Protein 7NNF (pdb70)

Structure (mmCIF, N/CA/C/O backbone):
data_7NNF
#
_entry.id   7NNF
#
_cell.length_a   91.341
_cell.length_b   142.381
_cell.length_c   98.278
_cell.angle_alpha   90.000
_cell.angle_beta   117.360
_cell.angle_gamma   90.000
#
_symmetry.space_group_name_H-M   'P 1 21 1'
#
loop_
_entity.id
_entity.type
_entity.pdbx_description
1 polymer 'Ornithine carbamoyltransferase'
2 non-polymer 'PHOSPHATE ION'
3 water water
#
loop_
_atom_site.group_PDB
_atom_site.id
_atom_site.type_symbol
_atom_site.label_atom_id
_atom_site.label_alt_id
_atom_site.label_comp_id
_atom_site.label_asym_id
_atom_site.label_entity_id
_atom_site.label_seq_id
_atom_site.pdbx_PDB_ins_code
_atom_site.Cartn_x
_atom_site.Cartn_y
_atom_site.Cartn_z
_atom_site.occupancy
_atom_site.B_iso_or_equiv
_atom_site.auth_seq_id
_atom_site.auth_comp_id
_atom_site.auth_asym_id
_atom_site.auth_atom_id
_atom_site.pdbx_PDB_model_num
ATOM 1 N N . SER A 1 2 ? 24.171 14.187 109.311 1.00 68.90 0 SER A N 1
ATOM 2 C CA . SER A 1 2 ? 24.842 13.285 110.237 1.00 65.12 0 SER A CA 1
ATOM 3 C C . SER A 1 2 ? 24.839 13.844 111.657 1.00 63.26 0 SER A C 1
ATOM 4 O O . SER A 1 2 ? 25.051 15.040 111.868 1.00 65.29 0 SER A O 1
ATOM 6 N N . VAL A 1 3 ? 24.580 12.969 112.630 1.00 60.46 1 VAL A N 1
ATOM 7 C CA . VAL A 1 3 ? 24.757 13.336 114.027 1.00 54.03 1 VAL A CA 1
ATOM 8 C C . VAL A 1 3 ? 26.247 13.456 114.318 1.00 50.21 1 VAL A C 1
ATOM 9 O O . VAL A 1 3 ? 27.062 12.672 113.811 1.00 50.43 1 VAL A O 1
ATOM 13 N N . ILE A 1 4 ? 26.619 14.463 115.105 1.00 46.61 2 ILE A N 1
ATOM 14 C CA . ILE A 1 4 ? 28.015 14.650 115.491 1.00 40.35 2 ILE A CA 1
ATOM 15 C C . ILE A 1 4 ? 28.359 13.617 116.557 1.00 38.74 2 ILE A C 1
ATOM 16 O O . ILE A 1 4 ? 27.698 13.543 117.597 1.00 41.26 2 ILE A O 1
ATOM 21 N N . ARG A 1 5 ? 29.391 12.819 116.304 1.00 33.36 3 ARG A N 1
ATOM 22 C CA . ARG A 1 5 ? 29.782 11.764 117.229 1.00 33.18 3 ARG A CA 1
ATOM 23 C C . ARG A 1 5 ? 30.844 12.274 118.197 1.00 31.59 3 ARG A C 1
ATOM 24 O O . ARG A 1 5 ? 31.695 13.089 117.831 1.00 30.78 3 ARG A O 1
ATOM 32 N N . HIS A 1 6 ? 30.788 11.789 119.437 1.00 31.46 4 HIS A N 1
ATOM 33 C CA . HIS A 1 6 ? 31.755 12.147 120.465 1.00 28.07 4 HIS A CA 1
ATOM 34 C C . HIS A 1 6 ? 32.298 10.874 121.096 1.00 29.26 4 HIS A C 1
ATOM 35 O O . HIS A 1 6 ? 31.733 9.787 120.947 1.00 30.04 4 HIS A O 1
ATOM 42 N N . PHE A 1 7 ? 33.400 11.021 121.834 1.00 25.05 5 PHE A N 1
ATOM 43 C CA . PHE A 1 7 ? 34.029 9.894 122.529 1.00 22.55 5 PHE A CA 1
ATOM 44 C C . PHE A 1 7 ? 34.438 10.392 123.917 1.00 26.02 5 PHE A C 1
ATOM 45 O O . PHE A 1 7 ? 35.566 10.841 124.139 1.00 23.36 5 PHE A O 1
ATOM 53 N N . LEU A 1 8 ? 33.483 10.331 124.844 1.00 24.67 6 LEU A N 1
ATOM 54 C CA . LEU A 1 8 ? 33.661 10.807 126.205 1.00 26.00 6 LEU A CA 1
ATOM 55 C C . LEU A 1 8 ? 33.885 9.673 127.194 1.00 24.38 6 LEU A C 1
ATOM 56 O O . LEU A 1 8 ? 34.454 9.909 128.265 1.00 25.91 6 LEU A O 1
ATOM 61 N N . ARG A 1 9 ? 33.429 8.467 126.854 1.00 26.65 7 ARG A N 1
ATOM 62 C CA . ARG A 1 9 ? 33.579 7.261 127.661 1.00 23.89 7 ARG A CA 1
ATOM 63 C C . ARG A 1 9 ? 33.585 6.081 126.698 1.00 25.59 7 ARG A C 1
ATOM 64 O O . ARG A 1 9 ? 33.081 6.174 125.579 1.00 25.69 7 ARG A O 1
ATOM 72 N N . ASP A 1 10 ? 34.163 4.983 127.130 1.00 23.95 8 ASP A N 1
ATOM 73 C CA . ASP A 1 10 ? 34.462 3.856 126.219 1.00 23.17 8 ASP A CA 1
ATOM 74 C C . ASP A 1 10 ? 33.237 3.301 125.505 1.00 24.49 8 ASP A C 1
ATOM 75 O O . ASP A 1 10 ? 33.366 2.884 124.366 1.00 26.22 8 ASP A O 1
ATOM 80 N N . ASP A 1 11 ? 32.124 3.265 126.217 1.00 28.09 9 ASP A N 1
ATOM 81 C CA . ASP A 1 11 ? 30.923 2.692 125.618 1.00 27.74 9 ASP A CA 1
ATOM 82 C C . ASP A 1 11 ? 30.179 3.670 124.713 1.00 28.32 9 ASP A C 1
ATOM 83 O O . ASP A 1 11 ? 29.079 3.347 124.247 1.00 30.11 9 ASP A O 1
ATOM 88 N N . ASP A 1 12 ? 30.756 4.840 124.428 1.00 27.09 10 ASP A N 1
ATOM 89 C CA . ASP A 1 12 ? 30.212 5.692 123.376 1.00 30.91 10 ASP A CA 1
ATOM 90 C C . ASP A 1 12 ? 30.342 5.038 122.007 1.00 32.44 10 ASP A C 1
ATOM 91 O O . ASP A 1 12 ? 29.648 5.440 121.065 1.00 35.71 10 ASP A O 1
ATOM 96 N N . LEU A 1 13 ? 31.234 4.064 121.877 1.00 27.29 11 LEU A N 1
ATOM 97 C CA . LEU A 1 13 ? 31.333 3.218 120.699 1.00 27.07 11 LEU A CA 1
ATOM 98 C C . LEU A 1 13 ? 30.598 1.919 120.981 1.00 29.11 11 LEU A C 1
ATOM 99 O O . LEU A 1 13 ? 30.774 1.332 122.047 1.00 28.57 11 LEU A O 1
ATOM 104 N N . SER A 1 14 ? 29.794 1.465 120.033 1.00 30.24 12 SER A N 1
ATOM 105 C CA . SER A 1 14 ? 29.259 0.123 120.109 1.00 32.68 12 SER A CA 1
ATOM 106 C C . SER A 1 14 ? 30.379 -0.897 119.923 1.00 29.71 12 SER A C 1
ATOM 107 O O . SER A 1 14 ? 31.486 -0.551 119.505 1.00 29.98 12 SER A O 1
ATOM 110 N N . PRO A 1 15 ? 30.114 -2.177 120.210 1.00 30.71 13 PRO A N 1
ATOM 111 C CA . PRO A 1 15 ? 31.120 -3.208 119.900 1.00 31.04 13 PRO A CA 1
ATOM 112 C C . PRO A 1 15 ? 31.568 -3.205 118.445 1.00 29.94 13 PRO A C 1
ATOM 113 O O . PRO A 1 15 ? 32.773 -3.286 118.182 1.00 31.27 13 PRO A O 1
ATOM 117 N N . ALA A 1 16 ? 30.633 -3.109 117.491 1.00 31.82 14 ALA A N 1
ATOM 118 C CA . ALA A 1 16 ? 31.029 -3.049 116.084 1.00 28.64 14 ALA A CA 1
ATOM 119 C C . ALA A 1 16 ? 31.826 -1.785 115.768 1.00 33.39 14 ALA A C 1
ATOM 120 O O . ALA A 1 16 ? 32.793 -1.834 114.997 1.00 29.51 14 ALA A O 1
ATOM 122 N N . GLU A 1 17 ? 31.445 -0.642 116.349 1.00 29.77 15 GLU A N 1
ATOM 123 C CA . GLU A 1 17 ? 32.176 0.597 116.101 1.00 30.65 15 GLU A CA 1
ATOM 124 C C . GLU A 1 17 ? 33.567 0.557 116.716 1.00 27.83 15 GLU A C 1
ATOM 125 O O . GLU A 1 17 ? 34.533 1.054 116.117 1.00 26.08 15 GLU A O 1
ATOM 131 N N . GLN A 1 18 ? 33.691 -0.018 117.916 1.00 29.39 16 GLN A N 1
ATOM 132 C CA . GLN A 1 18 ? 35.006 -0.156 118.535 1.00 25.70 16 GLN A CA 1
ATOM 133 C C . GLN A 1 18 ? 35.925 -1.026 117.687 1.00 27.87 16 GLN A C 1
ATOM 134 O O . GLN A 1 18 ? 37.106 -0.702 117.509 1.00 25.55 16 GLN A O 1
ATOM 140 N N . ALA A 1 19 ? 35.393 -2.122 117.132 1.00 28.16 17 ALA A N 1
ATOM 141 C CA . ALA A 1 19 ? 36.195 -2.960 116.248 1.00 24.85 17 ALA A CA 1
ATOM 142 C C . ALA A 1 19 ? 36.679 -2.175 115.033 1.00 28.37 17 ALA A C 1
ATOM 143 O O . ALA A 1 19 ? 37.812 -2.366 114.573 1.00 27.94 17 ALA A O 1
ATOM 145 N N . GLU A 1 20 ? 35.840 -1.279 114.507 1.00 26.81 18 GLU A N 1
ATOM 146 C CA . GLU A 1 20 ? 36.252 -0.467 113.362 1.00 27.21 18 GLU A CA 1
ATOM 147 C C . GLU A 1 20 ? 37.408 0.451 113.729 1.00 26.16 18 GLU A C 1
ATOM 148 O O . GLU A 1 20 ? 38.362 0.606 112.952 1.00 25.60 18 GLU A O 1
ATOM 154 N N . VAL A 1 21 ? 37.349 1.052 114.919 1.00 25.54 19 VAL A N 1
ATOM 155 C CA . VAL A 1 21 ? 38.409 1.964 115.338 1.00 23.14 19 VAL A CA 1
ATOM 156 C C . VAL A 1 21 ? 39.708 1.203 115.563 1.00 22.85 19 VAL A C 1
ATOM 157 O O . VAL A 1 21 ? 40.792 1.656 115.161 1.00 24.11 19 VAL A O 1
ATOM 161 N N . LEU A 1 22 ? 39.619 0.024 116.180 1.00 24.42 20 LEU A N 1
ATOM 162 C CA . LEU A 1 22 ? 40.815 -0.754 116.470 1.00 22.72 20 LEU A CA 1
ATOM 163 C C . LEU A 1 22 ? 41.439 -1.304 115.197 1.00 22.95 20 LEU A C 1
ATOM 164 O O . LEU A 1 22 ? 42.664 -1.423 115.118 1.00 23.97 20 LEU A O 1
ATOM 169 N N . GLU A 1 23 ? 40.620 -1.649 114.199 1.00 25.24 21 GLU A N 1
ATOM 170 C CA . GLU A 1 23 ? 41.163 -2.053 112.910 1.00 27.22 21 GLU A CA 1
ATOM 171 C C . GLU A 1 23 ? 41.900 -0.898 112.258 1.00 25.14 21 GLU A C 1
ATOM 172 O O . GLU A 1 23 ? 43.006 -1.067 111.720 1.00 27.04 21 GLU A O 1
ATOM 178 N N . LEU A 1 24 ? 41.298 0.285 112.302 1.00 24.55 22 LEU A N 1
ATOM 179 C CA . LEU A 1 24 ? 41.940 1.471 111.753 1.00 23.21 22 LEU A CA 1
ATOM 180 C C . LEU A 1 24 ? 43.239 1.777 112.492 1.00 23.75 22 LEU A C 1
ATOM 181 O O . LEU A 1 24 ? 44.211 2.237 111.883 1.00 22.52 22 LEU A O 1
ATOM 186 N N . ALA A 1 25 ? 43.276 1.530 113.812 1.00 21.52 23 ALA A N 1
ATOM 187 C CA . ALA A 1 25 ? 44.506 1.756 114.569 1.00 21.98 23 ALA A CA 1
ATOM 188 C C . ALA A 1 25 ? 45.633 0.856 114.078 1.00 21.68 23 ALA A C 1
ATOM 189 O O . ALA A 1 25 ? 46.786 1.296 113.967 1.00 21.83 23 ALA A O 1
ATOM 191 N N . ALA A 1 26 ? 45.319 -0.406 113.770 1.00 22.39 24 ALA A N 1
ATOM 192 C CA . ALA A 1 26 ? 46.330 -1.293 113.206 1.00 23.66 24 ALA A CA 1
ATOM 193 C C . ALA A 1 26 ? 46.767 -0.822 111.822 1.00 24.76 24 ALA A C 1
ATOM 194 O O . ALA A 1 26 ? 47.958 -0.878 111.488 1.00 24.80 24 ALA A O 1
ATOM 196 N N . GLU A 1 27 ? 45.820 -0.342 111.007 1.00 24.26 25 GLU A N 1
ATOM 197 C CA . GLU A 1 27 ? 46.170 0.134 109.667 1.00 23.18 25 GLU A CA 1
ATOM 198 C C . GLU A 1 27 ? 47.063 1.364 109.741 1.00 23.41 25 GLU A C 1
ATOM 199 O O . GLU A 1 27 ? 48.000 1.508 108.946 1.00 24.10 25 GLU A O 1
ATOM 205 N N . LEU A 1 28 ? 46.779 2.261 110.683 1.00 22.54 26 LEU A N 1
ATOM 206 C CA . LEU A 1 28 ? 47.553 3.490 110.801 1.00 21.77 26 LEU A CA 1
ATOM 207 C C . LEU A 1 28 ? 48.926 3.238 111.407 1.00 23.45 26 LEU A C 1
ATOM 208 O O . LEU A 1 28 ? 49.886 3.945 111.078 1.00 21.79 26 LEU A O 1
ATOM 213 N N . LYS A 1 29 ? 49.052 2.231 112.274 1.00 22.22 27 LYS A N 1
ATOM 214 C CA . LYS A 1 29 ? 50.379 1.853 112.745 1.00 22.40 27 LYS A CA 1
ATOM 215 C C . LYS A 1 29 ? 51.256 1.379 111.591 1.00 27.45 27 LYS A C 1
ATOM 216 O O . LYS A 1 29 ? 52.454 1.681 111.547 1.00 25.46 27 LYS A O 1
ATOM 222 N N . LYS A 1 30 ? 50.669 0.647 110.639 1.00 23.53 28 LYS A N 1
ATOM 223 C CA . LYS A 1 30 ? 51.430 0.202 109.474 1.00 24.15 28 LYS A CA 1
ATOM 224 C C . LYS A 1 30 ? 51.757 1.361 108.534 1.00 25.00 28 LYS A C 1
ATOM 225 O O . LYS A 1 30 ? 52.867 1.423 107.984 1.00 27.85 28 LYS A O 1
ATOM 231 N N . ASP A 1 31 ? 50.808 2.274 108.326 1.00 23.99 29 ASP A N 1
ATOM 232 C CA . ASP A 1 31 ? 50.931 3.353 107.337 1.00 26.33 29 ASP A CA 1
ATOM 233 C C . ASP A 1 31 ? 50.531 4.669 107.996 1.00 24.37 29 ASP A C 1
ATOM 234 O O . ASP A 1 31 ? 49.423 5.183 107.786 1.00 23.07 29 ASP A O 1
ATOM 239 N N . PRO A 1 32 ? 51.433 5.261 108.785 1.00 23.74 30 PRO A N 1
ATOM 240 C CA . PRO A 1 32 ? 51.044 6.381 109.666 1.00 22.79 30 PRO A CA 1
ATOM 241 C C . PRO A 1 32 ? 50.697 7.683 108.982 1.00 21.72 30 PRO A C 1
ATOM 242 O O . PRO A 1 32 ? 50.129 8.550 109.660 1.00 21.16 30 PRO A O 1
ATOM 246 N N . VAL A 1 33 ? 51.017 7.882 107.701 1.00 23.71 31 VAL A N 1
ATOM 247 C CA . VAL A 1 33 ? 50.644 9.137 107.060 1.00 21.00 31 VAL A CA 1
ATOM 248 C C . VAL A 1 33 ? 49.732 8.900 105.855 1.00 23.05 31 VAL A C 1
ATOM 249 O O . VAL A 1 33 ? 49.593 9.772 104.985 1.00 25.22 31 VAL A O 1
ATOM 253 N N . SER A 1 34 ? 49.078 7.736 105.816 1.00 22.22 32 SER A N 1
ATOM 254 C CA . SER A 1 34 ? 48.192 7.366 104.720 1.00 22.57 32 SER A CA 1
ATOM 255 C C . SER A 1 34 ? 46.790 7.960 104.831 1.00 22.36 32 SER A C 1
ATOM 256 O O . SER A 1 34 ? 46.042 7.894 103.849 1.00 23.47 32 SER A O 1
ATOM 259 N N . ARG A 1 35 ? 46.409 8.509 105.983 1.00 21.66 33 ARG A N 1
ATOM 260 C CA . ARG A 1 35 ? 45.097 9.115 106.177 1.00 19.61 33 ARG A CA 1
ATOM 261 C C . ARG A 1 35 ? 45.308 10.590 106.474 1.00 20.23 33 ARG A C 1
ATOM 262 O O . ARG A 1 35 ? 45.958 10.940 107.465 1.00 21.28 33 ARG A O 1
ATOM 270 N N . ARG A 1 36 ? 44.760 11.459 105.633 1.00 20.76 34 ARG A N 1
ATOM 271 C CA . ARG A 1 36 ? 44.967 12.899 105.788 1.00 21.04 34 ARG A CA 1
ATOM 272 C C . ARG A 1 36 ? 43.632 13.635 105.791 1.00 18.58 34 ARG A C 1
ATOM 273 O O . ARG A 1 36 ? 43.408 14.554 104.996 1.00 21.40 34 ARG A O 1
ATOM 281 N N . PRO A 1 37 ? 42.731 13.273 106.708 1.00 20.53 35 PRO A N 1
ATOM 282 C CA . PRO A 1 37 ? 41.433 13.960 106.770 1.00 22.77 35 PRO A CA 1
ATOM 283 C C . PRO A 1 37 ? 41.540 15.410 107.182 1.00 24.10 35 PRO A C 1
ATOM 284 O O . PRO A 1 37 ? 40.573 16.156 106.993 1.00 24.90 35 PRO A O 1
ATOM 288 N N . LEU A 1 38 ? 42.666 15.829 107.769 1.00 20.58 36 LEU A N 1
ATOM 289 C CA . LEU A 1 38 ? 42.821 17.188 108.273 1.00 20.61 36 LEU A CA 1
ATOM 290 C C . LEU A 1 38 ? 43.772 18.003 107.403 1.00 22.16 36 LEU A C 1
ATOM 291 O O . LEU A 1 38 ? 44.238 19.057 107.828 1.00 22.83 36 LEU A O 1
ATOM 296 N N . GLN A 1 39 ? 44.075 17.524 106.196 1.00 20.18 37 GLN A N 1
ATOM 297 C CA . GLN A 1 39 ? 44.964 18.251 105.294 1.00 21.84 37 GLN A CA 1
ATOM 298 C C . GLN A 1 39 ? 44.462 19.675 105.065 1.00 24.87 37 GLN A C 1
ATOM 299 O O . GLN A 1 39 ? 43.254 19.926 104.985 1.00 24.84 37 GLN A O 1
ATOM 305 N N . GLY A 1 40 ? 45.395 20.615 104.965 1.00 22.96 38 GLY A N 1
ATOM 306 C CA . GLY A 1 40 ? 45.039 22.007 104.835 1.00 26.86 38 GLY A CA 1
ATOM 307 C C . GLY A 1 40 ? 46.146 22.934 105.275 1.00 22.82 38 GLY A C 1
ATOM 308 O O . GLY A 1 40 ? 46.763 23.628 104.457 1.00 25.25 38 GLY A O 1
ATOM 309 N N . PRO A 1 41 ? 46.445 22.951 106.585 1.00 22.27 39 PRO A N 1
ATOM 310 C CA . PRO A 1 41 ? 45.853 22.104 107.628 1.00 20.18 39 PRO A CA 1
ATOM 311 C C . PRO A 1 41 ? 44.552 22.631 108.190 1.00 22.74 39 PRO A C 1
ATOM 312 O O . PRO A 1 41 ? 44.320 23.841 108.259 1.00 24.65 39 PRO A O 1
ATOM 316 N N . ARG A 1 42 ? 43.709 21.701 108.606 1.00 22.47 40 ARG A N 1
ATOM 317 C CA . ARG A 1 42 ? 42.586 22.014 109.464 1.00 21.36 40 ARG A CA 1
ATOM 318 C C . ARG A 1 42 ? 43.058 21.894 110.913 1.00 21.12 40 ARG A C 1
ATOM 319 O O . ARG A 1 42 ? 44.008 21.175 111.218 1.00 21.95 40 ARG A O 1
ATOM 327 N N . GLY A 1 43 ? 42.379 22.585 111.816 1.00 19.88 41 GLY A N 1
ATOM 328 C CA . GLY A 1 43 ? 42.797 22.613 113.204 1.00 21.08 41 GLY A CA 1
ATOM 329 C C . GLY A 1 43 ? 42.086 21.585 114.068 1.00 20.00 41 GLY A C 1
ATOM 330 O O . GLY A 1 43 ? 40.972 21.163 113.771 1.00 21.33 41 GLY A O 1
ATOM 331 N N . VAL A 1 44 ? 42.751 21.189 115.150 1.00 19.14 42 VAL A N 1
ATOM 332 C CA . VAL A 1 44 ? 42.122 20.436 116.229 1.00 19.64 42 VAL A CA 1
ATOM 333 C C . VAL A 1 44 ? 42.536 21.108 117.530 1.00 21.70 42 VAL A C 1
ATOM 334 O O . VAL A 1 44 ? 43.722 21.385 117.724 1.00 23.19 42 VAL A O 1
ATOM 338 N N . ALA A 1 45 ? 41.570 21.415 118.400 1.00 19.44 43 ALA A N 1
ATOM 339 C CA . ALA A 1 45 ? 41.911 21.976 119.699 1.00 20.42 43 ALA A CA 1
ATOM 340 C C . ALA A 1 45 ? 42.336 20.857 120.638 1.00 22.29 43 ALA A C 1
ATOM 341 O O . ALA A 1 45 ? 41.713 19.791 120.680 1.00 22.88 43 ALA A O 1
ATOM 343 N N . VAL A 1 46 ? 43.406 21.089 121.388 1.00 20.15 44 VAL A N 1
ATOM 344 C CA . VAL A 1 46 ? 43.878 20.130 122.387 1.00 22.03 44 VAL A CA 1
ATOM 345 C C . VAL A 1 46 ? 44.027 20.928 123.673 1.00 21.75 44 VAL A C 1
ATOM 346 O O . VAL A 1 46 ? 44.981 21.700 123.829 1.00 24.00 44 VAL A O 1
ATOM 350 N N . ILE A 1 47 ? 43.085 20.753 124.591 1.00 23.16 45 ILE A N 1
ATOM 351 C CA . ILE A 1 47 ? 42.917 21.652 125.727 1.00 24.85 45 ILE A CA 1
ATOM 352 C C . ILE A 1 47 ? 43.117 20.877 127.019 1.00 28.25 45 ILE A C 1
ATOM 353 O O . ILE A 1 47 ? 42.516 19.812 127.212 1.00 25.42 45 ILE A O 1
ATOM 358 N N . PHE A 1 48 ? 43.943 21.423 127.905 1.00 28.89 46 PHE A N 1
ATOM 359 C CA . PHE A 1 48 ? 44.270 20.795 129.183 1.00 32.22 46 PHE A CA 1
ATOM 360 C C . PHE A 1 48 ? 43.824 21.697 130.325 1.00 34.50 46 PHE A C 1
ATOM 361 O O . PHE A 1 48 ? 44.379 22.787 130.514 1.00 37.54 46 PHE A O 1
ATOM 369 N N . ASP A 1 49 ? 42.828 21.244 131.095 1.00 31.78 47 ASP A N 1
ATOM 370 C CA . ASP A 1 49 ? 42.530 21.919 132.357 1.00 32.21 47 ASP A CA 1
ATOM 371 C C . ASP A 1 49 ? 43.597 21.609 133.394 1.00 40.25 47 ASP A C 1
ATOM 372 O O . ASP A 1 49 ? 43.835 22.404 134.312 1.00 43.47 47 ASP A O 1
ATOM 377 N N . LYS A 1 50 ? 44.209 20.440 133.282 1.00 38.93 48 LYS A N 1
ATOM 378 C CA . LYS A 1 50 ? 45.381 20.050 134.046 1.00 43.90 48 LYS A CA 1
ATOM 379 C C . LYS A 1 50 ? 46.358 19.437 133.062 1.00 34.81 48 LYS A C 1
ATOM 380 O O . LYS A 1 50 ? 45.966 18.599 132.243 1.00 38.56 48 LYS A O 1
ATOM 386 N N . ASN A 1 51 ? 47.616 19.852 133.134 1.00 41.96 49 ASN A N 1
ATOM 387 C CA . ASN A 1 51 ? 48.574 19.451 132.116 1.00 42.79 49 ASN A CA 1
ATOM 388 C C . ASN A 1 51 ? 48.817 17.950 132.148 1.00 41.83 49 ASN A C 1
ATOM 389 O O . ASN A 1 51 ? 48.774 17.308 133.199 1.00 45.63 49 ASN A O 1
ATOM 394 N N . SER A 1 52 ? 49.055 17.390 130.965 1.00 40.19 50 SER A N 1
ATOM 395 C CA . SER A 1 52 ? 49.530 16.013 130.855 1.00 37.45 50 SER A CA 1
ATOM 396 C C . SER A 1 52 ? 50.446 15.980 129.637 1.00 40.69 50 SER A C 1
ATOM 397 O O . SER A 1 52 ? 49.969 15.916 128.500 1.00 35.61 50 SER A O 1
ATOM 400 N N . THR A 1 53 ? 51.755 16.026 129.891 1.00 38.49 51 THR A N 1
ATOM 401 C CA . THR A 1 53 ? 52.726 16.143 128.809 1.00 34.27 51 THR A CA 1
ATOM 402 C C . THR A 1 53 ? 52.659 14.947 127.860 1.00 34.47 51 THR A C 1
ATOM 403 O O . THR A 1 53 ? 52.705 15.115 126.635 1.00 33.18 51 THR A O 1
ATOM 407 N N . ARG A 1 54 ? 52.543 13.729 128.403 1.00 34.39 52 ARG A N 1
ATOM 408 C CA . ARG A 1 54 ? 52.472 12.538 127.548 1.00 30.22 52 ARG A CA 1
ATOM 409 C C . ARG A 1 54 ? 51.222 12.527 126.669 1.00 37.07 52 ARG A C 1
ATOM 410 O O . ARG A 1 54 ? 51.266 12.097 125.507 1.00 31.99 52 ARG A O 1
ATOM 418 N N . THR A 1 55 ? 50.085 12.944 127.219 1.00 31.47 53 THR A N 1
ATOM 419 C CA . THR A 1 55 ? 48.902 13.096 126.389 1.00 30.19 53 THR A CA 1
ATOM 420 C C . THR A 1 55 ? 49.160 14.102 125.272 1.00 27.15 53 THR A C 1
ATOM 421 O O . THR A 1 55 ? 48.637 13.967 124.160 1.00 26.87 53 THR A O 1
ATOM 425 N N . ARG A 1 56 ? 50.005 15.098 125.524 1.00 30.61 54 ARG A N 1
ATOM 426 C CA . ARG A 1 56 ? 50.200 16.095 124.479 1.00 29.09 54 ARG A CA 1
ATOM 427 C C . ARG A 1 56 ? 51.089 15.596 123.340 1.00 31.24 54 ARG A C 1
ATOM 428 O O . ARG A 1 56 ? 50.761 15.838 122.171 1.00 29.10 54 ARG A O 1
ATOM 436 N N . PHE A 1 57 ? 52.206 14.911 123.639 1.00 28.43 55 PHE A N 1
ATOM 437 C CA . PHE A 1 57 ? 52.995 14.278 122.577 1.00 30.27 55 PHE A CA 1
ATOM 438 C C . PHE A 1 57 ? 52.122 13.485 121.629 1.00 28.57 55 PHE A C 1
ATOM 439 O O . PHE A 1 57 ? 52.200 13.641 120.405 1.00 26.78 55 PHE A O 1
ATOM 447 N N . SER A 1 58 ? 51.324 12.572 122.178 1.00 22.17 56 SER A N 1
ATOM 448 C CA . SER A 1 58 ? 50.617 11.656 121.305 1.00 22.38 56 SER A CA 1
ATOM 449 C C . SER A 1 58 ? 49.580 12.381 120.457 1.00 21.48 56 SER A C 1
ATOM 450 O O . SER A 1 58 ? 49.487 12.132 119.249 1.00 22.80 56 SER A O 1
ATOM 453 N N . PHE A 1 59 ? 48.799 13.295 121.048 1.00 20.65 57 PHE A N 1
ATOM 454 C CA . PHE A 1 59 ? 47.810 13.994 120.231 1.00 19.88 57 PHE A CA 1
ATOM 455 C C . PHE A 1 59 ? 48.464 14.980 119.274 1.00 19.41 57 PHE A C 1
ATOM 456 O O . PHE A 1 59 ? 48.049 15.090 118.119 1.00 19.60 57 PHE A O 1
ATOM 464 N N . GLU A 1 60 ? 49.461 15.733 119.736 1.00 20.62 58 GLU A N 1
ATOM 465 C CA . GLU A 1 60 ? 50.007 16.774 118.877 1.00 19.91 58 GLU A CA 1
ATOM 466 C C . GLU A 1 60 ? 50.694 16.160 117.658 1.00 19.95 58 GLU A C 1
ATOM 467 O O . GLU A 1 60 ? 50.487 16.612 116.524 1.00 21.22 58 GLU A O 1
ATOM 473 N N . LEU A 1 61 ? 51.442 15.073 117.849 1.00 20.96 59 LEU A N 1
ATOM 474 C CA . LEU A 1 61 ? 52.072 14.421 116.706 1.00 20.55 59 LEU A CA 1
ATOM 475 C C . LEU A 1 61 ? 51.054 13.672 115.853 1.00 20.13 59 LEU A C 1
ATOM 476 O O . LEU A 1 61 ? 51.153 13.667 114.620 1.00 21.23 59 LEU A O 1
ATOM 481 N N . GLY A 1 62 ? 50.082 13.007 116.486 1.00 19.54 60 GLY A N 1
ATOM 482 C CA . GLY A 1 62 ? 49.083 12.288 115.712 1.00 20.17 60 GLY A CA 1
ATOM 483 C C . GLY A 1 62 ? 48.271 13.196 114.814 1.00 19.48 60 GLY A C 1
ATOM 484 O O . GLY A 1 62 ? 47.993 12.865 113.658 1.00 19.65 60 GLY A O 1
ATOM 485 N N . ILE A 1 63 ? 47.850 14.345 115.343 1.00 18.00 61 ILE A N 1
ATOM 486 C CA . ILE A 1 63 ? 47.081 15.278 114.530 1.00 17.24 61 ILE A CA 1
ATOM 487 C C . ILE A 1 63 ? 47.909 15.774 113.353 1.00 19.12 61 ILE A C 1
ATOM 488 O O . ILE A 1 63 ? 47.406 15.881 112.228 1.00 18.69 61 ILE A O 1
ATOM 493 N N . ALA A 1 64 ? 49.188 16.082 113.595 1.00 18.93 62 ALA A N 1
ATOM 494 C CA . ALA A 1 64 ? 50.079 16.494 112.504 1.00 20.60 62 ALA A CA 1
ATOM 495 C C . ALA A 1 64 ? 50.190 15.414 111.428 1.00 20.74 62 ALA A C 1
ATOM 496 O O . ALA A 1 64 ? 50.210 15.726 110.228 1.00 19.63 62 ALA A O 1
ATOM 498 N N . GLN A 1 65 ? 50.248 14.136 111.833 1.00 17.66 63 GLN A N 1
ATOM 499 C CA . GLN A 1 65 ? 50.340 13.046 110.867 1.00 18.88 63 GLN A CA 1
ATOM 500 C C . GLN A 1 65 ? 49.031 12.792 110.122 1.00 20.35 63 GLN A C 1
ATOM 501 O O . GLN A 1 65 ? 49.048 12.083 109.105 1.00 21.27 63 GLN A O 1
ATOM 507 N N . LEU A 1 66 ? 47.916 13.346 110.598 1.00 17.86 64 LEU A N 1
ATOM 508 C CA . LEU A 1 66 ? 46.666 13.345 109.857 1.00 17.85 64 LEU A CA 1
ATOM 509 C C . LEU A 1 66 ? 46.566 14.558 108.942 1.00 19.49 64 LEU A C 1
ATOM 510 O O . LEU A 1 66 ? 45.529 14.770 108.316 1.00 19.70 64 LEU A O 1
ATOM 515 N N . GLY A 1 67 ? 47.632 15.353 108.845 1.00 19.93 65 GLY A N 1
ATOM 516 C CA . GLY A 1 67 ? 47.632 16.526 108.003 1.00 21.07 65 GLY A CA 1
ATOM 517 C C . GLY A 1 67 ? 47.217 17.796 108.707 1.00 23.40 65 GLY A C 1
ATOM 518 O O . GLY A 1 67 ? 47.273 18.875 108.101 1.00 22.21 65 GLY A O 1
ATOM 519 N N . GLY A 1 68 ? 46.794 17.701 109.967 1.00 21.15 66 GLY A N 1
ATOM 520 C CA . GLY A 1 68 ? 46.218 18.824 110.666 1.00 20.05 66 GLY A CA 1
ATOM 521 C C . GLY A 1 68 ? 47.232 19.572 111.504 1.00 21.24 66 GLY A C 1
ATOM 522 O O . GLY A 1 68 ? 48.436 19.302 111.488 1.00 22.83 66 GLY A O 1
ATOM 523 N N . HIS A 1 69 ? 46.716 20.534 112.267 1.00 21.45 67 HIS A N 1
ATOM 524 C CA . HIS A 1 69 ? 47.541 21.309 113.182 1.00 19.96 67 HIS A CA 1
ATOM 525 C C . HIS A 1 69 ? 46.842 21.375 114.532 1.00 22.33 67 HIS A C 1
ATOM 526 O O . HIS A 1 69 ? 45.734 21.920 114.633 1.00 22.99 67 HIS A O 1
ATOM 533 N N . ALA A 1 70 ? 47.486 20.829 115.559 1.00 21.82 68 ALA A N 1
ATOM 534 C CA . ALA A 1 70 ? 46.947 20.878 116.914 1.00 22.07 68 ALA A CA 1
ATOM 535 C C . ALA A 1 70 ? 47.234 22.245 117.516 1.00 24.00 68 ALA A C 1
ATOM 536 O O . ALA A 1 70 ? 48.378 22.704 117.511 1.00 25.52 68 ALA A O 1
ATOM 538 N N . VAL A 1 71 ? 46.203 22.899 118.033 1.00 21.21 69 VAL A N 1
ATOM 539 C CA . VAL A 1 71 ? 46.383 24.117 118.815 1.00 21.97 69 VAL A CA 1
ATOM 540 C C . VAL A 1 71 ? 46.284 23.698 120.272 1.00 23.52 69 VAL A C 1
ATOM 541 O O . VAL A 1 71 ? 45.213 23.296 120.743 1.00 24.63 69 VAL A O 1
ATOM 545 N N . VAL A 1 72 ? 47.407 23.741 120.982 1.00 24.98 70 VAL A N 1
ATOM 546 C CA . VAL A 1 72 ? 47.490 23.199 122.334 1.00 26.75 70 VAL A CA 1
ATOM 547 C C . VAL A 1 72 ? 47.289 24.325 123.340 1.00 29.95 70 VAL A C 1
ATOM 548 O O . VAL A 1 72 ? 47.926 25.385 123.246 1.00 36.01 70 VAL A O 1
ATOM 552 N N . VAL A 1 73 ? 46.389 24.105 124.295 1.00 27.62 71 VAL A N 1
ATOM 553 C CA . VAL A 1 73 ? 46.072 25.081 125.332 1.00 30.45 71 VAL A CA 1
ATOM 554 C C . VAL A 1 73 ? 46.246 24.379 126.669 1.00 38.55 71 VAL A C 1
ATOM 555 O O . VAL A 1 73 ? 45.479 23.466 126.993 1.00 34.87 71 VAL A O 1
ATOM 559 N N . ASP A 1 74 ? 47.227 24.798 127.454 1.00 34.02 72 ASP A N 1
ATOM 560 C CA . ASP A 1 74 ? 47.433 24.093 128.708 1.00 40.12 72 ASP A CA 1
ATOM 561 C C . ASP A 1 74 ? 46.937 24.923 129.893 1.00 47.74 72 ASP A C 1
ATOM 562 O O . ASP A 1 74 ? 46.303 25.972 129.726 1.00 44.68 72 ASP A O 1
ATOM 567 N N . SER A 1 75 ? 47.197 24.422 131.103 1.00 50.81 73 SER A N 1
ATOM 568 C CA . SER A 1 75 ? 46.569 24.977 132.297 1.00 56.67 73 SER A CA 1
ATOM 569 C C . SER A 1 75 ? 46.992 26.416 132.558 1.00 63.28 73 SER A C 1
ATOM 570 O O . SER A 1 75 ? 46.312 27.121 133.312 1.00 69.38 73 SER A O 1
ATOM 573 N N . GLY A 1 76 ? 48.088 26.865 131.951 1.00 63.00 74 GLY A N 1
ATOM 574 C CA . GLY A 1 76 ? 48.564 28.224 132.125 1.00 67.57 74 GLY A CA 1
ATOM 575 C C . GLY A 1 76 ? 47.774 29.275 131.369 1.00 69.13 74 GLY A C 1
ATOM 576 O O . GLY A 1 76 ? 48.216 30.424 131.254 1.00 72.71 74 GLY A O 1
ATOM 577 N N . SER A 1 77 ? 46.593 28.900 130.863 1.00 70.74 75 SER A N 1
ATOM 578 C CA . SER A 1 77 ? 45.734 29.792 130.077 1.00 70.68 75 SER A CA 1
ATOM 579 C C . SER A 1 77 ? 44.318 29.783 130.670 1.00 75.10 75 SER A C 1
ATOM 580 O O . SER A 1 77 ? 43.374 29.304 130.036 1.00 77.77 75 SER A O 1
ATOM 582 N N . THR A 1 78 ? 44.181 30.323 131.878 1.00 75.74 76 THR A N 1
ATOM 583 C CA . THR A 1 78 ? 42.897 30.431 132.594 1.00 80.47 76 THR A CA 1
ATOM 584 C C . THR A 1 78 ? 42.287 29.030 132.724 1.00 79.83 76 THR A C 1
ATOM 585 O O . THR A 1 78 ? 43.008 28.037 132.895 1.00 81.37 76 THR A O 1
ATOM 587 N N . GLN A 1 79 ? 40.959 28.942 132.668 1.00 78.19 77 GLN A N 1
ATOM 588 C CA . GLN A 1 79 ? 40.258 27.670 132.570 1.00 73.64 77 GLN A CA 1
ATOM 589 C C . GLN A 1 79 ? 38.990 27.886 131.760 1.00 70.13 77 GLN A C 1
ATOM 590 O O . GLN A 1 79 ? 38.296 28.890 131.946 1.00 72.55 77 GLN A O 1
ATOM 596 N N . LEU A 1 80 ? 38.701 26.953 130.855 1.00 65.03 78 LEU A N 1
ATOM 597 C CA . LEU A 1 80 ? 37.420 26.966 130.158 1.00 65.71 78 LEU A CA 1
ATOM 598 C C . LEU A 1 80 ? 36.265 27.028 131.143 1.00 67.28 78 LEU A C 1
ATOM 599 O O . LEU A 1 80 ? 36.221 26.281 132.124 1.00 66.49 78 LEU A O 1
ATOM 604 N N . GLY A 1 81 ? 35.337 27.944 130.875 1.00 65.03 79 GLY A N 1
ATOM 605 C CA . GLY A 1 81 ? 34.197 28.176 131.730 1.00 61.17 79 GLY A CA 1
ATOM 606 C C . GLY A 1 81 ? 34.356 29.323 132.703 1.00 62.55 79 GLY A C 1
ATOM 607 O O . GLY A 1 81 ? 33.365 29.721 133.328 1.00 64.24 79 GLY A O 1
ATOM 608 N N . ARG A 1 82 ? 35.564 29.878 132.840 1.00 64.36 80 ARG A N 1
ATOM 609 C CA . ARG A 1 82 ? 35.813 30.882 133.871 1.00 65.98 80 ARG A CA 1
ATOM 610 C C . ARG A 1 82 ? 35.357 32.272 133.431 1.00 62.88 80 ARG A C 1
ATOM 611 O O . ARG A 1 82 ? 34.509 32.892 134.082 1.00 65.80 80 ARG A O 1
ATOM 613 N N . ASP A 1 83 ? 35.915 32.786 132.337 1.00 64.10 81 ASP A N 1
ATOM 614 C CA . ASP A 1 83 ? 35.610 34.145 131.904 1.00 67.12 81 ASP A CA 1
ATOM 615 C C . ASP A 1 83 ? 34.627 34.216 130.737 1.00 57.06 81 ASP A C 1
ATOM 616 O O . ASP A 1 83 ? 34.332 35.317 130.260 1.00 52.38 81 ASP A O 1
ATOM 621 N N . GLU A 1 84 ? 34.116 33.081 130.269 1.00 55.97 82 GLU A N 1
ATOM 622 C CA . GLU A 1 84 ? 32.947 33.079 129.401 1.00 51.00 82 GLU A CA 1
ATOM 623 C C . GLU A 1 84 ? 32.305 31.709 129.528 1.00 48.43 82 GLU A C 1
ATOM 624 O O . GLU A 1 84 ? 32.935 30.751 129.991 1.00 46.23 82 GLU A O 1
ATOM 630 N N . THR A 1 85 ? 31.044 31.620 129.120 1.00 42.37 83 THR A N 1
ATOM 631 C CA . THR A 1 85 ? 30.336 30.362 129.286 1.00 44.96 83 THR A CA 1
ATOM 632 C C . THR A 1 85 ? 30.956 29.263 128.429 1.00 42.62 83 THR A C 1
ATOM 633 O O . THR A 1 85 ? 31.553 29.510 127.370 1.00 36.26 83 THR A O 1
ATOM 637 N N . LEU A 1 86 ? 30.836 28.033 128.929 1.00 43.64 84 LEU A N 1
ATOM 638 C CA . LEU A 1 86 ? 31.256 26.870 128.158 1.00 41.53 84 LEU A CA 1
ATOM 639 C C . LEU A 1 86 ? 30.596 26.852 126.794 1.00 40.38 84 LEU A C 1
ATOM 640 O O . LEU A 1 86 ? 31.232 26.512 125.790 1.00 39.70 84 LEU A O 1
ATOM 645 N N . GLN A 1 87 ? 29.316 27.220 126.744 1.00 40.59 85 GLN A N 1
ATOM 646 C CA . GLN A 1 87 ? 28.574 27.207 125.489 1.00 42.36 85 GLN A CA 1
ATOM 647 C C . GLN A 1 87 ? 29.152 28.211 124.496 1.00 41.53 85 GLN A C 1
ATOM 648 O O . GLN A 1 87 ? 29.304 27.904 123.306 1.00 36.94 85 GLN A O 1
ATOM 654 N N . ASP A 1 88 ? 29.490 29.415 124.970 1.00 37.16 86 ASP A N 1
ATOM 655 C CA . ASP A 1 88 ? 30.138 30.398 124.104 1.00 34.98 86 ASP A CA 1
ATOM 656 C C . ASP A 1 88 ? 31.492 29.888 123.615 1.00 36.77 86 ASP A C 1
ATOM 657 O O . ASP A 1 88 ? 31.862 30.091 122.453 1.00 33.59 86 ASP A O 1
ATOM 662 N N . THR A 1 89 ? 32.248 29.226 124.497 1.00 32.81 87 THR A N 1
ATOM 663 C CA . THR A 1 89 ? 33.544 28.679 124.104 1.00 33.22 87 THR A CA 1
ATOM 664 C C . THR A 1 89 ? 33.395 27.616 123.021 1.00 33.46 87 THR A C 1
ATOM 665 O O . THR A 1 89 ? 34.161 27.597 122.050 1.00 32.19 87 THR A O 1
ATOM 669 N N . ALA A 1 90 ? 32.402 26.734 123.165 1.00 33.56 88 ALA A N 1
ATOM 670 C CA . ALA A 1 90 ? 32.167 25.697 122.165 1.00 32.54 88 ALA A CA 1
ATOM 671 C C . ALA A 1 90 ? 31.832 26.299 120.809 1.00 34.85 88 ALA A C 1
ATOM 672 O O . ALA A 1 90 ? 32.281 25.802 119.768 1.00 35.42 88 ALA A O 1
ATOM 674 N N . LYS A 1 91 ? 31.053 27.381 120.802 1.00 32.19 89 LYS A N 1
ATOM 675 C CA . LYS A 1 91 ? 30.627 27.964 119.538 1.00 30.97 89 LYS A CA 1
ATOM 676 C C . LYS A 1 91 ? 31.808 28.573 118.792 1.00 31.40 89 LYS A C 1
ATOM 677 O O . LYS A 1 91 ? 31.901 28.456 117.564 1.00 32.66 89 LYS A O 1
ATOM 681 N N . VAL A 1 92 ? 32.718 29.233 119.516 1.00 29.34 90 VAL A N 1
ATOM 682 C CA . VAL A 1 92 ? 33.886 29.826 118.872 1.00 29.64 90 VAL A CA 1
ATOM 683 C C . VAL A 1 92 ? 34.851 28.747 118.409 1.00 28.92 90 VAL A C 1
ATOM 684 O O . VAL A 1 92 ? 35.365 28.794 117.290 1.00 29.16 90 VAL A O 1
ATOM 688 N N . LEU A 1 93 ? 35.124 27.765 119.269 1.00 27.89 91 LEU A N 1
ATOM 689 C CA . LEU A 1 93 ? 36.029 26.694 118.865 1.00 29.00 91 LEU A CA 1
ATOM 690 C C . LEU A 1 93 ? 35.517 25.990 117.621 1.00 29.69 91 LEU A C 1
ATOM 691 O O . LEU A 1 93 ? 36.303 25.608 116.751 1.00 30.53 91 LEU A O 1
ATOM 696 N N . SER A 1 94 ? 34.199 25.822 117.517 1.00 32.06 92 SER A N 1
ATOM 697 C CA . SER A 1 94 ? 33.599 25.169 116.361 1.00 33.50 92 SER A CA 1
ATOM 698 C C . SER A 1 94 ? 33.863 25.934 115.067 1.00 35.04 92 SER A C 1
ATOM 699 O O . SER A 1 94 ? 33.767 25.348 113.986 1.00 37.70 92 SER A O 1
ATOM 702 N N . ARG A 1 95 ? 34.205 27.221 115.154 1.00 31.98 93 ARG A N 1
ATOM 703 C CA . ARG A 1 95 ? 34.548 28.013 113.979 1.00 33.46 93 ARG A CA 1
ATOM 704 C C . ARG A 1 95 ? 36.009 27.881 113.579 1.00 34.78 93 ARG A C 1
ATOM 705 O O . ARG A 1 95 ? 36.357 28.229 112.445 1.00 36.21 93 ARG A O 1
ATOM 713 N N . TYR A 1 96 ? 36.872 27.437 114.491 1.00 28.72 94 TYR A N 1
ATOM 714 C CA . TYR A 1 96 ? 38.300 27.389 114.234 1.00 28.14 94 TYR A CA 1
ATOM 715 C C . TYR A 1 96 ? 38.815 25.978 113.976 1.00 24.63 94 TYR A C 1
ATOM 716 O O . TYR A 1 96 ? 39.804 25.826 113.260 1.00 27.51 94 TYR A O 1
ATOM 725 N N . VAL A 1 97 ? 38.185 24.943 114.547 1.00 26.26 95 VAL A N 1
ATOM 726 C CA . VAL A 1 97 ? 38.750 23.596 114.526 1.00 23.94 95 VAL A CA 1
ATOM 727 C C . VAL A 1 97 ? 37.701 22.570 114.115 1.00 27.75 95 VAL A C 1
ATOM 728 O O . VAL A 1 97 ? 36.493 22.819 114.155 1.00 28.86 95 VAL A O 1
ATOM 732 N N . ASP A 1 98 ? 38.186 21.382 113.727 1.00 23.17 96 ASP A N 1
ATOM 733 C CA . ASP A 1 98 ? 37.309 20.302 113.286 1.00 25.17 96 ASP A CA 1
ATOM 734 C C . ASP A 1 98 ? 37.042 19.267 114.372 1.00 25.32 96 ASP A C 1
ATOM 735 O O . ASP A 1 98 ? 36.224 18.368 114.153 1.00 26.53 96 ASP A O 1
ATOM 740 N N . ALA A 1 99 ? 37.707 19.368 115.518 1.00 21.25 97 ALA A N 1
ATOM 741 C CA . ALA A 1 99 ? 37.466 18.484 116.649 1.00 21.18 97 ALA A CA 1
ATOM 742 C C . ALA A 1 99 ? 38.073 19.135 117.880 1.00 21.66 97 ALA A C 1
ATOM 743 O O . ALA A 1 99 ? 38.975 19.974 117.780 1.00 21.35 97 ALA A O 1
ATOM 745 N N . ILE A 1 100 ? 37.544 18.763 119.045 1.00 22.39 98 ILE A N 1
ATOM 746 C CA . ILE A 1 100 ? 38.007 19.284 120.327 1.00 21.92 98 ILE A CA 1
ATOM 747 C C . ILE A 1 100 ? 38.457 18.118 121.203 1.00 22.96 98 ILE A C 1
ATOM 748 O O . ILE A 1 100 ? 37.651 17.246 121.551 1.00 25.47 98 ILE A O 1
ATOM 753 N N . VAL A 1 101 ? 39.739 18.111 121.559 1.00 21.01 99 VAL A N 1
ATOM 754 C CA . VAL A 1 101 ? 40.314 17.134 122.485 1.00 20.86 99 VAL A CA 1
ATOM 755 C C . VAL A 1 101 ? 40.493 17.842 123.820 1.00 20.98 99 VAL A C 1
ATOM 756 O O . VAL A 1 101 ? 41.147 18.884 123.886 1.00 22.13 99 VAL A O 1
ATOM 760 N N . TRP A 1 102 ? 39.899 17.304 124.884 1.00 20.90 100 TRP A N 1
ATOM 761 C CA . TRP A 1 102 ? 39.865 18.028 126.147 1.00 22.27 100 TRP A CA 1
ATOM 762 C C . TRP A 1 102 ? 40.215 17.115 127.309 1.00 25.43 100 TRP A C 1
ATOM 763 O O . TRP A 1 102 ? 39.595 16.061 127.487 1.00 23.32 100 TRP A O 1
ATOM 774 N N . ARG A 1 103 ? 41.191 17.531 128.103 1.00 23.13 101 ARG A N 1
ATOM 775 C CA . ARG A 1 103 ? 41.499 16.871 129.365 1.00 24.50 101 ARG A CA 1
ATOM 776 C C . ARG A 1 103 ? 40.884 17.739 130.458 1.00 27.74 101 ARG A C 1
ATOM 777 O O . ARG A 1 103 ? 41.298 18.887 130.652 1.00 27.90 101 ARG A O 1
ATOM 785 N N . THR A 1 104 ? 39.886 17.211 131.161 1.00 27.39 102 THR A N 1
ATOM 786 C CA . THR A 1 104 ? 39.248 17.994 132.210 1.00 30.25 102 THR A CA 1
ATOM 787 C C . THR A 1 104 ? 38.878 17.053 133.346 1.00 31.43 102 THR A C 1
ATOM 788 O O . THR A 1 104 ? 39.269 15.885 133.366 1.00 30.68 102 THR A O 1
ATOM 792 N N . PHE A 1 105 ? 38.148 17.577 134.322 1.00 34.33 103 PHE A N 1
ATOM 793 C CA . PHE A 1 105 ? 37.936 16.844 135.558 1.00 33.70 103 PHE A CA 1
ATOM 794 C C . PHE A 1 105 ? 36.583 16.154 135.545 1.00 32.23 103 PHE A C 1
ATOM 795 O O . PHE A 1 105 ? 36.488 14.954 135.264 1.00 33.92 103 PHE A O 1
ATOM 803 N N . GLY A 1 106 ? 35.528 16.909 135.834 1.00 38.56 104 GLY A N 1
ATOM 804 C CA . GLY A 1 106 ? 34.212 16.315 135.939 1.00 36.65 104 GLY A CA 1
ATOM 805 C C . GLY A 1 106 ? 33.647 15.948 134.578 1.00 39.21 104 GLY A C 1
ATOM 806 O O . GLY A 1 106 ? 33.800 16.675 133.595 1.00 40.16 104 GLY A O 1
ATOM 807 N N . GLN A 1 107 ? 32.973 14.798 134.536 1.00 39.24 105 GLN A N 1
ATOM 808 C CA . GLN A 1 107 ? 32.353 14.320 133.306 1.00 39.83 105 GLN A CA 1
ATOM 809 C C . GLN A 1 107 ? 31.238 15.238 132.831 1.00 39.69 105 GLN A C 1
ATOM 810 O O . GLN A 1 107 ? 30.946 15.283 131.631 1.00 38.43 105 GLN A O 1
ATOM 816 N N . GLU A 1 108 ? 30.604 15.976 133.744 1.00 38.00 106 GLU A N 1
ATOM 817 C CA . GLU A 1 108 ? 29.511 16.847 133.326 1.00 41.48 106 GLU A CA 1
ATOM 818 C C . GLU A 1 108 ? 30.007 17.974 132.426 1.00 38.71 106 GLU A C 1
ATOM 819 O O . GLU A 1 108 ? 29.257 18.444 131.561 1.00 40.63 106 GLU A O 1
ATOM 825 N N . ARG A 1 109 ? 31.264 18.399 132.585 1.00 38.13 107 ARG A N 1
ATOM 826 C CA . ARG A 1 109 ? 31.810 19.414 131.687 1.00 38.13 107 ARG A CA 1
ATOM 827 C C . ARG A 1 109 ? 31.992 18.868 130.278 1.00 35.25 107 ARG A C 1
ATOM 828 O O . ARG A 1 109 ? 31.702 19.562 129.296 1.00 34.07 107 ARG A O 1
ATOM 836 N N . LEU A 1 110 ? 32.512 17.643 130.160 1.00 33.14 108 LEU A N 1
ATOM 837 C CA . LEU A 1 110 ? 32.629 17.013 128.851 1.00 34.87 108 LEU A CA 1
ATOM 838 C C . LEU A 1 110 ? 31.262 16.837 128.203 1.00 36.31 108 LEU A C 1
ATOM 839 O O . LEU A 1 110 ? 31.096 17.104 127.007 1.00 36.13 108 LEU A O 1
ATOM 844 N N . ASP A 1 111 ? 30.272 16.381 128.980 1.00 34.96 109 ASP A N 1
ATOM 845 C CA . ASP A 1 111 ? 28.919 16.223 128.462 1.00 42.01 109 ASP A CA 1
ATOM 846 C C . ASP A 1 111 ? 28.370 17.549 127.956 1.00 43.63 109 ASP A C 1
ATOM 847 O O . ASP A 1 111 ? 27.734 17.607 126.897 1.00 43.25 109 ASP A O 1
ATOM 852 N N . ALA A 1 112 ? 28.605 18.629 128.706 1.00 38.68 110 ALA A N 1
ATOM 853 C CA . ALA A 1 112 ? 28.082 19.932 128.307 1.00 42.98 110 ALA A CA 1
ATOM 854 C C . ALA A 1 112 ? 28.766 20.431 127.043 1.00 42.11 110 ALA A C 1
ATOM 855 O O . ALA A 1 112 ? 28.115 21.003 126.162 1.00 44.02 110 ALA A O 1
ATOM 857 N N . MET A 1 113 ? 30.078 20.217 126.939 1.00 38.78 111 MET A N 1
ATOM 858 C CA . MET A 1 113 ? 30.817 20.605 125.741 1.00 38.72 111 MET A CA 1
ATOM 859 C C . MET A 1 113 ? 30.286 19.862 124.523 1.00 40.91 111 MET A C 1
ATOM 860 O O . MET A 1 113 ? 30.048 20.459 123.467 1.00 43.53 111 MET A O 1
ATOM 865 N N . ALA A 1 114 ? 30.075 18.549 124.663 1.00 38.54 112 ALA A N 1
ATOM 866 C CA . ALA A 1 114 ? 29.644 17.734 123.532 1.00 41.34 112 ALA A CA 1
ATOM 867 C C . ALA A 1 114 ? 28.229 18.080 123.081 1.00 44.89 112 ALA A C 1
ATOM 868 O O . ALA A 1 114 ? 27.920 17.980 121.888 1.00 45.21 112 ALA A O 1
ATOM 870 N N . SER A 1 115 ? 27.361 18.502 123.999 1.00 43.73 113 SER A N 1
ATOM 871 C CA . SER A 1 115 ? 25.985 18.782 123.608 1.00 45.54 113 SER A CA 1
ATOM 872 C C . SER A 1 115 ? 25.847 20.082 122.821 1.00 47.28 113 SER A C 1
ATOM 873 O O . SER A 1 115 ? 24.850 20.253 122.110 1.00 55.24 113 SER A O 1
ATOM 876 N N . VAL A 1 116 ? 26.812 20.992 122.909 1.00 42.64 114 VAL A N 1
ATOM 877 C CA . VAL A 1 116 ? 26.715 22.277 122.225 1.00 45.29 114 VAL A CA 1
ATOM 878 C C . VAL A 1 116 ? 27.633 22.341 121.008 1.00 41.43 114 VAL A C 1
ATOM 879 O O . VAL A 1 116 ? 27.259 22.895 119.973 1.00 44.07 114 VAL A O 1
ATOM 883 N N . ALA A 1 117 ? 28.827 21.757 121.108 1.00 42.68 115 ALA A N 1
ATOM 884 C CA . ALA A 1 117 ? 29.788 21.805 120.015 1.00 41.05 115 ALA A CA 1
ATOM 885 C C . ALA A 1 117 ? 29.235 21.125 118.770 1.00 39.58 115 ALA A C 1
ATOM 886 O O . ALA A 1 117 ? 28.526 20.118 118.851 1.00 43.56 115 ALA A O 1
ATOM 888 N N . THR A 1 118 ? 29.557 21.691 117.611 1.00 34.75 116 THR A N 1
ATOM 889 C CA . THR A 1 118 ? 29.167 21.129 116.329 1.00 35.13 116 THR A CA 1
ATOM 890 C C . THR A 1 118 ? 30.311 20.367 115.675 1.00 33.07 116 THR A C 1
ATOM 891 O O . THR A 1 118 ? 30.285 20.136 114.462 1.00 33.53 116 THR A O 1
ATOM 895 N N . VAL A 1 119 ? 31.316 19.990 116.462 1.00 29.81 117 VAL A N 1
ATOM 896 C CA . VAL A 1 119 ? 32.429 19.151 116.023 1.00 26.99 117 VAL A CA 1
ATOM 897 C C . VAL A 1 119 ? 32.610 18.061 117.072 1.00 27.10 117 VAL A C 1
ATOM 898 O O . VAL A 1 119 ? 32.116 18.188 118.201 1.00 28.60 117 VAL A O 1
ATOM 902 N N . PRO A 1 120 ? 33.298 16.972 116.737 1.00 28.28 118 PRO A N 1
ATOM 903 C CA . PRO A 1 120 ? 33.487 15.902 117.730 1.00 25.42 118 PRO A CA 1
ATOM 904 C C . PRO A 1 120 ? 34.314 16.353 118.930 1.00 24.31 118 PRO A C 1
ATOM 905 O O . PRO A 1 120 ? 35.299 17.084 118.801 1.00 25.52 118 PRO A O 1
ATOM 909 N N . VAL A 1 121 ? 33.915 15.879 120.105 1.00 24.06 119 VAL A N 1
ATOM 910 C CA . VAL A 1 121 ? 34.625 16.122 121.354 1.00 24.10 119 VAL A CA 1
ATOM 911 C C . VAL A 1 121 ? 35.201 14.797 121.835 1.00 25.13 119 VAL A C 1
ATOM 912 O O . VAL A 1 121 ? 34.489 13.786 121.877 1.00 27.41 119 VAL A O 1
ATOM 916 N N . ILE A 1 122 ? 36.487 14.802 122.191 1.00 23.24 120 ILE A N 1
ATOM 917 C CA . ILE A 1 122 ? 37.197 13.625 122.683 1.00 21.42 120 ILE A CA 1
ATOM 918 C C . ILE A 1 122 ? 37.672 13.881 124.102 1.00 25.00 120 ILE A C 1
ATOM 919 O O . ILE A 1 122 ? 38.313 14.899 124.375 1.00 22.69 120 ILE A O 1
ATOM 924 N N . ASN A 1 123 ? 37.375 12.944 124.996 1.00 20.20 121 ASN A N 1
ATOM 925 C CA . ASN A 1 123 ? 37.896 12.953 126.363 1.00 22.07 121 ASN A CA 1
ATOM 926 C C . ASN A 1 123 ? 39.343 12.455 126.348 1.00 21.38 121 ASN A C 1
ATOM 927 O O . ASN A 1 123 ? 39.601 11.257 126.219 1.00 22.64 121 ASN A O 1
ATOM 932 N N . ALA A 1 124 ? 40.302 13.377 126.484 1.00 20.63 122 ALA A N 1
ATOM 933 C CA . ALA A 1 124 ? 41.710 12.987 126.503 1.00 22.71 122 ALA A CA 1
ATOM 934 C C . ALA A 1 124 ? 42.102 12.259 127.779 1.00 25.54 122 ALA A C 1
ATOM 935 O O . ALA A 1 124 ? 43.083 11.508 127.755 1.00 30.28 122 ALA A O 1
ATOM 937 N N . LEU A 1 125 ? 41.380 12.515 128.879 1.00 21.63 123 LEU A N 1
ATOM 938 C CA . LEU A 1 125 ? 41.623 11.953 130.238 1.00 24.79 123 LEU A CA 1
ATOM 939 C C . LEU A 1 125 ? 40.678 12.742 131.153 1.00 24.98 123 LEU A C 1
ATOM 940 O O . LEU A 1 125 ? 40.668 13.953 131.031 1.00 25.30 123 LEU A O 1
ATOM 945 N N . SER A 1 126 ? 39.879 12.074 131.986 1.00 22.38 124 SER A N 1
ATOM 946 C CA . SER A 1 126 ? 39.036 12.788 132.941 1.00 24.24 124 SER A CA 1
ATOM 947 C C . SER A 1 126 ? 39.106 12.070 134.283 1.00 26.21 124 SER A C 1
ATOM 948 O O . SER A 1 126 ? 39.757 11.028 134.412 1.00 23.79 124 SER A O 1
ATOM 951 N N . ASP A 1 127 ? 38.431 12.631 135.295 1.00 25.55 125 ASP A N 1
ATOM 952 C CA . ASP A 1 127 ? 38.413 11.975 136.603 1.00 24.83 125 ASP A CA 1
ATOM 953 C C . ASP A 1 127 ? 37.769 10.597 136.513 1.00 23.09 125 ASP A C 1
ATOM 954 O O . ASP A 1 127 ? 38.190 9.661 137.198 1.00 25.80 125 ASP A O 1
ATOM 959 N N . GLU A 1 128 ? 36.753 10.452 135.667 1.00 22.84 126 GLU A N 1
ATOM 960 C CA . GLU A 1 128 ? 35.943 9.240 135.669 1.00 23.51 126 GLU A CA 1
ATOM 961 C C . GLU A 1 128 ? 36.384 8.205 134.648 1.00 21.91 126 GLU A C 1
ATOM 962 O O . GLU A 1 128 ? 36.164 7.007 134.880 1.00 24.23 126 GLU A O 1
ATOM 968 N N . PHE A 1 129 ? 36.964 8.629 133.521 1.00 22.06 127 PHE A N 1
ATOM 969 C CA . PHE A 1 129 ? 37.266 7.713 132.429 1.00 18.93 127 PHE A CA 1
ATOM 970 C C . PHE A 1 129 ? 38.578 8.105 131.780 1.00 19.29 127 PHE A C 1
ATOM 971 O O . PHE A 1 129 ? 38.997 9.262 131.837 1.00 21.57 127 PHE A O 1
ATOM 979 N N . HIS A 1 130 ? 39.238 7.143 131.133 1.00 19.06 128 HIS A N 1
ATOM 980 C CA . HIS A 1 130 ? 40.483 7.371 130.345 1.00 20.30 128 HIS A CA 1
ATOM 981 C C . HIS A 1 130 ? 40.282 6.512 129.080 1.00 21.22 128 HIS A C 1
ATOM 982 O O . HIS A 1 130 ? 41.024 5.578 128.895 1.00 20.75 128 HIS A O 1
ATOM 989 N N . PRO A 1 131 ? 39.280 6.803 128.219 1.00 20.48 129 PRO A N 1
ATOM 990 C CA . PRO A 1 131 ? 38.931 5.875 127.144 1.00 20.25 129 PRO A CA 1
ATOM 991 C C . PRO A 1 131 ? 39.938 5.827 126.017 1.00 19.36 129 PRO A C 1
ATOM 992 O O . PRO A 1 131 ? 40.014 4.799 125.336 1.00 22.00 129 PRO A O 1
ATOM 996 N N . CYS A 1 132 ? 40.745 6.875 125.813 1.00 20.14 130 CYS A N 1
ATOM 997 C CA . CYS A 1 132 ? 41.762 6.794 124.770 1.00 20.65 130 CYS A CA 1
ATOM 998 C C . CYS A 1 132 ? 42.882 5.848 125.177 1.00 20.56 130 CYS A C 1
ATOM 999 O O . CYS A 1 132 ? 43.435 5.122 124.334 1.00 20.83 130 CYS A O 1
ATOM 1002 N N . GLN A 1 133 ? 43.253 5.857 126.459 1.00 19.69 131 GLN A N 1
ATOM 1003 C CA . GLN A 1 133 ? 44.242 4.897 126.935 1.00 20.05 131 GLN A CA 1
ATOM 100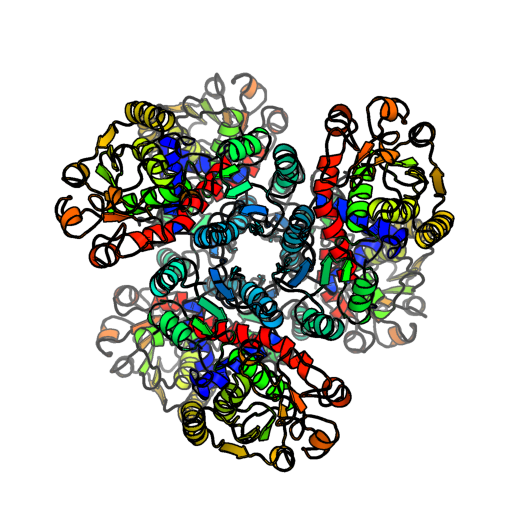4 C C . GLN A 1 133 ? 43.757 3.472 126.738 1.00 19.70 131 GLN A C 1
ATOM 1005 O O . GLN A 1 133 ? 44.537 2.595 126.350 1.00 19.09 131 GLN A O 1
ATOM 1011 N N . VAL A 1 134 ? 42.474 3.217 127.014 1.00 18.33 132 VAL A N 1
ATOM 1012 C CA . VAL A 1 134 ? 41.994 1.847 126.875 1.00 18.93 132 VAL A CA 1
ATOM 1013 C C . VAL A 1 134 ? 41.946 1.419 125.403 1.00 20.40 132 VAL A C 1
ATOM 1014 O O . VAL A 1 134 ? 42.198 0.246 125.097 1.00 21.58 132 VAL A O 1
ATOM 1018 N N . LEU A 1 135 ? 41.666 2.344 124.463 1.00 19.81 133 LEU A N 1
ATOM 1019 C CA . LEU A 1 135 ? 41.812 1.979 123.051 1.00 21.85 133 LEU A CA 1
ATOM 1020 C C . LEU A 1 135 ? 43.233 1.518 122.756 1.00 21.53 133 LEU A C 1
ATOM 1021 O O . LEU A 1 135 ? 43.439 0.521 122.051 1.00 20.86 133 LEU A O 1
ATOM 1026 N N . ALA A 1 136 ? 44.227 2.233 123.292 1.00 19.43 134 ALA A N 1
ATOM 1027 C CA . ALA A 1 136 ? 45.613 1.845 123.079 1.00 18.36 134 ALA A CA 1
ATOM 1028 C C . ALA A 1 136 ? 45.904 0.505 123.730 1.00 18.88 134 ALA A C 1
ATOM 1029 O O . ALA A 1 136 ? 46.624 -0.324 123.161 1.00 20.91 134 ALA A O 1
ATOM 1031 N N . ASP A 1 137 ? 45.321 0.267 124.913 1.00 20.62 135 ASP A N 1
ATOM 1032 C CA . ASP A 1 137 ? 45.485 -1.007 125.601 1.00 22.04 135 ASP A CA 1
ATOM 1033 C C . ASP A 1 137 ? 44.914 -2.146 124.763 1.00 22.39 135 ASP A C 1
ATOM 1034 O O . ASP A 1 137 ? 45.544 -3.197 124.615 1.00 21.75 135 ASP A O 1
ATOM 1039 N N . LEU A 1 138 ? 43.717 -1.943 124.193 1.00 20.61 136 LEU A N 1
ATOM 1040 C CA . LEU A 1 138 ? 43.093 -2.992 123.386 1.00 21.68 136 LEU A CA 1
ATOM 1041 C C . LEU A 1 138 ? 43.895 -3.264 122.117 1.00 22.81 136 LEU A C 1
ATOM 1042 O O . LEU A 1 138 ? 44.042 -4.422 121.701 1.00 23.71 136 LEU A O 1
ATOM 1047 N N . GLN A 1 139 ? 44.404 -2.211 121.479 1.00 21.01 137 GLN A N 1
ATOM 1048 C CA . GLN A 1 139 ? 45.255 -2.417 120.313 1.00 21.19 137 GLN A CA 1
ATOM 1049 C C . GLN A 1 139 ? 46.476 -3.250 120.688 1.00 20.85 137 GLN A C 1
ATOM 1050 O O . GLN A 1 139 ? 46.876 -4.163 119.952 1.00 24.02 137 GLN A O 1
ATOM 1056 N N . THR A 1 140 ? 47.065 -2.964 121.851 1.00 21.71 138 THR A N 1
ATOM 1057 C CA . THR A 1 140 ? 48.248 -3.688 122.308 1.00 21.13 138 THR A CA 1
ATOM 1058 C C . THR A 1 140 ? 47.928 -5.152 122.586 1.00 23.03 138 THR A C 1
ATOM 1059 O O . THR A 1 140 ? 48.684 -6.048 122.191 1.00 23.75 138 THR A O 1
ATOM 1063 N N . ILE A 1 141 ? 46.830 -5.407 123.297 1.00 22.73 139 ILE A N 1
ATOM 1064 C CA . ILE A 1 141 ? 46.426 -6.786 123.563 1.00 22.83 139 ILE A CA 1
ATOM 1065 C C . ILE A 1 141 ? 46.227 -7.548 122.259 1.00 26.44 139 ILE A C 1
ATOM 1066 O O . ILE A 1 141 ? 46.659 -8.700 122.128 1.00 29.51 139 ILE A O 1
ATOM 1071 N N . ALA A 1 142 ? 45.572 -6.920 121.279 1.00 26.37 140 ALA A N 1
ATOM 1072 C CA . ALA A 1 142 ? 45.323 -7.605 120.012 1.00 26.26 140 ALA A CA 1
ATOM 1073 C C . ALA A 1 142 ? 46.631 -7.950 119.307 1.00 30.51 140 ALA A C 1
ATOM 1074 O O . ALA A 1 142 ? 46.766 -9.032 118.719 1.00 32.55 140 ALA A O 1
ATOM 1076 N N . GLU A 1 143 ? 47.613 -7.045 119.383 1.00 27.33 141 GLU A N 1
ATOM 1077 C CA . GLU A 1 143 ? 48.932 -7.278 118.794 1.00 29.85 141 GLU A CA 1
ATOM 1078 C C . GLU A 1 143 ? 49.607 -8.497 119.398 1.00 31.83 141 GLU A C 1
ATOM 1079 O O . GLU A 1 143 ? 50.279 -9.262 118.693 1.00 35.41 141 GLU A O 1
ATOM 1085 N N . ARG A 1 144 ? 49.452 -8.690 120.704 1.00 31.58 142 ARG A N 1
ATOM 1086 C CA . ARG A 1 144 ? 50.162 -9.742 121.411 1.00 35.57 142 ARG A CA 1
ATOM 1087 C C . ARG A 1 144 ? 49.405 -11.060 121.396 1.00 39.21 142 ARG A C 1
ATOM 1088 O O . ARG A 1 144 ? 50.035 -12.125 121.465 1.00 43.44 142 ARG A O 1
ATOM 1096 N N . LYS A 1 145 ? 48.067 -11.024 121.292 1.00 35.76 143 LYS A N 1
ATOM 1097 C CA . LYS A 1 145 ? 47.261 -12.219 121.537 1.00 34.12 143 LYS A CA 1
ATOM 1098 C C . LYS A 1 145 ? 46.226 -12.528 120.464 1.00 36.85 143 LYS A C 1
ATOM 1099 O O . LYS A 1 145 ? 45.664 -13.633 120.479 1.00 42.57 143 LYS A O 1
ATOM 1105 N N . GLY A 1 146 ? 45.962 -11.625 119.551 1.00 39.04 144 GLY A N 1
ATOM 1106 C CA . GLY A 1 146 ? 45.013 -11.872 118.472 1.00 34.54 144 GLY A CA 1
ATOM 1107 C C . GLY A 1 146 ? 43.598 -11.488 118.885 1.00 40.35 144 GLY A C 1
ATOM 1108 O O . GLY A 1 146 ? 43.357 -10.351 119.252 1.00 43.42 144 GLY A O 1
ATOM 1109 N N . ALA A 1 147 ? 42.680 -12.454 118.834 1.00 42.34 145 ALA A N 1
ATOM 1110 C CA . ALA A 1 147 ? 41.284 -12.158 119.126 1.00 38.77 145 ALA A CA 1
ATOM 1111 C C . ALA A 1 147 ? 41.113 -11.690 120.567 1.00 37.27 145 ALA A C 1
ATOM 1112 O O . ALA A 1 147 ? 41.669 -12.274 121.503 1.00 37.80 145 ALA A O 1
ATOM 1114 N N . LEU A 1 148 ? 40.328 -10.626 120.742 1.00 34.94 146 LEU A N 1
ATOM 1115 C CA . LEU A 1 148 ? 40.074 -10.107 122.079 1.00 33.98 146 LEU A CA 1
ATOM 1116 C C . LEU A 1 148 ? 38.942 -10.853 122.769 1.00 35.91 146 LEU A C 1
ATOM 1117 O O . LEU A 1 148 ? 38.933 -10.956 124.003 1.00 35.05 146 LEU A O 1
ATOM 1122 N N . ARG A 1 149 ? 37.984 -11.366 121.996 1.00 38.12 147 ARG A N 1
ATOM 1123 C CA . ARG A 1 149 ? 36.806 -11.987 122.583 1.00 38.00 147 ARG A CA 1
ATOM 1124 C C . ARG A 1 149 ? 37.211 -13.172 123.446 1.00 36.85 147 ARG A C 1
ATOM 1125 O O . ARG A 1 149 ? 37.955 -14.053 123.006 1.00 38.86 147 ARG A O 1
ATOM 1127 N N . GLY A 1 150 ? 36.726 -13.185 124.689 1.00 35.05 148 GLY A N 1
ATOM 1128 C CA . GLY A 1 150 ? 36.972 -14.294 125.580 1.00 38.59 148 GLY A CA 1
ATOM 1129 C C . GLY A 1 150 ? 38.235 -14.199 126.406 1.00 34.39 148 GLY A C 1
ATOM 1130 O O . GLY A 1 150 ? 38.423 -15.025 127.309 1.00 36.68 148 GLY A O 1
ATOM 1131 N N . LEU A 1 151 ? 39.112 -13.232 126.131 1.00 30.42 149 LEU A N 1
ATOM 1132 C CA . LEU A 1 151 ? 40.261 -13.042 126.997 1.00 30.86 149 LEU A CA 1
ATOM 1133 C C . LEU A 1 151 ? 39.805 -12.639 128.398 1.00 31.18 149 LEU A C 1
ATOM 1134 O O . LEU A 1 151 ? 38.726 -12.067 128.591 1.00 31.98 149 LEU A O 1
ATOM 1139 N N . ARG A 1 152 ? 40.659 -12.917 129.382 1.00 29.61 150 ARG A N 1
ATOM 1140 C CA . ARG A 1 152 ? 40.404 -12.563 130.777 1.00 30.16 150 ARG A CA 1
ATOM 1141 C C . ARG A 1 152 ? 41.402 -11.489 131.189 1.00 29.66 150 ARG A C 1
ATOM 1142 O O . ARG A 1 152 ? 42.617 -11.698 131.088 1.00 26.69 150 ARG A O 1
ATOM 1146 N N . LEU A 1 153 ? 40.891 -10.334 131.610 1.00 25.05 151 LEU A N 1
ATOM 1147 C CA . LEU A 1 153 ? 41.720 -9.196 131.983 1.00 24.84 151 LEU A CA 1
ATOM 1148 C C . LEU A 1 153 ? 41.424 -8.836 133.426 1.00 24.35 151 LEU A C 1
ATOM 1149 O O . LEU A 1 153 ? 40.259 -8.671 133.795 1.00 26.13 151 LEU A O 1
ATOM 1154 N N . SER A 1 154 ? 42.476 -8.668 134.224 1.00 23.48 152 SER A N 1
ATOM 1155 C CA . SER A 1 154 ? 42.337 -8.234 135.606 1.00 23.70 152 SER A CA 1
ATOM 1156 C C . SER A 1 154 ? 43.107 -6.947 135.833 1.00 23.38 152 SER A C 1
ATOM 1157 O O . SER A 1 154 ? 44.272 -6.830 135.437 1.00 23.19 152 SER A O 1
ATOM 1160 N N . TYR A 1 155 ? 42.431 -5.980 136.428 1.00 20.47 153 TYR A N 1
ATOM 1161 C CA . TYR A 1 155 ? 43.025 -4.715 136.838 1.00 20.39 153 TYR A CA 1
ATOM 1162 C C . TYR A 1 155 ? 43.186 -4.720 138.349 1.00 20.60 153 TYR A C 1
ATOM 1163 O O . TYR A 1 155 ? 42.293 -5.179 139.059 1.00 21.98 153 TYR A O 1
ATOM 1172 N N . PHE A 1 156 ? 44.297 -4.157 138.842 1.00 20.97 154 PHE A N 1
ATOM 1173 C CA . PHE A 1 156 ? 44.643 -4.198 140.261 1.00 20.83 154 PHE A CA 1
ATOM 1174 C C . PHE A 1 156 ? 44.943 -2.806 140.787 1.00 20.59 154 PHE A C 1
ATOM 1175 O O . PHE A 1 156 ? 45.618 -2.014 140.117 1.00 21.55 154 PHE A O 1
ATOM 1183 N N . GLY A 1 157 ? 44.484 -2.535 142.008 1.00 21.17 155 GLY A N 1
ATOM 1184 C CA . GLY A 1 157 ? 44.898 -1.325 142.699 1.00 20.76 155 GLY A CA 1
ATOM 1185 C C . GLY A 1 157 ? 43.724 -0.460 143.111 1.00 20.55 155 GLY A C 1
ATOM 1186 O O . GLY A 1 157 ? 42.834 -0.902 143.849 1.00 23.17 155 GLY A O 1
ATOM 1187 N N . ASP A 1 158 ? 43.709 0.772 142.625 1.00 22.02 156 ASP A N 1
ATOM 1188 C CA . ASP A 1 158 ? 42.614 1.699 142.901 1.00 20.75 156 ASP A CA 1
ATOM 1189 C C . ASP A 1 158 ? 41.500 1.435 141.892 1.00 19.96 156 ASP A C 1
ATOM 1190 O O . ASP A 1 158 ? 41.557 1.883 140.747 1.00 20.79 156 ASP A O 1
ATOM 1195 N N . GLY A 1 159 ? 40.474 0.699 142.323 1.00 20.11 157 GLY A N 1
ATOM 1196 C CA . GLY A 1 159 ? 39.416 0.303 141.426 1.00 21.20 157 GLY A CA 1
ATOM 1197 C C . GLY A 1 159 ? 38.346 1.335 141.216 1.00 22.32 157 GLY A C 1
ATOM 1198 O O . GLY A 1 159 ? 37.354 1.068 140.528 1.00 22.71 157 GLY A O 1
ATOM 1199 N N . ALA A 1 160 ? 38.528 2.521 141.794 1.00 20.08 158 ALA A N 1
ATOM 1200 C CA . ALA A 1 160 ? 37.576 3.610 141.686 1.00 20.86 158 ALA A CA 1
ATOM 1201 C C . ALA A 1 160 ? 38.007 4.662 140.684 1.00 23.55 158 ALA A C 1
ATOM 1202 O O . ALA A 1 160 ? 37.282 5.639 140.479 1.00 22.30 158 ALA A O 1
ATOM 1204 N N . ASN A 1 161 ? 39.157 4.469 140.042 1.00 19.82 159 ASN A N 1
ATOM 1205 C CA . ASN A 1 161 ? 39.726 5.513 139.216 1.00 20.03 159 ASN A CA 1
ATOM 1206 C C . ASN A 1 161 ? 39.318 5.375 137.744 1.00 19.68 159 ASN A C 1
ATOM 1207 O O . ASN A 1 161 ? 38.567 4.477 137.336 1.00 21.06 159 ASN A O 1
ATOM 1212 N N . ASN A 1 162 ? 39.800 6.329 136.945 1.00 21.53 160 ASN A N 1
ATOM 1213 C CA . ASN A 1 162 ? 39.424 6.399 135.538 1.00 18.62 160 ASN A CA 1
ATOM 1214 C C . ASN A 1 162 ? 39.848 5.173 134.732 1.00 20.58 160 ASN A C 1
ATOM 1215 O O . ASN A 1 162 ? 39.104 4.731 133.851 1.00 21.61 160 ASN A O 1
ATOM 1220 N N . MET A 1 163 ? 40.990 4.579 135.050 1.00 18.77 161 MET A N 1
ATOM 1221 C CA . MET A 1 163 ? 41.418 3.395 134.318 1.00 19.47 161 MET A CA 1
ATOM 1222 C C . MET A 1 163 ? 40.554 2.191 134.646 1.00 20.59 161 MET A C 1
ATOM 1223 O O . MET A 1 163 ? 40.203 1.421 133.746 1.00 21.44 161 MET A O 1
ATOM 1228 N N . ALA A 1 164 ? 40.220 1.995 135.928 1.00 21.65 162 ALA A N 1
ATOM 1229 C CA . ALA A 1 164 ? 39.326 0.897 136.291 1.00 19.92 162 ALA A CA 1
ATOM 1230 C C . ALA A 1 164 ? 38.001 1.011 135.549 1.00 20.66 162 ALA A C 1
ATOM 1231 O O . ALA A 1 164 ? 37.487 0.025 135.005 1.00 21.40 162 ALA A O 1
ATOM 1233 N N . HIS A 1 165 ? 37.436 2.216 135.509 1.00 18.88 163 HIS A N 1
ATOM 1234 C CA . HIS A 1 165 ? 36.152 2.396 134.838 1.00 22.05 163 HIS A CA 1
ATOM 1235 C C . HIS A 1 165 ? 36.254 2.127 133.348 1.00 20.91 163 HIS A C 1
ATOM 1236 O O . HIS A 1 165 ? 35.352 1.519 132.756 1.00 21.71 163 HIS A O 1
ATOM 1243 N N . SER A 1 166 ? 37.317 2.633 132.714 1.00 20.58 164 SER A N 1
ATOM 1244 C CA . SER A 1 166 ? 37.461 2.461 131.274 1.00 19.85 164 SER A CA 1
ATOM 1245 C C . SER A 1 166 ? 37.854 1.041 130.897 1.00 20.85 164 SER A C 1
ATOM 1246 O O . SER A 1 166 ? 37.397 0.531 129.863 1.00 22.32 164 SER A O 1
ATOM 1249 N N . LEU A 1 167 ? 38.659 0.365 131.724 1.00 19.91 165 LEU A N 1
ATOM 1250 C CA . LEU A 1 167 ? 38.913 -1.046 131.447 1.00 20.99 165 LEU A CA 1
ATOM 1251 C C . LEU A 1 167 ? 37.628 -1.867 131.533 1.00 22.29 165 LEU A C 1
ATOM 1252 O O . LEU A 1 167 ? 37.399 -2.766 130.712 1.00 23.85 165 LEU A O 1
ATOM 1257 N N . LEU A 1 168 ? 36.750 -1.544 132.480 1.00 22.35 166 LEU A N 1
ATOM 1258 C CA . LEU A 1 168 ? 35.454 -2.225 132.522 1.00 24.12 166 LEU A CA 1
ATOM 1259 C C . LEU A 1 168 ? 34.658 -1.971 131.245 1.00 24.62 166 LEU A C 1
ATOM 1260 O O . LEU A 1 168 ? 34.248 -2.911 130.551 1.00 25.38 166 LEU A O 1
ATOM 1265 N N . LEU A 1 169 ? 34.431 -0.698 130.916 1.00 23.60 167 LEU A N 1
ATOM 1266 C CA . LEU A 1 169 ? 33.555 -0.375 129.790 1.00 22.54 167 LEU A CA 1
ATOM 1267 C C . LEU A 1 169 ? 34.181 -0.775 128.460 1.00 24.66 167 LEU A C 1
ATOM 1268 O O . LEU A 1 169 ? 33.529 -1.409 127.628 1.00 25.16 167 LEU A O 1
ATOM 1273 N N . GLY A 1 170 ? 35.432 -0.376 128.224 1.00 24.22 168 GLY A N 1
ATOM 1274 C CA . GLY A 1 170 ? 36.075 -0.700 126.958 1.00 25.30 168 GLY A CA 1
ATOM 1275 C C . GLY A 1 170 ? 36.367 -2.182 126.822 1.00 27.75 168 GLY A C 1
ATOM 1276 O O . GLY A 1 170 ? 36.258 -2.752 125.730 1.00 24.30 168 GLY A O 1
ATOM 1277 N N . GLY A 1 171 ? 36.741 -2.824 127.931 1.00 24.53 169 GLY A N 1
ATOM 1278 C CA . GLY A 1 171 ? 36.999 -4.256 127.900 1.00 26.47 169 GLY A CA 1
ATOM 1279 C C . GLY A 1 171 ? 35.769 -5.073 127.549 1.00 23.88 169 GLY A C 1
ATOM 1280 O O . GLY A 1 171 ? 35.809 -5.923 126.656 1.00 26.22 169 GLY A O 1
ATOM 1281 N N . VAL A 1 172 ? 34.657 -4.841 128.252 1.00 26.79 170 VAL A N 1
ATOM 1282 C CA . VAL A 1 172 ? 33.485 -5.657 127.932 1.00 26.78 170 VAL A CA 1
ATOM 1283 C C . VAL A 1 172 ? 32.959 -5.335 126.537 1.00 29.57 170 VAL A C 1
ATOM 1284 O O . VAL A 1 172 ? 32.397 -6.210 125.868 1.00 29.23 170 VAL A O 1
ATOM 1288 N N . THR A 1 173 ? 33.155 -4.103 126.062 1.00 28.31 171 THR A N 1
ATOM 1289 C CA . THR A 1 173 ? 32.774 -3.779 124.690 1.00 27.51 171 THR A CA 1
ATOM 1290 C C . THR A 1 173 ? 33.526 -4.652 123.689 1.00 29.89 171 THR A C 1
ATOM 1291 O O . THR A 1 173 ? 32.960 -5.051 122.664 1.00 30.88 171 THR A O 1
ATOM 1295 N N . ALA A 1 174 ? 34.777 -4.997 123.995 1.00 26.90 172 ALA A N 1
ATOM 1296 C CA . ALA A 1 174 ? 35.615 -5.853 123.166 1.00 30.17 172 ALA A CA 1
ATOM 1297 C C . ALA A 1 174 ? 35.369 -7.339 123.403 1.00 28.50 172 ALA A C 1
ATOM 1298 O O . ALA A 1 174 ? 36.018 -8.161 122.746 1.00 31.34 172 ALA A O 1
ATOM 1300 N N . GLY A 1 175 ? 34.454 -7.688 124.302 1.00 28.57 173 GLY A N 1
ATOM 1301 C CA . GLY A 1 175 ? 34.175 -9.080 124.624 1.00 31.15 173 GLY A CA 1
ATOM 1302 C C . GLY A 1 175 ? 35.093 -9.681 125.659 1.00 33.89 173 GLY A C 1
ATOM 1303 O O . GLY A 1 175 ? 35.123 -10.912 125.810 1.00 34.34 173 GLY A O 1
ATOM 1304 N N . ILE A 1 176 ? 35.847 -8.847 126.384 1.00 30.35 174 ILE A N 1
ATOM 1305 C CA . ILE A 1 176 ? 36.833 -9.306 127.354 1.00 29.53 174 ILE A CA 1
ATOM 1306 C C . ILE A 1 176 ? 36.153 -9.455 128.708 1.00 29.73 174 ILE A C 1
ATOM 1307 O O . ILE A 1 176 ? 35.342 -8.613 129.108 1.00 29.55 174 ILE A O 1
ATOM 1312 N N . HIS A 1 177 ? 36.470 -10.541 129.413 1.00 28.31 175 HIS A N 1
ATOM 1313 C CA . HIS A 1 177 ? 35.986 -10.765 130.772 1.00 28.13 175 HIS A CA 1
ATOM 1314 C C . HIS A 1 177 ? 36.851 -9.929 131.712 1.00 26.10 175 HIS A C 1
ATOM 1315 O O . HIS A 1 177 ? 38.043 -10.214 131.862 1.00 28.60 175 HIS A O 1
ATOM 1322 N N . VAL A 1 178 ? 36.277 -8.899 132.349 1.00 24.92 176 VAL A N 1
ATOM 1323 C CA . VAL A 1 178 ? 37.058 -7.929 133.115 1.00 23.82 176 VAL A CA 1
ATOM 1324 C C . VAL A 1 178 ? 36.845 -8.167 134.602 1.00 25.20 176 VAL A C 1
ATOM 1325 O O . VAL A 1 178 ? 35.704 -8.287 135.059 1.00 26.87 176 VAL A O 1
ATOM 1329 N N . THR A 1 179 ? 37.949 -8.240 135.346 1.00 23.99 177 THR A N 1
ATOM 1330 C CA . THR A 1 179 ? 37.960 -8.274 136.804 1.00 23.97 177 THR A CA 1
ATOM 1331 C C . THR A 1 179 ? 38.680 -7.047 137.334 1.00 24.11 177 THR A C 1
ATOM 1332 O O . THR A 1 179 ? 39.751 -6.695 136.843 1.00 22.90 177 THR A O 1
ATOM 1336 N N . VAL A 1 180 ? 38.099 -6.404 138.347 1.00 20.83 178 VAL A N 1
ATOM 1337 C CA . VAL A 1 180 ? 38.762 -5.321 139.067 1.00 20.79 178 VAL A CA 1
ATOM 1338 C C . VAL A 1 180 ? 39.021 -5.847 140.468 1.00 22.83 178 VAL A C 1
ATOM 1339 O O . VAL A 1 180 ? 38.091 -6.306 141.140 1.00 23.13 178 VAL A O 1
ATOM 1343 N N . ALA A 1 181 ? 40.280 -5.809 140.894 1.00 22.78 179 ALA A N 1
ATOM 1344 C CA . ALA A 1 181 ? 40.693 -6.252 142.219 1.00 22.27 179 ALA A CA 1
ATOM 1345 C C . ALA A 1 181 ? 41.179 -5.032 142.989 1.00 20.61 179 ALA A C 1
ATOM 1346 O O . ALA A 1 181 ? 42.161 -4.400 142.586 1.00 21.33 179 ALA A O 1
ATOM 1348 N N . ALA A 1 182 ? 40.503 -4.708 144.087 1.00 21.60 180 ALA A N 1
ATOM 1349 C CA . ALA A 1 182 ? 40.733 -3.443 144.782 1.00 19.04 180 ALA A CA 1
ATOM 1350 C C . ALA A 1 182 ? 40.226 -3.567 146.210 1.00 20.97 180 ALA A C 1
ATOM 1351 O O . ALA A 1 182 ? 39.357 -4.397 146.494 1.00 21.67 180 ALA A O 1
ATOM 1353 N N . PRO A 1 183 ? 40.731 -2.745 147.127 1.00 19.32 181 PRO A N 1
ATOM 1354 C CA . PRO A 1 183 ? 40.198 -2.764 148.491 1.00 19.74 181 PRO A CA 1
ATOM 1355 C C . PRO A 1 183 ? 38.810 -2.148 148.501 1.00 20.43 181 PRO A C 1
ATOM 1356 O O . PRO A 1 183 ? 38.443 -1.383 147.609 1.00 22.81 181 PRO A O 1
ATOM 1360 N N . GLU A 1 184 ? 38.014 -2.530 149.515 1.00 22.25 182 GLU A N 1
ATOM 1361 C CA . GLU A 1 184 ? 36.588 -2.206 149.475 1.00 26.20 182 GLU A CA 1
ATOM 1362 C C . GLU A 1 184 ? 36.294 -0.711 149.449 1.00 26.37 182 GLU A C 1
ATOM 1363 O O . GLU A 1 184 ? 35.215 -0.321 148.985 1.00 28.22 182 GLU A O 1
ATOM 1369 N N . GLY A 1 185 ? 37.205 0.140 149.914 1.00 22.40 183 GLY A N 1
ATOM 1370 C CA . GLY A 1 185 ? 36.908 1.560 149.792 1.00 23.37 183 GLY A CA 1
ATOM 1371 C C . GLY A 1 185 ? 37.207 2.203 148.444 1.00 22.37 183 GLY A C 1
ATOM 1372 O O . GLY A 1 185 ? 36.992 3.409 148.267 1.00 24.78 183 GLY A O 1
ATOM 1373 N N . PHE A 1 186 ? 37.672 1.418 147.473 1.00 21.05 184 PHE A N 1
ATOM 1374 C CA . PHE A 1 186 ? 38.157 1.935 146.198 1.00 21.07 184 PHE A CA 1
ATOM 1375 C C . PHE A 1 186 ? 37.689 1.025 145.066 1.00 20.77 184 PHE A C 1
ATOM 1376 O O . PHE A 1 186 ? 38.470 0.502 144.279 1.00 19.68 184 PHE A O 1
ATOM 1384 N N . LEU A 1 187 ? 36.386 0.832 144.991 1.00 21.41 185 LEU A N 1
ATOM 1385 C CA . LEU A 1 187 ? 35.736 -0.050 144.037 1.00 21.26 185 LEU A CA 1
ATOM 1386 C C . LEU A 1 187 ? 35.118 0.757 142.916 1.00 20.90 185 LEU A C 1
ATOM 1387 O O . LEU A 1 187 ? 34.888 1.965 143.061 1.00 23.35 185 LEU A O 1
ATOM 1392 N N . PRO A 1 188 ? 34.810 0.117 141.788 1.00 22.73 186 PRO A N 1
ATOM 1393 C CA . PRO A 1 188 ? 34.171 0.833 140.678 1.00 23.77 186 PRO A CA 1
ATOM 1394 C C . PRO A 1 188 ? 32.861 1.485 141.092 1.00 23.71 186 PRO A C 1
ATOM 1395 O O . PRO A 1 188 ? 32.101 0.959 141.915 1.00 23.60 186 PRO A O 1
ATOM 1399 N N . ASP A 1 189 ? 32.613 2.645 140.506 1.00 24.76 187 ASP A N 1
ATOM 1400 C CA . ASP A 1 189 ? 31.349 3.319 140.707 1.00 25.95 187 ASP A CA 1
ATOM 1401 C C . ASP A 1 189 ? 30.217 2.389 140.280 1.00 27.51 187 ASP A C 1
ATOM 1402 O O . ASP A 1 189 ? 30.281 1.806 139.189 1.00 27.24 187 ASP A O 1
ATOM 1407 N N . PRO A 1 190 ? 29.199 2.180 141.118 1.00 27.22 188 PRO A N 1
ATOM 1408 C CA . PRO A 1 190 ? 28.161 1.202 140.750 1.00 27.21 188 PRO A CA 1
ATOM 1409 C C . PRO A 1 190 ? 27.424 1.518 139.463 1.00 31.05 188 PRO A C 1
ATOM 1410 O O . PRO A 1 190 ? 26.968 0.581 138.797 1.00 32.08 188 PRO A O 1
ATOM 1414 N N . SER A 1 191 ? 27.271 2.794 139.096 1.00 29.42 189 SER A N 1
ATOM 1415 C CA . SER A 1 191 ? 26.634 3.115 137.820 1.00 31.35 189 SER A CA 1
ATOM 1416 C C . SER A 1 191 ? 27.502 2.684 136.645 1.00 28.97 189 SER A C 1
ATOM 1417 O O . SER A 1 191 ? 26.987 2.182 135.638 1.00 30.71 189 SER A O 1
ATOM 1420 N N . VAL A 1 192 ? 28.817 2.885 136.752 1.00 27.45 190 VAL A N 1
ATOM 1421 C CA . VAL A 1 192 ? 29.730 2.409 135.717 1.00 29.08 190 VAL A CA 1
ATOM 1422 C C . VAL A 1 192 ? 29.701 0.893 135.652 1.00 28.39 190 VAL A C 1
ATOM 1423 O O . VAL A 1 192 ? 29.609 0.299 134.571 1.00 28.51 190 VAL A O 1
ATOM 1427 N N . ARG A 1 193 ? 29.780 0.239 136.812 1.00 27.38 191 ARG A N 1
ATOM 1428 C CA . ARG A 1 193 ? 29.748 -1.217 136.821 1.00 26.28 191 ARG A CA 1
ATOM 1429 C C . ARG A 1 193 ? 28.466 -1.730 136.178 1.00 28.39 191 ARG A C 1
ATOM 1430 O O . ARG A 1 193 ? 28.500 -2.668 135.374 1.00 31.02 191 ARG A O 1
ATOM 1438 N N . ALA A 1 194 ? 27.328 -1.101 136.498 1.00 28.09 192 ALA A N 1
ATOM 1439 C CA . ALA A 1 194 ? 26.053 -1.512 135.911 1.00 33.22 192 ALA A CA 1
ATOM 1440 C C . ALA A 1 194 ? 26.052 -1.352 134.396 1.00 35.86 192 ALA A C 1
ATOM 1441 O O . ALA A 1 194 ? 25.539 -2.215 133.670 1.00 32.79 192 ALA A O 1
ATOM 1443 N N . ALA A 1 195 ? 26.596 -0.242 133.899 1.00 32.24 193 ALA A N 1
ATOM 1444 C CA . ALA A 1 195 ? 26.666 -0.044 132.454 1.00 33.40 193 ALA A CA 1
ATOM 1445 C C . ALA A 1 195 ? 27.584 -1.071 131.809 1.00 30.79 193 ALA A C 1
ATOM 1446 O O . ALA A 1 195 ? 27.317 -1.535 130.693 1.00 32.89 193 ALA A O 1
ATOM 1448 N N . ALA A 1 196 ? 28.666 -1.444 132.503 1.00 28.93 194 ALA A N 1
ATOM 1449 C CA . ALA A 1 196 ? 29.554 -2.478 131.985 1.00 28.43 194 ALA A CA 1
ATOM 1450 C C . ALA A 1 196 ? 28.868 -3.838 131.976 1.00 30.10 194 ALA A C 1
ATOM 1451 O O . ALA A 1 196 ? 29.003 -4.597 131.015 1.00 29.12 194 ALA A O 1
ATOM 1453 N N . GLU A 1 197 ? 28.120 -4.158 133.036 1.00 31.20 195 GLU A N 1
ATOM 1454 C CA . GLU A 1 197 ? 27.401 -5.426 133.060 1.00 32.20 195 GLU A CA 1
ATOM 1455 C C . GLU A 1 197 ? 26.385 -5.489 131.928 1.00 31.30 195 GLU A C 1
ATOM 1456 O O . GLU A 1 197 ? 26.216 -6.535 131.286 1.00 34.05 195 GLU A O 1
ATOM 1462 N N . ARG A 1 198 ? 25.705 -4.373 131.656 1.00 32.46 196 ARG A N 1
ATOM 1463 C CA . ARG A 1 198 ? 24.712 -4.353 130.585 1.00 35.64 196 ARG A CA 1
ATOM 1464 C C . ARG A 1 198 ? 25.367 -4.556 129.223 1.00 37.41 196 ARG A C 1
ATOM 1465 O O . ARG A 1 198 ? 24.902 -5.368 128.411 1.00 38.33 196 ARG A O 1
ATOM 1467 N N . ARG A 1 199 ? 26.453 -3.823 128.954 1.00 33.11 197 ARG A N 1
ATOM 1468 C CA . ARG A 1 199 ? 27.137 -3.972 127.675 1.00 33.75 197 ARG A CA 1
ATOM 1469 C C . ARG A 1 199 ? 27.703 -5.379 127.515 1.00 33.28 197 ARG A C 1
ATOM 1470 O O . ARG A 1 199 ? 27.702 -5.932 126.411 1.00 36.35 197 ARG A O 1
ATOM 1478 N N . ALA A 1 200 ? 28.165 -5.981 128.616 1.00 32.55 198 ALA A N 1
ATOM 1479 C CA . ALA A 1 200 ? 28.757 -7.317 128.555 1.00 34.59 198 ALA A CA 1
ATOM 1480 C C . ALA A 1 200 ? 27.751 -8.370 128.119 1.00 40.60 198 ALA A C 1
ATOM 1481 O O . ALA A 1 200 ? 28.140 -9.408 127.571 1.00 39.70 198 ALA A O 1
ATOM 1483 N N . GLN A 1 201 ? 26.461 -8.137 128.367 1.00 38.31 199 GLN A N 1
ATOM 1484 C CA . GLN A 1 201 ? 25.456 -9.092 127.917 1.00 41.67 199 GLN A CA 1
ATOM 1485 C C . GLN A 1 201 ? 25.430 -9.201 126.398 1.00 45.23 199 GLN A C 1
ATOM 1486 O O . GLN A 1 201 ? 25.148 -10.280 125.857 1.00 46.82 199 GLN A O 1
ATOM 1492 N N . ASP A 1 202 ? 25.724 -8.099 125.693 1.00 41.98 200 ASP A N 1
ATOM 1493 C CA . ASP A 1 202 ? 25.714 -8.094 124.234 1.00 44.38 200 ASP A CA 1
ATOM 1494 C C . ASP A 1 202 ? 26.942 -8.750 123.619 1.00 45.87 200 ASP A C 1
ATOM 1495 O O . ASP A 1 202 ? 26.897 -9.135 122.445 1.00 50.32 200 ASP A O 1
ATOM 1500 N N . THR A 1 203 ? 28.042 -8.851 124.359 1.00 40.96 201 THR A N 1
ATOM 1501 C CA . THR A 1 203 ? 29.307 -9.293 123.794 1.00 38.67 201 THR A CA 1
ATOM 1502 C C . THR A 1 203 ? 29.763 -10.636 124.336 1.00 37.59 201 THR A C 1
ATOM 1503 O O . THR A 1 203 ? 30.822 -11.124 123.923 1.00 41.40 201 THR A O 1
ATOM 1507 N N . GLY A 1 204 ? 29.010 -11.231 125.258 1.00 39.96 202 GLY A N 1
ATOM 1508 C CA . GLY A 1 204 ? 29.425 -12.447 125.920 1.00 39.69 202 GLY A CA 1
ATOM 1509 C C . GLY A 1 204 ? 30.480 -12.259 126.983 1.00 40.09 202 GLY A C 1
ATOM 1510 O O . GLY A 1 204 ? 31.010 -13.252 127.489 1.00 41.60 202 GLY A O 1
ATOM 1511 N N . ALA A 1 205 ? 30.809 -11.021 127.329 1.00 35.61 203 ALA A N 1
ATOM 1512 C CA . ALA A 1 205 ? 31.817 -10.746 128.342 1.00 36.54 203 ALA A CA 1
ATOM 1513 C C . ALA A 1 205 ? 31.196 -10.832 129.737 1.00 36.35 203 ALA A C 1
ATOM 1514 O O . ALA A 1 205 ? 30.066 -11.294 129.917 1.00 37.12 203 ALA A O 1
ATOM 1516 N N . SER A 1 206 ? 31.940 -10.371 130.742 1.00 31.72 204 SER A N 1
ATOM 1517 C CA . SER A 1 206 ? 31.475 -10.426 132.122 1.00 33.04 204 SER A CA 1
ATOM 1518 C C . SER A 1 206 ? 32.247 -9.397 132.931 1.00 33.15 204 SER A C 1
ATOM 1519 O O . SER A 1 206 ? 33.294 -8.899 132.500 1.00 29.59 204 SER A O 1
ATOM 1522 N N . VAL A 1 207 ? 31.710 -9.093 134.114 1.00 31.14 205 VAL A N 1
ATOM 1523 C CA . VAL A 1 207 ? 32.285 -8.139 135.060 1.00 30.20 205 VAL A CA 1
ATOM 1524 C C . VAL A 1 207 ? 32.426 -8.830 136.412 1.00 25.77 205 VAL A C 1
ATOM 1525 O O . VAL A 1 207 ? 31.465 -9.437 136.905 1.00 28.81 205 VAL A O 1
ATOM 1529 N N . THR A 1 208 ? 33.614 -8.738 137.014 1.00 27.13 206 THR A N 1
ATOM 1530 C CA . THR A 1 208 ? 33.861 -9.256 138.357 1.00 27.58 206 THR A CA 1
ATOM 1531 C C . THR A 1 208 ? 34.565 -8.188 139.181 1.00 23.47 206 THR A C 1
ATOM 1532 O O . THR A 1 208 ? 35.510 -7.564 138.701 1.00 24.89 206 THR A O 1
ATOM 1536 N N . VAL A 1 209 ? 34.103 -7.977 140.415 1.00 24.59 207 VAL A N 1
ATOM 1537 C CA . VAL A 1 209 ? 34.760 -7.077 141.356 1.00 24.28 207 VAL A CA 1
ATOM 1538 C C . VAL A 1 209 ? 35.100 -7.889 142.600 1.00 23.49 207 VAL A C 1
ATOM 1539 O O . VAL A 1 209 ? 34.232 -8.576 143.154 1.00 24.93 207 VAL A O 1
ATOM 1543 N N . THR A 1 210 ? 36.349 -7.784 143.055 1.00 22.98 208 THR A N 1
ATOM 1544 C CA . THR A 1 210 ? 36.839 -8.600 144.157 1.00 24.93 208 THR A CA 1
ATOM 1545 C C . THR A 1 210 ? 37.893 -7.821 144.933 1.00 23.04 208 THR A C 1
ATOM 1546 O O . THR A 1 210 ? 38.499 -6.881 144.420 1.00 23.03 208 THR A O 1
ATOM 1550 N N . ALA A 1 211 ? 38.107 -8.224 146.182 1.00 22.55 209 ALA A N 1
ATOM 1551 C CA . ALA A 1 211 ? 39.190 -7.671 146.989 1.00 24.75 209 ALA A CA 1
ATOM 1552 C C . ALA A 1 211 ? 40.293 -8.701 147.215 1.00 24.15 209 ALA A C 1
ATOM 1553 O O . ALA A 1 211 ? 41.125 -8.530 148.110 1.00 27.93 209 ALA A O 1
ATOM 1555 N N . ASP A 1 212 ? 40.305 -9.766 146.417 1.00 25.81 210 ASP A N 1
ATOM 1556 C CA . ASP A 1 212 ? 41.215 -10.901 146.565 1.00 24.56 210 ASP A CA 1
ATOM 1557 C C . ASP A 1 212 ? 42.115 -10.894 145.325 1.00 29.21 210 ASP A C 1
ATOM 1558 O O . ASP A 1 212 ? 41.714 -11.368 144.259 1.00 28.06 210 ASP A O 1
ATOM 1563 N N . ALA A 1 213 ? 43.321 -10.330 145.471 1.00 25.74 211 ALA A N 1
ATOM 1564 C CA . ALA A 1 213 ? 44.218 -10.156 144.326 1.00 25.18 211 ALA A CA 1
ATOM 1565 C C . ALA A 1 213 ? 44.657 -11.499 143.746 1.00 27.48 211 ALA A C 1
ATOM 1566 O O . ALA A 1 213 ? 44.765 -11.647 142.521 1.00 27.65 211 ALA A O 1
ATOM 1568 N N . HIS A 1 214 ? 44.932 -12.489 144.596 1.00 29.09 212 HIS A N 1
ATOM 1569 C CA . HIS A 1 214 ? 45.311 -13.798 144.067 1.00 28.78 212 HIS A CA 1
ATOM 1570 C C . HIS A 1 214 ? 44.203 -14.432 143.240 1.00 30.78 212 HIS A C 1
ATOM 1571 O O . HIS A 1 214 ? 44.475 -15.036 142.196 1.00 32.22 212 HIS A O 1
ATOM 1578 N N . ALA A 1 215 ? 42.950 -14.334 143.695 1.00 31.19 213 ALA A N 1
ATOM 1579 C CA . ALA A 1 215 ? 41.850 -14.887 142.912 1.00 31.95 213 ALA A CA 1
ATOM 1580 C C . ALA A 1 215 ? 41.703 -14.156 141.582 1.00 32.35 213 ALA A C 1
ATOM 1581 O O . ALA A 1 215 ? 41.444 -14.777 140.547 1.00 32.00 213 ALA A O 1
ATOM 1583 N N . ALA A 1 216 ? 41.884 -12.834 141.589 1.00 28.83 214 ALA A N 1
ATOM 1584 C CA . ALA A 1 216 ? 41.749 -12.064 140.355 1.00 26.37 214 ALA A CA 1
ATOM 1585 C C . ALA A 1 216 ? 42.843 -12.394 139.352 1.00 29.37 214 ALA A C 1
ATOM 1586 O O . ALA A 1 216 ? 42.612 -12.329 138.136 1.00 29.64 214 ALA A O 1
ATOM 1588 N N . ALA A 1 217 ? 44.041 -12.717 139.838 1.00 27.21 215 ALA A N 1
ATOM 1589 C CA . ALA A 1 217 ? 45.141 -13.037 138.939 1.00 29.41 215 ALA A CA 1
ATOM 1590 C C . ALA A 1 217 ? 44.986 -14.407 138.310 1.00 29.73 215 ALA A C 1
ATOM 1591 O O . ALA A 1 217 ? 45.551 -14.638 137.238 1.00 29.53 215 ALA A O 1
ATOM 1593 N N . ALA A 1 218 ? 44.231 -15.311 138.945 1.00 29.70 216 ALA A N 1
ATOM 1594 C CA . ALA A 1 218 ? 44.233 -16.721 138.562 1.00 31.46 216 ALA A CA 1
ATOM 1595 C C . ALA A 1 218 ? 43.788 -16.892 137.124 1.00 31.94 216 ALA A C 1
ATOM 1596 O O . ALA A 1 218 ? 42.655 -16.551 136.773 1.00 34.39 216 ALA A O 1
ATOM 1598 N N . GLY A 1 219 ? 44.693 -17.414 136.289 1.00 30.50 217 GLY A N 1
ATOM 1599 C CA . GLY A 1 219 ? 44.381 -17.680 134.903 1.00 31.71 217 GLY A CA 1
ATOM 1600 C C . GLY A 1 219 ? 44.202 -16.459 134.030 1.00 29.83 217 GLY A C 1
ATOM 1601 O O . GLY A 1 219 ? 43.736 -16.599 132.896 1.00 34.86 217 GLY A O 1
ATOM 1602 N N . ALA A 1 220 ? 44.540 -15.269 134.516 1.00 30.27 218 ALA A N 1
ATOM 1603 C CA . ALA A 1 220 ? 44.344 -14.066 133.714 1.00 27.88 218 ALA A CA 1
ATOM 1604 C C . ALA A 1 220 ? 45.236 -14.062 132.478 1.00 30.29 218 ALA A C 1
ATOM 1605 O O . ALA A 1 220 ? 46.361 -14.560 132.496 1.00 30.69 218 ALA A O 1
ATOM 1607 N N . ASP A 1 221 ? 44.718 -13.476 131.399 1.00 29.93 219 ASP A N 1
ATOM 1608 C CA . ASP A 1 221 ? 45.479 -13.285 130.168 1.00 28.84 219 ASP A CA 1
ATOM 1609 C C . ASP A 1 221 ? 46.185 -11.941 130.135 1.00 25.31 219 ASP A C 1
ATOM 1610 O O . ASP A 1 221 ? 47.214 -11.793 129.463 1.00 27.97 219 ASP A O 1
ATOM 1615 N N . VAL A 1 222 ? 45.634 -10.953 130.828 1.00 24.44 220 VAL A N 1
ATOM 1616 C CA . VAL A 1 222 ? 46.163 -9.594 130.854 1.00 22.94 220 VAL A CA 1
ATOM 1617 C C . VAL A 1 222 ? 46.050 -9.114 132.289 1.00 24.91 220 VAL A C 1
ATOM 1618 O O . VAL A 1 222 ? 44.978 -9.230 132.892 1.00 25.60 220 VAL A O 1
ATOM 1622 N N . LEU A 1 223 ? 47.152 -8.611 132.844 1.00 23.61 221 LEU A N 1
ATOM 1623 C CA . LEU A 1 223 ? 47.169 -7.980 134.161 1.00 22.43 221 LEU A CA 1
ATOM 1624 C C . LEU A 1 223 ? 47.500 -6.512 133.975 1.00 23.07 221 LEU A C 1
ATOM 1625 O O . LEU A 1 223 ? 48.448 -6.180 133.255 1.00 22.41 221 LEU A O 1
ATOM 1630 N N . VAL A 1 224 ? 46.717 -5.637 134.600 1.00 20.29 222 VAL A N 1
ATOM 1631 C CA . VAL A 1 224 ? 46.865 -4.195 134.403 1.00 18.89 222 VAL A CA 1
ATOM 1632 C C . VAL A 1 224 ? 46.915 -3.528 135.771 1.00 22.04 222 VAL A C 1
ATOM 1633 O O . VAL A 1 224 ? 46.222 -3.951 136.697 1.00 21.35 222 VAL A O 1
ATOM 1637 N N . THR A 1 225 ? 47.722 -2.480 135.905 1.00 19.11 223 THR A N 1
ATOM 1638 C CA . THR A 1 225 ? 47.628 -1.639 137.094 1.00 19.94 223 THR A CA 1
ATOM 1639 C C . THR A 1 225 ? 47.958 -0.212 136.685 1.00 21.99 223 THR A C 1
ATOM 1640 O O . THR A 1 225 ? 48.183 0.087 135.509 1.00 20.64 223 THR A O 1
ATOM 1644 N N . ASP A 1 226 ? 47.973 0.669 137.677 1.00 19.64 224 ASP A N 1
ATOM 1645 C CA . ASP A 1 226 ? 48.045 2.110 137.484 1.00 20.69 224 ASP A CA 1
ATOM 1646 C C . ASP A 1 226 ? 48.539 2.678 138.806 1.00 19.97 224 ASP A C 1
ATOM 1647 O O . ASP A 1 226 ? 48.423 2.024 139.849 1.00 21.12 224 ASP A O 1
ATOM 1652 N N . THR A 1 227 ? 49.091 3.895 138.774 1.00 22.40 225 THR A N 1
ATOM 1653 C CA . THR A 1 227 ? 49.464 4.506 140.048 1.00 22.52 225 THR A CA 1
ATOM 1654 C C . THR A 1 227 ? 48.244 4.591 140.954 1.00 25.19 225 THR A C 1
ATOM 1655 O O . THR A 1 227 ? 47.108 4.746 140.500 1.00 26.24 225 THR A O 1
ATOM 1659 N N . TRP A 1 228 ? 48.494 4.448 142.248 1.00 22.47 226 TRP A N 1
ATOM 1660 C CA . TRP A 1 228 ? 47.415 4.331 143.216 1.00 24.24 226 TRP A CA 1
ATOM 1661 C C . TRP A 1 228 ? 46.780 5.670 143.560 1.00 33.79 226 TRP A C 1
ATOM 1662 O O . TRP A 1 228 ? 45.612 5.711 143.972 1.00 32.74 226 TRP A O 1
ATOM 1673 N N . THR A 1 229 ? 47.532 6.757 143.432 1.00 29.90 227 THR A N 1
ATOM 1674 C CA . THR A 1 229 ? 47.030 8.093 143.721 1.00 35.83 227 THR A CA 1
ATOM 1675 C C . THR A 1 229 ? 47.567 9.060 142.677 1.00 48.51 227 THR A C 1
ATOM 1676 O O . THR A 1 229 ? 48.590 8.805 142.039 1.00 43.90 227 THR A O 1
ATOM 1680 N N . SER A 1 230 ? 46.858 10.185 142.519 1.00 52.62 228 SER A N 1
ATOM 1681 C CA . SER A 1 230 ? 47.290 11.273 141.648 1.00 61.47 228 SER A CA 1
ATOM 1682 C C . SER A 1 230 ? 48.280 12.210 142.328 1.00 64.28 228 SER A C 1
ATOM 1683 O O . SER A 1 230 ? 48.831 13.093 141.660 1.00 70.77 228 SER A O 1
ATOM 1685 N N . MET A 1 231 ? 48.507 12.043 143.628 1.00 63.48 229 MET A N 1
ATOM 1686 C CA . MET A 1 231 ? 49.486 12.831 144.366 1.00 66.69 229 MET A CA 1
ATOM 1687 C C . MET A 1 231 ? 49.761 12.186 145.721 1.00 68.01 229 MET A C 1
ATOM 1688 O O . MET A 1 231 ? 50.814 12.405 146.323 1.00 72.54 229 MET A O 1
ATOM 1690 N N . GLY A 1 237 ? 55.464 10.277 156.674 1.00 59.39 235 GLY A N 1
ATOM 1691 C CA . GLY A 1 237 ? 54.164 10.765 157.098 1.00 54.88 235 GLY A CA 1
ATOM 1692 C C . GLY A 1 237 ? 53.197 9.622 157.340 1.00 61.55 235 GLY A C 1
ATOM 1693 O O . GLY A 1 237 ? 53.530 8.653 158.018 1.00 67.75 235 GLY A O 1
ATOM 1694 N N . LEU A 1 238 ? 52.002 9.720 156.776 1.00 56.25 236 LEU A N 1
ATOM 1695 C CA . LEU A 1 238 ? 51.037 8.631 156.801 1.00 50.11 236 LEU A CA 1
ATOM 1696 C C . LEU A 1 238 ? 51.192 7.815 155.523 1.00 47.27 236 LEU A C 1
ATOM 1697 O O . LEU A 1 238 ? 51.370 8.380 154.442 1.00 44.75 236 LEU A O 1
ATOM 1702 N N . ASP A 1 239 ? 51.156 6.486 155.640 1.00 40.35 237 ASP A N 1
ATOM 1703 C CA . ASP A 1 239 ? 51.195 5.659 154.429 1.00 43.92 237 ASP A CA 1
ATOM 1704 C C . ASP A 1 239 ? 49.763 5.544 153.915 1.00 38.04 237 ASP A C 1
ATOM 1705 O O . ASP A 1 239 ? 49.035 4.579 154.176 1.00 33.27 237 ASP A O 1
ATOM 1710 N N . ARG A 1 240 ? 49.345 6.581 153.187 1.00 35.45 238 ARG A N 1
ATOM 1711 C CA . ARG A 1 240 ? 47.966 6.652 152.726 1.00 36.05 238 ARG A CA 1
ATOM 1712 C C . ARG A 1 240 ? 47.649 5.589 151.682 1.00 32.66 238 ARG A C 1
ATOM 1713 O O . ARG A 1 240 ? 46.475 5.246 151.511 1.00 32.52 238 ARG A O 1
ATOM 1715 N N . VAL A 1 241 ? 48.657 5.053 150.989 1.00 29.82 239 VAL A N 1
ATOM 1716 C CA . VAL A 1 241 ? 48.388 4.045 149.966 1.00 30.40 239 VAL A CA 1
ATOM 1717 C C . VAL A 1 241 ? 48.517 2.635 150.530 1.00 28.18 239 VAL A C 1
ATOM 1718 O O . VAL A 1 241 ? 48.434 1.661 149.779 1.00 27.03 239 VAL A O 1
ATOM 1722 N N . LYS A 1 242 ? 48.671 2.507 151.850 1.00 27.84 240 LYS A N 1
ATOM 1723 C CA . LYS A 1 242 ? 48.703 1.175 152.458 1.00 28.25 240 LYS A CA 1
ATOM 1724 C C . LYS A 1 242 ? 47.585 0.238 151.981 1.00 25.32 240 LYS A C 1
ATOM 1725 O O . LYS A 1 242 ? 47.879 -0.951 151.766 1.00 28.50 240 LYS A O 1
ATOM 1731 N N . PRO A 1 243 ? 46.326 0.672 151.804 1.00 27.18 241 PRO A N 1
ATOM 1732 C CA . PRO A 1 243 ? 45.281 -0.279 151.385 1.00 25.56 241 PRO A CA 1
ATOM 1733 C C . PRO A 1 243 ? 45.565 -0.946 150.057 1.00 22.39 241 PRO A C 1
ATOM 1734 O O . PRO A 1 243 ? 45.040 -2.042 149.812 1.00 24.71 241 PRO A O 1
ATOM 1738 N N . PHE A 1 244 ? 46.380 -0.326 149.198 1.00 23.65 242 PHE A N 1
ATOM 1739 C CA . PHE A 1 244 ? 46.615 -0.845 147.857 1.00 23.10 242 PHE A CA 1
ATOM 1740 C C . PHE A 1 244 ? 47.801 -1.789 147.769 1.00 24.04 242 PHE A C 1
ATOM 1741 O O . PHE A 1 244 ? 47.911 -2.519 146.780 1.00 25.39 242 PHE A O 1
ATOM 1749 N N . ARG A 1 245 ? 48.688 -1.785 148.762 1.00 24.85 243 ARG A N 1
ATOM 1750 C CA . ARG A 1 245 ? 49.928 -2.545 148.640 1.00 27.61 243 ARG A CA 1
ATOM 1751 C C . ARG A 1 245 ? 49.694 -4.039 148.455 1.00 28.29 243 ARG A C 1
ATOM 1752 O O . ARG A 1 245 ? 50.468 -4.663 147.707 1.00 27.49 243 ARG A O 1
ATOM 1760 N N . PRO A 1 246 ? 48.673 -4.662 149.059 1.00 25.38 244 PRO A N 1
ATOM 1761 C CA . PRO A 1 246 ? 48.397 -6.078 148.770 1.00 28.25 244 PRO A CA 1
ATOM 1762 C C . PRO A 1 246 ? 48.042 -6.338 147.322 1.00 27.32 244 PRO A C 1
ATOM 1763 O O . PRO A 1 246 ? 48.008 -7.508 146.908 1.00 27.74 244 PRO A O 1
ATOM 1767 N N . PHE A 1 247 ? 47.742 -5.293 146.553 1.00 24.96 245 PHE A N 1
ATOM 1768 C CA . PHE A 1 247 ? 47.334 -5.434 145.161 1.00 23.60 245 PHE A CA 1
ATOM 1769 C C . PHE A 1 247 ? 48.468 -5.136 144.196 1.00 23.35 245 PHE A C 1
ATOM 1770 O O . PHE A 1 247 ? 48.237 -5.064 142.987 1.00 22.84 245 PHE A O 1
ATOM 1778 N N . GLN A 1 248 ? 49.689 -4.980 144.710 1.00 22.16 246 GLN A N 1
ATOM 1779 C CA . GLN A 1 248 ? 50.856 -4.751 143.871 1.00 24.25 246 GLN A CA 1
ATOM 1780 C C . GLN A 1 248 ? 50.981 -5.823 142.798 1.00 23.37 246 GLN A C 1
ATOM 1781 O O . GLN A 1 248 ? 50.884 -7.027 143.077 1.00 24.99 246 GLN A O 1
ATOM 1787 N N . LEU A 1 249 ? 51.239 -5.378 141.575 1.00 22.47 247 LEU A N 1
ATOM 1788 C CA . LEU A 1 249 ? 51.498 -6.295 140.472 1.00 23.15 247 LEU A CA 1
ATOM 1789 C C . LEU A 1 249 ? 52.972 -6.676 140.534 1.00 23.66 247 LEU A C 1
ATOM 1790 O O . LEU A 1 249 ? 53.837 -5.947 140.039 1.00 25.04 247 LEU A O 1
ATOM 1795 N N . ASN A 1 250 ? 53.265 -7.822 141.155 1.00 25.58 248 ASN A N 1
ATOM 1796 C CA . ASN A 1 250 ? 54.625 -8.313 141.359 1.00 27.20 248 ASN A CA 1
ATOM 1797 C C . ASN A 1 250 ? 54.749 -9.715 140.762 1.00 28.18 248 ASN A C 1
ATOM 1798 O O . ASN A 1 250 ? 53.803 -10.239 140.173 1.00 26.79 248 ASN A O 1
ATOM 1803 N N . SER A 1 251 ? 55.938 -10.313 140.900 1.00 30.12 249 SER A N 1
ATOM 1804 C CA . SER A 1 251 ? 56.200 -11.589 140.231 1.00 30.13 249 SER A CA 1
ATOM 1805 C C . SER A 1 251 ? 55.292 -12.698 140.746 1.00 31.91 249 SER A C 1
ATOM 1806 O O . SER A 1 251 ? 54.885 -13.581 139.978 1.00 30.22 249 SER A O 1
ATOM 1809 N N . ARG A 1 252 ? 54.974 -12.679 142.041 1.00 27.59 250 ARG A N 1
ATOM 1810 C CA . ARG A 1 252 ? 54.098 -13.709 142.594 1.00 30.35 250 ARG A CA 1
ATOM 1811 C C . ARG A 1 252 ? 52.708 -13.626 141.981 1.00 31.17 250 ARG A C 1
ATOM 1812 O O . ARG A 1 252 ? 52.096 -14.652 141.667 1.00 31.03 250 ARG A O 1
ATOM 1814 N N . LEU A 1 253 ? 52.194 -12.405 141.796 1.00 25.98 251 LEU A N 1
ATOM 1815 C CA . LEU A 1 253 ? 50.883 -12.260 141.177 1.00 26.58 251 LEU A CA 1
ATOM 1816 C C . LEU A 1 253 ? 50.913 -12.707 139.718 1.00 31.00 251 LEU A C 1
ATOM 1817 O O . LEU A 1 253 ? 49.996 -13.393 139.245 1.00 29.83 251 LEU A O 1
ATOM 1822 N N . LEU A 1 254 ? 51.963 -12.329 138.990 1.00 27.90 252 LEU A N 1
ATOM 1823 C CA . LEU A 1 254 ? 52.056 -12.696 137.582 1.00 27.68 252 LEU A CA 1
ATOM 1824 C C . LEU A 1 254 ? 52.144 -14.206 137.415 1.00 31.94 252 LEU A C 1
ATOM 1825 O O . LEU A 1 254 ? 51.615 -14.760 136.442 1.00 30.97 252 LEU A O 1
ATOM 1830 N N . ALA A 1 255 ? 52.797 -14.885 138.362 1.00 31.04 253 ALA A N 1
ATOM 1831 C CA . ALA A 1 255 ? 52.964 -16.331 138.288 1.00 30.30 253 ALA A CA 1
ATOM 1832 C C . ALA A 1 255 ? 51.647 -17.091 138.434 1.00 32.04 253 ALA A C 1
ATOM 1833 O O . ALA A 1 255 ? 51.599 -18.278 138.088 1.00 31.48 253 ALA A O 1
ATOM 1835 N N . LEU A 1 256 ? 50.593 -16.439 138.934 1.00 29.86 254 LEU A N 1
ATOM 1836 C CA . LEU A 1 256 ? 49.267 -17.040 139.050 1.00 30.64 254 LEU A CA 1
ATOM 1837 C C . LEU A 1 256 ? 48.428 -16.894 137.787 1.00 32.09 254 LEU A C 1
ATOM 1838 O O . LEU A 1 256 ? 47.417 -17.589 137.645 1.00 32.86 254 LEU A O 1
ATOM 1843 N N . ALA A 1 257 ? 48.815 -16.013 136.873 1.00 29.44 255 ALA A N 1
ATOM 1844 C CA . ALA A 1 257 ? 48.038 -15.806 135.664 1.00 29.37 255 ALA A CA 1
ATOM 1845 C C . ALA A 1 257 ? 48.370 -16.894 134.642 1.00 32.52 255 ALA A C 1
ATOM 1846 O O . ALA A 1 257 ? 49.209 -17.770 134.874 1.00 34.00 255 ALA A O 1
ATOM 1848 N N . ASP A 1 258 ? 47.696 -16.854 133.496 1.00 31.61 256 ASP A N 1
ATOM 1849 C CA A ASP A 1 258 ? 48.025 -17.740 132.384 0.58 32.28 256 ASP A CA 1
ATOM 1850 C CA B ASP A 1 258 ? 48.040 -17.798 132.446 0.42 32.30 256 ASP A CA 1
ATOM 1851 C C . ASP A 1 258 ? 49.497 -17.607 132.012 1.00 32.64 256 ASP A C 1
ATOM 1852 O O . ASP A 1 258 ? 50.101 -16.549 132.190 1.00 32.84 256 ASP A O 1
ATOM 1861 N N . SER A 1 259 ? 50.069 -18.684 131.462 1.00 35.51 257 SER A N 1
ATOM 1862 C CA . SER A 1 259 ? 51.503 -18.690 131.172 1.00 38.40 257 SER A CA 1
ATOM 1863 C C . SER A 1 259 ? 51.899 -17.647 130.131 1.00 42.53 257 SER A C 1
ATOM 1864 O O . SER A 1 259 ? 53.043 -17.173 130.135 1.00 45.69 257 SER A O 1
ATOM 1867 N N . ASP A 1 260 ? 50.995 -17.278 129.226 1.00 34.43 258 ASP A N 1
ATOM 1868 C CA . ASP A 1 260 ? 51.330 -16.299 128.198 1.00 39.66 258 ASP A CA 1
ATOM 1869 C C . ASP A 1 260 ? 50.770 -14.916 128.503 1.00 37.39 258 ASP A C 1
ATOM 1870 O O . ASP A 1 260 ? 50.656 -14.081 127.598 1.00 34.49 258 ASP A O 1
ATOM 1875 N N . ALA A 1 261 ? 50.455 -14.646 129.765 1.00 33.43 259 ALA A N 1
ATOM 1876 C CA . ALA A 1 261 ? 49.839 -13.381 130.132 1.00 31.80 259 ALA A CA 1
ATOM 1877 C C . ALA A 1 261 ? 50.765 -12.203 129.840 1.00 29.28 259 ALA A C 1
ATOM 1878 O O . ALA A 1 261 ? 51.991 -12.318 129.873 1.00 30.58 259 ALA A O 1
ATOM 1880 N N . ILE A 1 262 ? 50.160 -11.049 129.563 1.00 25.99 260 ILE A N 1
ATOM 1881 C CA . ILE A 1 262 ? 50.901 -9.814 129.371 1.00 25.95 260 ILE A CA 1
ATOM 1882 C C . ILE A 1 262 ? 50.492 -8.815 130.448 1.00 25.07 260 ILE A C 1
ATOM 1883 O O . ILE A 1 262 ? 49.454 -8.952 131.105 1.00 26.02 260 ILE A O 1
ATOM 1888 N N . VAL A 1 263 ? 51.337 -7.803 130.630 1.00 22.75 261 VAL A N 1
ATOM 1889 C CA . VAL A 1 263 ? 51.172 -6.793 131.671 1.00 22.28 261 VAL A CA 1
ATOM 1890 C C . VAL A 1 263 ? 51.081 -5.414 131.024 1.00 22.04 261 VAL A C 1
ATOM 1891 O O . VAL A 1 263 ? 51.923 -5.052 130.189 1.00 23.39 261 VAL A O 1
ATOM 1895 N N . LEU A 1 264 ? 50.083 -4.640 131.438 1.00 21.43 262 LEU A N 1
ATOM 1896 C CA . LEU A 1 264 ? 49.887 -3.275 130.973 1.00 21.59 262 LEU A CA 1
ATOM 1897 C C . LEU A 1 264 ? 49.917 -2.310 132.157 1.00 21.67 262 LEU A C 1
ATOM 1898 O O . LEU A 1 264 ? 49.630 -2.685 133.296 1.00 21.35 262 LEU A O 1
ATOM 1903 N N . HIS A 1 265 ? 50.276 -1.060 131.871 1.00 19.93 263 HIS A N 1
ATOM 1904 C CA . HIS A 1 265 ? 50.367 0.008 132.868 1.00 19.71 263 HIS A CA 1
ATOM 1905 C C . HIS A 1 265 ? 50.393 1.298 132.076 1.00 22.53 263 HIS A C 1
ATOM 1906 O O . HIS A 1 265 ? 51.277 1.464 131.236 1.00 24.56 263 HIS A O 1
ATOM 1913 N N . CYS A 1 266 ? 49.443 2.195 132.326 1.00 21.38 264 CYS A N 1
ATOM 1914 C CA . CYS A 1 266 ? 49.330 3.362 131.456 1.00 25.72 264 CYS A CA 1
ATOM 1915 C C . CYS A 1 266 ? 50.467 4.361 131.620 1.00 36.23 264 CYS A C 1
ATOM 1916 O O . CYS A 1 266 ? 50.630 5.221 130.747 1.00 36.20 264 CYS A O 1
ATOM 1919 N N . LEU A 1 267 ? 51.260 4.266 132.687 1.00 31.14 265 LEU A N 1
ATOM 1920 C CA . LEU A 1 267 ? 52.435 5.121 132.895 1.00 30.87 265 LEU A CA 1
ATOM 1921 C C . LEU A 1 267 ? 52.022 6.542 133.270 1.00 34.17 265 LEU A C 1
ATOM 1922 O O . LEU A 1 267 ? 50.930 7.002 132.907 1.00 35.03 265 LEU A O 1
ATOM 1927 N N . PRO A 1 268 ? 52.851 7.258 134.039 1.00 29.52 266 PRO A N 1
ATOM 1928 C CA . PRO A 1 268 ? 54.130 6.806 134.586 1.00 26.73 266 PRO A CA 1
ATOM 1929 C C . PRO A 1 268 ? 53.936 5.730 135.642 1.00 26.53 266 PRO A C 1
ATOM 1930 O O . PRO A 1 268 ? 52.866 5.642 136.245 1.00 26.40 266 PRO A O 1
ATOM 1934 N N . ALA A 1 269 ? 54.950 4.901 135.825 1.00 24.02 267 ALA A N 1
ATOM 1935 C CA . ALA A 1 269 ? 54.931 3.881 136.858 1.00 25.13 267 ALA A CA 1
ATOM 1936 C C . ALA A 1 269 ? 55.761 4.334 138.049 1.00 27.63 267 ALA A C 1
ATOM 1937 O O . ALA A 1 269 ? 56.797 4.982 137.886 1.00 28.12 267 ALA A O 1
ATOM 1939 N N . HIS A 1 270 ? 55.294 3.995 139.248 1.00 24.30 268 HIS A N 1
ATOM 1940 C CA . HIS A 1 270 ? 56.075 4.195 140.463 1.00 27.57 268 HIS A CA 1
ATOM 1941 C C . HIS A 1 270 ? 56.585 2.820 140.854 1.00 28.09 268 HIS A C 1
ATOM 1942 O O . HIS A 1 270 ? 55.895 2.040 141.512 1.00 25.39 268 HIS A O 1
ATOM 1949 N N . ARG A 1 271 ? 57.781 2.506 140.371 1.00 27.37 269 ARG A N 1
ATOM 1950 C CA . ARG A 1 271 ? 58.349 1.183 140.558 1.00 25.70 269 ARG A CA 1
ATOM 1951 C C . ARG A 1 271 ? 58.554 0.912 142.041 1.00 27.57 269 ARG A C 1
ATOM 1952 O O . ARG A 1 271 ? 59.071 1.758 142.777 1.00 28.59 269 ARG A O 1
ATOM 1960 N N . GLY A 1 272 ? 58.134 -0.266 142.480 1.00 25.60 270 GLY A N 1
ATOM 1961 C CA . GLY A 1 272 ? 58.157 -0.616 143.878 1.00 25.44 270 GLY A CA 1
ATOM 1962 C C . GLY A 1 272 ? 56.841 -0.385 144.592 1.00 25.16 270 GLY A C 1
ATOM 1963 O O . GLY A 1 272 ? 56.632 -0.932 145.683 1.00 27.97 270 GLY A O 1
ATOM 1964 N N . ASP A 1 273 ? 55.956 0.417 144.004 1.00 25.14 271 ASP A N 1
ATOM 1965 C CA . ASP A 1 273 ? 54.614 0.603 144.539 1.00 22.94 271 ASP A CA 1
ATOM 1966 C C . ASP A 1 273 ? 53.645 -0.310 143.795 1.00 22.37 271 ASP A C 1
ATOM 1967 O O . ASP A 1 273 ? 53.562 -1.499 144.108 1.00 25.77 271 ASP A O 1
ATOM 1972 N N . GLU A 1 274 ? 52.935 0.206 142.788 1.00 21.17 272 GLU A N 1
ATOM 1973 C CA . GLU A 1 274 ? 51.892 -0.599 142.164 1.00 20.49 272 GLU A CA 1
ATOM 1974 C C . GLU A 1 274 ? 52.455 -1.699 141.271 1.00 20.91 272 GLU A C 1
ATOM 1975 O O . GLU A 1 274 ? 51.726 -2.645 140.936 1.00 21.17 272 GLU A O 1
ATOM 1981 N N . ILE A 1 275 ? 53.728 -1.606 140.891 1.00 22.02 273 ILE A N 1
ATOM 1982 C CA . ILE A 1 275 ? 54.352 -2.583 139.998 1.00 24.45 273 ILE A CA 1
ATOM 1983 C C . ILE A 1 275 ? 55.813 -2.700 140.406 1.00 24.77 273 ILE A C 1
ATOM 1984 O O . ILE A 1 275 ? 56.405 -1.743 140.905 1.00 25.17 273 ILE A O 1
ATOM 1989 N N . THR A 1 276 ? 56.398 -3.887 140.219 1.00 26.65 274 THR A N 1
ATOM 1990 C CA . THR A 1 276 ? 57.807 -4.081 140.528 1.00 25.38 274 THR A CA 1
ATOM 1991 C C . THR A 1 276 ? 58.656 -3.985 139.267 1.00 26.36 274 THR A C 1
ATOM 1992 O O . THR A 1 276 ? 58.178 -4.195 138.146 1.00 26.41 274 THR A O 1
ATOM 1996 N N . ASP A 1 277 ? 59.942 -3.669 139.476 1.00 26.08 275 ASP A N 1
ATOM 1997 C CA . ASP A 1 277 ? 60.913 -3.692 138.386 1.00 30.13 275 ASP A CA 1
ATOM 1998 C C . ASP A 1 277 ? 60.874 -5.010 137.627 1.00 30.26 275 ASP A C 1
ATOM 1999 O O . ASP A 1 277 ? 60.921 -5.021 136.390 1.00 31.59 275 ASP A O 1
ATOM 2004 N N . ALA A 1 278 ? 60.799 -6.130 138.349 1.00 29.19 276 ALA A N 1
ATOM 2005 C CA . ALA A 1 278 ? 60.896 -7.431 137.693 1.00 32.22 276 ALA A CA 1
ATOM 2006 C C . ALA A 1 278 ? 59.754 -7.628 136.711 1.00 31.48 276 ALA A C 1
ATOM 2007 O O . ALA A 1 278 ? 59.948 -8.174 135.619 1.00 30.25 276 ALA A O 1
ATOM 2009 N N . VAL A 1 279 ? 58.560 -7.149 137.066 1.00 28.59 277 VAL A N 1
ATOM 2010 C CA . VAL A 1 279 ? 57.422 -7.250 136.160 1.00 27.73 277 VAL A CA 1
ATOM 2011 C C . VAL A 1 279 ? 57.524 -6.223 135.037 1.00 28.67 277 VAL A C 1
ATOM 2012 O O . VAL A 1 279 ? 57.354 -6.563 133.860 1.00 27.68 277 VAL A O 1
ATOM 2016 N N . MET A 1 280 ? 57.803 -4.956 135.379 1.00 25.87 278 MET A N 1
ATOM 2017 C CA . MET A 1 280 ? 57.902 -3.905 134.362 1.00 28.80 278 MET A CA 1
ATOM 2018 C C . MET A 1 280 ? 58.897 -4.243 133.266 1.00 29.01 278 MET A C 1
ATOM 2019 O O . MET A 1 280 ? 58.678 -3.914 132.091 1.00 30.25 278 MET A O 1
ATOM 2024 N N . ASP A 1 281 ? 60.028 -4.834 133.638 1.00 26.99 279 ASP A N 1
ATOM 2025 C CA . ASP A 1 281 ? 61.134 -5.025 132.711 1.00 33.58 279 ASP A CA 1
ATOM 2026 C C . ASP A 1 281 ? 61.231 -6.453 132.191 1.00 35.10 279 ASP A C 1
ATOM 2027 O O . ASP A 1 281 ? 62.140 -6.752 131.404 1.00 35.77 279 ASP A O 1
ATOM 2032 N N . GLY A 1 282 ? 60.311 -7.331 132.593 1.00 31.66 280 GLY A N 1
ATOM 2033 C CA . GLY A 1 282 ? 60.312 -8.711 132.169 1.00 32.23 280 GLY A CA 1
ATOM 2034 C C . GLY A 1 282 ? 59.580 -8.958 130.862 1.00 34.51 280 GLY A C 1
ATOM 2035 O O . GLY A 1 282 ? 59.007 -8.046 130.251 1.00 32.44 280 GLY A O 1
ATOM 2036 N N . PRO A 1 283 ? 59.571 -10.221 130.421 1.00 32.98 281 PRO A N 1
ATOM 2037 C CA . PRO A 1 283 ? 59.042 -10.535 129.082 1.00 32.39 281 PRO A CA 1
ATOM 2038 C C . PRO A 1 283 ? 57.533 -10.396 128.956 1.00 32.29 281 PRO A C 1
ATOM 2039 O O . PRO A 1 283 ? 57.036 -10.309 127.823 1.00 34.63 281 PRO A O 1
ATOM 2043 N N . ALA A 1 284 ? 56.794 -10.379 130.067 1.00 28.95 282 ALA A N 1
ATOM 2044 C CA . ALA A 1 284 ? 55.349 -10.207 130.004 1.00 28.90 282 ALA A CA 1
ATOM 2045 C C . ALA A 1 284 ? 54.954 -8.761 129.776 1.00 28.08 282 ALA A C 1
ATOM 2046 O O . ALA A 1 284 ? 53.826 -8.497 129.348 1.00 26.43 282 ALA A O 1
ATOM 2048 N N . SER A 1 285 ? 55.852 -7.832 130.073 1.00 25.55 283 SER A N 1
ATOM 2049 C CA . SER A 1 285 ? 55.532 -6.410 129.987 1.00 23.93 283 SER A CA 1
ATOM 2050 C C . SER A 1 285 ? 55.261 -5.979 128.549 1.00 25.73 283 SER A C 1
ATOM 2051 O O . SER A 1 285 ? 56.043 -6.261 127.640 1.00 27.48 283 SER A O 1
ATOM 2054 N N . ALA A 1 286 ? 54.155 -5.267 128.348 1.00 23.91 284 ALA A N 1
ATOM 2055 C CA . ALA A 1 286 ? 53.863 -4.664 127.054 1.00 22.89 284 ALA A CA 1
ATOM 2056 C C . ALA A 1 286 ? 53.732 -3.154 127.173 1.00 23.08 284 ALA A C 1
ATOM 2057 O O . ALA A 1 286 ? 53.129 -2.523 126.298 1.00 22.80 284 ALA A O 1
ATOM 2059 N N . VAL A 1 287 ? 54.315 -2.572 128.225 1.00 21.48 285 VAL A N 1
ATOM 2060 C CA . VAL A 1 287 ? 54.030 -1.175 128.555 1.00 21.25 285 VAL A CA 1
ATOM 2061 C C . VAL A 1 287 ? 54.603 -0.210 127.524 1.00 24.50 285 VAL A C 1
ATOM 2062 O O . VAL A 1 287 ? 54.072 0.893 127.349 1.00 22.78 285 VAL A O 1
ATOM 2066 N N . TRP A 1 288 ? 55.676 -0.581 126.828 1.00 23.23 286 TRP A N 1
ATOM 2067 C CA . TRP A 1 288 ? 56.283 0.368 125.900 1.00 24.87 286 TRP A CA 1
ATOM 2068 C C . TRP A 1 288 ? 55.517 0.408 124.583 1.00 21.99 286 TRP A C 1
ATOM 2069 O O . TRP A 1 288 ? 55.263 1.494 124.040 1.00 22.06 286 TRP A O 1
ATOM 2080 N N . ASP A 1 289 ? 55.139 -0.770 124.063 1.00 23.25 287 ASP A N 1
ATOM 2081 C CA . ASP A 1 289 ? 54.219 -0.834 122.930 1.00 22.96 287 ASP A CA 1
ATOM 2082 C C . ASP A 1 289 ? 52.902 -0.143 123.261 1.00 21.88 287 ASP A C 1
ATOM 2083 O O . ASP A 1 289 ? 52.330 0.561 122.421 1.00 21.85 287 ASP A O 1
ATOM 2088 N N . GLU A 1 290 ? 52.403 -0.353 124.481 1.00 19.85 288 GLU A N 1
ATOM 2089 C CA . GLU A 1 290 ? 51.171 0.284 124.925 1.00 18.47 288 GLU A CA 1
ATOM 2090 C C . GLU A 1 290 ? 51.281 1.804 124.852 1.00 19.89 288 GLU A C 1
ATOM 2091 O O . GLU A 1 290 ? 50.378 2.484 124.350 1.00 20.85 288 GLU A O 1
ATOM 2097 N N . ALA A 1 291 ? 52.393 2.351 125.342 1.00 19.87 289 ALA A N 1
ATOM 2098 C CA . ALA A 1 291 ? 52.572 3.799 125.298 1.00 20.53 289 ALA A CA 1
ATOM 2099 C C . ALA A 1 291 ? 52.632 4.294 123.858 1.00 20.57 289 ALA A C 1
ATOM 2100 O O . ALA A 1 291 ? 52.043 5.333 123.519 1.00 20.85 289 ALA A O 1
ATOM 2102 N N . GLU A 1 292 ? 53.327 3.555 122.990 1.00 20.47 290 GLU A N 1
ATOM 2103 C CA . GLU A 1 292 ? 53.383 3.948 121.586 1.00 19.82 290 GLU A CA 1
ATOM 2104 C C . GLU A 1 292 ? 51.999 3.926 120.960 1.00 20.55 290 GLU A C 1
ATOM 2105 O O . GLU A 1 292 ? 51.660 4.791 120.142 1.00 21.29 290 GLU A O 1
ATOM 2111 N N . ASN A 1 293 ? 51.186 2.930 121.316 1.00 19.07 291 ASN A N 1
ATOM 2112 C CA . ASN A 1 293 ? 49.892 2.786 120.672 1.00 19.59 291 ASN A CA 1
ATOM 2113 C C . ASN A 1 293 ? 48.901 3.878 121.049 1.00 19.53 291 ASN A C 1
ATOM 2114 O O . ASN A 1 293 ? 47.868 3.985 120.381 1.00 21.58 291 ASN A O 1
ATOM 2119 N N . ARG A 1 294 ? 49.187 4.711 122.062 1.00 18.53 292 ARG A N 1
ATOM 2120 C CA . ARG A 1 294 ? 48.373 5.911 122.222 1.00 20.84 292 ARG A CA 1
ATOM 2121 C C . ARG A 1 294 ? 48.361 6.726 120.937 1.00 18.55 292 ARG A C 1
ATOM 2122 O O . ARG A 1 294 ? 47.309 7.231 120.525 1.00 20.76 292 ARG A O 1
ATOM 2130 N N . LEU A 1 295 ? 49.518 6.839 120.278 1.00 18.79 293 LEU A N 1
ATOM 2131 C CA . LEU A 1 295 ? 49.598 7.597 119.031 1.00 20.51 293 LEU A CA 1
ATOM 2132 C C . LEU A 1 295 ? 48.646 7.037 117.983 1.00 21.48 293 LEU A C 1
ATOM 2133 O O . LEU A 1 295 ? 47.831 7.770 117.405 1.00 21.16 293 LEU A O 1
ATOM 2138 N N . HIS A 1 296 ? 48.728 5.728 117.740 1.00 19.04 294 HIS A N 1
ATOM 2139 C CA . HIS A 1 296 ? 47.977 5.109 116.655 1.00 20.77 294 HIS A CA 1
ATOM 2140 C C . HIS A 1 296 ? 46.490 5.034 116.972 1.00 20.79 294 HIS A C 1
ATOM 2141 O O . HIS A 1 296 ? 45.655 5.302 116.098 1.00 21.67 294 HIS A O 1
ATOM 2148 N N . ALA A 1 297 ? 46.140 4.675 118.211 1.00 19.74 295 ALA A N 1
ATOM 2149 C CA . ALA A 1 297 ? 44.732 4.495 118.540 1.00 20.83 295 ALA A CA 1
ATOM 2150 C C . ALA A 1 297 ? 43.992 5.828 118.545 1.00 20.23 295 ALA A C 1
ATOM 2151 O O . ALA A 1 297 ? 42.847 5.905 118.083 1.00 21.78 295 ALA A O 1
ATOM 2153 N N . GLN A 1 298 ? 44.642 6.891 119.029 1.00 19.09 296 GLN A N 1
ATOM 2154 C CA . GLN A 1 298 ? 44.018 8.211 118.999 1.00 20.95 296 GLN A CA 1
ATOM 2155 C C . GLN A 1 298 ? 43.854 8.730 117.572 1.00 19.24 296 GLN A C 1
ATOM 2156 O O . GLN A 1 298 ? 42.860 9.402 117.267 1.00 20.56 296 GLN A O 1
ATOM 2162 N N . LYS A 1 299 ? 44.816 8.452 116.689 1.00 19.92 297 LYS A N 1
ATOM 2163 C CA . LYS A 1 299 ? 44.661 8.864 115.296 1.00 18.86 297 LYS A CA 1
ATOM 2164 C C . LYS A 1 299 ? 43.486 8.153 114.663 1.00 19.36 297 LYS A C 1
ATOM 2165 O O . LYS A 1 299 ? 42.706 8.756 113.911 1.00 21.21 297 LYS A O 1
ATOM 2171 N N . ALA A 1 300 ? 43.375 6.851 114.929 1.00 20.90 298 ALA A N 1
ATOM 2172 C CA . ALA A 1 300 ? 42.261 6.075 114.402 1.00 20.90 298 ALA A CA 1
ATOM 2173 C C . ALA A 1 300 ? 40.943 6.623 114.916 1.00 20.93 298 ALA A C 1
ATOM 2174 O O . ALA A 1 300 ? 39.985 6.769 114.151 1.00 21.42 298 ALA A O 1
ATOM 2176 N N . LEU A 1 301 ? 40.881 6.947 116.210 1.00 20.57 299 LEU A N 1
ATOM 2177 C CA . LEU A 1 301 ? 39.657 7.510 116.762 1.00 20.87 299 LEU A CA 1
ATOM 2178 C C . LEU A 1 301 ? 39.291 8.809 116.057 1.00 22.82 299 LEU A C 1
ATOM 2179 O O . LEU A 1 301 ? 38.131 9.015 115.673 1.00 22.47 299 LEU A O 1
ATOM 2184 N N . LEU A 1 302 ? 40.277 9.696 115.859 1.00 20.30 300 LEU A N 1
ATOM 2185 C CA . LEU A 1 302 ? 40.006 10.967 115.181 1.00 23.39 300 LEU A CA 1
ATOM 2186 C C . LEU A 1 302 ? 39.507 10.743 113.761 1.00 21.37 300 LEU A C 1
ATOM 2187 O O . LEU A 1 302 ? 38.533 11.368 113.327 1.00 21.90 300 LEU A O 1
ATOM 2192 N N . VAL A 1 303 ? 40.189 9.877 113.002 1.00 19.76 301 VAL A N 1
ATOM 2193 C CA . VAL A 1 303 ? 39.755 9.591 111.634 1.00 21.21 301 VAL A CA 1
ATOM 2194 C C . VAL A 1 303 ? 38.307 9.118 111.625 1.00 20.96 301 VAL A C 1
ATOM 2195 O O . VAL A 1 303 ? 37.482 9.582 110.830 1.00 23.81 301 VAL A O 1
ATOM 2199 N N . TRP A 1 304 ? 37.983 8.193 112.520 1.00 22.34 302 TRP A N 1
ATOM 2200 C CA . TRP A 1 304 ? 36.651 7.604 112.544 1.00 24.97 302 TRP A CA 1
ATOM 2201 C C . TRP A 1 304 ? 35.588 8.639 112.913 1.00 24.86 302 TRP A C 1
ATOM 2202 O O . TRP A 1 304 ? 34.530 8.720 112.268 1.00 27.68 302 TRP A O 1
ATOM 2213 N N . LEU A 1 305 ? 35.854 9.447 113.948 1.00 22.46 303 LEU A N 1
ATOM 2214 C CA . LEU A 1 305 ? 34.883 10.458 114.360 1.00 24.36 303 LEU A CA 1
ATOM 2215 C C . LEU A 1 305 ? 34.665 11.497 113.271 1.00 26.02 303 LEU A C 1
ATOM 2216 O O . LEU A 1 305 ? 33.529 11.926 113.032 1.00 27.72 303 LEU A O 1
ATOM 2221 N N . LEU A 1 306 ? 35.743 11.923 112.611 1.00 23.54 304 LEU A N 1
ATOM 2222 C CA . LEU A 1 306 ? 35.612 12.971 111.607 1.00 25.76 304 LEU A CA 1
ATOM 2223 C C . LEU A 1 306 ? 34.785 12.496 110.423 1.00 28.19 304 LEU A C 1
ATOM 2224 O O . LEU A 1 306 ? 34.001 13.267 109.858 1.00 32.53 304 LEU A O 1
ATOM 2229 N N . GLU A 1 307 ? 34.926 11.232 110.039 1.00 27.52 305 GLU A N 1
ATOM 2230 C CA . GLU A 1 307 ? 34.152 10.796 108.883 1.00 32.88 305 GLU A CA 1
ATOM 2231 C C . GLU A 1 307 ? 32.692 10.487 109.222 1.00 35.26 305 GLU A C 1
ATOM 2232 O O . GLU A 1 307 ? 31.861 10.530 108.314 1.00 35.88 305 GLU A O 1
ATOM 2238 N N . ARG A 1 308 ? 32.335 10.225 110.486 1.00 39.17 306 ARG A N 1
ATOM 2239 C CA . ARG A 1 308 ? 30.912 10.199 110.850 1.00 42.72 306 ARG A CA 1
ATOM 2240 C C . ARG A 1 308 ? 30.334 11.547 111.254 1.00 44.89 306 ARG A C 1
ATOM 2241 O O . ARG A 1 308 ? 29.138 11.615 111.553 1.00 59.15 306 ARG A O 1
ATOM 2249 N N . SER A 1 309 ? 31.116 12.612 111.275 1.00 44.38 307 SER A N 1
ATOM 2250 C CA . SER A 1 309 ? 30.597 13.851 111.829 1.00 45.65 307 SER A CA 1
ATOM 2251 C C . SER A 1 309 ? 30.643 14.975 110.796 1.00 54.16 307 SER A C 1
ATOM 2252 O O . SER A 1 309 ? 30.535 14.723 109.592 1.00 53.98 307 SER A O 1
ATOM 2255 N N . VAL B 1 3 ? 75.961 2.802 118.036 1.00 53.04 1 VAL B N 1
ATOM 2256 C CA . VAL B 1 3 ? 75.917 3.257 116.654 1.00 46.30 1 VAL B CA 1
ATOM 2257 C C . VAL B 1 3 ? 74.953 4.442 116.582 1.00 41.91 1 VAL B C 1
ATOM 2258 O O . VAL B 1 3 ? 74.893 5.148 115.575 1.00 48.55 1 VAL B O 1
ATOM 2262 N N . ILE B 1 4 ? 74.201 4.659 117.659 1.00 34.44 2 ILE B N 1
ATOM 2263 C CA . ILE B 1 4 ? 73.438 5.896 117.824 1.00 28.29 2 ILE B CA 1
ATOM 2264 C C . ILE B 1 4 ? 74.414 6.981 118.253 1.00 31.45 2 ILE B C 1
ATOM 2265 O O . ILE B 1 4 ? 75.096 6.838 119.274 1.00 32.22 2 ILE B O 1
ATOM 2270 N N . ARG B 1 5 ? 74.487 8.061 117.479 1.00 27.46 3 ARG B N 1
ATOM 2271 C CA . ARG B 1 5 ? 75.374 9.164 117.818 1.00 23.96 3 ARG B CA 1
ATOM 2272 C C . ARG B 1 5 ? 74.630 10.222 118.625 1.00 27.02 3 ARG B C 1
ATOM 2273 O O . ARG B 1 5 ? 73.442 10.474 118.403 1.00 27.41 3 ARG B O 1
ATOM 2281 N N . HIS B 1 6 ? 75.340 10.843 119.563 1.00 25.42 4 HIS B N 1
ATOM 2282 C CA . HIS B 1 6 ? 74.805 11.955 120.335 1.00 22.54 4 HIS B CA 1
ATOM 2283 C C . HIS B 1 6 ? 75.717 13.165 120.178 1.00 25.27 4 HIS B C 1
ATOM 2284 O O . HIS B 1 6 ? 76.847 13.069 119.693 1.00 24.90 4 HIS B O 1
ATOM 2291 N N . PHE B 1 7 ? 75.222 14.328 120.602 1.00 20.73 5 PHE B N 1
ATOM 2292 C CA . PHE B 1 7 ? 76.024 15.553 120.574 1.00 20.73 5 PHE B CA 1
ATOM 2293 C C . PHE B 1 7 ? 75.802 16.273 121.901 1.00 21.04 5 PHE B C 1
ATOM 2294 O O . PHE B 1 7 ? 74.912 17.123 122.020 1.00 21.62 5 PHE B O 1
ATOM 2302 N N . LEU B 1 8 ? 76.616 15.923 122.899 1.00 20.07 6 LEU B N 1
ATOM 2303 C CA . LEU B 1 8 ? 76.471 16.442 124.251 1.00 21.26 6 LEU B CA 1
ATOM 2304 C C . LEU B 1 8 ? 77.529 17.477 124.581 1.00 22.57 6 LEU B C 1
ATOM 2305 O O . LEU B 1 8 ? 77.332 18.288 125.491 1.00 21.95 6 LEU B O 1
ATOM 2310 N N . ARG B 1 9 ? 78.643 17.446 123.865 1.00 21.37 7 ARG B N 1
ATOM 2311 C CA . ARG B 1 9 ? 79.763 18.350 124.044 1.00 21.50 7 ARG B CA 1
ATOM 2312 C C . ARG B 1 9 ? 80.526 18.362 122.722 1.00 19.50 7 ARG B C 1
ATOM 2313 O O . ARG B 1 9 ? 80.403 17.450 121.907 1.00 21.37 7 ARG B O 1
ATOM 2321 N N . ASP B 1 10 ? 81.239 19.440 122.478 1.00 21.02 8 ASP B N 1
ATOM 2322 C CA . ASP B 1 10 ? 81.808 19.720 121.143 1.00 21.19 8 ASP B CA 1
ATOM 2323 C C . ASP B 1 10 ? 82.690 18.621 120.569 1.00 21.09 8 ASP B C 1
ATOM 2324 O O . ASP B 1 10 ? 82.663 18.427 119.370 1.00 21.93 8 ASP B O 1
ATOM 2329 N N . ASP B 1 11 ? 83.475 18.012 121.431 1.00 21.21 9 ASP B N 1
ATOM 2330 C CA . ASP B 1 11 ? 84.408 17.005 120.948 1.00 20.92 9 ASP B CA 1
ATOM 2331 C C . ASP B 1 11 ? 83.748 15.646 120.746 1.00 24.29 9 ASP B C 1
ATOM 2332 O O . ASP B 1 11 ? 84.452 14.667 120.450 1.00 25.74 9 ASP B O 1
ATOM 2337 N N . ASP B 1 12 ? 82.418 15.565 120.879 1.00 22.60 10 ASP B N 1
ATOM 2338 C CA . ASP B 1 12 ? 81.710 14.362 120.439 1.00 22.86 10 ASP B CA 1
ATOM 2339 C C . ASP B 1 12 ? 81.819 14.184 118.933 1.00 25.92 10 ASP B C 1
ATOM 2340 O O . ASP B 1 12 ? 81.594 13.073 118.434 1.00 25.86 10 ASP B O 1
ATOM 2345 N N . LEU B 1 13 ? 82.131 15.256 118.206 1.00 21.75 11 LEU B N 1
ATOM 2346 C CA . LEU B 1 13 ? 82.507 15.182 116.802 1.00 21.76 11 LEU B CA 1
ATOM 2347 C C . LEU B 1 13 ? 84.023 15.209 116.678 1.00 24.82 11 LEU B C 1
ATOM 2348 O O . LEU B 1 13 ? 84.700 16.006 117.330 1.00 23.93 11 LEU B O 1
ATOM 2353 N N . SER B 1 14 ? 84.553 14.329 115.840 1.00 22.02 12 SER B N 1
ATOM 2354 C CA . SER B 1 14 ? 85.950 14.401 115.477 1.00 23.67 12 SER B CA 1
ATOM 2355 C C . SER B 1 14 ? 86.160 15.608 114.573 1.00 21.77 12 SER B C 1
ATOM 2356 O O . SER B 1 14 ? 85.196 16.173 114.052 1.00 21.63 12 SER B O 1
ATOM 2359 N N . PRO B 1 15 ? 87.414 16.032 114.376 1.00 23.43 13 PRO B N 1
ATOM 2360 C CA . PRO B 1 15 ? 87.667 17.131 113.428 1.00 23.98 13 PRO B CA 1
ATOM 2361 C C . PRO B 1 15 ? 87.037 16.900 112.069 1.00 23.64 13 PRO B C 1
ATOM 2362 O O . PRO B 1 15 ? 86.388 17.804 111.537 1.00 22.44 13 PRO B O 1
ATOM 2366 N N . ALA B 1 16 ? 87.166 15.694 111.515 1.00 23.93 14 ALA B N 1
ATOM 2367 C CA . ALA B 1 16 ? 86.571 15.418 110.207 1.00 23.30 14 ALA B CA 1
ATOM 2368 C C . ALA B 1 16 ? 85.045 15.456 110.257 1.00 24.00 14 ALA B C 1
ATOM 2369 O O . ALA B 1 16 ? 84.398 15.922 109.307 1.00 23.15 14 ALA B O 1
ATOM 2371 N N . GLU B 1 17 ? 84.449 14.955 111.342 1.00 22.46 15 GLU B N 1
ATOM 2372 C CA . GLU B 1 17 ? 82.995 14.983 111.465 1.00 19.77 15 GLU B CA 1
ATOM 2373 C C . GLU B 1 17 ? 82.488 16.401 111.641 1.00 20.19 15 GLU B C 1
ATOM 2374 O O . GLU B 1 17 ? 81.470 16.774 111.048 1.00 19.39 15 GLU B O 1
ATOM 2380 N N . GLN B 1 18 ? 83.186 17.202 112.453 1.00 21.30 16 GLN B N 1
ATOM 2381 C CA . GLN B 1 18 ? 82.791 18.593 112.615 1.00 17.67 16 GLN B CA 1
ATOM 2382 C C . GLN B 1 18 ? 82.813 19.324 111.280 1.00 20.44 16 GLN B C 1
ATOM 2383 O O . GLN B 1 18 ? 81.908 20.112 110.980 1.00 19.89 16 GLN B O 1
ATOM 2389 N N . ALA B 1 19 ? 83.833 19.061 110.457 1.00 21.80 17 ALA B N 1
ATOM 2390 C CA . ALA B 1 19 ? 83.891 19.685 109.140 1.00 20.26 17 ALA B CA 1
ATOM 2391 C C . ALA B 1 19 ? 82.699 19.278 108.277 1.00 20.96 17 ALA B C 1
ATOM 2392 O O . ALA B 1 19 ? 82.161 20.105 107.526 1.00 21.76 17 ALA B O 1
ATOM 2394 N N . GLU B 1 20 ? 82.281 18.004 108.356 1.00 20.75 18 GLU B N 1
ATOM 2395 C CA . GLU B 1 20 ? 81.093 17.557 107.621 1.00 20.92 18 GLU B CA 1
ATOM 2396 C C . GLU B 1 20 ? 79.853 18.322 108.051 1.00 20.76 18 GLU B C 1
ATOM 2397 O O . GLU B 1 20 ? 79.058 18.755 107.208 1.00 20.46 18 GLU B O 1
ATOM 2403 N N . VAL B 1 21 ? 79.657 18.469 109.360 1.00 18.46 19 VAL B N 1
ATOM 2404 C CA . VAL B 1 21 ? 78.486 19.190 109.853 1.00 18.19 19 VAL B CA 1
ATOM 2405 C C . VAL B 1 21 ? 78.541 20.649 109.419 1.00 19.13 19 VAL B C 1
ATOM 2406 O O . VAL B 1 21 ? 77.531 21.229 108.999 1.00 19.24 19 VAL B O 1
ATOM 2410 N N . LEU B 1 22 ? 79.723 21.265 109.480 1.00 17.97 20 LEU B N 1
ATOM 2411 C CA . LEU B 1 22 ? 79.783 22.683 109.131 1.00 19.37 20 LEU B CA 1
ATOM 2412 C C . LEU B 1 22 ? 79.583 22.899 107.629 1.00 20.14 20 LEU B C 1
ATOM 2413 O O . LEU B 1 22 ? 78.995 23.906 107.213 1.00 20.31 20 LEU B O 1
ATOM 2418 N N . GLU B 1 23 ? 80.077 21.977 106.794 1.00 19.25 21 GLU B N 1
ATOM 2419 C CA . GLU B 1 23 ? 79.793 22.056 105.364 1.00 20.02 21 GLU B CA 1
ATOM 2420 C C . GLU B 1 23 ? 78.300 21.925 105.100 1.00 19.76 21 GLU B C 1
ATOM 2421 O O . GLU B 1 23 ? 77.731 22.660 104.283 1.00 21.35 21 GLU B O 1
ATOM 2427 N N . LEU B 1 24 ? 77.644 20.999 105.799 1.00 19.23 22 LEU B N 1
ATOM 2428 C CA . LEU B 1 24 ? 76.202 20.838 105.653 1.00 19.55 22 LEU B CA 1
ATOM 2429 C C . LEU B 1 24 ? 75.467 22.097 106.097 1.00 19.99 22 LEU B C 1
ATOM 2430 O O . LEU B 1 24 ? 74.460 22.487 105.488 1.00 20.08 22 LEU B O 1
ATOM 2435 N N . ALA B 1 25 ? 75.958 22.746 107.159 1.00 17.13 23 ALA B N 1
ATOM 2436 C CA . ALA B 1 25 ? 75.315 23.980 107.621 1.00 15.84 23 ALA B CA 1
ATOM 2437 C C . ALA B 1 25 ? 75.331 25.055 106.538 1.00 18.57 23 ALA B C 1
ATOM 2438 O O . ALA B 1 25 ? 74.337 25.768 106.341 1.00 19.23 23 ALA B O 1
ATOM 2440 N N . ALA B 1 26 ? 76.449 25.178 105.808 1.00 18.59 24 ALA B N 1
ATOM 2441 C CA . ALA B 1 26 ? 76.496 26.150 104.718 1.00 18.68 24 ALA B CA 1
ATOM 2442 C C . ALA B 1 26 ? 75.542 25.764 103.595 1.00 19.57 24 ALA B C 1
ATOM 2443 O O . ALA B 1 26 ? 74.889 26.633 103.007 1.00 19.64 24 ALA B O 1
ATOM 2445 N N . GLU B 1 27 ? 75.454 24.463 103.282 1.00 19.39 25 GLU B N 1
ATOM 2446 C CA . GLU B 1 27 ? 74.537 24.006 102.244 1.00 21.07 25 GLU B CA 1
ATOM 2447 C C . GLU B 1 27 ? 73.090 24.281 102.624 1.00 20.44 25 GLU B C 1
ATOM 2448 O O . GLU B 1 27 ? 72.284 24.682 101.776 1.00 20.17 25 GLU B O 1
ATOM 2454 N N . LEU B 1 28 ? 72.737 24.049 103.893 1.00 19.18 26 LEU B N 1
ATOM 2455 C CA . LEU B 1 28 ? 71.361 24.233 104.329 1.00 17.51 26 LEU B CA 1
ATOM 2456 C C . LEU B 1 28 ? 71.011 25.710 104.435 1.00 20.26 26 LEU B C 1
ATOM 2457 O O . LEU B 1 28 ? 69.857 26.093 104.250 1.00 19.25 26 LEU B O 1
ATOM 2462 N N . LYS B 1 29 ? 71.981 26.561 104.743 1.00 19.37 27 LYS B N 1
ATOM 2463 C CA . LYS B 1 29 ? 71.690 27.990 104.719 1.00 19.76 27 LYS B CA 1
ATOM 2464 C C . LYS B 1 29 ? 71.315 28.441 103.312 1.00 19.36 27 LYS B C 1
ATOM 2465 O O . LYS B 1 29 ? 70.420 29.282 103.126 1.00 21.82 27 LYS B O 1
ATOM 2471 N N . LYS B 1 30 ? 71.989 27.884 102.300 1.00 19.80 28 LYS B N 1
ATOM 2472 C CA . LYS B 1 30 ? 71.656 28.222 100.916 1.00 20.39 28 LYS B CA 1
ATOM 2473 C C . LYS B 1 30 ? 70.294 27.665 100.513 1.00 21.79 28 LYS B C 1
ATOM 2474 O O . LYS B 1 30 ? 69.522 28.332 99.803 1.00 23.50 28 LYS B O 1
ATOM 2480 N N . ASP B 1 31 ? 69.994 26.435 100.933 1.00 20.22 29 ASP B N 1
ATOM 2481 C CA . ASP B 1 31 ? 68.829 25.681 100.462 1.00 20.74 29 ASP B CA 1
ATOM 2482 C C . ASP B 1 31 ? 68.130 25.091 101.684 1.00 22.17 29 ASP B C 1
ATOM 2483 O O . ASP B 1 31 ? 68.283 23.903 101.998 1.00 20.60 29 ASP B O 1
ATOM 2488 N N . PRO B 1 32 ? 67.341 25.904 102.398 1.00 18.06 30 PRO B N 1
ATOM 2489 C CA . PRO B 1 32 ? 66.890 25.509 103.748 1.00 17.96 30 PRO B CA 1
ATOM 2490 C C . PRO B 1 32 ? 65.837 24.421 103.794 1.00 20.54 30 PRO B C 1
ATOM 2491 O O . PRO B 1 32 ? 65.588 23.883 104.884 1.00 20.24 30 PRO B O 1
ATOM 2495 N N . VAL B 1 33 ? 65.165 24.104 102.690 1.00 20.96 31 VAL B N 1
ATOM 2496 C CA . VAL B 1 33 ? 64.180 23.032 102.753 1.00 18.09 31 VAL B CA 1
ATOM 2497 C C . VAL B 1 33 ? 64.550 21.884 101.811 1.00 18.07 31 VAL B C 1
ATOM 2498 O O . VAL B 1 33 ? 63.706 21.078 101.444 1.00 19.84 31 VAL B O 1
ATOM 2502 N N . SER B 1 34 ? 65.825 21.797 101.439 1.00 19.16 32 SER B N 1
ATOM 2503 C CA . SER B 1 34 ? 66.278 20.770 100.510 1.00 17.20 32 SER B CA 1
ATOM 2504 C C . SER B 1 34 ? 66.515 19.416 101.171 1.00 19.02 32 SER B C 1
ATOM 2505 O O . SER B 1 34 ? 66.687 18.421 100.451 1.00 19.13 32 SER B O 1
ATOM 2508 N N . ARG B 1 35 ? 66.546 19.347 102.501 1.00 19.08 33 ARG B N 1
ATOM 2509 C CA . ARG B 1 35 ? 66.793 18.095 103.212 1.00 17.38 33 ARG B CA 1
ATOM 2510 C C . ARG B 1 35 ? 65.557 17.816 104.058 1.00 18.31 33 ARG B C 1
ATOM 2511 O O . ARG B 1 35 ? 65.180 18.647 104.893 1.00 18.05 33 ARG B O 1
ATOM 2519 N N . ARG B 1 36 ? 64.912 16.674 103.833 1.00 17.07 34 ARG B N 1
ATOM 2520 C CA . ARG B 1 36 ? 63.643 16.373 104.497 1.00 17.70 34 ARG B CA 1
ATOM 2521 C C . ARG B 1 36 ? 63.687 14.993 105.146 1.00 18.08 34 ARG B C 1
ATOM 2522 O O . ARG B 1 36 ? 62.848 14.133 104.877 1.00 20.28 34 ARG B O 1
ATOM 2530 N N . PRO B 1 37 ? 64.639 14.767 106.053 1.00 16.55 35 PRO B N 1
ATOM 2531 C CA . PRO B 1 37 ? 64.720 13.455 106.705 1.00 16.93 35 PRO B CA 1
ATOM 2532 C C . PRO B 1 37 ? 63.591 13.206 107.675 1.00 18.40 35 PRO B C 1
ATOM 2533 O O . PRO B 1 37 ? 63.364 12.050 108.053 1.00 21.50 35 PRO B O 1
ATOM 2537 N N . LEU B 1 38 ? 62.866 14.247 108.081 1.00 18.10 36 LEU B N 1
ATOM 2538 C CA . LEU B 1 38 ? 61.789 14.077 109.052 1.00 18.55 36 LEU B CA 1
ATOM 2539 C C . LEU B 1 38 ? 60.410 14.232 108.411 1.00 19.87 36 LEU B C 1
ATOM 2540 O O . LEU B 1 38 ? 59.408 14.361 109.121 1.00 19.90 36 LEU B O 1
ATOM 2545 N N . GLN B 1 39 ? 60.338 14.173 107.080 1.00 20.13 37 GLN B N 1
ATOM 2546 C CA . GLN B 1 39 ? 59.070 14.251 106.364 1.00 20.96 37 GLN B CA 1
ATOM 2547 C C . GLN B 1 39 ? 58.060 13.245 106.906 1.00 21.77 37 GLN B C 1
ATOM 2548 O O . GLN B 1 39 ? 58.400 12.101 107.214 1.00 23.40 37 GLN B O 1
ATOM 2554 N N . GLY B 1 40 ? 56.808 13.684 107.037 1.00 20.93 38 GLY B N 1
ATOM 2555 C CA . GLY B 1 40 ? 55.789 12.829 107.608 1.00 20.68 38 GLY B CA 1
ATOM 2556 C C . GLY B 1 40 ? 54.573 13.595 108.080 1.00 20.54 38 GLY B C 1
ATOM 2557 O O . GLY B 1 40 ? 53.506 13.555 107.454 1.00 24.58 38 GLY B O 1
ATOM 2558 N N . PRO B 1 41 ? 54.716 14.340 109.191 1.00 20.21 39 PRO B N 1
ATOM 2559 C CA . PRO B 1 41 ? 55.981 14.551 109.902 1.00 19.37 39 PRO B CA 1
ATOM 2560 C C . PRO B 1 41 ? 56.375 13.474 110.899 1.00 21.93 39 PRO B C 1
ATOM 2561 O O . PRO B 1 41 ? 55.515 12.836 111.510 1.00 24.29 39 PRO B O 1
ATOM 2565 N N . ARG B 1 42 ? 57.687 13.297 111.049 1.00 19.64 40 ARG B N 1
ATOM 2566 C CA . ARG B 1 42 ? 58.267 12.602 112.183 1.00 19.81 40 ARG B CA 1
ATOM 2567 C C . ARG B 1 42 ? 58.486 13.592 113.315 1.00 21.00 40 ARG B C 1
ATOM 2568 O O . ARG B 1 42 ? 58.686 14.784 113.079 1.00 21.40 40 ARG B O 1
ATOM 2576 N N . GLY B 1 43 ? 58.477 13.094 114.554 1.00 21.99 41 GLY B N 1
ATOM 2577 C CA . GLY B 1 43 ? 58.623 13.977 115.701 1.00 20.92 41 GLY B CA 1
ATOM 2578 C C . GLY B 1 43 ? 60.066 14.150 116.152 1.00 20.06 41 GLY B C 1
ATOM 2579 O O . GLY B 1 43 ? 60.916 13.278 115.953 1.00 19.72 41 GLY B O 1
ATOM 2580 N N . VAL B 1 44 ? 60.331 15.297 116.774 1.00 18.95 42 VAL B N 1
ATOM 2581 C CA . VAL B 1 44 ? 61.550 15.538 117.544 1.00 17.81 42 VAL B CA 1
ATOM 2582 C C . VAL B 1 44 ? 61.118 16.192 118.846 1.00 20.64 42 VAL B C 1
ATOM 2583 O O . VAL B 1 44 ? 60.320 17.137 118.826 1.00 20.68 42 VAL B O 1
ATOM 2587 N N . ALA B 1 45 ? 61.619 15.685 119.976 1.00 17.60 43 ALA B N 1
ATOM 2588 C CA . ALA B 1 45 ? 61.337 16.299 121.270 1.00 19.13 43 ALA B CA 1
ATOM 2589 C C . ALA B 1 45 ? 62.304 17.451 121.501 1.00 21.28 43 ALA B C 1
ATOM 2590 O O . ALA B 1 45 ? 63.502 17.333 121.249 1.00 21.87 43 ALA B O 1
ATOM 2592 N N . VAL B 1 46 ? 61.776 18.574 121.973 1.00 20.12 44 VAL B N 1
ATOM 2593 C CA . VAL B 1 46 ? 62.589 19.729 122.337 1.00 21.49 44 VAL B CA 1
ATOM 2594 C C . VAL B 1 46 ? 62.191 20.081 123.761 1.00 21.90 44 VAL B C 1
ATOM 2595 O O . VAL B 1 46 ? 61.121 20.655 123.990 1.00 22.54 44 VAL B O 1
ATOM 2599 N N . ILE B 1 47 ? 63.032 19.714 124.727 1.00 20.52 45 ILE B N 1
ATOM 2600 C CA . ILE B 1 47 ? 62.666 19.756 126.143 1.00 22.18 45 ILE B CA 1
ATOM 2601 C C . ILE B 1 47 ? 63.515 20.803 126.847 1.00 23.75 45 ILE B C 1
ATOM 2602 O O . ILE B 1 47 ? 64.750 20.782 126.742 1.00 24.06 45 ILE B O 1
ATOM 2607 N N . PHE B 1 48 ? 62.855 21.719 127.570 1.00 25.28 46 PHE B N 1
ATOM 2608 C CA . PHE B 1 48 ? 63.532 22.755 128.352 1.00 29.85 46 PHE B CA 1
ATOM 2609 C C . PHE B 1 48 ? 63.290 22.545 129.845 1.00 32.24 46 PHE B C 1
ATOM 2610 O O . PHE B 1 48 ? 62.160 22.697 130.325 1.00 33.52 46 PHE B O 1
ATOM 2618 N N . ASP B 1 49 ? 64.358 22.218 130.585 1.00 28.69 47 ASP B N 1
ATOM 2619 C CA . ASP B 1 49 ? 64.309 22.318 132.041 1.00 34.31 47 ASP B CA 1
ATOM 2620 C C . ASP B 1 49 ? 64.306 23.775 132.480 1.00 35.72 47 ASP B C 1
ATOM 2621 O O . ASP B 1 49 ? 63.857 24.089 133.591 1.00 38.48 47 ASP B O 1
ATOM 2626 N N . LYS B 1 50 ? 64.818 24.658 131.629 1.00 34.81 48 LYS B N 1
ATOM 2627 C CA . LYS B 1 50 ? 64.787 26.100 131.809 1.00 42.19 48 LYS B CA 1
ATOM 2628 C C . LYS B 1 50 ? 64.610 26.689 130.419 1.00 34.72 48 LYS B C 1
ATOM 2629 O O . LYS B 1 50 ? 65.280 26.253 129.477 1.00 36.01 48 LYS B O 1
ATOM 2635 N N . ASN B 1 51 ? 63.699 27.645 130.285 1.00 38.80 49 ASN B N 1
ATOM 2636 C CA . ASN B 1 51 ? 63.311 28.121 128.962 1.00 45.67 49 ASN B CA 1
ATOM 2637 C C . ASN B 1 51 ? 64.430 28.922 128.304 1.00 45.08 49 ASN B C 1
ATOM 2638 O O . ASN B 1 51 ? 65.265 29.538 128.974 1.00 41.95 49 ASN B O 1
ATOM 2643 N N . SER B 1 52 ? 64.437 28.904 126.969 1.00 36.64 50 SER B N 1
ATOM 2644 C CA . SER B 1 52 ? 65.333 29.740 126.168 1.00 32.28 50 SER B CA 1
ATOM 2645 C C . SER B 1 52 ? 64.631 30.059 124.854 1.00 41.92 50 SER B C 1
ATOM 2646 O O . SER B 1 52 ? 64.438 29.166 124.021 1.00 32.26 50 SER B O 1
ATOM 2649 N N . THR B 1 53 ? 64.281 31.330 124.654 1.00 40.72 51 THR B N 1
ATOM 2650 C CA . THR B 1 53 ? 63.476 31.700 123.492 1.00 45.00 51 THR B CA 1
ATOM 2651 C C . THR B 1 53 ? 64.228 31.458 122.186 1.00 38.43 51 THR B C 1
ATOM 2652 O O . THR B 1 53 ? 63.682 30.860 121.250 1.00 32.79 51 THR B O 1
ATOM 2656 N N . ARG B 1 54 ? 65.486 31.911 122.102 1.00 32.18 52 ARG B N 1
ATOM 2657 C CA . ARG B 1 54 ? 66.269 31.714 120.885 1.00 36.31 52 ARG B CA 1
ATOM 2658 C C . ARG B 1 54 ? 66.545 30.235 120.609 1.00 29.21 52 ARG B C 1
ATOM 2659 O O . ARG B 1 54 ? 66.628 29.817 119.446 1.00 27.00 52 ARG B O 1
ATOM 2667 N N . THR B 1 55 ? 66.698 29.423 121.654 1.00 27.01 53 THR B N 1
ATOM 2668 C CA . THR B 1 55 ? 66.870 27.996 121.414 1.00 22.90 53 THR B CA 1
ATOM 2669 C C . THR B 1 55 ? 65.574 27.394 120.901 1.00 20.68 53 THR B C 1
ATOM 2670 O O . THR B 1 55 ? 65.578 26.503 120.038 1.00 21.58 53 THR B O 1
ATOM 2674 N N . ARG B 1 56 ? 64.450 27.898 121.401 1.00 21.63 54 ARG B N 1
ATOM 2675 C CA . ARG B 1 56 ? 63.166 27.392 120.945 1.00 23.31 54 ARG B CA 1
ATOM 2676 C C . ARG B 1 56 ? 62.918 27.755 119.486 1.00 21.37 54 ARG B C 1
ATOM 2677 O O . ARG B 1 56 ? 62.592 26.884 118.675 1.00 21.11 54 ARG B O 1
ATOM 2685 N N . PHE B 1 57 ? 63.096 29.025 119.118 1.00 22.37 55 PHE B N 1
ATOM 2686 C CA . PHE B 1 57 ? 62.879 29.401 117.718 1.00 23.35 55 PHE B CA 1
ATOM 2687 C C . PHE B 1 57 ? 63.794 28.625 116.779 1.00 21.07 55 PHE B C 1
ATOM 2688 O O . PHE B 1 57 ? 63.348 28.098 115.748 1.00 22.91 55 PHE B O 1
ATOM 2696 N N . SER B 1 58 ? 65.087 28.569 117.095 1.00 19.44 56 SER B N 1
ATOM 2697 C CA . SER B 1 58 ? 66.025 27.967 116.158 1.00 18.22 56 SER B CA 1
ATOM 2698 C C . SER B 1 58 ? 65.766 26.467 115.996 1.00 18.81 56 SER B C 1
ATOM 2699 O O . SER B 1 58 ? 65.753 25.973 114.869 1.00 20.80 56 SER B O 1
ATOM 2702 N N . PHE B 1 59 ? 65.482 25.742 117.088 1.00 17.35 57 PHE B N 1
ATOM 2703 C CA . PHE B 1 59 ? 65.238 24.307 116.915 1.00 17.28 57 PHE B CA 1
ATOM 2704 C C . PHE B 1 59 ? 63.853 24.041 116.350 1.00 20.20 57 PHE B C 1
ATOM 2705 O O . PHE B 1 59 ? 63.699 23.179 115.485 1.00 19.54 57 PHE B O 1
ATOM 2713 N N . GLU B 1 60 ? 62.827 24.739 116.843 1.00 18.96 58 GLU B N 1
ATOM 2714 C CA . GLU B 1 60 ? 61.468 24.440 116.390 1.00 17.85 58 GLU B CA 1
ATOM 2715 C C . GLU B 1 60 ? 61.327 24.656 114.887 1.00 19.42 58 GLU B C 1
ATOM 2716 O O . GLU B 1 60 ? 60.779 23.810 114.170 1.00 18.91 58 GLU B O 1
ATOM 2722 N N . LEU B 1 61 ? 61.810 25.794 114.387 1.00 18.80 59 LEU B N 1
ATOM 2723 C CA . LEU B 1 61 ? 61.720 26.053 112.950 1.00 18.90 59 LEU B CA 1
ATOM 2724 C C . LEU B 1 61 ? 62.669 25.175 112.154 1.00 19.77 59 LEU B C 1
ATOM 2725 O O . LEU B 1 61 ? 62.347 24.779 111.025 1.00 20.16 59 LEU B O 1
ATOM 2730 N N . GLY B 1 62 ? 63.860 24.889 112.695 1.00 17.64 60 GLY B N 1
ATOM 2731 C CA . GLY B 1 62 ? 64.783 24.021 111.990 1.00 18.11 60 GLY B CA 1
ATOM 2732 C C . GLY B 1 62 ? 64.196 22.641 111.758 1.00 17.85 60 GLY B C 1
ATOM 2733 O O . GLY B 1 62 ? 64.259 22.091 110.656 1.00 18.07 60 GLY B O 1
ATOM 2734 N N . ILE B 1 63 ? 63.594 22.077 112.806 1.00 16.25 61 ILE B N 1
ATOM 2735 C CA . ILE B 1 63 ? 62.942 20.773 112.707 1.00 16.68 61 ILE B CA 1
ATOM 2736 C C . ILE B 1 63 ? 61.822 20.816 111.679 1.00 16.39 61 ILE B C 1
ATOM 2737 O O . ILE B 1 63 ? 61.679 19.903 110.856 1.00 17.27 61 ILE B O 1
ATOM 2742 N N . ALA B 1 64 ? 61.004 21.867 111.724 1.00 16.99 62 ALA B N 1
ATOM 2743 C CA . ALA B 1 64 ? 59.927 22.010 110.748 1.00 18.07 62 ALA B CA 1
ATOM 2744 C C . ALA B 1 64 ? 60.460 22.052 109.317 1.00 18.36 62 ALA B C 1
ATOM 2745 O O . ALA B 1 64 ? 59.832 21.510 108.404 1.00 18.08 62 ALA B O 1
ATOM 2747 N N . GLN B 1 65 ? 61.595 22.727 109.098 1.00 16.84 63 GLN B N 1
ATOM 2748 C CA . GLN B 1 65 ? 62.148 22.855 107.748 1.00 15.30 63 GLN B CA 1
ATOM 2749 C C . GLN B 1 65 ? 62.804 21.565 107.262 1.00 16.20 63 GLN B C 1
ATOM 2750 O O . GLN B 1 65 ? 63.042 21.424 106.059 1.00 17.65 63 GLN B O 1
ATOM 2756 N N . LEU B 1 66 ? 63.053 20.616 108.164 1.00 17.28 64 LEU B N 1
ATOM 2757 C CA . LEU B 1 66 ? 63.445 19.258 107.817 1.00 16.73 64 LEU B CA 1
ATOM 2758 C C . LEU B 1 66 ? 62.236 18.374 107.584 1.00 17.17 64 LEU B C 1
ATOM 2759 O O . LEU B 1 66 ? 62.401 17.169 107.381 1.00 16.96 64 LEU B O 1
ATOM 2764 N N . GLY B 1 67 ? 61.033 18.946 107.636 1.00 17.14 65 GLY B N 1
ATOM 2765 C CA . GLY B 1 67 ? 59.815 18.205 107.417 1.00 17.68 65 GLY B CA 1
ATOM 2766 C C . GLY B 1 67 ? 59.187 17.672 108.676 1.00 18.79 65 GLY B C 1
ATOM 2767 O O . GLY B 1 67 ? 58.131 17.039 108.597 1.00 20.40 65 GLY B O 1
ATOM 2768 N N . GLY B 1 68 ? 59.816 17.880 109.833 1.00 17.25 66 GLY B N 1
ATOM 2769 C CA . GLY B 1 68 ? 59.371 17.268 111.064 1.00 18.28 66 GLY B CA 1
ATOM 2770 C C . GLY B 1 68 ? 58.414 18.149 111.845 1.00 19.38 66 GLY B C 1
ATOM 2771 O O . GLY B 1 68 ? 57.992 19.223 111.411 1.00 20.18 66 GLY B O 1
ATOM 2772 N N . HIS B 1 69 ? 58.075 17.670 113.040 1.00 19.13 67 HIS B N 1
ATOM 2773 C CA . HIS B 1 69 ? 57.252 18.421 113.967 1.00 17.79 67 HIS B CA 1
ATOM 2774 C C . HIS B 1 69 ? 57.929 18.379 115.330 1.00 20.41 67 HIS B C 1
ATOM 2775 O O . HIS B 1 69 ? 58.066 17.303 115.918 1.00 18.89 67 HIS B O 1
ATOM 2782 N N . ALA B 1 70 ? 58.347 19.534 115.832 1.00 17.98 68 ALA B N 1
ATOM 2783 C CA . ALA B 1 70 ? 58.929 19.616 117.165 1.00 18.58 68 ALA B CA 1
ATOM 2784 C C . ALA B 1 70 ? 57.821 19.599 118.203 1.00 19.48 68 ALA B C 1
ATOM 2785 O O . ALA B 1 70 ? 56.890 20.409 118.140 1.00 20.53 68 ALA B O 1
ATOM 2787 N N . VAL B 1 71 ? 57.912 18.679 119.164 1.00 18.81 69 VAL B N 1
ATOM 2788 C CA . VAL B 1 71 ? 57.068 18.736 120.349 1.00 19.37 69 VAL B CA 1
ATOM 2789 C C . VAL B 1 71 ? 57.886 19.414 121.432 1.00 20.63 69 VAL B C 1
ATOM 2790 O O . VAL B 1 71 ? 58.863 18.850 121.935 1.00 21.98 69 VAL B O 1
ATOM 2794 N N . VAL B 1 72 ? 57.502 20.642 121.768 1.00 23.77 70 VAL B N 1
ATOM 2795 C CA . VAL B 1 72 ? 58.281 21.504 122.646 1.00 25.75 70 VAL B CA 1
ATOM 2796 C C . VAL B 1 72 ? 57.710 21.392 124.053 1.00 27.89 70 VAL B C 1
ATOM 2797 O O . VAL B 1 72 ? 56.517 21.637 124.272 1.00 30.74 70 VAL B O 1
ATOM 2801 N N . VAL B 1 73 ? 58.553 21.014 125.011 1.00 25.60 71 VAL B N 1
ATOM 2802 C CA . VAL B 1 73 ? 58.133 20.814 126.395 1.00 27.40 71 VAL B CA 1
ATOM 2803 C C . VAL B 1 73 ? 58.826 21.871 127.245 1.00 32.24 71 VAL B C 1
ATOM 2804 O O . VAL B 1 73 ? 60.059 21.965 127.232 1.00 28.40 71 VAL B O 1
ATOM 2808 N N . ASP B 1 74 ? 58.034 22.734 127.879 1.00 32.95 72 ASP B N 1
ATOM 2809 C CA . ASP B 1 74 ? 58.647 23.877 128.599 1.00 43.67 72 ASP B CA 1
ATOM 2810 C C . ASP B 1 74 ? 59.043 23.500 130.024 1.00 43.76 72 ASP B C 1
ATOM 2811 O O . ASP B 1 74 ? 58.920 22.312 130.387 1.00 39.73 72 ASP B O 1
ATOM 2816 N N . SER B 1 75 ? 59.487 24.487 130.795 1.00 42.63 73 SER B N 1
ATOM 2817 C CA . SER B 1 75 ? 59.971 24.272 132.160 1.00 44.34 73 SER B CA 1
ATOM 2818 C C . SER B 1 75 ? 58.779 24.177 133.098 1.00 51.05 73 SER B C 1
ATOM 2819 O O . SER B 1 75 ? 57.713 24.706 132.788 1.00 55.02 73 SER B O 1
ATOM 2822 N N . THR B 1 78 ? 56.288 19.392 134.538 1.00 64.09 76 THR B N 1
ATOM 2823 C CA . THR B 1 78 ? 57.064 18.616 135.500 1.00 58.73 76 THR B CA 1
ATOM 2824 C C . THR B 1 78 ? 58.425 18.268 134.910 1.00 65.43 76 THR B C 1
ATOM 2825 O O . THR B 1 78 ? 58.519 17.805 133.770 1.00 65.04 76 THR B O 1
ATOM 2827 N N . GLN B 1 79 ? 59.479 18.496 135.690 1.00 63.69 77 GLN B N 1
ATOM 2828 C CA . GLN B 1 79 ? 60.833 18.279 135.199 1.00 59.48 77 GLN B CA 1
ATOM 2829 C C . GLN B 1 79 ? 61.114 16.793 135.006 1.00 60.98 77 GLN B C 1
ATOM 2830 O O . GLN B 1 79 ? 60.695 15.952 135.808 1.00 57.53 77 GLN B O 1
ATOM 2832 N N . LEU B 1 80 ? 61.833 16.478 133.929 1.00 56.88 78 LEU B N 1
ATOM 2833 C CA . LEU B 1 80 ? 62.199 15.099 133.628 1.00 54.75 78 LEU B CA 1
ATOM 2834 C C . LEU B 1 80 ? 62.929 14.457 134.799 1.00 52.19 78 LEU B C 1
ATOM 2835 O O . LEU B 1 80 ? 63.887 15.020 135.336 1.00 53.93 78 LEU B O 1
ATOM 2840 N N . GLY B 1 81 ? 62.465 13.270 135.191 1.00 54.47 79 GLY B N 1
ATOM 2841 C CA . GLY B 1 81 ? 63.015 12.547 136.316 1.00 51.32 79 GLY B CA 1
ATOM 2842 C C . GLY B 1 81 ? 62.179 12.597 137.578 1.00 51.45 79 GLY B C 1
ATOM 2843 O O . GLY B 1 81 ? 62.429 11.805 138.494 1.00 56.99 79 GLY B O 1
ATOM 2844 N N . ARG B 1 82 ? 61.187 13.488 137.650 1.00 54.77 80 ARG B N 1
ATOM 2845 C CA . ARG B 1 82 ? 60.434 13.656 138.891 1.00 54.00 80 ARG B CA 1
ATOM 2846 C C . ARG B 1 82 ? 59.261 12.685 138.989 1.00 52.52 80 ARG B C 1
ATOM 2847 O O . ARG B 1 82 ? 59.018 12.112 140.057 1.00 56.27 80 ARG B O 1
ATOM 2849 N N . ASP B 1 83 ? 58.519 12.490 137.900 1.00 53.67 81 ASP B N 1
ATOM 2850 C CA . ASP B 1 83 ? 57.323 11.655 137.945 1.00 49.79 81 ASP B CA 1
ATOM 2851 C C . ASP B 1 83 ? 57.597 10.208 137.559 1.00 48.89 81 ASP B C 1
ATOM 2852 O O . ASP B 1 83 ? 56.817 9.320 137.925 1.00 47.67 81 ASP B O 1
ATOM 2857 N N . GLU B 1 84 ? 58.663 9.962 136.804 1.00 43.55 82 GLU B N 1
ATOM 2858 C CA . GLU B 1 84 ? 59.118 8.619 136.489 1.00 46.24 82 GLU B CA 1
ATOM 2859 C C . GLU B 1 84 ? 60.621 8.693 136.280 1.00 44.59 82 GLU B C 1
ATOM 2860 O O . GLU B 1 84 ? 61.186 9.777 136.110 1.00 44.50 82 GLU B O 1
ATOM 2866 N N . THR B 1 85 ? 61.263 7.530 136.291 1.00 38.97 83 THR B N 1
ATOM 2867 C CA . THR B 1 85 ? 62.703 7.487 136.089 1.00 40.55 83 THR B CA 1
ATOM 2868 C C . THR B 1 85 ? 63.067 8.075 134.730 1.00 44.56 83 THR B C 1
ATOM 2869 O O . THR B 1 85 ? 62.296 8.018 133.767 1.00 36.88 83 THR B O 1
ATOM 2873 N N . LEU B 1 86 ? 64.252 8.680 134.665 1.00 39.58 84 LEU B N 1
ATOM 2874 C CA . LEU B 1 86 ? 64.737 9.181 133.387 1.00 38.18 84 LEU B CA 1
ATOM 2875 C C . LEU B 1 86 ? 64.803 8.062 132.353 1.00 37.76 84 LEU B C 1
ATOM 2876 O O . LEU B 1 86 ? 64.530 8.294 131.168 1.00 36.02 84 LEU B O 1
ATOM 2881 N N . GLN B 1 87 ? 65.124 6.840 132.788 1.00 37.55 85 GLN B N 1
ATOM 2882 C CA . GLN B 1 87 ? 65.215 5.725 131.853 1.00 37.60 85 GLN B CA 1
ATOM 2883 C C . GLN B 1 87 ? 63.849 5.381 131.262 1.00 40.43 85 GLN B C 1
ATOM 2884 O O . GLN B 1 87 ? 63.736 5.118 130.058 1.00 37.38 85 GLN B O 1
ATOM 2890 N N . ASP B 1 88 ? 62.798 5.381 132.087 1.00 32.24 86 ASP B N 1
ATOM 2891 C CA . ASP B 1 88 ? 61.455 5.151 131.557 1.00 30.36 86 ASP B CA 1
ATOM 2892 C C . ASP B 1 88 ? 61.053 6.248 130.582 1.00 33.92 86 ASP B C 1
ATOM 2893 O O . ASP B 1 88 ? 60.488 5.969 129.518 1.00 34.39 86 ASP B O 1
ATOM 2898 N N . THR B 1 89 ? 61.336 7.508 130.922 1.00 31.54 87 THR B N 1
ATOM 2899 C CA . THR B 1 89 ? 61.041 8.599 129.996 1.00 30.95 87 THR B CA 1
ATOM 2900 C C . THR B 1 89 ? 61.794 8.440 128.679 1.00 27.51 87 THR B C 1
ATOM 2901 O O . THR B 1 89 ? 61.228 8.660 127.603 1.00 29.64 87 THR B O 1
ATOM 2905 N N . ALA B 1 90 ? 63.069 8.043 128.747 1.00 32.50 88 ALA B N 1
ATOM 2906 C CA . ALA B 1 90 ? 63.857 7.815 127.538 1.00 29.22 88 ALA B CA 1
ATOM 2907 C C . ALA B 1 90 ? 63.231 6.739 126.651 1.00 31.64 88 ALA B C 1
ATOM 2908 O O . ALA B 1 90 ? 63.223 6.869 125.421 1.00 30.09 88 ALA B O 1
ATOM 2910 N N . LYS B 1 91 ? 62.719 5.660 127.250 1.00 29.92 89 LYS B N 1
ATOM 2911 C CA . LYS B 1 91 ? 62.115 4.610 126.431 1.00 28.32 89 LYS B CA 1
ATOM 2912 C C . LYS B 1 91 ? 60.837 5.075 125.757 1.00 30.41 89 LYS B C 1
ATOM 2913 O O . LYS B 1 91 ? 60.591 4.727 124.597 1.00 29.77 89 LYS B O 1
ATOM 2919 N N . VAL B 1 92 ? 59.994 5.826 126.467 1.00 28.57 90 VAL B N 1
ATOM 2920 C CA . VAL B 1 92 ? 58.756 6.294 125.853 1.00 28.54 90 VAL B CA 1
ATOM 2921 C C . VAL B 1 92 ? 59.061 7.302 124.755 1.00 28.23 90 VAL B C 1
ATOM 2922 O O . VAL B 1 92 ? 58.509 7.218 123.649 1.00 29.45 90 VAL B O 1
ATOM 2926 N N . LEU B 1 93 ? 59.966 8.249 125.029 1.00 27.74 91 LEU B N 1
ATOM 2927 C CA . LEU B 1 93 ? 60.334 9.230 124.009 1.00 28.87 91 LEU B CA 1
ATOM 2928 C C . LEU B 1 93 ? 60.827 8.550 122.737 1.00 25.97 91 LEU B C 1
ATOM 2929 O O . LEU B 1 93 ? 60.505 8.986 121.623 1.00 26.45 91 LEU B O 1
ATOM 2934 N N . SER B 1 94 ? 61.609 7.480 122.881 1.00 28.85 92 SER B N 1
ATOM 2935 C CA . SER B 1 94 ? 62.181 6.808 121.723 1.00 27.93 92 SER B CA 1
ATOM 2936 C C . SER B 1 94 ? 61.119 6.168 120.833 1.00 30.91 92 SER B C 1
ATOM 2937 O O . SER B 1 94 ? 61.393 5.902 119.660 1.00 32.88 92 SER B O 1
ATOM 2940 N N . ARG B 1 95 ? 59.910 5.935 121.356 1.00 27.54 93 ARG B N 1
ATOM 2941 C CA . ARG B 1 95 ? 58.795 5.461 120.545 1.00 27.55 93 ARG B CA 1
ATOM 2942 C C . ARG B 1 95 ? 58.076 6.576 119.804 1.00 30.24 93 ARG B C 1
ATOM 2943 O O . ARG B 1 95 ? 57.333 6.294 118.858 1.00 31.19 93 ARG B O 1
ATOM 2951 N N . TYR B 1 96 ? 58.235 7.819 120.244 1.00 24.96 94 TYR B N 1
ATOM 2952 C CA . TYR B 1 96 ? 57.482 8.932 119.697 1.00 26.46 94 TYR B CA 1
ATOM 2953 C C . TYR B 1 96 ? 58.283 9.820 118.779 1.00 22.27 94 TYR B C 1
ATOM 2954 O O . TYR B 1 96 ? 57.705 10.419 117.872 1.00 25.40 94 TYR B O 1
ATOM 2963 N N . VAL B 1 97 ? 59.594 9.927 118.992 1.00 22.76 95 VAL B N 1
ATOM 2964 C CA . VAL B 1 97 ? 60.386 10.908 118.264 1.00 21.63 95 VAL B CA 1
ATOM 2965 C C . VAL B 1 97 ? 61.639 10.255 117.706 1.00 24.04 95 VAL B C 1
ATOM 2966 O O . VAL B 1 97 ? 62.069 9.188 118.151 1.00 25.16 95 VAL B O 1
ATOM 2970 N N . ASP B 1 98 ? 62.237 10.933 116.722 1.00 22.37 96 ASP B N 1
ATOM 2971 C CA . ASP B 1 98 ? 63.450 10.451 116.083 1.00 21.40 96 ASP B CA 1
ATOM 2972 C C . ASP B 1 98 ? 64.713 11.076 116.675 1.00 21.30 96 ASP B C 1
ATOM 2973 O O . ASP B 1 98 ? 65.817 10.674 116.296 1.00 21.71 96 ASP B O 1
ATOM 2978 N N . ALA B 1 99 ? 64.579 12.030 117.593 1.00 19.76 97 ALA B N 1
ATOM 2979 C CA . ALA B 1 99 ? 65.714 12.659 118.256 1.00 20.58 97 ALA B CA 1
ATOM 2980 C C . ALA B 1 99 ? 65.185 13.413 119.463 1.00 20.20 97 ALA B C 1
ATOM 2981 O O . ALA B 1 99 ? 64.005 13.764 119.518 1.00 20.68 97 ALA B O 1
ATOM 2983 N N . ILE B 1 100 ? 66.068 13.643 120.434 1.00 20.03 98 ILE B N 1
ATOM 2984 C CA . ILE B 1 100 ? 65.727 14.332 121.676 1.00 20.96 98 ILE B CA 1
ATOM 2985 C C . ILE B 1 100 ? 66.691 15.494 121.846 1.00 19.30 98 ILE B C 1
ATOM 2986 O O . ILE B 1 100 ? 67.899 15.285 121.988 1.00 23.02 98 ILE B O 1
ATOM 2991 N N . VAL B 1 101 ? 66.157 16.706 121.836 1.00 17.79 99 VAL B N 1
ATOM 2992 C CA . VAL B 1 101 ? 66.916 17.930 122.072 1.00 18.14 99 VAL B CA 1
ATOM 2993 C C . VAL B 1 101 ? 66.592 18.391 123.486 1.00 20.33 99 VAL B C 1
ATOM 2994 O O . VAL B 1 101 ? 65.418 18.570 123.815 1.00 21.51 99 VAL B O 1
ATOM 2998 N N . TRP B 1 102 ? 67.606 18.569 124.330 1.00 19.22 100 TRP B N 1
ATOM 2999 C CA . TRP B 1 102 ? 67.354 18.797 125.750 1.00 22.58 100 TRP B CA 1
ATOM 3000 C C . TRP B 1 102 ? 68.238 19.913 126.289 1.00 22.84 100 TRP B C 1
ATOM 3001 O O . TRP B 1 102 ? 69.465 19.857 126.165 1.00 21.41 100 TRP B O 1
ATOM 3012 N N . ARG B 1 103 ? 67.609 20.934 126.874 1.00 22.54 101 ARG B N 1
ATOM 3013 C CA . ARG B 1 103 ? 68.310 21.956 127.649 1.00 23.59 101 ARG B CA 1
ATOM 3014 C C . ARG B 1 103 ? 68.142 21.587 129.114 1.00 25.63 101 ARG B C 1
ATOM 3015 O O . ARG B 1 103 ? 67.030 21.634 129.649 1.00 24.40 101 ARG B O 1
ATOM 3023 N N . THR B 1 104 ? 69.236 21.213 129.767 1.00 27.10 102 THR B N 1
ATOM 3024 C CA . THR B 1 104 ? 69.161 20.848 131.172 1.00 28.83 102 THR B CA 1
ATOM 3025 C C . THR B 1 104 ? 70.416 21.349 131.869 1.00 31.57 102 THR B C 1
ATOM 3026 O O . THR B 1 104 ? 71.289 21.954 131.259 1.00 31.51 102 THR B O 1
ATOM 3030 N N . PHE B 1 105 ? 70.516 21.100 133.162 1.00 31.29 103 PHE B N 1
ATOM 3031 C CA . PHE B 1 105 ? 71.601 21.706 133.938 1.00 32.47 103 PHE B CA 1
ATOM 3032 C C . PHE B 1 105 ? 72.831 20.804 133.961 1.00 31.96 103 PHE B C 1
ATOM 3033 O O . PHE B 1 105 ? 73.834 21.089 133.301 1.00 34.31 103 PHE B O 1
ATOM 3041 N N . GLY B 1 106 ? 72.765 19.712 134.714 1.00 34.66 104 GLY B N 1
ATOM 3042 C CA . GLY B 1 106 ? 73.939 18.885 134.914 1.00 32.12 104 GLY B CA 1
ATOM 3043 C C . GLY B 1 106 ? 74.215 17.983 133.721 1.00 32.79 104 GLY B C 1
ATOM 3044 O O . GLY B 1 106 ? 73.314 17.365 133.153 1.00 32.56 104 GLY B O 1
ATOM 3045 N N . GLN B 1 107 ? 75.499 17.898 133.362 1.00 34.94 105 GLN B N 1
ATOM 3046 C CA . GLN B 1 107 ? 75.917 17.075 132.229 1.00 32.59 105 GLN B CA 1
ATOM 3047 C C . GLN B 1 107 ? 75.611 15.599 132.455 1.00 34.09 105 GLN B C 1
ATOM 3048 O O . GLN B 1 107 ? 75.395 14.851 131.491 1.00 31.83 105 GLN B O 1
ATOM 3054 N N . GLU B 1 108 ? 75.578 15.166 133.712 1.00 32.12 106 GLU B N 1
ATOM 3055 C CA . GLU B 1 108 ? 75.349 13.755 133.999 1.00 36.45 106 GLU B CA 1
ATOM 3056 C C . GLU B 1 108 ? 73.951 13.316 133.583 1.00 33.89 106 GLU B C 1
ATOM 3057 O O . GLU B 1 108 ? 73.756 12.146 133.232 1.00 34.51 106 GLU B O 1
ATOM 3063 N N . ARG B 1 109 ? 72.975 14.230 133.587 1.00 35.22 107 ARG B N 1
ATOM 3064 C CA . ARG B 1 109 ? 71.639 13.874 133.109 1.00 36.39 107 ARG B CA 1
ATOM 3065 C C . ARG B 1 109 ? 71.624 13.668 131.598 1.00 29.95 107 ARG B C 1
ATOM 3066 O O . ARG B 1 109 ? 70.958 12.751 131.102 1.00 29.88 107 ARG B O 1
ATOM 3074 N N . LEU B 1 110 ? 72.320 14.530 130.843 1.00 26.46 108 LEU B N 1
ATOM 3075 C CA . LEU B 1 110 ? 72.455 14.312 129.408 1.00 27.15 108 LEU B CA 1
ATOM 3076 C C . LEU B 1 110 ? 73.144 12.985 129.118 1.00 28.05 108 LEU B C 1
ATOM 3077 O O . LEU B 1 110 ? 72.714 12.230 128.239 1.00 27.95 108 LEU B O 1
ATOM 3082 N N . ASP B 1 111 ? 74.233 12.696 129.843 1.00 29.77 109 ASP B N 1
ATOM 3083 C CA . ASP B 1 111 ? 74.933 11.425 129.680 1.00 31.16 109 ASP B CA 1
ATOM 3084 C C . ASP B 1 111 ? 73.995 10.257 129.932 1.00 34.90 109 ASP B C 1
ATOM 3085 O O . ASP B 1 111 ? 73.994 9.269 129.186 1.00 34.24 109 ASP B O 1
ATOM 3090 N N . ALA B 1 112 ? 73.197 10.352 130.998 1.00 34.72 110 ALA B N 1
ATOM 3091 C CA . ALA B 1 112 ? 72.277 9.275 131.345 1.00 34.10 110 ALA B CA 1
ATOM 3092 C C . ALA B 1 112 ? 71.218 9.092 130.269 1.00 34.82 110 ALA B C 1
ATOM 3093 O O . ALA B 1 112 ? 70.872 7.959 129.909 1.00 37.21 110 ALA B O 1
ATOM 3095 N N . MET B 1 113 ? 70.678 10.195 129.754 1.00 30.68 111 MET B N 1
ATOM 3096 C CA . MET B 1 113 ? 69.689 10.106 128.691 1.00 32.05 111 MET B CA 1
ATOM 3097 C C . MET B 1 113 ? 70.291 9.478 127.443 1.00 31.74 111 MET B C 1
ATOM 3098 O O . MET B 1 113 ? 69.670 8.613 126.814 1.00 32.84 111 MET B O 1
ATOM 3103 N N . ALA B 1 114 ? 71.508 9.891 127.073 1.00 30.56 112 ALA B N 1
ATOM 3104 C CA . ALA B 1 114 ? 72.114 9.367 125.855 1.00 28.37 112 ALA B CA 1
ATOM 3105 C C . ALA B 1 114 ? 72.473 7.893 125.994 1.00 33.66 112 ALA B C 1
ATOM 3106 O O . ALA B 1 114 ? 72.479 7.163 124.999 1.00 35.78 112 ALA B O 1
ATOM 3108 N N . SER B 1 115 ? 72.755 7.434 127.208 1.00 33.14 113 SER B N 1
ATOM 3109 C CA . SER B 1 115 ? 73.122 6.031 127.390 1.00 35.91 113 SER B CA 1
ATOM 3110 C C . SER B 1 115 ? 71.929 5.082 127.302 1.00 36.17 113 SER B C 1
ATOM 3111 O O . SER B 1 115 ? 72.128 3.882 127.082 1.00 46.15 113 SER B O 1
ATOM 3114 N N . VAL B 1 116 ? 70.704 5.584 127.454 1.00 36.74 114 VAL B N 1
ATOM 3115 C CA . VAL B 1 116 ? 69.506 4.756 127.431 1.00 36.39 114 VAL B CA 1
ATOM 3116 C C . VAL B 1 116 ? 68.698 4.952 126.151 1.00 34.42 114 VAL B C 1
ATOM 3117 O O . VAL B 1 116 ? 68.168 3.984 125.596 1.00 35.57 114 VAL B O 1
ATOM 3121 N N . ALA B 1 117 ? 68.599 6.192 125.661 1.00 31.97 115 ALA B N 1
ATOM 3122 C CA . ALA B 1 117 ? 67.755 6.481 124.512 1.00 27.81 115 ALA B CA 1
ATOM 3123 C C . ALA B 1 117 ? 68.292 5.788 123.268 1.00 29.84 115 ALA B C 1
ATOM 3124 O O . ALA B 1 117 ? 69.504 5.667 123.077 1.00 33.53 115 ALA B O 1
ATOM 3126 N N . THR B 1 118 ? 67.378 5.318 122.423 1.00 27.66 116 THR B N 1
ATOM 3127 C CA . THR B 1 118 ? 67.747 4.677 121.169 1.00 29.06 116 THR B CA 1
ATOM 3128 C C . THR B 1 118 ? 67.618 5.634 119.994 1.00 26.78 116 THR B C 1
ATOM 3129 O O . THR B 1 118 ? 67.503 5.200 118.843 1.00 27.35 116 THR B O 1
ATOM 3133 N N . VAL B 1 119 ? 67.639 6.935 120.273 1.00 22.94 117 VAL B N 1
ATOM 3134 C CA . VAL B 1 119 ? 67.630 7.980 119.253 1.00 21.50 117 VAL B CA 1
ATOM 3135 C C . VAL B 1 119 ? 68.700 8.989 119.644 1.00 21.91 117 VAL B C 1
ATOM 3136 O O . VAL B 1 119 ? 69.107 9.039 120.813 1.00 24.03 117 VAL B O 1
ATOM 3140 N N . PRO B 1 120 ? 69.173 9.809 118.701 1.00 23.03 118 PRO B N 1
ATOM 3141 C CA . PRO B 1 120 ? 70.198 10.800 119.053 1.00 23.60 118 PRO B CA 1
ATOM 3142 C C . PRO B 1 120 ? 69.693 11.785 120.098 1.00 22.98 118 PRO B C 1
ATOM 3143 O O . PRO B 1 120 ? 68.547 12.237 120.047 1.00 21.90 118 PRO B O 1
ATOM 3147 N N . VAL B 1 121 ? 70.580 12.128 121.037 1.00 20.66 119 VAL B N 1
ATOM 3148 C CA . VAL B 1 121 ? 70.326 13.134 122.064 1.00 21.08 119 VAL B CA 1
ATOM 3149 C C . VAL B 1 121 ? 71.259 14.314 121.807 1.00 20.89 119 VAL B C 1
ATOM 3150 O O . VAL B 1 121 ? 72.460 14.124 121.588 1.00 21.39 119 VAL B O 1
ATOM 3154 N N . ILE B 1 122 ? 70.700 15.529 121.803 1.00 19.65 120 ILE B N 1
ATOM 3155 C CA . ILE B 1 122 ? 71.440 16.762 121.535 1.00 18.66 120 ILE B CA 1
ATOM 3156 C C . ILE B 1 122 ? 71.363 17.659 122.761 1.00 19.32 120 ILE B C 1
ATOM 3157 O O . ILE B 1 122 ? 70.274 17.900 123.286 1.00 21.28 120 ILE B O 1
ATOM 3162 N N . ASN B 1 123 ? 72.516 18.157 123.210 1.00 18.51 121 ASN B N 1
ATOM 3163 C CA . ASN B 1 123 ? 72.574 19.136 124.291 1.00 18.60 121 ASN B CA 1
ATOM 3164 C C . ASN B 1 123 ? 72.270 20.523 123.725 1.00 20.60 121 ASN B C 1
ATOM 3165 O O . ASN B 1 123 ? 73.103 21.105 123.033 1.00 20.23 121 ASN B O 1
ATOM 3170 N N . ALA B 1 124 ? 71.077 21.048 124.023 1.00 19.80 122 ALA B N 1
ATOM 3171 C CA . ALA B 1 124 ? 70.689 22.358 123.524 1.00 19.39 122 ALA B CA 1
ATOM 3172 C C . ALA B 1 124 ? 71.381 23.476 124.276 1.00 25.09 122 ALA B C 1
ATOM 3173 O O . ALA B 1 124 ? 71.471 24.588 123.741 1.00 33.70 122 ALA B O 1
ATOM 3175 N N . LEU B 1 125 ? 71.885 23.185 125.477 1.00 23.34 123 LEU B N 1
ATOM 3176 C CA . LEU B 1 125 ? 72.573 24.102 126.380 1.00 23.66 123 LEU B CA 1
ATOM 3177 C C . LEU B 1 125 ? 72.596 23.442 127.753 1.00 25.34 123 LEU B C 1
ATOM 3178 O O . LEU B 1 125 ? 71.554 22.972 128.222 1.00 25.68 123 LEU B O 1
ATOM 3183 N N . SER B 1 126 ? 73.759 23.369 128.399 1.00 23.17 124 SER B N 1
ATOM 3184 C CA . SER B 1 126 ? 73.860 22.824 129.745 1.00 24.80 124 SER B CA 1
ATOM 3185 C C . SER B 1 126 ? 74.758 23.733 130.576 1.00 25.54 124 SER B C 1
ATOM 3186 O O . SER B 1 126 ? 75.329 24.702 130.064 1.00 23.95 124 SER B O 1
ATOM 3189 N N . ASP B 1 127 ? 74.893 23.420 131.870 1.00 25.37 125 ASP B N 1
ATOM 3190 C CA . ASP B 1 127 ? 75.795 24.211 132.702 1.00 27.70 125 ASP B CA 1
ATOM 3191 C C . ASP B 1 127 ? 77.226 24.151 132.187 1.00 24.37 125 ASP B C 1
ATOM 3192 O O . ASP B 1 127 ? 77.964 25.139 132.286 1.00 26.61 125 ASP B O 1
ATOM 3197 N N . GLU B 1 128 ? 77.640 23.008 131.644 1.00 23.35 126 GLU B N 1
ATOM 3198 C CA . GLU B 1 128 ? 79.047 22.804 131.312 1.00 22.72 126 GLU B CA 1
ATOM 3199 C C . GLU B 1 128 ? 79.404 23.156 129.880 1.00 21.64 126 GLU B C 1
ATOM 3200 O O . GLU B 1 128 ? 80.542 23.560 129.632 1.00 23.38 126 GLU B O 1
ATOM 3206 N N . PHE B 1 129 ? 78.481 22.994 128.935 1.00 21.89 127 PHE B N 1
ATOM 3207 C CA . PHE B 1 129 ? 78.797 23.114 127.516 1.00 20.31 127 PHE B CA 1
ATOM 3208 C C . PHE B 1 129 ? 77.641 23.779 126.782 1.00 22.81 127 PHE B C 1
ATOM 3209 O O . PHE B 1 129 ? 76.484 23.686 127.206 1.00 20.97 127 PHE B O 1
ATOM 3217 N N . HIS B 1 130 ? 77.921 24.456 125.664 1.00 19.93 128 HIS B N 1
ATOM 3218 C CA . HIS B 1 130 ? 76.883 25.036 124.755 1.00 19.80 128 HIS B CA 1
ATOM 3219 C C . HIS B 1 130 ? 77.373 24.681 123.337 1.00 19.24 128 HIS B C 1
ATOM 3220 O O . HIS B 1 130 ? 77.699 25.574 122.592 1.00 19.49 128 HIS B O 1
ATOM 3227 N N . PRO B 1 131 ? 77.435 23.383 122.948 1.00 18.86 129 PRO B N 1
ATOM 3228 C CA . PRO B 1 131 ? 78.117 23.008 121.710 1.00 17.41 129 PRO B CA 1
ATOM 3229 C C . PRO B 1 131 ? 77.346 23.398 120.462 1.00 18.40 129 PRO B C 1
ATOM 3230 O O . PRO B 1 131 ? 77.972 23.597 119.412 1.00 19.37 129 PRO B O 1
ATOM 3234 N N . CYS B 1 132 ? 76.022 23.550 120.539 1.00 18.54 130 CYS B N 1
ATOM 3235 C CA . CYS B 1 132 ? 75.293 24.001 119.350 1.00 20.17 130 CYS B CA 1
ATOM 3236 C C . CYS B 1 132 ? 75.579 25.464 119.053 1.00 18.85 130 CYS B C 1
ATOM 3237 O O . CYS B 1 132 ? 75.635 25.866 117.877 1.00 19.47 130 CYS B O 1
ATOM 3240 N N . GLN B 1 133 ? 75.744 26.281 120.099 1.00 16.87 131 GLN B N 1
ATOM 3241 C CA . GLN B 1 133 ? 76.125 27.670 119.876 1.00 18.28 131 GLN B CA 1
ATOM 3242 C C . GLN B 1 133 ? 77.478 27.744 119.188 1.00 19.20 131 GLN B C 1
ATOM 3243 O O . GLN B 1 133 ? 77.682 28.573 118.291 1.00 19.41 131 GLN B O 1
ATOM 3249 N N . VAL B 1 134 ? 78.420 26.879 119.587 1.00 17.60 132 VAL B N 1
ATOM 3250 C CA . VAL B 1 134 ? 79.749 26.965 118.989 1.00 18.48 132 VAL B CA 1
ATOM 3251 C C . VAL B 1 134 ? 79.742 26.472 117.543 1.00 17.13 132 VAL B C 1
ATOM 3252 O O . VAL B 1 134 ? 80.483 27.010 116.710 1.00 19.30 132 VAL B O 1
ATOM 3256 N N . LEU B 1 135 ? 78.886 25.501 117.192 1.00 18.95 133 LEU B N 1
ATOM 3257 C CA . LEU B 1 135 ? 78.710 25.191 115.768 1.00 18.98 133 LEU B CA 1
ATOM 3258 C C . LEU B 1 135 ? 78.256 26.418 114.993 1.00 18.02 133 LEU B C 1
ATOM 3259 O O . LEU B 1 135 ? 78.787 26.706 113.917 1.00 18.78 133 LEU B O 1
ATOM 3264 N N . ALA B 1 136 ? 77.300 27.172 115.536 1.00 18.07 134 ALA B N 1
ATOM 3265 C CA . ALA B 1 136 ? 76.864 28.391 114.865 1.00 16.24 134 ALA B CA 1
ATOM 3266 C C . ALA B 1 136 ? 77.996 29.402 114.787 1.00 19.77 134 ALA B C 1
ATOM 3267 O O . ALA B 1 136 ? 78.144 30.086 113.772 1.00 18.66 134 ALA B O 1
ATOM 3269 N N . ASP B 1 137 ? 78.808 29.499 115.849 1.00 19.25 135 ASP B N 1
ATOM 3270 C CA . ASP B 1 137 ? 79.936 30.433 115.845 1.00 20.80 135 ASP B CA 1
ATOM 3271 C C . ASP B 1 137 ? 80.942 30.067 114.765 1.00 19.52 135 ASP B C 1
ATOM 3272 O O . ASP B 1 137 ? 81.442 30.945 114.051 1.00 19.70 135 ASP B O 1
ATOM 3277 N N . LEU B 1 138 ? 81.272 28.772 114.660 1.00 18.61 136 LEU B N 1
ATOM 3278 C CA . LEU B 1 138 ? 82.222 28.317 113.651 1.00 17.12 136 LEU B CA 1
ATOM 3279 C C . LEU B 1 138 ? 81.693 28.547 112.238 1.00 20.09 136 LEU B C 1
ATOM 3280 O O . LEU B 1 138 ? 82.454 28.941 111.346 1.00 20.40 136 LEU B O 1
ATOM 3285 N N . GLN B 1 139 ? 80.394 28.304 112.012 1.00 18.20 137 GLN B N 1
ATOM 3286 C CA . GLN B 1 139 ? 79.803 28.619 110.712 1.00 17.00 137 GLN B CA 1
ATOM 3287 C C . GLN B 1 139 ? 79.958 30.095 110.388 1.00 20.79 137 GLN B C 1
ATOM 3288 O O . GLN B 1 139 ? 80.280 30.468 109.247 1.00 19.30 137 GLN B O 1
ATOM 3294 N N . THR B 1 140 ? 79.723 30.956 111.384 1.00 19.64 138 THR B N 1
ATOM 3295 C CA . THR B 1 140 ? 79.813 32.393 111.166 1.00 18.09 138 THR B CA 1
ATOM 3296 C C . THR B 1 140 ? 81.241 32.816 110.862 1.00 20.30 138 THR B C 1
ATOM 3297 O O . THR B 1 140 ? 81.477 33.630 109.962 1.00 20.35 138 THR B O 1
ATOM 3301 N N . ILE B 1 141 ? 82.205 32.273 111.609 1.00 19.07 139 ILE B N 1
ATOM 3302 C CA . ILE B 1 141 ? 83.599 32.623 111.356 1.00 19.50 139 ILE B CA 1
ATOM 3303 C C . ILE B 1 141 ? 83.998 32.187 109.954 1.00 20.95 139 ILE B C 1
ATOM 3304 O O . ILE B 1 141 ? 84.683 32.926 109.233 1.00 22.93 139 ILE B O 1
ATOM 3309 N N . ALA B 1 142 ? 83.577 30.988 109.546 1.00 20.76 140 ALA B N 1
ATOM 3310 C CA . ALA B 1 142 ? 83.956 30.483 108.227 1.00 23.71 140 ALA B CA 1
ATOM 3311 C C . ALA B 1 142 ? 83.383 31.355 107.116 1.00 24.00 140 ALA B C 1
ATOM 3312 O O . ALA B 1 142 ? 84.048 31.609 106.101 1.00 24.81 140 ALA B O 1
ATOM 3314 N N . GLU B 1 143 ? 82.165 31.861 107.288 1.00 23.28 141 GLU B N 1
ATOM 3315 C CA . GLU B 1 143 ? 81.631 32.662 106.195 1.00 26.82 141 GLU B CA 1
ATOM 3316 C C . GLU B 1 143 ? 82.244 34.065 106.148 1.00 28.85 141 GLU B C 1
ATOM 3317 O O . GLU B 1 143 ? 82.276 34.670 105.069 1.00 35.24 141 GLU B O 1
ATOM 3323 N N . ARG B 1 144 ? 82.796 34.572 107.258 1.00 26.13 142 ARG B N 1
ATOM 3324 C CA . ARG B 1 144 ? 83.517 35.845 107.224 1.00 27.97 142 ARG B CA 1
ATOM 3325 C C . ARG B 1 144 ? 84.983 35.701 106.843 1.00 31.72 142 ARG B C 1
ATOM 3326 O O . ARG B 1 144 ? 85.554 36.635 106.264 1.00 35.90 142 ARG B O 1
ATOM 3334 N N . LYS B 1 145 ? 85.625 34.575 107.178 1.00 27.16 143 LYS B N 1
ATOM 3335 C CA . LYS B 1 145 ? 87.077 34.477 107.054 1.00 29.26 143 LYS B CA 1
ATOM 3336 C C . LYS B 1 145 ? 87.578 33.279 106.261 1.00 31.27 143 LYS B C 1
ATOM 3337 O O . LYS B 1 145 ? 88.787 33.202 106.002 1.00 32.60 143 LYS B O 1
ATOM 3343 N N . GLY B 1 146 ? 86.713 32.374 105.846 1.00 29.72 144 GLY B N 1
ATOM 3344 C CA . GLY B 1 146 ? 87.139 31.226 105.067 1.00 29.84 144 GLY B CA 1
ATOM 3345 C C . GLY B 1 146 ? 87.629 30.100 105.958 1.00 31.36 144 GLY B C 1
ATOM 3346 O O . GLY B 1 146 ? 86.910 29.650 106.864 1.00 31.19 144 GLY B O 1
ATOM 3347 N N . ALA B 1 147 ? 88.850 29.644 105.704 1.00 31.26 145 ALA B N 1
ATOM 3348 C CA . ALA B 1 147 ? 89.376 28.485 106.412 1.00 30.34 145 ALA B CA 1
ATOM 3349 C C . ALA B 1 147 ? 89.516 28.788 107.895 1.00 29.46 145 ALA B C 1
ATOM 3350 O O . ALA B 1 147 ? 89.973 29.865 108.284 1.00 31.87 145 ALA B O 1
ATOM 3352 N N . LEU B 1 148 ? 89.102 27.832 108.727 1.00 26.16 146 LEU B N 1
ATOM 3353 C CA . LEU B 1 148 ? 89.167 28.028 110.170 1.00 25.41 146 LEU B CA 1
ATOM 3354 C C . LEU B 1 148 ? 90.543 27.691 110.722 1.00 24.76 146 LEU B C 1
ATOM 3355 O O . LEU B 1 148 ? 90.987 28.312 111.693 1.00 23.82 146 LEU B O 1
ATOM 3360 N N . ARG B 1 149 ? 91.217 26.712 110.123 1.00 27.53 147 ARG B N 1
ATOM 3361 C CA . ARG B 1 149 ? 92.485 26.234 110.652 1.00 27.82 147 ARG B CA 1
ATOM 3362 C C . ARG B 1 149 ? 93.492 27.371 110.743 1.00 27.68 147 ARG B C 1
ATOM 3363 O O . ARG B 1 149 ? 93.748 28.069 109.761 1.00 26.76 147 ARG B O 1
ATOM 3371 N N . GLY B 1 150 ? 94.048 27.562 111.931 1.00 23.94 148 GLY B N 1
ATOM 3372 C CA . GLY B 1 150 ? 95.063 28.567 112.134 1.00 25.77 148 GLY B CA 1
ATOM 3373 C C . GLY B 1 150 ? 94.557 29.924 112.572 1.00 25.20 148 GLY B C 1
ATOM 3374 O O . GLY B 1 150 ? 95.384 30.786 112.910 1.00 26.45 148 GLY B O 1
ATOM 3375 N N . LEU B 1 151 ? 93.242 30.151 112.576 1.00 24.03 149 LEU B N 1
ATOM 3376 C CA . LEU B 1 151 ? 92.738 31.402 113.119 1.00 23.51 149 LEU B CA 1
ATOM 3377 C C . LEU B 1 151 ? 93.015 31.482 114.618 1.00 22.03 149 LEU B C 1
ATOM 3378 O O . LEU B 1 151 ? 93.245 30.472 115.290 1.00 23.46 149 LEU B O 1
ATOM 3383 N N . ARG B 1 152 ? 93.033 32.713 115.129 1.00 22.80 150 ARG B N 1
ATOM 3384 C CA . ARG B 1 152 ? 93.255 32.997 116.543 1.00 23.80 150 ARG B CA 1
ATOM 3385 C C . ARG B 1 152 ? 91.972 33.576 117.121 1.00 22.16 150 ARG B C 1
ATOM 3386 O O . ARG B 1 152 ? 91.499 34.624 116.668 1.00 23.02 150 ARG B O 1
ATOM 3394 N N . LEU B 1 153 ? 91.391 32.879 118.092 1.00 20.67 151 LEU B N 1
ATOM 3395 C CA . LEU B 1 153 ? 90.137 33.285 118.711 1.00 18.68 151 LEU B CA 1
ATOM 3396 C C . LEU B 1 153 ? 90.373 33.494 120.197 1.00 19.47 151 LEU B C 1
ATOM 3397 O O . LEU B 1 153 ? 90.974 32.640 120.852 1.00 21.40 151 LEU B O 1
ATOM 3402 N N . SER B 1 154 ? 89.901 34.619 120.729 1.00 19.51 152 SER B N 1
ATOM 3403 C CA . SER B 1 154 ? 89.982 34.887 122.154 1.00 21.17 152 SER B CA 1
ATOM 3404 C C . SER B 1 154 ? 88.593 35.115 122.715 1.00 22.81 152 SER B C 1
ATOM 3405 O O . SER B 1 154 ? 87.807 35.887 122.155 1.00 21.60 152 SER B O 1
ATOM 3408 N N . TYR B 1 155 ? 88.307 34.434 123.821 1.00 20.48 153 TYR B N 1
ATOM 3409 C CA . TYR B 1 155 ? 87.079 34.588 124.580 1.00 21.30 153 TYR B CA 1
ATOM 3410 C C . TYR B 1 155 ? 87.397 35.349 125.856 1.00 19.56 153 TYR B C 1
ATOM 3411 O O . TYR B 1 155 ? 88.421 35.089 126.495 1.00 21.94 153 TYR B O 1
ATOM 3420 N N . PHE B 1 156 ? 86.511 36.277 126.244 1.00 20.95 154 PHE B N 1
ATOM 3421 C CA . PHE B 1 156 ? 86.753 37.159 127.380 1.00 20.48 154 PHE B CA 1
ATOM 3422 C C . PHE B 1 156 ? 85.613 37.068 128.373 1.00 20.26 154 PHE B C 1
ATOM 3423 O O . PHE B 1 156 ? 84.440 37.024 127.978 1.00 22.20 154 PHE B O 1
ATOM 3431 N N . GLY B 1 157 ? 85.961 37.073 129.659 1.00 22.23 155 GLY B N 1
ATOM 3432 C CA . GLY B 1 157 ? 84.949 37.241 130.686 1.00 23.10 155 GLY B CA 1
ATOM 3433 C C . GLY B 1 157 ? 84.945 36.141 131.724 1.00 24.63 155 GLY B C 1
ATOM 3434 O O . GLY B 1 157 ? 85.942 35.930 132.421 1.00 23.95 155 GLY B O 1
ATOM 3435 N N . ASP B 1 158 ? 83.820 35.440 131.839 1.00 22.27 156 ASP B N 1
ATOM 3436 C CA . ASP B 1 158 ? 83.715 34.290 132.738 1.00 23.62 156 ASP B CA 1
ATOM 3437 C C . ASP B 1 158 ? 84.246 33.060 132.010 1.00 24.48 156 ASP B C 1
ATOM 3438 O O . ASP B 1 158 ? 83.533 32.422 131.234 1.00 22.85 156 ASP B O 1
ATOM 3443 N N . GLY B 1 159 ? 85.497 32.698 132.291 1.00 23.07 157 GLY B N 1
ATOM 3444 C CA . GLY B 1 159 ? 86.149 31.582 131.633 1.00 22.57 157 GLY B CA 1
ATOM 3445 C C . GLY B 1 159 ? 85.808 30.212 132.162 1.00 22.59 157 GLY B C 1
ATOM 3446 O O . GLY B 1 159 ? 86.360 29.220 131.680 1.00 24.05 157 GLY B O 1
ATOM 3447 N N . ALA B 1 160 ? 84.896 30.120 133.120 1.00 21.30 158 ALA B N 1
ATOM 3448 C CA . ALA B 1 160 ? 84.503 28.853 133.712 1.00 23.95 158 ALA B CA 1
ATOM 3449 C C . ALA B 1 160 ? 83.144 28.375 133.222 1.00 24.32 158 ALA B C 1
ATOM 3450 O O . ALA B 1 160 ? 82.671 27.335 133.684 1.00 25.49 158 ALA B O 1
ATOM 3452 N N . ASN B 1 161 ? 82.510 29.093 132.289 1.00 23.83 159 ASN B N 1
ATOM 3453 C CA . ASN B 1 161 ? 81.136 28.789 131.922 1.00 22.91 159 ASN B CA 1
ATOM 3454 C C . ASN B 1 161 ? 81.059 27.914 130.672 1.00 23.56 159 ASN B C 1
ATOM 3455 O O . ASN B 1 161 ? 82.072 27.514 130.078 1.00 22.66 159 ASN B O 1
ATOM 3460 N N . ASN B 1 162 ? 79.817 27.623 130.272 1.00 22.09 160 ASN B N 1
ATOM 3461 C CA . ASN B 1 162 ? 79.587 26.712 129.156 1.00 21.75 160 ASN B CA 1
ATOM 3462 C C . ASN B 1 162 ? 80.207 27.221 127.862 1.00 21.42 160 ASN B C 1
ATOM 3463 O O . ASN B 1 162 ? 80.722 26.425 127.069 1.00 21.00 160 ASN B O 1
ATOM 3468 N N . MET B 1 163 ? 80.175 28.538 127.623 1.00 19.56 161 MET B N 1
ATOM 3469 C CA . MET B 1 163 ? 80.719 29.054 126.372 1.00 19.90 161 MET B CA 1
ATOM 3470 C C . MET B 1 163 ? 82.236 28.946 126.330 1.00 19.14 161 MET B C 1
ATOM 3471 O O . MET B 1 163 ? 82.810 28.622 125.282 1.00 20.61 161 MET B O 1
ATOM 3476 N N . ALA B 1 164 ? 82.909 29.239 127.446 1.00 20.96 162 ALA B N 1
ATOM 3477 C CA . ALA B 1 164 ? 84.359 29.079 127.474 1.00 20.46 162 ALA B CA 1
ATOM 3478 C C . ALA B 1 164 ? 84.745 27.638 127.183 1.00 19.78 162 ALA B C 1
ATOM 3479 O O . ALA B 1 164 ? 85.671 27.366 126.407 1.00 20.02 162 ALA B O 1
ATOM 3481 N N . HIS B 1 165 ? 84.042 26.701 127.805 1.00 18.85 163 HIS B N 1
ATOM 3482 C CA . HIS B 1 165 ? 84.368 25.296 127.615 1.00 20.23 163 HIS B CA 1
ATOM 3483 C C . HIS B 1 165 ? 84.133 24.861 126.179 1.00 22.45 163 HIS B C 1
ATOM 3484 O O . HIS B 1 165 ? 84.944 24.120 125.602 1.00 21.37 163 HIS B O 1
ATOM 3491 N N . SER B 1 166 ? 83.022 25.293 125.590 1.00 19.95 164 SER B N 1
ATOM 3492 C CA . SER B 1 166 ? 82.701 24.858 124.237 1.00 19.57 164 SER B CA 1
ATOM 3493 C C . SER B 1 166 ? 83.577 25.558 123.209 1.00 20.38 164 SER B C 1
ATOM 3494 O O . SER B 1 166 ? 83.953 24.953 122.197 1.00 20.05 164 SER B O 1
ATOM 3497 N N . LEU B 1 167 ? 83.915 26.833 123.438 1.00 18.92 165 LEU B N 1
ATOM 3498 C CA . LEU B 1 167 ? 84.831 27.478 122.501 1.00 18.95 165 LEU B CA 1
ATOM 3499 C C . LEU B 1 167 ? 86.188 26.797 122.521 1.00 20.25 165 LEU B C 1
ATOM 3500 O O . LEU B 1 167 ? 86.811 26.625 121.472 1.00 20.47 165 LEU B O 1
ATOM 3505 N N . LEU B 1 168 ? 86.654 26.375 123.699 1.00 19.79 166 LEU B N 1
ATOM 3506 C CA . LEU B 1 168 ? 87.876 25.583 123.758 1.00 20.20 166 LEU B CA 1
ATOM 3507 C C . LEU B 1 168 ? 87.737 24.289 122.959 1.00 22.01 166 LEU B C 1
ATOM 3508 O O . LEU B 1 168 ? 88.527 24.019 122.047 1.00 22.47 166 LEU B O 1
ATOM 3513 N N . LEU B 1 169 ? 86.739 23.463 123.292 1.00 20.07 167 LEU B N 1
ATOM 3514 C CA . LEU B 1 169 ? 86.667 22.141 122.671 1.00 22.04 167 LEU B CA 1
ATOM 3515 C C . LEU B 1 169 ? 86.322 22.235 121.190 1.00 21.86 167 LEU B C 1
ATOM 3516 O O . LEU B 1 169 ? 86.948 21.573 120.348 1.00 22.04 167 LEU B O 1
ATOM 3521 N N . GLY B 1 170 ? 85.313 23.039 120.856 1.00 21.23 168 GLY B N 1
ATOM 3522 C CA . GLY B 1 170 ? 84.906 23.156 119.465 1.00 20.91 168 GLY B CA 1
ATOM 3523 C C . GLY B 1 170 ? 85.915 23.918 118.636 1.00 19.43 168 GLY B C 1
ATOM 3524 O O . GLY B 1 170 ? 86.151 23.583 117.469 1.00 20.29 168 GLY B O 1
ATOM 3525 N N . GLY B 1 171 ? 86.517 24.958 119.229 1.00 18.68 169 GLY B N 1
ATOM 3526 C CA . GLY B 1 171 ? 87.525 25.727 118.518 1.00 21.03 169 GLY B CA 1
ATOM 3527 C C . GLY B 1 171 ? 88.735 24.891 118.152 1.00 20.08 169 GLY B C 1
ATOM 3528 O O . GLY B 1 171 ? 89.176 24.892 116.999 1.00 21.66 169 GLY B O 1
ATOM 3529 N N . VAL B 1 172 ? 89.289 24.149 119.122 1.00 20.42 170 VAL B N 1
ATOM 3530 C CA . VAL B 1 172 ? 90.487 23.385 118.771 1.00 20.08 170 VAL B CA 1
ATOM 3531 C C . VAL B 1 172 ? 90.131 22.251 117.816 1.00 20.52 170 VAL B C 1
ATOM 3532 O O . VAL B 1 172 ? 90.964 21.852 117.001 1.00 21.51 170 VAL B O 1
ATOM 3536 N N . THR B 1 173 ? 88.899 21.732 117.878 1.00 20.71 171 THR B N 1
ATOM 3537 C CA . THR B 1 173 ? 88.490 20.716 116.909 1.00 22.08 171 THR B CA 1
ATOM 3538 C C . THR B 1 173 ? 88.525 21.252 115.479 1.00 22.38 171 THR B C 1
ATOM 3539 O O . THR B 1 173 ? 88.836 20.500 114.537 1.00 24.31 171 THR B O 1
ATOM 3543 N N . ALA B 1 174 ? 88.249 22.547 115.303 1.00 20.74 172 ALA B N 1
ATOM 3544 C CA . ALA B 1 174 ? 88.316 23.207 114.006 1.00 22.51 172 ALA B CA 1
ATOM 3545 C C . ALA B 1 174 ? 89.717 23.681 113.641 1.00 22.96 172 ALA B C 1
ATOM 3546 O O . ALA B 1 174 ? 89.883 24.259 112.562 1.00 25.79 172 ALA B O 1
ATOM 3548 N N . GLY B 1 175 ? 90.720 23.453 114.493 1.00 22.92 173 GLY B N 1
ATOM 3549 C CA . GLY B 1 175 ? 92.072 23.913 114.213 1.00 23.43 173 GLY B CA 1
ATOM 3550 C C . GLY B 1 175 ? 92.356 25.343 114.615 1.00 22.32 173 GLY B C 1
ATOM 3551 O O . GLY B 1 175 ? 93.380 25.902 114.190 1.00 25.93 173 GLY B O 1
ATOM 3552 N N . ILE B 1 176 ? 91.484 25.945 115.418 1.00 22.71 174 ILE B N 1
ATOM 3553 C CA . ILE B 1 176 ? 91.614 27.327 115.881 1.00 21.54 174 ILE B CA 1
ATOM 3554 C C . ILE B 1 176 ? 92.459 27.365 117.148 1.00 23.74 174 ILE B C 1
ATOM 3555 O O . ILE B 1 176 ? 92.281 26.539 118.054 1.00 22.90 174 ILE B O 1
ATOM 3560 N N . HIS B 1 177 ? 93.392 28.324 117.212 1.00 22.50 175 HIS B N 1
ATOM 3561 C CA . HIS B 1 177 ? 94.133 28.630 118.436 1.00 22.86 175 HIS B CA 1
ATOM 3562 C C . HIS B 1 177 ? 93.222 29.415 119.374 1.00 22.75 175 HIS B C 1
ATOM 3563 O O . HIS B 1 177 ? 92.898 30.571 119.091 1.00 23.01 175 HIS B O 1
ATOM 3570 N N . VAL B 1 178 ? 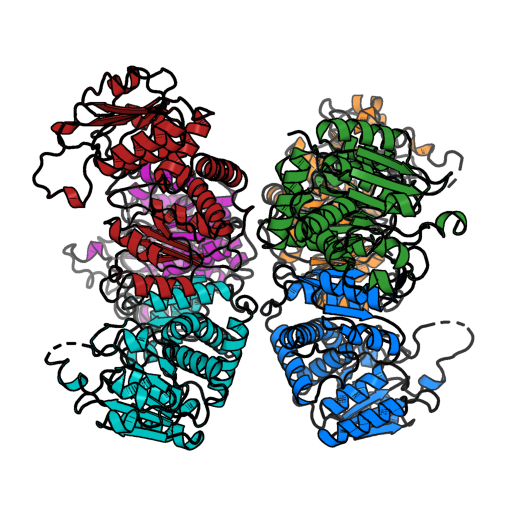92.821 28.809 120.489 1.00 21.59 176 VAL B N 1
ATOM 3571 C CA . VAL B 1 178 ? 91.816 29.393 121.377 1.00 19.28 176 VAL B CA 1
ATOM 3572 C C . VAL B 1 178 ? 92.513 29.944 122.610 1.00 21.80 176 VAL B C 1
ATOM 3573 O O . VAL B 1 178 ? 93.337 29.258 123.222 1.00 21.88 176 VAL B O 1
ATOM 3577 N N . THR B 1 179 ? 92.174 31.177 122.979 1.00 22.03 177 THR B N 1
ATOM 3578 C CA . THR B 1 179 ? 92.620 31.796 124.218 1.00 21.25 177 THR B CA 1
ATOM 3579 C C . THR B 1 179 ? 91.396 32.138 125.046 1.00 21.14 177 THR B C 1
ATOM 3580 O O . THR B 1 179 ? 90.415 32.663 124.514 1.00 21.44 177 THR B O 1
ATOM 3584 N N . VAL B 1 180 ? 91.442 31.818 126.336 1.00 20.73 178 VAL B N 1
ATOM 3585 C CA . VAL B 1 180 ? 90.429 32.245 127.293 1.00 21.66 178 VAL B CA 1
ATOM 3586 C C . VAL B 1 180 ? 91.083 33.249 128.228 1.00 21.36 178 VAL B C 1
ATOM 3587 O O . VAL B 1 180 ? 92.093 32.937 128.866 1.00 22.96 178 VAL B O 1
ATOM 3591 N N . ALA B 1 181 ? 90.517 34.453 128.296 1.00 21.51 179 ALA B N 1
ATOM 3592 C CA . ALA B 1 181 ? 90.998 35.522 129.163 1.00 21.76 179 ALA B CA 1
ATOM 3593 C C . ALA B 1 181 ? 89.939 35.781 130.221 1.00 22.92 179 ALA B C 1
ATOM 3594 O O . ALA B 1 181 ? 88.814 36.177 129.884 1.00 22.64 179 ALA B O 1
ATOM 3596 N N . ALA B 1 182 ? 90.300 35.553 131.484 1.00 21.71 180 ALA B N 1
ATOM 3597 C CA . ALA B 1 182 ? 89.356 35.537 132.590 1.00 23.22 180 ALA B CA 1
ATOM 3598 C C . ALA B 1 182 ? 90.118 35.808 133.875 1.00 24.00 180 ALA B C 1
ATOM 3599 O O . ALA B 1 182 ? 91.323 35.548 133.951 1.00 24.69 180 ALA B O 1
ATOM 3601 N N . PRO B 1 183 ? 89.450 36.324 134.902 1.00 23.87 181 PRO B N 1
ATOM 3602 C CA . PRO B 1 183 ? 90.105 36.450 136.211 1.00 23.10 181 PRO B CA 1
ATOM 3603 C C . PRO B 1 183 ? 90.318 35.084 136.856 1.00 23.88 181 PRO B C 1
ATOM 3604 O O . PRO B 1 183 ? 89.648 34.096 136.535 1.00 25.83 181 PRO B O 1
ATOM 3608 N N . GLU B 1 184 ? 91.300 35.029 137.766 1.00 25.78 182 GLU B N 1
ATOM 3609 C CA . GLU B 1 184 ? 91.790 33.724 138.208 1.00 28.36 182 GLU B CA 1
ATOM 3610 C C . GLU B 1 184 ? 90.725 32.894 138.917 1.00 32.95 182 GLU B C 1
ATOM 3611 O O . GLU B 1 184 ? 90.859 31.665 138.978 1.00 32.79 182 GLU B O 1
ATOM 3617 N N . GLY B 1 185 ? 89.672 33.513 139.449 1.00 29.57 183 GLY B N 1
ATOM 3618 C CA . GLY B 1 185 ? 88.643 32.673 140.055 1.00 30.00 183 GLY B CA 1
ATOM 3619 C C . GLY B 1 185 ? 87.634 32.062 139.093 1.00 30.84 183 GLY B C 1
ATOM 3620 O O . GLY B 1 185 ? 86.720 31.345 139.513 1.00 29.77 183 GLY B O 1
ATOM 3621 N N . PHE B 1 186 ? 87.793 32.297 137.797 1.00 26.01 184 PHE B N 1
ATOM 3622 C CA . PHE B 1 186 ? 86.776 31.965 136.808 1.00 22.95 184 PHE B CA 1
ATOM 3623 C C . PHE B 1 186 ? 87.456 31.449 135.553 1.00 22.41 184 PHE B C 1
ATOM 3624 O O . PHE B 1 186 ? 87.256 31.953 134.451 1.00 23.33 184 PHE B O 1
ATOM 3632 N N . LEU B 1 187 ? 88.304 30.438 135.728 1.00 24.89 185 LEU B N 1
ATOM 3633 C CA . LEU B 1 187 ? 89.057 29.828 134.645 1.00 24.60 185 LEU B CA 1
ATOM 3634 C C . LEU B 1 187 ? 88.417 28.521 134.195 1.00 24.23 185 LEU B C 1
ATOM 3635 O O . LEU B 1 187 ? 87.585 27.945 134.903 1.00 25.82 185 LEU B O 1
ATOM 3640 N N . PRO B 1 188 ? 88.781 28.022 133.012 1.00 24.02 186 PRO B N 1
ATOM 3641 C CA . PRO B 1 188 ? 88.163 26.778 132.532 1.00 24.88 186 PRO B CA 1
ATOM 3642 C C . PRO B 1 188 ? 88.427 25.622 133.476 1.00 27.64 186 PRO B C 1
ATOM 3643 O O . PRO B 1 188 ? 89.479 25.532 134.124 1.00 26.30 186 PRO B O 1
ATOM 3647 N N . ASP B 1 189 ? 87.431 24.751 133.571 1.00 26.26 187 ASP B N 1
ATOM 3648 C CA . ASP B 1 189 ? 87.591 23.504 134.299 1.00 28.03 187 ASP B CA 1
ATOM 3649 C C . ASP B 1 189 ? 88.837 22.785 133.790 1.00 26.30 187 ASP B C 1
ATOM 3650 O O . ASP B 1 189 ? 88.987 22.606 132.576 1.00 26.52 187 ASP B O 1
ATOM 3655 N N . PRO B 1 190 ? 89.768 22.413 134.670 1.00 28.25 188 PRO B N 1
ATOM 3656 C CA . PRO B 1 190 ? 91.023 21.797 134.201 1.00 30.67 188 PRO B CA 1
ATOM 3657 C C . PRO B 1 190 ? 90.821 20.525 133.401 1.00 30.19 188 PRO B C 1
ATOM 3658 O O . PRO B 1 190 ? 91.622 20.245 132.500 1.00 29.90 188 PRO B O 1
ATOM 3662 N N . SER B 1 191 ? 89.766 19.755 133.681 1.00 29.04 189 SER B N 1
ATOM 3663 C CA . SER B 1 191 ? 89.512 18.550 132.894 1.00 32.27 189 SER B CA 1
ATOM 3664 C C . SER B 1 191 ? 89.100 18.896 131.470 1.00 30.03 189 SER B C 1
ATOM 3665 O O . SER B 1 191 ? 89.521 18.236 130.513 1.00 28.59 189 SER B O 1
ATOM 3668 N N . VAL B 1 192 ? 88.261 19.919 131.313 1.00 25.70 190 VAL B N 1
ATOM 3669 C CA . VAL B 1 192 ? 87.905 20.382 129.978 1.00 24.85 190 VAL B CA 1
ATOM 3670 C C . VAL B 1 192 ? 89.130 20.951 129.279 1.00 24.14 190 VAL B C 1
ATOM 3671 O O . VAL B 1 192 ? 89.376 20.677 128.099 1.00 25.62 190 VAL B O 1
ATOM 3675 N N . ARG B 1 193 ? 89.917 21.754 129.992 1.00 24.86 191 ARG B N 1
ATOM 3676 C CA . ARG B 1 193 ? 91.095 22.338 129.365 1.00 24.91 191 ARG B CA 1
ATOM 3677 C C . ARG B 1 193 ? 92.051 21.247 128.889 1.00 26.75 191 ARG B C 1
ATOM 3678 O O . ARG B 1 193 ? 92.582 21.322 127.777 1.00 28.00 191 ARG B O 1
ATOM 3686 N N . ALA B 1 194 ? 92.250 20.203 129.702 1.00 26.61 192 ALA B N 1
ATOM 3687 C CA . ALA B 1 194 ? 93.115 19.098 129.291 1.00 28.05 192 ALA B CA 1
ATOM 3688 C C . ALA B 1 194 ? 92.555 18.377 128.071 1.00 30.34 192 ALA B C 1
ATOM 3689 O O . ALA B 1 194 ? 93.313 17.985 127.174 1.00 28.05 192 ALA B O 1
ATOM 3691 N N . ALA B 1 195 ? 91.231 18.200 128.009 1.00 25.50 193 ALA B N 1
ATOM 3692 C CA . ALA B 1 195 ? 90.641 17.553 126.841 1.00 28.25 193 ALA B CA 1
ATOM 3693 C C . ALA B 1 195 ? 90.827 18.405 125.587 1.00 29.00 193 ALA B C 1
ATOM 3694 O O . ALA B 1 195 ? 91.049 17.870 124.491 1.00 27.01 193 ALA B O 1
ATOM 3696 N N . ALA B 1 196 ? 90.754 19.732 125.730 1.00 24.59 194 ALA B N 1
ATOM 3697 C CA . ALA B 1 196 ? 90.997 20.609 124.591 1.00 21.96 194 ALA B CA 1
ATOM 3698 C C . ALA B 1 196 ? 92.470 20.595 124.184 1.00 25.76 194 ALA B C 1
ATOM 3699 O O . ALA B 1 196 ? 92.783 20.595 122.985 1.00 25.16 194 ALA B O 1
ATOM 3701 N N . GLU B 1 197 ? 93.392 20.545 125.158 1.00 24.36 195 GLU B N 1
ATOM 3702 C CA . GLU B 1 197 ? 94.811 20.466 124.809 1.00 27.35 195 GLU B CA 1
ATOM 3703 C C . GLU B 1 197 ? 95.117 19.184 124.044 1.00 32.22 195 GLU B C 1
ATOM 3704 O O . GLU B 1 197 ? 95.886 19.199 123.074 1.00 28.60 195 GLU B O 1
ATOM 3710 N N . ARG B 1 198 ? 94.526 18.063 124.462 1.00 28.31 196 ARG B N 1
ATOM 3711 C CA . ARG B 1 198 ? 94.746 16.808 123.746 1.00 28.91 196 ARG B CA 1
ATOM 3712 C C . ARG B 1 198 ? 94.159 16.862 122.339 1.00 28.65 196 ARG B C 1
ATOM 3713 O O . ARG B 1 198 ? 94.785 16.391 121.383 1.00 30.44 196 ARG B O 1
ATOM 3721 N N . ARG B 1 199 ? 92.954 17.413 122.192 1.00 26.90 197 ARG B N 1
ATOM 3722 C CA . ARG B 1 199 ? 92.357 17.524 120.862 1.00 26.96 197 ARG B CA 1
ATOM 3723 C C . ARG B 1 199 ? 93.179 18.451 119.966 1.00 28.27 197 ARG B C 1
ATOM 3724 O O . ARG B 1 199 ? 93.372 18.171 118.775 1.00 28.02 197 ARG B O 1
ATOM 3732 N N . ALA B 1 200 ? 93.705 19.542 120.530 1.00 26.81 198 ALA B N 1
ATOM 3733 C CA . ALA B 1 200 ? 94.504 20.476 119.742 1.00 26.09 198 ALA B CA 1
ATOM 3734 C C . ALA B 1 200 ? 95.736 19.806 119.147 1.00 28.51 198 ALA B C 1
ATOM 3735 O O . ALA B 1 200 ? 96.226 20.231 118.094 1.00 31.37 198 ALA B O 1
ATOM 3737 N N . GLN B 1 201 ? 96.260 18.771 119.806 1.00 28.10 199 GLN B N 1
ATOM 3738 C CA . GLN B 1 201 ? 97.424 18.081 119.262 1.00 30.35 199 GLN B CA 1
ATOM 3739 C C . GLN B 1 201 ? 97.128 17.414 117.923 1.00 32.67 199 GLN B C 1
ATOM 3740 O O . GLN B 1 201 ? 98.053 17.179 117.134 1.00 34.59 199 GLN B O 1
ATOM 3746 N N . ASP B 1 202 ? 95.868 17.073 117.658 1.00 30.90 200 ASP B N 1
ATOM 3747 C CA . ASP B 1 202 ? 95.507 16.418 116.403 1.00 31.74 200 ASP B CA 1
ATOM 3748 C C . ASP B 1 202 ? 95.243 17.403 115.275 1.00 30.44 200 ASP B C 1
ATOM 3749 O O . ASP B 1 202 ? 95.195 16.992 114.111 1.00 35.39 200 ASP B O 1
ATOM 3754 N N . THR B 1 203 ? 95.044 18.684 115.588 1.00 30.01 201 THR B N 1
ATOM 3755 C CA . THR B 1 203 ? 94.561 19.640 114.602 1.00 26.47 201 THR B CA 1
ATOM 3756 C C . THR B 1 203 ? 95.524 20.792 114.346 1.00 29.34 201 THR B C 1
ATOM 3757 O O . THR B 1 203 ? 95.207 21.666 113.530 1.00 30.61 201 THR B O 1
ATOM 3761 N N . GLY B 1 204 ? 96.655 20.845 115.037 1.00 30.37 202 GLY B N 1
ATOM 3762 C CA . GLY B 1 204 ? 97.545 21.984 114.918 1.00 31.29 202 GLY B CA 1
ATOM 3763 C C . GLY B 1 204 ? 97.145 23.176 115.756 1.00 32.40 202 GLY B C 1
ATOM 3764 O O . GLY B 1 204 ? 97.800 24.223 115.672 1.00 32.89 202 GLY B O 1
ATOM 3765 N N . ALA B 1 205 ? 96.110 23.038 116.575 1.00 27.52 203 ALA B N 1
ATOM 3766 C CA . ALA B 1 205 ? 95.569 24.137 117.367 1.00 27.60 203 ALA B CA 1
ATOM 3767 C C . ALA B 1 205 ? 96.373 24.304 118.655 1.00 25.36 203 ALA B C 1
ATOM 3768 O O . ALA B 1 205 ? 97.388 23.640 118.884 1.00 28.29 203 ALA B O 1
ATOM 3770 N N . SER B 1 206 ? 95.904 25.197 119.525 1.00 24.90 204 SER B N 1
ATOM 3771 C CA . SER B 1 206 ? 96.534 25.384 120.822 1.00 24.71 204 SER B CA 1
ATOM 3772 C C . SER B 1 206 ? 95.492 25.935 121.780 1.00 24.54 204 SER B C 1
ATOM 3773 O O . SER B 1 206 ? 94.430 26.413 121.368 1.00 23.76 204 SER B O 1
ATOM 3776 N N . VAL B 1 207 ? 95.815 25.841 123.068 1.00 23.08 205 VAL B N 1
ATOM 3777 C CA . VAL B 1 207 ? 94.991 26.334 124.167 1.00 24.19 205 VAL B CA 1
ATOM 3778 C C . VAL B 1 207 ? 95.839 27.280 125.006 1.00 23.00 205 VAL B C 1
ATOM 3779 O O . VAL B 1 207 ? 96.934 26.909 125.445 1.00 25.49 205 VAL B O 1
ATOM 3783 N N . THR B 1 208 ? 95.328 28.492 125.247 1.00 21.90 206 THR B N 1
ATOM 3784 C CA . THR B 1 208 ? 95.945 29.452 126.153 1.00 24.39 206 THR B CA 1
ATOM 3785 C C . THR B 1 208 ? 94.908 29.949 127.145 1.00 26.60 206 THR B C 1
ATOM 3786 O O . THR B 1 208 ? 93.799 30.326 126.749 1.00 23.60 206 THR B O 1
ATOM 3790 N N . VAL B 1 209 ? 95.266 29.946 128.430 1.00 24.54 207 VAL B N 1
ATOM 3791 C CA . VAL B 1 209 ? 94.450 30.545 129.480 1.00 24.77 207 VAL B CA 1
ATOM 3792 C C . VAL B 1 209 ? 95.281 31.666 130.082 1.00 22.18 207 VAL B C 1
ATOM 3793 O O . VAL B 1 209 ? 96.449 31.458 130.419 1.00 25.02 207 VAL B O 1
ATOM 3797 N N . THR B 1 210 ? 94.693 32.857 130.196 1.00 22.74 208 THR B N 1
ATOM 3798 C CA . THR B 1 210 ? 95.420 34.028 130.668 1.00 23.09 208 THR B CA 1
ATOM 3799 C C . THR B 1 210 ? 94.467 34.912 131.458 1.00 23.75 208 THR B C 1
ATOM 3800 O O . THR B 1 210 ? 93.247 34.835 131.304 1.00 24.27 208 THR B O 1
ATOM 3804 N N . ALA B 1 211 ? 95.037 35.764 132.307 1.00 25.10 209 ALA B N 1
ATOM 3805 C CA . ALA B 1 211 ? 94.271 36.795 132.993 1.00 26.54 209 ALA B CA 1
ATOM 3806 C C . ALA B 1 211 ? 94.574 38.177 132.433 1.00 27.18 209 ALA B C 1
ATOM 3807 O O . ALA B 1 211 ? 94.192 39.177 133.039 1.00 28.48 209 ALA B O 1
ATOM 3809 N N . ASP B 1 212 ? 95.257 38.243 131.297 1.00 26.82 210 ASP B N 1
ATOM 3810 C CA . ASP B 1 212 ? 95.706 39.487 130.672 1.00 29.80 210 ASP B CA 1
ATOM 3811 C C . ASP B 1 212 ? 94.850 39.721 129.426 1.00 25.40 210 ASP B C 1
ATOM 3812 O O . ASP B 1 212 ? 95.129 39.173 128.357 1.00 27.18 210 ASP B O 1
ATOM 3817 N N . ALA B 1 213 ? 93.807 40.541 129.567 1.00 26.63 211 ALA B N 1
ATOM 3818 C CA . ALA B 1 213 ? 92.888 40.746 128.451 1.00 27.08 211 ALA B CA 1
ATOM 3819 C C . ALA B 1 213 ? 93.585 41.398 127.261 1.00 26.95 211 ALA B C 1
ATOM 3820 O O . ALA B 1 213 ? 93.288 41.072 126.107 1.00 25.39 211 ALA B O 1
ATOM 3822 N N . HIS B 1 214 ? 94.491 42.350 127.514 1.00 25.79 212 HIS B N 1
ATOM 3823 C CA . HIS B 1 214 ? 95.161 43.014 126.398 1.00 27.80 212 HIS B CA 1
ATOM 3824 C C . HIS B 1 214 ? 96.040 42.046 125.622 1.00 30.62 212 HIS B C 1
ATOM 3825 O O . HIS B 1 214 ? 96.088 42.100 124.385 1.00 30.11 212 HIS B O 1
ATOM 3832 N N . ALA B 1 215 ? 96.731 41.143 126.323 1.00 28.21 213 ALA B N 1
ATOM 3833 C CA . ALA B 1 215 ? 97.542 40.158 125.618 1.00 28.74 213 ALA B CA 1
ATOM 3834 C C . ALA B 1 215 ? 96.665 39.236 124.787 1.00 29.51 213 ALA B C 1
ATOM 3835 O O . ALA B 1 215 ? 97.015 38.884 123.653 1.00 29.90 213 ALA B O 1
ATOM 3837 N N . ALA B 1 216 ? 95.511 38.839 125.333 1.00 26.06 214 ALA B N 1
ATOM 3838 C CA . ALA B 1 216 ? 94.616 37.953 124.599 1.00 26.41 214 ALA B CA 1
ATOM 3839 C C . ALA B 1 216 ? 94.014 38.632 123.376 1.00 25.76 214 ALA B C 1
ATOM 3840 O O . ALA B 1 216 ? 93.731 37.964 122.377 1.00 25.97 214 ALA B O 1
ATOM 3842 N N . ALA B 1 217 ? 93.792 39.946 123.434 1.00 24.99 215 ALA B N 1
ATOM 3843 C CA . ALA B 1 217 ? 93.241 40.636 122.270 1.00 25.25 215 ALA B CA 1
ATOM 3844 C C . ALA B 1 217 ? 94.273 40.799 121.161 1.00 25.79 215 ALA B C 1
ATOM 3845 O O . ALA B 1 217 ? 93.914 40.783 119.976 1.00 25.52 215 ALA B O 1
ATOM 3847 N N . ALA B 1 218 ? 95.548 40.955 121.517 1.00 27.07 216 ALA B N 1
ATOM 3848 C CA . ALA B 1 218 ? 96.591 41.217 120.530 1.00 30.10 216 ALA B CA 1
ATOM 3849 C C . ALA B 1 218 ? 96.654 40.107 119.489 1.00 31.37 216 ALA B C 1
ATOM 3850 O O . ALA B 1 218 ? 96.812 38.929 119.826 1.00 30.56 216 ALA B O 1
ATOM 3852 N N . GLY B 1 219 ? 96.540 40.488 118.217 1.00 33.63 217 GLY B N 1
ATOM 3853 C CA . GLY B 1 219 ? 96.652 39.528 117.142 1.00 33.35 217 GLY B CA 1
ATOM 3854 C C . GLY B 1 219 ? 95.448 38.633 116.937 1.00 34.37 217 GLY B C 1
ATOM 3855 O O . GLY B 1 219 ? 95.523 37.691 116.137 1.00 34.76 217 GLY B O 1
ATOM 3856 N N . ALA B 1 220 ? 94.336 38.889 117.617 1.00 29.08 218 ALA B N 1
ATOM 3857 C CA . ALA B 1 220 ? 93.190 37.998 117.503 1.00 26.27 218 ALA B CA 1
ATOM 3858 C C . ALA B 1 220 ? 92.432 38.249 116.207 1.00 24.51 218 ALA B C 1
ATOM 3859 O O . ALA B 1 220 ? 92.254 39.395 115.779 1.00 24.56 218 ALA B O 1
ATOM 3861 N N . ASP B 1 221 ? 91.967 37.160 115.597 1.00 23.03 219 ASP B N 1
ATOM 3862 C CA . ASP B 1 221 ? 91.053 37.226 114.467 1.00 22.59 219 ASP B CA 1
ATOM 3863 C C . ASP B 1 221 ? 89.598 37.312 114.902 1.00 22.98 219 ASP B C 1
ATOM 3864 O O . ASP B 1 221 ? 88.766 37.843 114.160 1.00 23.16 219 ASP B O 1
ATOM 3869 N N . VAL B 1 222 ? 89.266 36.740 116.058 1.00 22.19 220 VAL B N 1
ATOM 3870 C CA . VAL B 1 222 ? 87.890 36.649 116.533 1.00 20.27 220 VAL B CA 1
ATOM 3871 C C . VAL B 1 222 ? 87.907 36.949 118.026 1.00 19.74 220 VAL B C 1
ATOM 3872 O O . VAL B 1 222 ? 88.704 36.371 118.767 1.00 21.50 220 VAL B O 1
ATOM 3876 N N . LEU B 1 223 ? 87.047 37.867 118.470 1.00 19.22 221 LEU B N 1
ATOM 3877 C CA . LEU B 1 223 ? 86.885 38.157 119.888 1.00 18.77 221 LEU B CA 1
ATOM 3878 C C . LEU B 1 223 ? 85.464 37.781 120.278 1.00 20.38 221 LEU B C 1
ATOM 3879 O O . LEU B 1 223 ? 84.509 38.119 119.565 1.00 20.93 221 LEU B O 1
ATOM 3884 N N . VAL B 1 224 ? 85.320 37.090 121.408 1.00 19.41 222 VAL B N 1
ATOM 3885 C CA . VAL B 1 224 ? 84.039 36.527 121.814 1.00 20.10 222 VAL B CA 1
ATOM 3886 C C . VAL B 1 224 ? 83.817 36.872 123.277 1.00 20.86 222 VAL B C 1
ATOM 3887 O O . VAL B 1 224 ? 84.771 36.894 124.058 1.00 20.67 222 VAL B O 1
ATOM 3891 N N . THR B 1 225 ? 82.572 37.152 123.655 1.00 20.25 223 THR B N 1
ATOM 3892 C CA . THR B 1 225 ? 82.237 37.238 125.071 1.00 21.19 223 THR B CA 1
ATOM 3893 C C . THR B 1 225 ? 80.819 36.716 125.268 1.00 21.76 223 THR B C 1
ATOM 3894 O O . THR B 1 225 ? 80.176 36.230 124.334 1.00 20.79 223 THR B O 1
ATOM 3898 N N . ASP B 1 226 ? 80.333 36.839 126.496 1.00 21.53 224 ASP B N 1
ATOM 3899 C CA . ASP B 1 226 ? 79.110 36.206 126.967 1.00 21.69 224 ASP B CA 1
ATOM 3900 C C . ASP B 1 226 ? 78.745 36.926 128.262 1.00 24.25 224 ASP B C 1
ATOM 3901 O O . ASP B 1 226 ? 79.607 37.544 128.896 1.00 22.45 224 ASP B O 1
ATOM 3906 N N . THR B 1 227 ? 77.473 36.882 128.650 1.00 24.88 225 THR B N 1
ATOM 3907 C CA . THR B 1 227 ? 77.149 37.473 129.940 1.00 26.74 225 THR B CA 1
ATOM 3908 C C . THR B 1 227 ? 77.978 36.819 131.039 1.00 26.23 225 THR B C 1
ATOM 3909 O O . THR B 1 227 ? 78.374 35.648 130.949 1.00 27.40 225 THR B O 1
ATOM 3913 N N . TRP B 1 228 ? 78.289 37.616 132.053 1.00 24.03 226 TRP B N 1
ATOM 3914 C CA . TRP B 1 228 ? 79.193 37.191 133.106 1.00 30.56 226 TRP B CA 1
ATOM 3915 C C . TRP B 1 228 ? 78.520 36.322 134.152 1.00 36.96 226 TRP B C 1
ATOM 3916 O O . TRP B 1 228 ? 79.217 35.628 134.902 1.00 39.03 226 TRP B O 1
ATOM 3927 N N . THR B 1 229 ? 77.193 36.363 134.227 1.00 33.12 227 THR B N 1
ATOM 3928 C CA . THR B 1 229 ? 76.429 35.655 135.241 1.00 41.42 227 THR B CA 1
ATOM 3929 C C . THR B 1 229 ? 75.057 35.367 134.659 1.00 50.84 227 THR B C 1
ATOM 3930 O O . THR B 1 229 ? 74.530 36.155 133.869 1.00 52.52 227 THR B O 1
ATOM 3934 N N . SER B 1 230 ? 74.490 34.227 135.042 1.00 53.90 228 SER B N 1
ATOM 3935 C CA . SER B 1 230 ? 73.130 33.888 134.652 1.00 58.40 228 SER B CA 1
ATOM 3936 C C . SER B 1 230 ? 72.322 33.480 135.876 1.00 56.95 228 SER B C 1
ATOM 3937 O O . SER B 1 230 ? 72.118 34.288 136.781 1.00 63.23 228 SER B O 1
ATOM 3939 N N . LEU B 1 238 ? 76.260 45.857 145.800 1.00 54.97 236 LEU B N 1
ATOM 3940 C CA . LEU B 1 238 ? 77.525 45.150 145.618 1.00 47.63 236 LEU B CA 1
ATOM 3941 C C . LEU B 1 238 ? 77.763 44.803 144.154 1.00 49.79 236 LEU B C 1
ATOM 3942 O O . LEU B 1 238 ? 76.899 44.219 143.498 1.00 54.40 236 LEU B O 1
ATOM 3944 N N . ASP B 1 239 ? 78.945 45.156 143.642 1.00 54.24 237 ASP B N 1
ATOM 3945 C CA . ASP B 1 239 ? 79.317 44.825 142.264 1.00 46.84 237 ASP B CA 1
ATOM 3946 C C . ASP B 1 239 ? 79.976 43.448 142.243 1.00 47.85 237 ASP B C 1
ATOM 3947 O O . ASP B 1 239 ? 81.201 43.299 142.220 1.00 48.56 237 ASP B O 1
ATOM 3952 N N . ARG B 1 240 ? 79.126 42.419 142.236 1.00 44.85 238 ARG B N 1
ATOM 3953 C CA . ARG B 1 240 ? 79.609 41.047 142.183 1.00 43.84 238 ARG B CA 1
ATOM 3954 C C . ARG B 1 240 ? 80.331 40.730 140.878 1.00 44.09 238 ARG B C 1
ATOM 3955 O O . ARG B 1 240 ? 81.120 39.781 140.839 1.00 45.03 238 ARG B O 1
ATOM 3957 N N . VAL B 1 241 ? 80.078 41.484 139.806 1.00 40.56 239 VAL B N 1
ATOM 3958 C CA . VAL B 1 241 ? 80.734 41.227 138.527 1.00 35.70 239 VAL B CA 1
ATOM 3959 C C . VAL B 1 241 ? 81.954 42.120 138.324 1.00 33.93 239 VAL B C 1
ATOM 3960 O O . VAL B 1 241 ? 82.547 42.111 137.238 1.00 34.00 239 VAL B O 1
ATOM 3964 N N . LYS B 1 242 ? 82.354 42.875 139.350 1.00 34.20 240 LYS B N 1
ATOM 3965 C CA . LYS B 1 242 ? 83.582 43.662 139.275 1.00 32.45 240 LYS B CA 1
ATOM 3966 C C . LYS B 1 242 ? 84.788 42.882 138.747 1.00 29.01 240 LYS B C 1
ATOM 3967 O O . LYS B 1 242 ? 85.573 43.472 137.987 1.00 32.52 240 LYS B O 1
ATOM 3969 N N . PRO B 1 243 ? 85.011 41.607 139.106 1.00 30.99 241 PRO B N 1
ATOM 3970 C CA . PRO B 1 243 ? 86.193 40.899 138.590 1.00 29.25 241 PRO B CA 1
ATOM 3971 C C . PRO B 1 243 ? 86.252 40.850 137.081 1.00 30.27 241 PRO B C 1
ATOM 3972 O O . PRO B 1 243 ? 87.346 40.747 136.510 1.00 29.40 241 PRO B O 1
ATOM 3976 N N . PHE B 1 244 ? 85.097 40.888 136.420 1.00 30.12 242 PHE B N 1
ATOM 3977 C CA . PHE B 1 244 ? 85.031 40.703 134.978 1.00 27.00 242 PHE B CA 1
ATOM 3978 C C . PHE B 1 244 ? 85.148 42.005 134.202 1.00 26.78 242 PHE B C 1
ATOM 3979 O O . PHE B 1 244 ? 85.440 41.959 133.006 1.00 27.22 242 PHE B O 1
ATOM 3987 N N . ARG B 1 245 ? 84.913 43.156 134.835 1.00 30.67 243 ARG B N 1
ATOM 3988 C CA . ARG B 1 245 ? 84.886 44.402 134.074 1.00 30.81 243 ARG B CA 1
ATOM 3989 C C . ARG B 1 245 ? 86.176 44.695 133.311 1.00 31.85 243 ARG B C 1
ATOM 3990 O O . ARG B 1 245 ? 86.080 45.220 132.186 1.00 28.81 243 ARG B O 1
ATOM 3998 N N . PRO B 1 246 ? 87.378 44.362 133.800 1.00 28.97 244 PRO B N 1
ATOM 3999 C CA . PRO B 1 246 ? 88.576 44.570 132.964 1.00 29.11 244 PRO B CA 1
ATOM 4000 C C . PRO B 1 246 ? 88.582 43.735 131.704 1.00 28.48 244 PRO B C 1
ATOM 4001 O O . PRO B 1 246 ? 89.410 43.982 130.814 1.00 28.95 244 PRO B O 1
ATOM 4005 N N . PHE B 1 247 ? 87.694 42.750 131.604 1.00 24.85 245 PHE B N 1
ATOM 4006 C CA . PHE B 1 247 ? 87.623 41.858 130.466 1.00 25.06 245 PHE B CA 1
ATOM 4007 C C . PHE B 1 247 ? 86.499 42.247 129.521 1.00 21.14 245 PHE B C 1
ATOM 4008 O O . PHE B 1 247 ? 86.190 41.493 128.599 1.00 23.24 245 PHE B O 1
ATOM 4016 N N . GLN B 1 248 ? 85.906 43.423 129.728 1.00 23.82 246 GLN B N 1
ATOM 4017 C CA . GLN B 1 248 ? 84.839 43.929 128.830 1.00 24.02 246 GLN B CA 1
ATOM 4018 C C . GLN B 1 248 ? 85.322 43.969 127.383 1.00 23.23 246 GLN B C 1
ATOM 4019 O O . GLN B 1 248 ? 86.425 44.427 127.130 1.00 25.03 246 GLN B O 1
ATOM 4025 N N . LEU B 1 249 ? 84.474 43.498 126.476 1.00 23.09 247 LEU B N 1
ATOM 4026 C CA . LEU B 1 249 ? 84.806 43.586 125.043 1.00 19.69 247 LEU B CA 1
ATOM 4027 C C . LEU B 1 249 ? 84.373 44.975 124.590 1.00 26.15 247 LEU B C 1
ATOM 4028 O O . LEU B 1 249 ? 83.206 45.188 124.336 1.00 23.69 247 LEU B O 1
ATOM 4033 N N . ASN B 1 250 ? 85.344 45.865 124.536 1.00 23.24 248 ASN B N 1
ATOM 4034 C CA . ASN B 1 250 ? 85.040 47.270 124.206 1.00 25.30 248 ASN B CA 1
ATOM 4035 C C . ASN B 1 250 ? 85.904 47.727 123.039 1.00 22.26 248 ASN B C 1
ATOM 4036 O O . ASN B 1 250 ? 86.672 46.949 122.529 1.00 22.84 248 ASN B O 1
ATOM 4041 N N . SER B 1 251 ? 85.762 49.006 122.699 1.00 22.03 249 SER B N 1
ATOM 4042 C CA . SER B 1 251 ? 86.484 49.478 121.522 1.00 26.16 249 SER B CA 1
ATOM 4043 C C . SER B 1 251 ? 87.991 49.473 121.749 1.00 25.72 249 SER B C 1
ATOM 4044 O O . SER B 1 251 ? 88.757 49.245 120.805 1.00 25.40 249 SER B O 1
ATOM 4047 N N . ARG B 1 252 ? 88.438 49.737 122.977 1.00 23.77 250 ARG B N 1
ATOM 4048 C CA . ARG B 1 252 ? 89.866 49.714 123.254 1.00 24.66 250 ARG B CA 1
ATOM 4049 C C . ARG B 1 252 ? 90.420 48.311 123.046 1.00 27.59 250 ARG B C 1
ATOM 4050 O O . ARG B 1 252 ? 91.468 48.128 122.414 1.00 26.31 250 ARG B O 1
ATOM 4058 N N . LEU B 1 253 ? 89.702 47.304 123.539 1.00 24.51 251 LEU B N 1
ATOM 4059 C CA . LEU B 1 253 ? 90.154 45.932 123.368 1.00 25.49 251 LEU B CA 1
ATOM 4060 C C . LEU B 1 253 ? 90.135 45.538 121.898 1.00 27.94 251 LEU B C 1
ATOM 4061 O O . LEU B 1 253 ? 91.093 44.944 121.389 1.00 26.46 251 LEU B O 1
ATOM 4066 N N . LEU B 1 254 ? 89.062 45.889 121.190 1.00 24.14 252 LEU B N 1
ATOM 4067 C CA . LEU B 1 254 ? 88.959 45.531 119.780 1.00 23.38 252 LEU B CA 1
ATOM 4068 C C . LEU B 1 254 ? 90.080 46.167 118.965 1.00 29.49 252 LEU B C 1
ATOM 4069 O O . LEU B 1 254 ? 90.603 45.550 118.031 1.00 26.43 252 LEU B O 1
ATOM 4074 N N . ALA B 1 255 ? 90.499 47.385 119.332 1.00 26.20 253 ALA B N 1
ATOM 4075 C CA . ALA B 1 255 ? 91.560 48.063 118.598 1.00 27.13 253 ALA B CA 1
ATOM 4076 C C . ALA B 1 255 ? 92.916 47.382 118.750 1.00 28.71 253 ALA B C 1
ATOM 4077 O O . ALA B 1 255 ? 93.821 47.659 117.953 1.00 30.99 253 ALA B O 1
ATOM 4079 N N . LEU B 1 256 ? 93.084 46.511 119.748 1.00 26.97 254 LEU B N 1
ATOM 4080 C CA . LEU B 1 256 ? 94.326 45.763 119.896 1.00 28.68 254 LEU B CA 1
ATOM 4081 C C . LEU B 1 256 ? 94.373 44.541 118.994 1.00 29.16 254 LEU B C 1
ATOM 4082 O O . LEU B 1 256 ? 95.460 43.999 118.752 1.00 31.09 254 LEU B O 1
ATOM 4087 N N . ALA B 1 257 ? 93.226 44.098 118.498 1.00 24.32 255 ALA B N 1
ATOM 4088 C CA . ALA B 1 257 ? 93.166 42.874 117.716 1.00 25.59 255 ALA B CA 1
ATOM 4089 C C . ALA B 1 257 ? 93.566 43.164 116.273 1.00 27.78 255 ALA B C 1
ATOM 4090 O O . ALA B 1 257 ? 93.904 44.292 115.913 1.00 28.70 255 ALA B O 1
ATOM 4092 N N . ASP B 1 258 ? 93.551 42.128 115.435 1.00 28.29 256 ASP B N 1
ATOM 4093 C CA . ASP B 1 258 ? 93.743 42.328 114.002 1.00 30.42 256 ASP B CA 1
ATOM 4094 C C . ASP B 1 258 ? 92.755 43.347 113.463 1.00 31.92 256 ASP B C 1
ATOM 4095 O O . ASP B 1 258 ? 91.614 43.435 113.919 1.00 28.28 256 ASP B O 1
ATOM 4100 N N . SER B 1 259 ? 93.200 44.098 112.451 1.00 32.27 257 SER B N 1
ATOM 4101 C CA . SER B 1 259 ? 92.370 45.165 111.902 1.00 35.54 257 SER B CA 1
ATOM 4102 C C . SER B 1 259 ? 91.070 44.643 111.297 1.00 36.85 257 SER B C 1
ATOM 4103 O O . SER B 1 259 ? 90.085 45.387 111.224 1.00 35.22 257 SER B O 1
ATOM 4106 N N . ASP B 1 260 ? 91.027 43.377 110.869 1.00 31.29 258 ASP B N 1
ATOM 4107 C CA . ASP B 1 260 ? 89.805 42.798 110.325 1.00 31.19 258 ASP B CA 1
ATOM 4108 C C . ASP B 1 260 ? 89.187 41.762 111.260 1.00 29.48 258 ASP B C 1
ATOM 4109 O O . ASP B 1 260 ? 88.511 40.838 110.802 1.00 28.47 258 ASP B O 1
ATOM 4114 N N . ALA B 1 261 ? 89.416 41.897 112.563 1.00 27.13 259 ALA B N 1
ATOM 4115 C CA . ALA B 1 261 ? 88.842 40.961 113.517 1.00 25.61 259 ALA B CA 1
ATOM 4116 C C . ALA B 1 261 ? 87.330 41.118 113.560 1.00 28.56 259 ALA B C 1
ATOM 4117 O O . ALA B 1 261 ? 86.788 42.192 113.285 1.00 28.47 259 ALA B O 1
ATOM 4119 N N . ILE B 1 262 ? 86.646 40.031 113.909 1.00 25.38 260 ILE B N 1
ATOM 4120 C CA . ILE B 1 262 ? 85.200 40.071 114.067 1.00 20.23 260 ILE B CA 1
ATOM 4121 C C . ILE B 1 262 ? 84.871 39.753 115.513 1.00 21.89 260 ILE B C 1
ATOM 4122 O O . ILE B 1 262 ? 85.695 39.216 116.262 1.00 21.62 260 ILE B O 1
ATOM 4127 N N . VAL B 1 263 ? 83.650 40.105 115.902 1.00 21.17 261 VAL B N 1
ATOM 4128 C CA . VAL B 1 263 ? 83.182 39.975 117.278 1.00 21.74 261 VAL B CA 1
ATOM 4129 C C . VAL B 1 263 ? 81.956 39.071 117.316 1.00 20.05 261 VAL B C 1
ATOM 4130 O O . VAL B 1 263 ? 81.029 39.236 116.508 1.00 20.61 261 VAL B O 1
ATOM 4134 N N . LEU B 1 264 ? 81.961 38.116 118.252 1.00 19.19 262 LEU B N 1
ATOM 4135 C CA . LEU B 1 264 ? 80.848 37.204 118.497 1.00 17.74 262 LEU B CA 1
ATOM 4136 C C . LEU B 1 264 ? 80.348 37.348 119.930 1.00 20.01 262 LEU B C 1
ATOM 4137 O O . LEU B 1 264 ? 81.106 37.713 120.832 1.00 19.68 262 LEU B O 1
ATOM 4142 N N . HIS B 1 265 ? 79.072 37.024 120.139 1.00 19.87 263 HIS B N 1
ATOM 4143 C CA . HIS B 1 265 ? 78.436 37.059 121.457 1.00 18.11 263 HIS B CA 1
ATOM 4144 C C . HIS B 1 265 ? 77.222 36.149 121.379 1.00 21.75 263 HIS B C 1
ATOM 4145 O O . HIS B 1 265 ? 76.343 36.375 120.544 1.00 22.98 263 HIS B O 1
ATOM 4152 N N . CYS B 1 266 ? 77.158 35.135 122.239 1.00 21.21 264 CYS B N 1
ATOM 4153 C CA . CYS B 1 266 ? 76.108 34.136 122.083 1.00 25.24 264 CYS B CA 1
ATOM 4154 C C . CYS B 1 266 ? 74.689 34.673 122.322 1.00 31.35 264 CYS B C 1
ATOM 4155 O O . CYS B 1 266 ? 73.732 34.095 121.791 1.00 31.62 264 CYS B O 1
ATOM 4158 N N . LEU B 1 267 ? 74.535 35.774 123.054 1.00 27.83 265 LEU B N 1
ATOM 4159 C CA . LEU B 1 267 ? 73.263 36.414 123.422 1.00 26.66 265 LEU B CA 1
ATOM 4160 C C . LEU B 1 267 ? 72.544 35.642 124.525 1.00 27.92 265 LEU B C 1
ATOM 4161 O O . LEU B 1 267 ? 72.694 34.419 124.656 1.00 28.80 265 LEU B O 1
ATOM 4166 N N . PRO B 1 268 ? 71.756 36.332 125.364 1.00 23.02 266 PRO B N 1
ATOM 4167 C CA . PRO B 1 268 ? 71.487 37.769 125.290 1.00 23.43 266 PRO B CA 1
ATOM 4168 C C . PRO B 1 268 ? 72.673 38.601 125.750 1.00 26.32 266 PRO B C 1
ATOM 4169 O O . PRO B 1 268 ? 73.501 38.127 126.531 1.00 26.53 266 PRO B O 1
ATOM 4173 N N . ALA B 1 269 ? 72.749 39.830 125.271 1.00 24.49 267 ALA B N 1
ATOM 4174 C CA . ALA B 1 269 ? 73.814 40.738 125.666 1.00 23.44 267 ALA B CA 1
ATOM 4175 C C . ALA B 1 269 ? 73.301 41.720 126.704 1.00 24.52 267 ALA B C 1
ATOM 4176 O O . ALA B 1 269 ? 72.158 42.182 126.634 1.00 26.25 267 ALA B O 1
ATOM 4178 N N . HIS B 1 270 ? 74.147 42.021 127.676 1.00 21.30 268 HIS B N 1
ATOM 4179 C CA . HIS B 1 270 ? 73.865 43.073 128.640 1.00 24.04 268 HIS B CA 1
ATOM 4180 C C . HIS B 1 270 ? 74.781 44.228 128.253 1.00 24.94 268 HIS B C 1
ATOM 4181 O O . HIS B 1 270 ? 75.934 44.310 128.681 1.00 24.49 268 HIS B O 1
ATOM 4188 N N . ARG B 1 271 ? 74.260 45.107 127.409 1.00 24.53 269 ARG B N 1
ATOM 4189 C CA . ARG B 1 271 ? 75.061 46.204 126.891 1.00 24.86 269 ARG B CA 1
ATOM 4190 C C . ARG B 1 271 ? 75.552 47.085 128.028 1.00 25.80 269 ARG B C 1
ATOM 4191 O O . ARG B 1 271 ? 74.794 47.443 128.931 1.00 27.71 269 ARG B O 1
ATOM 4199 N N . GLY B 1 272 ? 76.839 47.438 127.974 1.00 24.51 270 GLY B N 1
ATOM 4200 C CA . GLY B 1 272 ? 77.493 48.184 129.019 1.00 26.86 270 GLY B CA 1
ATOM 4201 C C . GLY B 1 272 ? 78.239 47.323 130.017 1.00 25.04 270 GLY B C 1
ATOM 4202 O O . GLY B 1 272 ? 79.060 47.853 130.787 1.00 28.88 270 GLY B O 1
ATOM 4203 N N . ASP B 1 273 ? 77.945 46.028 130.047 1.00 24.25 271 ASP B N 1
ATOM 4204 C CA . ASP B 1 273 ? 78.651 45.102 130.927 1.00 23.48 271 ASP B CA 1
ATOM 4205 C C . ASP B 1 273 ? 79.722 44.372 130.125 1.00 23.04 271 ASP B C 1
ATOM 4206 O O . ASP B 1 273 ? 80.815 44.910 129.940 1.00 25.48 271 ASP B O 1
ATOM 4211 N N . GLU B 1 274 ? 79.439 43.164 129.619 1.00 21.39 272 GLU B N 1
ATOM 4212 C CA . GLU B 1 274 ? 80.483 42.396 128.954 1.00 19.54 272 GLU B CA 1
ATOM 4213 C C . GLU B 1 274 ? 80.836 42.932 127.571 1.00 22.05 272 GLU B C 1
ATOM 4214 O O . GLU B 1 274 ? 81.877 42.561 127.024 1.00 22.31 272 GLU B O 1
ATOM 4220 N N . ILE B 1 275 ? 79.973 43.751 126.972 1.00 21.79 273 ILE B N 1
ATOM 4221 C CA . ILE B 1 275 ? 80.193 44.278 125.628 1.00 21.20 273 ILE B CA 1
ATOM 4222 C C . ILE B 1 275 ? 79.587 45.672 125.600 1.00 20.65 273 ILE B C 1
ATOM 4223 O O . ILE B 1 275 ? 78.641 45.962 126.329 1.00 24.71 273 ILE B O 1
ATOM 4228 N N . THR B 1 276 ? 80.135 46.542 124.765 1.00 21.71 274 THR B N 1
ATOM 4229 C CA . THR B 1 276 ? 79.610 47.897 124.652 1.00 23.24 274 THR B CA 1
ATOM 4230 C C . THR B 1 276 ? 78.713 48.027 123.423 1.00 24.60 274 THR B C 1
ATOM 4231 O O . THR B 1 276 ? 78.783 47.228 122.487 1.00 23.49 274 THR B O 1
ATOM 4235 N N . ASP B 1 277 ? 77.876 49.071 123.426 1.00 25.66 275 ASP B N 1
ATOM 4236 C CA . ASP B 1 277 ? 77.045 49.331 122.250 1.00 26.96 275 ASP B CA 1
ATOM 4237 C C . ASP B 1 277 ? 77.899 49.531 121.005 1.00 26.13 275 ASP B C 1
ATOM 4238 O O . ASP B 1 277 ? 77.557 49.044 119.921 1.00 26.37 275 ASP B O 1
ATOM 4243 N N . ALA B 1 278 ? 78.983 50.303 121.130 1.00 27.20 276 ALA B N 1
ATOM 4244 C CA . ALA B 1 278 ? 79.796 50.628 119.964 1.00 27.35 276 ALA B CA 1
ATOM 4245 C C . ALA B 1 278 ? 80.341 49.372 119.303 1.00 28.13 276 ALA B C 1
ATOM 4246 O O . ALA B 1 278 ? 80.385 49.284 118.072 1.00 29.22 276 ALA B O 1
ATOM 4248 N N . VAL B 1 279 ? 80.748 48.381 120.100 1.00 24.85 277 VAL B N 1
ATOM 4249 C CA . VAL B 1 279 ? 81.263 47.145 119.518 1.00 23.62 277 VAL B CA 1
ATOM 4250 C C . VAL B 1 279 ? 80.125 46.294 118.969 1.00 24.17 277 VAL B C 1
ATOM 4251 O O . VAL B 1 279 ? 80.216 45.759 117.860 1.00 24.98 277 VAL B O 1
ATOM 4255 N N . MET B 1 280 ? 79.036 46.158 119.727 1.00 24.03 278 MET B N 1
ATOM 4256 C CA . MET B 1 280 ? 77.996 45.221 119.322 1.00 24.69 278 MET B CA 1
ATOM 4257 C C . MET B 1 280 ? 77.274 45.701 118.063 1.00 27.89 278 MET B C 1
ATOM 4258 O O . MET B 1 280 ? 76.877 44.878 117.229 1.00 26.70 278 MET B O 1
ATOM 4263 N N . ASP B 1 281 ? 77.146 47.014 117.878 1.00 27.11 279 ASP B N 1
ATOM 4264 C CA . ASP B 1 281 ? 76.479 47.572 116.704 1.00 28.97 279 ASP B CA 1
ATOM 4265 C C . ASP B 1 281 ? 77.449 48.050 115.627 1.00 32.83 279 ASP B C 1
ATOM 4266 O O . ASP B 1 281 ? 76.999 48.587 114.605 1.00 37.49 279 ASP B O 1
ATOM 4271 N N . GLY B 1 282 ? 78.756 47.856 115.819 1.00 26.84 280 GLY B N 1
ATOM 4272 C CA . GLY B 1 282 ? 79.756 48.352 114.900 1.00 28.74 280 GLY B CA 1
ATOM 4273 C C . GLY B 1 282 ? 80.086 47.359 113.803 1.00 30.19 280 GLY B C 1
ATOM 4274 O O . GLY B 1 282 ? 79.554 46.246 113.752 1.00 27.24 280 GLY B O 1
ATOM 4275 N N . PRO B 1 283 ? 81.010 47.739 112.917 1.00 27.49 281 PRO B N 1
ATOM 4276 C CA . PRO B 1 283 ? 81.231 46.941 111.698 1.00 26.69 281 PRO B CA 1
ATOM 4277 C C . PRO B 1 283 ? 81.939 45.621 111.938 1.00 25.89 281 PRO B C 1
ATOM 4278 O O . PRO B 1 283 ? 81.891 44.754 111.054 1.00 30.30 281 PRO B O 1
ATOM 4282 N N . ALA B 1 284 ? 82.595 45.433 113.089 1.00 24.51 282 ALA B N 1
ATOM 4283 C CA . ALA B 1 284 ? 83.241 44.162 113.388 1.00 25.84 282 ALA B CA 1
ATOM 4284 C C . ALA B 1 284 ? 82.264 43.134 113.925 1.00 24.53 282 ALA B C 1
ATOM 4285 O O . ALA B 1 284 ? 82.589 41.945 113.958 1.00 24.25 282 ALA B O 1
ATOM 4287 N N . SER B 1 285 ? 81.069 43.561 114.309 1.00 21.97 283 SER B N 1
ATOM 4288 C CA . SER B 1 285 ? 80.137 42.644 114.957 1.00 21.10 283 SER B CA 1
ATOM 4289 C C . SER B 1 285 ? 79.542 41.653 113.962 1.00 22.51 283 SER B C 1
ATOM 4290 O O . SER B 1 285 ? 79.034 42.040 112.903 1.00 24.81 283 SER B O 1
ATOM 4293 N N . ALA B 1 286 ? 79.576 40.365 114.320 1.00 20.05 284 ALA B N 1
ATOM 4294 C CA . ALA B 1 286 ? 78.916 39.326 113.538 1.00 20.07 284 ALA B CA 1
ATOM 4295 C C . ALA B 1 286 ? 77.781 38.688 114.326 1.00 22.68 284 ALA B C 1
ATOM 4296 O O . ALA B 1 286 ? 77.332 37.585 113.994 1.00 21.21 284 ALA B O 1
ATOM 4298 N N . VAL B 1 287 ? 77.288 39.387 115.349 1.00 19.15 285 VAL B N 1
ATOM 4299 C CA . VAL B 1 287 ? 76.405 38.784 116.345 1.00 18.93 285 VAL B CA 1
ATOM 4300 C C . VAL B 1 287 ? 75.054 38.382 115.743 1.00 20.54 285 VAL B C 1
ATOM 4301 O O . VAL B 1 287 ? 74.463 37.371 116.159 1.00 19.73 285 VAL B O 1
ATOM 4305 N N . TRP B 1 288 ? 74.538 39.136 114.767 1.00 19.74 286 TRP B N 1
ATOM 4306 C CA . TRP B 1 288 ? 73.220 38.803 114.236 1.00 19.68 286 TRP B CA 1
ATOM 4307 C C . TRP B 1 288 ? 73.304 37.639 113.255 1.00 20.34 286 TRP B C 1
ATOM 4308 O O . TRP B 1 288 ? 72.438 36.756 113.273 1.00 20.80 286 TRP B O 1
ATOM 4319 N N . ASP B 1 289 ? 74.349 37.608 112.416 1.00 20.71 287 ASP B N 1
ATOM 4320 C CA . ASP B 1 289 ? 74.582 36.424 111.584 1.00 18.47 287 ASP B CA 1
ATOM 4321 C C . ASP B 1 289 ? 74.809 35.189 112.446 1.00 18.63 287 ASP B C 1
ATOM 4322 O O . ASP B 1 289 ? 74.347 34.091 112.115 1.00 18.70 287 ASP B O 1
ATOM 4327 N N . GLU B 1 290 ? 75.575 35.351 113.525 1.00 19.35 288 GLU B N 1
ATOM 4328 C CA . GLU B 1 290 ? 75.812 34.272 114.474 1.00 17.79 288 GLU B CA 1
ATOM 4329 C C . GLU B 1 290 ? 74.505 33.739 115.044 1.00 17.01 288 GLU B C 1
ATOM 4330 O O . GLU B 1 290 ? 74.301 32.519 115.128 1.00 18.45 288 GLU B O 1
ATOM 4336 N N . ALA B 1 291 ? 73.596 34.638 115.434 1.00 18.28 289 ALA B N 1
ATOM 4337 C CA . ALA B 1 291 ? 72.305 34.181 115.945 1.00 17.66 289 ALA B CA 1
ATOM 4338 C C . ALA B 1 291 ? 71.514 33.443 114.866 1.00 18.72 289 ALA B C 1
ATOM 4339 O O . ALA B 1 291 ? 70.915 32.392 115.135 1.00 18.30 289 ALA B O 1
ATOM 4341 N N . GLU B 1 292 ? 71.480 33.992 113.649 1.00 17.94 290 GLU B N 1
ATOM 4342 C CA . GLU B 1 292 ? 70.786 33.314 112.559 1.00 17.54 290 GLU B CA 1
ATOM 4343 C C . GLU B 1 292 ? 71.340 31.914 112.355 1.00 17.01 290 GLU B C 1
ATOM 4344 O O . GLU B 1 292 ? 70.577 30.966 112.105 1.00 17.18 290 GLU B O 1
ATOM 4350 N N . ASN B 1 293 ? 72.663 31.764 112.464 1.00 16.03 291 ASN B N 1
ATOM 4351 C CA . ASN B 1 293 ? 73.287 30.476 112.155 1.00 16.38 291 ASN B CA 1
ATOM 4352 C C . ASN B 1 293 ? 73.015 29.408 113.209 1.00 18.46 291 ASN B C 1
ATOM 4353 O O . ASN B 1 293 ? 73.280 28.231 112.947 1.00 17.80 291 ASN B O 1
ATOM 4358 N N . ARG B 1 294 ? 72.442 29.754 114.361 1.00 16.39 292 ARG B N 1
ATOM 4359 C CA . ARG B 1 294 ? 71.917 28.705 115.230 1.00 16.95 292 ARG B CA 1
ATOM 4360 C C . ARG B 1 294 ? 70.943 27.809 114.470 1.00 17.73 292 ARG B C 1
ATOM 4361 O O . ARG B 1 294 ? 70.980 26.575 114.602 1.00 18.81 292 ARG B O 1
ATOM 4369 N N . LEU B 1 295 ? 70.069 28.412 113.664 1.00 15.13 293 LEU B N 1
ATOM 4370 C CA . LEU B 1 295 ? 69.093 27.624 112.921 1.00 16.33 293 LEU B CA 1
ATOM 4371 C C . LEU B 1 295 ? 69.790 26.697 111.930 1.00 18.39 293 LEU B C 1
ATOM 4372 O O . LEU B 1 295 ? 69.533 25.484 111.921 1.00 17.95 293 LEU B O 1
ATOM 4377 N N . HIS B 1 296 ? 70.690 27.242 111.100 1.00 17.71 294 HIS B N 1
ATOM 4378 C CA . HIS B 1 296 ? 71.315 26.438 110.046 1.00 15.57 294 HIS B CA 1
ATOM 4379 C C . HIS B 1 296 ? 72.231 25.365 110.619 1.00 18.62 294 HIS B C 1
ATOM 4380 O O . HIS B 1 296 ? 72.225 24.222 110.145 1.00 18.09 294 HIS B O 1
ATOM 4387 N N . ALA B 1 297 ? 73.036 25.711 111.628 1.00 16.45 295 ALA B N 1
ATOM 4388 C CA . ALA B 1 297 ? 73.998 24.738 112.153 1.00 16.91 295 ALA B CA 1
ATOM 4389 C C . ALA B 1 297 ? 73.304 23.619 112.915 1.00 18.17 295 ALA B C 1
ATOM 4390 O O . ALA B 1 297 ? 73.740 22.461 112.846 1.00 17.84 295 ALA B O 1
ATOM 4392 N N . GLN B 1 298 ? 72.254 23.936 113.672 1.00 17.56 296 GLN B N 1
ATOM 4393 C CA . GLN B 1 298 ? 71.523 22.884 114.375 1.00 17.07 296 GLN B CA 1
ATOM 4394 C C . GLN B 1 298 ? 70.767 21.993 113.397 1.00 17.58 296 GLN B C 1
ATOM 4395 O O . GLN B 1 298 ? 70.627 20.785 113.637 1.00 18.27 296 GLN B O 1
ATOM 4401 N N . LYS B 1 299 ? 70.267 22.562 112.299 1.00 16.83 297 LYS B N 1
ATOM 4402 C CA . LYS B 1 299 ? 69.640 21.737 111.272 1.00 16.41 297 LYS B CA 1
ATOM 4403 C C . LYS B 1 299 ? 70.645 20.757 110.690 1.00 18.00 297 LYS B C 1
ATOM 4404 O O . LYS B 1 299 ? 70.345 19.564 110.521 1.00 17.44 297 LYS B O 1
ATOM 4410 N N . ALA B 1 300 ? 71.841 21.253 110.366 1.00 17.34 298 ALA B N 1
ATOM 4411 C CA . ALA B 1 300 ? 72.889 20.388 109.834 1.00 17.91 298 ALA B CA 1
ATOM 4412 C C . ALA B 1 300 ? 73.250 19.299 110.828 1.00 17.90 298 ALA B C 1
ATOM 4413 O O . ALA B 1 300 ? 73.391 18.126 110.461 1.00 17.81 298 ALA B O 1
ATOM 4415 N N . LEU B 1 301 ? 73.408 19.657 112.084 1.00 17.85 299 LEU B N 1
ATOM 4416 C CA . LEU B 1 301 ? 73.704 18.639 113.117 1.00 17.01 299 LEU B CA 1
ATOM 4417 C C . LEU B 1 301 ? 72.625 17.538 113.150 1.00 18.52 299 LEU B C 1
ATOM 4418 O O . LEU B 1 301 ? 72.974 16.385 113.207 1.00 18.55 299 LEU B O 1
ATOM 4423 N N . LEU B 1 302 ? 71.360 17.936 113.122 1.00 15.59 300 LEU B N 1
ATOM 4424 C CA . LEU B 1 302 ? 70.268 16.936 113.177 1.00 18.55 300 LEU B CA 1
ATOM 4425 C C . LEU B 1 302 ? 70.320 16.013 111.952 1.00 19.56 300 LEU B C 1
ATOM 4426 O O . LEU B 1 302 ? 70.240 14.828 112.115 1.00 18.06 300 LEU B O 1
ATOM 4431 N N . VAL B 1 303 ? 70.450 16.610 110.782 1.00 17.10 301 VAL B N 1
ATOM 4432 C CA . VAL B 1 303 ? 70.549 15.799 109.545 1.00 17.93 301 VAL B CA 1
ATOM 4433 C C . VAL B 1 303 ? 71.704 14.806 109.695 1.00 17.39 301 VAL B C 1
ATOM 4434 O O . VAL B 1 303 ? 71.508 13.640 109.403 1.00 18.63 301 VAL B O 1
ATOM 4438 N N . TRP B 1 304 ? 72.846 15.287 110.158 1.00 18.89 302 TRP B N 1
ATOM 4439 C CA . TRP B 1 304 ? 74.024 14.435 110.244 1.00 19.04 302 TRP B CA 1
ATOM 4440 C C . TRP B 1 304 ? 73.834 13.321 111.261 1.00 19.05 302 TRP B C 1
ATOM 4441 O O . TRP B 1 304 ? 74.171 12.161 110.990 1.00 20.25 302 TRP B O 1
ATOM 4452 N N . LEU B 1 305 ? 73.288 13.646 112.437 1.00 19.20 303 LEU B N 1
ATOM 4453 C CA . LEU B 1 305 ? 73.073 12.618 113.455 1.00 18.49 303 LEU B CA 1
ATOM 4454 C C . LEU B 1 305 ? 72.019 11.610 113.017 1.00 21.41 303 LEU B C 1
ATOM 4455 O O . LEU B 1 305 ? 72.161 10.405 113.269 1.00 21.55 303 LEU B O 1
ATOM 4460 N N . LEU B 1 306 ? 70.942 12.082 112.378 1.00 19.64 304 LEU B N 1
ATOM 4461 C CA . LEU B 1 306 ? 69.876 11.175 111.967 1.00 18.98 304 LEU B CA 1
ATOM 4462 C C . LEU B 1 306 ? 70.378 10.172 110.942 1.00 22.99 304 LEU B C 1
ATOM 4463 O O . LEU B 1 306 ? 69.984 8.997 110.971 1.00 25.21 304 LEU B O 1
ATOM 4468 N N . GLU B 1 307 ? 71.261 10.606 110.043 1.00 22.08 305 GLU B N 1
ATOM 4469 C CA . GLU B 1 307 ? 71.725 9.663 109.035 1.00 24.09 305 GLU B CA 1
ATOM 4470 C C . GLU B 1 307 ? 72.768 8.696 109.580 1.00 27.83 305 GLU B C 1
ATOM 4471 O O . GLU B 1 307 ? 72.924 7.610 109.013 1.00 29.58 305 GLU B O 1
ATOM 4477 N N . ARG B 1 308 ? 73.354 9.001 110.713 1.00 31.49 306 ARG B N 1
ATOM 4478 C CA . ARG B 1 308 ? 74.310 8.052 111.323 1.00 32.34 306 ARG B CA 1
ATOM 4479 C C . ARG B 1 308 ? 73.617 7.246 112.414 1.00 39.41 306 ARG B C 1
ATOM 4480 O O . ARG B 1 308 ? 74.317 6.486 113.080 1.00 45.18 306 ARG B O 1
ATOM 4488 N N . SER B 1 309 ? 72.306 7.376 112.585 1.00 35.58 307 SER B N 1
ATOM 4489 C CA . SER B 1 309 ? 71.694 6.659 113.680 1.00 38.48 307 SER B CA 1
ATOM 4490 C C . SER B 1 309 ? 70.578 5.758 113.167 1.00 49.19 307 SER B C 1
ATOM 4491 O O . SER B 1 309 ? 69.729 5.282 113.931 1.00 47.17 307 SER B O 1
ATOM 4495 N N . SER C 1 2 ? 62.750 47.427 99.936 1.00 47.16 0 SER C N 1
ATOM 4496 C CA . SER C 1 2 ? 61.375 47.757 100.287 1.00 46.67 0 SER C CA 1
ATOM 4497 C C . SER C 1 2 ? 61.287 48.382 101.678 1.00 39.61 0 SER C C 1
ATOM 4498 O O . SER C 1 2 ? 62.082 48.072 102.566 1.00 43.83 0 SER C O 1
ATOM 4500 N N . VAL C 1 3 ? 60.323 49.281 101.863 1.00 38.11 1 VAL C N 1
ATOM 4501 C CA . VAL C 1 3 ? 59.936 49.678 103.208 1.00 31.89 1 VAL C CA 1
ATOM 4502 C C . VAL C 1 3 ? 59.280 48.491 103.893 1.00 34.29 1 VAL C C 1
ATOM 4503 O O . VAL C 1 3 ? 58.355 47.880 103.343 1.00 34.87 1 VAL C O 1
ATOM 4507 N N . ILE C 1 4 ? 59.745 48.160 105.093 1.00 25.67 2 ILE C N 1
ATOM 4508 C CA . ILE C 1 4 ? 59.091 47.114 105.881 1.00 24.66 2 ILE C CA 1
ATOM 4509 C C . ILE C 1 4 ? 57.814 47.704 106.469 1.00 26.29 2 ILE C C 1
ATOM 4510 O O . ILE C 1 4 ? 57.862 48.713 107.176 1.00 30.11 2 ILE C O 1
ATOM 4515 N N . ARG C 1 5 ? 56.677 47.067 106.205 1.00 22.77 3 ARG C N 1
ATOM 4516 C CA . ARG C 1 5 ? 55.394 47.560 106.694 1.00 21.36 3 ARG C CA 1
ATOM 4517 C C . ARG C 1 5 ? 55.006 46.852 107.986 1.00 23.18 3 ARG C C 1
ATOM 4518 O O . ARG C 1 5 ? 55.159 45.634 108.115 1.00 25.50 3 ARG C O 1
ATOM 4526 N N . HIS C 1 6 ? 54.501 47.627 108.940 1.00 21.76 4 HIS C N 1
ATOM 4527 C CA . HIS C 1 6 ? 54.037 47.103 110.215 1.00 21.60 4 HIS C CA 1
ATOM 4528 C C . HIS C 1 6 ? 52.557 47.412 110.382 1.00 21.93 4 HIS C C 1
ATOM 4529 O O . HIS C 1 6 ? 51.977 48.222 109.655 1.00 22.40 4 HIS C O 1
ATOM 4536 N N . PHE C 1 7 ? 51.932 46.771 111.365 1.00 19.31 5 PHE C N 1
ATOM 4537 C CA . PHE C 1 7 ? 50.516 47.036 111.638 1.00 18.63 5 PHE C CA 1
ATOM 4538 C C . PHE C 1 7 ? 50.357 47.061 113.152 1.00 20.37 5 PHE C C 1
ATOM 4539 O O . PHE C 1 7 ? 50.042 46.033 113.761 1.00 19.14 5 PHE C O 1
ATOM 4547 N N . LEU C 1 8 ? 50.583 48.236 113.740 1.00 19.78 6 LEU C N 1
ATOM 4548 C CA . LEU C 1 8 ? 50.595 48.401 115.189 1.00 20.60 6 LEU C CA 1
ATOM 4549 C C . LEU C 1 8 ? 49.332 49.073 115.696 1.00 21.68 6 LEU C C 1
ATOM 4550 O O . LEU C 1 8 ? 49.017 48.972 116.888 1.00 22.48 6 LEU C O 1
ATOM 4555 N N . ARG C 1 9 ? 48.617 49.753 114.804 1.00 19.94 7 ARG C N 1
ATOM 4556 C CA . ARG C 1 9 ? 47.394 50.492 115.086 1.00 20.08 7 ARG C CA 1
ATOM 4557 C C . ARG C 1 9 ? 46.686 50.640 113.745 1.00 20.08 7 ARG C C 1
ATOM 4558 O O . ARG C 1 9 ? 47.300 50.487 112.684 1.00 20.81 7 ARG C O 1
ATOM 4566 N N . ASP C 1 10 ? 45.379 50.910 113.796 1.00 20.57 8 ASP C N 1
ATOM 4567 C CA . ASP C 1 10 ? 44.539 50.658 112.627 1.00 18.49 8 ASP C CA 1
ATOM 4568 C C . ASP C 1 10 ? 44.899 51.571 111.466 1.00 20.86 8 ASP C C 1
ATOM 4569 O O . ASP C 1 10 ? 44.740 51.177 110.301 1.00 19.88 8 ASP C O 1
ATOM 4574 N N . ASP C 1 11 ? 45.340 52.797 111.763 1.00 21.48 9 ASP C N 1
ATOM 4575 C CA . ASP C 1 11 ? 45.642 53.785 110.735 1.00 20.55 9 ASP C CA 1
ATOM 4576 C C . ASP C 1 11 ? 47.035 53.589 110.139 1.00 22.41 9 ASP C C 1
ATOM 4577 O O . ASP C 1 11 ? 47.452 54.377 109.287 1.00 22.87 9 ASP C O 1
ATOM 4582 N N . ASP C 1 12 ? 47.743 52.513 110.519 1.00 18.89 10 ASP C N 1
ATOM 4583 C CA . ASP C 1 12 ? 48.945 52.150 109.779 1.00 20.46 10 ASP C CA 1
ATOM 4584 C C . ASP C 1 12 ? 48.621 51.702 108.360 1.00 22.46 10 ASP C C 1
ATOM 4585 O O . ASP C 1 12 ? 49.519 51.674 107.512 1.00 25.30 10 ASP C O 1
ATOM 4590 N N . LEU C 1 13 ? 47.370 51.356 108.081 1.00 19.95 11 LEU C N 1
ATOM 4591 C CA . LEU C 1 13 ? 46.886 51.174 106.716 1.00 19.81 11 LEU C CA 1
ATOM 4592 C C . LEU C 1 13 ? 46.185 52.448 106.269 1.00 20.86 11 LEU C C 1
ATOM 4593 O O . LEU C 1 13 ? 45.384 53.006 107.015 1.00 21.29 11 LEU C O 1
ATOM 4598 N N . SER C 1 14 ? 46.484 52.897 105.056 1.00 20.77 12 SER C N 1
ATOM 4599 C CA . SER C 1 14 ? 45.724 53.963 104.439 1.00 20.97 12 SER C CA 1
ATOM 4600 C C . SER C 1 14 ? 44.329 53.453 104.093 1.00 20.08 12 SER C C 1
ATOM 4601 O O . SER C 1 14 ? 44.075 52.249 104.101 1.00 20.23 12 SER C O 1
ATOM 4604 N N . PRO C 1 15 ? 43.395 54.345 103.767 1.00 19.91 13 PRO C N 1
ATOM 4605 C CA . PRO C 1 15 ? 42.088 53.860 103.293 1.00 19.79 13 PRO C CA 1
ATOM 4606 C C . PRO C 1 15 ? 42.179 52.887 102.123 1.00 20.59 13 PRO C C 1
ATOM 4607 O O . PRO C 1 15 ? 41.472 51.870 102.134 1.00 22.36 13 PRO C O 1
ATOM 4611 N N . ALA C 1 16 ? 43.011 53.167 101.112 1.00 20.96 14 ALA C N 1
ATOM 4612 C CA . ALA C 1 16 ? 43.091 52.259 99.975 1.00 21.85 14 ALA C CA 1
ATOM 4613 C C . ALA C 1 16 ? 43.722 50.944 100.386 1.00 21.90 14 ALA C C 1
ATOM 4614 O O . ALA C 1 16 ? 43.299 49.877 99.935 1.00 21.93 14 ALA C O 1
ATOM 4616 N N . GLU C 1 17 ? 44.727 51.006 101.256 1.00 19.81 15 GLU C N 1
ATOM 4617 C CA . GLU C 1 17 ? 45.385 49.787 101.716 1.00 20.44 15 GLU C CA 1
ATOM 4618 C C . GLU C 1 17 ? 44.441 48.936 102.549 1.00 21.20 15 GLU C C 1
ATOM 4619 O O . GLU C 1 17 ? 44.416 47.707 102.413 1.00 20.46 15 GLU C O 1
ATOM 4625 N N . GLN C 1 18 ? 43.667 49.569 103.435 1.00 19.30 16 GLN C N 1
ATOM 4626 C CA . GLN C 1 18 ? 42.715 48.806 104.227 1.00 17.63 16 GLN C CA 1
ATOM 4627 C C . GLN C 1 18 ? 41.709 48.099 103.328 1.00 19.70 16 GLN C C 1
ATOM 4628 O O . GLN C 1 18 ? 41.362 46.936 103.564 1.00 19.07 16 GLN C O 1
ATOM 4634 N N . ALA C 1 19 ? 41.239 48.781 102.278 1.00 18.19 17 ALA C N 1
ATOM 4635 C CA . ALA C 1 19 ? 40.309 48.133 101.357 1.00 19.90 17 ALA C CA 1
ATOM 4636 C C . ALA C 1 19 ? 40.944 46.918 100.685 1.00 20.94 17 ALA C C 1
ATOM 4637 O O . ALA C 1 19 ? 40.277 45.897 100.498 1.00 21.52 17 ALA C O 1
ATOM 4639 N N . GLU C 1 20 ? 42.226 47.013 100.313 1.00 19.99 18 GLU C N 1
ATOM 4640 C CA . GLU C 1 20 ? 42.928 45.858 99.745 1.00 20.20 18 GLU C CA 1
ATOM 4641 C C . GLU C 1 20 ? 42.962 44.687 100.717 1.00 22.39 18 GLU C C 1
ATOM 4642 O O . GLU C 1 20 ? 42.722 43.537 100.324 1.00 20.56 18 GLU C O 1
ATOM 4648 N N . VAL C 1 21 ? 43.278 44.955 101.983 1.00 18.43 19 VAL C N 1
ATOM 4649 C CA . VAL C 1 21 ? 43.345 43.876 102.975 1.00 17.69 19 VAL C CA 1
ATOM 4650 C C . VAL C 1 21 ? 41.977 43.245 103.153 1.00 18.65 19 VAL C C 1
ATOM 4651 O O . VAL C 1 21 ? 41.848 42.017 103.218 1.00 18.55 19 VAL C O 1
ATOM 4655 N N . LEU C 1 22 ? 40.929 44.069 103.226 1.00 18.18 20 LEU C N 1
ATOM 4656 C CA . LEU C 1 22 ? 39.605 43.509 103.444 1.00 18.01 20 LEU C CA 1
ATOM 4657 C C . LEU C 1 22 ? 39.126 42.720 102.228 1.00 20.26 20 LEU C C 1
ATOM 4658 O O . LEU C 1 22 ? 38.415 41.723 102.386 1.00 19.63 20 LEU C O 1
ATOM 4663 N N . GLU C 1 23 ? 39.482 43.156 101.014 1.00 18.38 21 GLU C N 1
ATOM 4664 C CA . GLU C 1 23 ? 39.155 42.362 99.832 1.00 23.11 21 GLU C CA 1
ATOM 4665 C C . GLU C 1 23 ? 39.860 41.012 99.879 1.00 22.65 21 GLU C C 1
ATOM 4666 O O . GLU C 1 23 ? 39.253 39.966 99.609 1.00 21.68 21 GLU C O 1
ATOM 4672 N N . LEU C 1 24 ? 41.139 41.021 100.252 1.00 19.97 22 LEU C N 1
ATOM 4673 C CA . LEU C 1 24 ? 41.896 39.786 100.415 1.00 20.45 22 LEU C CA 1
ATOM 4674 C C . LEU C 1 24 ? 41.262 38.887 101.465 1.00 19.61 22 LEU C C 1
ATOM 4675 O O . LEU C 1 24 ? 41.263 37.655 101.322 1.00 19.21 22 LEU C O 1
ATOM 4680 N N . ALA C 1 25 ? 40.725 39.485 102.533 1.00 19.02 23 ALA C N 1
ATOM 4681 C CA . ALA C 1 25 ? 40.110 38.671 103.582 1.00 19.24 23 ALA C CA 1
ATOM 4682 C C . ALA C 1 25 ? 38.905 37.905 103.046 1.00 20.96 23 ALA C C 1
ATOM 4683 O O . ALA C 1 25 ? 38.708 36.728 103.372 1.00 19.19 23 ALA C O 1
ATOM 4685 N N . ALA C 1 26 ? 38.109 38.546 102.194 1.00 19.29 24 ALA C N 1
ATOM 4686 C CA . ALA C 1 26 ? 36.979 37.843 101.602 1.00 20.33 24 ALA C CA 1
ATOM 4687 C C . ALA C 1 26 ? 37.460 36.740 100.674 1.00 22.84 24 ALA C C 1
ATOM 4688 O O . ALA C 1 26 ? 36.882 35.648 100.649 1.00 22.31 24 ALA C O 1
ATOM 4690 N N . GLU C 1 27 ? 38.521 37.009 99.904 1.00 19.76 25 GLU C N 1
ATOM 4691 C CA . GLU C 1 27 ? 39.053 35.995 98.995 1.00 20.44 25 GLU C CA 1
ATOM 4692 C C . GLU C 1 27 ? 39.572 34.793 99.769 1.00 19.84 25 GLU C C 1
ATOM 4693 O O . GLU C 1 27 ? 39.342 33.640 99.378 1.00 21.59 25 GLU C O 1
ATOM 4699 N N . LEU C 1 28 ? 40.281 35.050 100.869 1.00 19.77 26 LEU C N 1
ATOM 4700 C CA . LEU C 1 28 ? 40.843 33.964 101.667 1.00 19.61 26 LEU C CA 1
ATOM 4701 C C . LEU C 1 28 ? 39.767 33.210 102.439 1.00 19.29 26 LEU C C 1
ATOM 4702 O O . LEU C 1 28 ? 39.925 32.012 102.700 1.00 20.10 26 LEU C O 1
ATOM 4707 N N . LYS C 1 29 ? 38.681 33.880 102.834 1.00 19.26 27 LYS C N 1
ATOM 4708 C CA . LYS C 1 29 ? 37.572 33.148 103.442 1.00 19.61 27 LYS C CA 1
ATOM 4709 C C . LYS C 1 29 ? 36.999 32.128 102.465 1.00 24.70 27 LYS C C 1
ATOM 4710 O O . LYS C 1 29 ? 36.651 31.006 102.855 1.00 23.56 27 LYS C O 1
ATOM 4716 N N . LYS C 1 30 ? 36.915 32.499 101.187 1.00 22.41 28 LYS C N 1
ATOM 4717 C CA . LYS C 1 30 ? 36.394 31.588 100.166 1.00 21.15 28 LYS C CA 1
ATOM 4718 C C . LYS C 1 30 ? 37.369 30.455 99.867 1.00 23.61 28 LYS C C 1
ATOM 4719 O O . LYS C 1 30 ? 36.949 29.311 99.632 1.00 24.84 28 LYS C O 1
ATOM 4725 N N . ASP C 1 31 ? 38.664 30.754 99.851 1.00 23.45 29 ASP C N 1
ATOM 4726 C CA . ASP C 1 31 ? 39.690 29.814 99.394 1.00 21.49 29 ASP C CA 1
ATOM 4727 C C . ASP C 1 31 ? 40.850 29.852 100.388 1.00 22.33 29 ASP C C 1
ATOM 4728 O O . ASP C 1 31 ? 41.891 30.473 100.144 1.00 20.54 29 ASP C O 1
ATOM 4733 N N . PRO C 1 32 ? 40.705 29.176 101.531 1.00 22.97 30 PRO C N 1
ATOM 4734 C CA . PRO C 1 32 ? 41.609 29.439 102.668 1.00 20.24 30 PRO C CA 1
ATOM 4735 C C . PRO C 1 32 ? 43.036 28.951 102.506 1.00 20.93 30 PRO C C 1
ATOM 4736 O O . PRO C 1 32 ? 43.889 29.352 103.312 1.00 19.22 30 PRO C O 1
ATOM 4740 N N . VAL C 1 33 ? 43.336 28.076 101.550 1.00 20.21 31 VAL C N 1
ATOM 4741 C CA . VAL C 1 33 ? 44.709 27.616 101.392 1.00 20.77 31 VAL C CA 1
ATOM 4742 C C . VAL C 1 33 ? 45.251 27.969 100.006 1.00 19.75 31 VAL C C 1
ATOM 4743 O O . VAL C 1 33 ? 46.218 27.379 99.542 1.00 21.58 31 VAL C O 1
ATOM 4747 N N . SER C 1 34 ? 44.650 28.969 99.363 1.00 19.09 32 SER C N 1
ATOM 4748 C CA . SER C 1 34 ? 45.043 29.369 98.014 1.00 19.94 32 SER C CA 1
ATOM 4749 C C . SER C 1 34 ? 46.256 30.290 97.984 1.00 19.46 32 SER C C 1
ATOM 4750 O O . SER C 1 34 ? 46.850 30.468 96.912 1.00 20.44 32 SER C O 1
ATOM 4753 N N . ARG C 1 35 ? 46.632 30.881 99.115 1.00 20.23 33 ARG C N 1
ATOM 4754 C CA . ARG C 1 35 ? 47.799 31.751 99.202 1.00 19.00 33 ARG C CA 1
ATOM 4755 C C . ARG C 1 35 ? 48.795 31.118 100.158 1.00 18.60 33 ARG C C 1
ATOM 4756 O O . ARG C 1 35 ? 48.463 30.866 101.321 1.00 19.28 33 ARG C O 1
ATOM 4764 N N . ARG C 1 36 ? 50.007 30.842 99.677 1.00 19.67 34 ARG C N 1
ATOM 4765 C CA . ARG C 1 36 ? 50.998 30.127 100.485 1.00 20.08 34 ARG C CA 1
ATOM 4766 C C . ARG C 1 36 ? 52.337 30.858 100.497 1.00 19.04 34 ARG C C 1
ATOM 4767 O O . ARG C 1 36 ? 53.381 30.285 100.175 1.00 21.65 34 ARG C O 1
ATOM 4775 N N . PRO C 1 37 ? 52.348 32.128 100.902 1.00 18.42 35 PRO C N 1
ATOM 4776 C CA . PRO C 1 37 ? 53.612 32.872 100.920 1.00 19.06 35 PRO C CA 1
ATOM 4777 C C . PRO C 1 37 ? 54.593 32.373 101.954 1.00 19.77 35 PRO C C 1
ATOM 4778 O O . PRO C 1 37 ? 55.770 32.740 101.880 1.00 22.20 35 PRO C O 1
ATOM 4782 N N . LEU C 1 38 ? 54.141 31.599 102.943 1.00 18.99 36 LEU C N 1
ATOM 4783 C CA . LEU C 1 38 ? 54.998 31.114 104.010 1.00 19.10 36 LEU C CA 1
ATOM 4784 C C . LEU C 1 38 ? 55.352 29.647 103.815 1.00 19.35 36 LEU C C 1
ATOM 4785 O O . LEU C 1 38 ? 55.899 29.026 104.728 1.00 20.78 36 LEU C O 1
ATOM 4790 N N . GLN C 1 39 ? 55.092 29.097 102.624 1.00 20.16 37 GLN C N 1
ATOM 4791 C CA . GLN C 1 39 ? 55.429 27.700 102.357 1.00 22.80 37 GLN C CA 1
ATOM 4792 C C . GLN C 1 39 ? 56.914 27.447 102.598 1.00 22.75 37 GLN C C 1
ATOM 4793 O O . GLN C 1 39 ? 57.766 28.319 102.384 1.00 22.67 37 GLN C O 1
ATOM 4799 N N . GLY C 1 40 ? 57.225 26.237 103.065 1.00 22.21 38 GLY C N 1
ATOM 4800 C CA . GLY C 1 40 ? 58.590 25.893 103.384 1.00 22.21 38 GLY C CA 1
ATOM 4801 C C . GLY C 1 40 ? 58.699 24.813 104.445 1.00 21.08 38 GLY C C 1
ATOM 4802 O O . GLY C 1 40 ? 59.138 23.694 104.166 1.00 23.57 38 GLY C O 1
ATOM 4803 N N . PRO C 1 41 ? 58.286 25.116 105.687 1.00 20.78 39 PRO C N 1
ATOM 4804 C CA . PRO C 1 41 ? 57.673 26.370 106.132 1.00 19.78 39 PRO C CA 1
ATOM 4805 C C . PRO C 1 41 ? 58.648 27.476 106.483 1.00 20.29 39 PRO C C 1
ATOM 4806 O O . PRO C 1 41 ? 59.758 27.238 106.950 1.00 23.57 39 PRO C O 1
ATOM 4810 N N . ARG C 1 42 ? 58.210 28.704 106.221 1.00 20.06 40 ARG C N 1
ATOM 4811 C CA . ARG C 1 42 ? 58.783 29.868 106.865 1.00 19.63 40 ARG C CA 1
ATOM 4812 C C . ARG C 1 42 ? 58.122 30.045 108.225 1.00 18.52 40 ARG C C 1
ATOM 4813 O O . ARG C 1 42 ? 56.998 29.592 108.449 1.00 20.63 40 ARG C O 1
ATOM 4821 N N . GLY C 1 43 ? 58.818 30.743 109.126 1.00 19.30 41 GLY C N 1
ATOM 4822 C CA . GLY C 1 43 ? 58.316 30.967 110.461 1.00 18.93 41 GLY C CA 1
ATOM 4823 C C . GLY C 1 43 ? 57.598 32.289 110.641 1.00 18.75 41 GLY C C 1
ATOM 4824 O O . GLY C 1 43 ? 57.830 33.266 109.930 1.00 19.82 41 GLY C O 1
ATOM 4825 N N . VAL C 1 44 ? 56.723 32.313 111.640 1.00 17.33 42 VAL C N 1
ATOM 4826 C CA . VAL C 1 44 ? 56.135 33.555 112.137 1.00 17.58 42 VAL C CA 1
ATOM 4827 C C . VAL C 1 44 ? 56.163 33.453 113.653 1.00 20.09 42 VAL C C 1
ATOM 4828 O O . VAL C 1 44 ? 55.760 32.428 114.213 1.00 21.26 42 VAL C O 1
ATOM 4832 N N . ALA C 1 45 ? 56.664 34.486 114.321 1.00 18.41 43 ALA C N 1
ATOM 4833 C CA . ALA C 1 45 ? 56.637 34.497 115.779 1.00 19.10 43 ALA C CA 1
ATOM 4834 C C . ALA C 1 45 ? 55.249 34.922 116.250 1.00 20.13 43 ALA C C 1
ATOM 4835 O O . ALA C 1 45 ? 54.661 35.854 115.701 1.00 20.77 43 ALA C O 1
ATOM 4837 N N . VAL C 1 46 ? 54.706 34.215 117.243 1.00 19.82 44 VAL C N 1
ATOM 4838 C CA . VAL C 1 46 ? 53.445 34.611 117.882 1.00 21.60 44 VAL C CA 1
ATOM 4839 C C . VAL C 1 46 ? 53.726 34.641 119.377 1.00 23.84 44 VAL C C 1
ATOM 4840 O O . VAL C 1 46 ? 53.771 33.592 120.029 1.00 22.86 44 VAL C O 1
ATOM 4844 N N . ILE C 1 47 ? 53.915 35.838 119.924 1.00 20.45 45 ILE C N 1
ATOM 4845 C CA . ILE C 1 47 ? 54.439 36.024 121.270 1.00 22.82 45 ILE C CA 1
ATOM 4846 C C . ILE C 1 47 ? 53.371 36.682 122.130 1.00 24.93 45 ILE C C 1
ATOM 4847 O O . ILE C 1 47 ? 52.798 37.704 121.739 1.00 23.37 45 ILE C O 1
ATOM 4852 N N . PHE C 1 48 ? 53.126 36.113 123.310 1.00 24.91 46 PHE C N 1
ATOM 4853 C CA . PHE C 1 48 ? 52.142 36.650 124.250 1.00 28.41 46 PHE C CA 1
ATOM 4854 C C . PHE C 1 48 ? 52.825 37.102 125.534 1.00 31.88 46 PHE C C 1
ATOM 4855 O O . PHE C 1 48 ? 53.379 36.274 126.268 1.00 32.34 46 PHE C O 1
ATOM 4863 N N . ASP C 1 49 ? 52.766 38.410 125.821 1.00 30.33 47 ASP C N 1
ATOM 4864 C CA . ASP C 1 49 ? 53.110 38.873 127.166 1.00 34.12 47 ASP C CA 1
ATOM 4865 C C . ASP C 1 49 ? 51.982 38.579 128.147 1.00 35.20 47 ASP C C 1
ATOM 4866 O O . ASP C 1 49 ? 52.215 38.490 129.358 1.00 37.64 47 ASP C O 1
ATOM 4871 N N . LYS C 1 50 ? 50.759 38.465 127.644 1.00 33.41 48 LYS C N 1
ATOM 4872 C CA . LYS C 1 50 ? 49.609 37.989 128.396 1.00 36.47 48 LYS C CA 1
ATOM 4873 C C . LYS C 1 50 ? 48.852 37.066 127.463 1.00 34.08 48 LYS C C 1
ATOM 4874 O O . LYS C 1 50 ? 48.608 37.433 126.314 1.00 34.79 48 LYS C O 1
ATOM 4880 N N . ASN C 1 51 ? 48.496 35.878 127.936 1.00 39.68 49 ASN C N 1
ATOM 4881 C CA . ASN C 1 51 ? 47.862 34.917 127.044 1.00 43.16 49 ASN C CA 1
ATOM 4882 C C . ASN C 1 51 ? 46.507 35.409 126.555 1.00 40.27 49 ASN C C 1
ATOM 4883 O O . ASN C 1 51 ? 45.781 36.129 127.249 1.00 40.56 49 ASN C O 1
ATOM 4888 N N . SER C 1 52 ? 46.184 35.020 125.329 1.00 35.31 50 SER C N 1
ATOM 4889 C CA . SER C 1 52 ? 44.849 35.213 124.775 1.00 35.00 50 SER C CA 1
ATOM 4890 C C . SER C 1 52 ? 44.611 33.994 123.891 1.00 34.17 50 SER C C 1
ATOM 4891 O O . SER C 1 52 ? 45.130 33.926 122.774 1.00 31.38 50 SER C O 1
ATOM 4894 N N . THR C 1 53 ? 43.860 33.021 124.407 1.00 36.72 51 THR C N 1
ATOM 4895 C CA . THR C 1 53 ? 43.736 31.764 123.676 1.00 34.55 51 THR C CA 1
ATOM 4896 C C . THR C 1 53 ? 43.039 31.952 122.332 1.00 36.48 51 THR C C 1
ATOM 4897 O O . THR C 1 53 ? 43.397 31.297 121.349 1.00 33.43 51 THR C O 1
ATOM 4901 N N . ARG C 1 54 ? 42.088 32.875 122.236 1.00 34.87 52 ARG C N 1
ATOM 4902 C CA . ARG C 1 54 ? 41.384 33.030 120.969 1.00 34.27 52 ARG C CA 1
ATOM 4903 C C . ARG C 1 54 ? 42.228 33.788 119.935 1.00 32.13 52 ARG C C 1
ATOM 4904 O O . ARG C 1 54 ? 42.126 33.522 118.726 1.00 32.45 52 ARG C O 1
ATOM 4912 N N . THR C 1 55 ? 43.127 34.666 120.389 1.00 26.90 53 THR C N 1
ATOM 4913 C CA . THR C 1 55 ? 44.165 35.192 119.509 1.00 24.73 53 THR C CA 1
ATOM 4914 C C . THR C 1 55 ? 45.100 34.079 119.046 1.00 25.13 53 THR C C 1
ATOM 4915 O O . THR C 1 55 ? 45.539 34.058 117.893 1.00 23.95 53 THR C O 1
ATOM 4919 N N . ARG C 1 56 ? 45.420 33.148 119.941 1.00 26.56 54 ARG C N 1
ATOM 4920 C CA . ARG C 1 56 ? 46.316 32.052 119.585 1.00 27.56 54 ARG C CA 1
ATOM 4921 C C . ARG C 1 56 ? 45.712 31.168 118.502 1.00 25.00 54 ARG C C 1
ATOM 4922 O O . ARG C 1 56 ? 46.382 30.834 117.516 1.00 24.98 54 ARG C O 1
ATOM 4930 N N . PHE C 1 57 ? 44.448 30.771 118.667 1.00 23.34 55 PHE C N 1
ATOM 4931 C CA . PHE C 1 57 ? 43.814 29.921 117.659 1.00 23.70 55 PHE C CA 1
ATOM 4932 C C . PHE C 1 57 ? 43.817 30.580 116.292 1.00 25.33 55 PHE C C 1
ATOM 4933 O O . PHE C 1 57 ? 44.208 29.960 115.292 1.00 25.95 55 PHE C O 1
ATOM 4941 N N . SER C 1 58 ? 43.372 31.837 116.219 1.00 22.02 56 SER C N 1
ATOM 4942 C CA . SER C 1 58 ? 43.239 32.463 114.914 1.00 19.61 56 SER C CA 1
ATOM 4943 C C . SER C 1 58 ? 44.600 32.654 114.250 1.00 21.78 56 SER C C 1
ATOM 4944 O O . SER C 1 58 ? 44.760 32.320 113.076 1.00 21.96 56 SER C O 1
ATOM 4947 N N . PHE C 1 59 ? 45.612 33.123 114.989 1.00 18.46 57 PHE C N 1
ATOM 4948 C CA . PHE C 1 59 ? 46.905 33.334 114.332 1.00 18.71 57 PHE C CA 1
ATOM 4949 C C . PHE C 1 59 ? 47.596 32.015 114.019 1.00 18.04 57 PHE C C 1
ATOM 4950 O O . PHE C 1 59 ? 48.159 31.845 112.929 1.00 19.75 57 PHE C O 1
ATOM 4958 N N . GLU C 1 60 ? 47.602 31.088 114.971 1.00 19.43 58 GLU C N 1
ATOM 4959 C CA . GLU C 1 60 ? 48.379 29.869 114.776 1.00 21.10 58 GLU C CA 1
ATOM 4960 C C . GLU C 1 60 ? 47.841 29.078 113.586 1.00 20.36 58 GLU C C 1
ATOM 4961 O O . GLU C 1 60 ? 48.617 28.604 112.737 1.00 21.36 58 GLU C O 1
ATOM 4967 N N . LEU C 1 61 ? 46.517 28.999 113.451 1.00 20.44 59 LEU C N 1
ATOM 4968 C CA . LEU C 1 61 ? 45.967 28.277 112.306 1.00 21.15 59 LEU C CA 1
ATOM 4969 C C . LEU C 1 61 ? 46.052 29.083 111.022 1.00 20.23 59 LEU C C 1
ATOM 4970 O O . LEU C 1 61 ? 46.234 28.509 109.937 1.00 20.73 59 LEU C O 1
ATOM 4975 N N . GLY C 1 62 ? 45.897 30.404 111.102 1.00 18.21 60 GLY C N 1
ATOM 4976 C CA . GLY C 1 62 ? 46.038 31.195 109.897 1.00 18.45 60 GLY C CA 1
ATOM 4977 C C . GLY C 1 62 ? 47.433 31.105 109.307 1.00 17.31 60 GLY C C 1
ATOM 4978 O O . GLY C 1 62 ? 47.593 30.954 108.097 1.00 19.28 60 GLY C O 1
ATOM 4979 N N . ILE C 1 63 ? 48.459 31.191 110.159 1.00 18.82 61 ILE C N 1
ATOM 4980 C CA . ILE C 1 63 ? 49.834 31.065 109.688 1.00 17.10 61 ILE C CA 1
ATOM 4981 C C . ILE C 1 63 ? 50.052 29.705 109.037 1.00 18.63 61 ILE C C 1
ATOM 4982 O O . ILE C 1 63 ? 50.673 29.598 107.966 1.00 18.96 61 ILE C O 1
ATOM 4987 N N . ALA C 1 64 ? 49.545 28.649 109.674 1.00 18.73 62 ALA C N 1
ATOM 4988 C CA . ALA C 1 64 ? 49.659 27.308 109.110 1.00 18.79 62 ALA C CA 1
ATOM 4989 C C . ALA C 1 64 ? 49.005 27.221 107.737 1.00 18.60 62 ALA C C 1
ATOM 4990 O O . ALA C 1 64 ? 49.526 26.554 106.831 1.00 19.43 62 ALA C O 1
ATOM 4992 N N . GLN C 1 65 ? 47.849 27.862 107.570 1.00 17.83 63 GLN C N 1
ATOM 4993 C CA . GLN C 1 65 ? 47.116 27.812 106.312 1.00 16.93 63 GLN C CA 1
ATOM 4994 C C . GLN C 1 65 ? 47.768 28.646 105.215 1.00 17.54 63 GLN C C 1
ATOM 4995 O O . GLN C 1 65 ? 47.413 28.473 104.040 1.00 19.70 63 GLN C O 1
ATOM 5001 N N . LEU C 1 66 ? 48.709 29.525 105.569 1.00 18.07 64 LEU C N 1
ATOM 5002 C CA . LEU C 1 66 ? 49.558 30.205 104.601 1.00 19.36 64 LEU C CA 1
ATOM 5003 C C . LEU C 1 66 ? 50.805 29.393 104.298 1.00 18.02 64 LEU C C 1
ATOM 5004 O O . LEU C 1 66 ? 51.697 29.872 103.581 1.00 19.77 64 LEU C O 1
ATOM 5009 N N . GLY C 1 67 ? 50.886 28.186 104.841 1.00 17.91 65 GLY C N 1
ATOM 5010 C CA . GLY C 1 67 ? 52.010 27.291 104.659 1.00 20.75 65 GLY C CA 1
ATOM 5011 C C . GLY C 1 67 ? 53.123 27.431 105.673 1.00 20.44 65 GLY C C 1
ATOM 5012 O O . GLY C 1 67 ? 54.132 26.716 105.570 1.00 22.69 65 GLY C O 1
ATOM 5013 N N . GLY C 1 68 ? 52.992 28.335 106.642 1.00 20.47 66 GLY C N 1
ATOM 5014 C CA . GLY C 1 68 ? 54.064 28.622 107.569 1.00 19.87 66 GLY C CA 1
ATOM 5015 C C . GLY C 1 68 ? 53.955 27.822 108.861 1.00 20.58 66 GLY C C 1
ATOM 5016 O O . GLY C 1 68 ? 53.092 26.964 109.050 1.00 22.12 66 GLY C O 1
ATOM 5017 N N . HIS C 1 69 ? 54.907 28.086 109.748 1.00 19.79 67 HIS C N 1
ATOM 5018 C CA . HIS C 1 69 ? 54.927 27.467 111.066 1.00 18.77 67 HIS C CA 1
ATOM 5019 C C . HIS C 1 69 ? 54.979 28.563 112.112 1.00 20.17 67 HIS C C 1
ATOM 5020 O O . HIS C 1 69 ? 55.941 29.338 112.143 1.00 21.14 67 HIS C O 1
ATOM 5027 N N . ALA C 1 70 ? 53.949 28.634 112.954 1.00 19.99 68 ALA C N 1
ATOM 5028 C CA . ALA C 1 70 ? 53.946 29.608 114.038 1.00 19.48 68 ALA C CA 1
ATOM 5029 C C . ALA C 1 70 ? 54.749 29.065 115.214 1.00 21.12 68 ALA C C 1
ATOM 5030 O O . ALA C 1 70 ? 54.532 27.933 115.668 1.00 23.40 68 ALA C O 1
ATOM 5032 N N . VAL C 1 71 ? 55.684 29.872 115.701 1.00 20.21 69 VAL C N 1
ATOM 5033 C CA . VAL C 1 71 ? 56.397 29.581 116.936 1.00 20.67 69 VAL C CA 1
ATOM 5034 C C . VAL C 1 71 ? 55.689 30.392 118.003 1.00 21.65 69 VAL C C 1
ATOM 5035 O O . VAL C 1 71 ? 55.779 31.625 118.015 1.00 22.19 69 VAL C O 1
ATOM 5039 N N . VAL C 1 72 ? 54.945 29.715 118.871 1.00 22.17 70 VAL C N 1
ATOM 5040 C CA . VAL C 1 72 ? 54.056 30.379 119.816 1.00 23.36 70 VAL C CA 1
ATOM 5041 C C . VAL C 1 72 ? 54.745 30.405 121.169 1.00 29.03 70 VAL C C 1
ATOM 5042 O O . VAL C 1 72 ? 55.117 29.350 121.709 1.00 28.11 70 VAL C O 1
ATOM 5046 N N . VAL C 1 73 ? 54.909 31.606 121.724 1.00 25.06 71 VAL C N 1
ATOM 5047 C CA . VAL C 1 73 ? 55.552 31.804 123.019 1.00 26.32 71 VAL C CA 1
ATOM 5048 C C . VAL C 1 73 ? 54.516 32.393 123.965 1.00 28.99 71 VAL C C 1
ATOM 5049 O O . VAL C 1 73 ? 54.037 33.510 123.743 1.00 27.87 71 VAL C O 1
ATOM 5053 N N . ASP C 1 74 ? 54.190 31.664 125.031 1.00 29.97 72 ASP C N 1
ATOM 5054 C CA . ASP C 1 74 ? 53.207 32.160 125.981 1.00 36.22 72 ASP C CA 1
ATOM 5055 C C . ASP C 1 74 ? 53.892 32.976 127.080 1.00 42.24 72 ASP C C 1
ATOM 5056 O O . ASP C 1 74 ? 55.121 33.042 127.166 1.00 37.65 72 ASP C O 1
ATOM 5061 N N . SER C 1 75 ? 53.085 33.619 127.924 1.00 43.51 73 SER C N 1
ATOM 5062 C CA . SER C 1 75 ? 53.658 34.284 129.087 1.00 47.43 73 SER C CA 1
ATOM 5063 C C . SER C 1 75 ? 54.259 33.232 130.010 1.00 54.53 73 SER C C 1
ATOM 5064 O O . SER C 1 75 ? 53.837 32.073 130.020 1.00 53.98 73 SER C O 1
ATOM 5067 N N . GLY C 1 76 ? 55.262 33.629 130.780 1.00 61.74 74 GLY C N 1
ATOM 5068 C CA . GLY C 1 76 ? 55.903 32.694 131.680 1.00 64.48 74 GLY C CA 1
ATOM 5069 C C . GLY C 1 76 ? 57.273 32.222 131.249 1.00 66.83 74 GLY C C 1
ATOM 5070 O O . GLY C 1 76 ? 57.924 31.495 132.010 1.00 69.44 74 GLY C O 1
ATOM 5071 N N . SER C 1 77 ? 57.711 32.568 130.044 1.00 64.32 75 SER C N 1
ATOM 5072 C CA . SER C 1 77 ? 59.135 32.642 129.774 1.00 67.00 75 SER C CA 1
ATOM 5073 C C . SER C 1 77 ? 59.602 34.025 130.223 1.00 72.65 75 SER C C 1
ATOM 5074 O O . SER C 1 77 ? 58.807 34.841 130.701 1.00 74.05 75 SER C O 1
ATOM 5077 N N . THR C 1 78 ? 60.903 34.294 130.110 1.00 73.62 76 THR C N 1
ATOM 5078 C CA . THR C 1 78 ? 61.401 35.620 130.459 1.00 67.71 76 THR C CA 1
ATOM 5079 C C . THR C 1 78 ? 60.645 36.665 129.649 1.00 68.82 76 THR C C 1
ATOM 5080 O O . THR C 1 78 ? 60.755 36.684 128.417 1.00 61.56 76 THR C O 1
ATOM 5082 N N . GLN C 1 79 ? 59.832 37.493 130.317 1.00 65.48 77 GLN C N 1
ATOM 5083 C CA . GLN C 1 79 ? 59.100 38.547 129.620 1.00 61.02 77 GLN C CA 1
ATOM 5084 C C . GLN C 1 79 ? 60.047 39.323 128.722 1.00 57.33 77 GLN C C 1
ATOM 5085 O O . GLN C 1 79 ? 61.130 39.728 129.153 1.00 56.25 77 GLN C O 1
ATOM 5091 N N . LEU C 1 80 ? 59.651 39.513 127.467 1.00 55.22 78 LEU C N 1
ATOM 5092 C CA . LEU C 1 80 ? 60.505 40.264 126.562 1.00 48.55 78 LEU C CA 1
ATOM 5093 C C . LEU C 1 80 ? 60.842 41.624 127.157 1.00 46.91 78 LEU C C 1
ATOM 5094 O O . LEU C 1 80 ? 60.008 42.273 127.800 1.00 46.98 78 LEU C O 1
ATOM 5099 N N . GLY C 1 81 ? 62.096 42.026 126.978 1.00 46.06 79 GLY C N 1
ATOM 5100 C CA . GLY C 1 81 ? 62.597 43.268 127.514 1.00 44.37 79 GLY C CA 1
ATOM 5101 C C . GLY C 1 81 ? 63.339 43.146 128.824 1.00 42.11 79 GLY C C 1
ATOM 5102 O O . GLY C 1 81 ? 63.924 44.138 129.271 1.00 48.71 79 GLY C O 1
ATOM 5103 N N . ARG C 1 82 ? 63.350 41.968 129.446 1.00 42.55 80 ARG C N 1
ATOM 5104 C CA . ARG C 1 82 ? 63.993 41.823 130.747 1.00 43.26 80 ARG C CA 1
ATOM 5105 C C . ARG C 1 82 ? 65.463 41.416 130.643 1.00 44.92 80 ARG C C 1
ATOM 5106 O O . ARG C 1 82 ? 66.317 42.025 131.295 1.00 45.48 80 ARG C O 1
ATOM 5108 N N . ASP C 1 83 ? 65.794 40.393 129.855 1.00 40.98 81 ASP C N 1
ATOM 5109 C CA . ASP C 1 83 ? 67.189 39.961 129.802 1.00 47.30 81 ASP C CA 1
ATOM 5110 C C . ASP C 1 83 ? 67.952 40.506 128.594 1.00 39.93 81 ASP C C 1
ATOM 5111 O O . ASP C 1 83 ? 69.170 40.319 128.510 1.00 35.30 81 ASP C O 1
ATOM 5116 N N . GLU C 1 84 ? 67.278 41.209 127.688 1.00 34.46 82 GLU C N 1
ATOM 5117 C CA . GLU C 1 84 ? 67.937 41.938 126.613 1.00 30.16 82 GLU C CA 1
ATOM 5118 C C . GLU C 1 84 ? 66.951 42.986 126.130 1.00 34.11 82 GLU C C 1
ATOM 5119 O O . GLU C 1 84 ? 65.752 42.901 126.413 1.00 32.80 82 GLU C O 1
ATOM 5125 N N . THR C 1 85 ? 67.454 43.972 125.394 1.00 29.06 83 THR C N 1
ATOM 5126 C CA . THR C 1 85 ? 66.556 45.009 124.902 1.00 28.77 83 THR C CA 1
ATOM 5127 C C . THR C 1 85 ? 65.564 44.436 123.896 1.00 28.09 83 THR C C 1
ATOM 5128 O O . THR C 1 85 ? 65.830 43.438 123.209 1.00 27.35 83 THR C O 1
ATOM 5132 N N . LEU C 1 86 ? 64.410 45.094 123.805 1.00 30.95 84 LEU C N 1
ATOM 5133 C CA . LEU C 1 86 ? 63.415 44.709 122.809 1.00 26.67 84 LEU C CA 1
ATOM 5134 C C . LEU C 1 86 ? 63.979 44.816 121.401 1.00 29.89 84 LEU C C 1
ATOM 5135 O O . LEU C 1 86 ? 63.619 44.019 120.528 1.00 28.45 84 LEU C O 1
ATOM 5140 N N . GLN C 1 87 ? 64.854 45.801 121.164 1.00 27.34 85 GLN C N 1
ATOM 5141 C CA . GLN C 1 87 ? 65.468 45.945 119.848 1.00 25.38 85 GLN C CA 1
ATOM 5142 C C . GLN C 1 87 ? 66.350 44.749 119.507 1.00 24.55 85 GLN C C 1
ATOM 5143 O O . GLN C 1 87 ? 66.324 44.248 118.374 1.00 26.58 85 GLN C O 1
ATOM 5149 N N . ASP C 1 88 ? 67.142 44.275 120.472 1.00 26.04 86 ASP C N 1
ATOM 5150 C CA . ASP C 1 88 ? 67.948 43.077 120.233 1.00 24.91 86 ASP C CA 1
ATOM 5151 C C . ASP C 1 88 ? 67.062 41.868 119.963 1.00 26.59 86 ASP C C 1
ATOM 5152 O O . ASP C 1 88 ? 67.372 41.046 119.088 1.00 24.66 86 ASP C O 1
ATOM 5157 N N . THR C 1 89 ? 65.962 41.732 120.712 1.00 25.45 87 THR C N 1
ATOM 5158 C CA . THR C 1 89 ? 65.034 40.637 120.442 1.00 24.79 87 THR C CA 1
ATOM 5159 C C . THR C 1 89 ? 64.480 40.734 119.029 1.00 23.89 87 THR C C 1
ATOM 5160 O O . THR C 1 89 ? 64.424 39.734 118.306 1.00 23.65 87 THR C O 1
ATOM 5164 N N . ALA C 1 90 ? 64.102 41.939 118.606 1.00 24.56 88 ALA C N 1
ATOM 5165 C CA . ALA C 1 90 ? 63.565 42.104 117.260 1.00 24.05 88 ALA C CA 1
ATOM 5166 C C . ALA C 1 90 ? 64.598 41.757 116.197 1.00 23.69 88 ALA C C 1
ATOM 5167 O O . ALA C 1 90 ? 64.257 41.165 115.168 1.00 22.81 88 ALA C O 1
ATOM 5169 N N . LYS C 1 91 ? 65.868 42.121 116.417 1.00 23.39 89 LYS C N 1
ATOM 5170 C CA . LYS C 1 91 ? 66.879 41.824 115.406 1.00 23.88 89 LYS C CA 1
ATOM 5171 C C . LYS C 1 91 ? 67.126 40.324 115.293 1.00 20.22 89 LYS C C 1
ATOM 5172 O O . LYS C 1 91 ? 67.363 39.813 114.187 1.00 24.50 89 LYS C O 1
ATOM 5178 N N . VAL C 1 92 ? 67.069 39.597 116.414 1.00 21.21 90 VAL C N 1
ATOM 5179 C CA . VAL C 1 92 ? 67.272 38.149 116.341 1.00 21.59 90 VAL C CA 1
ATOM 5180 C C . VAL C 1 92 ? 66.046 37.474 115.745 1.00 22.07 90 VAL C C 1
ATOM 5181 O O . VAL C 1 92 ? 66.164 36.607 114.877 1.00 21.84 90 VAL C O 1
ATOM 5185 N N . LEU C 1 93 ? 64.844 37.884 116.174 1.00 20.72 91 LEU C N 1
ATOM 5186 C CA . LEU C 1 93 ? 63.640 37.281 115.606 1.00 21.88 91 LEU C CA 1
ATOM 5187 C C . LEU C 1 93 ? 63.600 37.467 114.099 1.00 22.81 91 LEU C C 1
ATOM 5188 O O . LEU C 1 93 ? 63.191 36.555 113.371 1.00 21.57 91 LEU C O 1
ATOM 5193 N N . SER C 1 94 ? 64.046 38.630 113.613 1.00 21.29 92 SER C N 1
ATOM 5194 C CA . SER C 1 94 ? 64.068 38.910 112.180 1.00 20.87 92 SER C CA 1
ATOM 5195 C C . SER C 1 94 ? 64.930 37.928 111.398 1.00 23.30 92 SER C C 1
ATOM 5196 O O . SER C 1 94 ? 64.742 37.811 110.185 1.00 24.42 92 SER C O 1
ATOM 5199 N N . ARG C 1 95 ? 65.869 37.241 112.054 1.00 21.31 93 ARG C N 1
ATOM 5200 C CA . ARG C 1 95 ? 66.680 36.217 111.393 1.00 23.67 93 ARG C CA 1
ATOM 5201 C C . ARG C 1 95 ? 66.023 34.843 111.381 1.00 26.01 93 ARG C C 1
ATOM 5202 O O . ARG C 1 95 ? 66.477 33.962 110.637 1.00 24.89 93 ARG C O 1
ATOM 5210 N N . TYR C 1 96 ? 65.003 34.618 112.211 1.00 20.98 94 TYR C N 1
ATOM 5211 C CA . TYR C 1 96 ? 64.355 33.313 112.285 1.00 20.95 94 TYR C CA 1
ATOM 5212 C C . TYR C 1 96 ? 62.994 33.289 111.616 1.00 21.33 94 TYR C C 1
ATOM 5213 O O . TYR C 1 96 ? 62.602 32.242 111.093 1.00 23.82 94 TYR C O 1
ATOM 5222 N N . VAL C 1 97 ? 62.244 34.398 111.655 1.00 19.77 95 VAL C N 1
ATOM 5223 C CA . VAL C 1 97 ? 60.869 34.414 111.168 1.00 20.02 95 VAL C CA 1
ATOM 5224 C C . VAL C 1 97 ? 60.682 35.510 110.135 1.00 22.76 95 VAL C C 1
ATOM 5225 O O . VAL C 1 97 ? 61.498 36.424 109.999 1.00 22.01 95 VAL C O 1
ATOM 5229 N N . ASP C 1 98 ? 59.571 35.405 109.401 1.00 20.25 96 ASP C N 1
ATOM 5230 C CA . ASP C 1 98 ? 59.239 36.360 108.350 1.00 19.40 96 ASP C CA 1
ATOM 5231 C C . ASP C 1 98 ? 58.270 37.445 108.804 1.00 19.00 96 ASP C C 1
ATOM 5232 O O . ASP C 1 98 ? 57.997 38.373 108.032 1.00 19.56 96 ASP C O 1
ATOM 5237 N N . ALA C 1 99 ? 57.738 37.341 110.021 1.00 17.66 97 ALA C N 1
ATOM 5238 C CA . ALA C 1 99 ? 56.844 38.319 110.622 1.00 18.85 97 ALA C CA 1
ATOM 5239 C C . ALA C 1 99 ? 56.795 38.034 112.120 1.00 18.94 97 ALA C C 1
ATOM 5240 O O . ALA C 1 99 ? 57.047 36.901 112.565 1.00 19.13 97 ALA C O 1
ATOM 5242 N N . ILE C 1 100 ? 56.490 39.076 112.893 1.00 19.50 98 ILE C N 1
ATOM 5243 C CA . ILE C 1 100 ? 56.410 39.000 114.351 1.00 17.75 98 ILE C CA 1
ATOM 5244 C C . ILE C 1 100 ? 55.019 39.453 114.768 1.00 21.21 98 ILE C C 1
ATOM 5245 O O . ILE C 1 100 ? 54.643 40.603 114.521 1.00 22.09 98 ILE C O 1
ATOM 5250 N N . VAL C 1 101 ? 54.261 38.555 115.391 1.00 18.28 99 VAL C N 1
ATOM 5251 C CA . VAL C 1 101 ? 52.932 38.843 115.922 1.00 18.82 99 VAL C CA 1
ATOM 5252 C C . VAL C 1 101 ? 53.074 38.915 117.430 1.00 19.20 99 VAL C C 1
ATOM 5253 O O . VAL C 1 101 ? 53.603 37.982 118.040 1.00 20.88 99 VAL C O 1
ATOM 5257 N N . TRP C 1 102 ? 52.626 40.013 118.037 1.00 19.99 100 TRP C N 1
ATOM 5258 C CA . TRP C 1 102 ? 52.919 40.218 119.450 1.00 23.10 100 TRP C CA 1
ATOM 5259 C C . TRP C 1 102 ? 51.721 40.822 120.162 1.00 22.86 100 TRP C C 1
ATOM 5260 O O . TRP C 1 102 ? 51.168 41.830 119.711 1.00 23.51 100 TRP C O 1
ATOM 5271 N N . ARG C 1 103 ? 51.373 40.200 121.291 1.00 22.71 101 ARG C N 1
ATOM 5272 C CA . ARG C 1 103 ? 50.329 40.727 122.194 1.00 25.33 101 ARG C CA 1
ATOM 5273 C C . ARG C 1 103 ? 51.082 41.284 123.397 1.00 27.27 101 ARG C C 1
ATOM 5274 O O . ARG C 1 103 ? 51.698 40.517 124.113 1.00 25.25 101 ARG C O 1
ATOM 5282 N N . THR C 1 104 ? 51.040 42.592 123.560 1.00 25.57 102 THR C N 1
ATOM 5283 C CA . THR C 1 104 ? 51.791 43.220 124.657 1.00 26.77 102 THR C CA 1
ATOM 5284 C C . THR C 1 104 ? 50.952 44.305 125.324 1.00 28.45 102 THR C C 1
ATOM 5285 O O . THR C 1 104 ? 49.754 44.312 125.146 1.00 26.92 102 THR C O 1
ATOM 5289 N N . PHE C 1 105 ? 51.628 45.190 126.034 1.00 28.67 103 PHE C N 1
ATOM 5290 C CA . PHE C 1 105 ? 50.902 46.176 126.855 1.00 28.78 103 PHE C CA 1
ATOM 5291 C C . PHE C 1 105 ? 51.015 47.551 126.219 1.00 30.29 103 PHE C C 1
ATOM 5292 O O . PHE C 1 105 ? 50.216 47.902 125.384 1.00 29.96 103 PHE C O 1
ATOM 5300 N N . GLY C 1 106 ? 52.029 48.288 126.610 1.00 29.48 104 GLY C N 1
ATOM 5301 C CA . GLY C 1 106 ? 52.172 49.650 126.103 1.00 31.93 104 GLY C CA 1
ATOM 5302 C C . GLY C 1 106 ? 52.585 49.718 124.656 1.00 32.92 104 GLY C C 1
ATOM 5303 O O . GLY C 1 106 ? 53.394 48.901 124.231 1.00 29.49 104 GLY C O 1
ATOM 5304 N N . GLN C 1 107 ? 52.063 50.708 123.953 1.00 31.64 105 GLN C N 1
ATOM 5305 C CA . GLN C 1 107 ? 52.397 50.893 122.525 1.00 29.92 105 GLN C CA 1
ATOM 5306 C C . GLN C 1 107 ? 53.902 51.114 122.347 1.00 29.29 105 GLN C C 1
ATOM 5307 O O . GLN C 1 107 ? 54.409 50.759 121.304 1.00 27.73 105 GLN C O 1
ATOM 5313 N N . GLU C 1 108 ? 54.559 51.726 123.331 1.00 31.65 106 GLU C N 1
ATOM 5314 C CA . GLU C 1 108 ? 55.982 51.990 123.143 1.00 31.91 106 GLU C CA 1
ATOM 5315 C C . GLU C 1 108 ? 56.772 50.700 122.952 1.00 30.46 106 GLU C C 1
ATOM 5316 O O . GLU C 1 108 ? 57.837 50.714 122.328 1.00 29.07 106 GLU C O 1
ATOM 5322 N N . ARG C 1 109 ? 56.273 49.584 123.485 1.00 27.28 107 ARG C N 1
ATOM 5323 C CA . ARG C 1 109 ? 56.958 48.308 123.310 1.00 24.50 107 ARG C CA 1
ATOM 5324 C C . ARG C 1 109 ? 56.869 47.843 121.866 1.00 26.14 107 ARG C C 1
ATOM 5325 O O . ARG C 1 109 ? 57.868 47.406 121.279 1.00 25.80 107 ARG C O 1
ATOM 5333 N N . LEU C 1 110 ? 55.674 47.932 121.278 1.00 26.11 108 LEU C N 1
ATOM 5334 C CA . LEU C 1 110 ? 55.508 47.613 119.863 1.00 25.68 108 LEU C CA 1
ATOM 5335 C C . LEU C 1 110 ? 56.358 48.531 118.993 1.00 24.52 108 LEU C C 1
ATOM 5336 O O . LEU C 1 110 ? 57.010 48.077 118.044 1.00 24.84 108 LEU C O 1
ATOM 5341 N N . ASP C 1 111 ? 56.349 49.837 119.295 1.00 24.45 109 ASP C N 1
ATOM 5342 C CA . ASP C 1 111 ? 57.185 50.776 118.559 1.00 27.64 109 ASP C CA 1
ATOM 5343 C C . ASP C 1 111 ? 58.654 50.387 118.632 1.00 27.86 109 ASP C C 1
ATOM 5344 O O . ASP C 1 111 ? 59.378 50.500 117.635 1.00 28.19 109 ASP C O 1
ATOM 5349 N N . ALA C 1 112 ? 59.110 49.918 119.800 1.00 25.13 110 ALA C N 1
ATOM 5350 C CA . ALA C 1 112 ? 60.516 49.557 119.957 1.00 26.02 110 ALA C CA 1
ATOM 5351 C C . ALA C 1 112 ? 60.914 48.431 119.009 1.00 27.40 110 ALA C C 1
ATOM 5352 O O . ALA C 1 112 ? 61.953 48.510 118.342 1.00 26.91 110 ALA C O 1
ATOM 5354 N N . MET C 1 113 ? 60.122 47.351 118.959 1.00 25.11 111 MET C N 1
ATOM 5355 C CA . MET C 1 113 ? 60.462 46.286 118.017 1.00 24.81 111 MET C CA 1
ATOM 5356 C C . MET C 1 113 ? 60.339 46.738 116.573 1.00 26.45 111 MET C C 1
ATOM 5357 O O . MET C 1 113 ? 61.212 46.434 115.751 1.00 26.89 111 MET C O 1
ATOM 5362 N N . ALA C 1 114 ? 59.265 47.443 116.236 1.00 24.16 112 ALA C N 1
ATOM 5363 C CA . ALA C 1 114 ? 59.094 47.843 114.844 1.00 25.62 112 ALA C CA 1
ATOM 5364 C C . ALA C 1 114 ? 60.190 48.798 114.386 1.00 26.16 112 ALA C C 1
ATOM 5365 O O . ALA C 1 114 ? 60.443 48.906 113.182 1.00 28.71 112 ALA C O 1
ATOM 5367 N N . SER C 1 115 ? 60.848 49.482 115.320 1.00 24.83 113 SER C N 1
ATOM 5368 C CA . SER C 1 115 ? 61.861 50.459 114.944 1.00 26.35 113 SER C CA 1
ATOM 5369 C C . SER C 1 115 ? 63.082 49.811 114.295 1.00 28.00 113 SER C C 1
ATOM 5370 O O . SER C 1 115 ? 63.796 50.474 113.532 1.00 29.60 113 SER C O 1
ATOM 5373 N N . VAL C 1 116 ? 63.353 48.535 114.578 1.00 24.09 114 VAL C N 1
ATOM 5374 C CA . VAL C 1 116 ? 64.554 47.898 114.038 1.00 24.72 114 VAL C CA 1
ATOM 5375 C C . VAL C 1 116 ? 64.259 46.588 113.314 1.00 25.72 114 VAL C C 1
ATOM 5376 O O . VAL C 1 116 ? 65.142 46.036 112.648 1.00 26.96 114 VAL C O 1
ATOM 5380 N N . ALA C 1 117 ? 63.046 46.061 113.443 1.00 23.36 115 ALA C N 1
ATOM 5381 C CA . ALA C 1 117 ? 62.766 44.762 112.828 1.00 21.97 115 ALA C CA 1
ATOM 5382 C C . ALA C 1 117 ? 62.873 44.864 111.308 1.00 23.78 115 ALA C C 1
ATOM 5383 O O . ALA C 1 117 ? 62.509 45.878 110.713 1.00 25.97 115 ALA C O 1
ATOM 5385 N N . THR C 1 118 ? 63.393 43.817 110.673 1.00 22.52 116 THR C N 1
ATOM 5386 C CA . THR C 1 118 ? 63.430 43.779 109.219 1.00 22.66 116 THR C CA 1
ATOM 5387 C C . THR C 1 118 ? 62.308 42.928 108.650 1.00 22.04 116 THR C C 1
ATOM 5388 O O . THR C 1 118 ? 62.329 42.590 107.458 1.00 23.36 116 THR C O 1
ATOM 5392 N N . VAL C 1 119 ? 61.326 42.587 109.480 1.00 20.61 117 VAL C N 1
ATOM 5393 C CA . VAL C 1 119 ? 60.110 41.886 109.082 1.00 20.16 117 VAL C CA 1
ATOM 5394 C C . VAL C 1 119 ? 58.928 42.632 109.688 1.00 20.70 117 VAL C C 1
ATOM 5395 O O . VAL C 1 119 ? 59.084 43.378 110.672 1.00 22.15 117 VAL C O 1
ATOM 5399 N N . PRO C 1 120 ? 57.727 42.441 109.130 1.00 19.39 118 PRO C N 1
ATOM 5400 C CA . PRO C 1 120 ? 56.534 43.097 109.685 1.00 21.50 118 PRO C CA 1
ATOM 5401 C C . PRO C 1 120 ? 56.282 42.716 111.134 1.00 21.67 118 PRO C C 1
ATOM 5402 O O . PRO C 1 120 ? 56.363 41.543 111.513 1.00 19.67 118 PRO C O 1
ATOM 5406 N N . VAL C 1 121 ? 55.960 43.728 111.933 1.00 20.40 119 VAL C N 1
ATOM 5407 C CA . VAL C 1 121 ? 55.492 43.557 113.306 1.00 21.29 119 VAL C CA 1
ATOM 5408 C C . VAL C 1 121 ? 54.002 43.858 113.336 1.00 21.76 119 VAL C C 1
ATOM 5409 O O . VAL C 1 121 ? 53.553 44.871 112.780 1.00 21.29 119 VAL C O 1
ATOM 5413 N N . ILE C 1 122 ? 53.235 42.964 113.966 1.00 19.23 120 ILE C N 1
ATOM 5414 C CA . ILE C 1 122 ? 51.778 43.035 114.009 1.00 18.05 120 ILE C CA 1
ATOM 5415 C C . ILE C 1 122 ? 51.346 43.054 115.465 1.00 20.10 120 ILE C C 1
ATOM 5416 O O . ILE C 1 122 ? 51.738 42.177 116.245 1.00 21.13 120 ILE C O 1
ATOM 5421 N N . ASN C 1 123 ? 50.534 44.041 115.822 1.00 19.64 121 ASN C N 1
ATOM 5422 C CA . ASN C 1 123 ? 49.923 44.125 117.144 1.00 18.76 121 ASN C CA 1
ATOM 5423 C C . ASN C 1 123 ? 48.753 43.144 117.221 1.00 21.15 121 ASN C C 1
ATOM 5424 O O . ASN C 1 123 ? 47.693 43.379 116.625 1.00 20.71 121 ASN C O 1
ATOM 5429 N N . ALA C 1 124 ? 48.936 42.042 117.957 1.00 20.37 122 ALA C N 1
ATOM 5430 C CA . ALA C 1 124 ? 47.884 41.034 118.079 1.00 24.10 122 ALA C CA 1
ATOM 5431 C C . ALA C 1 124 ? 46.740 41.494 118.962 1.00 28.27 122 ALA C C 1
ATOM 5432 O O . ALA C 1 124 ? 45.632 40.951 118.850 1.00 29.19 122 ALA C O 1
ATOM 5434 N N . LEU C 1 125 ? 47.005 42.471 119.827 1.00 21.88 123 LEU C N 1
ATOM 5435 C CA . LEU C 1 125 ? 46.173 42.959 120.925 1.00 26.88 123 LEU C CA 1
ATOM 5436 C C . LEU C 1 125 ? 47.098 43.736 121.846 1.00 25.41 123 LEU C C 1
ATOM 5437 O O . LEU C 1 125 ? 48.125 43.195 122.258 1.00 26.33 123 LEU C O 1
ATOM 5442 N N . SER C 1 126 ? 46.789 44.995 122.152 1.00 24.41 124 SER C N 1
ATOM 5443 C CA . SER C 1 126 ? 47.593 45.769 123.092 1.00 24.60 124 SER C CA 1
ATOM 5444 C C . SER C 1 126 ? 46.675 46.556 124.022 1.00 28.38 124 SER C C 1
ATOM 5445 O O . SER C 1 126 ? 45.449 46.513 123.904 1.00 27.14 124 SER C O 1
ATOM 5448 N N . ASP C 1 127 ? 47.281 47.293 124.956 1.00 26.81 125 ASP C N 1
ATOM 5449 C CA . ASP C 1 127 ? 46.481 48.096 125.877 1.00 28.15 125 ASP C CA 1
ATOM 5450 C C . ASP C 1 127 ? 45.729 49.188 125.133 1.00 26.80 125 ASP C C 1
ATOM 5451 O O . ASP C 1 127 ? 44.582 49.509 125.470 1.00 28.84 125 ASP C O 1
ATOM 5456 N N . GLU C 1 128 ? 46.353 49.762 124.105 1.00 26.57 126 GLU C N 1
ATOM 5457 C CA . GLU C 1 128 ? 45.792 50.943 123.467 1.00 25.68 126 GLU C CA 1
ATOM 5458 C C . GLU C 1 128 ? 44.992 50.644 122.210 1.00 25.22 126 GLU C C 1
ATOM 5459 O O . GLU C 1 128 ? 44.103 51.430 121.860 1.00 24.27 126 GLU C O 1
ATOM 5465 N N . PHE C 1 129 ? 45.282 49.544 121.512 1.00 23.78 127 PHE C N 1
ATOM 5466 C CA . PHE C 1 129 ? 44.621 49.250 120.252 1.00 19.37 127 PHE C CA 1
ATOM 5467 C C . PHE C 1 129 ? 44.353 47.759 120.143 1.00 21.69 127 PHE C C 1
ATOM 5468 O O . PHE C 1 129 ? 45.024 46.940 120.772 1.00 22.47 127 PHE C O 1
ATOM 5476 N N . HIS C 1 130 ? 43.369 47.384 119.329 1.00 20.02 128 HIS C N 1
ATOM 5477 C CA . HIS C 1 130 ? 43.063 45.966 118.988 1.00 20.01 128 HIS C CA 1
ATOM 5478 C C . HIS C 1 130 ? 42.787 45.985 117.470 1.00 21.58 128 HIS C C 1
ATOM 5479 O O . HIS C 1 130 ? 41.687 45.672 117.071 1.00 21.50 128 HIS C O 1
ATOM 5486 N N . PRO C 1 131 ? 43.781 46.297 116.613 1.00 19.70 129 PRO C N 1
ATOM 5487 C CA . PRO C 1 131 ? 43.478 46.572 115.208 1.00 19.15 129 PRO C CA 1
ATOM 5488 C C . PRO C 1 131 ? 43.157 45.326 114.402 1.00 18.35 129 PRO C C 1
ATOM 5489 O O . PRO C 1 131 ? 42.438 45.425 113.398 1.00 19.97 129 PRO C O 1
ATOM 5493 N N . CYS C 1 132 ? 43.656 44.160 114.811 1.00 19.59 130 CYS C N 1
ATOM 5494 C CA . CYS C 1 132 ? 43.288 42.934 114.106 1.00 20.14 130 CYS C CA 1
ATOM 5495 C C . CYS C 1 132 ? 41.831 42.574 114.365 1.00 20.50 130 CYS C C 1
ATOM 5496 O O . CYS C 1 132 ? 41.138 42.087 113.461 1.00 19.92 130 CYS C O 1
ATOM 5499 N N . GLN C 1 133 ? 41.340 42.812 115.584 1.00 20.46 131 GLN C N 1
ATOM 5500 C CA . GLN C 1 133 ? 39.924 42.582 115.835 1.00 21.47 131 GLN C CA 1
ATOM 5501 C C . GLN C 1 133 ? 39.074 43.490 114.960 1.00 19.74 131 GLN C C 1
ATOM 5502 O O . GLN C 1 133 ? 38.033 43.074 114.440 1.00 20.47 131 GLN C O 1
ATOM 5508 N N . VAL C 1 134 ? 39.495 44.743 114.793 1.00 18.03 132 VAL C N 1
ATOM 5509 C CA . VAL C 1 134 ? 38.654 45.641 114.011 1.00 18.33 132 VAL C CA 1
ATOM 5510 C C . VAL C 1 134 ? 38.698 45.279 112.525 1.00 18.42 132 VAL C C 1
ATOM 5511 O O . VAL C 1 134 ? 37.692 45.439 111.823 1.00 19.55 132 VAL C O 1
ATOM 5515 N N . LEU C 1 135 ? 39.816 44.730 112.010 1.00 18.08 133 LEU C N 1
ATOM 5516 C CA . LEU C 1 135 ? 39.767 44.198 110.644 1.00 18.43 133 LEU C CA 1
ATOM 5517 C C . LEU C 1 135 ? 38.712 43.107 110.517 1.00 17.18 133 LEU C C 1
ATOM 5518 O O . LEU C 1 135 ? 37.933 43.086 109.555 1.00 19.70 133 LEU C O 1
ATOM 5523 N N . ALA C 1 136 ? 38.674 42.191 111.488 1.00 19.20 134 ALA C N 1
ATOM 5524 C CA . ALA C 1 136 ? 37.650 41.150 111.488 1.00 17.83 134 ALA C CA 1
ATOM 5525 C C . ALA C 1 136 ? 36.258 41.756 111.578 1.00 18.54 134 ALA C C 1
ATOM 5526 O O . ALA C 1 136 ? 35.339 41.308 110.885 1.00 20.50 134 ALA C O 1
ATOM 5528 N N . ASP C 1 137 ? 36.091 42.795 112.416 1.00 19.58 135 ASP C N 1
ATOM 5529 C CA . ASP C 1 137 ? 34.802 43.477 112.514 1.00 20.27 135 ASP C CA 1
ATOM 5530 C C . ASP C 1 137 ? 34.384 44.064 111.172 1.00 19.42 135 ASP C C 1
ATOM 5531 O O . ASP C 1 137 ? 33.228 43.913 110.743 1.00 18.87 135 ASP C O 1
ATOM 5536 N N . LEU C 1 138 ? 35.307 44.775 110.508 1.00 18.00 136 LEU C N 1
ATOM 5537 C CA . LEU C 1 138 ? 34.991 45.383 109.224 1.00 18.50 136 LEU C CA 1
ATOM 5538 C C . LEU C 1 138 ? 34.668 44.336 108.164 1.00 18.21 136 LEU C C 1
ATOM 5539 O O . LEU C 1 138 ? 33.774 44.547 107.333 1.00 20.07 136 LEU C O 1
ATOM 5544 N N . GLN C 1 139 ? 35.395 43.209 108.160 1.00 18.31 137 GLN C N 1
ATOM 5545 C CA . GLN C 1 139 ? 35.062 42.126 107.237 1.00 19.27 137 GLN C CA 1
ATOM 5546 C C . GLN C 1 139 ? 33.652 41.611 107.486 1.00 20.19 137 GLN C C 1
ATOM 5547 O O . GLN C 1 139 ? 32.895 41.361 106.535 1.00 19.34 137 GLN C O 1
ATOM 5553 N N . THR C 1 140 ? 33.278 41.458 108.768 1.00 17.63 138 THR C N 1
ATOM 5554 C CA . THR C 1 140 ? 31.947 40.978 109.116 1.00 18.16 138 THR C CA 1
ATOM 5555 C C . THR C 1 140 ? 30.880 41.954 108.651 1.00 21.22 138 THR C C 1
ATOM 5556 O O . THR C 1 140 ? 29.863 41.553 108.068 1.00 20.78 138 THR C O 1
ATOM 5560 N N . ILE C 1 141 ? 31.106 43.248 108.894 1.00 18.04 139 ILE C N 1
ATOM 5561 C CA . ILE C 1 141 ? 30.153 44.264 108.461 1.00 18.82 139 ILE C CA 1
ATOM 5562 C C . ILE C 1 141 ? 30.016 44.238 106.946 1.00 21.35 139 ILE C C 1
ATOM 5563 O O . ILE C 1 141 ? 28.902 44.287 106.406 1.00 22.72 139 ILE C O 1
ATOM 5568 N N . ALA C 1 142 ? 31.145 44.157 106.234 1.00 20.47 140 ALA C N 1
ATOM 5569 C CA . ALA C 1 142 ? 31.082 44.176 104.775 1.00 22.31 140 ALA C CA 1
ATOM 5570 C C . ALA C 1 142 ? 30.317 42.974 104.232 1.00 22.34 140 ALA C C 1
ATOM 5571 O O . ALA C 1 142 ? 29.562 43.096 103.261 1.00 26.42 140 ALA C O 1
ATOM 5573 N N . GLU C 1 143 ? 30.492 41.797 104.832 1.00 22.91 141 GLU C N 1
ATOM 5574 C CA . GLU C 1 143 ? 29.849 40.659 104.197 1.00 26.95 141 GLU C CA 1
ATOM 5575 C C . GLU C 1 143 ? 28.352 40.654 104.469 1.00 28.59 141 GLU C C 1
ATOM 5576 O O . GLU C 1 143 ? 27.603 40.008 103.730 1.00 34.07 141 GLU C O 1
ATOM 5582 N N . ARG C 1 144 ? 27.886 41.427 105.450 1.00 25.47 142 ARG C N 1
ATOM 5583 C CA . ARG C 1 144 ? 26.458 41.554 105.688 1.00 31.03 142 ARG C CA 1
ATOM 5584 C C . ARG C 1 144 ? 25.835 42.792 105.065 1.00 33.09 142 ARG C C 1
ATOM 5585 O O . ARG C 1 144 ? 24.620 42.804 104.840 1.00 35.59 142 ARG C O 1
ATOM 5593 N N . LYS C 1 145 ? 26.615 43.835 104.806 1.00 27.15 143 LYS C N 1
ATOM 5594 C CA . LYS C 1 145 ? 26.032 45.100 104.391 1.00 26.47 143 LYS C CA 1
ATOM 5595 C C . LYS C 1 145 ? 26.661 45.707 103.148 1.00 29.69 143 LYS C C 1
ATOM 5596 O O . LYS C 1 145 ? 26.129 46.703 102.637 1.00 30.35 143 LYS C O 1
ATOM 5602 N N . GLY C 1 146 ? 27.737 45.140 102.634 1.00 27.73 144 GLY C N 1
ATOM 5603 C CA . GLY C 1 146 ? 28.335 45.626 101.402 1.00 27.19 144 GLY C CA 1
ATOM 5604 C C . GLY C 1 146 ? 29.304 46.764 101.662 1.00 27.97 144 GLY C C 1
ATOM 5605 O O . GLY C 1 146 ? 30.226 46.634 102.473 1.00 27.14 144 GLY C O 1
ATOM 5606 N N . ALA C 1 147 ? 29.102 47.879 100.967 1.00 29.11 145 ALA C N 1
ATOM 5607 C CA . ALA C 1 147 ? 30.032 48.998 101.069 1.00 28.05 145 ALA C CA 1
ATOM 5608 C C . ALA C 1 147 ? 30.049 49.559 102.484 1.00 26.33 145 ALA C C 1
ATOM 5609 O O . ALA C 1 147 ? 28.999 49.748 103.107 1.00 30.21 145 ALA C O 1
ATOM 5611 N N . LEU C 1 148 ? 31.257 49.831 102.991 1.00 24.53 146 LEU C N 1
ATOM 5612 C CA . LEU C 1 148 ? 31.402 50.350 104.347 1.00 23.01 146 LEU C CA 1
ATOM 5613 C C . LEU C 1 148 ? 31.249 51.866 104.420 1.00 22.51 146 LEU C C 1
ATOM 5614 O O . LEU C 1 148 ? 30.797 52.386 105.449 1.00 21.48 146 LEU C O 1
ATOM 5619 N N . ARG C 1 149 ? 31.614 52.596 103.366 1.00 24.85 147 ARG C N 1
ATOM 5620 C CA . ARG C 1 149 ? 31.564 54.051 103.461 1.00 23.28 147 ARG C CA 1
ATOM 5621 C C . ARG C 1 149 ? 30.148 54.530 103.730 1.00 24.05 147 ARG C C 1
ATOM 5622 O O . ARG C 1 149 ? 29.199 54.143 103.039 1.00 25.41 147 ARG C O 1
ATOM 5630 N N . GLY C 1 150 ? 30.009 55.384 104.739 1.00 22.88 148 GLY C N 1
ATOM 5631 C CA . GLY C 1 150 ? 28.731 55.984 105.027 1.00 21.70 148 GLY C CA 1
ATOM 5632 C C . GLY C 1 150 ? 27.871 55.190 105.988 1.00 21.85 148 GLY C C 1
ATOM 5633 O O . GLY C 1 150 ? 26.823 55.692 106.413 1.00 25.00 148 GLY C O 1
ATOM 5634 N N . LEU C 1 151 ? 28.275 53.975 106.345 1.00 21.75 149 LEU C N 1
ATOM 5635 C CA . LEU C 1 151 ? 27.573 53.254 107.405 1.00 21.35 149 LEU C CA 1
ATOM 5636 C C . LEU C 1 151 ? 27.732 53.988 108.728 1.00 21.91 149 LEU C C 1
ATOM 5637 O O . LEU C 1 151 ? 28.647 54.793 108.920 1.00 22.66 149 LEU C O 1
ATOM 5642 N N . ARG C 1 152 ? 26.832 53.692 109.659 1.00 21.84 150 ARG C N 1
ATOM 5643 C CA . ARG C 1 152 ? 26.872 54.274 110.993 1.00 21.22 150 ARG C CA 1
ATOM 5644 C C . ARG C 1 152 ? 27.127 53.175 112.015 1.00 23.26 150 ARG C C 1
ATOM 5645 O O . ARG C 1 152 ? 26.350 52.218 112.114 1.00 22.96 150 ARG C O 1
ATOM 5653 N N . LEU C 1 153 ? 28.200 53.319 112.780 1.00 21.21 151 LEU C N 1
ATOM 5654 C CA . LEU C 1 153 ? 28.558 52.351 113.800 1.00 20.44 151 LEU C CA 1
ATOM 5655 C C . LEU C 1 153 ? 28.645 53.055 115.141 1.00 20.06 151 LEU C C 1
ATOM 5656 O O . LEU C 1 153 ? 29.265 54.120 115.250 1.00 22.25 151 LEU C O 1
ATOM 5661 N N . SER C 1 154 ? 28.057 52.448 116.168 1.00 20.60 152 SER C N 1
ATOM 5662 C CA . SER C 1 154 ? 28.114 52.990 117.514 1.00 20.76 152 SER C CA 1
ATOM 5663 C C . SER C 1 154 ? 28.699 51.953 118.455 1.00 21.51 152 SER C C 1
ATOM 5664 O O . SER C 1 154 ? 28.233 50.811 118.493 1.00 23.53 152 SER C O 1
ATOM 5667 N N . TYR C 1 155 ? 29.689 52.371 119.232 1.00 22.04 153 TYR C N 1
ATOM 5668 C CA . TYR C 1 155 ? 30.311 51.554 120.262 1.00 21.29 153 TYR C CA 1
ATOM 5669 C C . TYR C 1 155 ? 29.840 52.056 121.619 1.00 23.71 153 TYR C C 1
ATOM 5670 O O . TYR C 1 155 ? 29.743 53.269 121.823 1.00 25.16 153 TYR C O 1
ATOM 5679 N N . PHE C 1 156 ? 29.575 51.127 122.548 1.00 22.30 154 PHE C N 1
ATOM 5680 C CA . PHE C 1 156 ? 28.958 51.448 123.831 1.00 24.59 154 PHE C CA 1
ATOM 5681 C C . PHE C 1 156 ? 29.817 50.927 124.969 1.00 26.33 154 PHE C C 1
ATOM 5682 O O . PHE C 1 156 ? 30.309 49.798 124.914 1.00 25.92 154 PHE C O 1
ATOM 5690 N N . GLY C 1 157 ? 29.968 51.740 126.013 1.00 27.00 155 GLY C N 1
ATOM 5691 C CA . GLY C 1 157 ? 30.592 51.261 127.234 1.00 29.50 155 GLY C CA 1
ATOM 5692 C C . GLY C 1 157 ? 31.871 51.987 127.595 1.00 33.94 155 GLY C C 1
ATOM 5693 O O . GLY C 1 157 ? 31.863 53.208 127.768 1.00 28.91 155 GLY C O 1
ATOM 5694 N N . ASP C 1 158 ? 32.974 51.249 127.723 1.00 28.60 156 ASP C N 1
ATOM 5695 C CA . ASP C 1 158 ? 34.265 51.829 128.097 1.00 30.00 156 ASP C CA 1
ATOM 5696 C C . ASP C 1 158 ? 34.899 52.430 126.849 1.00 28.57 156 ASP C C 1
ATOM 5697 O O . ASP C 1 158 ? 35.523 51.725 126.055 1.00 27.99 156 ASP C O 1
ATOM 5702 N N . GLY C 1 159 ? 34.749 53.743 126.677 1.00 29.31 157 GLY C N 1
ATOM 5703 C CA . GLY C 1 159 ? 35.266 54.432 125.507 1.00 28.41 157 GLY C CA 1
ATOM 5704 C C . GLY C 1 159 ? 36.739 54.765 125.538 1.00 30.57 157 GLY C C 1
ATOM 5705 O O . GLY C 1 159 ? 37.240 55.407 124.609 1.00 29.85 157 GLY C O 1
ATOM 5706 N N . ALA C 1 160 ? 37.456 54.345 126.580 1.00 29.61 158 ALA C N 1
ATOM 5707 C CA . ALA C 1 160 ? 38.883 54.594 126.702 1.00 28.21 158 ALA C CA 1
ATOM 5708 C C . ALA C 1 160 ? 39.736 53.363 126.417 1.00 30.82 158 ALA C C 1
ATOM 5709 O O . ALA C 1 160 ? 40.964 53.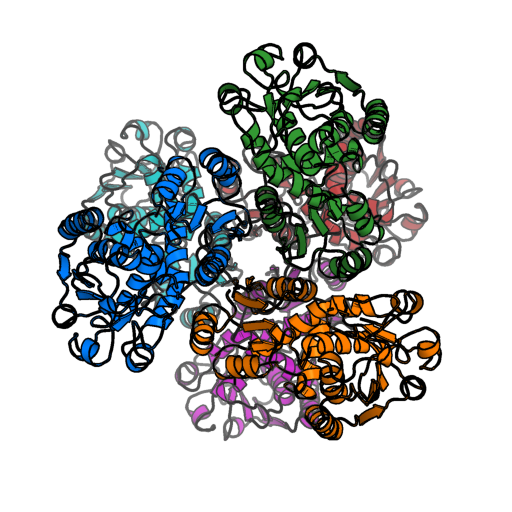439 126.533 1.00 31.56 158 ALA C O 1
ATOM 5711 N N . ASN C 1 161 ? 39.134 52.234 126.045 1.00 27.18 159 ASN C N 1
ATOM 5712 C CA . ASN C 1 161 ? 39.887 50.995 125.912 1.00 25.11 159 ASN C CA 1
ATOM 5713 C C . ASN C 1 161 ? 40.322 50.759 124.466 1.00 27.04 159 ASN C C 1
ATOM 5714 O O . ASN C 1 161 ? 40.074 51.563 123.561 1.00 26.88 159 ASN C O 1
ATOM 5719 N N . ASN C 1 162 ? 40.960 49.608 124.251 1.00 26.35 160 ASN C N 1
ATOM 5720 C CA . ASN C 1 162 ? 41.576 49.336 122.958 1.00 26.30 160 ASN C CA 1
ATOM 5721 C C . ASN C 1 162 ? 40.540 49.204 121.844 1.00 25.49 160 ASN C C 1
ATOM 5722 O O . ASN C 1 162 ? 40.799 49.625 120.706 1.00 23.51 160 ASN C O 1
ATOM 5727 N N . MET C 1 163 ? 39.368 48.618 122.133 1.00 23.79 161 MET C N 1
ATOM 5728 C CA . MET C 1 163 ? 38.339 48.510 121.096 1.00 25.23 161 MET C CA 1
ATOM 5729 C C . MET C 1 163 ? 37.762 49.866 120.708 1.00 24.13 161 MET C C 1
ATOM 5730 O O . MET C 1 163 ? 37.516 50.116 119.519 1.00 22.18 161 MET C O 1
ATOM 5735 N N . ALA C 1 164 ? 37.496 50.740 121.681 1.00 22.37 162 ALA C N 1
ATOM 5736 C CA . ALA C 1 164 ? 37.006 52.063 121.322 1.00 23.58 162 ALA C CA 1
ATOM 5737 C C . ALA C 1 164 ? 38.001 52.770 120.409 1.00 23.39 162 ALA C C 1
ATOM 5738 O O . ALA C 1 164 ? 37.624 53.335 119.375 1.00 23.09 162 ALA C O 1
ATOM 5740 N N . HIS C 1 165 ? 39.287 52.693 120.748 1.00 22.05 163 HIS C N 1
ATOM 5741 C CA . HIS C 1 165 ? 40.317 53.348 119.949 1.00 25.05 163 HIS C CA 1
ATOM 5742 C C . HIS C 1 165 ? 40.386 52.774 118.539 1.00 22.98 163 HIS C C 1
ATOM 5743 O O . HIS C 1 165 ? 40.456 53.518 117.551 1.00 21.68 163 HIS C O 1
ATOM 5750 N N . SER C 1 166 ? 40.376 51.444 118.423 1.00 20.70 164 SER C N 1
ATOM 5751 C CA . SER C 1 166 ? 40.509 50.841 117.101 1.00 20.66 164 SER C CA 1
ATOM 5752 C C . SER C 1 166 ? 39.240 50.979 116.274 1.00 19.39 164 SER C C 1
ATOM 5753 O O . SER C 1 166 ? 39.321 51.123 115.052 1.00 20.78 164 SER C O 1
ATOM 5756 N N . LEU C 1 167 ? 38.064 50.939 116.899 1.00 20.11 165 LEU C N 1
ATOM 5757 C CA . LEU C 1 167 ? 36.853 51.177 116.121 1.00 19.53 165 LEU C CA 1
ATOM 5758 C C . LEU C 1 167 ? 36.832 52.602 115.588 1.00 22.11 165 LEU C C 1
ATOM 5759 O O . LEU C 1 167 ? 36.404 52.837 114.453 1.00 21.82 165 LEU C O 1
ATOM 5764 N N . LEU C 1 168 ? 37.326 53.559 116.377 1.00 21.85 166 LEU C N 1
ATOM 5765 C CA . LEU C 1 168 ? 37.498 54.919 115.880 1.00 19.92 166 LEU C CA 1
ATOM 5766 C C . LEU C 1 168 ? 38.443 54.951 114.681 1.00 22.83 166 LEU C C 1
ATOM 5767 O O . LEU C 1 168 ? 38.078 55.428 113.602 1.00 22.24 166 LEU C O 1
ATOM 5772 N N . LEU C 1 169 ? 39.668 54.440 114.848 1.00 20.79 167 LEU C N 1
ATOM 5773 C CA . LEU C 1 169 ? 40.675 54.602 113.795 1.00 21.35 167 LEU C CA 1
ATOM 5774 C C . LEU C 1 169 ? 40.373 53.721 112.590 1.00 21.12 167 LEU C C 1
ATOM 5775 O O . LEU C 1 169 ? 40.443 54.179 111.444 1.00 21.18 167 LEU C O 1
ATOM 5780 N N . GLY C 1 170 ? 40.080 52.439 112.831 1.00 20.18 168 GLY C N 1
ATOM 5781 C CA . GLY C 1 170 ? 39.773 51.542 111.727 1.00 20.03 168 GLY C CA 1
ATOM 5782 C C . GLY C 1 170 ? 38.453 51.892 111.070 1.00 18.88 168 GLY C C 1
ATOM 5783 O O . GLY C 1 170 ? 38.322 51.836 109.846 1.00 19.82 168 GLY C O 1
ATOM 5784 N N . GLY C 1 171 ? 37.460 52.277 111.883 1.00 19.57 169 GLY C N 1
ATOM 5785 C CA . GLY C 1 171 ? 36.177 52.685 111.336 1.00 20.94 169 GLY C CA 1
ATOM 5786 C C . GLY C 1 171 ? 36.266 53.881 110.404 1.00 18.49 169 GLY C C 1
ATOM 5787 O O . GLY C 1 171 ? 35.734 53.848 109.290 1.00 21.43 169 GLY C O 1
ATOM 5788 N N . VAL C 1 172 ? 36.924 54.967 110.843 1.00 20.30 170 VAL C N 1
ATOM 5789 C CA . VAL C 1 172 ? 36.977 56.129 109.957 1.00 21.19 170 VAL C CA 1
ATOM 5790 C C . VAL C 1 172 ? 37.854 55.843 108.738 1.00 20.80 170 VAL C C 1
ATOM 5791 O O . VAL C 1 172 ? 37.626 56.404 107.665 1.00 22.44 170 VAL C O 1
ATOM 5795 N N . THR C 1 173 ? 38.849 54.961 108.865 1.00 19.38 171 THR C N 1
ATOM 5796 C CA . THR C 1 173 ? 39.647 54.593 107.693 1.00 19.27 171 THR C CA 1
ATOM 5797 C C . THR C 1 173 ? 38.787 53.931 106.621 1.00 20.88 171 THR C C 1
ATOM 5798 O O . THR C 1 173 ? 39.045 54.102 105.422 1.00 21.61 171 THR C O 1
ATOM 5802 N N . ALA C 1 174 ? 37.737 53.226 107.032 1.00 20.30 172 ALA C N 1
ATOM 5803 C CA . ALA C 1 174 ? 36.776 52.598 106.134 1.00 20.74 172 ALA C CA 1
ATOM 5804 C C . ALA C 1 174 ? 35.660 53.534 105.674 1.00 22.55 172 ALA C C 1
ATOM 5805 O O . ALA C 1 174 ? 34.814 53.110 104.877 1.00 23.31 172 ALA C O 1
ATOM 5807 N N . GLY C 1 175 ? 35.634 54.787 106.130 1.00 19.77 173 GLY C N 1
ATOM 5808 C CA . GLY C 1 175 ? 34.572 55.705 105.758 1.00 21.58 173 GLY C CA 1
ATOM 5809 C C . GLY C 1 175 ? 33.330 55.642 106.623 1.00 21.21 173 GLY C C 1
ATOM 5810 O O . GLY C 1 175 ? 32.300 56.212 106.244 1.00 22.87 173 GLY C O 1
ATOM 5811 N N . ILE C 1 176 ? 33.399 55.001 107.757 1.00 22.85 174 ILE C N 1
ATOM 5812 C CA . ILE C 1 176 ? 32.246 54.778 108.622 1.00 20.16 174 ILE C CA 1
ATOM 5813 C C . ILE C 1 176 ? 32.105 55.959 109.574 1.00 23.60 174 ILE C C 1
ATOM 5814 O O . ILE C 1 176 ? 33.103 56.473 110.096 1.00 22.93 174 ILE C O 1
ATOM 5819 N N . HIS C 1 177 ? 30.862 56.389 109.808 1.00 21.96 175 HIS C N 1
ATOM 5820 C CA . HIS C 1 177 ? 30.556 57.372 110.843 1.00 22.09 175 HIS C CA 1
ATOM 5821 C C . HIS C 1 177 ? 30.572 56.647 112.175 1.00 23.16 175 HIS C C 1
ATOM 5822 O O . HIS C 1 177 ? 29.667 55.857 112.458 1.00 24.51 175 HIS C O 1
ATOM 5829 N N . VAL C 1 178 ? 31.594 56.893 112.992 1.00 21.01 176 VAL C N 1
ATOM 5830 C CA . VAL C 1 178 ? 31.763 56.175 114.248 1.00 22.36 176 VAL C CA 1
ATOM 5831 C C . VAL C 1 178 ? 31.292 57.042 115.404 1.00 22.52 176 VAL C C 1
ATOM 5832 O O . VAL C 1 178 ? 31.693 58.207 115.519 1.00 23.68 176 VAL C O 1
ATOM 5836 N N . THR C 1 179 ? 30.474 56.456 116.279 1.00 21.04 177 THR C N 1
ATOM 5837 C CA . THR C 1 179 ? 30.063 57.074 117.536 1.00 23.09 177 THR C CA 1
ATOM 5838 C C . THR C 1 179 ? 30.546 56.210 118.689 1.00 24.72 177 THR C C 1
ATOM 5839 O O . THR C 1 179 ? 30.371 54.985 118.664 1.00 24.11 177 THR C O 1
ATOM 5843 N N . VAL C 1 180 ? 31.151 56.850 119.686 1.00 24.03 178 VAL C N 1
ATOM 5844 C CA . VAL C 1 180 ? 31.498 56.219 120.954 1.00 24.00 178 VAL C CA 1
ATOM 5845 C C . VAL C 1 180 ? 30.552 56.781 122.004 1.00 25.07 178 VAL C C 1
ATOM 5846 O O . VAL C 1 180 ? 30.545 57.992 122.257 1.00 26.29 178 VAL C O 1
ATOM 5850 N N . ALA C 1 181 ? 29.740 55.908 122.593 1.00 25.98 179 ALA C N 1
ATOM 5851 C CA . ALA C 1 181 ? 28.828 56.266 123.670 1.00 24.87 179 ALA C CA 1
ATOM 5852 C C . ALA C 1 181 ? 29.432 55.739 124.966 1.00 26.23 179 ALA C C 1
ATOM 5853 O O . ALA C 1 181 ? 29.528 54.524 125.164 1.00 26.63 179 ALA C O 1
ATOM 5855 N N . ALA C 1 182 ? 29.869 56.647 125.830 1.00 27.24 180 ALA C N 1
ATOM 5856 C CA . ALA C 1 182 ? 30.658 56.280 126.995 1.00 26.50 180 ALA C CA 1
ATOM 5857 C C . ALA C 1 182 ? 30.465 57.337 128.066 1.00 27.86 180 ALA C C 1
ATOM 5858 O O . ALA C 1 182 ? 30.156 58.496 127.755 1.00 28.85 180 ALA C O 1
ATOM 5860 N N . PRO C 1 183 ? 30.630 56.971 129.332 1.00 31.00 181 PRO C N 1
ATOM 5861 C CA . PRO C 1 183 ? 30.511 57.947 130.416 1.00 31.04 181 PRO C CA 1
ATOM 5862 C C . PRO C 1 183 ? 31.790 58.752 130.611 1.00 31.30 181 PRO C C 1
ATOM 5863 O O . PRO C 1 183 ? 32.888 58.341 130.227 1.00 33.61 181 PRO C O 1
ATOM 5867 N N . GLU C 1 184 ? 31.616 59.922 131.239 1.00 35.68 182 GLU C N 1
ATOM 5868 C CA . GLU C 1 184 ? 32.748 60.761 131.617 1.00 32.98 182 GLU C CA 1
ATOM 5869 C C . GLU C 1 184 ? 33.771 59.948 132.394 1.00 35.72 182 GLU C C 1
ATOM 5870 O O . GLU C 1 184 ? 33.418 59.077 133.192 1.00 40.71 182 GLU C O 1
ATOM 5872 N N . GLY C 1 185 ? 35.050 60.221 132.141 1.00 36.22 183 GLY C N 1
ATOM 5873 C CA . GLY C 1 185 ? 36.126 59.468 132.748 1.00 38.01 183 GLY C CA 1
ATOM 5874 C C . GLY C 1 185 ? 36.536 58.219 131.998 1.00 36.19 183 GLY C C 1
ATOM 5875 O O . GLY C 1 185 ? 37.559 57.616 132.347 1.00 40.51 183 GLY C O 1
ATOM 5876 N N . PHE C 1 186 ? 35.777 57.812 130.983 1.00 32.09 184 PHE C N 1
ATOM 5877 C CA . PHE C 1 186 ? 36.085 56.650 130.148 1.00 33.15 184 PHE C CA 1
ATOM 5878 C C . PHE C 1 186 ? 35.889 57.001 128.681 1.00 33.77 184 PHE C C 1
ATOM 5879 O O . PHE C 1 186 ? 35.202 56.315 127.917 1.00 31.23 184 PHE C O 1
ATOM 5887 N N . LEU C 1 187 ? 36.526 58.080 128.271 1.00 30.17 185 LEU C N 1
ATOM 5888 C CA . LEU C 1 187 ? 36.422 58.608 126.922 1.00 30.66 185 LEU C CA 1
ATOM 5889 C C . LEU C 1 187 ? 37.706 58.340 126.156 1.00 30.99 185 LEU C C 1
ATOM 5890 O O . LEU C 1 187 ? 38.738 58.021 126.755 1.00 31.81 185 LEU C O 1
ATOM 5895 N N . PRO C 1 188 ? 37.680 58.442 124.826 1.00 29.05 186 PRO C N 1
ATOM 5896 C CA . PRO C 1 188 ? 38.874 58.100 124.043 1.00 31.42 186 PRO C CA 1
ATOM 5897 C C . PRO C 1 188 ? 40.069 58.972 124.390 1.00 30.48 186 PRO C C 1
ATOM 5898 O O . PRO C 1 188 ? 39.934 60.145 124.743 1.00 32.38 186 PRO C O 1
ATOM 5902 N N . ASP C 1 189 ? 41.251 58.372 124.295 1.00 31.10 187 ASP C N 1
ATOM 5903 C CA . ASP C 1 189 ? 42.485 59.129 124.428 1.00 31.02 187 ASP C CA 1
ATOM 5904 C C . ASP C 1 189 ? 42.475 60.299 123.446 1.00 33.26 187 ASP C C 1
ATOM 5905 O O . ASP C 1 189 ? 42.103 60.116 122.280 1.00 32.29 187 ASP C O 1
ATOM 5910 N N . PRO C 1 190 ? 42.808 61.514 123.886 1.00 34.33 188 PRO C N 1
ATOM 5911 C CA . PRO C 1 190 ? 42.656 62.672 122.992 1.00 34.47 188 PRO C CA 1
ATOM 5912 C C . PRO C 1 190 ? 43.516 62.599 121.744 1.00 31.90 188 PRO C C 1
ATOM 5913 O O . PRO C 1 190 ? 43.093 63.094 120.692 1.00 35.96 188 PRO C O 1
ATOM 5917 N N . SER C 1 191 ? 44.705 62.003 121.815 1.00 32.77 189 SER C N 1
ATOM 5918 C CA . SER C 1 191 ? 45.522 61.915 120.610 1.00 32.07 189 SER C CA 1
ATOM 5919 C C . SER C 1 191 ? 44.933 60.915 119.626 1.00 31.46 189 SER C C 1
ATOM 5920 O O . SER C 1 191 ? 45.000 61.124 118.408 1.00 31.20 189 SER C O 1
ATOM 5923 N N . VAL C 1 192 ? 44.353 59.819 120.129 1.00 31.02 190 VAL C N 1
ATOM 5924 C CA . VAL C 1 192 ? 43.669 58.886 119.238 1.00 29.03 190 VAL C CA 1
ATOM 5925 C C . VAL C 1 192 ? 42.464 59.560 118.607 1.00 27.50 190 VAL C C 1
ATOM 5926 O O . VAL C 1 192 ? 42.232 59.443 117.396 1.00 28.05 190 VAL C O 1
ATOM 5930 N N . ARG C 1 193 ? 41.685 60.291 119.414 1.00 28.91 191 ARG C N 1
ATOM 5931 C CA . ARG C 1 193 ? 40.515 60.974 118.874 1.00 28.50 191 ARG C CA 1
ATOM 5932 C C . ARG C 1 193 ? 40.919 61.954 117.782 1.00 28.78 191 ARG C C 1
ATOM 5933 O O . ARG C 1 193 ? 40.286 62.009 116.721 1.00 28.80 191 ARG C O 1
ATOM 5941 N N . ALA C 1 194 ? 41.990 62.715 118.012 1.00 28.80 192 ALA C N 1
ATOM 5942 C CA . ALA C 1 194 ? 42.440 63.676 117.011 1.00 29.30 192 ALA C CA 1
ATOM 5943 C C . ALA C 1 194 ? 42.921 62.970 115.750 1.00 27.74 192 ALA C C 1
ATOM 5944 O O . ALA C 1 194 ? 42.665 63.434 114.632 1.00 28.66 192 ALA C O 1
ATOM 5946 N N . ALA C 1 195 ? 43.619 61.848 115.909 1.00 27.14 193 ALA C N 1
ATOM 5947 C CA . ALA C 1 195 ? 44.071 61.104 114.740 1.00 27.05 193 ALA C CA 1
ATOM 5948 C C . ALA C 1 195 ? 42.887 60.572 113.940 1.00 26.73 193 ALA C C 1
ATOM 5949 O O . ALA C 1 195 ? 42.923 60.540 112.705 1.00 25.21 193 ALA C O 1
ATOM 5951 N N . ALA C 1 196 ? 41.830 60.144 114.625 1.00 24.14 194 ALA C N 1
ATOM 5952 C CA . ALA C 1 196 ? 40.657 59.656 113.913 1.00 24.37 194 ALA C CA 1
ATOM 5953 C C . ALA C 1 196 ? 39.930 60.797 113.225 1.00 26.45 194 ALA C C 1
ATOM 5954 O O . ALA C 1 196 ? 39.419 60.633 112.111 1.00 26.10 194 ALA C O 1
ATOM 5956 N N . GLU C 1 197 ? 39.856 61.957 113.882 1.00 27.62 195 GLU C N 1
ATOM 5957 C CA . GLU C 1 197 ? 39.229 63.102 113.241 1.00 26.43 195 GLU C CA 1
ATOM 5958 C C . GLU C 1 197 ? 39.992 63.496 111.986 1.00 27.52 195 GLU C C 1
ATOM 5959 O O . GLU C 1 197 ? 39.385 63.818 110.954 1.00 28.57 195 GLU C O 1
ATOM 5965 N N . ARG C 1 198 ? 41.322 63.460 112.043 1.00 27.60 196 ARG C N 1
ATOM 5966 C CA . ARG C 1 198 ? 42.097 63.807 110.859 1.00 28.46 196 ARG C CA 1
ATOM 5967 C C . ARG C 1 198 ? 41.928 62.758 109.770 1.00 30.66 196 ARG C C 1
ATOM 5968 O O . ARG C 1 198 ? 41.824 63.106 108.596 1.00 29.43 196 ARG C O 1
ATOM 5976 N N . ARG C 1 199 ? 41.895 61.473 110.133 1.00 24.55 197 ARG C N 1
ATOM 5977 C CA . ARG C 1 199 ? 41.726 60.434 109.117 1.00 25.71 197 ARG C CA 1
ATOM 5978 C C . ARG C 1 199 ? 40.326 60.452 108.535 1.00 32.46 197 ARG C C 1
ATOM 5979 O O . ARG C 1 199 ? 40.159 60.312 107.316 1.00 24.67 197 ARG C O 1
ATOM 5987 N N . ALA C 1 200 ? 39.313 60.854 109.288 1.00 26.16 198 ALA C N 1
ATOM 5988 C CA . ALA C 1 200 ? 37.924 60.946 108.773 1.00 27.35 198 ALA C CA 1
ATOM 5989 C C . ALA C 1 200 ? 37.760 61.985 107.651 1.00 35.04 198 ALA C C 1
ATOM 5990 O O . ALA C 1 200 ? 36.894 61.820 106.824 1.00 27.08 198 ALA C O 1
ATOM 5992 N N . GLN C 1 201 ? 38.602 63.011 107.666 1.00 28.56 199 GLN C N 1
ATOM 5993 C CA . GLN C 1 201 ? 38.552 64.059 106.616 1.00 46.00 199 GLN C CA 1
ATOM 5994 C C . GLN C 1 201 ? 38.886 63.469 105.240 1.00 37.20 199 GLN C C 1
ATOM 5995 O O . GLN C 1 201 ? 38.404 63.998 104.255 1.00 34.38 199 GLN C O 1
ATOM 6001 N N . ASP C 1 202 ? 39.676 62.396 105.196 1.00 28.83 200 ASP C N 1
ATOM 6002 C CA . ASP C 1 202 ? 40.108 61.824 103.897 1.00 32.02 200 ASP C CA 1
ATOM 6003 C C . ASP C 1 202 ? 39.101 60.810 103.358 1.00 30.13 200 ASP C C 1
ATOM 6004 O O . ASP C 1 202 ? 39.195 60.468 102.204 1.00 32.37 200 ASP C O 1
ATOM 6009 N N . THR C 1 203 ? 38.164 60.366 104.181 1.00 25.89 201 THR C N 1
ATOM 6010 C CA . THR C 1 203 ? 37.246 59.289 103.823 1.00 24.33 201 THR C CA 1
ATOM 6011 C C . THR C 1 203 ? 35.770 59.673 103.878 1.00 24.16 201 THR C C 1
ATOM 6012 O O . THR C 1 203 ? 34.919 58.817 103.599 1.00 29.85 201 THR C O 1
ATOM 6016 N N . GLY C 1 204 ? 35.434 60.898 104.275 1.00 26.72 202 GLY C N 1
ATOM 6017 C CA . GLY C 1 204 ? 34.037 61.263 104.467 1.00 30.01 202 GLY C CA 1
ATOM 6018 C C . GLY C 1 204 ? 33.417 60.748 105.745 1.00 30.19 202 GLY C C 1
ATOM 6019 O O . GLY C 1 204 ? 32.201 60.872 105.931 1.00 32.42 202 GLY C O 1
ATOM 6020 N N . ALA C 1 205 ? 34.215 60.178 106.633 1.00 25.25 203 ALA C N 1
ATOM 6021 C CA . ALA C 1 205 ? 33.707 59.626 107.879 1.00 24.86 203 ALA C CA 1
ATOM 6022 C C . ALA C 1 205 ? 33.497 60.753 108.887 1.00 27.32 203 ALA C C 1
ATOM 6023 O O . ALA C 1 205 ? 33.614 61.942 108.575 1.00 29.21 203 ALA C O 1
ATOM 6025 N N . SER C 1 206 ? 33.169 60.384 110.122 1.00 24.13 204 SER C N 1
ATOM 6026 C CA . SER C 1 206 ? 33.025 61.357 111.190 1.00 26.18 204 SER C CA 1
ATOM 6027 C C . SER C 1 206 ? 33.242 60.640 112.510 1.00 23.39 204 SER C C 1
ATOM 6028 O O . SER C 1 206 ? 33.189 59.405 112.589 1.00 25.13 204 SER C O 1
ATOM 6031 N N . VAL C 1 207 ? 33.498 61.442 113.539 1.00 26.16 205 VAL C N 1
ATOM 6032 C CA . VAL C 1 207 ? 33.724 60.982 114.904 1.00 23.32 205 VAL C CA 1
ATOM 6033 C C . VAL C 1 207 ? 32.733 61.698 115.807 1.00 26.70 205 VAL C C 1
ATOM 6034 O O . VAL C 1 207 ? 32.641 62.930 115.773 1.00 27.77 205 VAL C O 1
ATOM 6038 N N . THR C 1 208 ? 31.993 60.932 116.604 1.00 24.52 206 THR C N 1
ATOM 6039 C CA . THR C 1 208 ? 31.088 61.466 117.615 1.00 28.24 206 THR C CA 1
ATOM 6040 C C . THR C 1 208 ? 31.347 60.761 118.938 1.00 26.30 206 THR C C 1
ATOM 6041 O O . THR C 1 208 ? 31.515 59.543 118.973 1.00 26.49 206 THR C O 1
ATOM 6045 N N . VAL C 1 209 ? 31.387 61.530 120.023 1.00 27.29 207 VAL C N 1
ATOM 6046 C CA . VAL C 1 209 ? 31.563 60.983 121.363 1.00 26.98 207 VAL C CA 1
ATOM 6047 C C . VAL C 1 209 ? 30.457 61.572 122.223 1.00 28.72 207 VAL C C 1
ATOM 6048 O O . VAL C 1 209 ? 30.291 62.795 122.268 1.00 29.27 207 VAL C O 1
ATOM 6052 N N . THR C 1 210 ? 29.684 60.708 122.878 1.00 28.07 208 THR C N 1
ATOM 6053 C CA . THR C 1 210 ? 28.483 61.165 123.559 1.00 28.06 208 THR C CA 1
ATOM 6054 C C . THR C 1 210 ? 28.224 60.290 124.776 1.00 27.35 208 THR C C 1
ATOM 6055 O O . THR C 1 210 ? 28.616 59.121 124.811 1.00 27.20 208 THR C O 1
ATOM 6059 N N . ALA C 1 211 ? 27.559 60.867 125.776 1.00 32.99 209 ALA C N 1
ATOM 6060 C CA . ALA C 1 211 ? 27.075 60.083 126.906 1.00 34.91 209 ALA C CA 1
ATOM 6061 C C . ALA C 1 211 ? 25.636 59.619 126.722 1.00 30.38 209 ALA C C 1
ATOM 6062 O O . ALA C 1 211 ? 25.093 58.953 127.613 1.00 35.72 209 ALA C O 1
ATOM 6064 N N . ASP C 1 212 ? 25.017 59.935 125.589 1.00 27.97 210 ASP C N 1
ATOM 6065 C CA . ASP C 1 212 ? 23.604 59.645 125.347 1.00 29.23 210 ASP C CA 1
ATOM 6066 C C . ASP C 1 212 ? 23.523 58.358 124.536 1.00 31.24 210 ASP C C 1
ATOM 6067 O O . ASP C 1 212 ? 23.614 58.370 123.305 1.00 31.26 210 ASP C O 1
ATOM 6072 N N . ALA C 1 213 ? 23.355 57.235 125.243 1.00 31.05 211 ALA C N 1
ATOM 6073 C CA . ALA C 1 213 ? 23.339 55.940 124.571 1.00 29.14 211 ALA C CA 1
ATOM 6074 C C . ALA C 1 213 ? 22.157 55.818 123.616 1.00 31.76 211 ALA C C 1
ATOM 6075 O O . ALA C 1 213 ? 22.302 55.283 122.512 1.00 27.59 211 ALA C O 1
ATOM 6077 N N . HIS C 1 214 ? 20.981 56.323 124.004 1.00 29.97 212 HIS C N 1
ATOM 6078 C CA . HIS C 1 214 ? 19.837 56.219 123.104 1.00 29.95 212 HIS C CA 1
ATOM 6079 C C . HIS C 1 214 ? 20.069 56.987 121.809 1.00 32.30 212 HIS C C 1
ATOM 6080 O O . HIS C 1 214 ? 19.770 56.480 120.722 1.00 28.77 212 HIS C O 1
ATOM 6087 N N . ALA C 1 215 ? 20.589 58.215 121.904 1.00 29.48 213 ALA C N 1
ATOM 6088 C CA . ALA C 1 215 ? 20.890 58.985 120.699 1.00 29.51 213 ALA C CA 1
ATOM 6089 C C . ALA C 1 215 ? 21.911 58.271 119.827 1.00 30.80 213 ALA C C 1
ATOM 6090 O O . ALA C 1 215 ? 21.820 58.306 118.594 1.00 30.08 213 ALA C O 1
ATOM 6092 N N . ALA C 1 216 ? 22.900 57.626 120.454 1.00 27.86 214 ALA C N 1
ATOM 6093 C CA . ALA C 1 216 ? 23.939 56.934 119.698 1.00 26.33 214 ALA C CA 1
ATOM 6094 C C . ALA C 1 216 ? 23.383 55.735 118.950 1.00 25.63 214 ALA C C 1
ATOM 6095 O O . ALA C 1 216 ? 23.887 55.394 117.873 1.00 26.19 214 ALA C O 1
ATOM 6097 N N . ALA C 1 217 ? 22.335 55.102 119.484 1.00 25.76 215 ALA C N 1
ATOM 6098 C CA . ALA C 1 217 ? 21.749 53.936 118.833 1.00 27.28 215 ALA C CA 1
ATOM 6099 C C . ALA C 1 217 ? 20.889 54.321 117.637 1.00 26.73 215 ALA C C 1
ATOM 6100 O O . ALA C 1 217 ? 20.804 53.563 116.665 1.00 26.66 215 ALA C O 1
ATOM 6102 N N . ALA C 1 218 ? 20.243 55.479 117.687 1.00 26.91 216 ALA C N 1
ATOM 6103 C CA . ALA C 1 218 ? 19.326 55.868 116.621 1.00 27.58 216 ALA C CA 1
ATOM 6104 C C . ALA C 1 218 ? 20.044 55.931 115.276 1.00 28.57 216 ALA C C 1
ATOM 6105 O O . ALA C 1 218 ? 21.092 56.570 115.137 1.00 30.68 216 ALA C O 1
ATOM 6107 N N . GLY C 1 219 ? 19.492 55.227 114.286 1.00 29.33 217 GLY C N 1
ATOM 6108 C CA . GLY C 1 219 ? 20.015 55.229 112.940 1.00 30.21 217 GLY C CA 1
ATOM 6109 C C . GLY C 1 219 ? 21.237 54.366 112.734 1.00 30.01 217 GLY C C 1
ATOM 6110 O O . GLY C 1 219 ? 21.808 54.364 111.633 1.00 27.60 217 GLY C O 1
ATOM 6111 N N . ALA C 1 220 ? 21.670 53.629 113.749 1.00 25.57 218 ALA C N 1
ATOM 6112 C CA . ALA C 1 220 ? 22.905 52.874 113.615 1.00 23.39 218 ALA C CA 1
ATOM 6113 C C . ALA C 1 220 ? 22.720 51.622 112.764 1.00 26.29 218 ALA C C 1
ATOM 6114 O O . ALA C 1 220 ? 21.717 50.910 112.885 1.00 25.27 218 ALA C O 1
ATOM 6116 N N . ASP C 1 221 ? 23.722 51.340 111.925 1.00 22.08 219 ASP C N 1
ATOM 6117 C CA . ASP C 1 221 ? 23.785 50.074 111.204 1.00 24.02 219 ASP C CA 1
ATOM 6118 C C . ASP C 1 221 ? 24.432 48.978 112.035 1.00 23.94 219 ASP C C 1
ATOM 6119 O O . ASP C 1 221 ? 24.184 47.791 111.795 1.00 22.65 219 ASP C O 1
ATOM 6124 N N . VAL C 1 222 ? 25.304 49.351 112.968 1.00 21.43 220 VAL C N 1
ATOM 6125 C CA . VAL C 1 222 ? 26.132 48.412 113.723 1.00 22.28 220 VAL C CA 1
ATOM 6126 C C . VAL C 1 222 ? 26.223 48.927 115.146 1.00 23.44 220 VAL C C 1
ATOM 6127 O O . VAL C 1 222 ? 26.562 50.095 115.371 1.00 22.84 220 VAL C O 1
ATOM 6131 N N . LEU C 1 223 ? 25.918 48.059 116.103 1.00 22.39 221 LEU C N 1
ATOM 6132 C CA . LEU C 1 223 ? 26.090 48.341 117.521 1.00 20.88 221 LEU C CA 1
ATOM 6133 C C . LEU C 1 223 ? 27.164 47.409 118.052 1.00 22.00 221 LEU C C 1
ATOM 6134 O O . LEU C 1 223 ? 27.121 46.208 117.789 1.00 23.11 221 LEU C O 1
ATOM 6139 N N . VAL C 1 224 ? 28.114 47.962 118.794 1.00 21.27 222 VAL C N 1
ATOM 6140 C CA . VAL C 1 224 ? 29.262 47.212 119.294 1.00 21.27 222 VAL C CA 1
ATOM 6141 C C . VAL C 1 224 ? 29.404 47.473 120.781 1.00 23.43 222 VAL C C 1
ATOM 6142 O O . VAL C 1 224 ? 29.172 48.592 121.248 1.00 23.16 222 VAL C O 1
ATOM 6146 N N . THR C 1 225 ? 29.808 46.445 121.530 1.00 22.83 223 THR C N 1
ATOM 6147 C CA . THR C 1 225 ? 30.254 46.664 122.894 1.00 24.88 223 THR C CA 1
ATOM 6148 C C . THR C 1 225 ? 31.388 45.688 123.209 1.00 23.69 223 THR C C 1
ATOM 6149 O O . THR C 1 225 ? 31.855 44.936 122.345 1.00 25.25 223 THR C O 1
ATOM 6153 N N . ASP C 1 226 ? 31.844 45.730 124.457 1.00 24.54 224 ASP C N 1
ATOM 6154 C CA . ASP C 1 226 ? 33.041 45.034 124.907 1.00 26.19 224 ASP C CA 1
ATOM 6155 C C . ASP C 1 226 ? 32.926 44.964 126.423 1.00 28.42 224 ASP C C 1
ATOM 6156 O O . ASP C 1 226 ? 32.133 45.696 127.023 1.00 29.28 224 ASP C O 1
ATOM 6161 N N . THR C 1 227 ? 33.681 44.062 127.045 1.00 28.36 225 THR C N 1
ATOM 6162 C CA . THR C 1 227 ? 33.654 44.017 128.502 1.00 29.63 225 THR C CA 1
ATOM 6163 C C . THR C 1 227 ? 34.004 45.378 129.091 1.00 35.16 225 THR C C 1
ATOM 6164 O O . THR C 1 227 ? 34.793 46.147 128.530 1.00 34.73 225 THR C O 1
ATOM 6168 N N . TRP C 1 228 ? 33.372 45.681 130.224 1.00 36.24 226 TRP C N 1
ATOM 6169 C CA . TRP C 1 228 ? 33.594 46.935 130.925 1.00 41.12 226 TRP C CA 1
ATOM 6170 C C . TRP C 1 228 ? 34.883 46.915 131.734 1.00 46.28 226 TRP C C 1
ATOM 6171 O O . TRP C 1 228 ? 35.352 47.975 132.166 1.00 47.88 226 TRP C O 1
ATOM 6182 N N . THR C 1 229 ? 35.446 45.730 131.955 1.00 47.03 227 THR C N 1
ATOM 6183 C CA . THR C 1 229 ? 36.681 45.548 132.704 1.00 52.80 227 THR C CA 1
ATOM 6184 C C . THR C 1 229 ? 37.536 44.465 132.062 1.00 53.96 227 THR C C 1
ATOM 6185 O O . THR C 1 229 ? 38.591 44.748 131.499 1.00 66.48 227 THR C O 1
ATOM 6189 N N . ARG C 1 240 ? 33.628 50.203 139.135 1.00 72.64 238 ARG C N 1
ATOM 6190 C CA . ARG C 1 240 ? 33.905 50.278 137.705 1.00 59.71 238 ARG C CA 1
ATOM 6191 C C . ARG C 1 240 ? 32.816 49.598 136.883 1.00 62.56 238 ARG C C 1
ATOM 6192 O O . ARG C 1 240 ? 33.022 49.196 135.736 1.00 58.32 238 ARG C O 1
ATOM 6200 N N . VAL C 1 241 ? 31.640 49.444 137.473 1.00 60.23 239 VAL C N 1
ATOM 6201 C CA . VAL C 1 241 ? 30.480 48.966 136.744 1.00 50.34 239 VAL C CA 1
ATOM 6202 C C . VAL C 1 241 ? 29.346 49.979 136.753 1.00 47.87 239 VAL C C 1
ATOM 6203 O O . VAL C 1 241 ? 28.648 50.138 135.742 1.00 47.28 239 VAL C O 1
ATOM 6207 N N . LYS C 1 242 ? 29.192 50.728 137.850 1.00 45.12 240 LYS C N 1
ATOM 6208 C CA . LYS C 1 242 ? 28.160 51.762 137.931 1.00 43.38 240 LYS C CA 1
ATOM 6209 C C . LYS C 1 242 ? 28.158 52.719 136.744 1.00 41.31 240 LYS C C 1
ATOM 6210 O O . LYS C 1 242 ? 27.073 52.971 136.197 1.00 39.63 240 LYS C O 1
ATOM 6216 N N . PRO C 1 243 ? 29.292 53.265 136.283 1.00 41.36 241 PRO C N 1
ATOM 6217 C CA . PRO C 1 243 ? 29.232 54.225 135.162 1.00 40.20 241 PRO C CA 1
ATOM 6218 C C . PRO C 1 243 ? 28.721 53.634 133.860 1.00 35.85 241 PRO C C 1
ATOM 6219 O O . PRO C 1 243 ? 28.244 54.386 132.993 1.00 35.47 241 PRO C O 1
ATOM 6223 N N . PHE C 1 244 ? 28.819 52.320 133.675 1.00 35.53 242 PHE C N 1
ATOM 6224 C CA . PHE C 1 244 ? 28.563 51.721 132.375 1.00 34.03 242 PHE C CA 1
ATOM 6225 C C . PHE C 1 244 ? 27.165 51.141 132.231 1.00 32.85 242 PHE C C 1
ATOM 6226 O O . PHE C 1 244 ? 26.752 50.865 131.099 1.00 31.25 242 PHE C O 1
ATOM 6234 N N . ARG C 1 245 ? 26.434 50.954 133.331 1.00 36.01 243 ARG C N 1
ATOM 6235 C CA . ARG C 1 245 ? 25.102 50.359 133.248 1.00 34.41 243 ARG C CA 1
ATOM 6236 C C . ARG C 1 245 ? 24.184 51.024 132.218 1.00 35.87 243 ARG C C 1
ATOM 6237 O O . ARG C 1 245 ? 23.512 50.284 131.476 1.00 35.85 243 ARG C O 1
ATOM 6239 N N . PRO C 1 246 ? 24.112 52.360 132.093 1.00 34.02 244 PRO C N 1
ATOM 6240 C CA . PRO C 1 246 ? 23.229 52.952 131.072 1.00 35.38 244 PRO C CA 1
ATOM 6241 C C . PRO C 1 246 ? 23.610 52.593 129.653 1.00 33.00 244 PRO C C 1
ATOM 6242 O O . PRO C 1 246 ? 22.818 52.834 128.732 1.00 32.29 244 PRO C O 1
ATOM 6246 N N . PHE C 1 247 ? 24.795 52.031 129.445 1.00 30.85 245 PHE C N 1
ATOM 6247 C CA . PHE C 1 247 ? 25.309 51.747 128.116 1.00 31.24 245 PHE C CA 1
ATOM 6248 C C . PHE C 1 247 ? 25.179 50.276 127.741 1.00 28.53 245 PHE C C 1
ATOM 6249 O O . PHE C 1 247 ? 25.684 49.863 126.690 1.00 28.33 245 PHE C O 1
ATOM 6257 N N . GLN C 1 248 ? 24.481 49.495 128.547 1.00 29.72 246 GLN C N 1
ATOM 6258 C CA . GLN C 1 248 ? 24.250 48.071 128.227 1.00 29.12 246 GLN C CA 1
ATOM 6259 C C . GLN C 1 248 ? 23.596 47.891 126.860 1.00 32.03 246 GLN C C 1
ATOM 6260 O O . GLN C 1 248 ? 22.634 48.576 126.556 1.00 30.33 246 GLN C O 1
ATOM 6266 N N . LEU C 1 249 ? 24.142 46.972 126.070 1.00 27.56 247 LEU C N 1
ATOM 6267 C CA . LEU C 1 249 ? 23.525 46.645 124.777 1.00 26.15 247 LEU C CA 1
ATOM 6268 C C . LEU C 1 249 ? 22.390 45.658 125.039 1.00 32.81 247 LEU C C 1
ATOM 6269 O O . LEU C 1 249 ? 22.629 44.463 125.066 1.00 30.74 247 LEU C O 1
ATOM 6274 N N . ASN C 1 250 ? 21.187 46.193 125.207 1.00 30.82 248 ASN C N 1
ATOM 6275 C CA . ASN C 1 250 ? 20.010 45.364 125.503 1.00 31.22 248 ASN C CA 1
ATOM 6276 C C . ASN C 1 250 ? 19.001 45.487 124.370 1.00 33.06 248 ASN C C 1
ATOM 6277 O O . ASN C 1 250 ? 19.239 46.234 123.439 1.00 30.33 248 ASN C O 1
ATOM 6282 N N . SER C 1 251 ? 17.929 44.735 124.478 1.00 31.19 249 SER C N 1
ATOM 6283 C CA . SER C 1 251 ? 16.928 44.723 123.410 1.00 31.07 249 SER C CA 1
ATOM 6284 C C . SER C 1 251 ? 16.317 46.104 123.190 1.00 32.20 249 SER C C 1
ATOM 6285 O O . SER C 1 251 ? 16.025 46.485 122.047 1.00 32.31 249 SER C O 1
ATOM 6288 N N . ARG C 1 252 ? 16.114 46.867 124.265 1.00 32.47 250 ARG C N 1
ATOM 6289 C CA . ARG C 1 252 ? 15.539 48.197 124.103 1.00 31.61 250 ARG C CA 1
ATOM 6290 C C . ARG C 1 252 ? 16.469 49.089 123.292 1.00 34.61 250 ARG C C 1
ATOM 6291 O O . ARG C 1 252 ? 16.024 49.800 122.382 1.00 32.44 250 ARG C O 1
ATOM 6293 N N . LEU C 1 253 ? 17.773 49.031 123.579 1.00 30.18 251 LEU C N 1
ATOM 6294 C CA . LEU C 1 253 ? 18.729 49.827 122.819 1.00 29.36 251 LEU C CA 1
ATOM 6295 C C . LEU C 1 253 ? 18.788 49.380 121.364 1.00 28.99 251 LEU C C 1
ATOM 6296 O O . LEU C 1 253 ? 18.815 50.217 120.453 1.00 28.44 251 LEU C O 1
ATOM 6301 N N . LEU C 1 254 ? 18.815 48.063 121.126 1.00 27.78 252 LEU C N 1
ATOM 6302 C CA . LEU C 1 254 ? 18.885 47.553 119.760 1.00 25.69 252 LEU C CA 1
ATOM 6303 C C . LEU C 1 254 ? 17.668 47.988 118.947 1.00 26.87 252 LEU C C 1
ATOM 6304 O O . LEU C 1 254 ? 17.788 48.308 117.757 1.00 27.06 252 LEU C O 1
ATOM 6309 N N . ALA C 1 255 ? 16.489 48.038 119.580 1.00 27.89 253 ALA C N 1
ATOM 6310 C CA . ALA C 1 255 ? 15.280 48.432 118.864 1.00 28.50 253 ALA C CA 1
ATOM 6311 C C . ALA C 1 255 ? 15.321 49.876 118.379 1.00 29.57 253 ALA C C 1
ATOM 6312 O O . ALA C 1 255 ? 14.567 50.221 117.465 1.00 29.79 253 ALA C O 1
ATOM 6314 N N . LEU C 1 256 ? 16.156 50.728 118.985 1.00 28.16 254 LEU C N 1
ATOM 6315 C CA . LEU C 1 256 ? 16.295 52.109 118.539 1.00 25.45 254 LEU C CA 1
ATOM 6316 C C . LEU C 1 256 ? 17.138 52.230 117.282 1.00 26.86 254 LEU C C 1
ATOM 6317 O O . LEU C 1 256 ? 17.098 53.275 116.622 1.00 27.39 254 LEU C O 1
ATOM 6322 N N . ALA C 1 257 ? 17.895 51.194 116.942 1.00 23.95 255 ALA C N 1
ATOM 6323 C CA . ALA C 1 257 ? 18.788 51.240 115.798 1.00 23.22 255 ALA C CA 1
ATOM 6324 C C . ALA C 1 257 ? 18.026 50.903 114.520 1.00 23.60 255 ALA C C 1
ATOM 6325 O O . ALA C 1 257 ? 16.810 50.730 114.514 1.00 25.92 255 ALA C O 1
ATOM 6327 N N . ASP C 1 258 ? 18.757 50.829 113.408 1.00 23.76 256 ASP C N 1
ATOM 6328 C CA . ASP C 1 258 ? 18.176 50.342 112.165 1.00 27.51 256 ASP C CA 1
ATOM 6329 C C . ASP C 1 258 ? 17.518 48.993 112.380 1.00 26.96 256 ASP C C 1
ATOM 6330 O O . ASP C 1 258 ? 18.024 48.157 113.131 1.00 28.29 256 ASP C O 1
ATOM 6335 N N . SER C 1 259 ? 16.411 48.761 111.665 1.00 29.16 257 SER C N 1
ATOM 6336 C CA . SER C 1 259 ? 15.698 47.495 111.805 1.00 32.88 257 SER C CA 1
ATOM 6337 C C . SER C 1 259 ? 16.564 46.305 111.416 1.00 33.30 257 SER C C 1
ATOM 6338 O O . SER C 1 259 ? 16.319 45.189 111.886 1.00 35.98 257 SER C O 1
ATOM 6341 N N . ASP C 1 260 ? 17.566 46.515 110.567 1.00 30.86 258 ASP C N 1
ATOM 6342 C CA . ASP C 1 260 ? 18.483 45.447 110.183 1.00 32.12 258 ASP C CA 1
ATOM 6343 C C . ASP C 1 260 ? 19.889 45.665 110.734 1.00 31.22 258 ASP C C 1
ATOM 6344 O O . ASP C 1 260 ? 20.865 45.150 110.171 1.00 29.55 258 ASP C O 1
ATOM 6349 N N . ALA C 1 261 ? 20.011 46.421 111.819 1.00 27.57 259 ALA C N 1
ATOM 6350 C CA . ALA C 1 261 ? 21.297 46.586 112.480 1.00 26.55 259 ALA C CA 1
ATOM 6351 C C . ALA C 1 261 ? 21.853 45.242 112.927 1.00 26.74 259 ALA C C 1
ATOM 6352 O O . ALA C 1 261 ? 21.115 44.317 113.276 1.00 27.54 259 ALA C O 1
ATOM 6354 N N . ILE C 1 262 ? 23.171 45.147 112.931 1.00 23.95 260 ILE C N 1
ATOM 6355 C CA . ILE C 1 262 ? 23.845 43.971 113.459 1.00 25.49 260 ILE C CA 1
ATOM 6356 C C . ILE C 1 262 ? 24.614 44.364 114.712 1.00 26.08 260 ILE C C 1
ATOM 6357 O O . ILE C 1 262 ? 24.899 45.543 114.961 1.00 23.90 260 ILE C O 1
ATOM 6362 N N . VAL C 1 263 ? 24.939 43.348 115.516 1.00 23.29 261 VAL C N 1
ATOM 6363 C CA . VAL C 1 263 ? 25.595 43.522 116.807 1.00 23.16 261 VAL C CA 1
ATOM 6364 C C . VAL C 1 263 ? 26.933 42.788 116.782 1.00 25.53 261 VAL C C 1
ATOM 6365 O O . VAL C 1 263 ? 27.013 41.625 116.357 1.00 24.64 261 VAL C O 1
ATOM 6369 N N . LEU C 1 264 ? 27.982 43.471 117.237 1.00 21.16 262 LEU C N 1
ATOM 6370 C CA . LEU C 1 264 ? 29.320 42.908 117.342 1.00 21.28 262 LEU C CA 1
ATOM 6371 C C . LEU C 1 264 ? 29.804 42.992 118.781 1.00 23.81 262 LEU C C 1
ATOM 6372 O O . LEU C 1 264 ? 29.412 43.884 119.536 1.00 23.01 262 LEU C O 1
ATOM 6377 N N . HIS C 1 265 ? 30.701 42.084 119.133 1.00 22.10 263 HIS C N 1
ATOM 6378 C CA . HIS C 1 265 ? 31.258 42.027 120.478 1.00 22.46 263 HIS C CA 1
ATOM 6379 C C . HIS C 1 265 ? 32.530 41.219 120.376 1.00 25.38 263 HIS C C 1
ATOM 6380 O O . HIS C 1 265 ? 32.481 40.046 120.004 1.00 27.08 263 HIS C O 1
ATOM 6387 N N . CYS C 1 266 ? 33.658 41.840 120.668 1.00 23.29 264 CYS C N 1
ATOM 6388 C CA . CYS C 1 266 ? 34.884 41.071 120.737 1.00 27.76 264 CYS C CA 1
ATOM 6389 C C . CYS C 1 266 ? 34.791 40.223 121.995 1.00 33.54 264 CYS C C 1
ATOM 6390 O O . CYS C 1 266 ? 34.474 40.725 123.080 1.00 40.10 264 CYS C O 1
ATOM 6393 N N . LEU C 1 267 ? 34.941 38.934 121.838 1.00 43.30 265 LEU C N 1
ATOM 6394 C CA . LEU C 1 267 ? 34.693 38.086 122.974 1.00 34.14 265 LEU C CA 1
ATOM 6395 C C . LEU C 1 267 ? 35.851 38.227 123.957 1.00 37.01 265 LEU C C 1
ATOM 6396 O O . LEU C 1 267 ? 36.893 38.791 123.618 1.00 35.31 265 LEU C O 1
ATOM 6401 N N . PRO C 1 268 ? 35.679 37.770 125.209 1.00 30.05 266 PRO C N 1
ATOM 6402 C CA . PRO C 1 268 ? 34.523 37.126 125.837 1.00 33.26 266 PRO C CA 1
ATOM 6403 C C . PRO C 1 268 ? 33.421 38.116 126.218 1.00 31.41 266 PRO C C 1
ATOM 6404 O O . PRO C 1 268 ? 33.723 39.261 126.521 1.00 35.65 266 PRO C O 1
ATOM 6408 N N . ALA C 1 269 ? 32.168 37.672 126.179 1.00 30.05 267 ALA C N 1
ATOM 6409 C CA . ALA C 1 269 ? 31.048 38.459 126.671 1.00 30.78 267 ALA C CA 1
ATOM 6410 C C . ALA C 1 269 ? 30.722 38.071 128.107 1.00 34.49 267 ALA C C 1
ATOM 6411 O O . ALA C 1 269 ? 30.821 36.902 128.491 1.00 31.87 267 ALA C O 1
ATOM 6413 N N . HIS C 1 270 ? 30.350 39.066 128.899 1.00 32.23 268 HIS C N 1
ATOM 6414 C CA . HIS C 1 270 ? 29.816 38.858 130.240 1.00 35.93 268 HIS C CA 1
ATOM 6415 C C . HIS C 1 270 ? 28.313 39.087 130.143 1.00 35.18 268 HIS C C 1
ATOM 6416 O O . HIS C 1 270 ? 27.832 40.216 130.249 1.00 35.07 268 HIS C O 1
ATOM 6423 N N . ARG C 1 271 ? 27.570 38.006 129.902 1.00 34.87 269 ARG C N 1
ATOM 6424 C CA . ARG C 1 271 ? 26.145 38.139 129.636 1.00 33.35 269 ARG C CA 1
ATOM 6425 C C . ARG C 1 271 ? 25.423 38.672 130.865 1.00 34.73 269 ARG C C 1
ATOM 6426 O O . ARG C 1 271 ? 25.674 38.242 131.997 1.00 36.21 269 ARG C O 1
ATOM 6434 N N . GLY C 1 272 ? 24.537 39.639 130.636 1.00 36.14 270 GLY C N 1
ATOM 6435 C CA . GLY C 1 272 ? 23.887 40.348 131.709 1.00 35.14 270 GLY C CA 1
ATOM 6436 C C . GLY C 1 272 ? 24.579 41.628 132.120 1.00 36.94 270 GLY C C 1
ATOM 6437 O O . GLY C 1 272 ? 23.973 42.441 132.829 1.00 36.45 270 GLY C O 1
ATOM 6438 N N . ASP C 1 273 ? 25.836 41.824 131.709 1.00 34.38 271 ASP C N 1
ATOM 6439 C CA . ASP C 1 273 ? 26.527 43.083 131.963 1.00 34.98 271 ASP C CA 1
ATOM 6440 C C . ASP C 1 273 ? 26.477 43.967 130.722 1.00 30.34 271 ASP C C 1
ATOM 6441 O O . ASP C 1 273 ? 25.478 44.653 130.506 1.00 33.23 271 ASP C O 1
ATOM 6446 N N . GLU C 1 274 ? 27.520 43.958 129.885 1.00 29.20 272 GLU C N 1
ATOM 6447 C CA . GLU C 1 274 ? 27.537 44.886 128.760 1.00 30.34 272 GLU C CA 1
ATOM 6448 C C . GLU C 1 274 ? 26.559 44.495 127.661 1.00 28.08 272 GLU C C 1
ATOM 6449 O O . GLU C 1 274 ? 26.237 45.331 126.806 1.00 29.06 272 GLU C O 1
ATOM 6455 N N . ILE C 1 275 ? 26.096 43.247 127.651 1.00 27.55 273 ILE C N 1
ATOM 6456 C CA . ILE C 1 275 ? 25.211 42.735 126.610 1.00 29.34 273 ILE C CA 1
ATOM 6457 C C . ILE C 1 275 ? 24.284 41.715 127.261 1.00 32.77 273 ILE C C 1
ATOM 6458 O O . ILE C 1 275 ? 24.668 41.030 128.212 1.00 31.29 273 ILE C O 1
ATOM 6463 N N . THR C 1 276 ? 23.050 41.630 126.766 1.00 30.18 274 THR C N 1
ATOM 6464 C CA . THR C 1 276 ? 22.082 40.673 127.292 1.00 31.18 274 THR C CA 1
ATOM 6465 C C . THR C 1 276 ? 22.042 39.402 126.443 1.00 32.08 274 THR C C 1
ATOM 6466 O O . THR C 1 276 ? 22.443 39.397 125.277 1.00 31.80 274 THR C O 1
ATOM 6470 N N . ASP C 1 277 ? 21.568 38.307 127.060 1.00 34.92 275 ASP C N 1
ATOM 6471 C CA . ASP C 1 277 ? 21.390 37.064 126.307 1.00 32.67 275 ASP C CA 1
ATOM 6472 C C . ASP C 1 277 ? 20.492 37.267 125.094 1.00 30.46 275 ASP C C 1
ATOM 6473 O O . ASP C 1 277 ? 20.756 36.716 124.021 1.00 32.53 275 ASP C O 1
ATOM 6478 N N . ALA C 1 278 ? 19.419 38.049 125.246 1.00 33.99 276 ALA C N 1
ATOM 6479 C CA . ALA C 1 278 ? 18.502 38.251 124.131 1.00 33.11 276 ALA C CA 1
ATOM 6480 C C . ALA C 1 278 ? 19.218 38.853 122.933 1.00 34.20 276 ALA C C 1
ATOM 6481 O O . ALA C 1 278 ? 18.991 38.442 121.789 1.00 35.33 276 ALA C O 1
ATOM 6483 N N . VAL C 1 279 ? 20.097 39.824 123.173 1.00 32.74 277 VAL C N 1
ATOM 6484 C CA . VAL C 1 279 ? 20.835 40.419 122.068 1.00 29.61 277 VAL C CA 1
ATOM 6485 C C . VAL C 1 279 ? 21.884 39.441 121.554 1.00 30.29 277 VAL C C 1
ATOM 6486 O O . VAL C 1 279 ? 22.002 39.218 120.346 1.00 29.76 277 VAL C O 1
ATOM 6490 N N . MET C 1 280 ? 22.643 38.829 122.475 1.00 29.36 278 MET C N 1
ATOM 6491 C CA . MET C 1 280 ? 23.759 37.955 122.106 1.00 33.06 278 MET C CA 1
ATOM 6492 C C . MET C 1 280 ? 23.308 36.816 121.204 1.00 33.08 278 MET C C 1
ATOM 6493 O O . MET C 1 280 ? 24.021 36.428 120.268 1.00 33.55 278 MET C O 1
ATOM 6498 N N . ASP C 1 281 ? 22.148 36.236 121.504 1.00 36.70 279 ASP C N 1
ATOM 6499 C CA . ASP C 1 281 ? 21.660 35.035 120.845 1.00 37.14 279 ASP C CA 1
ATOM 6500 C C . ASP C 1 281 ? 20.550 35.320 119.848 1.00 36.72 279 ASP C C 1
ATOM 6501 O O . ASP C 1 281 ? 19.988 34.379 119.278 1.00 39.52 279 ASP C O 1
ATOM 6506 N N . GLY C 1 282 ? 20.223 36.588 119.625 1.00 34.73 280 GLY C N 1
ATOM 6507 C CA . GLY C 1 282 ? 19.163 36.958 118.721 1.00 32.33 280 GLY C CA 1
ATOM 6508 C C . GLY C 1 282 ? 19.623 37.071 117.281 1.00 29.87 280 GLY C C 1
ATOM 6509 O O . GLY C 1 282 ? 20.807 36.915 116.956 1.00 33.65 280 GLY C O 1
ATOM 6510 N N . PRO C 1 283 ? 18.678 37.375 116.388 1.00 32.58 281 PRO C N 1
ATOM 6511 C CA . PRO C 1 283 ? 18.990 37.399 114.951 1.00 34.41 281 PRO C CA 1
ATOM 6512 C C . PRO C 1 283 ? 19.922 38.530 114.525 1.00 32.28 281 PRO C C 1
ATOM 6513 O O . PRO C 1 283 ? 20.501 38.448 113.434 1.00 35.38 281 PRO C O 1
ATOM 6517 N N . ALA C 1 284 ? 20.099 39.567 115.343 1.00 29.98 282 ALA C N 1
ATOM 6518 C CA . ALA C 1 284 ? 20.985 40.673 114.994 1.00 28.95 282 ALA C CA 1
ATOM 6519 C C . ALA C 1 284 ? 22.444 40.376 115.315 1.00 26.76 282 ALA C C 1
ATOM 6520 O O . ALA C 1 284 ? 23.340 41.054 114.795 1.00 26.85 282 ALA C O 1
ATOM 6522 N N . SER C 1 285 ? 22.697 39.388 116.162 1.00 29.94 283 SER C N 1
ATOM 6523 C CA . SER C 1 285 ? 24.050 39.079 116.593 1.00 29.10 283 SER C CA 1
ATOM 6524 C C . SER C 1 285 ? 24.890 38.521 115.458 1.00 29.95 283 SER C C 1
ATOM 6525 O O . SER C 1 285 ? 24.528 37.515 114.835 1.00 30.35 283 SER C O 1
ATOM 6528 N N . ALA C 1 286 ? 26.041 39.147 115.225 1.00 22.64 284 ALA C N 1
ATOM 6529 C CA . ALA C 1 286 ? 27.025 38.639 114.275 1.00 22.67 284 ALA C CA 1
ATOM 6530 C C . ALA C 1 286 ? 28.319 38.223 114.970 1.00 24.06 284 ALA C C 1
ATOM 6531 O O . ALA C 1 286 ? 29.367 38.116 114.320 1.00 24.01 284 ALA C O 1
ATOM 6533 N N . VAL C 1 287 ? 28.253 37.939 116.275 1.00 23.30 285 VAL C N 1
ATOM 6534 C CA . VAL C 1 287 ? 29.466 37.743 117.068 1.00 21.83 285 VAL C CA 1
ATOM 6535 C C . VAL C 1 287 ? 30.212 36.479 116.670 1.00 25.47 285 VAL C C 1
ATOM 6536 O O . VAL C 1 287 ? 31.434 36.429 116.798 1.00 23.51 285 VAL C O 1
ATOM 6540 N N . TRP C 1 288 ? 29.512 35.428 116.227 1.00 24.67 286 TRP C N 1
ATOM 6541 C CA . TRP C 1 288 ? 30.226 34.191 115.930 1.00 24.17 286 TRP C CA 1
ATOM 6542 C C . TRP C 1 288 ? 30.937 34.292 114.591 1.00 22.20 286 TRP C C 1
ATOM 6543 O O . TRP C 1 288 ? 32.082 33.847 114.456 1.00 22.68 286 TRP C O 1
ATOM 6554 N N . ASP C 1 289 ? 30.290 34.915 113.599 1.00 22.78 287 ASP C N 1
ATOM 6555 C CA . ASP C 1 289 ? 30.989 35.176 112.342 1.00 21.70 287 ASP C CA 1
ATOM 6556 C C . ASP C 1 289 ? 32.154 36.122 112.572 1.00 19.77 287 ASP C C 1
ATOM 6557 O O . ASP C 1 289 ? 33.223 35.971 111.970 1.00 22.06 287 ASP C O 1
ATOM 6562 N N . GLU C 1 290 ? 31.941 37.137 113.414 1.00 20.40 288 GLU C N 1
ATOM 6563 C CA . GLU C 1 290 ? 33.000 38.065 113.790 1.00 21.04 288 GLU C CA 1
ATOM 6564 C C . GLU C 1 290 ? 34.216 37.329 114.338 1.00 20.38 288 GLU C C 1
ATOM 6565 O O . GLU C 1 290 ? 35.356 37.573 113.912 1.00 22.05 288 GLU C O 1
ATOM 6571 N N . ALA C 1 291 ? 33.987 36.387 115.258 1.00 20.58 289 ALA C N 1
ATOM 6572 C CA . ALA C 1 291 ? 35.107 35.656 115.836 1.00 19.39 289 ALA C CA 1
ATOM 6573 C C . ALA C 1 291 ? 35.792 34.801 114.778 1.00 21.18 289 ALA C C 1
ATOM 6574 O O . ALA C 1 291 ? 37.024 34.729 114.734 1.00 21.70 289 ALA C O 1
ATOM 6576 N N . GLU C 1 292 ? 35.013 34.145 113.919 1.00 19.79 290 GLU C N 1
ATOM 6577 C CA . GLU C 1 292 ? 35.634 33.359 112.849 1.00 19.50 290 GLU C CA 1
ATOM 6578 C C . GLU C 1 292 ? 36.497 34.239 111.952 1.00 20.07 290 GLU C C 1
ATOM 6579 O O . GLU C 1 292 ? 37.569 33.815 111.499 1.00 20.65 290 GLU C O 1
ATOM 6585 N N . ASN C 1 293 ? 36.057 35.471 111.695 1.00 18.64 291 ASN C N 1
ATOM 6586 C CA . ASN C 1 293 ? 36.757 36.320 110.733 1.00 17.31 291 ASN C CA 1
ATOM 6587 C C . ASN C 1 293 ? 38.088 36.837 111.250 1.00 18.22 291 ASN C C 1
ATOM 6588 O O . ASN C 1 293 ? 38.863 37.373 110.447 1.00 19.52 291 ASN C O 1
ATOM 6593 N N . ARG C 1 294 ? 38.399 36.662 112.543 1.00 19.09 292 ARG C N 1
ATOM 6594 C CA . ARG C 1 294 ? 39.762 36.926 112.987 1.00 18.89 292 ARG C CA 1
ATOM 6595 C C . ARG C 1 294 ? 40.741 36.090 112.179 1.00 18.82 292 ARG C C 1
ATOM 6596 O O . ARG C 1 294 ? 41.795 36.583 111.765 1.00 20.75 292 ARG C O 1
ATOM 6604 N N . LEU C 1 295 ? 40.385 34.827 111.915 1.00 17.94 293 LEU C N 1
ATOM 6605 C CA . LEU C 1 295 ? 41.242 33.957 111.111 1.00 18.72 293 LEU C CA 1
ATOM 6606 C C . LEU C 1 295 ? 41.502 34.559 109.737 1.00 20.24 293 LEU C C 1
ATOM 6607 O O . LEU C 1 295 ? 42.662 34.733 109.326 1.00 20.34 293 LEU C O 1
ATOM 6612 N N . HIS C 1 296 ? 40.425 34.892 109.008 1.00 17.47 294 HIS C N 1
ATOM 6613 C CA . HIS C 1 296 ? 40.564 35.300 107.615 1.00 17.83 294 HIS C CA 1
ATOM 6614 C C . HIS C 1 296 ? 41.200 36.676 107.500 1.00 17.85 294 HIS C C 1
ATOM 6615 O O . HIS C 1 296 ? 42.074 36.894 106.646 1.00 18.74 294 HIS C O 1
ATOM 6622 N N . ALA C 1 297 ? 40.781 37.610 108.353 1.00 18.62 295 ALA C N 1
ATOM 6623 C CA . ALA C 1 297 ? 41.290 38.975 108.285 1.00 17.52 295 ALA C CA 1
ATOM 6624 C C . ALA C 1 297 ? 42.773 39.029 108.637 1.00 19.12 295 ALA C C 1
ATOM 6625 O O . ALA C 1 297 ? 43.544 39.755 107.987 1.00 19.01 295 ALA C O 1
ATOM 6627 N N . GLN C 1 298 ? 43.201 38.246 109.637 1.00 17.82 296 GLN C N 1
ATOM 6628 C CA . GLN C 1 298 ? 44.622 38.234 109.983 1.00 19.73 296 GLN C CA 1
ATOM 6629 C C . GLN C 1 298 ? 45.456 37.550 108.907 1.00 19.09 296 GLN C C 1
ATOM 6630 O O . GLN C 1 298 ? 46.590 37.976 108.638 1.00 19.28 296 GLN C O 1
ATOM 6636 N N . LYS C 1 299 ? 44.918 36.500 108.278 1.00 17.39 297 LYS C N 1
ATOM 6637 C CA . LYS C 1 299 ? 45.637 35.877 107.166 1.00 18.36 297 LYS C CA 1
ATOM 6638 C C . LYS C 1 299 ? 45.823 36.868 106.026 1.00 18.63 297 LYS C C 1
ATOM 6639 O O . LYS C 1 299 ? 46.902 36.941 105.434 1.00 19.13 297 LYS C O 1
ATOM 6645 N N . ALA C 1 300 ? 44.773 37.628 105.705 1.00 17.13 298 ALA C N 1
ATOM 6646 C CA . ALA C 1 300 ? 44.879 38.632 104.649 1.00 16.66 298 ALA C CA 1
ATOM 6647 C C . ALA C 1 300 ? 45.913 39.690 105.001 1.00 17.57 298 ALA C C 1
ATOM 6648 O O . ALA C 1 300 ? 46.713 40.106 104.146 1.00 18.00 298 ALA C O 1
ATOM 6650 N N . LEU C 1 301 ? 45.890 40.158 106.247 1.00 17.45 299 LEU C N 1
ATOM 6651 C CA . LEU C 1 301 ? 46.868 41.150 106.673 1.00 16.85 299 LEU C CA 1
ATOM 6652 C C . LEU C 1 301 ? 48.282 40.622 106.496 1.00 18.76 299 LEU C C 1
ATOM 6653 O O . LEU C 1 301 ? 49.160 41.335 105.998 1.00 18.38 299 LEU C O 1
ATOM 6658 N N . LEU C 1 302 ? 48.526 39.371 106.917 1.00 18.64 300 LEU C N 1
ATOM 6659 C CA . LEU C 1 302 ? 49.861 38.800 106.783 1.00 18.06 300 LEU C CA 1
ATOM 6660 C C . LEU C 1 302 ? 50.278 38.716 105.321 1.00 19.31 300 LEU C C 1
ATOM 6661 O O . LEU C 1 302 ? 51.403 39.085 104.965 1.00 18.18 300 LEU C O 1
ATOM 6666 N N . VAL C 1 303 ? 49.390 38.194 104.462 1.00 17.78 301 VAL C N 1
ATOM 6667 C CA . VAL C 1 303 ? 49.705 38.114 103.036 1.00 17.45 301 VAL C CA 1
ATOM 6668 C C . VAL C 1 303 ? 50.092 39.488 102.517 1.00 18.91 301 VAL C C 1
ATOM 6669 O O . VAL C 1 303 ? 51.087 39.645 101.802 1.00 19.09 301 VAL C O 1
ATOM 6673 N N . TRP C 1 304 ? 49.301 40.498 102.876 1.00 17.14 302 TRP C N 1
ATOM 6674 C CA . TRP C 1 304 ? 49.487 41.836 102.322 1.00 18.19 302 TRP C CA 1
ATOM 6675 C C . TRP C 1 304 ? 50.787 42.458 102.811 1.00 19.70 302 TRP C C 1
ATOM 6676 O O . TRP C 1 304 ? 51.561 43.022 102.023 1.00 18.91 302 TRP C O 1
ATOM 6687 N N . LEU C 1 305 ? 51.054 42.349 104.115 1.00 19.05 303 LEU C N 1
ATOM 6688 C CA . LEU C 1 305 ? 52.299 42.878 104.661 1.00 18.48 303 LEU C CA 1
ATOM 6689 C C . LEU C 1 305 ? 53.507 42.174 104.072 1.00 19.15 303 LEU C C 1
ATOM 6690 O O . LEU C 1 305 ? 54.525 42.817 103.777 1.00 20.96 303 LEU C O 1
ATOM 6695 N N . LEU C 1 306 ? 53.432 40.847 103.920 1.00 18.44 304 LEU C N 1
ATOM 6696 C CA . LEU C 1 306 ? 54.591 40.113 103.430 1.00 19.05 304 LEU C CA 1
ATOM 6697 C C . LEU C 1 306 ? 54.927 40.527 102.008 1.00 21.64 304 LEU C C 1
ATOM 6698 O O . LEU C 1 306 ? 56.098 40.684 101.662 1.00 24.07 304 LEU C O 1
ATOM 6703 N N . GLU C 1 307 ? 53.920 40.758 101.179 1.00 20.55 305 GLU C N 1
ATOM 6704 C CA . GLU C 1 307 ? 54.250 41.044 99.789 1.00 21.71 305 GLU C CA 1
ATOM 6705 C C . GLU C 1 307 ? 54.690 42.496 99.592 1.00 24.57 305 GLU C C 1
ATOM 6706 O O . GLU C 1 307 ? 55.302 42.801 98.561 1.00 27.46 305 GLU C O 1
ATOM 6712 N N . ARG C 1 308 ? 54.427 43.386 100.559 1.00 29.75 306 ARG C N 1
ATOM 6713 C CA . ARG C 1 308 ? 54.972 44.754 100.564 1.00 31.52 306 ARG C CA 1
ATOM 6714 C C . ARG C 1 308 ? 56.268 44.920 101.335 1.00 35.89 306 ARG C C 1
ATOM 6715 O O . ARG C 1 308 ? 56.801 46.035 101.373 1.00 47.79 306 ARG C O 1
ATOM 6723 N N . SER C 1 309 ? 56.799 43.877 101.941 1.00 35.82 307 SER C N 1
ATOM 6724 C CA . SER C 1 309 ? 57.975 44.054 102.775 1.00 36.83 307 SER C CA 1
ATOM 6725 C C . SER C 1 309 ? 59.160 43.243 102.243 1.00 48.46 307 SER C C 1
ATOM 6726 O O . SER C 1 309 ? 60.035 42.765 102.978 1.00 46.86 307 SER C O 1
ATOM 6730 N N . VAL D 1 3 ? 29.093 33.646 83.644 1.00 54.29 1 VAL D N 1
ATOM 6731 C CA . VAL D 1 3 ? 29.793 33.748 84.918 1.00 44.96 1 VAL D CA 1
ATOM 6732 C C . VAL D 1 3 ? 31.067 32.907 84.868 1.00 44.18 1 VAL D C 1
ATOM 6733 O O . VAL D 1 3 ? 31.994 33.139 85.639 1.00 48.30 1 VAL D O 1
ATOM 6737 N N . ILE D 1 4 ? 31.118 31.931 83.964 1.00 37.68 2 ILE D N 1
ATOM 6738 C CA . ILE D 1 4 ? 32.379 31.253 83.673 1.00 30.38 2 ILE D CA 1
ATOM 6739 C C . ILE D 1 4 ? 33.110 32.098 82.641 1.00 31.72 2 ILE D C 1
ATOM 6740 O O . ILE D 1 4 ? 32.551 32.420 81.586 1.00 34.89 2 ILE D O 1
ATOM 6745 N N . ARG D 1 5 ? 34.341 32.487 82.949 1.00 27.12 3 ARG D N 1
ATOM 6746 C CA . ARG D 1 5 ? 35.133 33.292 82.033 1.00 27.34 3 ARG D CA 1
ATOM 6747 C C . ARG D 1 5 ? 36.049 32.397 81.217 1.00 29.30 3 ARG D C 1
ATOM 6748 O O . ARG D 1 5 ? 36.641 31.450 81.744 1.00 29.95 3 ARG D O 1
ATOM 6756 N N . HIS D 1 6 ? 36.140 32.692 79.924 1.00 27.61 4 HIS D N 1
ATOM 6757 C CA A HIS D 1 6 ? 37.002 31.974 78.994 0.48 25.56 4 HIS D CA 1
ATOM 6758 C CA B HIS D 1 6 ? 37.010 31.969 79.011 0.52 25.51 4 HIS D CA 1
ATOM 6759 C C . HIS D 1 6 ? 38.014 32.941 78.398 1.00 26.15 4 HIS D C 1
ATOM 6760 O O . HIS D 1 6 ? 37.855 34.159 78.475 1.00 26.83 4 HIS D O 1
ATOM 6773 N N . PHE D 1 7 ? 39.076 32.384 77.794 1.00 23.05 5 PHE D N 1
ATOM 6774 C CA . PHE D 1 7 ? 40.095 33.212 77.141 1.00 23.59 5 PHE D CA 1
ATOM 6775 C C . PHE D 1 7 ? 40.421 32.557 75.799 1.00 22.57 5 PHE D C 1
ATOM 6776 O O . PHE D 1 7 ? 41.378 31.783 75.660 1.00 23.10 5 PHE D O 1
ATOM 6784 N N . LEU D 1 8 ? 39.599 32.880 74.796 1.00 24.27 6 LEU D N 1
ATOM 6785 C CA . LEU D 1 8 ? 39.712 32.295 73.466 1.00 21.70 6 LEU D CA 1
ATOM 6786 C C . LEU D 1 8 ? 40.351 33.243 72.465 1.00 24.41 6 LEU D C 1
ATOM 6787 O O . LEU D 1 8 ? 40.825 32.796 71.414 1.00 24.14 6 LEU D O 1
ATOM 6792 N N . ARG D 1 9 ? 40.364 34.534 72.778 1.00 23.12 7 ARG D N 1
ATOM 6793 C CA . ARG D 1 9 ? 40.934 35.582 71.941 1.00 22.77 7 ARG D CA 1
ATOM 6794 C C . ARG D 1 9 ? 41.226 36.762 72.863 1.00 22.86 7 ARG D C 1
ATOM 6795 O O . ARG D 1 9 ? 40.640 36.881 73.940 1.00 23.11 7 ARG D O 1
ATOM 6803 N N . ASP D 1 10 ? 42.165 37.596 72.462 1.00 24.10 8 ASP D N 1
ATOM 6804 C CA . ASP D 1 10 ? 42.747 38.613 73.366 1.00 21.53 8 ASP D CA 1
ATOM 6805 C C . ASP D 1 10 ? 41.738 39.571 73.967 1.00 24.44 8 ASP D C 1
ATOM 6806 O O . ASP D 1 10 ? 41.921 39.974 75.102 1.00 24.22 8 ASP D O 1
ATOM 6811 N N . ASP D 1 11 ? 40.748 39.921 73.177 1.00 24.75 9 ASP D N 1
ATOM 6812 C CA . ASP D 1 11 ? 39.798 40.914 73.652 1.00 25.63 9 ASP D CA 1
ATOM 6813 C C . ASP D 1 11 ? 38.702 40.300 74.511 1.00 25.88 9 ASP D C 1
ATOM 6814 O O . ASP D 1 11 ? 37.758 41.006 74.898 1.00 26.97 9 ASP D O 1
ATOM 6819 N N . ASP D 1 12 ? 38.830 39.013 74.850 1.00 24.87 10 ASP D N 1
ATOM 6820 C CA . ASP D 1 12 ? 37.995 38.448 75.900 1.00 25.72 10 ASP D CA 1
ATOM 6821 C C . ASP D 1 12 ? 38.282 39.091 77.251 1.00 28.77 10 ASP D C 1
ATOM 6822 O O . ASP D 1 12 ? 37.449 38.999 78.160 1.00 30.05 10 ASP D O 1
ATOM 6827 N N . LEU D 1 13 ? 39.434 39.739 77.403 1.00 24.30 11 LEU D N 1
ATOM 6828 C CA . LEU D 1 13 ? 39.708 40.579 78.562 1.00 22.62 11 LEU D CA 1
ATOM 6829 C C . LEU D 1 13 ? 39.488 42.037 78.179 1.00 23.58 11 LEU D C 1
ATOM 6830 O O . LEU D 1 13 ? 39.946 42.477 77.123 1.00 24.93 11 LEU D O 1
ATOM 6835 N N . SER D 1 14 ? 38.798 42.772 79.041 1.00 25.32 12 SER D N 1
ATOM 6836 C CA . SER D 1 14 ? 38.750 44.222 78.938 1.00 27.43 12 SER D CA 1
ATOM 6837 C C . SER D 1 14 ? 40.138 44.809 79.208 1.00 26.37 12 SER D C 1
ATOM 6838 O O . SER D 1 14 ? 41.014 44.133 79.759 1.00 23.82 12 SER D O 1
ATOM 6841 N N . PRO D 1 15 ? 40.367 46.071 78.825 1.00 24.66 13 PRO D N 1
ATOM 6842 C CA . PRO D 1 15 ? 41.631 46.727 79.198 1.00 23.44 13 PRO D CA 1
ATOM 6843 C C . PRO D 1 15 ? 41.967 46.627 80.681 1.00 27.72 13 PRO D C 1
ATOM 6844 O O . PRO D 1 15 ? 43.116 46.314 81.035 1.00 25.50 13 PRO D O 1
ATOM 6848 N N . ALA D 1 16 ? 40.988 46.859 81.563 1.00 25.61 14 ALA D N 1
ATOM 6849 C CA . ALA D 1 16 ? 41.242 46.754 82.997 1.00 26.07 14 ALA D CA 1
ATOM 6850 C C . ALA D 1 16 ? 41.566 45.322 83.406 1.00 25.28 14 ALA D C 1
ATOM 6851 O O . ALA D 1 16 ? 42.463 45.090 84.228 1.00 27.27 14 ALA D O 1
ATOM 6853 N N . GLU D 1 17 ? 40.849 44.346 82.836 1.00 24.99 15 GLU D N 1
ATOM 6854 C CA . GLU D 1 17 ? 41.096 42.949 83.181 1.00 25.27 15 GLU D CA 1
ATOM 6855 C C . GLU D 1 17 ? 42.464 42.494 82.689 1.00 25.01 15 GLU D C 1
ATOM 6856 O O . GLU D 1 17 ? 43.176 41.770 83.396 1.00 21.91 15 GLU D O 1
ATOM 6862 N N . GLN D 1 18 ? 42.844 42.910 81.479 1.00 24.15 16 GLN D N 1
ATOM 6863 C CA . GLN D 1 18 ? 44.172 42.587 80.966 1.00 22.72 16 GLN D CA 1
ATOM 6864 C C . GLN D 1 18 ? 45.262 43.135 81.873 1.00 21.67 16 GLN D C 1
ATOM 6865 O O . GLN D 1 18 ? 46.264 42.457 82.127 1.00 22.18 16 GLN D O 1
ATOM 6871 N N . ALA D 1 19 ? 45.091 44.370 82.355 1.00 23.30 17 ALA D N 1
ATOM 6872 C CA . ALA D 1 19 ? 46.071 44.937 83.271 1.00 22.42 17 ALA D CA 1
ATOM 6873 C C . ALA D 1 19 ? 46.168 44.119 84.552 1.00 21.91 17 ALA D C 1
ATOM 6874 O O . ALA D 1 19 ? 47.261 43.957 85.116 1.00 24.17 17 ALA D O 1
ATOM 6876 N N . GLU D 1 20 ? 45.032 43.605 85.038 1.00 23.36 18 GLU D N 1
ATOM 6877 C CA . GLU D 1 20 ? 45.062 42.771 86.228 1.00 23.41 18 GLU D CA 1
ATOM 6878 C C . GLU D 1 20 ? 45.852 41.503 85.976 1.00 23.22 18 GLU D C 1
ATOM 6879 O O . GLU D 1 20 ? 46.657 41.081 86.820 1.00 23.96 18 GLU D O 1
ATOM 6885 N N . VAL D 1 21 ? 45.644 40.889 84.812 1.00 21.59 19 VAL D N 1
ATOM 6886 C CA . VAL D 1 21 ? 46.359 39.657 84.501 1.00 20.26 19 VAL D CA 1
ATOM 6887 C C . VAL D 1 21 ? 47.850 39.930 84.367 1.00 21.75 19 VAL D C 1
ATOM 6888 O O . VAL D 1 21 ? 48.683 39.169 84.875 1.00 22.38 19 VAL D O 1
ATOM 6892 N N . LEU D 1 22 ? 48.212 41.034 83.714 1.00 21.61 20 LEU D N 1
ATOM 6893 C CA . LEU D 1 22 ? 49.622 41.347 83.515 1.00 21.30 20 LEU D CA 1
ATOM 6894 C C . LEU D 1 22 ? 50.307 41.717 84.829 1.00 23.46 20 LEU D C 1
ATOM 6895 O O . LEU D 1 22 ? 51.486 41.395 85.030 1.00 23.19 20 LEU D O 1
ATOM 6900 N N . GLU D 1 23 ? 49.588 42.370 85.748 1.00 23.80 21 GLU D N 1
ATOM 6901 C CA . GLU D 1 23 ? 50.170 42.636 87.060 1.00 23.49 21 GLU D CA 1
ATOM 6902 C C . GLU D 1 23 ? 50.403 41.331 87.812 1.00 24.53 21 GLU D C 1
ATOM 6903 O O . GLU D 1 23 ? 51.464 41.127 88.415 1.00 25.48 21 GLU D O 1
ATOM 6909 N N . LEU D 1 24 ? 49.435 40.424 87.756 1.00 23.51 22 LEU D N 1
ATOM 6910 C CA . LEU D 1 24 ? 49.602 39.131 88.407 1.00 23.58 22 LEU D CA 1
ATOM 6911 C C . LEU D 1 24 ? 50.763 38.352 87.791 1.00 23.20 22 LEU D C 1
ATOM 6912 O O . LEU D 1 24 ? 51.502 37.669 88.508 1.00 22.75 22 LEU D O 1
ATOM 6917 N N . ALA D 1 25 ? 50.968 38.476 86.470 1.00 21.66 23 ALA D N 1
ATOM 6918 C CA . ALA D 1 25 ? 52.102 37.812 85.828 1.00 21.22 23 ALA D CA 1
ATOM 6919 C C . ALA D 1 25 ? 53.424 38.294 86.409 1.00 21.25 23 ALA D C 1
ATOM 6920 O O . ALA D 1 25 ? 54.348 37.497 86.635 1.00 20.44 23 ALA D O 1
ATOM 6922 N N . ALA D 1 26 ? 53.532 39.599 86.655 1.00 22.16 24 ALA D N 1
ATOM 6923 C CA . ALA D 1 26 ? 54.726 40.140 87.285 1.00 22.53 24 ALA D CA 1
ATOM 6924 C C . ALA D 1 26 ? 54.882 39.619 88.708 1.00 24.88 24 ALA D C 1
ATOM 6925 O O . ALA D 1 26 ? 55.991 39.270 89.129 1.00 25.04 24 ALA D O 1
ATOM 6927 N N . GLU D 1 27 ? 53.779 39.549 89.462 1.00 23.99 25 GLU D N 1
ATOM 6928 C CA . GLU D 1 27 ? 53.852 39.024 90.826 1.00 24.98 25 GLU D CA 1
ATOM 6929 C C . GLU D 1 27 ? 54.253 37.557 90.832 1.00 22.75 25 GLU D C 1
ATOM 6930 O O . GLU D 1 27 ? 55.052 37.125 91.673 1.00 24.98 25 GLU D O 1
ATOM 6936 N N . LEU D 1 28 ? 53.707 36.776 89.902 1.00 23.30 26 LEU D N 1
ATOM 6937 C CA . LEU D 1 28 ? 54.021 35.352 89.873 1.00 22.04 26 LEU D CA 1
ATOM 6938 C C . LEU D 1 28 ? 55.441 35.092 89.380 1.00 20.39 26 LEU D C 1
ATOM 6939 O O . LEU D 1 28 ? 56.060 34.096 89.779 1.00 20.89 26 LEU D O 1
ATOM 6944 N N . LYS D 1 29 ? 55.988 35.969 88.534 1.00 22.64 27 LYS D N 1
ATOM 6945 C CA . LYS D 1 29 ? 57.377 35.781 88.130 1.00 21.52 27 LYS D CA 1
ATOM 6946 C C . LYS D 1 29 ? 58.305 35.960 89.332 1.00 23.42 27 LYS D C 1
ATOM 6947 O O . LYS D 1 29 ? 59.303 35.241 89.480 1.00 25.25 27 LYS D O 1
ATOM 6953 N N . LYS D 1 30 ? 57.953 36.888 90.234 1.00 22.89 28 LYS D N 1
ATOM 6954 C CA . LYS D 1 30 ? 58.737 37.099 91.452 1.00 23.07 28 LYS D CA 1
ATOM 6955 C C . LYS D 1 30 ? 58.575 35.950 92.436 1.00 25.94 28 LYS D C 1
ATOM 6956 O O . LYS D 1 30 ? 59.554 35.528 93.070 1.00 25.92 28 LYS D O 1
ATOM 6962 N N . ASP D 1 31 ? 57.346 35.460 92.609 1.00 25.18 29 ASP D N 1
ATOM 6963 C CA . ASP D 1 31 ? 57.015 34.436 93.606 1.00 24.45 29 ASP D CA 1
ATOM 6964 C C . ASP D 1 31 ? 56.227 33.328 92.924 1.00 23.75 29 ASP D C 1
ATOM 6965 O O . ASP D 1 31 ? 54.995 33.287 92.997 1.00 23.90 29 ASP D O 1
ATOM 6970 N N . PRO D 1 32 ? 56.916 32.392 92.269 1.00 22.47 30 PRO D N 1
ATOM 6971 C CA . PRO D 1 32 ? 56.224 31.470 91.344 1.00 21.40 30 PRO D CA 1
ATOM 6972 C C . PRO D 1 32 ? 55.391 30.390 92.004 1.00 19.09 30 PRO D C 1
ATOM 6973 O O . PRO D 1 32 ? 54.579 29.767 91.307 1.00 20.62 30 PRO D O 1
ATOM 6977 N N . VAL D 1 33 ? 55.563 30.121 93.300 1.00 20.96 31 VAL D N 1
ATOM 6978 C CA . VAL D 1 33 ? 54.774 29.072 93.938 1.00 19.16 31 VAL D CA 1
ATOM 6979 C C . VAL D 1 33 ? 53.940 29.613 95.097 1.00 23.45 31 VAL D C 1
ATOM 6980 O O . VAL D 1 33 ? 53.436 28.839 95.920 1.00 25.87 31 VAL D O 1
ATOM 6984 N N . SER D 1 34 ? 53.730 30.935 95.131 1.00 22.05 32 SER D N 1
ATOM 6985 C CA . SER D 1 34 ? 52.974 31.591 96.203 1.00 24.49 32 SER D CA 1
ATOM 6986 C C . SER D 1 34 ? 51.466 31.446 96.060 1.00 22.81 32 SER D C 1
ATOM 6987 O O . SER D 1 34 ? 50.738 31.694 97.033 1.00 23.11 32 SER D O 1
ATOM 6990 N N . ARG D 1 35 ? 50.975 31.072 94.885 1.00 21.16 33 ARG D N 1
ATOM 6991 C CA . ARG D 1 35 ? 49.545 30.966 94.615 1.00 19.42 33 ARG D CA 1
ATOM 6992 C C . ARG D 1 35 ? 49.241 29.515 94.300 1.00 18.36 33 ARG D C 1
ATOM 6993 O O . ARG D 1 35 ? 49.830 28.933 93.380 1.00 20.61 33 ARG D O 1
ATOM 7001 N N . ARG D 1 36 ? 48.344 28.923 95.076 1.00 19.30 34 ARG D N 1
ATOM 7002 C CA . ARG D 1 36 ? 48.039 27.501 94.947 1.00 19.33 34 ARG D CA 1
ATOM 7003 C C . ARG D 1 36 ? 46.538 27.268 94.812 1.00 19.29 34 ARG D C 1
ATOM 7004 O O . ARG D 1 36 ? 45.930 26.528 95.602 1.00 20.95 34 ARG D O 1
ATOM 7012 N N . PRO D 1 37 ? 45.906 27.873 93.793 1.00 17.79 35 PRO D N 1
ATOM 7013 C CA . PRO D 1 37 ? 44.460 27.681 93.615 1.00 19.60 35 PRO D CA 1
ATOM 7014 C C . PRO D 1 37 ? 44.097 26.271 93.215 1.00 22.27 35 PRO D C 1
ATOM 7015 O O . PRO D 1 37 ? 42.928 25.888 93.344 1.00 24.18 35 PRO D O 1
ATOM 7019 N N . LEU D 1 38 ? 45.050 25.495 92.702 1.00 20.59 36 LEU D N 1
ATOM 7020 C CA . LEU D 1 38 ? 44.755 24.155 92.216 1.00 19.25 36 LEU D CA 1
ATOM 7021 C C . LEU D 1 38 ? 45.301 23.085 93.159 1.00 20.91 36 LEU D C 1
ATOM 7022 O O . LEU D 1 38 ? 45.406 21.917 92.769 1.00 20.44 36 LEU D O 1
ATOM 7027 N N . GLN D 1 39 ? 45.652 23.462 94.393 1.00 20.60 37 GLN D N 1
ATOM 7028 C CA . GLN D 1 39 ? 46.178 22.496 95.354 1.00 20.36 37 GLN D CA 1
ATOM 7029 C C . GLN D 1 39 ? 45.211 21.329 95.540 1.00 21.95 37 GLN D C 1
ATOM 7030 O O . GLN D 1 39 ? 43.985 21.493 95.503 1.00 23.79 37 GLN D O 1
ATOM 7036 N N . GLY D 1 40 ? 45.775 20.142 95.744 1.00 21.96 38 GLY D N 1
ATOM 7037 C CA . GLY D 1 40 ? 44.965 18.955 95.891 1.00 20.97 38 GLY D CA 1
ATOM 7038 C C . GLY D 1 40 ? 45.716 17.683 95.559 1.00 23.21 38 GLY D C 1
ATOM 7039 O O . GLY D 1 40 ? 45.977 16.845 96.427 1.00 24.22 38 GLY D O 1
ATOM 7040 N N . PRO D 1 41 ? 46.081 17.509 94.287 1.00 21.76 39 PRO D N 1
ATOM 7041 C CA . PRO D 1 41 ? 45.912 18.462 93.183 1.00 19.31 39 PRO D CA 1
ATOM 7042 C C . PRO D 1 41 ? 44.553 18.414 92.513 1.00 21.16 39 PRO D C 1
ATOM 7043 O O . PRO D 1 41 ? 43.913 17.354 92.433 1.00 25.05 39 PRO D O 1
ATOM 7047 N N . ARG D 1 42 ? 44.111 19.583 92.050 1.00 20.86 40 ARG D N 1
ATOM 7048 C CA . ARG D 1 42 ? 43.044 19.670 91.073 1.00 20.11 40 ARG D CA 1
ATOM 7049 C C . ARG D 1 42 ? 43.643 19.505 89.684 1.00 20.17 40 ARG D C 1
ATOM 7050 O O . ARG D 1 42 ? 44.812 19.809 89.457 1.00 21.51 40 ARG D O 1
ATOM 7058 N N . GLY D 1 43 ? 42.825 19.046 88.739 1.00 19.74 41 GLY D N 1
ATOM 7059 C CA . GLY D 1 43 ? 43.301 18.835 87.385 1.00 19.57 41 GLY D CA 1
ATOM 7060 C C . GLY D 1 43 ? 43.073 20.015 86.454 1.00 20.21 41 GLY D C 1
ATOM 7061 O O . GLY D 1 43 ? 42.199 20.846 86.665 1.00 19.73 41 GLY D O 1
ATOM 7062 N N . VAL D 1 44 ? 43.909 20.091 85.423 1.00 19.79 42 VAL D N 1
ATOM 7063 C CA . VAL D 1 44 ? 43.700 20.970 84.275 1.00 18.62 42 VAL D CA 1
ATOM 7064 C C . VAL D 1 44 ? 43.987 20.149 83.034 1.00 20.63 42 VAL D C 1
ATOM 7065 O O . VAL D 1 44 ? 45.026 19.485 82.958 1.00 22.37 42 VAL D O 1
ATOM 7069 N N . ALA D 1 45 ? 43.063 20.165 82.079 1.00 19.90 43 ALA D N 1
ATOM 7070 C CA . ALA D 1 45 ? 43.294 19.486 80.809 1.00 20.70 43 ALA D CA 1
ATOM 7071 C C . ALA D 1 45 ? 44.174 20.352 79.928 1.00 22.99 43 ALA D C 1
ATOM 7072 O O . ALA D 1 45 ? 43.965 21.561 79.834 1.00 23.24 43 ALA D O 1
ATOM 7074 N N . VAL D 1 46 ? 45.170 19.739 79.285 1.00 22.56 44 VAL D N 1
ATOM 7075 C CA . VAL D 1 46 ? 46.023 20.447 78.325 1.00 22.58 44 VAL D CA 1
ATOM 7076 C C . VAL D 1 46 ? 46.038 19.580 77.074 1.00 25.77 44 VAL D C 1
ATOM 7077 O O . VAL D 1 46 ? 46.761 18.576 77.010 1.00 25.69 44 VAL D O 1
ATOM 7081 N N . ILE D 1 47 ? 45.235 19.949 76.081 1.00 23.93 45 ILE D N 1
ATOM 7082 C CA . ILE D 1 47 ? 44.939 19.089 74.942 1.00 26.41 45 ILE D CA 1
ATOM 7083 C C . ILE D 1 47 ? 45.517 19.703 73.675 1.00 28.91 45 ILE D C 1
ATOM 7084 O O . ILE D 1 47 ? 45.262 20.875 73.376 1.00 28.09 45 ILE D O 1
ATOM 7089 N N . PHE D 1 48 ? 46.287 18.911 72.928 1.00 30.37 46 PHE D N 1
ATOM 7090 C CA . PHE D 1 48 ? 46.925 19.350 71.688 1.00 34.09 46 PHE D CA 1
ATOM 7091 C C . PHE D 1 48 ? 46.330 18.590 70.507 1.00 37.34 46 PHE D C 1
ATOM 7092 O O . PHE D 1 48 ? 46.546 17.379 70.377 1.00 39.18 46 PHE D O 1
ATOM 7100 N N . ASP D 1 49 ? 45.592 19.295 69.635 1.00 34.60 47 ASP D N 1
ATOM 7101 C CA . ASP D 1 49 ? 45.229 18.717 68.341 1.00 39.20 47 ASP D CA 1
ATOM 7102 C C . ASP D 1 49 ? 46.427 18.682 67.403 1.00 46.25 47 ASP D C 1
ATOM 7103 O O . ASP D 1 49 ? 46.431 17.910 66.436 1.00 47.38 47 ASP D O 1
ATOM 7108 N N . LYS D 1 50 ? 47.413 19.537 67.648 1.00 43.17 48 LYS D N 1
ATOM 7109 C CA . LYS D 1 50 ? 48.733 19.478 67.045 1.00 48.05 48 LYS D CA 1
ATOM 7110 C C . LYS D 1 50 ? 49.718 19.880 68.128 1.00 44.22 48 LYS D C 1
ATOM 7111 O O . LYS D 1 50 ? 49.455 20.809 68.896 1.00 44.78 48 LYS D O 1
ATOM 7113 N N . ASN D 1 51 ? 50.837 19.176 68.209 1.00 47.20 49 ASN D N 1
ATOM 7114 C CA . ASN D 1 51 ? 51.727 19.374 69.342 1.00 49.20 49 ASN D CA 1
ATOM 7115 C C . ASN D 1 51 ? 52.442 20.718 69.266 1.00 46.61 49 ASN D C 1
ATOM 7116 O O . ASN D 1 51 ? 52.652 21.284 68.190 1.00 45.25 49 ASN D O 1
ATOM 7121 N N . SER D 1 52 ? 52.785 21.237 70.442 1.00 41.15 50 SER D N 1
ATOM 7122 C CA . SER D 1 52 ? 53.637 22.415 70.573 1.00 44.00 50 SER D CA 1
ATOM 7123 C C . SER D 1 52 ? 54.398 22.256 71.877 1.00 47.97 50 SER D C 1
ATOM 7124 O O . SER D 1 52 ? 53.801 22.356 72.953 1.00 38.58 50 SER D O 1
ATOM 7127 N N . THR D 1 53 ? 55.707 22.030 71.780 1.00 50.20 51 THR D N 1
ATOM 7128 C CA . THR D 1 53 ? 56.476 21.638 72.956 1.00 49.57 51 THR D CA 1
ATOM 7129 C C . THR D 1 53 ? 56.644 22.807 73.925 1.00 43.42 51 THR D C 1
ATOM 7130 O O . THR D 1 53 ? 56.526 22.630 75.143 1.00 40.37 51 THR D O 1
ATOM 7134 N N . ARG D 1 54 ? 56.881 24.006 73.399 1.00 40.70 52 ARG D N 1
ATOM 7135 C CA . ARG D 1 54 ? 56.959 25.220 74.246 1.00 39.89 52 ARG D CA 1
ATOM 7136 C C . ARG D 1 54 ? 55.616 25.460 74.947 1.00 31.17 52 ARG D C 1
ATOM 7137 O O . ARG D 1 54 ? 55.633 25.865 76.099 1.00 34.06 52 ARG D O 1
ATOM 7145 N N . THR D 1 55 ? 54.510 25.293 74.226 1.00 32.60 53 THR D N 1
ATOM 7146 C CA . THR D 1 55 ? 53.215 25.385 74.883 1.00 26.63 53 THR D CA 1
ATOM 7147 C C . THR D 1 55 ? 53.089 24.302 75.946 1.00 26.24 53 THR D C 1
ATOM 7148 O O . THR D 1 55 ? 52.559 24.544 77.036 1.00 25.52 53 THR D O 1
ATOM 7152 N N . ARG D 1 56 ? 53.609 23.103 75.664 1.00 29.74 54 ARG D N 1
ATOM 7153 C CA . ARG D 1 56 ? 53.534 22.031 76.659 1.00 28.66 54 ARG D CA 1
ATOM 7154 C C . ARG D 1 56 ? 54.350 22.350 77.902 1.00 25.93 54 ARG D C 1
ATOM 7155 O O . ARG D 1 56 ? 53.858 22.204 79.030 1.00 26.22 54 ARG D O 1
ATOM 7163 N N . PHE D 1 57 ? 55.615 22.743 77.730 1.00 26.72 55 PHE D N 1
ATOM 7164 C CA . PHE D 1 57 ? 56.443 23.030 78.903 1.00 26.90 55 PHE D CA 1
ATOM 7165 C C . PHE D 1 57 ? 55.828 24.130 79.751 1.00 26.36 55 PHE D C 1
ATOM 7166 O O . PHE D 1 57 ? 55.776 24.025 80.982 1.00 24.97 55 PHE D O 1
ATOM 7174 N N . SER D 1 58 ? 55.404 25.225 79.114 1.00 21.95 56 SER D N 1
ATOM 7175 C CA . SER D 1 58 ? 54.944 26.365 79.897 1.00 22.57 56 SER D CA 1
ATOM 7176 C C . SER D 1 58 ? 53.669 26.027 80.659 1.00 22.51 56 SER D C 1
ATOM 7177 O O . SER D 1 58 ? 53.568 26.309 81.856 1.00 23.17 56 SER D O 1
ATOM 7180 N N . PHE D 1 59 ? 52.697 25.381 79.998 1.00 21.11 57 PHE D N 1
ATOM 7181 C CA . PHE D 1 59 ? 51.458 25.080 80.712 1.00 21.17 57 PHE D CA 1
ATOM 7182 C C . PHE D 1 59 ? 51.652 23.968 81.733 1.00 19.93 57 PHE D C 1
ATOM 7183 O O . PHE D 1 59 ? 51.125 24.051 82.848 1.00 20.61 57 PHE D O 1
ATOM 7191 N N . GLU D 1 60 ? 52.383 22.912 81.371 1.00 21.08 58 GLU D N 1
ATOM 7192 C CA . GLU D 1 60 ? 52.480 21.769 82.283 1.00 19.92 58 GLU D CA 1
ATOM 7193 C C . GLU D 1 60 ? 53.162 22.177 83.585 1.00 21.92 58 GLU D C 1
ATOM 7194 O O . GLU D 1 60 ? 52.688 21.851 84.683 1.00 21.27 58 GLU D O 1
ATOM 7200 N N . LEU D 1 61 ? 54.248 22.944 83.482 1.00 19.44 59 LEU D N 1
ATOM 7201 C CA . LEU D 1 61 ? 54.961 23.389 84.677 1.00 19.05 59 LEU D CA 1
ATOM 7202 C C . LEU D 1 61 ? 54.183 24.463 85.409 1.00 21.29 59 LEU D C 1
ATOM 7203 O O . LEU D 1 61 ? 54.164 24.487 86.643 1.00 21.28 59 LEU D O 1
ATOM 7208 N N . GLY D 1 62 ? 53.557 25.379 84.666 1.00 20.62 60 GLY D N 1
ATOM 7209 C CA . GLY D 1 62 ? 52.795 26.432 85.308 1.00 20.37 60 GLY D CA 1
ATOM 7210 C C . GLY D 1 62 ? 51.658 25.893 86.151 1.00 20.08 60 GLY D C 1
ATOM 7211 O O . GLY D 1 62 ? 51.417 26.362 87.270 1.00 20.10 60 GLY D O 1
ATOM 7212 N N . ILE D 1 63 ? 50.942 24.904 85.616 1.00 20.00 61 ILE D N 1
ATOM 7213 C CA . ILE D 1 63 ? 49.853 24.289 86.361 1.00 17.44 61 ILE D CA 1
ATOM 7214 C C . ILE D 1 63 ? 50.385 23.608 87.616 1.00 18.61 61 ILE D C 1
ATOM 7215 O O . ILE D 1 63 ? 49.790 23.704 88.694 1.00 19.50 61 ILE D O 1
ATOM 7220 N N . ALA D 1 64 ? 51.510 22.904 87.489 1.00 19.10 62 ALA D N 1
ATOM 7221 C CA . ALA D 1 64 ? 52.105 22.245 88.646 1.00 19.31 62 ALA D CA 1
ATOM 7222 C C . ALA D 1 64 ? 52.497 23.249 89.727 1.00 20.26 62 ALA D C 1
ATOM 7223 O O . ALA D 1 64 ? 52.347 22.979 90.930 1.00 19.37 62 ALA D O 1
ATOM 7225 N N . GLN D 1 65 ? 52.992 24.420 89.318 1.00 18.92 63 GLN D N 1
ATOM 7226 C CA . GLN D 1 65 ? 53.405 25.429 90.278 1.00 18.64 63 GLN D CA 1
ATOM 7227 C C . GLN D 1 65 ? 52.226 26.145 90.917 1.00 19.53 63 GLN D C 1
ATOM 7228 O O . GLN D 1 65 ? 52.416 26.785 91.952 1.00 19.59 63 GLN D O 1
ATOM 7234 N N . LEU D 1 66 ? 51.026 26.005 90.353 1.00 18.69 64 LEU D N 1
ATOM 7235 C CA . LEU D 1 66 ? 49.799 26.429 91.020 1.00 18.95 64 LEU D CA 1
ATOM 7236 C C . LEU D 1 66 ? 49.223 25.330 91.911 1.00 18.50 64 LEU D C 1
ATOM 7237 O O . LEU D 1 66 ? 48.116 25.489 92.444 1.00 19.77 64 LEU D O 1
ATOM 7242 N N . GLY D 1 67 ? 49.944 24.223 92.074 1.00 19.79 65 GLY D N 1
ATOM 7243 C CA . GLY D 1 67 ? 49.516 23.120 92.898 1.00 21.94 65 GLY D CA 1
ATOM 7244 C C . GLY D 1 67 ? 48.729 22.049 92.180 1.00 23.97 65 GLY D C 1
ATOM 7245 O O . GLY D 1 67 ? 48.371 21.046 92.806 1.00 21.91 65 GLY D O 1
ATOM 7246 N N . GLY D 1 68 ? 48.424 22.240 90.897 1.00 21.55 66 GLY D N 1
ATOM 7247 C CA . GLY D 1 68 ? 47.552 21.332 90.180 1.00 18.39 66 GLY D CA 1
ATOM 7248 C C . GLY D 1 68 ? 48.328 20.266 89.431 1.00 21.53 66 GLY D C 1
ATOM 7249 O O . GLY D 1 68 ? 49.549 20.141 89.537 1.00 22.01 66 GLY D O 1
ATOM 7250 N N . HIS D 1 69 ? 47.587 19.476 88.663 1.00 19.64 67 HIS D N 1
ATOM 7251 C CA . HIS D 1 69 ? 48.189 18.436 87.841 1.00 19.33 67 HIS D CA 1
ATOM 7252 C C . HIS D 1 69 ? 47.631 18.558 86.437 1.00 21.37 67 HIS D C 1
ATOM 7253 O O . HIS D 1 69 ? 46.423 18.421 86.239 1.00 21.07 67 HIS D O 1
ATOM 7260 N N . ALA D 1 70 ? 48.500 18.833 85.474 1.00 20.52 68 ALA D N 1
ATOM 7261 C CA . ALA D 1 70 ? 48.089 18.895 84.082 1.00 21.12 68 ALA D CA 1
ATOM 7262 C C . ALA D 1 70 ? 47.985 17.489 83.508 1.00 22.60 68 ALA D C 1
ATOM 7263 O O . ALA D 1 70 ? 48.910 16.683 83.647 1.00 23.47 68 ALA D O 1
ATOM 7265 N N . VAL D 1 71 ? 46.850 17.182 82.887 1.00 20.84 69 VAL D N 1
ATOM 7266 C CA . VAL D 1 71 ? 46.701 15.945 82.125 1.00 21.83 69 VAL D CA 1
ATOM 7267 C C . VAL D 1 71 ? 46.917 16.347 80.678 1.00 24.98 69 VAL D C 1
ATOM 7268 O O . VAL D 1 71 ? 46.096 17.072 80.102 1.00 24.19 69 VAL D O 1
ATOM 7272 N N . VAL D 1 72 ? 48.045 15.930 80.106 1.00 23.60 70 VAL D N 1
ATOM 7273 C CA . VAL D 1 72 ? 48.467 16.386 78.787 1.00 30.18 70 VAL D CA 1
ATOM 7274 C C . VAL D 1 72 ? 48.102 15.324 77.768 1.00 34.46 70 VAL D C 1
ATOM 7275 O O . VAL D 1 72 ? 48.453 14.145 77.924 1.00 34.54 70 VAL D O 1
ATOM 7279 N N . VAL D 1 73 ? 47.385 15.734 76.730 1.00 27.32 71 VAL D N 1
ATOM 7280 C CA . VAL D 1 73 ? 46.958 14.834 75.666 1.00 29.95 71 VAL D CA 1
ATOM 7281 C C . VAL D 1 73 ? 47.574 15.351 74.376 1.00 35.86 71 VAL D C 1
ATOM 7282 O O . VAL D 1 73 ? 47.272 16.472 73.955 1.00 33.13 71 VAL D O 1
ATOM 7286 N N . ASP D 1 74 ? 48.441 14.549 73.750 1.00 38.72 72 ASP D N 1
ATOM 7287 C CA . ASP D 1 74 ? 49.013 14.942 72.468 1.00 46.50 72 ASP D CA 1
ATOM 7288 C C . ASP D 1 74 ? 48.104 14.535 71.308 1.00 51.13 72 ASP D C 1
ATOM 7289 O O . ASP D 1 74 ? 47.055 13.910 71.479 1.00 54.11 72 ASP D O 1
ATOM 7294 N N . SER D 1 75 ? 48.534 14.895 70.096 1.00 51.01 73 SER D N 1
ATOM 7295 C CA . SER D 1 75 ? 47.724 14.685 68.903 1.00 61.29 73 SER D CA 1
ATOM 7296 C C . SER D 1 75 ? 47.598 13.218 68.519 1.00 66.30 73 SER D C 1
ATOM 7297 O O . SER D 1 75 ? 46.710 12.878 67.729 1.00 73.04 73 SER D O 1
ATOM 7300 N N . GLY D 1 76 ? 48.466 12.346 69.042 1.00 65.20 74 GLY D N 1
ATOM 7301 C CA . GLY D 1 76 ? 48.419 10.940 68.671 1.00 73.55 74 GLY D CA 1
ATOM 7302 C C . GLY D 1 76 ? 47.081 10.285 68.937 1.00 74.43 74 GLY D C 1
ATOM 7303 O O . GLY D 1 76 ? 46.794 9.220 68.378 1.00 77.21 74 GLY D O 1
ATOM 7304 N N . SER D 1 77 ? 46.270 10.915 69.793 1.00 76.29 75 SER D N 1
ATOM 7305 C CA . SER D 1 77 ? 44.946 10.348 70.164 1.00 74.44 75 SER D CA 1
ATOM 7306 C C . SER D 1 77 ? 43.880 10.781 69.154 1.00 79.38 75 SER D C 1
ATOM 7307 O O . SER D 1 77 ? 44.160 11.682 68.345 1.00 80.13 75 SER D O 1
ATOM 7310 N N . THR D 1 78 ? 42.696 10.168 69.216 1.00 81.11 76 THR D N 1
ATOM 7311 C CA . THR D 1 78 ? 41.587 10.577 68.314 1.00 80.40 76 THR D CA 1
ATOM 7312 C C . THR D 1 78 ? 41.325 12.075 68.495 1.00 80.35 76 THR D C 1
ATOM 7313 O O . THR D 1 78 ? 41.026 12.480 69.640 1.00 76.87 76 THR D O 1
ATOM 7317 N N . GLN D 1 79 ? 41.464 12.867 67.425 1.00 75.73 77 GLN D N 1
ATOM 7318 C CA . GLN D 1 79 ? 41.150 14.287 67.505 1.00 73.33 77 GLN D CA 1
ATOM 7319 C C . GLN D 1 79 ? 39.774 14.475 68.123 1.00 68.32 77 GLN D C 1
ATOM 7320 O O . GLN D 1 79 ? 38.799 13.858 67.687 1.00 69.45 77 GLN D O 1
ATOM 7326 N N . LEU D 1 80 ? 39.715 15.296 69.171 1.00 63.98 78 LEU D N 1
ATOM 7327 C CA . LEU D 1 80 ? 38.441 15.650 69.780 1.00 59.60 78 LEU D CA 1
ATOM 7328 C C . LEU D 1 80 ? 37.433 16.047 68.711 1.00 60.16 78 LEU D C 1
ATOM 7329 O O . LEU D 1 80 ? 37.772 16.700 67.720 1.00 59.11 78 LEU D O 1
ATOM 7334 N N . GLY D 1 81 ? 36.192 15.614 68.905 1.00 59.13 79 GLY D N 1
ATOM 7335 C CA . GLY D 1 81 ? 35.156 15.828 67.924 1.00 55.53 79 GLY D CA 1
ATOM 7336 C C . GLY D 1 81 ? 34.993 14.720 66.909 1.00 56.50 79 GLY D C 1
ATOM 7337 O O . GLY D 1 81 ? 34.074 14.796 66.084 1.00 57.99 79 GLY D O 1
ATOM 7338 N N . ARG D 1 82 ? 35.851 13.697 66.933 1.00 56.92 80 ARG D N 1
ATOM 7339 C CA . ARG D 1 82 ? 35.747 12.612 65.961 1.00 62.01 80 ARG D CA 1
ATOM 7340 C C . ARG D 1 82 ? 34.792 11.515 66.424 1.00 60.06 80 ARG D C 1
ATOM 7341 O O . ARG D 1 82 ? 33.872 11.141 65.689 1.00 55.88 80 ARG D O 1
ATOM 7343 N N . ASP D 1 83 ? 34.988 10.990 67.634 1.00 60.42 81 ASP D N 1
ATOM 7344 C CA . ASP D 1 83 ? 34.157 9.900 68.130 1.00 58.69 81 ASP D CA 1
ATOM 7345 C C . ASP D 1 83 ? 33.016 10.362 69.033 1.00 50.79 81 ASP D C 1
ATOM 7346 O O . ASP D 1 83 ? 32.203 9.530 69.449 1.00 48.30 81 ASP D O 1
ATOM 7351 N N . GLU D 1 84 ? 32.924 11.660 69.328 1.00 47.90 82 GLU D N 1
ATOM 7352 C CA . GLU D 1 84 ? 31.769 12.239 70.008 1.00 43.63 82 GLU D CA 1
ATOM 7353 C C . GLU D 1 84 ? 31.782 13.740 69.758 1.00 42.76 82 GLU D C 1
ATOM 7354 O O . GLU D 1 84 ? 32.775 14.301 69.291 1.00 44.70 82 GLU D O 1
ATOM 7360 N N . THR D 1 85 ? 30.667 14.390 70.085 1.00 43.20 83 THR D N 1
ATOM 7361 C CA . THR D 1 85 ? 30.576 15.831 69.889 1.00 43.22 83 THR D CA 1
ATOM 7362 C C . THR D 1 85 ? 31.522 16.559 70.835 1.00 43.45 83 THR D C 1
ATOM 7363 O O . THR D 1 85 ? 31.810 16.094 71.942 1.00 38.15 83 THR D O 1
ATOM 7367 N N . LEU D 1 86 ? 32.014 17.718 70.386 1.00 39.53 84 LEU D N 1
ATOM 7368 C CA . LEU D 1 86 ? 32.831 18.548 71.271 1.00 38.76 84 LEU D CA 1
ATOM 7369 C C . LEU D 1 86 ? 32.066 18.932 72.529 1.00 35.93 84 LEU D C 1
ATOM 7370 O O . LEU D 1 86 ? 32.663 19.048 73.608 1.00 38.16 84 LEU D O 1
ATOM 7375 N N . GLN D 1 87 ? 30.749 19.127 72.415 1.00 41.08 85 GLN D N 1
ATOM 7376 C CA . GLN D 1 87 ? 29.950 19.474 73.584 1.00 39.32 85 GLN D CA 1
ATOM 7377 C C . GLN D 1 87 ? 29.929 18.333 74.596 1.00 41.62 85 GLN D C 1
ATOM 7378 O O . GLN D 1 87 ? 30.035 18.570 75.806 1.00 38.20 85 GLN D O 1
ATOM 7384 N N . ASP D 1 88 ? 29.802 17.091 74.124 1.00 39.26 86 ASP D N 1
ATOM 7385 C CA . ASP D 1 88 ? 29.874 15.953 75.038 1.00 36.31 86 ASP D CA 1
ATOM 7386 C C . ASP D 1 88 ? 31.238 15.887 75.714 1.00 35.48 86 ASP D C 1
ATOM 7387 O O . ASP D 1 88 ? 31.330 15.652 76.926 1.00 33.38 86 ASP D O 1
ATOM 7392 N N . THR D 1 89 ? 32.308 16.081 74.940 1.00 34.41 87 THR D N 1
ATOM 7393 C CA . THR D 1 89 ? 33.656 16.064 75.501 1.00 33.95 87 THR D CA 1
ATOM 7394 C C . THR D 1 89 ? 33.813 17.143 76.567 1.00 35.06 87 THR D C 1
ATOM 7395 O O . THR D 1 89 ? 34.394 16.900 77.633 1.00 30.67 87 THR D O 1
ATOM 7399 N N . ALA D 1 90 ? 33.278 18.338 76.300 1.00 33.20 88 ALA D N 1
ATOM 7400 C CA . ALA D 1 90 ? 33.350 19.430 77.269 1.00 33.63 88 ALA D CA 1
ATOM 7401 C C . ALA D 1 90 ? 32.627 19.080 78.563 1.00 30.44 88 ALA D C 1
ATOM 7402 O O . ALA D 1 90 ? 33.094 19.423 79.656 1.00 29.81 88 ALA D O 1
ATOM 7404 N N . LYS D 1 91 ? 31.484 18.396 78.464 1.00 33.02 89 LYS D N 1
ATOM 7405 C CA . LYS D 1 91 ? 30.730 18.062 79.669 1.00 31.34 89 LYS D CA 1
ATOM 7406 C C . LYS D 1 91 ? 31.481 17.060 80.533 1.00 30.51 89 LYS D C 1
ATOM 7407 O O . LYS D 1 91 ? 31.475 17.171 81.762 1.00 29.23 89 LYS D O 1
ATOM 7413 N N . VAL D 1 92 ? 32.145 16.088 79.910 1.00 27.16 90 VAL D N 1
ATOM 7414 C CA . VAL D 1 92 ? 32.916 15.118 80.677 1.00 26.49 90 VAL D CA 1
ATOM 7415 C C . VAL D 1 92 ? 34.181 15.751 81.233 1.00 26.73 90 VAL D C 1
ATOM 7416 O O . VAL D 1 92 ? 34.528 15.539 82.398 1.00 26.65 90 VAL D O 1
ATOM 7420 N N . LEU D 1 93 ? 34.902 16.528 80.418 1.00 28.58 91 LEU D N 1
ATOM 7421 C CA . LEU D 1 93 ? 36.120 17.152 80.929 1.00 27.64 91 LEU D CA 1
ATOM 7422 C C . LEU D 1 93 ? 35.819 18.017 82.148 1.00 25.80 91 LEU D C 1
ATOM 7423 O O . LEU D 1 93 ? 36.595 18.043 83.112 1.00 26.66 91 LEU D O 1
ATOM 7428 N N . SER D 1 94 ? 34.681 18.711 82.134 1.00 27.29 92 SER D N 1
ATOM 7429 C CA . SER D 1 94 ? 34.299 19.564 83.257 1.00 29.58 92 SER D CA 1
ATOM 7430 C C . SER D 1 94 ? 34.111 18.787 84.551 1.00 28.73 92 SER D C 1
ATOM 7431 O O . SER D 1 94 ? 34.133 19.393 85.628 1.00 31.52 92 SER D O 1
ATOM 7434 N N . ARG D 1 95 ? 33.906 17.470 84.478 1.00 25.64 93 ARG D N 1
ATOM 7435 C CA . ARG D 1 95 ? 33.836 16.657 85.687 1.00 27.27 93 ARG D CA 1
ATOM 7436 C C . ARG D 1 95 ? 35.199 16.208 86.195 1.00 31.83 93 ARG D C 1
ATOM 7437 O O . ARG D 1 95 ? 35.290 15.760 87.345 1.00 32.27 93 ARG D O 1
ATOM 7445 N N . TYR D 1 96 ? 36.247 16.282 85.369 1.00 26.40 94 TYR D N 1
ATOM 7446 C CA . TYR D 1 96 ? 37.573 15.837 85.786 1.00 25.30 94 TYR D CA 1
ATOM 7447 C C . TYR D 1 96 ? 38.509 16.983 86.137 1.00 22.30 94 TYR D C 1
ATOM 7448 O O . TYR D 1 96 ? 39.381 16.813 86.996 1.00 24.91 94 TYR D O 1
ATOM 7457 N N . VAL D 1 97 ? 38.362 18.145 85.497 1.00 23.52 95 VAL D N 1
ATOM 7458 C CA . VAL D 1 97 ? 39.361 19.203 85.612 1.00 22.33 95 VAL D CA 1
ATOM 7459 C C . VAL D 1 97 ? 38.682 20.523 85.939 1.00 23.11 95 VAL D C 1
ATOM 7460 O O . VAL D 1 97 ? 37.473 20.689 85.772 1.00 24.71 95 VAL D O 1
ATOM 7464 N N . ASP D 1 98 ? 39.500 21.477 86.398 1.00 22.94 96 ASP D N 1
ATOM 7465 C CA . ASP D 1 98 ? 39.036 22.813 86.761 1.00 23.11 96 ASP D CA 1
ATOM 7466 C C . ASP D 1 98 ? 39.233 23.841 85.655 1.00 25.63 96 ASP D C 1
ATOM 7467 O O . ASP D 1 98 ? 38.751 24.977 85.792 1.00 22.19 96 ASP D O 1
ATOM 7472 N N . ALA D 1 99 ? 39.897 23.468 84.560 1.00 20.94 97 ALA D N 1
ATOM 7473 C CA . ALA D 1 99 ? 40.062 24.335 83.400 1.00 20.81 97 ALA D CA 1
ATOM 7474 C C . ALA D 1 99 ? 40.502 23.456 82.241 1.00 22.05 97 ALA D C 1
ATOM 7475 O O . ALA D 1 99 ? 41.080 22.383 82.446 1.00 22.33 97 ALA D O 1
ATOM 7477 N N . ILE D 1 100 ? 40.227 23.928 81.026 1.00 20.40 98 ILE D N 1
ATOM 7478 C CA . ILE D 1 100 ? 40.561 23.216 79.796 1.00 20.18 98 ILE D CA 1
ATOM 7479 C C . ILE D 1 100 ? 41.434 24.131 78.958 1.00 22.71 98 ILE D C 1
ATOM 7480 O O . ILE D 1 100 ? 40.990 25.214 78.552 1.00 23.77 98 ILE D O 1
ATOM 7485 N N . VAL D 1 101 ? 42.660 23.694 78.692 1.00 19.24 99 VAL D N 1
ATOM 7486 C CA . VAL D 1 101 ? 43.602 24.407 77.834 1.00 21.39 99 VAL D CA 1
ATOM 7487 C C . VAL D 1 101 ? 43.688 23.609 76.538 1.00 23.23 99 VAL D C 1
ATOM 7488 O O . VAL D 1 101 ? 43.962 22.406 76.569 1.00 23.57 99 VAL D O 1
ATOM 7492 N N . TRP D 1 102 ? 43.447 24.260 75.402 1.00 22.31 100 TRP D N 1
ATOM 7493 C CA . TRP D 1 102 ? 43.277 23.502 74.167 1.00 21.68 100 TRP D CA 1
ATOM 7494 C C . TRP D 1 102 ? 43.978 24.216 73.025 1.00 26.37 100 TRP D C 1
ATOM 7495 O O . TRP D 1 102 ? 43.739 25.405 72.804 1.00 22.21 100 TRP D O 1
ATOM 7506 N N . ARG D 1 103 ? 44.865 23.498 72.327 1.00 26.11 101 ARG D N 1
ATOM 7507 C CA . ARG D 1 103 ? 45.482 23.971 71.089 1.00 26.86 101 ARG D CA 1
ATOM 7508 C C . ARG D 1 103 ? 44.766 23.274 69.942 1.00 29.23 101 ARG D C 1
ATOM 7509 O O . ARG D 1 103 ? 44.855 22.047 69.803 1.00 29.94 101 ARG D O 1
ATOM 7517 N N . THR D 1 104 ? 44.050 24.044 69.128 1.00 27.41 102 THR D N 1
ATOM 7518 C CA . THR D 1 104 ? 43.266 23.446 68.058 1.00 30.62 102 THR D CA 1
ATOM 7519 C C . THR D 1 104 ? 43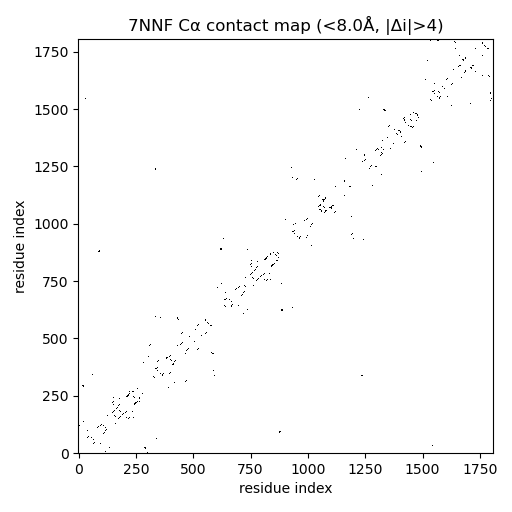.336 24.355 66.840 1.00 31.18 102 THR D C 1
ATOM 7520 O O . THR D 1 104 ? 44.164 25.267 66.765 1.00 32.01 102 THR D O 1
ATOM 7524 N N . PHE D 1 105 ? 42.483 24.086 65.862 1.00 33.07 103 PHE D N 1
ATOM 7525 C CA . PHE D 1 105 ? 42.587 24.779 64.587 1.00 32.46 103 PHE D CA 1
ATOM 7526 C C . PHE D 1 105 ? 41.541 25.877 64.486 1.00 30.17 103 PHE D C 1
ATOM 7527 O O . PHE D 1 105 ? 41.802 27.028 64.858 1.00 32.88 103 PHE D O 1
ATOM 7535 N N . GLY D 1 106 ? 40.349 25.530 64.007 1.00 36.01 104 GLY D N 1
ATOM 7536 C CA . GLY D 1 106 ? 39.323 26.536 63.803 1.00 33.81 104 GLY D CA 1
ATOM 7537 C C . GLY D 1 106 ? 38.782 27.087 65.113 1.00 34.39 104 GLY D C 1
ATOM 7538 O O . GLY D 1 106 ? 38.616 26.366 66.099 1.00 36.26 104 GLY D O 1
ATOM 7539 N N . GLN D 1 107 ? 38.486 28.391 65.103 1.00 34.82 105 GLN D N 1
ATOM 7540 C CA . GLN D 1 107 ? 37.936 29.063 66.280 1.00 34.30 105 GLN D CA 1
ATOM 7541 C C . GLN D 1 107 ? 36.571 28.513 66.679 1.00 37.10 105 GLN D C 1
ATOM 7542 O O . GLN D 1 107 ? 36.233 28.495 67.869 1.00 33.79 105 GLN D O 1
ATOM 7548 N N . GLU D 1 108 ? 35.773 28.055 65.712 1.00 34.65 106 GLU D N 1
ATOM 7549 C CA . GLU D 1 108 ? 34.454 27.530 66.050 1.00 34.96 106 GLU D CA 1
ATOM 7550 C C . GLU D 1 108 ? 34.547 26.346 67.009 1.00 35.29 106 GLU D C 1
ATOM 7551 O O . GLU D 1 108 ? 33.626 26.121 67.800 1.00 35.50 106 GLU D O 1
ATOM 7557 N N . ARG D 1 109 ? 35.655 25.598 66.969 1.00 33.45 107 ARG D N 1
ATOM 7558 C CA . ARG D 1 109 ? 35.839 24.464 67.872 1.00 31.53 107 ARG D CA 1
ATOM 7559 C C . ARG D 1 109 ? 35.990 24.940 69.314 1.00 30.69 107 ARG D C 1
ATOM 7560 O O . ARG D 1 109 ? 35.348 24.411 70.229 1.00 33.21 107 ARG D O 1
ATOM 7568 N N . LEU D 1 110 ? 36.838 25.952 69.526 1.00 29.61 108 LEU D N 1
ATOM 7569 C CA . LEU D 1 110 ? 36.977 26.552 70.848 1.00 29.46 108 LEU D CA 1
ATOM 7570 C C . LEU D 1 110 ? 35.647 27.118 71.331 1.00 31.88 108 LEU D C 1
ATOM 7571 O O . LEU D 1 110 ? 35.268 26.934 72.494 1.00 30.62 108 LEU D O 1
ATOM 7576 N N . ASP D 1 111 ? 34.921 27.806 70.443 1.00 31.90 109 ASP D N 1
ATOM 7577 C CA . ASP D 1 111 ? 33.621 28.354 70.810 1.00 35.14 109 ASP D CA 1
ATOM 7578 C C . ASP D 1 111 ? 32.665 27.253 71.249 1.00 36.64 109 ASP D C 1
ATOM 7579 O O . ASP D 1 111 ? 31.932 27.412 72.233 1.00 37.42 109 ASP D O 1
ATOM 7584 N N . ALA D 1 112 ? 32.651 26.132 70.524 1.00 34.50 110 ALA D N 1
ATOM 7585 C CA . ALA D 1 112 ? 31.731 25.045 70.855 1.00 37.82 110 ALA D CA 1
ATOM 7586 C C . ALA D 1 112 ? 32.057 24.443 72.213 1.00 38.50 110 ALA D C 1
ATOM 7587 O O . ALA D 1 112 ? 31.153 24.112 72.991 1.00 38.16 110 ALA D O 1
ATOM 7589 N N . MET D 1 113 ? 33.348 24.276 72.505 1.00 33.53 111 MET D N 1
ATOM 7590 C CA . MET D 1 113 ? 33.755 23.767 73.807 1.00 34.32 111 MET D CA 1
ATOM 7591 C C . MET D 1 113 ? 33.342 24.743 74.901 1.00 35.27 111 MET D C 1
ATOM 7592 O O . MET D 1 113 ? 32.730 24.354 75.903 1.00 35.52 111 MET D O 1
ATOM 7597 N N . ALA D 1 114 ? 33.644 26.033 74.706 1.00 32.21 112 ALA D N 1
ATOM 7598 C CA . ALA D 1 114 ? 33.323 27.027 75.724 1.00 30.59 112 ALA D CA 1
ATOM 7599 C C . ALA D 1 114 ? 31.823 27.230 75.899 1.00 35.80 112 ALA D C 1
ATOM 7600 O O . ALA D 1 114 ? 31.402 27.752 76.938 1.00 38.04 112 ALA D O 1
ATOM 7602 N N . SER D 1 115 ? 31.008 26.822 74.924 1.00 35.91 113 SER D N 1
ATOM 7603 C CA . SER D 1 115 ? 29.574 27.079 75.021 1.00 38.34 113 SER D CA 1
ATOM 7604 C C . SER D 1 115 ? 28.908 26.224 76.095 1.00 39.52 113 SER D C 1
ATOM 7605 O O . SER D 1 115 ? 27.882 26.629 76.654 1.00 40.65 113 SER D O 1
ATOM 7608 N N . VAL D 1 116 ? 29.456 25.049 76.400 1.00 37.35 114 VAL D N 1
ATOM 7609 C CA . VAL D 1 116 ? 28.849 24.164 77.388 1.00 34.67 114 VAL D CA 1
ATOM 7610 C C . VAL D 1 116 ? 29.762 23.850 78.562 1.00 34.27 114 VAL D C 1
ATOM 7611 O O . VAL D 1 116 ? 29.273 23.340 79.583 1.00 35.01 114 VAL D O 1
ATOM 7615 N N . ALA D 1 117 ? 31.058 24.141 78.477 1.00 30.90 115 ALA D N 1
ATOM 7616 C CA . ALA D 1 117 ? 31.946 23.842 79.592 1.00 31.06 115 ALA D CA 1
ATOM 7617 C C . ALA D 1 117 ? 31.527 24.619 80.836 1.00 32.36 115 ALA D C 1
ATOM 7618 O O . ALA D 1 117 ? 31.115 25.777 80.755 1.00 35.61 115 ALA D O 1
ATOM 7620 N N . THR D 1 118 ? 31.633 23.975 81.994 1.00 27.14 116 THR D N 1
ATOM 7621 C CA . THR D 1 118 ? 31.406 24.644 83.269 1.00 30.25 116 THR D CA 1
ATOM 7622 C C . THR D 1 118 ? 32.708 25.063 83.934 1.00 28.60 116 THR D C 1
ATOM 7623 O O . THR D 1 118 ? 32.712 25.391 85.125 1.00 29.46 116 THR D O 1
ATOM 7627 N N . VAL D 1 119 ? 33.809 25.045 83.186 1.00 26.09 117 VAL D N 1
ATOM 7628 C CA . VAL D 1 119 ? 35.127 25.471 83.650 1.00 23.99 117 VAL D CA 1
ATOM 7629 C C . VAL D 1 119 ? 35.713 26.369 82.570 1.00 21.93 117 VAL D C 1
ATOM 7630 O O . VAL D 1 119 ? 35.276 26.319 81.407 1.00 25.53 117 VAL D O 1
ATOM 7634 N N . PRO D 1 120 ? 36.687 27.213 82.919 1.00 23.67 118 PRO D N 1
ATOM 7635 C CA . PRO D 1 120 ? 37.304 28.086 81.909 1.00 24.01 118 PRO D CA 1
ATOM 7636 C C . PRO D 1 120 ? 37.970 27.291 80.794 1.00 24.56 118 PRO D C 1
ATOM 7637 O O . PRO D 1 120 ? 38.644 26.288 81.043 1.00 24.19 118 PRO D O 1
ATOM 7641 N N . VAL D 1 121 ? 37.773 27.756 79.563 1.00 23.32 119 VAL D N 1
ATOM 7642 C CA . VAL D 1 121 ? 38.462 27.245 78.382 1.00 22.04 119 VAL D CA 1
ATOM 7643 C C . VAL D 1 121 ? 39.475 28.291 77.949 1.00 23.43 119 VAL D C 1
ATOM 7644 O O . VAL D 1 121 ? 39.150 29.482 77.864 1.00 22.44 119 VAL D O 1
ATOM 7648 N N . ILE D 1 122 ? 40.699 27.848 77.674 1.00 21.63 120 ILE D N 1
ATOM 7649 C CA . ILE D 1 122 ? 41.802 28.722 77.280 1.00 21.96 120 ILE D CA 1
ATOM 7650 C C . ILE D 1 122 ? 42.321 28.265 75.926 1.00 22.27 120 ILE D C 1
ATOM 7651 O O . ILE D 1 122 ? 42.641 27.084 75.751 1.00 21.75 120 ILE D O 1
ATOM 7656 N N . ASN D 1 123 ? 42.403 29.199 74.979 1.00 21.55 121 ASN D N 1
ATOM 7657 C CA . ASN D 1 123 ? 43.015 28.959 73.675 1.00 21.59 121 ASN D CA 1
ATOM 7658 C C . ASN D 1 123 ? 44.531 28.974 73.828 1.00 22.18 121 ASN D C 1
ATOM 7659 O O . ASN D 1 123 ? 45.132 30.041 74.007 1.00 22.32 121 ASN D O 1
ATOM 7664 N N . ALA D 1 124 ? 45.149 27.786 73.786 1.00 23.03 122 ALA D N 1
ATOM 7665 C CA . ALA D 1 124 ? 46.595 27.683 73.896 1.00 23.54 122 ALA D CA 1
ATOM 7666 C C . ALA D 1 124 ? 47.310 28.151 72.638 1.00 27.92 122 ALA D C 1
ATOM 7667 O O . ALA D 1 124 ? 48.498 28.488 72.716 1.00 35.08 122 ALA D O 1
ATOM 7669 N N . LEU D 1 125 ? 46.612 28.113 71.498 1.00 23.71 123 LEU D N 1
ATOM 7670 C CA . LEU D 1 125 ? 47.106 28.491 70.143 1.00 27.84 123 LEU D CA 1
ATOM 7671 C C . LEU D 1 125 ? 46.008 27.992 69.186 1.00 25.75 123 LEU D C 1
ATOM 7672 O O . LEU D 1 125 ? 45.578 26.868 69.344 1.00 28.01 123 LEU D O 1
ATOM 7677 N N . SER D 1 126 ? 45.545 28.826 68.276 1.00 23.42 124 SER D N 1
ATOM 7678 C CA . SER D 1 126 ? 44.595 28.375 67.271 1.00 25.20 124 SER D CA 1
ATOM 7679 C C . SER D 1 126 ? 44.985 28.969 65.927 1.00 24.67 124 SER D C 1
ATOM 7680 O O . SER D 1 126 ? 45.943 29.740 65.822 1.00 27.56 124 SER D O 1
ATOM 7683 N N . ASP D 1 127 ? 44.243 28.588 64.887 1.00 29.12 125 ASP D N 1
ATOM 7684 C CA . ASP D 1 127 ? 44.509 29.149 63.566 1.00 29.19 125 ASP D CA 1
ATOM 7685 C C . ASP D 1 127 ? 44.350 30.664 63.579 1.00 29.45 125 ASP D C 1
ATOM 7686 O O . ASP D 1 127 ? 45.117 31.387 62.931 1.00 29.60 125 ASP D O 1
ATOM 7691 N N . GLU D 1 128 ? 43.371 31.168 64.327 1.00 26.73 126 GLU D N 1
ATOM 7692 C CA . GLU D 1 128 ? 43.020 32.577 64.210 1.00 26.18 126 GLU D CA 1
ATOM 7693 C C . GLU D 1 128 ? 43.709 33.465 65.246 1.00 23.11 126 GLU D C 1
ATOM 7694 O O . GLU D 1 128 ? 43.950 34.646 64.965 1.00 23.23 126 GLU D O 1
ATOM 7700 N N . PHE D 1 129 ? 44.035 32.943 66.432 1.00 23.56 127 PHE D N 1
ATOM 7701 C CA . PHE D 1 129 ? 44.551 33.779 67.514 1.00 21.75 127 PHE D CA 1
ATOM 7702 C C . PHE D 1 129 ? 45.626 33.026 68.280 1.00 22.37 127 PHE D C 1
ATOM 7703 O O . PHE D 1 129 ? 45.639 31.795 68.306 1.00 21.38 127 PHE D O 1
ATOM 7711 N N . HIS D 1 130 ? 46.535 33.751 68.942 1.00 20.26 128 HIS D N 1
ATOM 7712 C CA . HIS D 1 130 ? 47.578 33.164 69.835 1.00 21.32 128 HIS D CA 1
ATOM 7713 C C . HIS D 1 130 ? 47.577 34.085 71.073 1.00 20.72 128 HIS D C 1
ATOM 7714 O O . HIS D 1 130 ? 48.575 34.738 71.312 1.00 20.54 128 HIS D O 1
ATOM 7721 N N . PRO D 1 131 ? 46.486 34.139 71.867 1.00 20.04 129 PRO D N 1
ATOM 7722 C CA . PRO D 1 131 ? 46.363 35.192 72.879 1.00 19.86 129 PRO D CA 1
ATOM 7723 C C . PRO D 1 131 ? 47.251 34.980 74.087 1.00 20.18 129 PRO D C 1
ATOM 7724 O O . PRO D 1 131 ? 47.627 35.957 74.745 1.00 20.79 129 PRO D O 1
ATOM 7728 N N . CYS D 1 132 ? 47.611 33.735 74.401 1.00 19.21 130 CYS D N 1
ATOM 7729 C CA . CYS D 1 132 ? 48.544 33.524 75.500 1.00 20.45 130 CYS D CA 1
ATOM 7730 C C . CYS D 1 132 ? 49.946 33.989 75.141 1.00 19.21 130 CYS D C 1
ATOM 7731 O O . CYS D 1 132 ? 50.668 34.483 76.009 1.00 20.35 130 CYS D O 1
ATOM 7734 N N . GLN D 1 133 ? 50.352 33.825 73.877 1.00 20.42 131 GLN D N 1
ATOM 7735 C CA . GLN D 1 133 ? 51.642 34.368 73.463 1.00 20.48 131 GLN D CA 1
ATOM 7736 C C . GLN D 1 133 ? 51.662 35.882 73.593 1.00 19.90 131 GLN D C 1
ATOM 7737 O O . GLN D 1 133 ? 52.655 36.467 74.044 1.00 19.95 131 GLN D O 1
ATOM 7743 N N . VAL D 1 134 ? 50.568 36.542 73.220 1.00 19.60 132 VAL D N 1
ATOM 7744 C CA . VAL D 1 134 ? 50.591 38.000 73.296 1.00 19.35 132 VAL D CA 1
ATOM 7745 C C . VAL D 1 134 ? 50.545 38.482 74.749 1.00 21.45 132 VAL D C 1
ATOM 7746 O O . VAL D 1 134 ? 51.117 39.521 75.067 1.00 21.02 132 VAL D O 1
ATOM 7750 N N . LEU D 1 135 ? 49.947 37.724 75.674 1.00 20.34 133 LEU D N 1
ATOM 7751 C CA . LEU D 1 135 ? 50.087 38.104 77.079 1.00 20.74 133 LEU D CA 1
ATOM 7752 C C . LEU D 1 135 ? 51.552 38.054 77.498 1.00 20.51 133 LEU D C 1
ATOM 7753 O O . LEU D 1 135 ? 52.046 38.958 78.180 1.00 21.67 133 LEU D O 1
ATOM 7758 N N . ALA D 1 136 ? 52.267 37.001 77.095 1.00 19.97 134 ALA D N 1
ATOM 7759 C CA . ALA D 1 136 ? 53.690 36.930 77.406 1.00 20.44 134 ALA D CA 1
ATOM 7760 C C . ALA D 1 136 ? 54.442 38.069 76.729 1.00 19.94 134 ALA D C 1
ATOM 7761 O O . ALA D 1 136 ? 55.371 38.645 77.308 1.00 21.93 134 ALA D O 1
ATOM 7763 N N . ASP D 1 137 ? 54.019 38.424 75.514 1.00 22.03 135 ASP D N 1
ATOM 7764 C CA . ASP D 1 137 ? 54.678 39.501 74.780 1.00 21.52 135 ASP D CA 1
ATOM 7765 C C . ASP D 1 137 ? 54.504 40.818 75.525 1.00 22.23 135 ASP D C 1
ATOM 7766 O O . ASP D 1 137 ? 55.455 41.593 75.689 1.00 22.02 135 ASP D O 1
ATOM 7771 N N . LEU D 1 138 ? 53.279 41.086 75.984 1.00 21.91 136 LEU D N 1
ATOM 7772 C CA . LEU D 1 138 ? 53.008 42.320 76.716 1.00 21.50 136 LEU D CA 1
ATOM 7773 C C . LEU D 1 138 ? 53.742 42.352 78.052 1.00 20.80 136 LEU D C 1
ATOM 7774 O O . LEU D 1 138 ? 54.219 43.413 78.478 1.00 22.89 136 LEU D O 1
ATOM 7779 N N . GLN D 1 139 ? 53.827 41.208 78.740 1.00 21.60 137 GLN D N 1
ATOM 7780 C CA . GLN D 1 139 ? 54.616 41.162 79.966 1.00 21.18 137 GLN D CA 1
ATOM 7781 C C . GLN D 1 139 ? 56.074 41.512 79.685 1.00 21.55 137 GLN D C 1
ATOM 7782 O O . GLN D 1 139 ? 56.713 42.235 80.461 1.00 22.41 137 GLN D O 1
ATOM 7788 N N . THR D 1 140 ? 56.608 41.008 78.569 1.00 22.26 138 THR D N 1
ATOM 7789 C CA . THR D 1 140 ? 57.996 41.268 78.197 1.00 23.46 138 THR D CA 1
ATOM 7790 C C . THR D 1 140 ? 58.208 42.735 77.859 1.00 24.14 138 THR D C 1
ATOM 7791 O O . THR D 1 140 ? 59.189 43.350 78.294 1.00 25.30 138 THR D O 1
ATOM 7795 N N . ILE D 1 141 ? 57.312 43.302 77.047 1.00 22.33 139 ILE D N 1
ATOM 7796 C CA . ILE D 1 141 ? 57.413 44.723 76.723 1.00 23.59 139 ILE D CA 1
ATOM 7797 C C . ILE D 1 141 ? 57.376 45.561 77.994 1.00 28.63 139 ILE D C 1
ATOM 7798 O O . ILE D 1 141 ? 58.168 46.496 78.151 1.00 30.98 139 ILE D O 1
ATOM 7803 N N . ALA D 1 142 ? 56.465 45.238 78.922 1.00 27.42 140 ALA D N 1
ATOM 7804 C CA . ALA D 1 142 ? 56.376 46.016 80.159 1.00 27.52 140 ALA D CA 1
ATOM 7805 C C . ALA D 1 142 ? 57.674 45.944 80.956 1.00 30.26 140 ALA D C 1
ATOM 7806 O O . ALA D 1 142 ? 58.113 46.950 81.533 1.00 32.26 140 ALA D O 1
ATOM 7808 N N . GLU D 1 143 ? 58.296 44.761 81.004 1.00 27.53 141 GLU D N 1
ATOM 7809 C CA . GLU D 1 143 ? 59.596 44.606 81.662 1.00 29.01 141 GLU D CA 1
ATOM 7810 C C . GLU D 1 143 ? 60.660 45.511 81.048 1.00 33.76 141 GLU D C 1
ATOM 7811 O O . GLU D 1 143 ? 61.424 46.162 81.769 1.00 35.11 141 GLU D O 1
ATOM 7817 N N . ARG D 1 144 ? 60.765 45.512 79.717 1.00 31.94 142 ARG D N 1
ATOM 7818 C CA . ARG D 1 144 ? 61.805 46.268 79.018 1.00 37.21 142 ARG D CA 1
ATOM 7819 C C . ARG D 1 144 ? 61.481 47.756 78.917 1.00 39.81 142 ARG D C 1
ATOM 7820 O O . ARG D 1 144 ? 62.396 48.590 78.941 1.00 44.21 142 ARG D O 1
ATOM 7828 N N . LYS D 1 145 ? 60.198 48.106 78.795 1.00 38.43 143 LYS D N 1
ATOM 7829 C CA . LYS D 1 145 ? 59.773 49.447 78.408 1.00 40.57 143 LYS D CA 1
ATOM 7830 C C . LYS D 1 145 ? 58.994 50.207 79.466 1.00 39.79 143 LYS D C 1
ATOM 7831 O O . LYS D 1 145 ? 58.875 51.431 79.350 1.00 42.00 143 LYS D O 1
ATOM 7837 N N . GLY D 1 146 ? 58.427 49.536 80.461 1.00 39.22 144 GLY D N 1
ATOM 7838 C CA . GLY D 1 146 ? 57.590 50.237 81.413 1.00 35.51 144 GLY D CA 1
ATOM 7839 C C . GLY D 1 146 ? 56.135 50.253 80.992 1.00 39.34 144 GLY D C 1
ATOM 7840 O O . GLY D 1 146 ? 55.612 49.237 80.523 1.00 40.15 144 GLY D O 1
ATOM 7841 N N . ALA D 1 147 ? 55.469 51.394 81.143 1.00 36.65 145 ALA D N 1
ATOM 7842 C CA . ALA D 1 147 ? 54.052 51.481 80.809 1.00 36.68 145 ALA D CA 1
ATOM 7843 C C . ALA D 1 147 ? 53.820 51.210 79.326 1.00 35.17 145 ALA D C 1
ATOM 7844 O O . ALA D 1 147 ? 54.557 51.694 78.461 1.00 39.60 145 ALA D O 1
ATOM 7846 N N . LEU D 1 148 ? 52.768 50.443 79.038 1.00 31.93 146 LEU D N 1
ATOM 7847 C CA . LEU D 1 148 ? 52.478 50.025 77.670 1.00 30.34 146 LEU D CA 1
ATOM 7848 C C . LEU D 1 148 ? 51.742 51.092 76.872 1.00 30.16 146 LEU D C 1
ATOM 7849 O O . LEU D 1 148 ? 51.916 51.175 75.649 1.00 32.62 146 LEU D O 1
ATOM 7854 N N . ARG D 1 149 ? 50.922 51.906 77.533 1.00 31.89 147 ARG D N 1
ATOM 7855 C CA . ARG D 1 149 ? 50.092 52.869 76.820 1.00 32.14 147 ARG D CA 1
ATOM 7856 C C . ARG D 1 149 ? 50.943 53.785 75.952 1.00 33.83 147 ARG D C 1
ATOM 7857 O O . ARG D 1 149 ? 51.896 54.409 76.428 1.00 33.45 147 ARG D O 1
ATOM 7859 N N . GLY D 1 150 ? 50.590 53.869 74.670 1.00 32.59 148 GLY D N 1
ATOM 7860 C CA . GLY D 1 150 ? 51.225 54.800 73.767 1.00 31.58 148 GLY D CA 1
ATOM 7861 C C . GLY D 1 150 ? 52.455 54.284 73.062 1.00 31.82 148 GLY D C 1
ATOM 7862 O O . GLY D 1 150 ? 52.955 54.969 72.153 1.00 36.67 148 GLY D O 1
ATOM 7863 N N . LEU D 1 151 ? 52.967 53.115 73.450 1.00 31.34 149 LEU D N 1
ATOM 7864 C CA . LEU D 1 151 ? 54.071 52.517 72.723 1.00 30.18 149 LEU D CA 1
ATOM 7865 C C . LEU D 1 151 ? 53.635 52.242 71.291 1.00 32.16 149 LEU D C 1
ATOM 7866 O O . LEU D 1 151 ? 52.443 52.148 70.993 1.00 28.32 149 LEU D O 1
ATOM 7871 N N . ARG D 1 152 ? 54.617 52.128 70.394 1.00 29.03 150 ARG D N 1
ATOM 7872 C CA . ARG D 1 152 ? 54.355 51.834 68.989 1.00 28.47 150 ARG D CA 1
ATOM 7873 C C . ARG D 1 152 ? 54.960 50.476 68.667 1.00 26.92 150 ARG D C 1
ATOM 7874 O O . ARG D 1 152 ? 56.170 50.280 68.822 1.00 29.42 150 ARG D O 1
ATOM 7882 N N . LEU D 1 153 ? 54.113 49.542 68.239 1.00 25.22 151 LEU D N 1
ATOM 7883 C CA . LEU D 1 153 ? 54.519 48.180 67.944 1.00 23.44 151 LEU D CA 1
ATOM 7884 C C . LEU D 1 153 ? 54.205 47.884 66.490 1.00 25.71 151 LEU D C 1
ATOM 7885 O O . LEU D 1 153 ? 53.082 48.125 66.036 1.00 26.49 151 LEU D O 1
ATOM 7890 N N . SER D 1 154 ? 55.183 47.344 65.767 1.00 24.58 152 SER D N 1
ATOM 7891 C CA . SER D 1 154 ? 54.989 46.959 64.377 1.00 24.80 152 SER D CA 1
ATOM 7892 C C . SER D 1 154 ? 55.264 45.476 64.219 1.00 25.13 152 SER D C 1
ATOM 7893 O O . SER D 1 154 ? 56.308 44.984 64.663 1.00 24.06 152 SER D O 1
ATOM 7896 N N . TYR D 1 155 ? 54.329 44.775 63.583 1.00 23.75 153 TYR D N 1
ATOM 7897 C CA . TYR D 1 155 ? 54.473 43.367 63.245 1.00 23.14 153 TYR D CA 1
ATOM 7898 C C . TYR D 1 155 ? 54.715 43.249 61.746 1.00 21.49 153 TYR D C 1
ATOM 7899 O O . TYR D 1 155 ? 54.092 43.963 60.959 1.00 24.66 153 TYR D O 1
ATOM 7908 N N . PHE D 1 156 ? 55.603 42.332 61.353 1.00 23.46 154 PHE D N 1
ATOM 7909 C CA . PHE D 1 156 ? 56.016 42.174 59.963 1.00 24.91 154 PHE D CA 1
ATOM 7910 C C . PHE D 1 156 ? 55.805 40.736 59.516 1.00 23.67 154 PHE D C 1
ATOM 7911 O O . PHE D 1 156 ? 56.123 39.800 60.253 1.00 24.41 154 PHE D O 1
ATOM 7919 N N . GLY D 1 157 ? 55.283 40.564 58.303 1.00 25.96 155 GLY D N 1
ATOM 7920 C CA . GLY D 1 157 ? 55.172 39.235 57.733 1.00 27.00 155 GLY D CA 1
ATOM 7921 C C . GLY D 1 157 ? 53.784 38.893 57.235 1.00 27.16 155 GLY D C 1
ATOM 7922 O O . GLY D 1 157 ? 53.160 39.688 56.527 1.00 27.00 155 GLY D O 1
ATOM 7923 N N . ASP D 1 158 ? 53.297 37.702 57.586 1.00 28.08 156 ASP D N 1
ATOM 7924 C CA . ASP D 1 158 ? 51.948 37.285 57.210 1.00 24.96 156 ASP D CA 1
ATOM 7925 C C . ASP D 1 158 ? 50.966 37.991 58.141 1.00 24.82 156 ASP D C 1
ATOM 7926 O O . ASP D 1 158 ? 50.899 37.686 59.337 1.00 24.72 156 ASP D O 1
ATOM 7931 N N . GLY D 1 159 ? 50.237 38.964 57.609 1.00 23.89 157 GLY D N 1
ATOM 7932 C CA . GLY D 1 159 ? 49.326 39.757 58.402 1.00 26.04 157 GLY D CA 1
ATOM 7933 C C . GLY D 1 159 ? 47.999 39.122 58.716 1.00 26.02 157 GLY D C 1
ATOM 7934 O O . GLY D 1 159 ? 47.195 39.746 59.408 1.00 26.76 157 GLY D O 1
ATOM 7935 N N . ALA D 1 160 ? 47.735 37.905 58.241 1.00 24.91 158 ALA D N 1
ATOM 7936 C CA . ALA D 1 160 ? 46.472 37.232 58.510 1.00 26.66 158 ALA D CA 1
ATOM 7937 C C . ALA D 1 160 ? 46.620 36.047 59.445 1.00 25.40 158 ALA D C 1
ATOM 7938 O O . ALA D 1 160 ? 45.675 35.261 59.578 1.00 29.74 158 ALA D O 1
ATOM 7940 N N . ASN D 1 161 ? 47.773 35.878 60.086 1.00 24.36 159 ASN D N 1
ATOM 7941 C CA . ASN D 1 161 ? 47.948 34.705 60.927 1.00 25.22 159 ASN D CA 1
ATOM 7942 C C . ASN D 1 161 ? 47.560 35.009 62.372 1.00 25.92 159 ASN D C 1
ATOM 7943 O O . ASN D 1 161 ? 47.140 36.121 62.715 1.00 25.19 159 ASN D O 1
ATOM 7948 N N . ASN D 1 162 ? 47.731 34.002 63.239 1.00 24.97 160 ASN D N 1
ATOM 7949 C CA . ASN D 1 162 ? 47.260 34.130 64.614 1.00 23.62 160 ASN D CA 1
ATOM 7950 C C . ASN D 1 162 ? 48.010 35.226 65.370 1.00 22.83 160 ASN D C 1
ATOM 7951 O O . ASN D 1 162 ? 47.413 35.957 66.176 1.00 23.01 160 ASN D O 1
ATOM 7956 N N . MET D 1 163 ? 49.315 35.377 65.113 1.00 23.69 161 MET D N 1
ATOM 7957 C CA . MET D 1 163 ? 50.076 36.397 65.829 1.00 21.66 161 MET D CA 1
ATOM 7958 C C . MET D 1 163 ? 49.683 37.800 65.384 1.00 23.75 161 MET D C 1
ATOM 7959 O O . MET D 1 163 ? 49.566 38.702 66.221 1.00 23.73 161 MET D O 1
ATOM 7964 N N . ALA D 1 164 ? 49.495 38.020 64.074 1.00 22.30 162 ALA D N 1
ATOM 7965 C CA . ALA D 1 164 ? 49.047 39.341 63.625 1.00 24.05 162 ALA D CA 1
ATOM 7966 C C . ALA D 1 164 ? 47.725 39.707 64.287 1.00 25.62 162 ALA D C 1
ATOM 7967 O O . ALA D 1 164 ? 47.542 40.826 64.788 1.00 22.84 162 ALA D O 1
ATOM 7969 N N . HIS D 1 165 ? 46.798 38.754 64.323 1.00 23.07 163 HIS D N 1
ATOM 7970 C CA . HIS D 1 165 ? 45.487 39.025 64.887 1.00 23.45 163 HIS D CA 1
ATOM 7971 C C . HIS D 1 165 ? 45.586 39.324 66.373 1.00 22.66 163 HIS D C 1
ATOM 7972 O O . HIS D 1 165 ? 44.959 40.269 66.865 1.00 23.66 163 HIS D O 1
ATOM 7979 N N . SER D 1 166 ? 46.366 38.524 67.100 1.00 21.73 164 SER D N 1
ATOM 7980 C CA . SER D 1 166 ? 46.439 38.716 68.543 1.00 20.92 164 SER D CA 1
ATOM 7981 C C . SER D 1 166 ? 47.236 39.956 68.910 1.00 22.32 164 SER D C 1
ATOM 7982 O O . SER D 1 166 ? 46.912 40.620 69.903 1.00 23.42 164 SER D O 1
ATOM 7985 N N . LEU D 1 167 ? 48.257 40.308 68.127 1.00 21.96 165 LEU D N 1
ATOM 7986 C CA . LEU D 1 167 ? 48.965 41.553 68.419 1.00 19.99 165 LEU D CA 1
ATOM 7987 C C . LEU D 1 167 ? 48.056 42.759 68.190 1.00 21.11 165 LEU D C 1
ATOM 7988 O O . LEU D 1 167 ? 48.099 43.730 68.958 1.00 23.19 165 LEU D O 1
ATOM 7993 N N . LEU D 1 168 ? 47.218 42.709 67.151 1.00 23.38 166 LEU D N 1
ATOM 7994 C CA . LEU D 1 168 ? 46.208 43.751 66.964 1.00 23.52 166 LEU D CA 1
ATOM 7995 C C . LEU D 1 168 ? 45.294 43.856 68.180 1.00 25.04 166 LEU D C 1
ATOM 7996 O O . LEU D 1 168 ? 45.189 44.917 68.808 1.00 26.85 166 LEU D O 1
ATOM 8001 N N . LEU D 1 169 ? 44.655 42.745 68.556 1.00 23.96 167 LEU D N 1
ATOM 8002 C CA . LEU D 1 169 ? 43.635 42.787 69.605 1.00 22.79 167 LEU D CA 1
ATOM 8003 C C . LEU D 1 169 ? 44.256 43.007 70.980 1.00 23.39 167 LEU D C 1
ATOM 8004 O O . LEU D 1 169 ? 43.816 43.872 71.743 1.00 23.95 167 LEU D O 1
ATOM 8009 N N . GLY D 1 170 ? 45.261 42.209 71.326 1.00 23.91 168 GLY D N 1
ATOM 8010 C CA . GLY D 1 170 ? 45.877 42.360 72.634 1.00 23.17 168 GLY D CA 1
ATOM 8011 C C . GLY D 1 170 ? 46.658 43.652 72.747 1.00 23.15 168 GLY D C 1
ATOM 8012 O O . GLY D 1 170 ? 46.682 44.285 73.809 1.00 22.48 168 GLY D O 1
ATOM 8013 N N . GLY D 1 171 ? 47.302 44.061 71.652 1.00 23.43 169 GLY D N 1
ATOM 8014 C CA . GLY D 1 171 ? 48.041 45.314 71.670 1.00 24.79 169 GLY D CA 1
ATOM 8015 C C . GLY D 1 171 ? 47.147 46.518 71.892 1.00 24.30 169 GLY D C 1
ATOM 8016 O O . GLY D 1 171 ? 47.444 47.375 72.734 1.00 24.71 169 GLY D O 1
ATOM 8017 N N . VAL D 1 172 ? 46.044 46.620 71.139 1.00 23.97 170 VAL D N 1
ATOM 8018 C CA . VAL D 1 172 ? 45.219 47.816 71.346 1.00 23.35 170 VAL D CA 1
ATOM 8019 C C . VAL D 1 172 ? 44.504 47.748 72.689 1.00 27.87 170 VAL D C 1
ATOM 8020 O O . VAL D 1 172 ? 44.228 48.786 73.299 1.00 26.79 170 VAL D O 1
ATOM 8024 N N . THR D 1 173 ? 44.220 46.547 73.195 1.00 26.09 171 THR D N 1
ATOM 8025 C CA . THR D 1 173 ? 43.667 46.453 74.541 1.00 25.41 171 THR D CA 1
ATOM 8026 C C . THR D 1 173 ? 44.598 47.066 75.586 1.00 26.95 171 THR D C 1
ATOM 8027 O O . THR D 1 173 ? 44.124 47.667 76.560 1.00 26.72 171 THR D O 1
ATOM 8031 N N . ALA D 1 174 ? 45.912 46.980 75.369 1.00 24.90 172 ALA D N 1
ATOM 8032 C CA . ALA D 1 174 ? 46.919 47.557 76.251 1.00 25.57 172 ALA D CA 1
ATOM 8033 C C . ALA D 1 174 ? 47.217 49.018 75.942 1.00 27.19 172 ALA D C 1
ATOM 8034 O O . ALA D 1 174 ? 48.046 49.628 76.632 1.00 28.31 172 ALA D O 1
ATOM 8036 N N . GLY D 1 175 ? 46.569 49.587 74.927 1.00 26.42 173 GLY D N 1
ATOM 8037 C CA . GLY D 1 175 ? 46.790 50.974 74.562 1.00 26.70 173 GLY D CA 1
ATOM 8038 C C . GLY D 1 175 ? 47.961 51.195 73.636 1.00 28.43 173 GLY D C 1
ATOM 8039 O O . GLY D 1 175 ? 48.425 52.336 73.496 1.00 30.75 173 GLY D O 1
ATOM 8040 N N . ILE D 1 176 ? 48.449 50.136 72.990 1.00 27.89 174 ILE D N 1
ATOM 8041 C CA . ILE D 1 176 ? 49.588 50.199 72.084 1.00 27.33 174 ILE D CA 1
ATOM 8042 C C . ILE D 1 176 ? 49.100 50.533 70.679 1.00 29.13 174 ILE D C 1
ATOM 8043 O O . ILE D 1 176 ? 48.081 50.000 70.215 1.00 27.75 174 ILE D O 1
ATOM 8048 N N . HIS D 1 177 ? 49.829 51.416 69.994 1.00 25.82 175 HIS D N 1
ATOM 8049 C CA . HIS D 1 177 ? 49.587 51.704 68.581 1.00 28.26 175 HIS D CA 1
ATOM 8050 C C . HIS D 1 177 ? 50.177 50.561 67.772 1.00 28.12 175 HIS D C 1
ATOM 8051 O O . HIS D 1 177 ? 51.399 50.379 67.754 1.00 30.63 175 HIS D O 1
ATOM 8058 N N . VAL D 1 178 ? 49.331 49.774 67.111 1.00 26.83 176 VAL D N 1
ATOM 8059 C CA . VAL D 1 178 ? 49.781 48.557 66.445 1.00 25.47 176 VAL D CA 1
ATOM 8060 C C . VAL D 1 178 ? 49.769 48.790 64.946 1.00 27.52 176 VAL D C 1
ATOM 8061 O O . VAL D 1 178 ? 48.769 49.258 64.396 1.00 28.05 176 VAL D O 1
ATOM 8065 N N . THR D 1 179 ? 50.881 48.458 64.295 1.00 26.93 177 THR D N 1
ATOM 8066 C CA . THR D 1 179 ? 50.991 48.461 62.843 1.00 25.59 177 THR D CA 1
ATOM 8067 C C . THR D 1 179 ? 51.278 47.044 62.377 1.00 26.32 177 THR D C 1
ATOM 8068 O O . THR D 1 179 ? 52.166 46.380 62.923 1.00 25.84 177 THR D O 1
ATOM 8072 N N . VAL D 1 180 ? 50.521 46.585 61.386 1.00 28.22 178 VAL D N 1
ATOM 8073 C CA . VAL D 1 180 ? 50.780 45.329 60.695 1.00 25.86 178 VAL D CA 1
ATOM 8074 C C . VAL D 1 180 ? 51.349 45.693 59.333 1.00 24.66 178 VAL D C 1
ATOM 8075 O O . VAL D 1 180 ? 50.706 46.410 58.558 1.00 28.27 178 VAL D O 1
ATOM 8079 N N . ALA D 1 181 ? 52.565 45.227 59.055 1.00 27.03 179 ALA D N 1
ATOM 8080 C CA . ALA D 1 181 ? 53.228 45.446 57.777 1.00 27.69 179 ALA D CA 1
ATOM 8081 C C . ALA D 1 181 ? 53.239 44.108 57.055 1.00 27.63 179 ALA D C 1
ATOM 8082 O O . ALA D 1 181 ? 53.879 43.154 57.513 1.00 26.14 179 ALA D O 1
ATOM 8084 N N . ALA D 1 182 ? 52.504 44.035 55.950 1.00 26.80 180 ALA D N 1
ATOM 8085 C CA . ALA D 1 182 ? 52.263 42.773 55.276 1.00 26.75 180 ALA D CA 1
ATOM 8086 C C . ALA D 1 182 ? 51.970 43.057 53.819 1.00 29.78 180 ALA D C 1
ATOM 8087 O O . ALA D 1 182 ? 51.402 44.106 53.490 1.00 28.72 180 ALA D O 1
ATOM 8089 N N . PRO D 1 183 ? 52.334 42.150 52.928 1.00 27.63 181 PRO D N 1
ATOM 8090 C CA . PRO D 1 183 ? 52.013 42.348 51.518 1.00 29.42 181 PRO D CA 1
ATOM 8091 C C . PRO D 1 183 ? 50.529 42.157 51.246 1.00 30.23 181 PRO D C 1
ATOM 8092 O O . PRO D 1 183 ? 49.802 41.490 51.994 1.00 27.34 181 PRO D O 1
ATOM 8096 N N . GLU D 1 184 ? 50.078 42.808 50.177 1.00 33.16 182 GLU D N 1
ATOM 8097 C CA . GLU D 1 184 ? 48.691 42.696 49.762 1.00 33.25 182 GLU D CA 1
ATOM 8098 C C . GLU D 1 184 ? 48.342 41.233 49.544 1.00 31.87 182 GLU D C 1
ATOM 8099 O O . GLU D 1 184 ? 49.159 40.448 49.057 1.00 31.65 182 GLU D O 1
ATOM 8105 N N . GLY D 1 185 ? 47.135 40.860 49.953 1.00 30.26 183 GLY D N 1
ATOM 8106 C CA . GLY D 1 185 ? 46.700 39.485 49.897 1.00 29.85 183 GLY D CA 1
ATOM 8107 C C . GLY D 1 185 ? 46.944 38.701 51.165 1.00 31.10 183 GLY D C 1
ATOM 8108 O O . GLY D 1 185 ? 46.410 37.593 51.301 1.00 29.23 183 GLY D O 1
ATOM 8109 N N . PHE D 1 186 ? 47.703 39.253 52.112 1.00 26.03 184 PHE D N 1
ATOM 8110 C CA . PHE D 1 186 ? 48.054 38.590 53.362 1.00 27.21 184 PHE D CA 1
ATOM 8111 C C . PHE D 1 186 ? 47.699 39.487 54.537 1.00 26.96 184 PHE D C 1
ATOM 8112 O O . PHE D 1 186 ? 48.485 39.674 55.463 1.00 25.41 184 PHE D O 1
ATOM 8120 N N . LEU D 1 187 ? 46.505 40.066 54.504 1.00 28.97 185 LEU D N 1
ATOM 8121 C CA . LEU D 1 187 ? 46.114 41.131 55.415 1.00 28.07 185 LEU D CA 1
ATOM 8122 C C . LEU D 1 187 ? 45.211 40.593 56.521 1.00 27.61 185 LEU D C 1
ATOM 8123 O O . LEU D 1 187 ? 44.580 39.545 56.369 1.00 30.09 185 LEU D O 1
ATOM 8128 N N . PRO D 1 188 ? 45.125 41.288 57.658 1.00 27.65 186 PRO D N 1
ATOM 8129 C CA . PRO D 1 188 ? 44.267 40.819 58.755 1.00 26.58 186 PRO D CA 1
ATOM 8130 C C . PRO D 1 188 ? 42.837 40.534 58.317 1.00 28.76 186 PRO D C 1
ATOM 8131 O O . PRO D 1 188 ? 42.278 41.210 57.451 1.00 29.76 186 PRO D O 1
ATOM 8135 N N . ASP D 1 189 ? 42.251 39.513 58.934 1.00 28.32 187 ASP D N 1
ATOM 8136 C CA . ASP D 1 189 ? 40.834 39.248 58.756 1.00 28.66 187 ASP D CA 1
ATOM 8137 C C . ASP D 1 189 ? 40.034 40.514 59.061 1.00 31.53 187 ASP D C 1
ATOM 8138 O O . ASP D 1 189 ? 40.295 41.173 60.078 1.00 31.15 187 ASP D O 1
ATOM 8143 N N . PRO D 1 190 ? 39.067 40.886 58.215 1.00 30.62 188 PRO D N 1
ATOM 8144 C CA . PRO D 1 190 ? 38.351 42.163 58.433 1.00 33.25 188 PRO D CA 1
ATOM 8145 C C . PRO D 1 190 ? 37.586 42.238 59.744 1.00 37.48 188 PRO D C 1
ATOM 8146 O O . PRO D 1 190 ? 37.509 43.319 60.348 1.00 32.69 188 PRO D O 1
ATOM 8150 N N . SER D 1 191 ? 36.995 41.129 60.190 1.00 32.58 189 SER D N 1
ATOM 8151 C CA . SER D 1 191 ? 36.299 41.138 61.470 1.00 34.05 189 SER D CA 1
ATOM 8152 C C . SER D 1 191 ? 37.264 41.417 62.616 1.00 30.75 189 SER D C 1
ATOM 8153 O O . SER D 1 191 ? 36.933 42.161 63.548 1.00 33.17 189 SER D O 1
ATOM 8156 N N . VAL D 1 192 ? 38.453 40.810 62.575 1.00 27.33 190 VAL D N 1
ATOM 8157 C CA . VAL D 1 192 ? 39.452 41.052 63.616 1.00 26.46 190 VAL D CA 1
ATOM 8158 C C . VAL D 1 192 ? 39.927 42.495 63.575 1.00 27.67 190 VAL D C 1
ATOM 8159 O O . VAL D 1 192 ? 40.054 43.152 64.620 1.00 27.64 190 VAL D O 1
ATOM 8163 N N . ARG D 1 193 ? 40.183 43.020 62.373 1.00 27.75 191 ARG D N 1
ATOM 8164 C CA . ARG D 1 193 ? 40.646 44.397 62.272 1.00 30.02 191 ARG D CA 1
ATOM 8165 C C . ARG D 1 193 ? 39.603 45.357 62.828 1.00 28.48 191 ARG D C 1
ATOM 8166 O O . ARG D 1 193 ? 39.941 46.298 63.551 1.00 30.67 191 ARG D O 1
ATOM 8174 N N . ALA D 1 194 ? 38.328 45.107 62.523 1.00 30.33 192 ALA D N 1
ATOM 8175 C CA . ALA D 1 194 ? 37.251 45.964 63.009 1.00 31.37 192 ALA D CA 1
ATOM 8176 C C . ALA D 1 194 ? 37.140 45.901 64.524 1.00 32.05 192 ALA D C 1
ATOM 8177 O O . ALA D 1 194 ? 36.901 46.923 65.179 1.00 34.54 192 ALA D O 1
ATOM 8179 N N . ALA D 1 195 ? 37.289 44.705 65.095 1.00 29.83 193 ALA D N 1
ATOM 8180 C CA . ALA D 1 195 ? 37.240 44.578 66.546 1.00 30.90 193 ALA D CA 1
ATOM 8181 C C . ALA D 1 195 ? 38.399 45.319 67.198 1.00 30.28 193 ALA D C 1
ATOM 8182 O O . ALA D 1 195 ? 38.223 45.955 68.245 1.00 31.25 193 ALA D O 1
ATOM 8184 N N . ALA D 1 196 ? 39.585 45.268 66.581 1.00 27.14 194 ALA D N 1
ATOM 8185 C CA . ALA D 1 196 ? 40.732 46.002 67.106 1.00 27.60 194 ALA D CA 1
ATOM 8186 C C . ALA D 1 196 ? 40.517 47.506 66.996 1.00 28.78 194 ALA D C 1
ATOM 8187 O O . ALA D 1 196 ? 40.838 48.255 67.929 1.00 30.43 194 ALA D O 1
ATOM 8189 N N . GLU D 1 197 ? 39.964 47.969 65.871 1.00 31.95 195 GLU D N 1
ATOM 8190 C CA . GLU D 1 197 ? 39.699 49.399 65.739 1.00 33.16 195 GLU D CA 1
ATOM 8191 C C . GLU D 1 197 ? 38.688 49.872 66.780 1.00 35.00 195 GLU D C 1
ATOM 8192 O O . GLU D 1 197 ? 38.850 50.953 67.359 1.00 36.09 195 GLU D O 1
ATOM 8198 N N . ARG D 1 198 ? 37.647 49.072 67.046 1.00 31.67 196 ARG D N 1
ATOM 8199 C CA . ARG D 1 198 ? 36.663 49.455 68.058 1.00 34.10 196 ARG D CA 1
ATOM 8200 C C . ARG D 1 198 ? 37.271 49.464 69.455 1.00 34.98 196 ARG D C 1
ATOM 8201 O O . ARG D 1 198 ? 36.993 50.370 70.251 1.00 35.26 196 ARG D O 1
ATOM 8203 N N . ARG D 1 199 ? 38.087 48.457 69.777 1.00 32.18 197 ARG D N 1
ATOM 8204 C CA . ARG D 1 199 ? 38.726 48.423 71.088 1.00 32.39 197 ARG D CA 1
ATOM 8205 C C . ARG D 1 199 ? 39.730 49.566 71.237 1.00 33.36 197 ARG D C 1
ATOM 8206 O O . ARG D 1 199 ? 39.841 50.157 72.319 1.00 31.75 197 ARG D O 1
ATOM 8214 N N . ALA D 1 200 ? 40.419 49.922 70.150 1.00 32.00 198 ALA D N 1
ATOM 8215 C CA . ALA D 1 200 ? 41.374 51.026 70.188 1.00 32.86 198 ALA D CA 1
ATOM 8216 C C . ALA D 1 200 ? 40.711 52.355 70.540 1.00 36.22 198 ALA D C 1
ATOM 8217 O O . ALA D 1 200 ? 41.353 53.226 71.140 1.00 36.71 198 ALA D O 1
ATOM 8219 N N . GLN D 1 201 ? 39.434 52.510 70.216 1.00 34.55 199 GLN D N 1
ATOM 8220 C CA . GLN D 1 201 ? 38.692 53.761 70.548 1.00 40.28 199 GLN D CA 1
ATOM 8221 C C . GLN D 1 201 ? 38.612 53.911 72.066 1.00 38.39 199 GLN D C 1
ATOM 8222 O O . GLN D 1 201 ? 38.627 55.043 72.539 1.00 43.55 199 GLN D O 1
ATOM 8228 N N . ASP D 1 202 ? 38.566 52.791 72.785 1.00 36.88 200 ASP D N 1
ATOM 8229 C CA . ASP D 1 202 ? 38.445 52.824 74.234 1.00 37.72 200 ASP D CA 1
ATOM 8230 C C . ASP D 1 202 ? 39.761 53.110 74.940 1.00 40.78 200 ASP D C 1
ATOM 8231 O O . ASP D 1 202 ? 39.746 53.519 76.106 1.00 45.48 200 ASP D O 1
ATOM 8236 N N . THR D 1 203 ? 40.895 52.873 74.280 1.00 34.09 201 THR D N 1
ATOM 8237 C CA . THR D 1 203 ? 42.182 52.877 74.959 1.00 32.52 201 THR D CA 1
ATOM 8238 C C . THR D 1 203 ? 43.143 53.938 74.448 1.00 36.52 201 THR D C 1
ATOM 8239 O O . THR D 1 203 ? 44.272 54.013 74.950 1.00 36.50 201 THR D O 1
ATOM 8243 N N . GLY D 1 204 ? 42.747 54.737 73.462 1.00 37.24 202 GLY D N 1
ATOM 8244 C CA . GLY D 1 204 ? 43.657 55.679 72.843 1.00 37.75 202 GLY D CA 1
ATOM 8245 C C . GLY D 1 204 ? 44.621 55.063 71.858 1.00 35.68 202 GLY D C 1
ATOM 8246 O O . GLY D 1 204 ? 45.506 55.762 71.354 1.00 38.38 202 GLY D O 1
ATOM 8247 N N . ALA D 1 205 ? 44.469 53.781 71.557 1.00 32.83 203 ALA D N 1
ATOM 8248 C CA . ALA D 1 205 ? 45.377 53.085 70.657 1.00 30.09 203 ALA D CA 1
ATOM 8249 C C . ALA D 1 205 ? 44.996 53.371 69.199 1.00 32.37 203 ALA D C 1
ATOM 8250 O O . ALA D 1 205 ? 44.149 54.215 68.897 1.00 32.16 203 ALA D O 1
ATOM 8252 N N . SER D 1 206 ? 45.637 52.672 68.268 1.00 32.63 204 SER D N 1
ATOM 8253 C CA . SER D 1 206 ? 45.305 52.819 66.860 1.00 29.84 204 SER D CA 1
ATOM 8254 C C . SER D 1 206 ? 45.716 51.554 66.129 1.00 31.95 204 SER D C 1
ATOM 8255 O O . SER D 1 206 ? 46.506 50.747 66.633 1.00 28.89 204 SER D O 1
ATOM 8258 N N . VAL D 1 207 ? 45.150 51.394 64.936 1.00 30.06 205 VAL D N 1
ATOM 8259 C CA . VAL D 1 207 ? 45.423 50.272 64.048 1.00 29.55 205 VAL D CA 1
ATOM 8260 C C . VAL D 1 207 ? 45.916 50.839 62.724 1.00 29.97 205 VAL D C 1
ATOM 8261 O O . VAL D 1 207 ? 45.268 51.717 62.145 1.00 33.16 205 VAL D O 1
ATOM 8265 N N . THR D 1 208 ? 47.058 50.340 62.249 1.00 29.98 206 THR D N 1
ATOM 8266 C CA . THR D 1 208 ? 47.576 50.666 60.930 1.00 30.02 206 THR D CA 1
ATOM 8267 C C . THR D 1 208 ? 47.947 49.378 60.207 1.00 29.89 206 THR D C 1
ATOM 8268 O O . THR D 1 208 ? 48.519 48.459 60.800 1.00 28.55 206 THR D O 1
ATOM 8272 N N . VAL D 1 209 ? 47.603 49.317 58.921 1.00 29.43 207 VAL D N 1
ATOM 8273 C CA . VAL D 1 209 ? 47.964 48.203 58.051 1.00 29.28 207 VAL D CA 1
ATOM 8274 C C . VAL D 1 209 ? 48.610 48.789 56.805 1.00 31.90 207 VAL D C 1
ATOM 8275 O O . VAL D 1 209 ? 48.049 49.696 56.182 1.00 31.19 207 VAL D O 1
ATOM 8279 N N . THR D 1 210 ? 49.796 48.296 56.454 1.00 31.40 208 THR D N 1
ATOM 8280 C CA . THR D 1 210 ? 50.540 48.930 55.376 1.00 30.13 208 THR D CA 1
ATOM 8281 C C . THR D 1 210 ? 51.459 47.903 54.736 1.00 26.76 208 THR D C 1
ATOM 8282 O O . THR D 1 210 ? 51.839 46.919 55.369 1.00 29.06 208 THR D O 1
ATOM 8286 N N . ALA D 1 211 ? 51.814 48.139 53.473 1.00 32.64 209 ALA D N 1
ATOM 8287 C CA . ALA D 1 211 ? 52.833 47.331 52.813 1.00 32.91 209 ALA D CA 1
ATOM 8288 C C . ALA D 1 211 ? 54.202 47.987 52.870 1.00 33.57 209 ALA D C 1
ATOM 8289 O O . ALA D 1 211 ? 55.168 47.439 52.330 1.00 34.94 209 ALA D O 1
ATOM 8291 N N . ASP D 1 212 ? 54.304 49.145 53.518 1.00 31.28 210 ASP D N 1
ATOM 8292 C CA . ASP D 1 212 ? 55.536 49.930 53.563 1.00 32.93 210 ASP D CA 1
ATOM 8293 C C . ASP D 1 212 ? 56.288 49.496 54.813 1.00 32.47 210 ASP D C 1
ATOM 8294 O O . ASP D 1 212 ? 56.103 50.053 55.896 1.00 32.27 210 ASP D O 1
ATOM 8299 N N . ALA D 1 213 ? 57.143 48.477 54.662 1.00 31.31 211 ALA D N 1
ATOM 8300 C CA . ALA D 1 213 ? 57.896 47.968 55.808 1.00 30.39 211 ALA D CA 1
ATOM 8301 C C . ALA D 1 213 ? 58.769 49.052 56.428 1.00 30.68 211 ALA D C 1
ATOM 8302 O O . ALA D 1 213 ? 58.871 49.149 57.658 1.00 33.66 211 ALA D O 1
ATOM 8304 N N . HIS D 1 214 ? 59.414 49.870 55.594 1.00 33.76 212 HIS D N 1
ATOM 8305 C CA A HIS D 1 214 ? 60.254 50.916 56.153 0.54 32.57 212 HIS D CA 1
ATOM 8306 C CA B HIS D 1 214 ? 60.234 50.997 56.047 0.46 32.77 212 HIS D CA 1
ATOM 8307 C C . HIS D 1 214 ? 59.439 51.913 56.970 1.00 34.15 212 HIS D C 1
ATOM 8308 O O . HIS D 1 214 ? 59.871 52.286 58.066 1.00 33.98 212 HIS D O 1
ATOM 8321 N N . ALA D 1 215 ? 58.248 52.300 56.509 1.00 32.19 213 ALA D N 1
ATOM 8322 C CA . ALA D 1 215 ? 57.421 53.213 57.293 1.00 34.43 213 ALA D CA 1
ATOM 8323 C C . ALA D 1 215 ? 56.993 52.573 58.606 1.00 34.96 213 ALA D C 1
ATOM 8324 O O . ALA D 1 215 ? 56.979 53.234 59.651 1.00 34.44 213 ALA D O 1
ATOM 8326 N N . ALA D 1 216 ? 56.646 51.283 58.567 1.00 31.20 214 ALA D N 1
ATOM 8327 C CA . ALA D 1 216 ? 56.234 50.582 59.778 1.00 27.81 214 ALA D CA 1
ATOM 8328 C C . ALA D 1 216 ? 57.368 50.485 60.792 1.00 30.62 214 ALA D C 1
ATOM 8329 O O . ALA D 1 216 ? 57.119 50.521 62.002 1.00 29.30 214 ALA D O 1
ATOM 8331 N N . ALA D 1 217 ? 58.613 50.345 60.327 1.00 31.11 215 ALA D N 1
ATOM 8332 C CA . ALA D 1 217 ? 59.733 50.254 61.260 1.00 30.95 215 ALA D CA 1
ATOM 8333 C C . ALA D 1 217 ? 60.078 51.602 61.871 1.00 31.80 215 ALA D C 1
ATOM 8334 O O . ALA D 1 217 ? 60.482 51.666 63.036 1.00 30.69 215 ALA D O 1
ATOM 8336 N N . ALA D 1 218 ? 59.913 52.681 61.109 1.00 33.88 216 ALA D N 1
ATOM 8337 C CA . ALA D 1 218 ? 60.340 53.996 61.562 1.00 34.68 216 ALA D CA 1
ATOM 8338 C C . ALA D 1 218 ? 59.598 54.411 62.827 1.00 37.40 216 ALA D C 1
ATOM 8339 O O . ALA D 1 218 ? 58.364 54.396 62.877 1.00 40.02 216 ALA D O 1
ATOM 8341 N N . GLY D 1 219 ? 60.366 54.774 63.854 1.00 36.88 217 GLY D N 1
ATOM 8342 C CA . GLY D 1 219 ? 59.819 55.228 65.115 1.00 38.73 217 GLY D CA 1
ATOM 8343 C C . GLY D 1 219 ? 59.184 54.157 65.968 1.00 37.80 217 GLY D C 1
ATOM 8344 O O . GLY D 1 219 ? 58.553 54.484 66.976 1.00 38.49 217 GLY D O 1
ATOM 8345 N N . ALA D 1 220 ? 59.326 52.888 65.607 1.00 30.10 218 ALA D N 1
ATOM 8346 C CA . ALA D 1 220 ? 58.698 51.837 66.398 1.00 29.39 218 ALA D CA 1
ATOM 8347 C C . ALA D 1 220 ? 59.463 51.591 67.691 1.00 33.48 218 ALA D C 1
ATOM 8348 O O . ALA D 1 220 ? 60.694 51.682 67.734 1.00 32.27 218 ALA D O 1
ATOM 8350 N N . ASP D 1 221 ? 58.720 51.268 68.755 1.00 29.46 219 ASP D N 1
ATOM 8351 C CA . ASP D 1 221 ? 59.300 50.858 70.029 1.00 30.42 219 ASP D CA 1
ATOM 8352 C C . ASP D 1 221 ? 59.525 49.356 70.099 1.00 27.74 219 ASP D C 1
ATOM 8353 O O . ASP D 1 221 ? 60.426 48.890 70.813 1.00 28.83 219 ASP D O 1
ATOM 8358 N N . VAL D 1 222 ? 58.701 48.594 69.389 1.00 27.21 220 VAL D N 1
ATOM 8359 C CA . VAL D 1 222 ? 58.741 47.135 69.403 1.00 24.65 220 VAL D CA 1
ATOM 8360 C C . VAL D 1 222 ? 58.570 46.652 67.971 1.00 25.49 220 VAL D C 1
ATOM 8361 O O . VAL D 1 222 ? 57.664 47.110 67.264 1.00 26.14 220 VAL D O 1
ATOM 8365 N N . LEU D 1 223 ? 59.455 45.752 67.533 1.00 25.08 221 LEU D N 1
ATOM 8366 C CA . LEU D 1 223 ? 59.384 45.112 66.221 1.00 24.08 221 LEU D CA 1
ATOM 8367 C C . LEU D 1 223 ? 59.145 43.625 66.440 1.00 23.80 221 LEU D C 1
ATOM 8368 O O . LEU D 1 223 ? 59.834 43.003 67.251 1.00 23.56 221 LEU D O 1
ATOM 8373 N N . VAL D 1 224 ? 58.169 43.057 65.737 1.00 23.77 222 VAL D N 1
ATOM 8374 C CA . VAL D 1 224 ? 57.758 41.675 65.957 1.00 21.11 222 VAL D CA 1
ATOM 8375 C C . VAL D 1 224 ? 57.658 40.978 64.609 1.00 23.19 222 VAL D C 1
ATOM 8376 O O . VAL D 1 224 ? 57.181 41.565 63.635 1.00 23.37 222 VAL D O 1
ATOM 8380 N N . THR D 1 225 ? 58.081 39.721 64.550 1.00 23.18 223 THR D N 1
ATOM 8381 C CA . THR D 1 225 ? 57.777 38.922 63.375 1.00 21.37 223 THR D CA 1
ATOM 8382 C C . THR D 1 225 ? 57.517 37.482 63.807 1.00 20.98 223 THR D C 1
ATOM 8383 O O . THR D 1 225 ? 57.535 37.144 64.999 1.00 22.16 223 THR D O 1
ATOM 8387 N N . ASP D 1 226 ? 57.264 36.633 62.816 1.00 22.66 224 ASP D N 1
ATOM 8388 C CA . ASP D 1 226 ? 56.807 35.271 63.027 1.00 23.16 224 ASP D CA 1
ATOM 8389 C C . ASP D 1 226 ? 57.122 34.521 61.742 1.00 25.50 224 ASP D C 1
ATOM 8390 O O . ASP D 1 226 ? 57.373 35.139 60.700 1.00 24.80 224 ASP D O 1
ATOM 8395 N N . THR D 1 227 ? 57.140 33.192 61.825 1.00 24.33 225 THR D N 1
ATOM 8396 C CA . THR D 1 227 ? 57.288 32.399 60.613 1.00 25.14 225 THR D CA 1
ATOM 8397 C C . THR D 1 227 ? 56.233 32.798 59.589 1.00 28.06 225 THR D C 1
ATOM 8398 O O . THR D 1 227 ? 55.110 33.186 59.929 1.00 28.22 225 THR D O 1
ATOM 8402 N N . TRP D 1 228 ? 56.618 32.720 58.321 1.00 25.93 226 TRP D N 1
ATOM 8403 C CA . TRP D 1 228 ? 55.755 33.168 57.242 1.00 29.10 226 TRP D CA 1
ATOM 8404 C C . TRP D 1 228 ? 54.700 32.135 56.880 1.00 29.83 226 TRP D C 1
ATOM 8405 O O . TRP D 1 228 ? 53.699 32.486 56.245 1.00 29.91 226 TRP D O 1
ATOM 8416 N N . THR D 1 229 ? 54.902 30.872 57.249 1.00 27.94 227 THR D N 1
ATOM 8417 C CA . THR D 1 229 ? 54.105 29.785 56.696 1.00 27.37 227 THR D CA 1
ATOM 8418 C C . THR D 1 229 ? 53.829 28.786 57.803 1.00 33.77 227 THR D C 1
ATOM 8419 O O . THR D 1 229 ? 54.769 28.302 58.442 1.00 31.86 227 THR D O 1
ATOM 8423 N N . SER D 1 230 ? 52.554 28.481 58.020 1.00 30.30 228 SER D N 1
ATOM 8424 C CA . SER D 1 230 ? 52.135 27.415 58.918 1.00 35.95 228 SER D CA 1
ATOM 8425 C C . SER D 1 230 ? 52.114 26.076 58.181 1.00 38.71 228 SER D C 1
ATOM 8426 O O . SER D 1 230 ? 52.100 26.015 56.951 1.00 34.78 228 SER D O 1
ATOM 8429 N N . MET D 1 231 ? 52.095 24.988 58.959 1.00 40.47 229 MET D N 1
ATOM 8430 C CA . MET D 1 231 ? 52.064 23.656 58.360 1.00 40.15 229 MET D CA 1
ATOM 8431 C C . MET D 1 231 ? 50.916 23.515 57.364 1.00 36.04 229 MET D C 1
ATOM 8432 O O . MET D 1 231 ? 51.101 22.985 56.263 1.00 38.72 229 MET D O 1
ATOM 8434 N N . GLY D 1 232 ? 49.735 24.020 57.721 1.00 40.43 230 GLY D N 1
ATOM 8435 C CA . GLY D 1 232 ? 48.581 23.938 56.843 1.00 41.49 230 GLY D CA 1
ATOM 8436 C C . GLY D 1 232 ? 48.685 24.764 55.575 1.00 42.98 230 GLY D C 1
ATOM 8437 O O . GLY D 1 232 ? 47.882 24.555 54.660 1.00 48.98 230 GLY D O 1
ATOM 8438 N N . GLN D 1 233 ? 49.653 25.681 55.489 1.00 36.81 231 GLN D N 1
ATOM 8439 C CA . GLN D 1 233 ? 49.809 26.528 54.312 1.00 32.85 231 GLN D CA 1
ATOM 8440 C C . GLN D 1 233 ? 50.884 26.041 53.352 1.00 33.89 231 GLN D C 1
ATOM 8441 O O . GLN D 1 233 ? 51.015 26.601 52.256 1.00 34.47 231 GLN D O 1
ATOM 8447 N N . GLU D 1 234 ? 51.661 25.019 53.729 1.00 32.27 232 GLU D N 1
ATOM 8448 C CA . GLU D 1 234 ? 52.771 24.597 52.885 1.00 33.29 232 GLU D CA 1
ATOM 8449 C C . GLU D 1 234 ? 52.309 24.080 51.532 1.00 32.18 232 GLU D C 1
ATOM 8450 O O . GLU D 1 234 ? 53.095 24.088 50.577 1.00 35.28 232 GLU D O 1
ATOM 8456 N N . ASN D 1 235 ? 51.066 23.615 51.430 1.00 30.39 233 ASN D N 1
ATOM 8457 C CA . ASN D 1 235 ? 50.517 23.113 50.176 1.00 28.38 233 ASN D CA 1
ATOM 8458 C C . ASN D 1 235 ? 49.429 24.033 49.622 1.00 30.67 233 ASN D C 1
ATOM 8459 O O . ASN D 1 235 ? 48.567 23.587 48.857 1.00 30.91 233 ASN D O 1
ATOM 8464 N N . ASP D 1 236 ? 49.462 25.322 49.971 1.00 28.62 234 ASP D N 1
ATOM 8465 C CA . ASP D 1 236 ? 48.385 26.191 49.499 1.00 27.13 234 ASP D CA 1
ATOM 8466 C C . ASP D 1 236 ? 48.612 26.709 48.084 1.00 28.46 234 ASP D C 1
ATOM 8467 O O . ASP D 1 236 ? 47.736 27.402 47.555 1.00 28.99 234 ASP D O 1
ATOM 8472 N N . GLY D 1 237 ? 49.739 26.381 47.445 1.00 25.96 235 GLY D N 1
ATOM 8473 C CA . GLY D 1 237 ? 49.979 26.766 46.070 1.00 26.42 235 GLY D CA 1
ATOM 8474 C C . GLY D 1 237 ? 50.699 28.086 45.882 1.00 28.10 235 GLY D C 1
ATOM 8475 O O . GLY D 1 237 ? 51.113 28.394 44.756 1.00 28.89 235 GLY D O 1
ATOM 8476 N N . LEU D 1 238 ? 50.883 28.852 46.948 1.00 27.86 236 LEU D N 1
ATOM 8477 C CA . LEU D 1 238 ? 51.528 30.154 46.884 1.00 29.47 236 LEU D CA 1
ATOM 8478 C C . LEU D 1 238 ? 53.035 30.034 47.046 1.00 27.26 236 LEU D C 1
ATOM 8479 O O . LEU D 1 238 ? 53.521 29.234 47.849 1.00 30.10 236 LEU D O 1
ATOM 8484 N N . ASP D 1 239 ? 53.765 30.874 46.312 1.00 28.19 237 ASP D N 1
ATOM 8485 C CA . ASP D 1 239 ? 55.125 31.235 46.694 1.00 28.25 237 ASP D CA 1
ATOM 8486 C C . ASP D 1 239 ? 55.032 32.049 47.974 1.00 24.90 237 ASP D C 1
ATOM 8487 O O . ASP D 1 239 ? 54.564 33.194 47.952 1.00 27.16 237 ASP D O 1
ATOM 8492 N N . ARG D 1 240 ? 55.429 31.457 49.102 1.00 26.57 238 ARG D N 1
ATOM 8493 C CA . ARG D 1 240 ? 55.329 32.141 50.388 1.00 24.61 238 ARG D CA 1
ATOM 8494 C C . ARG D 1 240 ? 56.683 32.654 50.868 1.00 26.35 238 ARG D C 1
ATOM 8495 O O . ARG D 1 240 ? 56.927 32.752 52.078 1.00 27.61 238 ARG D O 1
ATOM 8503 N N . VAL D 1 241 ? 57.573 32.975 49.929 1.00 28.10 239 VAL D N 1
ATOM 8504 C CA . VAL D 1 241 ? 58.876 33.551 50.243 1.00 30.10 239 VAL D CA 1
ATOM 8505 C C . VAL D 1 241 ? 59.010 34.917 49.586 1.00 30.35 239 VAL D C 1
ATOM 8506 O O . VAL D 1 241 ? 59.229 35.928 50.267 1.00 30.28 239 VAL D O 1
ATOM 8510 N N . LYS D 1 242 ? 58.880 34.960 48.262 1.00 31.22 240 LYS D N 1
ATOM 8511 C CA . LYS D 1 242 ? 59.039 36.226 47.550 1.00 29.32 240 LYS D CA 1
ATOM 8512 C C . LYS D 1 242 ? 58.166 37.353 48.098 1.00 29.36 240 LYS D C 1
ATOM 8513 O O . LYS D 1 242 ? 58.679 38.478 48.223 1.00 30.84 240 LYS D O 1
ATOM 8519 N N . PRO D 1 243 ? 56.888 37.150 48.437 1.00 28.76 241 PRO D N 1
ATOM 8520 C CA . PRO D 1 243 ? 56.088 38.290 48.913 1.00 27.92 241 PRO D CA 1
ATOM 8521 C C . PRO D 1 243 ? 56.604 38.870 50.210 1.00 27.45 241 PRO D C 1
ATOM 8522 O O . PRO D 1 243 ? 56.339 40.047 50.497 1.00 28.27 241 PRO D O 1
ATOM 8526 N N . PHE D 1 244 ? 57.314 38.069 51.012 1.00 27.07 242 PHE D N 1
ATOM 8527 C CA . PHE D 1 244 ? 57.643 38.461 52.375 1.00 30.11 242 PHE D CA 1
ATOM 8528 C C . PHE D 1 244 ? 59.061 38.990 52.529 1.00 27.49 242 PHE D C 1
ATOM 8529 O O . PHE D 1 244 ? 59.365 39.581 53.568 1.00 27.84 242 PHE D O 1
ATOM 8537 N N . ARG D 1 245 ? 59.947 38.788 51.554 1.00 32.14 243 ARG D N 1
ATOM 8538 C CA . ARG D 1 245 ? 61.314 39.261 51.754 1.00 32.97 243 ARG D CA 1
ATOM 8539 C C . ARG D 1 245 ? 61.444 40.756 52.040 1.00 32.80 243 ARG D C 1
ATOM 8540 O O . ARG D 1 245 ? 62.313 41.107 52.857 1.00 31.16 243 ARG D O 1
ATOM 8548 N N . PRO D 1 246 ? 60.640 41.658 51.472 1.00 29.97 244 PRO D N 1
ATOM 8549 C CA . PRO D 1 246 ? 60.719 43.062 51.910 1.00 29.94 244 PRO D CA 1
ATOM 8550 C C . PRO D 1 246 ? 60.392 43.257 53.377 1.00 26.93 244 PRO D C 1
ATOM 8551 O O . PRO D 1 246 ? 60.702 44.319 53.925 1.00 28.78 244 PRO D O 1
ATOM 8555 N N . PHE D 1 247 ? 59.786 42.272 54.029 1.00 25.66 245 PHE D N 1
ATOM 8556 C CA . PHE D 1 247 ? 59.345 42.406 55.406 1.00 28.31 245 PHE D CA 1
ATOM 8557 C C . PHE D 1 247 ? 60.275 41.697 56.385 1.00 27.92 245 PHE D C 1
ATOM 8558 O O . PHE D 1 247 ? 59.953 41.612 57.571 1.00 26.85 245 PHE D O 1
ATOM 8566 N N . GLN D 1 248 ? 61.429 41.246 55.931 1.00 27.15 246 GLN D N 1
ATOM 8567 C CA . GLN D 1 248 ? 62.392 40.556 56.815 1.00 26.87 246 GLN D CA 1
ATOM 8568 C C . GLN D 1 248 ? 62.843 41.490 57.931 1.00 27.53 246 GLN D C 1
ATOM 8569 O O . GLN D 1 248 ? 63.198 42.620 57.651 1.00 29.36 246 GLN D O 1
ATOM 8575 N N . LEU D 1 249 ? 62.795 40.989 59.157 1.00 27.86 247 LEU D N 1
ATOM 8576 C CA . LEU D 1 249 ? 63.300 41.769 60.304 1.00 27.37 247 LEU D CA 1
ATOM 8577 C C . LEU D 1 249 ? 64.822 41.622 60.322 1.00 30.08 247 LEU D C 1
ATOM 8578 O O . LEU D 1 249 ? 65.335 40.665 60.877 1.00 30.80 247 LEU D O 1
ATOM 8583 N N . ASN D 1 250 ? 65.483 42.569 59.680 1.00 30.58 248 ASN D N 1
ATOM 8584 C CA . ASN D 1 250 ? 66.947 42.527 59.553 1.00 32.74 248 ASN D CA 1
ATOM 8585 C C . ASN D 1 250 ? 67.547 43.768 60.205 1.00 34.02 248 ASN D C 1
ATOM 8586 O O . ASN D 1 250 ? 66.810 44.594 60.690 1.00 33.17 248 ASN D O 1
ATOM 8591 N N . SER D 1 251 ? 68.861 43.841 60.180 1.00 34.29 249 SER D N 1
ATOM 8592 C CA . SER D 1 251 ? 69.555 44.951 60.827 1.00 35.31 249 SER D CA 1
ATOM 8593 C C . SER D 1 251 ? 69.182 46.290 60.206 1.00 38.01 249 SER D C 1
ATOM 8594 O O . SER D 1 251 ? 69.049 47.291 60.920 1.00 37.88 249 SER D O 1
ATOM 8597 N N . ARG D 1 252 ? 69.025 46.338 58.879 1.00 36.02 250 ARG D N 1
ATOM 8598 C CA . ARG D 1 252 ? 68.628 47.590 58.236 1.00 39.81 250 ARG D CA 1
ATOM 8599 C C . ARG D 1 252 ? 67.261 48.047 58.729 1.00 38.31 250 ARG D C 1
ATOM 8600 O O . ARG D 1 252 ? 67.052 49.238 58.989 1.00 40.53 250 ARG D O 1
ATOM 8608 N N . LEU D 1 253 ? 66.322 47.111 58.875 1.00 35.01 251 LEU D N 1
ATOM 8609 C CA . LEU D 1 253 ? 64.985 47.467 59.336 1.00 34.34 251 LEU D CA 1
ATOM 8610 C C . LEU D 1 253 ? 65.019 47.915 60.793 1.00 36.28 251 LEU D C 1
ATOM 8611 O O . LEU D 1 253 ? 64.402 48.922 61.161 1.00 34.25 251 LEU D O 1
ATOM 8616 N N . LEU D 1 254 ? 65.739 47.171 61.635 1.00 33.81 252 LEU D N 1
ATOM 8617 C CA . LEU D 1 254 ? 65.859 47.528 63.045 1.00 34.58 252 LEU D CA 1
ATOM 8618 C C . LEU D 1 254 ? 66.458 48.920 63.210 1.00 36.18 252 LEU D C 1
ATOM 8619 O O . LEU D 1 254 ? 66.041 49.686 64.085 1.00 35.52 252 LEU D O 1
ATOM 8624 N N . ALA D 1 255 ? 67.427 49.269 62.363 1.00 35.88 253 ALA D N 1
ATOM 8625 C CA . ALA D 1 255 ? 68.089 50.561 62.482 1.00 38.68 253 ALA D CA 1
ATOM 8626 C C . ALA D 1 255 ? 67.148 51.733 62.218 1.00 37.43 253 ALA D C 1
ATOM 8627 O O . ALA D 1 255 ? 67.473 52.865 62.599 1.00 44.12 253 ALA D O 1
ATOM 8629 N N . LEU D 1 256 ? 66.007 51.495 61.565 1.00 36.75 254 LEU D N 1
ATOM 8630 C CA . LEU D 1 256 ? 65.028 52.554 61.350 1.00 37.68 254 LEU D CA 1
ATOM 8631 C C . LEU D 1 256 ? 64.165 52.814 62.575 1.00 40.47 254 LEU D C 1
ATOM 8632 O O . LEU D 1 256 ? 63.576 53.895 62.683 1.00 38.73 254 LEU D O 1
ATOM 8637 N N . ALA D 1 257 ? 64.068 51.852 63.490 1.00 35.86 255 ALA D N 1
ATOM 8638 C CA . ALA D 1 257 ? 63.213 52.004 64.652 1.00 36.17 255 ALA D CA 1
ATOM 8639 C C . ALA D 1 257 ? 63.871 52.902 65.696 1.00 37.85 255 ALA D C 1
ATOM 8640 O O . ALA D 1 257 ? 65.017 53.335 65.554 1.00 37.93 255 ALA D O 1
ATOM 8642 N N . ASP D 1 258 ? 63.123 53.183 66.763 1.00 38.55 256 ASP D N 1
ATOM 8643 C CA . ASP D 1 258 ? 63.680 53.932 67.881 1.00 38.62 256 ASP D CA 1
ATOM 8644 C C . ASP D 1 258 ? 64.942 53.247 68.393 1.00 39.47 256 ASP D C 1
ATOM 8645 O O . ASP D 1 258 ? 65.084 52.023 68.316 1.00 37.49 256 ASP D O 1
ATOM 8650 N N . SER D 1 259 ? 65.889 54.050 68.888 1.00 41.82 257 SER D N 1
ATOM 8651 C CA . SER D 1 259 ? 67.175 53.488 69.287 1.00 39.75 257 SER D CA 1
ATOM 8652 C C . SER D 1 259 ? 67.047 52.500 70.438 1.00 43.61 257 SER D C 1
ATOM 8653 O O . SER D 1 259 ? 67.941 51.671 70.627 1.00 48.02 257 SER D O 1
ATOM 8656 N N . ASP D 1 260 ? 65.961 52.565 71.204 1.00 37.89 258 ASP D N 1
ATOM 8657 C CA . ASP D 1 260 ? 65.739 51.669 72.329 1.00 42.20 258 ASP D CA 1
ATOM 8658 C C . ASP D 1 260 ? 64.770 50.545 71.988 1.00 38.44 258 ASP D C 1
ATOM 8659 O O . ASP D 1 260 ? 64.280 49.866 72.899 1.00 34.73 258 ASP D O 1
ATOM 8664 N N . ALA D 1 261 ? 64.489 50.331 70.703 1.00 33.05 259 ALA D N 1
ATOM 8665 C CA . ALA D 1 261 ? 63.487 49.347 70.309 1.00 34.13 259 ALA D CA 1
ATOM 8666 C C . ALA D 1 261 ? 63.919 47.936 70.693 1.00 34.43 259 ALA D C 1
ATOM 8667 O O . ALA D 1 261 ? 65.108 47.609 70.719 1.00 35.64 259 ALA D O 1
ATOM 8669 N N . ILE D 1 262 ? 62.935 47.094 70.997 1.00 28.02 260 ILE D N 1
ATOM 8670 C CA . ILE D 1 262 ? 63.190 45.686 71.255 1.00 27.16 260 ILE D CA 1
ATOM 8671 C C . ILE D 1 262 ? 62.517 44.869 70.166 1.00 27.87 260 ILE D C 1
ATOM 8672 O O . ILE D 1 262 ? 61.641 45.349 69.444 1.00 26.72 260 ILE D O 1
ATOM 8677 N N . VAL D 1 263 ? 62.932 43.608 70.071 1.00 25.38 261 VAL D N 1
ATOM 8678 C CA . VAL D 1 263 ? 62.470 42.686 69.041 1.00 22.72 261 VAL D CA 1
ATOM 8679 C C . VAL D 1 263 ? 61.848 41.471 69.709 1.00 23.94 261 VAL D C 1
ATOM 8680 O O . VAL D 1 263 ? 62.424 40.913 70.649 1.00 24.68 261 VAL D O 1
ATOM 8684 N N . LEU D 1 264 ? 60.687 41.056 69.203 1.00 21.92 262 LEU D N 1
ATOM 8685 C CA . LEU D 1 264 ? 59.957 39.895 69.682 1.00 21.31 262 LEU D CA 1
ATOM 8686 C C . LEU D 1 264 ? 59.755 38.935 68.521 1.00 25.38 262 LEU D C 1
ATOM 8687 O O . LEU D 1 264 ? 59.627 39.343 67.362 1.00 24.36 262 LEU D O 1
ATOM 8692 N N . HIS D 1 265 ? 59.710 37.656 68.849 1.00 22.51 263 HIS D N 1
ATOM 8693 C CA . HIS D 1 265 ? 59.473 36.611 67.861 1.00 22.55 263 HIS D CA 1
ATOM 8694 C C . HIS D 1 265 ? 58.922 35.430 68.629 1.00 25.75 263 HIS D C 1
ATOM 8695 O O . HIS D 1 265 ? 59.598 34.885 69.507 1.00 26.45 263 HIS D O 1
ATOM 8702 N N . CYS D 1 266 ? 57.693 35.055 68.312 1.00 23.86 264 CYS D N 1
ATOM 8703 C CA . CYS D 1 266 ? 57.138 33.837 68.917 1.00 26.55 264 CYS D CA 1
ATOM 8704 C C . CYS D 1 266 ? 57.868 32.674 68.250 1.00 31.88 264 CYS D C 1
ATOM 8705 O O . CYS D 1 266 ? 57.900 32.601 67.036 1.00 37.89 264 CYS D O 1
ATOM 8708 N N . LEU D 1 267 ? 58.405 31.778 69.029 1.00 37.04 265 LEU D N 1
ATOM 8709 C CA . LEU D 1 267 ? 59.265 30.770 68.453 1.00 30.90 265 LEU D CA 1
ATOM 8710 C C . LEU D 1 267 ? 58.425 29.702 67.761 1.00 29.77 265 LEU D C 1
ATOM 8711 O O . LEU D 1 267 ? 57.211 29.637 67.955 1.00 30.66 265 LEU D O 1
ATOM 8716 N N . PRO D 1 268 ? 59.039 28.866 66.907 1.00 26.89 266 PRO D N 1
ATOM 8717 C CA . PRO D 1 268 ? 60.448 28.836 66.516 1.00 25.12 266 PRO D CA 1
ATOM 8718 C C . PRO D 1 268 ? 60.744 29.870 65.433 1.00 27.03 266 PRO D C 1
ATOM 8719 O O . PRO D 1 268 ? 59.849 30.243 64.660 1.00 26.80 266 PRO D O 1
ATOM 8723 N N . ALA D 1 269 ? 61.985 30.335 65.379 1.00 27.40 267 ALA D N 1
ATOM 8724 C CA . ALA D 1 269 ? 62.423 31.223 64.315 1.00 26.41 267 ALA D CA 1
ATOM 8725 C C . ALA D 1 269 ? 63.113 30.429 63.217 1.00 28.63 267 ALA D C 1
ATOM 8726 O O . ALA D 1 269 ? 63.811 29.447 63.486 1.00 28.37 267 ALA D O 1
ATOM 8728 N N . HIS D 1 270 ? 62.915 30.865 61.984 1.00 26.89 268 HIS D N 1
ATOM 8729 C CA . HIS D 1 270 ? 63.630 30.335 60.833 1.00 29.52 268 HIS D CA 1
ATOM 8730 C C . HIS D 1 270 ? 64.665 31.388 60.461 1.00 28.36 268 HIS D C 1
ATOM 8731 O O . HIS D 1 270 ? 64.395 32.303 59.679 1.00 29.79 268 HIS D 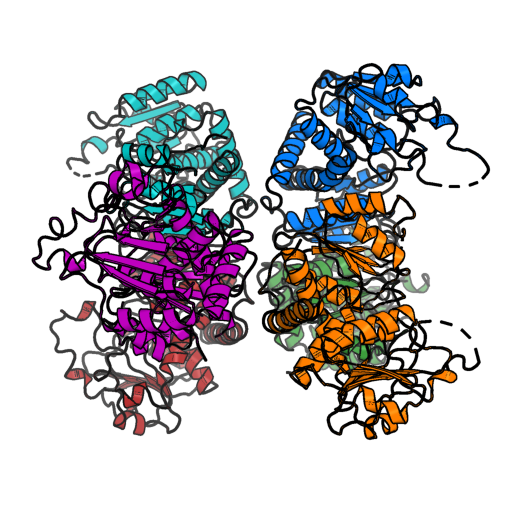O 1
ATOM 8738 N N . ARG D 1 271 ? 65.845 31.265 61.070 1.00 27.72 269 ARG D N 1
ATOM 8739 C CA . ARG D 1 271 ? 66.884 32.275 60.925 1.00 29.06 269 ARG D CA 1
ATOM 8740 C C . ARG D 1 271 ? 67.288 32.400 59.463 1.00 30.38 269 ARG D C 1
ATOM 8741 O O . ARG D 1 271 ? 67.516 31.397 58.784 1.00 32.25 269 ARG D O 1
ATOM 8749 N N . GLY D 1 272 ? 67.360 33.638 58.975 1.00 32.17 270 GLY D N 1
ATOM 8750 C CA . GLY D 1 272 ? 67.609 33.914 57.580 1.00 31.88 270 GLY D CA 1
ATOM 8751 C C . GLY D 1 272 ? 66.358 34.151 56.760 1.00 34.65 270 GLY D C 1
ATOM 8752 O O . GLY D 1 272 ? 66.450 34.715 55.660 1.00 31.56 270 GLY D O 1
ATOM 8753 N N . ASP D 1 273 ? 65.192 33.737 57.258 1.00 30.62 271 ASP D N 1
ATOM 8754 C CA . ASP D 1 273 ? 63.955 34.033 56.547 1.00 29.19 271 ASP D CA 1
ATOM 8755 C C . ASP D 1 273 ? 63.314 35.277 57.151 1.00 31.81 271 ASP D C 1
ATOM 8756 O O . ASP D 1 273 ? 63.668 36.394 56.755 1.00 27.95 271 ASP D O 1
ATOM 8761 N N . GLU D 1 274 ? 62.413 35.117 58.128 1.00 27.23 272 GLU D N 1
ATOM 8762 C CA . GLU D 1 274 ? 61.679 36.274 58.645 1.00 26.30 272 GLU D CA 1
ATOM 8763 C C . GLU D 1 274 ? 62.521 37.151 59.563 1.00 26.15 272 GLU D C 1
ATOM 8764 O O . GLU D 1 274 ? 62.167 38.314 59.792 1.00 25.86 272 GLU D O 1
ATOM 8770 N N . ILE D 1 275 ? 63.632 36.626 60.073 1.00 24.01 273 ILE D N 1
ATOM 8771 C CA . ILE D 1 275 ? 64.505 37.345 60.994 1.00 23.95 273 ILE D CA 1
ATOM 8772 C C . ILE D 1 275 ? 65.926 36.862 60.733 1.00 28.31 273 ILE D C 1
ATOM 8773 O O . ILE D 1 275 ? 66.135 35.721 60.318 1.00 28.79 273 ILE D O 1
ATOM 8778 N N . THR D 1 276 ? 66.906 37.736 60.963 1.00 28.14 274 THR D N 1
ATOM 8779 C CA . THR D 1 276 ? 68.309 37.382 60.776 1.00 27.38 274 THR D CA 1
ATOM 8780 C C . THR D 1 276 ? 68.978 37.035 62.103 1.00 30.02 274 THR D C 1
ATOM 8781 O O . THR D 1 276 ? 68.513 37.407 63.182 1.00 27.89 274 THR D O 1
ATOM 8785 N N . ASP D 1 277 ? 70.100 36.311 61.999 1.00 32.37 275 ASP D N 1
ATOM 8786 C CA . ASP D 1 277 ? 70.907 35.998 63.177 1.00 33.57 275 ASP D CA 1
ATOM 8787 C C . ASP D 1 277 ? 71.310 37.256 63.942 1.00 33.94 275 ASP D C 1
ATOM 8788 O O . ASP D 1 277 ? 71.236 37.292 65.176 1.00 31.55 275 ASP D O 1
ATOM 8793 N N . ALA D 1 278 ? 71.742 38.297 63.223 1.00 34.81 276 ALA D N 1
ATOM 8794 C CA . ALA D 1 278 ? 72.205 39.519 63.875 1.00 34.25 276 ALA D CA 1
ATOM 8795 C C . ALA D 1 278 ? 71.118 40.139 64.743 1.00 35.56 276 ALA D C 1
ATOM 8796 O O . ALA D 1 278 ? 71.393 40.605 65.856 1.00 34.67 276 ALA D O 1
ATOM 8798 N N . VAL D 1 279 ? 69.881 40.166 64.249 1.00 33.63 277 VAL D N 1
ATOM 8799 C CA . VAL D 1 279 ? 68.781 40.720 65.032 1.00 30.51 277 VAL D CA 1
ATOM 8800 C C . VAL D 1 279 ? 68.387 39.765 66.150 1.00 31.43 277 VAL D C 1
ATOM 8801 O O . VAL D 1 279 ? 68.235 40.169 67.309 1.00 32.23 277 VAL D O 1
ATOM 8805 N N . MET D 1 280 ? 68.250 38.480 65.821 1.00 29.90 278 MET D N 1
ATOM 8806 C CA . MET D 1 280 ? 67.835 37.479 66.801 1.00 31.35 278 MET D CA 1
ATOM 8807 C C . MET D 1 280 ? 68.754 37.461 68.018 1.00 33.09 278 MET D C 1
ATOM 8808 O O . MET D 1 280 ? 68.292 37.323 69.158 1.00 31.50 278 MET D O 1
ATOM 8813 N N . ASP D 1 281 ? 70.060 37.578 67.798 1.00 31.61 279 ASP D N 1
ATOM 8814 C CA . ASP D 1 281 ? 71.036 37.416 68.865 1.00 33.43 279 ASP D CA 1
ATOM 8815 C C . ASP D 1 281 ? 71.618 38.737 69.338 1.00 35.49 279 ASP D C 1
ATOM 8816 O O . ASP D 1 281 ? 72.535 38.734 70.163 1.00 38.62 279 ASP D O 1
ATOM 8821 N N . GLY D 1 282 ? 71.112 39.860 68.847 1.00 32.05 280 GLY D N 1
ATOM 8822 C CA . GLY D 1 282 ? 71.651 41.142 69.224 1.00 34.41 280 GLY D CA 1
ATOM 8823 C C . GLY D 1 282 ? 71.008 41.742 70.455 1.00 36.89 280 GLY D C 1
ATOM 8824 O O . GLY D 1 282 ? 70.118 41.157 71.088 1.00 32.04 280 GLY D O 1
ATOM 8825 N N . PRO D 1 283 ? 71.455 42.952 70.808 1.00 34.28 281 PRO D N 1
ATOM 8826 C CA . PRO D 1 283 ? 71.024 43.564 72.074 1.00 37.55 281 PRO D CA 1
ATOM 8827 C C . PRO D 1 283 ? 69.557 43.937 72.116 1.00 33.82 281 PRO D C 1
ATOM 8828 O O . PRO D 1 283 ? 69.007 44.058 73.217 1.00 36.03 281 PRO D O 1
ATOM 8832 N N . ALA D 1 284 ? 68.904 44.130 70.967 1.00 31.04 282 ALA D N 1
ATOM 8833 C CA . ALA D 1 284 ? 67.494 44.491 70.980 1.00 29.97 282 ALA D CA 1
ATOM 8834 C C . ALA D 1 284 ? 66.592 43.286 71.184 1.00 29.03 282 ALA D C 1
ATOM 8835 O O . ALA D 1 284 ? 65.411 43.458 71.498 1.00 28.20 282 ALA D O 1
ATOM 8837 N N . SER D 1 285 ? 67.115 42.079 71.018 1.00 27.49 283 SER D N 1
ATOM 8838 C CA . SER D 1 285 ? 66.257 40.903 71.058 1.00 24.93 283 SER D CA 1
ATOM 8839 C C . SER D 1 285 ? 65.777 40.636 72.475 1.00 31.04 283 SER D C 1
ATOM 8840 O O . SER D 1 285 ? 66.572 40.626 73.420 1.00 30.96 283 SER D O 1
ATOM 8843 N N . ALA D 1 286 ? 64.467 40.430 72.622 1.00 26.02 284 ALA D N 1
ATOM 8844 C CA . ALA D 1 286 ? 63.881 40.012 73.890 1.00 26.19 284 ALA D CA 1
ATOM 8845 C C . ALA D 1 286 ? 63.243 38.635 73.772 1.00 27.65 284 ALA D C 1
ATOM 8846 O O . ALA D 1 286 ? 62.385 38.281 74.590 1.00 25.76 284 ALA D O 1
ATOM 8848 N N . VAL D 1 287 ? 63.672 37.837 72.785 1.00 23.40 285 VAL D N 1
ATOM 8849 C CA . VAL D 1 287 ? 62.940 36.611 72.453 1.00 23.96 285 VAL D CA 1
ATOM 8850 C C . VAL D 1 287 ? 63.037 35.559 73.556 1.00 23.82 285 VAL D C 1
ATOM 8851 O O . VAL D 1 287 ? 62.110 34.764 73.726 1.00 23.74 285 VAL D O 1
ATOM 8855 N N . TRP D 1 288 ? 64.144 35.498 74.297 1.00 25.36 286 TRP D N 1
ATOM 8856 C CA . TRP D 1 288 ? 64.247 34.466 75.327 1.00 24.31 286 TRP D CA 1
ATOM 8857 C C . TRP D 1 288 ? 63.468 34.835 76.581 1.00 24.54 286 TRP D C 1
ATOM 8858 O O . TRP D 1 288 ? 62.844 33.958 77.198 1.00 25.00 286 TRP D O 1
ATOM 8869 N N . ASP D 1 289 ? 63.503 36.110 76.991 1.00 23.55 287 ASP D N 1
ATOM 8870 C CA . ASP D 1 289 ? 62.607 36.546 78.062 1.00 26.48 287 ASP D CA 1
ATOM 8871 C C . ASP D 1 289 ? 61.159 36.329 77.662 1.00 23.77 287 ASP D C 1
ATOM 8872 O O . ASP D 1 289 ? 60.331 35.921 78.478 1.00 21.29 287 ASP D O 1
ATOM 8877 N N . GLU D 1 290 ? 60.834 36.642 76.408 1.00 20.82 288 GLU D N 1
ATOM 8878 C CA . GLU D 1 290 ? 59.494 36.426 75.887 1.00 20.97 288 GLU D CA 1
ATOM 8879 C C . GLU D 1 290 ? 59.074 34.967 76.031 1.00 21.69 288 GLU D C 1
ATOM 8880 O O . GLU D 1 290 ? 57.969 34.666 76.504 1.00 21.84 288 GLU D O 1
ATOM 8886 N N . ALA D 1 291 ? 59.955 34.042 75.652 1.00 21.52 289 ALA D N 1
ATOM 8887 C CA . ALA D 1 291 ? 59.631 32.621 75.777 1.00 19.78 289 ALA D CA 1
ATOM 8888 C C . ALA D 1 291 ? 59.410 32.231 77.236 1.00 21.98 289 ALA D C 1
ATOM 8889 O O . ALA D 1 291 ? 58.451 31.513 77.555 1.00 20.52 289 ALA D O 1
ATOM 8891 N N . GLU D 1 292 ? 60.289 32.694 78.132 1.00 21.17 290 GLU D N 1
ATOM 8892 C CA . GLU D 1 292 ? 60.118 32.408 79.553 1.00 20.57 290 GLU D CA 1
ATOM 8893 C C . GLU D 1 292 ? 58.769 32.909 80.039 1.00 20.21 290 GLU D C 1
ATOM 8894 O O . GLU D 1 292 ? 58.097 32.246 80.838 1.00 22.12 290 GLU D O 1
ATOM 8900 N N . ASN D 1 293 ? 58.351 34.086 79.564 1.00 20.36 291 ASN D N 1
ATOM 8901 C CA . ASN D 1 293 ? 57.175 34.714 80.147 1.00 21.00 291 ASN D CA 1
ATOM 8902 C C . ASN D 1 293 ? 55.883 34.015 79.741 1.00 19.71 291 ASN D C 1
ATOM 8903 O O . ASN D 1 293 ? 54.838 34.291 80.341 1.00 20.72 291 ASN D O 1
ATOM 8908 N N . ARG D 1 294 ? 55.920 33.110 78.765 1.00 19.72 292 ARG D N 1
ATOM 8909 C CA . ARG D 1 294 ? 54.770 32.237 78.555 1.00 19.39 292 ARG D CA 1
ATOM 8910 C C . ARG D 1 294 ? 54.369 31.553 79.851 1.00 19.87 292 ARG D C 1
ATOM 8911 O O . ARG D 1 294 ? 53.176 31.451 80.165 1.00 21.05 292 ARG D O 1
ATOM 8919 N N . LEU D 1 295 ? 55.357 31.078 80.614 1.00 19.07 293 LEU D N 1
ATOM 8920 C CA . LEU D 1 295 ? 55.075 30.406 81.882 1.00 18.55 293 LEU D CA 1
ATOM 8921 C C . LEU D 1 295 ? 54.339 31.329 82.838 1.00 19.98 293 LEU D C 1
ATOM 8922 O O . LEU D 1 295 ? 53.280 30.978 83.376 1.00 20.75 293 LEU D O 1
ATOM 8927 N N . HIS D 1 296 ? 54.892 32.523 83.066 1.00 18.91 294 HIS D N 1
ATOM 8928 C CA . HIS D 1 296 ? 54.331 33.410 84.080 1.00 19.96 294 HIS D CA 1
ATOM 8929 C C . HIS D 1 296 ? 52.992 33.991 83.650 1.00 21.21 294 HIS D C 1
ATOM 8930 O O . HIS D 1 296 ? 52.055 34.073 84.465 1.00 20.59 294 HIS D O 1
ATOM 8937 N N . ALA D 1 297 ? 52.875 34.411 82.387 1.00 20.57 295 ALA D N 1
ATOM 8938 C CA . ALA D 1 297 ? 51.634 35.042 81.952 1.00 20.37 295 ALA D CA 1
ATOM 8939 C C . ALA D 1 297 ? 50.492 34.034 81.917 1.00 18.51 295 ALA D C 1
ATOM 8940 O O . ALA D 1 297 ? 49.359 34.369 82.280 1.00 20.71 295 ALA D O 1
ATOM 8942 N N . GLN D 1 298 ? 50.776 32.792 81.524 1.00 19.04 296 GLN D N 1
ATOM 8943 C CA . GLN D 1 298 ? 49.728 31.775 81.519 1.00 18.94 296 GLN D CA 1
ATOM 8944 C C . GLN D 1 298 ? 49.320 31.390 82.935 1.00 19.89 296 GLN D C 1
ATOM 8945 O O . GLN D 1 298 ? 48.139 31.120 83.188 1.00 19.46 296 GLN D O 1
ATOM 8951 N N . LYS D 1 299 ? 50.278 31.311 83.858 1.00 17.96 297 LYS D N 1
ATOM 8952 C CA . LYS D 1 299 ? 49.906 31.077 85.257 1.00 17.65 297 LYS D CA 1
ATOM 8953 C C . LYS D 1 299 ? 48.991 32.179 85.767 1.00 19.05 297 LYS D C 1
ATOM 8954 O O . LYS D 1 299 ? 47.982 31.903 86.423 1.00 19.35 297 LYS D O 1
ATOM 8960 N N . ALA D 1 300 ? 49.336 33.442 85.480 1.00 18.50 298 ALA D N 1
ATOM 8961 C CA . ALA D 1 300 ? 48.493 34.550 85.934 1.00 18.64 298 ALA D CA 1
ATOM 8962 C C . ALA D 1 300 ? 47.094 34.459 85.342 1.00 19.07 298 ALA D C 1
ATOM 8963 O O . ALA D 1 300 ? 46.091 34.686 86.036 1.00 18.97 298 ALA D O 1
ATOM 8965 N N . LEU D 1 301 ? 47.012 34.148 84.052 1.00 19.38 299 LEU D N 1
ATOM 8966 C CA . LEU D 1 301 ? 45.718 34.001 83.403 1.00 18.91 299 LEU D CA 1
ATOM 8967 C C . LEU D 1 301 ? 44.888 32.918 84.086 1.00 18.38 299 LEU D C 1
ATOM 8968 O O . LEU D 1 301 ? 43.695 33.107 84.359 1.00 20.40 299 LEU D O 1
ATOM 8973 N N . LEU D 1 302 ? 45.506 31.767 84.363 1.00 19.33 300 LEU D N 1
ATOM 8974 C CA . LEU D 1 302 ? 44.782 30.692 85.035 1.00 18.54 300 LEU D CA 1
ATOM 8975 C C . LEU D 1 302 ? 44.288 31.125 86.406 1.00 19.35 300 LEU D C 1
ATOM 8976 O O . LEU D 1 302 ? 43.125 30.897 86.750 1.00 20.30 300 LEU D O 1
ATOM 8981 N N . VAL D 1 303 ? 45.159 31.741 87.212 1.00 18.80 301 VAL D N 1
ATOM 8982 C CA . VAL D 1 303 ? 44.731 32.224 88.524 1.00 19.56 301 VAL D CA 1
ATOM 8983 C C . VAL D 1 303 ? 43.538 33.158 88.374 1.00 20.01 301 VAL D C 1
ATOM 8984 O O . VAL D 1 303 ? 42.540 33.049 89.092 1.00 20.66 301 VAL D O 1
ATOM 8988 N N . TRP D 1 304 ? 43.634 34.097 87.437 1.00 19.81 302 TRP D N 1
ATOM 8989 C CA . TRP D 1 304 ? 42.588 35.101 87.271 1.00 21.23 302 TRP D CA 1
ATOM 8990 C C . TRP D 1 304 ? 41.270 34.475 86.826 1.00 22.09 302 TRP D C 1
ATOM 8991 O O . TRP D 1 304 ? 40.207 34.779 87.388 1.00 22.32 302 TRP D O 1
ATOM 9002 N N . LEU D 1 305 ? 41.316 33.589 85.828 1.00 20.26 303 LEU D N 1
ATOM 9003 C CA . LEU D 1 305 ? 40.091 32.958 85.340 1.00 21.08 303 LEU D CA 1
ATOM 9004 C C . LEU D 1 305 ? 39.464 32.074 86.403 1.00 21.40 303 LEU D C 1
ATOM 9005 O O . LEU D 1 305 ? 38.237 32.037 86.537 1.00 26.01 303 LEU D O 1
ATOM 9010 N N . LEU D 1 306 ? 40.284 31.347 87.158 1.00 20.70 304 LEU D N 1
ATOM 9011 C CA . LEU D 1 306 ? 39.716 30.463 88.173 1.00 21.77 304 LEU D CA 1
ATOM 9012 C C . LEU D 1 306 ? 38.995 31.250 89.255 1.00 24.15 304 LEU D C 1
ATOM 9013 O O . LEU D 1 306 ? 37.951 30.812 89.753 1.00 29.06 304 LEU D O 1
ATOM 9018 N N . GLU D 1 307 ? 39.535 32.395 89.657 1.00 22.24 305 GLU D N 1
ATOM 9019 C CA . GLU D 1 307 ? 38.863 33.110 90.738 1.00 25.15 305 GLU D CA 1
ATOM 9020 C C . GLU D 1 307 ? 37.614 33.847 90.267 1.00 28.06 305 GLU D C 1
ATOM 9021 O O . GLU D 1 307 ? 36.763 34.179 91.101 1.00 29.45 305 GLU D O 1
ATOM 9027 N N . ARG D 1 308 ? 37.455 34.069 88.961 1.00 30.41 306 ARG D N 1
ATOM 9028 C CA . ARG D 1 308 ? 36.230 34.662 88.426 1.00 35.82 306 ARG D CA 1
ATOM 9029 C C . ARG D 1 308 ? 35.229 33.624 87.924 1.00 35.84 306 ARG D C 1
ATOM 9030 O O . ARG D 1 308 ? 34.202 34.002 87.351 1.00 44.43 306 ARG D O 1
ATOM 9038 N N . SER D 1 309 ? 35.487 32.338 88.125 1.00 37.02 307 SER D N 1
ATOM 9039 C CA . SER D 1 309 ? 34.622 31.302 87.564 1.00 36.93 307 SER D CA 1
ATOM 9040 C C . SER D 1 309 ? 34.208 30.284 88.628 1.00 53.00 307 SER D C 1
ATOM 9041 O O . SER D 1 309 ? 33.831 29.146 88.324 1.00 50.86 307 SER D O 1
ATOM 9045 N N . VAL E 1 3 ? 80.292 27.399 87.582 1.00 50.21 1 VAL E N 1
ATOM 9046 C CA . VAL E 1 3 ? 80.509 26.426 86.514 1.00 39.17 1 VAL E CA 1
ATOM 9047 C C . VAL E 1 3 ? 79.456 25.325 86.558 1.00 38.71 1 VAL E C 1
ATOM 9048 O O . VAL E 1 3 ? 79.292 24.628 87.563 1.00 46.08 1 VAL E O 1
ATOM 9052 N N . ILE E 1 4 ? 78.759 25.174 85.445 1.00 30.72 2 ILE E N 1
ATOM 9053 C CA . ILE E 1 4 ? 77.657 24.227 85.336 1.00 29.49 2 ILE E CA 1
ATOM 9054 C C . ILE E 1 4 ? 78.248 22.859 85.022 1.00 29.55 2 ILE E C 1
ATOM 9055 O O . ILE E 1 4 ? 79.057 22.721 84.097 1.00 29.09 2 ILE E O 1
ATOM 9060 N N . ARG E 1 5 ? 77.865 21.846 85.790 1.00 24.43 3 ARG E N 1
ATOM 9061 C CA . ARG E 1 5 ? 78.383 20.502 85.571 1.00 24.83 3 ARG E CA 1
ATOM 9062 C C . ARG E 1 5 ? 77.406 19.727 84.703 1.00 25.07 3 ARG E C 1
ATOM 9063 O O . ARG E 1 5 ? 76.193 19.897 84.829 1.00 27.26 3 ARG E O 1
ATOM 9071 N N . HIS E 1 6 ? 77.935 18.913 83.790 1.00 21.70 4 HIS E N 1
ATOM 9072 C CA A HIS E 1 6 ? 77.127 18.034 82.954 0.57 20.97 4 HIS E CA 1
ATOM 9073 C CA B HIS E 1 6 ? 77.112 18.035 82.971 0.43 21.02 4 HIS E CA 1
ATOM 9074 C C . HIS E 1 6 ? 77.572 16.594 83.164 1.00 20.25 4 HIS E C 1
ATOM 9075 O O . HIS E 1 6 ? 78.610 16.325 83.770 1.00 23.03 4 HIS E O 1
ATOM 9088 N N . PHE E 1 7 ? 76.765 15.652 82.664 1.00 19.29 5 PHE E N 1
ATOM 9089 C CA . PHE E 1 7 ? 77.111 14.231 82.765 1.00 17.06 5 PHE E CA 1
ATOM 9090 C C . PHE E 1 7 ? 76.747 13.610 81.421 1.00 18.33 5 PHE E C 1
ATOM 9091 O O . PHE E 1 7 ? 75.642 13.096 81.234 1.00 18.95 5 PHE E O 1
ATOM 9099 N N . LEU E 1 8 ? 77.696 13.672 80.482 1.00 18.71 6 LEU E N 1
ATOM 9100 C CA . LEU E 1 8 ? 77.502 13.168 79.127 1.00 18.83 6 LEU E CA 1
ATOM 9101 C C . LEU E 1 8 ? 78.231 11.858 78.894 1.00 18.43 6 LEU E C 1
ATOM 9102 O O . LEU E 1 8 ? 77.877 11.117 77.971 1.00 20.21 6 LEU E O 1
ATOM 9107 N N . ARG E 1 9 ? 79.236 11.566 79.706 1.00 18.90 7 ARG E N 1
ATOM 9108 C CA . ARG E 1 9 ? 80.023 10.343 79.606 1.00 17.91 7 ARG E CA 1
ATOM 9109 C C . ARG E 1 9 ? 80.604 10.104 80.991 1.00 19.29 7 ARG E C 1
ATOM 9110 O O . ARG E 1 9 ? 80.702 11.029 81.798 1.00 20.14 7 ARG E O 1
ATOM 9118 N N . ASP E 1 10 ? 80.917 8.858 81.296 1.00 18.83 8 ASP E N 1
ATOM 9119 C CA . ASP E 1 10 ? 81.229 8.432 82.683 1.00 19.19 8 ASP E CA 1
ATOM 9120 C C . ASP E 1 10 ? 82.373 9.192 83.341 1.00 19.91 8 ASP E C 1
ATOM 9121 O O . ASP E 1 10 ? 82.318 9.410 84.539 1.00 20.02 8 ASP E O 1
ATOM 9126 N N . ASP E 1 11 ? 83.366 9.499 82.535 1.00 19.61 9 ASP E N 1
ATOM 9127 C CA . ASP E 1 11 ? 84.534 10.167 83.092 1.00 19.21 9 ASP E CA 1
ATOM 9128 C C . ASP E 1 11 ? 84.322 11.667 83.279 1.00 20.84 9 ASP E C 1
ATOM 9129 O O . ASP E 1 11 ? 85.241 12.361 83.723 1.00 22.25 9 ASP E O 1
ATOM 9134 N N . ASP E 1 12 ? 83.111 12.168 83.032 1.00 19.52 10 ASP E N 1
ATOM 9135 C CA . ASP E 1 12 ? 82.800 13.533 83.436 1.00 21.62 10 ASP E CA 1
ATOM 9136 C C . ASP E 1 12 ? 82.833 13.684 84.955 1.00 23.93 10 ASP E C 1
ATOM 9137 O O . ASP E 1 12 ? 82.952 14.811 85.452 1.00 24.98 10 ASP E O 1
ATOM 9142 N N . LEU E 1 13 ? 82.718 12.584 85.696 1.00 19.20 11 LEU E N 1
ATOM 9143 C CA . LEU E 1 13 ? 82.937 12.566 87.141 1.00 20.58 11 LEU E CA 1
ATOM 9144 C C . LEU E 1 13 ? 84.354 12.071 87.387 1.00 21.52 11 LEU E C 1
ATOM 9145 O O . LEU E 1 13 ? 84.776 11.090 86.771 1.00 20.73 11 LEU E O 1
ATOM 9150 N N . SER E 1 14 ? 85.088 12.743 88.273 1.00 21.19 12 SER E N 1
ATOM 9151 C CA . SER E 1 14 ? 86.357 12.218 88.742 1.00 20.48 12 SER E CA 1
ATOM 9152 C C . SER E 1 14 ? 86.118 10.999 89.630 1.00 20.95 12 SER E C 1
ATOM 9153 O O . SER E 1 14 ? 84.989 10.742 90.053 1.00 20.46 12 SER E O 1
ATOM 9156 N N . PRO E 1 15 ? 87.166 10.223 89.929 1.00 21.07 13 PRO E N 1
ATOM 9157 C CA . PRO E 1 15 ? 86.994 9.125 90.894 1.00 20.88 13 PRO E CA 1
ATOM 9158 C C . PRO E 1 15 ? 86.355 9.575 92.203 1.00 21.13 13 PRO E C 1
ATOM 9159 O O . PRO E 1 15 ? 85.417 8.925 92.667 1.00 21.44 13 PRO E O 1
ATOM 9163 N N . ALA E 1 16 ? 86.818 10.684 92.791 1.00 21.94 14 ALA E N 1
ATOM 9164 C CA . ALA E 1 16 ? 86.229 11.128 94.057 1.00 23.02 14 ALA E CA 1
ATOM 9165 C C . ALA E 1 16 ? 84.784 11.569 93.875 1.00 21.53 14 ALA E C 1
ATOM 9166 O O . ALA E 1 16 ? 83.938 11.298 94.737 1.00 23.09 14 ALA E O 1
ATOM 9168 N N . GLU E 1 17 ? 84.478 12.253 92.769 1.00 20.90 15 GLU E N 1
ATOM 9169 C CA . GLU E 1 17 ? 83.100 12.677 92.506 1.00 19.71 15 GLU E CA 1
ATOM 9170 C C . GLU E 1 17 ? 82.182 11.484 92.274 1.00 21.65 15 GLU E C 1
ATOM 9171 O O . GLU E 1 17 ? 81.047 11.453 92.762 1.00 20.64 15 GLU E O 1
ATOM 9177 N N . GLN E 1 18 ? 82.643 10.497 91.512 1.00 19.72 16 GLN E N 1
ATOM 9178 C CA . GLN E 1 18 ? 81.827 9.307 91.317 1.00 18.54 16 GLN E CA 1
ATOM 9179 C C . GLN E 1 18 ? 81.523 8.617 92.647 1.00 18.35 16 GLN E C 1
ATOM 9180 O O . GLN E 1 18 ? 80.393 8.171 92.879 1.00 19.57 16 GLN E O 1
ATOM 9186 N N . ALA E 1 19 ? 82.520 8.519 93.531 1.00 20.04 17 ALA E N 1
ATOM 9187 C CA . ALA E 1 19 ? 82.276 7.922 94.842 1.00 20.59 17 ALA E CA 1
ATOM 9188 C C . ALA E 1 19 ? 81.212 8.700 95.610 1.00 21.06 17 ALA E C 1
ATOM 9189 O O . ALA E 1 19 ? 80.372 8.091 96.284 1.00 21.67 17 ALA E O 1
ATOM 9191 N N . GLU E 1 20 ? 81.221 10.041 95.504 1.00 22.11 18 GLU E N 1
ATOM 9192 C CA . GLU E 1 20 ? 80.187 10.848 96.162 1.00 21.45 18 GLU E CA 1
ATOM 9193 C C . GLU E 1 20 ? 78.803 10.533 95.605 1.00 20.22 18 GLU E C 1
ATOM 9194 O O . GLU E 1 20 ? 77.829 10.413 96.361 1.00 20.71 18 GLU E O 1
ATOM 9200 N N . VAL E 1 21 ? 78.689 10.420 94.284 1.00 18.68 19 VAL E N 1
ATOM 9201 C CA . VAL E 1 21 ? 77.400 10.101 93.675 1.00 16.72 19 VAL E CA 1
ATOM 9202 C C . VAL E 1 21 ? 76.930 8.727 94.115 1.00 18.56 19 VAL E C 1
ATOM 9203 O O . VAL E 1 21 ? 75.754 8.534 94.429 1.00 18.68 19 VAL E O 1
ATOM 9207 N N . LEU E 1 22 ? 77.827 7.745 94.118 1.00 17.95 20 LEU E N 1
ATOM 9208 C CA . LEU E 1 22 ? 77.414 6.392 94.459 1.00 19.39 20 LEU E CA 1
ATOM 9209 C C . LEU E 1 22 ? 77.038 6.270 95.932 1.00 18.87 20 LEU E C 1
ATOM 9210 O O . LEU E 1 22 ? 76.131 5.504 96.278 1.00 20.07 20 LEU E O 1
ATOM 9215 N N . GLU E 1 23 ? 77.730 7.002 96.816 1.00 18.26 21 GLU E N 1
ATOM 9216 C CA . GLU E 1 23 ? 77.324 7.058 98.220 1.00 20.80 21 GLU E CA 1
ATOM 9217 C C . GLU E 1 23 ? 75.931 7.662 98.360 1.00 19.84 21 GLU E C 1
ATOM 9218 O O . GLU E 1 23 ? 75.088 7.152 99.114 1.00 22.17 21 GLU E O 1
ATOM 9224 N N . LEU E 1 24 ? 75.670 8.748 97.634 1.00 21.37 22 LEU E N 1
ATOM 9225 C CA . LEU E 1 24 ? 74.345 9.359 97.665 1.00 19.51 22 LEU E CA 1
ATOM 9226 C C . LEU E 1 24 ? 73.282 8.402 97.126 1.00 22.20 22 LEU E C 1
ATOM 9227 O O . LEU E 1 24 ? 72.152 8.370 97.633 1.00 20.59 22 LEU E O 1
ATOM 9232 N N . ALA E 1 25 ? 73.632 7.600 96.111 1.00 19.78 23 ALA E N 1
ATOM 9233 C CA . ALA E 1 25 ? 72.664 6.642 95.571 1.00 18.76 23 ALA E CA 1
ATOM 9234 C C . ALA E 1 25 ? 72.242 5.633 96.628 1.00 19.01 23 ALA E C 1
ATOM 9235 O O . ALA E 1 25 ? 71.059 5.275 96.724 1.00 18.10 23 ALA E O 1
ATOM 9237 N N . ALA E 1 26 ? 73.190 5.172 97.446 1.00 19.02 24 ALA E N 1
ATOM 9238 C CA . ALA E 1 26 ? 72.845 4.248 98.518 1.00 19.16 24 ALA E CA 1
ATOM 9239 C C . ALA E 1 26 ? 71.995 4.934 99.577 1.00 19.16 24 ALA E C 1
ATOM 9240 O O . ALA E 1 26 ? 71.044 4.338 100.104 1.00 22.66 24 ALA E O 1
ATOM 9242 N N . GLU E 1 27 ? 72.298 6.199 99.887 1.00 19.75 25 GLU E N 1
ATOM 9243 C CA . GLU E 1 27 ? 71.489 6.915 100.879 1.00 20.92 25 GLU E CA 1
ATOM 9244 C C . GLU E 1 27 ? 70.062 7.125 100.379 1.00 20.63 25 GLU E C 1
ATOM 9245 O O . GLU E 1 27 ? 69.097 7.022 101.153 1.00 21.36 25 GLU E O 1
ATOM 9251 N N . LEU E 1 28 ? 69.915 7.437 99.093 1.00 20.06 26 LEU E N 1
ATOM 9252 C CA . LEU E 1 28 ? 68.602 7.725 98.539 1.00 20.19 26 LEU E CA 1
ATOM 9253 C C . LEU E 1 28 ? 67.779 6.457 98.371 1.00 20.96 26 LEU E C 1
ATOM 9254 O O . LEU E 1 28 ? 66.549 6.504 98.452 1.00 20.47 26 LEU E O 1
ATOM 9259 N N . LYS E 1 29 ? 68.431 5.313 98.135 1.00 19.33 27 LYS E N 1
ATOM 9260 C CA . LYS E 1 29 ? 67.682 4.063 98.117 1.00 19.35 27 LYS E CA 1
ATOM 9261 C C . LYS E 1 29 ? 67.086 3.787 99.494 1.00 21.92 27 LYS E C 1
ATOM 9262 O O . LYS E 1 29 ? 65.969 3.273 99.612 1.00 23.33 27 LYS E O 1
ATOM 9268 N N . LYS E 1 30 ? 67.820 4.137 100.552 1.00 20.35 28 LYS E N 1
ATOM 9269 C CA . LYS E 1 30 ? 67.307 3.950 101.907 1.00 19.67 28 LYS E CA 1
ATOM 9270 C C . LYS E 1 30 ? 66.176 4.924 102.217 1.00 20.37 28 LYS E C 1
ATOM 9271 O O . LYS E 1 30 ? 65.181 4.551 102.855 1.00 23.06 28 LYS E O 1
ATOM 9277 N N . ASP E 1 31 ? 66.329 6.181 101.800 1.00 20.14 29 ASP E N 1
ATOM 9278 C CA . ASP E 1 31 ? 65.414 7.269 102.168 1.00 20.58 29 ASP E CA 1
ATOM 9279 C C . ASP E 1 31 ? 65.061 8.051 100.910 1.00 21.88 29 ASP E C 1
ATOM 9280 O O . ASP E 1 31 ? 65.624 9.126 100.639 1.00 20.77 29 ASP E O 1
ATOM 9285 N N . PRO E 1 32 ? 64.118 7.541 100.113 1.00 22.04 30 PRO E N 1
ATOM 9286 C CA . PRO E 1 32 ? 63.933 8.059 98.746 1.00 18.63 30 PRO E CA 1
ATOM 9287 C C . PRO E 1 32 ? 63.313 9.432 98.626 1.00 19.40 30 PRO E C 1
ATOM 9288 O O . PRO E 1 32 ? 63.358 9.975 97.514 1.00 19.43 30 PRO E O 1
ATOM 9292 N N . VAL E 1 33 ? 62.724 10.005 99.684 1.00 19.34 31 VAL E N 1
ATOM 9293 C CA . VAL E 1 33 ? 62.153 11.340 99.563 1.00 20.09 31 VAL E CA 1
ATOM 9294 C C . VAL E 1 33 ? 62.848 12.311 100.514 1.00 19.97 31 VAL E C 1
ATOM 9295 O O . VAL E 1 33 ? 62.318 13.387 100.823 1.00 22.06 31 VAL E O 1
ATOM 9299 N N . SER E 1 34 ? 64.045 11.936 100.970 1.00 18.34 32 SER E N 1
ATOM 9300 C CA . SER E 1 34 ? 64.803 12.730 101.933 1.00 17.33 32 SER E CA 1
ATOM 9301 C C . SER E 1 34 ? 65.557 13.895 101.300 1.00 20.76 32 SER E C 1
ATOM 9302 O O . SER E 1 34 ? 66.037 14.762 102.046 1.00 18.47 32 SER E O 1
ATOM 9305 N N . ARG E 1 35 ? 65.699 13.925 99.976 1.00 18.61 33 ARG E N 1
ATOM 9306 C CA . ARG E 1 35 ? 66.359 15.031 99.280 1.00 17.87 33 ARG E CA 1
ATOM 9307 C C . ARG E 1 35 ? 65.352 15.688 98.346 1.00 18.39 33 ARG E C 1
ATOM 9308 O O . ARG E 1 35 ? 64.758 15.021 97.493 1.00 18.58 33 ARG E O 1
ATOM 9316 N N . ARG E 1 36 ? 65.139 16.993 98.515 1.00 17.98 34 ARG E N 1
ATOM 9317 C CA . ARG E 1 36 ? 64.109 17.703 97.752 1.00 16.88 34 ARG E CA 1
ATOM 9318 C C . ARG E 1 36 ? 64.661 18.981 97.135 1.00 19.50 34 ARG E C 1
ATOM 9319 O O . ARG E 1 36 ? 64.127 20.082 97.354 1.00 20.14 34 ARG E O 1
ATOM 9327 N N . PRO E 1 37 ? 65.714 18.863 96.321 1.00 17.68 35 PRO E N 1
ATOM 9328 C CA . PRO E 1 37 ? 66.294 20.060 95.694 1.00 19.11 35 PRO E CA 1
ATOM 9329 C C . PRO E 1 37 ? 65.373 20.686 94.670 1.00 19.47 35 PRO E C 1
ATOM 9330 O O . PRO E 1 37 ? 65.581 21.854 94.299 1.00 22.21 35 PRO E O 1
ATOM 9334 N N . LEU E 1 38 ? 64.383 19.948 94.173 1.00 19.55 36 LEU E N 1
ATOM 9335 C CA . LEU E 1 38 ? 63.513 20.454 93.120 1.00 21.11 36 LEU E CA 1
ATOM 9336 C C . LEU E 1 38 ? 62.132 20.831 93.651 1.00 21.09 36 LEU E C 1
ATOM 9337 O O . LEU E 1 38 ? 61.209 21.054 92.856 1.00 21.28 36 LEU E O 1
ATOM 9342 N N . GLN E 1 39 ? 61.973 20.922 94.975 1.00 19.22 37 GLN E N 1
ATOM 9343 C CA . GLN E 1 39 ? 60.682 21.288 95.550 1.00 20.96 37 GLN E CA 1
ATOM 9344 C C . GLN E 1 39 ? 60.187 22.616 94.977 1.00 20.76 37 GLN E C 1
ATOM 9345 O O . GLN E 1 39 ? 60.966 23.542 94.739 1.00 23.46 37 GLN E O 1
ATOM 9351 N N . GLY E 1 40 ? 58.885 22.700 94.752 1.00 23.31 38 GLY E N 1
ATOM 9352 C CA . GLY E 1 40 ? 58.309 23.855 94.099 1.00 23.42 38 GLY E CA 1
ATOM 9353 C C . GLY E 1 40 ? 56.946 23.569 93.497 1.00 25.00 38 GLY E C 1
ATOM 9354 O O . GLY E 1 40 ? 55.920 24.037 94.000 1.00 25.23 38 GLY E O 1
ATOM 9355 N N . PRO E 1 41 ? 56.894 22.762 92.432 1.00 22.12 39 PRO E N 1
ATOM 9356 C CA . PRO E 1 41 ? 58.029 22.048 91.837 1.00 18.86 39 PRO E CA 1
ATOM 9357 C C . PRO E 1 41 ? 58.834 22.880 90.861 1.00 22.46 39 PRO E C 1
ATOM 9358 O O . PRO E 1 41 ? 58.293 23.753 90.175 1.00 24.04 39 PRO E O 1
ATOM 9362 N N . ARG E 1 42 ? 60.124 22.575 90.791 1.00 20.74 40 ARG E N 1
ATOM 9363 C CA . ARG E 1 42 ? 60.963 23.018 89.691 1.00 19.41 40 ARG E CA 1
ATOM 9364 C C . ARG E 1 42 ? 60.897 21.969 88.593 1.00 20.00 40 ARG E C 1
ATOM 9365 O O . ARG E 1 42 ? 60.648 20.788 88.860 1.00 22.10 40 ARG E O 1
ATOM 9373 N N . GLY E 1 43 ? 61.117 22.399 87.349 1.00 22.32 41 GLY E N 1
ATOM 9374 C CA . GLY E 1 43 ? 61.028 21.486 86.224 1.00 20.21 41 GLY E CA 1
ATOM 9375 C C . GLY E 1 43 ? 62.349 20.817 85.858 1.00 18.41 41 GLY E C 1
ATOM 9376 O O . GLY E 1 43 ? 63.431 21.346 86.099 1.00 19.93 41 GLY E O 1
ATOM 9377 N N . VAL E 1 44 ? 62.240 19.634 85.263 1.00 17.72 42 VAL E N 1
ATOM 9378 C CA . VAL E 1 44 ? 63.369 18.985 84.602 1.00 18.94 42 VAL E CA 1
ATOM 9379 C C . VAL E 1 44 ? 62.852 18.472 83.269 1.00 21.33 42 VAL E C 1
ATOM 9380 O O . VAL E 1 44 ? 61.799 17.832 83.225 1.00 20.57 42 VAL E O 1
ATOM 9384 N N . ALA E 1 45 ? 63.560 18.782 82.182 1.00 19.58 43 ALA E N 1
ATOM 9385 C CA . ALA E 1 45 ? 63.178 18.264 80.873 1.00 19.56 43 ALA E CA 1
ATOM 9386 C C . ALA E 1 45 ? 63.685 16.838 80.730 1.00 21.07 43 ALA E C 1
ATOM 9387 O O . ALA E 1 45 ? 64.824 16.547 81.108 1.00 20.46 43 ALA E O 1
ATOM 9389 N N . VAL E 1 46 ? 62.840 15.943 80.213 1.00 19.52 44 VAL E N 1
ATOM 9390 C CA . VAL E 1 46 ? 63.247 14.567 79.903 1.00 20.29 44 VAL E CA 1
ATOM 9391 C C . VAL E 1 46 ? 62.845 14.292 78.459 1.00 22.49 44 VAL E C 1
ATOM 9392 O O . VAL E 1 46 ? 61.660 14.087 78.165 1.00 21.93 44 VAL E O 1
ATOM 9396 N N . ILE E 1 47 ? 63.827 14.286 77.557 1.00 22.12 45 ILE E N 1
ATOM 9397 C CA . ILE E 1 47 ? 63.583 14.325 76.119 1.00 22.87 45 ILE E CA 1
ATOM 9398 C C . ILE E 1 47 ? 64.095 13.036 75.505 1.00 23.32 45 ILE E C 1
ATOM 9399 O O . ILE E 1 47 ? 65.242 12.648 75.747 1.00 22.18 45 ILE E O 1
ATOM 9404 N N . PHE E 1 48 ? 63.247 12.379 74.716 1.00 25.28 46 PHE E N 1
ATOM 9405 C CA . PHE E 1 48 ? 63.536 11.084 74.108 1.00 26.90 46 PHE E CA 1
ATOM 9406 C C . PHE E 1 48 ? 63.507 11.247 72.598 1.00 28.20 46 PHE E C 1
ATOM 9407 O O . PHE E 1 48 ? 62.436 11.466 72.025 1.00 32.06 46 PHE E O 1
ATOM 9415 N N . ASP E 1 49 ? 64.671 11.140 71.945 1.00 32.01 47 ASP E N 1
ATOM 9416 C CA . ASP E 1 49 ? 64.645 10.967 70.494 1.00 34.28 47 ASP E CA 1
ATOM 9417 C C . ASP E 1 49 ? 64.209 9.557 70.119 1.00 35.13 47 ASP E C 1
ATOM 9418 O O . ASP E 1 49 ? 63.826 9.317 68.965 1.00 38.98 47 ASP E O 1
ATOM 9423 N N . LYS E 1 50 ? 64.272 8.631 71.070 1.00 33.61 48 LYS E N 1
ATOM 9424 C CA . LYS E 1 50 ? 63.769 7.272 70.956 1.00 39.34 48 LYS E CA 1
ATOM 9425 C C . LYS E 1 50 ? 63.386 6.825 72.358 1.00 37.99 48 LYS E C 1
ATOM 9426 O O . LYS E 1 50 ? 64.154 7.016 73.305 1.00 37.36 48 LYS E O 1
ATOM 9428 N N . ASN E 1 51 ? 62.200 6.239 72.492 1.00 46.98 49 ASN E N 1
ATOM 9429 C CA . ASN E 1 51 ? 61.661 5.949 73.815 1.00 45.71 49 ASN E CA 1
ATOM 9430 C C . ASN E 1 51 ? 62.422 4.812 74.498 1.00 51.50 49 ASN E C 1
ATOM 9431 O O . ASN E 1 51 ? 63.143 4.038 73.862 1.00 44.51 49 ASN E O 1
ATOM 9436 N N . SER E 1 52 ? 62.249 4.724 75.822 1.00 39.25 50 SER E N 1
ATOM 9437 C CA . SER E 1 52 ? 62.808 3.640 76.629 1.00 38.52 50 SER E CA 1
ATOM 9438 C C . SER E 1 52 ? 62.000 3.512 77.916 1.00 40.80 50 SER E C 1
ATOM 9439 O O . SER E 1 52 ? 61.842 4.501 78.636 1.00 36.57 50 SER E O 1
ATOM 9442 N N . THR E 1 53 ? 61.531 2.294 78.223 1.00 37.20 51 THR E N 1
ATOM 9443 C CA . THR E 1 53 ? 60.714 2.074 79.424 1.00 37.16 51 THR E CA 1
ATOM 9444 C C . THR E 1 53 ? 61.493 2.322 80.712 1.00 32.98 51 THR E C 1
ATOM 9445 O O . THR E 1 53 ? 61.017 3.030 81.614 1.00 31.54 51 THR E O 1
ATOM 9449 N N . ARG E 1 54 ? 62.652 1.680 80.853 1.00 25.54 52 ARG E N 1
ATOM 9450 C CA . ARG E 1 54 ? 63.535 1.942 81.978 1.00 28.18 52 ARG E CA 1
ATOM 9451 C C . ARG E 1 54 ? 63.805 3.429 82.123 1.00 26.99 52 ARG E C 1
ATOM 9452 O O . ARG E 1 54 ? 63.717 3.984 83.219 1.00 25.22 52 ARG E O 1
ATOM 9460 N N . THR E 1 55 ? 64.146 4.097 81.021 1.00 26.15 53 THR E N 1
ATOM 9461 C CA . THR E 1 55 ? 64.607 5.472 81.166 1.00 25.30 53 THR E CA 1
ATOM 9462 C C . THR E 1 55 ? 63.448 6.397 81.520 1.00 20.73 53 THR E C 1
ATOM 9463 O O . THR E 1 55 ? 63.591 7.277 82.382 1.00 20.62 53 THR E O 1
ATOM 9467 N N . ARG E 1 56 ? 62.286 6.170 80.900 1.00 22.64 54 ARG E N 1
ATOM 9468 C CA . ARG E 1 56 ? 61.098 6.967 81.191 1.00 22.66 54 ARG E CA 1
ATOM 9469 C C . ARG E 1 56 ? 60.681 6.826 82.650 1.00 21.49 54 ARG E C 1
ATOM 9470 O O . ARG E 1 56 ? 60.546 7.825 83.375 1.00 21.25 54 ARG E O 1
ATOM 9478 N N . PHE E 1 57 ? 60.489 5.587 83.107 1.00 21.25 55 PHE E N 1
ATOM 9479 C CA . PHE E 1 57 ? 60.001 5.403 84.472 1.00 20.63 55 PHE E CA 1
ATOM 9480 C C . PHE E 1 57 ? 61.029 5.878 85.487 1.00 19.25 55 PHE E C 1
ATOM 9481 O O . PHE E 1 57 ? 60.683 6.548 86.467 1.00 19.05 55 PHE E O 1
ATOM 9489 N N . SER E 1 58 ? 62.295 5.505 85.301 1.00 19.68 56 SER E N 1
ATOM 9490 C CA . SER E 1 58 ? 63.280 5.835 86.320 1.00 17.65 56 SER E CA 1
ATOM 9491 C C . SER E 1 58 ? 63.467 7.342 86.452 1.00 19.29 56 SER E C 1
ATOM 9492 O O . SER E 1 58 ? 63.504 7.864 87.571 1.00 20.55 56 SER E O 1
ATOM 9495 N N . PHE E 1 59 ? 63.548 8.072 85.330 1.00 17.94 57 PHE E N 1
ATOM 9496 C CA . PHE E 1 59 ? 63.764 9.510 85.460 1.00 17.43 57 PHE E CA 1
ATOM 9497 C C . PHE E 1 59 ? 62.499 10.234 85.891 1.00 18.30 57 PHE E C 1
ATOM 9498 O O . PHE E 1 59 ? 62.570 11.140 86.729 1.00 20.45 57 PHE E O 1
ATOM 9506 N N . GLU E 1 60 ? 61.344 9.875 85.311 1.00 16.83 58 GLU E N 1
ATOM 9507 C CA . GLU E 1 60 ? 60.125 10.612 85.653 1.00 16.63 58 GLU E CA 1
ATOM 9508 C C . GLU E 1 60 ? 59.818 10.511 87.144 1.00 20.74 58 GLU E C 1
ATOM 9509 O O . GLU E 1 60 ? 59.494 11.515 87.796 1.00 20.09 58 GLU E O 1
ATOM 9515 N N . LEU E 1 61 ? 59.933 9.307 87.705 1.00 19.71 59 LEU E N 1
ATOM 9516 C CA . LEU E 1 61 ? 59.604 9.117 89.112 1.00 19.20 59 LEU E CA 1
ATOM 9517 C C . LEU E 1 61 ? 60.717 9.650 89.998 1.00 18.52 59 LEU E C 1
ATOM 9518 O O . LEU E 1 61 ? 60.450 10.223 91.060 1.00 19.49 59 LEU E O 1
ATOM 9523 N N . GLY E 1 62 ? 61.972 9.491 89.573 1.00 19.50 60 GLY E N 1
ATOM 9524 C CA . GLY E 1 62 ? 63.060 10.013 90.374 1.00 18.27 60 GLY E CA 1
ATOM 9525 C C . GLY E 1 62 ? 62.974 11.513 90.534 1.00 17.85 60 GLY E C 1
ATOM 9526 O O . GLY E 1 62 ? 63.163 12.041 91.632 1.00 18.07 60 GLY E O 1
ATOM 9527 N N . ILE E 1 63 ? 62.653 12.214 89.441 1.00 17.71 61 ILE E N 1
ATOM 9528 C CA . ILE E 1 63 ? 62.531 13.666 89.500 1.00 15.41 61 ILE E CA 1
ATOM 9529 C C . ILE E 1 63 ? 61.381 14.062 90.417 1.00 17.83 61 ILE E C 1
ATOM 9530 O O . ILE E 1 63 ? 61.497 15.003 91.212 1.00 17.97 61 ILE E O 1
ATOM 9535 N N . ALA E 1 64 ? 60.263 13.336 90.336 1.00 16.54 62 ALA E N 1
ATOM 9536 C CA . ALA E 1 64 ? 59.143 13.621 91.231 1.00 17.33 62 ALA E CA 1
ATOM 9537 C C . ALA E 1 64 ? 59.527 13.407 92.691 1.00 17.78 62 ALA E C 1
ATOM 9538 O O . ALA E 1 64 ? 59.108 14.173 93.575 1.00 18.95 62 ALA E O 1
ATOM 9540 N N . GLN E 1 65 ? 60.324 12.371 92.965 1.00 17.11 63 GLN E N 1
ATOM 9541 C CA . GLN E 1 65 ? 60.731 12.090 94.335 1.00 16.74 63 GLN E CA 1
ATOM 9542 C C . GLN E 1 65 ? 61.752 13.090 94.864 1.00 15.89 63 GLN E C 1
ATOM 9543 O O . GLN E 1 65 ? 61.949 13.150 96.086 1.00 18.21 63 GLN E O 1
ATOM 9549 N N . LEU E 1 66 ? 62.375 13.887 93.985 1.00 16.56 64 LEU E N 1
ATOM 9550 C CA . LEU E 1 66 ? 63.189 15.019 94.404 1.00 16.95 64 LEU E CA 1
ATOM 9551 C C . LEU E 1 66 ? 62.364 16.282 94.577 1.00 20.25 64 LEU E C 1
ATOM 9552 O O . LEU E 1 66 ? 62.945 17.349 94.821 1.00 18.84 64 LEU E O 1
ATOM 9557 N N . GLY E 1 67 ? 61.039 16.185 94.433 1.00 18.49 65 GLY E N 1
ATOM 9558 C CA . GLY E 1 67 ? 60.145 17.319 94.570 1.00 18.12 65 GLY E CA 1
ATOM 9559 C C . GLY E 1 67 ? 59.807 18.013 93.273 1.00 18.95 65 GLY E C 1
ATOM 9560 O O . GLY E 1 67 ? 58.995 18.948 93.285 1.00 22.09 65 GLY E O 1
ATOM 9561 N N . GLY E 1 68 ? 60.415 17.599 92.160 1.00 19.00 66 GLY E N 1
ATOM 9562 C CA . GLY E 1 68 ? 60.283 18.316 90.913 1.00 19.12 66 GLY E CA 1
ATOM 9563 C C . GLY E 1 68 ? 59.166 17.765 90.057 1.00 19.34 66 GLY E C 1
ATOM 9564 O O . GLY E 1 68 ? 58.413 16.869 90.447 1.00 21.02 66 GLY E O 1
ATOM 9565 N N . HIS E 1 69 ? 59.084 18.306 88.842 1.00 20.93 67 HIS E N 1
ATOM 9566 C CA . HIS E 1 69 ? 58.113 17.862 87.854 1.00 21.19 67 HIS E CA 1
ATOM 9567 C C . HIS E 1 69 ? 58.849 17.623 86.551 1.00 19.78 67 HIS E C 1
ATOM 9568 O O . HIS E 1 69 ? 59.406 18.559 85.972 1.00 20.63 67 HIS E O 1
ATOM 9575 N N . ALA E 1 70 ? 58.845 16.384 86.084 1.00 18.78 68 ALA E N 1
ATOM 9576 C CA . ALA E 1 70 ? 59.481 16.069 84.817 1.00 18.99 68 ALA E CA 1
ATOM 9577 C C . ALA E 1 70 ? 58.527 16.371 83.665 1.00 20.75 68 ALA E C 1
ATOM 9578 O O . ALA E 1 70 ? 57.377 15.923 83.661 1.00 22.80 68 ALA E O 1
ATOM 9580 N N . VAL E 1 71 ? 58.999 17.125 82.685 1.00 19.06 69 VAL E N 1
ATOM 9581 C CA . VAL E 1 71 ? 58.256 17.319 81.450 1.00 19.91 69 VAL E CA 1
ATOM 9582 C C . VAL E 1 71 ? 58.864 16.353 80.448 1.00 20.82 69 VAL E C 1
ATOM 9583 O O . VAL E 1 71 ? 60.011 16.531 80.026 1.00 22.85 69 VAL E O 1
ATOM 9587 N N . VAL E 1 72 ? 58.099 15.329 80.080 1.00 23.25 70 VAL E N 1
ATOM 9588 C CA . VAL E 1 72 ? 58.601 14.207 79.296 1.00 24.50 70 VAL E CA 1
ATOM 9589 C C . VAL E 1 72 ? 58.164 14.401 77.855 1.00 26.75 70 VAL E C 1
ATOM 9590 O O . VAL E 1 72 ? 56.968 14.531 77.570 1.00 32.32 70 VAL E O 1
ATOM 9594 N N . VAL E 1 73 ? 59.137 14.442 76.951 1.00 25.92 71 VAL E N 1
ATOM 9595 C CA . VAL E 1 73 ? 58.900 14.666 75.533 1.00 29.64 71 VAL E CA 1
ATOM 9596 C C . VAL E 1 73 ? 59.287 13.387 74.809 1.00 30.78 71 VAL E C 1
ATOM 9597 O O . VAL E 1 73 ? 60.456 12.983 74.844 1.00 30.11 71 VAL E O 1
ATOM 9601 N N . ASP E 1 74 ? 58.303 12.745 74.180 1.00 36.19 72 ASP E N 1
ATOM 9602 C CA . ASP E 1 74 ? 58.506 11.490 73.452 1.00 43.31 72 ASP E CA 1
ATOM 9603 C C . ASP E 1 74 ? 59.180 11.766 72.124 1.00 43.31 72 ASP E C 1
ATOM 9604 O O . ASP E 1 74 ? 58.832 12.735 71.454 1.00 44.60 72 ASP E O 1
ATOM 9609 N N . LEU E 1 80 ? 63.688 16.958 67.596 1.00 64.17 78 LEU E N 1
ATOM 9610 C CA . LEU E 1 80 ? 64.469 18.053 68.162 1.00 59.30 78 LEU E CA 1
ATOM 9611 C C . LEU E 1 80 ? 65.606 18.417 67.206 1.00 61.80 78 LEU E C 1
ATOM 9612 O O . LEU E 1 80 ? 66.307 17.541 66.691 1.00 63.06 78 LEU E O 1
ATOM 9617 N N . GLY E 1 81 ? 65.794 19.719 66.989 1.00 58.74 79 GLY E N 1
ATOM 9618 C CA . GLY E 1 81 ? 66.651 20.209 65.933 1.00 55.27 79 GLY E CA 1
ATOM 9619 C C . GLY E 1 81 ? 65.955 20.393 64.601 1.00 57.41 79 GLY E C 1
ATOM 9620 O O . GLY E 1 81 ? 66.551 20.970 63.682 1.00 62.51 79 GLY E O 1
ATOM 9621 N N . ARG E 1 82 ? 64.708 19.934 64.474 1.00 58.92 80 ARG E N 1
ATOM 9622 C CA . ARG E 1 82 ? 63.990 20.017 63.207 1.00 54.87 80 ARG E CA 1
ATOM 9623 C C . ARG E 1 82 ? 63.489 21.433 62.933 1.00 55.57 80 ARG E C 1
ATOM 9624 O O . ARG E 1 82 ? 63.883 22.060 61.943 1.00 56.21 80 ARG E O 1
ATOM 9626 N N . ASP E 1 83 ? 62.611 21.956 63.795 1.00 55.48 81 ASP E N 1
ATOM 9627 C CA . ASP E 1 83 ? 61.971 23.234 63.502 1.00 55.01 81 ASP E CA 1
ATOM 9628 C C . ASP E 1 83 ? 62.734 24.445 64.032 1.00 49.33 81 ASP E C 1
ATOM 9629 O O . ASP E 1 83 ? 62.376 25.574 63.684 1.00 49.41 81 ASP E O 1
ATOM 9634 N N . GLU E 1 84 ? 63.764 24.249 64.856 1.00 46.63 82 GLU E N 1
ATOM 9635 C CA . GLU E 1 84 ? 64.644 25.343 65.249 1.00 47.28 82 GLU E CA 1
ATOM 9636 C C . GLU E 1 84 ? 65.999 24.749 65.602 1.00 40.07 82 GLU E C 1
ATOM 9637 O O . GLU E 1 84 ? 66.129 23.543 65.818 1.00 42.77 82 GLU E O 1
ATOM 9643 N N . THR E 1 85 ? 67.010 25.609 65.676 1.00 39.78 83 THR E N 1
ATOM 9644 C CA . THR E 1 85 ? 68.348 25.127 65.992 1.00 39.99 83 THR E CA 1
ATOM 9645 C C . THR E 1 85 ? 68.381 24.502 67.384 1.00 40.84 83 THR E C 1
ATOM 9646 O O . THR E 1 85 ? 67.610 24.868 68.278 1.00 35.17 83 THR E O 1
ATOM 9650 N N . LEU E 1 86 ? 69.278 23.525 67.550 1.00 37.94 84 LEU E N 1
ATOM 9651 C CA . LEU E 1 86 ? 69.586 22.989 68.871 1.00 36.45 84 LEU E CA 1
ATOM 9652 C C . LEU E 1 86 ? 69.872 24.094 69.875 1.00 33.14 84 LEU E C 1
ATOM 9653 O O . LEU E 1 86 ? 69.460 24.010 71.038 1.00 34.47 84 LEU E O 1
ATOM 9658 N N . GLN E 1 87 ? 70.614 25.118 69.449 1.00 36.89 85 GLN E N 1
ATOM 9659 C CA . GLN E 1 87 ? 71.010 26.187 70.359 1.00 38.54 85 GLN E CA 1
ATOM 9660 C C . GLN E 1 87 ? 69.802 26.999 70.812 1.00 34.66 85 GLN E C 1
ATOM 9661 O O . GLN E 1 87 ? 69.730 27.427 71.973 1.00 35.49 85 GLN E O 1
ATOM 9667 N N . ASP E 1 88 ? 68.839 27.217 69.914 1.00 33.50 86 ASP E N 1
ATOM 9668 C CA . ASP E 1 88 ? 67.623 27.923 70.310 1.00 33.65 86 ASP E CA 1
ATOM 9669 C C . ASP E 1 88 ? 66.814 27.086 71.292 1.00 33.62 86 ASP E C 1
ATOM 9670 O O . ASP E 1 88 ? 66.256 27.616 72.262 1.00 33.14 86 ASP E O 1
ATOM 9675 N N . THR E 1 89 ? 66.745 25.777 71.065 1.00 30.77 87 THR E N 1
ATOM 9676 C CA . THR E 1 89 ? 66.033 24.908 71.998 1.00 28.87 87 THR E CA 1
ATOM 9677 C C . THR E 1 89 ? 66.685 24.936 73.374 1.00 28.18 87 THR E C 1
ATOM 9678 O O . THR E 1 89 ? 65.993 24.980 74.400 1.00 28.65 87 THR E O 1
ATOM 9682 N N . ALA E 1 90 ? 68.021 24.893 73.410 1.00 29.34 88 ALA E N 1
ATOM 9683 C CA . ALA E 1 90 ? 68.743 24.909 74.678 1.00 29.44 88 ALA E CA 1
ATOM 9684 C C . ALA E 1 90 ? 68.469 26.189 75.446 1.00 29.81 88 ALA E C 1
ATOM 9685 O O . ALA E 1 90 ? 68.332 26.169 76.676 1.00 28.71 88 ALA E O 1
ATOM 9687 N N . LYS E 1 91 ? 68.408 27.317 74.737 1.00 28.44 89 LYS E N 1
ATOM 9688 C CA . LYS E 1 91 ? 68.185 28.585 75.413 1.00 29.58 89 LYS E CA 1
ATOM 9689 C C . LYS E 1 91 ? 66.775 28.660 75.987 1.00 29.86 89 LYS E C 1
ATOM 9690 O O . LYS E 1 91 ? 66.589 29.133 77.112 1.00 29.44 89 LYS E O 1
ATOM 9696 N N . VAL E 1 92 ? 65.781 28.149 75.261 1.00 31.05 90 VAL E N 1
ATOM 9697 C CA . VAL E 1 92 ? 64.415 28.178 75.778 1.00 28.15 90 VAL E CA 1
ATOM 9698 C C . VAL E 1 92 ? 64.261 27.214 76.948 1.00 28.32 90 VAL E C 1
ATOM 9699 O O . VAL E 1 92 ? 63.703 27.578 77.992 1.00 28.42 90 VAL E O 1
ATOM 9703 N N . LEU E 1 93 ? 64.750 25.975 76.793 1.00 27.35 91 LEU E N 1
ATOM 9704 C CA . LEU E 1 93 ? 64.636 25.001 77.878 1.00 25.41 91 LEU E CA 1
ATOM 9705 C C . LEU E 1 93 ? 65.247 25.535 79.163 1.00 25.22 91 LEU E C 1
ATOM 9706 O O . LEU E 1 93 ? 64.694 25.339 80.252 1.00 25.05 91 LEU E O 1
ATOM 9711 N N . SER E 1 94 ? 66.376 26.237 79.049 1.00 28.55 92 SER E N 1
ATOM 9712 C CA . SER E 1 94 ? 67.059 26.779 80.217 1.00 26.44 92 SER E CA 1
ATOM 9713 C C . SER E 1 94 ? 66.200 27.781 80.980 1.00 26.08 92 SER E C 1
ATOM 9714 O O . SER E 1 94 ? 66.464 28.028 82.160 1.00 28.89 92 SER E O 1
ATOM 9717 N N . ARG E 1 95 ? 65.192 28.367 80.332 1.00 25.45 93 ARG E N 1
ATOM 9718 C CA . ARG E 1 95 ? 64.264 29.262 81.006 1.00 27.74 93 ARG E CA 1
ATOM 9719 C C . ARG E 1 95 ? 63.145 28.527 81.727 1.00 29.28 93 ARG E C 1
ATOM 9720 O O . ARG E 1 95 ? 62.506 29.118 82.602 1.00 32.87 93 ARG E O 1
ATOM 9728 N N . TYR E 1 96 ? 62.869 27.273 81.365 1.00 25.27 94 TYR E N 1
ATOM 9729 C CA . TYR E 1 96 ? 61.769 26.536 81.976 1.00 26.39 94 TYR E CA 1
ATOM 9730 C C . TYR E 1 96 ? 62.207 25.502 83.002 1.00 23.94 94 TYR E C 1
ATOM 9731 O O . TYR E 1 96 ? 61.425 25.196 83.908 1.00 23.95 94 TYR E O 1
ATOM 9740 N N . VAL E 1 97 ? 63.413 24.933 82.888 1.00 23.15 95 VAL E N 1
ATOM 9741 C CA . VAL E 1 97 ? 63.779 23.787 83.713 1.00 23.18 95 VAL E CA 1
ATOM 9742 C C . VAL E 1 97 ? 65.139 24.006 84.357 1.00 24.35 95 VAL E C 1
ATOM 9743 O O . VAL E 1 97 ? 65.932 24.849 83.929 1.00 25.21 95 VAL E O 1
ATOM 9747 N N . ASP E 1 98 ? 65.405 23.205 85.397 1.00 21.91 96 ASP E N 1
ATOM 9748 C CA . ASP E 1 98 ? 66.651 23.267 86.150 1.00 20.36 96 ASP E CA 1
ATOM 9749 C C . ASP E 1 98 ? 67.689 22.260 85.665 1.00 20.54 96 ASP E C 1
ATOM 9750 O O . ASP E 1 98 ? 68.836 22.307 86.113 1.00 21.79 96 ASP E O 1
ATOM 9755 N N . ALA E 1 99 ? 67.313 21.366 84.761 1.00 21.26 97 ALA E N 1
ATOM 9756 C CA . ALA E 1 99 ? 68.214 20.369 84.201 1.00 19.30 97 ALA E CA 1
ATOM 9757 C C . ALA E 1 99 ? 67.545 19.790 82.965 1.00 18.93 97 ALA E C 1
ATOM 9758 O O . ALA E 1 99 ? 66.322 19.827 82.834 1.00 20.26 97 ALA E O 1
ATOM 9760 N N . ILE E 1 100 ? 68.366 19.265 82.054 1.00 18.04 98 ILE E N 1
ATOM 9761 C CA . ILE E 1 100 ? 67.897 18.657 80.810 1.00 17.66 98 ILE E CA 1
ATOM 9762 C C . ILE E 1 100 ? 68.447 17.243 80.736 1.00 20.67 98 ILE E C 1
ATOM 9763 O O . ILE E 1 100 ? 69.667 17.048 80.719 1.00 22.30 98 ILE E O 1
ATOM 9768 N N . VAL E 1 101 ? 67.545 16.262 80.694 1.00 18.56 99 VAL E N 1
ATOM 9769 C CA . VAL E 1 101 ? 67.892 14.859 80.503 1.00 20.09 99 VAL E CA 1
ATOM 9770 C C . VAL E 1 101 ? 67.539 14.493 79.073 1.00 19.12 99 VAL E C 1
ATOM 9771 O O . VAL E 1 101 ? 66.390 14.668 78.659 1.00 20.32 99 VAL E O 1
ATOM 9775 N N . TRP E 1 102 ? 68.500 13.961 78.318 1.00 19.56 100 TRP E N 1
ATOM 9776 C CA . TRP E 1 102 ? 68.291 13.789 76.882 1.00 19.73 100 TRP E CA 1
ATOM 9777 C C . TRP E 1 102 ? 68.794 12.417 76.452 1.00 20.50 100 TRP E C 1
ATOM 9778 O O . TRP E 1 102 ? 69.966 12.092 76.674 1.00 20.68 100 TRP E O 1
ATOM 9789 N N . ARG E 1 103 ? 67.914 11.621 75.848 1.00 20.19 101 ARG E N 1
ATOM 9790 C CA . ARG E 1 103 ? 68.293 10.382 75.174 1.00 22.62 101 ARG E CA 1
ATOM 9791 C C . ARG E 1 103 ? 68.343 10.676 73.683 1.00 21.85 101 ARG E C 1
ATOM 9792 O O . ARG E 1 103 ? 67.316 11.003 73.085 1.00 23.14 101 ARG E O 1
ATOM 9800 N N . THR E 1 104 ? 69.525 10.565 73.082 1.00 22.18 102 THR E N 1
ATOM 9801 C CA . THR E 1 104 ? 69.662 10.919 71.681 1.00 23.12 102 THR E CA 1
ATOM 9802 C C . THR E 1 104 ? 70.730 10.025 71.073 1.00 28.72 102 THR E C 1
ATOM 9803 O O . THR E 1 104 ? 71.168 9.052 71.690 1.00 32.35 102 THR E O 1
ATOM 9807 N N . PHE E 1 105 ? 71.088 10.306 69.828 1.00 27.75 103 PHE E N 1
ATOM 9808 C CA . PHE E 1 105 ? 71.966 9.417 69.080 1.00 25.94 103 PHE E CA 1
ATOM 9809 C C . PHE E 1 105 ? 73.407 9.907 69.124 1.00 28.22 103 PHE E C 1
ATOM 9810 O O . PHE E 1 105 ? 74.213 9.392 69.899 1.00 28.42 103 PHE E O 1
ATOM 9818 N N . GLY E 1 106 ? 73.750 10.907 68.318 1.00 32.84 104 GLY E N 1
ATOM 9819 C CA . GLY E 1 106 ? 75.136 11.347 68.252 1.00 28.95 104 GLY E CA 1
ATOM 9820 C C . GLY E 1 106 ? 75.573 12.110 69.494 1.00 27.38 104 GLY E C 1
ATOM 9821 O O . GLY E 1 106 ? 74.857 12.967 70.016 1.00 27.20 104 GLY E O 1
ATOM 9822 N N . GLN E 1 107 ? 76.781 11.790 69.965 1.00 27.53 105 GLN E N 1
ATOM 9823 C CA . GLN E 1 107 ? 77.360 12.485 71.112 1.00 26.33 105 GLN E CA 1
ATOM 9824 C C . GLN E 1 107 ? 77.567 13.974 70.846 1.00 27.73 105 GLN E C 1
ATOM 9825 O O . GLN E 1 107 ? 77.503 14.785 71.778 1.00 27.21 105 GLN E O 1
ATOM 9831 N N . GLU E 1 108 ? 77.830 14.354 69.596 1.00 28.20 106 GLU E N 1
ATOM 9832 C CA . GLU E 1 108 ? 78.075 15.763 69.302 1.00 30.55 106 GLU E CA 1
ATOM 9833 C C . GLU E 1 108 ? 76.849 16.618 69.603 1.00 32.22 106 GLU E C 1
ATOM 9834 O O . GLU E 1 108 ? 76.990 17.798 69.947 1.00 29.60 106 GLU E O 1
ATOM 9840 N N . ARG E 1 109 ? 75.644 16.038 69.505 1.00 28.17 107 ARG E N 1
ATOM 9841 C CA . ARG E 1 109 ? 74.426 16.771 69.839 1.00 29.76 107 ARG E CA 1
ATOM 9842 C C . ARG E 1 109 ? 74.369 17.061 71.331 1.00 27.60 107 ARG E C 1
ATOM 9843 O O . ARG E 1 109 ? 74.010 18.171 71.750 1.00 25.55 107 ARG E O 1
ATOM 9851 N N . LEU E 1 110 ? 74.701 16.062 72.150 1.00 26.24 108 LEU E N 1
ATOM 9852 C CA . LEU E 1 110 ? 74.764 16.278 73.586 1.00 24.08 108 LEU E CA 1
ATOM 9853 C C . LEU E 1 110 ? 75.797 17.345 73.920 1.00 26.72 108 LEU E C 1
ATOM 9854 O O . LEU E 1 110 ? 75.542 18.246 74.729 1.00 25.67 108 LEU E O 1
ATOM 9859 N N . ASP E 1 111 ? 76.974 17.253 73.300 1.00 28.10 109 ASP E N 1
ATOM 9860 C CA . ASP E 1 111 ? 78.011 18.256 73.514 1.00 31.66 109 ASP E CA 1
ATOM 9861 C C . ASP E 1 111 ? 77.502 19.649 73.184 1.00 32.38 109 ASP E C 1
ATOM 9862 O O . ASP E 1 111 ? 77.772 20.612 73.914 1.00 31.91 109 ASP E O 1
ATOM 9867 N N . ALA E 1 112 ? 76.774 19.776 72.075 1.00 29.83 110 ALA E N 1
ATOM 9868 C CA . ALA E 1 112 ? 76.290 21.087 71.657 1.00 33.25 110 ALA E CA 1
ATOM 9869 C C . ALA E 1 112 ? 75.258 21.623 72.637 1.00 35.64 110 ALA E C 1
ATOM 9870 O O . ALA E 1 112 ? 75.260 22.819 72.958 1.00 37.58 110 ALA E O 1
ATOM 9872 N N . MET E 1 113 ? 74.368 20.755 73.122 1.00 28.12 111 MET E N 1
ATOM 9873 C CA . MET E 1 113 ? 73.360 21.188 74.081 1.00 29.92 111 MET E CA 1
ATOM 9874 C C . MET E 1 113 ? 74.019 21.678 75.363 1.00 32.64 111 MET E C 1
ATOM 9875 O O . MET E 1 113 ? 73.641 22.727 75.908 1.00 32.22 111 MET E O 1
ATOM 9880 N N . ALA E 1 114 ? 75.018 20.927 75.850 1.00 27.00 112 ALA E N 1
ATOM 9881 C CA . ALA E 1 114 ? 75.701 21.261 77.095 1.00 27.07 112 ALA E CA 1
ATOM 9882 C C . ALA E 1 114 ? 76.490 22.563 76.986 1.00 33.77 112 ALA E C 1
ATOM 9883 O O . ALA E 1 114 ? 76.606 23.298 77.972 1.00 38.35 112 ALA E O 1
ATOM 9885 N N . SER E 1 115 ? 77.043 22.869 75.816 1.00 33.92 113 SER E N 1
ATOM 9886 C CA . SER E 1 115 ? 77.852 24.079 75.724 1.00 38.12 113 SER E CA 1
ATOM 9887 C C . SER E 1 115 ? 77.001 25.344 75.712 1.00 36.59 113 SER E C 1
ATOM 9888 O O . SER E 1 115 ? 77.517 26.423 76.022 1.00 41.78 113 SER E O 1
ATOM 9891 N N . VAL E 1 116 ? 75.713 25.236 75.386 1.00 31.11 114 VAL E N 1
ATOM 9892 C CA . VAL E 1 116 ? 74.837 26.391 75.330 1.00 30.64 114 VAL E CA 1
ATOM 9893 C C . VAL E 1 116 ? 73.873 26.463 76.514 1.00 32.37 114 VAL E C 1
ATOM 9894 O O . VAL E 1 116 ? 73.563 27.567 76.981 1.00 31.30 114 VAL E O 1
ATOM 9898 N N . ALA E 1 117 ? 73.397 25.327 77.019 1.00 27.56 115 ALA E N 1
ATOM 9899 C CA . ALA E 1 117 ? 72.445 25.349 78.118 1.00 25.53 115 ALA E CA 1
ATOM 9900 C C . ALA E 1 117 ? 73.082 25.920 79.380 1.00 27.14 115 ALA E C 1
ATOM 9901 O O . ALA E 1 117 ? 74.263 25.698 79.656 1.00 31.03 115 ALA E O 1
ATOM 9903 N N . THR E 1 118 ? 72.291 26.660 80.155 1.00 27.08 116 THR E N 1
ATOM 9904 C CA . THR E 1 118 ? 72.756 27.196 81.427 1.00 26.19 116 THR E CA 1
ATOM 9905 C C . THR E 1 118 ? 72.300 26.348 82.608 1.00 26.23 116 THR E C 1
ATOM 9906 O O . THR E 1 118 ? 72.307 26.817 83.753 1.00 29.24 116 THR E O 1
ATOM 9910 N N . VAL E 1 119 ? 71.933 25.096 82.348 1.00 21.14 117 VAL E N 1
ATOM 9911 C CA . VAL E 1 119 ? 71.556 24.121 83.368 1.00 21.64 117 VAL E CA 1
ATOM 9912 C C . VAL E 1 119 ? 72.268 22.817 83.034 1.00 21.75 117 VAL E C 1
ATOM 9913 O O . VAL E 1 119 ? 72.687 22.607 81.882 1.00 23.26 117 VAL E O 1
ATOM 9917 N N . PRO E 1 120 ? 72.420 21.919 84.015 1.00 20.90 118 PRO E N 1
ATOM 9918 C CA . PRO E 1 120 ? 73.091 20.639 83.739 1.00 20.24 118 PRO E CA 1
ATOM 9919 C C . PRO E 1 120 ? 72.355 19.822 82.688 1.00 22.39 118 PRO E C 1
ATOM 9920 O O . PRO E 1 120 ? 71.122 19.747 82.676 1.00 21.45 118 PRO E O 1
ATOM 9924 N N . VAL E 1 121 ? 73.136 19.199 81.813 1.00 20.16 119 VAL E N 1
ATOM 9925 C CA . VAL E 1 121 ? 72.648 18.275 80.792 1.00 20.17 119 VAL E CA 1
ATOM 9926 C C . VAL E 1 121 ? 73.128 16.877 81.147 1.00 20.05 119 VAL E C 1
ATOM 9927 O O . VAL E 1 121 ? 74.308 16.682 81.475 1.00 21.14 119 VAL E O 1
ATOM 9931 N N . ILE E 1 122 ? 72.210 15.912 81.096 1.00 19.09 120 ILE E N 1
ATOM 9932 C CA . ILE E 1 122 ? 72.482 14.512 81.418 1.00 16.96 120 ILE E CA 1
ATOM 9933 C C . ILE E 1 122 ? 72.208 13.652 80.196 1.00 19.02 120 ILE E C 1
ATOM 9934 O O . ILE E 1 122 ? 71.137 13.746 79.588 1.00 20.26 120 ILE E O 1
ATOM 9939 N N . ASN E 1 123 ? 73.179 12.819 79.836 1.00 17.04 121 ASN E N 1
ATOM 9940 C CA . ASN E 1 123 ? 73.013 11.845 78.762 1.00 17.79 121 ASN E CA 1
ATOM 9941 C C . ASN E 1 123 ? 72.244 10.642 79.307 1.00 19.57 121 ASN E C 1
ATOM 9942 O O . ASN E 1 123 ? 72.797 9.847 80.071 1.00 18.64 121 ASN E O 1
ATOM 9947 N N . ALA E 1 124 ? 70.986 10.483 78.873 1.00 18.57 122 ALA E N 1
ATOM 9948 C CA . ALA E 1 124 ? 70.142 9.371 79.321 1.00 20.13 122 ALA E CA 1
ATOM 9949 C C . ALA E 1 124 ? 70.389 8.078 78.562 1.00 27.03 122 ALA E C 1
ATOM 9950 O O . ALA E 1 124 ? 69.829 7.044 78.942 1.00 34.35 122 ALA E O 1
ATOM 9952 N N . LEU E 1 125 ? 71.154 8.169 77.474 1.00 20.82 123 LEU E N 1
ATOM 9953 C CA . LEU E 1 125 ? 71.583 7.049 76.585 1.00 23.83 123 LEU E CA 1
ATOM 9954 C C . LEU E 1 125 ? 71.942 7.705 75.252 1.00 21.89 123 LEU E C 1
ATOM 9955 O O . LEU E 1 125 ? 71.146 8.488 74.774 1.00 23.85 123 LEU E O 1
ATOM 9960 N N . SER E 1 126 ? 73.118 7.424 74.719 1.00 20.29 124 SER E N 1
ATOM 9961 C CA . SER E 1 126 ? 73.482 7.883 73.390 1.00 22.27 124 SER E CA 1
ATOM 9962 C C . SER E 1 126 ? 74.114 6.720 72.647 1.00 22.79 124 SER E C 1
ATOM 9963 O O . SER E 1 126 ? 74.319 5.640 73.216 1.00 23.02 124 SER E O 1
ATOM 9966 N N . ASP E 1 127 ? 74.426 6.945 71.369 1.00 22.39 125 ASP E N 1
ATOM 9967 C CA . ASP E 1 127 ? 75.141 5.935 70.591 1.00 22.89 125 ASP E CA 1
ATOM 9968 C C . ASP E 1 127 ? 76.454 5.551 71.258 1.00 25.29 125 ASP E C 1
ATOM 9969 O O . ASP E 1 127 ? 76.853 4.382 71.233 1.00 26.06 125 ASP E O 1
ATOM 9974 N N . GLU E 1 128 ? 77.139 6.519 71.866 1.00 21.40 126 GLU E N 1
ATOM 9975 C CA . GLU E 1 128 ? 78.507 6.292 72.306 1.00 21.41 126 GLU E CA 1
ATOM 9976 C C . GLU E 1 128 ? 78.627 5.887 73.770 1.00 20.02 126 GLU E C 1
ATOM 9977 O O . GLU E 1 128 ? 79.568 5.159 74.108 1.00 19.48 126 GLU E O 1
ATOM 9983 N N . PHE E 1 129 ? 77.718 6.331 74.642 1.00 19.11 127 PHE E N 1
ATOM 9984 C CA . PHE E 1 129 ? 77.837 6.096 76.076 1.00 18.01 127 PHE E CA 1
ATOM 9985 C C . PHE E 1 129 ? 76.469 5.849 76.686 1.00 19.38 127 PHE E C 1
ATOM 9986 O O . PHE E 1 129 ? 75.436 6.308 76.180 1.00 19.48 127 PHE E O 1
ATOM 9994 N N . HIS E 1 130 ? 76.424 5.134 77.808 1.00 18.45 128 HIS E N 1
ATOM 9995 C CA . HIS E 1 130 ? 75.176 4.932 78.607 1.00 16.20 128 HIS E CA 1
ATOM 9996 C C . HIS E 1 130 ? 75.619 5.127 80.073 1.00 17.96 128 HIS E C 1
ATOM 9997 O O . HIS E 1 130 ? 75.600 4.177 80.830 1.00 17.32 128 HIS E O 1
ATOM 10004 N N . PRO E 1 131 ? 76.018 6.350 80.494 1.00 18.11 129 PRO E N 1
ATOM 10005 C CA . PRO E 1 131 ? 76.693 6.482 81.788 1.00 16.38 129 PRO E CA 1
ATOM 10006 C C . PRO E 1 131 ? 75.755 6.364 82.970 1.00 16.78 129 PRO E C 1
ATOM 10007 O O . PRO E 1 131 ? 76.218 5.995 84.064 1.00 18.26 129 PRO E O 1
ATOM 10011 N N . CYS E 1 132 ? 74.458 6.644 82.788 1.00 18.57 130 CYS E N 1
ATOM 10012 C CA . CYS E 1 132 ? 73.522 6.456 83.894 1.00 19.57 130 CYS E CA 1
ATOM 10013 C C . CYS E 1 132 ? 73.294 4.978 84.166 1.00 17.76 130 CYS E C 1
ATOM 10014 O O . CYS E 1 132 ? 73.112 4.578 85.327 1.00 18.38 130 CYS E O 1
ATOM 10017 N N . GLN E 1 133 ? 73.310 4.156 83.118 1.00 17.70 131 GLN E N 1
ATOM 10018 C CA . GLN E 1 133 ? 73.232 2.722 83.335 1.00 16.88 131 GLN E CA 1
ATOM 10019 C C . GLN E 1 133 ? 74.431 2.238 84.140 1.00 17.15 131 GLN E C 1
ATOM 10020 O O . GLN E 1 133 ? 74.281 1.437 85.065 1.00 17.71 131 GLN E O 1
ATOM 10026 N N . VAL E 1 134 ? 75.630 2.733 83.824 1.00 16.52 132 VAL E N 1
ATOM 10027 C CA . VAL E 1 134 ? 76.785 2.213 84.546 1.00 16.87 132 VAL E CA 1
ATOM 10028 C C . VAL E 1 134 ? 76.801 2.712 85.992 1.00 18.76 132 VAL E C 1
ATOM 10029 O O . VAL E 1 134 ? 77.262 1.996 86.875 1.00 17.55 132 VAL E O 1
ATOM 10033 N N . LEU E 1 135 ? 76.274 3.907 86.281 1.00 16.15 133 LEU E N 1
ATOM 10034 C CA . LEU E 1 135 ? 76.130 4.292 87.688 1.00 15.23 133 LEU E CA 1
ATOM 10035 C C . LEU E 1 135 ? 75.244 3.300 88.426 1.00 18.20 133 LEU E C 1
ATOM 10036 O O . LEU E 1 135 ? 75.559 2.881 89.550 1.00 18.16 133 LEU E O 1
ATOM 10041 N N . ALA E 1 136 ? 74.133 2.908 87.803 1.00 18.12 134 ALA E N 1
ATOM 10042 C CA . ALA E 1 136 ? 73.258 1.904 88.409 1.00 16.48 134 ALA E CA 1
ATOM 10043 C C . ALA E 1 136 ? 73.982 0.568 88.558 1.00 17.78 134 ALA E C 1
ATOM 10044 O O . ALA E 1 136 ? 73.816 -0.131 89.569 1.00 19.57 134 ALA E O 1
ATOM 10046 N N . ASP E 1 137 ? 74.785 0.203 87.558 1.00 16.79 135 ASP E N 1
ATOM 10047 C CA . ASP E 1 137 ? 75.557 -1.038 87.621 1.00 16.96 135 ASP E CA 1
ATOM 10048 C C . ASP E 1 137 ? 76.519 -1.010 88.801 1.00 17.32 135 ASP E C 1
ATOM 10049 O O . ASP E 1 137 ? 76.635 -1.991 89.549 1.00 18.95 135 ASP E O 1
ATOM 10054 N N . LEU E 1 138 ? 77.249 0.104 88.951 1.00 17.54 136 LEU E N 1
ATOM 10055 C CA . LEU E 1 138 ? 78.201 0.229 90.052 1.00 17.24 136 LEU E CA 1
ATOM 10056 C C . LEU E 1 138 ? 77.494 0.201 91.399 1.00 17.08 136 LEU E C 1
ATOM 10057 O O . LEU E 1 138 ? 78.000 -0.397 92.356 1.00 19.52 136 LEU E O 1
ATOM 10062 N N . GLN E 1 139 ? 76.329 0.852 91.500 1.00 16.23 137 GLN E N 1
ATOM 10063 C CA . GLN E 1 139 ? 75.566 0.771 92.741 1.00 18.45 137 GLN E CA 1
ATOM 10064 C C . GLN E 1 139 ? 75.185 -0.670 93.055 1.00 19.10 137 GLN E C 1
ATOM 10065 O O . GLN E 1 139 ? 75.269 -1.106 94.216 1.00 19.58 137 GLN E O 1
ATOM 10071 N N . THR E 1 140 ? 74.799 -1.436 92.020 1.00 19.00 138 THR E N 1
ATOM 10072 C CA . THR E 1 140 ? 74.414 -2.828 92.212 1.00 17.77 138 THR E CA 1
ATOM 10073 C C . THR E 1 140 ? 75.608 -3.664 92.642 1.00 19.04 138 THR E C 1
ATOM 10074 O O . THR E 1 140 ? 75.492 -4.498 93.545 1.00 20.16 138 THR E O 1
ATOM 10078 N N . ILE E 1 141 ? 76.756 -3.467 91.993 1.00 17.98 139 ILE E N 1
ATOM 10079 C CA . ILE E 1 141 ? 77.943 -4.239 92.366 1.00 18.09 139 ILE E CA 1
ATOM 10080 C C . ILE E 1 141 ? 78.320 -3.953 93.813 1.00 21.01 139 ILE E C 1
ATOM 10081 O O . ILE E 1 141 ? 78.654 -4.869 94.572 1.00 22.69 139 ILE E O 1
ATOM 10086 N N . ALA E 1 142 ? 78.254 -2.682 94.222 1.00 19.19 140 ALA E N 1
ATOM 10087 C CA . ALA E 1 142 ? 78.648 -2.335 95.592 1.00 21.94 140 ALA E CA 1
ATOM 10088 C C . ALA E 1 142 ? 77.698 -2.949 96.615 1.00 22.72 140 ALA E C 1
ATOM 10089 O O . ALA E 1 142 ? 78.129 -3.393 97.694 1.00 25.78 140 ALA E O 1
ATOM 10091 N N . GLU E 1 143 ? 76.404 -3.002 96.282 1.00 21.65 141 GLU E N 1
ATOM 10092 C CA . GLU E 1 143 ? 75.415 -3.638 97.155 1.00 25.15 141 GLU E CA 1
ATOM 10093 C C . GLU E 1 143 ? 75.768 -5.090 97.411 1.00 28.30 141 GLU E C 1
ATOM 10094 O O . GLU E 1 143 ? 75.606 -5.595 98.531 1.00 32.31 141 GLU E O 1
ATOM 10100 N N . ARG E 1 144 ? 76.193 -5.791 96.360 1.00 26.75 142 ARG E N 1
ATOM 10101 C CA . ARG E 1 144 ? 76.444 -7.224 96.414 1.00 26.82 142 ARG E CA 1
ATOM 10102 C C . ARG E 1 144 ? 77.813 -7.526 96.993 1.00 34.92 142 ARG E C 1
ATOM 10103 O O . ARG E 1 144 ? 77.996 -8.566 97.634 1.00 39.23 142 ARG E O 1
ATOM 10111 N N . LYS E 1 145 ? 78.793 -6.653 96.752 1.00 26.99 143 LYS E N 1
ATOM 10112 C CA . LYS E 1 145 ? 80.183 -7.036 96.936 1.00 28.50 143 LYS E CA 1
ATOM 10113 C C . LYS E 1 145 ? 80.990 -6.088 97.812 1.00 30.44 143 LYS E C 1
ATOM 10114 O O . LYS E 1 145 ? 82.096 -6.459 98.229 1.00 34.09 143 LYS E O 1
ATOM 10120 N N . GLY E 1 146 ? 80.477 -4.909 98.124 1.00 28.40 144 GLY E N 1
ATOM 10121 C CA . GLY E 1 146 ? 81.179 -3.983 99.001 1.00 28.95 144 GLY E CA 1
ATOM 10122 C C . GLY E 1 146 ? 82.071 -3.048 98.213 1.00 31.23 144 GLY E C 1
ATOM 10123 O O . GLY E 1 146 ? 81.612 -2.386 97.270 1.00 32.79 144 GLY E O 1
ATOM 10124 N N . ALA E 1 147 ? 83.349 -3.005 98.580 1.00 29.44 145 ALA E N 1
ATOM 10125 C CA . ALA E 1 147 ? 84.286 -2.099 97.922 1.00 30.22 145 ALA E CA 1
ATOM 10126 C C . ALA E 1 147 ? 84.451 -2.458 96.448 1.00 29.48 145 ALA E C 1
ATOM 10127 O O . ALA E 1 147 ? 84.643 -3.624 96.094 1.00 32.77 145 ALA E O 1
ATOM 10129 N N . LEU E 1 148 ? 84.385 -1.443 95.588 1.00 26.39 146 LEU E N 1
ATOM 10130 C CA . LEU E 1 148 ? 84.541 -1.685 94.157 1.00 24.94 146 LEU E CA 1
ATOM 10131 C C . LEU E 1 148 ? 86.000 -1.786 93.746 1.00 24.94 146 LEU E C 1
ATOM 10132 O O . LEU E 1 148 ? 86.318 -2.471 92.765 1.00 24.00 146 LEU E O 1
ATOM 10137 N N . ARG E 1 149 ? 86.890 -1.105 94.457 1.00 25.36 147 ARG E N 1
ATOM 10138 C CA . ARG E 1 149 ? 88.289 -1.076 94.049 1.00 26.12 147 ARG E CA 1
ATOM 10139 C C . ARG E 1 149 ? 88.871 -2.481 93.999 1.00 26.56 147 ARG E C 1
ATOM 10140 O O . ARG E 1 149 ? 88.778 -3.241 94.965 1.00 28.28 147 ARG E O 1
ATOM 10148 N N . GLY E 1 150 ? 89.459 -2.835 92.859 1.00 25.14 148 GLY E N 1
ATOM 10149 C CA . GLY E 1 150 ? 90.130 -4.104 92.726 1.00 26.29 148 GLY E CA 1
ATOM 10150 C C . GLY E 1 150 ? 89.276 -5.230 92.193 1.00 26.08 148 GLY E C 1
ATOM 10151 O O . GLY E 1 150 ? 89.819 -6.302 91.890 1.00 25.72 148 GLY E O 1
ATOM 10152 N N . LEU E 1 151 ? 87.968 -5.026 92.056 1.00 25.18 149 LEU E N 1
ATOM 10153 C CA . LEU E 1 151 ? 87.128 -6.054 91.464 1.00 24.65 149 LEU E CA 1
ATOM 10154 C C . LEU E 1 151 ? 87.486 -6.238 89.992 1.00 24.83 149 LEU E C 1
ATOM 10155 O O . LEU E 1 151 ? 88.077 -5.364 89.354 1.00 24.53 149 LEU E O 1
ATOM 10160 N N . ARG E 1 152 ? 87.148 -7.407 89.461 1.00 22.10 150 ARG E N 1
ATOM 10161 C CA . ARG E 1 152 ? 87.388 -7.737 88.061 1.00 23.10 150 ARG E CA 1
ATOM 10162 C C . ARG E 1 152 ? 86.044 -7.893 87.363 1.00 24.62 150 ARG E C 1
ATOM 10163 O O . ARG E 1 152 ? 85.234 -8.742 87.750 1.00 23.13 150 ARG E O 1
ATOM 10171 N N . LEU E 1 153 ? 85.805 -7.062 86.350 1.00 21.17 151 LEU E N 1
ATOM 10172 C CA . LEU E 1 153 ? 84.555 -7.058 85.599 1.00 20.09 151 LEU E CA 1
ATOM 10173 C C . LEU E 1 153 ? 84.866 -7.363 84.141 1.00 21.50 151 LEU E C 1
ATOM 10174 O O . LEU E 1 153 ? 85.767 -6.756 83.559 1.00 21.40 151 LEU E O 1
ATOM 10179 N N . SER E 1 154 ? 84.131 -8.307 83.550 1.00 20.15 152 SER E N 1
ATOM 10180 C CA . SER E 1 154 ? 84.277 -8.609 82.127 1.00 19.17 152 SER E CA 1
ATOM 10181 C C . SER E 1 154 ? 82.954 -8.379 81.424 1.00 19.39 152 SER E C 1
ATOM 10182 O O . SER E 1 154 ? 81.906 -8.838 81.895 1.00 21.03 152 SER E O 1
ATOM 10185 N N . TYR E 1 155 ? 83.012 -7.663 80.305 1.00 18.41 153 TYR E N 1
ATOM 10186 C CA . TYR E 1 155 ? 81.870 -7.415 79.450 1.00 18.03 153 TYR E CA 1
ATOM 10187 C C . TYR E 1 155 ? 82.057 -8.212 78.170 1.00 19.74 153 TYR E C 1
ATOM 10188 O O . TYR E 1 155 ? 83.173 -8.286 77.646 1.00 20.62 153 TYR E O 1
ATOM 10197 N N . PHE E 1 156 ? 80.957 -8.780 77.655 1.00 18.75 154 PHE E N 1
ATOM 10198 C CA . PHE E 1 156 ? 80.981 -9.669 76.497 1.00 18.92 154 PHE E CA 1
ATOM 10199 C C . PHE E 1 156 ? 80.022 -9.174 75.431 1.00 18.35 154 PHE E C 1
ATOM 10200 O O . PHE E 1 156 ? 78.885 -8.813 75.734 1.00 20.91 154 PHE E O 1
ATOM 10208 N N . GLY E 1 157 ? 80.480 -9.196 74.176 1.00 20.25 155 GLY E N 1
ATOM 10209 C CA . GLY E 1 157 ? 79.580 -8.905 73.079 1.00 21.31 155 GLY E CA 1
ATOM 10210 C C . GLY E 1 157 ? 80.160 -7.871 72.133 1.00 21.30 155 GLY E C 1
ATOM 10211 O O . GLY E 1 157 ? 81.322 -7.983 71.723 1.00 22.25 155 GLY E O 1
ATOM 10212 N N . ASP E 1 158 ? 79.347 -6.880 71.767 1.00 18.84 156 ASP E N 1
ATOM 10213 C CA . ASP E 1 158 ? 79.797 -5.815 70.868 1.00 18.67 156 ASP E CA 1
ATOM 10214 C C . ASP E 1 158 ? 80.637 -4.851 71.697 1.00 21.77 156 ASP E C 1
ATOM 10215 O O . ASP E 1 158 ? 80.118 -4.159 72.570 1.00 20.95 156 ASP E O 1
ATOM 10220 N N . GLY E 1 159 ? 81.940 -4.818 71.438 1.00 19.06 157 GLY E N 1
ATOM 10221 C CA . GLY E 1 159 ? 82.854 -4.033 72.232 1.00 19.58 157 GLY E CA 1
ATOM 10222 C C . GLY E 1 159 ? 82.939 -2.572 71.863 1.00 18.60 157 GLY E C 1
ATOM 10223 O O . GLY E 1 159 ? 83.709 -1.840 72.489 1.00 19.90 157 GLY E O 1
ATOM 10224 N N . ALA E 1 160 ? 82.154 -2.120 70.884 1.00 20.38 158 ALA E N 1
ATOM 10225 C CA . ALA E 1 160 ? 82.206 -0.728 70.451 1.00 23.12 158 ALA E CA 1
ATOM 10226 C C . ALA E 1 160 ? 80.920 0.024 70.748 1.00 22.45 158 ALA E C 1
ATOM 10227 O O . ALA E 1 160 ? 80.760 1.161 70.276 1.00 25.91 158 ALA E O 1
ATOM 10229 N N . ASN E 1 161 ? 79.997 -0.577 71.496 1.00 19.98 159 ASN E N 1
ATOM 10230 C CA . ASN E 1 161 ? 78.718 0.054 71.754 1.00 20.01 159 ASN E CA 1
ATOM 10231 C C . ASN E 1 161 ? 78.788 0.911 73.018 1.00 19.90 159 ASN E C 1
ATOM 10232 O O . ASN E 1 161 ? 79.823 1.019 73.683 1.00 20.05 159 ASN E O 1
ATOM 10237 N N . ASN E 1 162 ? 77.645 1.507 73.345 1.00 20.48 160 ASN E N 1
ATOM 10238 C CA . ASN E 1 162 ? 77.577 2.434 74.473 1.00 20.12 160 ASN E CA 1
ATOM 10239 C C . ASN E 1 162 ? 77.898 1.772 75.812 1.00 19.43 160 ASN E C 1
ATOM 10240 O O . ASN E 1 162 ? 78.608 2.368 76.638 1.00 18.29 160 ASN E O 1
ATOM 10245 N N . MET E 1 163 ? 77.451 0.526 76.029 1.00 18.55 161 MET E N 1
ATOM 10246 C CA . MET E 1 163 ? 77.756 -0.143 77.297 1.00 18.98 161 MET E CA 1
ATOM 10247 C C . MET E 1 163 ? 79.221 -0.527 77.422 1.00 19.46 161 MET E C 1
ATOM 10248 O O . MET E 1 163 ? 79.794 -0.387 78.512 1.00 18.80 161 MET E O 1
ATOM 10253 N N . ALA E 1 164 ? 79.849 -1.010 76.345 1.00 19.12 162 ALA E N 1
ATOM 10254 C CA . ALA E 1 164 ? 81.278 -1.298 76.415 1.00 19.35 162 ALA E CA 1
ATOM 10255 C C . ALA E 1 164 ? 82.057 -0.043 76.778 1.00 18.00 162 ALA E C 1
ATOM 10256 O O . ALA E 1 164 ? 82.930 -0.066 77.656 1.00 17.92 162 ALA E O 1
ATOM 10258 N N . HIS E 1 165 ? 81.737 1.073 76.117 1.00 17.68 163 HIS E N 1
ATOM 10259 C CA . HIS E 1 165 ? 82.442 2.321 76.387 1.00 19.68 163 HIS E CA 1
ATOM 10260 C C . HIS E 1 165 ? 82.226 2.794 77.817 1.00 17.67 163 HIS E C 1
ATOM 10261 O O . HIS E 1 165 ? 83.183 3.204 78.493 1.00 17.90 163 HIS E O 1
ATOM 10268 N N . SER E 1 166 ? 80.983 2.730 78.301 1.00 18.22 164 SER E N 1
ATOM 10269 C CA . SER E 1 166 ? 80.705 3.229 79.640 1.00 17.57 164 SER E CA 1
ATOM 10270 C C . SER E 1 166 ? 81.199 2.274 80.724 1.00 18.90 164 SER E C 1
ATOM 10271 O O . SER E 1 166 ? 81.632 2.725 81.792 1.00 18.02 164 SER E O 1
ATOM 10274 N N . LEU E 1 167 ? 81.163 0.962 80.486 1.00 17.27 165 LEU E N 1
ATOM 10275 C CA . LEU E 1 167 ? 81.759 0.072 81.479 1.00 17.28 165 LEU E CA 1
ATOM 10276 C C . LEU E 1 167 ? 83.264 0.290 81.569 1.00 19.21 165 LEU E C 1
ATOM 10277 O O . LEU E 1 167 ? 83.834 0.260 82.667 1.00 18.96 165 LEU E O 1
ATOM 10282 N N . LEU E 1 168 ? 83.918 0.559 80.435 1.00 18.56 166 LEU E N 1
ATOM 10283 C CA . LEU E 1 168 ? 85.332 0.920 80.481 1.00 19.54 166 LEU E CA 1
ATOM 10284 C C . LEU E 1 168 ? 85.554 2.176 81.317 1.00 20.90 166 LEU E C 1
ATOM 10285 O O . LEU E 1 168 ? 86.323 2.160 82.284 1.00 20.27 166 LEU E O 1
ATOM 10290 N N . LEU E 1 169 ? 84.901 3.284 80.947 1.00 17.98 167 LEU E N 1
ATOM 10291 C CA . LEU E 1 169 ? 85.198 4.554 81.605 1.00 18.61 167 LEU E CA 1
ATOM 10292 C C . LEU E 1 169 ? 84.680 4.575 83.033 1.00 21.02 167 LEU E C 1
ATOM 10293 O O . LEU E 1 169 ? 85.394 4.989 83.950 1.00 19.34 167 LEU E O 1
ATOM 10298 N N . GLY E 1 170 ? 83.429 4.167 83.233 1.00 17.80 168 GLY E N 1
ATOM 10299 C CA . GLY E 1 170 ? 82.870 4.198 84.578 1.00 19.04 168 GLY E CA 1
ATOM 10300 C C . GLY E 1 170 ? 83.504 3.157 85.480 1.00 20.25 168 GLY E C 1
ATOM 10301 O O . GLY E 1 170 ? 83.737 3.401 86.669 1.00 19.26 168 GLY E O 1
ATOM 10302 N N . GLY E 1 171 ? 83.801 1.982 84.925 1.00 18.30 169 GLY E N 1
ATOM 10303 C CA . GLY E 1 171 ? 84.432 0.947 85.725 1.00 18.56 169 GLY E CA 1
ATOM 10304 C C . GLY E 1 171 ? 85.806 1.345 86.225 1.00 19.14 169 GLY E C 1
ATOM 10305 O O . GLY E 1 171 ? 86.112 1.195 87.411 1.00 22.10 169 GLY E O 1
ATOM 10306 N N . VAL E 1 172 ? 86.674 1.835 85.328 1.00 18.93 170 VAL E N 1
ATOM 10307 C CA . VAL E 1 172 ? 88.005 2.188 85.808 1.00 21.39 170 VAL E CA 1
ATOM 10308 C C . VAL E 1 172 ? 87.947 3.409 86.721 1.00 20.19 170 VAL E C 1
ATOM 10309 O O . VAL E 1 172 ? 88.778 3.552 87.623 1.00 21.10 170 VAL E O 1
ATOM 10313 N N . THR E 1 173 ? 86.955 4.286 86.542 1.00 18.88 171 THR E N 1
ATOM 10314 C CA . THR E 1 173 ? 86.817 5.408 87.468 1.00 20.26 171 THR E CA 1
ATOM 10315 C C . THR E 1 173 ? 86.560 4.926 88.895 1.00 20.64 171 THR E C 1
ATOM 10316 O O . THR E 1 173 ? 87.017 5.556 89.860 1.00 22.84 171 THR E O 1
ATOM 10320 N N . ALA E 1 174 ? 85.868 3.795 89.037 1.00 19.20 172 ALA E N 1
ATOM 10321 C CA . ALA E 1 174 ? 85.596 3.137 90.304 1.00 21.97 172 ALA E CA 1
ATOM 10322 C C . ALA E 1 174 ? 86.741 2.253 90.782 1.00 23.22 172 ALA E C 1
ATOM 10323 O O . ALA E 1 174 ? 86.631 1.669 91.866 1.00 24.51 172 ALA E O 1
ATOM 10325 N N . GLY E 1 175 ? 87.829 2.142 90.014 1.00 21.38 173 GLY E N 1
ATOM 10326 C CA . GLY E 1 175 ? 88.939 1.282 90.392 1.00 21.21 173 GLY E CA 1
ATOM 10327 C C . GLY E 1 175 ? 88.785 -0.171 90.004 1.00 21.74 173 GLY E C 1
ATOM 10328 O O . GLY E 1 175 ? 89.537 -1.014 90.512 1.00 21.96 173 GLY E O 1
ATOM 10329 N N . ILE E 1 176 ? 87.842 -0.487 89.133 1.00 21.40 174 ILE E N 1
ATOM 10330 C CA . ILE E 1 176 ? 87.565 -1.856 88.698 1.00 21.48 174 ILE E CA 1
ATOM 10331 C C . ILE E 1 176 ? 88.471 -2.187 87.522 1.00 22.98 174 ILE E C 1
ATOM 10332 O O . ILE E 1 176 ? 88.683 -1.357 86.630 1.00 22.88 174 ILE E O 1
ATOM 10337 N N . HIS E 1 177 ? 89.028 -3.397 87.526 1.00 22.28 175 HIS E N 1
ATOM 10338 C CA . HIS E 1 177 ? 89.776 -3.906 86.376 1.00 24.51 175 HIS E CA 1
ATOM 10339 C C . HIS E 1 177 ? 88.772 -4.374 85.335 1.00 22.97 175 HIS E C 1
ATOM 10340 O O . HIS E 1 177 ? 88.067 -5.364 85.555 1.00 23.62 175 HIS E O 1
ATOM 10347 N N . VAL E 1 178 ? 88.690 -3.677 84.204 1.00 20.18 176 VAL E N 1
ATOM 10348 C CA . VAL E 1 178 ? 87.644 -3.931 83.217 1.00 18.99 176 VAL E CA 1
ATOM 10349 C C . VAL E 1 178 ? 88.229 -4.677 82.029 1.00 20.75 176 VAL E C 1
ATOM 10350 O O . VAL E 1 178 ? 89.249 -4.258 81.466 1.00 22.47 176 VAL E O 1
ATOM 10354 N N . THR E 1 179 ? 87.569 -5.764 81.634 1.00 18.62 177 THR E N 1
ATOM 10355 C CA . THR E 1 179 ? 87.916 -6.510 80.425 1.00 21.08 177 THR E CA 1
ATOM 10356 C C . THR E 1 179 ? 86.744 -6.438 79.460 1.00 20.14 177 THR E C 1
ATOM 10357 O O . THR E 1 179 ? 85.593 -6.638 79.865 1.00 20.79 177 THR E O 1
ATOM 10361 N N . VAL E 1 180 ? 87.032 -6.109 78.202 1.00 20.42 178 VAL E N 1
ATOM 10362 C CA . VAL E 1 180 ? 86.048 -6.174 77.125 1.00 19.32 178 VAL E CA 1
ATOM 10363 C C . VAL E 1 180 ? 86.425 -7.362 76.256 1.00 21.24 178 VAL E C 1
ATOM 10364 O O . VAL E 1 180 ? 87.540 -7.417 75.713 1.00 21.97 178 VAL E O 1
ATOM 10368 N N . ALA E 1 181 ? 85.507 -8.324 76.150 1.00 20.64 179 ALA E N 1
ATOM 10369 C CA . ALA E 1 181 ? 85.689 -9.522 75.336 1.00 21.11 179 ALA E CA 1
ATOM 10370 C C . ALA E 1 181 ? 84.792 -9.370 74.114 1.00 21.07 179 ALA E C 1
ATOM 10371 O O . ALA E 1 181 ? 83.564 -9.377 74.238 1.00 21.05 179 ALA E O 1
ATOM 10373 N N . ALA E 1 182 ? 85.406 -9.187 72.944 1.00 20.54 180 ALA E N 1
ATOM 10374 C CA . ALA E 1 182 ? 84.649 -8.879 71.743 1.00 20.74 180 ALA E CA 1
ATOM 10375 C C . ALA E 1 182 ? 85.419 -9.408 70.549 1.00 21.67 180 ALA E C 1
ATOM 10376 O O . ALA E 1 182 ? 86.649 -9.502 70.598 1.00 22.86 180 ALA E O 1
ATOM 10378 N N . PRO E 1 183 ? 84.732 -9.733 69.465 1.00 22.32 181 PRO E N 1
ATOM 10379 C CA . PRO E 1 183 ? 85.430 -10.194 68.266 1.00 24.03 181 PRO E CA 1
ATOM 10380 C C . PRO E 1 183 ? 86.118 -9.042 67.549 1.00 26.08 181 PRO E C 1
ATOM 10381 O O . PRO E 1 183 ? 85.734 -7.877 67.675 1.00 23.32 181 PRO E O 1
ATOM 10385 N N . GLU E 1 184 ? 87.186 -9.384 66.822 1.00 27.67 182 GLU E N 1
ATOM 10386 C CA . GLU E 1 184 ? 87.857 -8.423 65.962 1.00 30.20 182 GLU E CA 1
ATOM 10387 C C . GLU E 1 184 ? 86.853 -7.743 65.045 1.00 22.60 182 GLU E C 1
ATOM 10388 O O . GLU E 1 184 ? 85.930 -8.381 64.528 1.00 26.94 182 GLU E O 1
ATOM 10394 N N . GLY E 1 185 ? 87.033 -6.436 64.873 1.00 25.23 183 GLY E N 1
ATOM 10395 C CA . GLY E 1 185 ? 86.126 -5.618 64.102 1.00 26.01 183 GLY E CA 1
ATOM 10396 C C . GLY E 1 185 ? 85.055 -4.955 64.930 1.00 22.95 183 GLY E C 1
ATOM 10397 O O . GLY E 1 185 ? 84.355 -4.070 64.422 1.00 22.39 183 GLY E O 1
ATOM 10398 N N . PHE E 1 186 ? 84.937 -5.327 66.198 1.00 20.51 184 PHE E N 1
ATOM 10399 C CA . PHE E 1 186 ? 83.891 -4.840 67.097 1.00 18.17 184 PHE E CA 1
ATOM 10400 C C . PHE E 1 186 ? 84.502 -4.361 68.399 1.00 22.60 184 PHE E C 1
ATOM 10401 O O . PHE E 1 186 ? 83.981 -4.628 69.482 1.00 21.32 184 PHE E O 1
ATOM 10409 N N . LEU E 1 187 ? 85.621 -3.663 68.318 1.00 23.74 185 LEU E N 1
ATOM 10410 C CA . LEU E 1 187 ? 86.423 -3.307 69.478 1.00 22.30 185 LEU E CA 1
ATOM 10411 C C . LEU E 1 187 ? 86.163 -1.861 69.903 1.00 20.19 185 LEU E C 1
ATOM 10412 O O . LEU E 1 187 ? 85.650 -1.049 69.123 1.00 22.88 185 LEU E O 1
ATOM 10417 N N . PRO E 1 188 ? 86.514 -1.498 71.142 1.00 21.01 186 PRO E N 1
ATOM 10418 C CA . PRO E 1 188 ? 86.220 -0.140 71.626 1.00 22.74 186 PRO E CA 1
ATOM 10419 C C . PRO E 1 188 ? 86.845 0.954 70.769 1.00 23.98 186 PRO E C 1
ATOM 10420 O O . PRO E 1 188 ? 87.933 0.798 70.204 1.00 25.98 186 PRO E O 1
ATOM 10424 N N . ASP E 1 189 ? 86.134 2.076 70.688 1.00 23.80 187 ASP E N 1
ATOM 10425 C CA . ASP E 1 189 ? 86.658 3.271 70.041 1.00 24.88 187 ASP E CA 1
ATOM 10426 C C . ASP E 1 189 ? 88.040 3.597 70.609 1.00 25.75 187 ASP E C 1
ATOM 10427 O O . ASP E 1 189 ? 88.216 3.568 71.835 1.00 24.22 187 ASP E O 1
ATOM 10432 N N . PRO E 1 190 ? 89.049 3.850 69.763 1.00 23.62 188 PRO E N 1
ATOM 10433 C CA . PRO E 1 190 ? 90.406 4.110 70.293 1.00 27.13 188 PRO E CA 1
ATOM 10434 C C . PRO E 1 190 ? 90.493 5.289 71.239 1.00 27.02 188 PRO E C 1
ATOM 10435 O O . PRO E 1 190 ? 91.262 5.238 72.209 1.00 26.35 188 PRO E O 1
ATOM 10439 N N . SER E 1 191 ? 89.746 6.365 70.990 1.00 26.29 189 SER E N 1
ATOM 10440 C CA . SER E 1 191 ? 89.806 7.493 71.914 1.00 24.81 189 SER E CA 1
ATOM 10441 C C . SER E 1 191 ? 89.191 7.142 73.269 1.00 22.75 189 SER E C 1
ATOM 10442 O O . SER E 1 191 ? 89.717 7.551 74.310 1.00 23.52 189 SER E O 1
ATOM 10445 N N . VAL E 1 192 ? 88.104 6.361 73.283 1.00 23.54 190 VAL E N 1
ATOM 10446 C CA . VAL E 1 192 ? 87.513 5.944 74.553 1.00 23.32 190 VAL E CA 1
ATOM 10447 C C . VAL E 1 192 ? 88.461 5.008 75.287 1.00 22.39 190 VAL E C 1
ATOM 10448 O O . VAL E 1 192 ? 88.671 5.143 76.497 1.00 22.17 190 VAL E O 1
ATOM 10452 N N . ARG E 1 193 ? 89.044 4.046 74.567 1.00 21.99 191 ARG E N 1
ATOM 10453 C CA . ARG E 1 193 ? 89.978 3.125 75.201 1.00 20.71 191 ARG E CA 1
ATOM 10454 C C . ARG E 1 193 ? 91.169 3.857 75.811 1.00 23.43 191 ARG E C 1
ATOM 10455 O O . ARG E 1 193 ? 91.574 3.554 76.940 1.00 23.05 191 ARG E O 1
ATOM 10463 N N . ALA E 1 194 ? 91.740 4.832 75.090 1.00 22.58 192 ALA E N 1
ATOM 10464 C CA . ALA E 1 194 ? 92.866 5.582 75.641 1.00 24.40 192 ALA E CA 1
ATOM 10465 C C . ALA E 1 194 ? 92.455 6.382 76.867 1.00 25.96 192 ALA E C 1
ATOM 10466 O O . ALA E 1 194 ? 93.228 6.502 77.828 1.00 24.93 192 ALA E O 1
ATOM 10468 N N . ALA E 1 195 ? 91.274 7.004 76.819 1.00 22.65 193 ALA E N 1
ATOM 10469 C CA . ALA E 1 195 ? 90.787 7.743 77.979 1.00 25.17 193 ALA E CA 1
ATOM 10470 C C . ALA E 1 195 ? 90.620 6.818 79.176 1.00 22.46 193 ALA E C 1
ATOM 10471 O O . ALA E 1 195 ? 90.926 7.205 80.309 1.00 22.91 193 ALA E O 1
ATOM 10473 N N . ALA E 1 196 ? 90.124 5.594 78.942 1.00 20.81 194 ALA E N 1
ATOM 10474 C CA . ALA E 1 196 ? 89.957 4.640 80.036 1.00 20.70 194 ALA E CA 1
ATOM 10475 C C . ALA E 1 196 ? 91.306 4.184 80.580 1.00 23.30 194 ALA E C 1
ATOM 10476 O O . ALA E 1 196 ? 91.479 4.048 81.802 1.00 21.81 194 ALA E O 1
ATOM 10478 N N . GLU E 1 197 ? 92.280 3.967 79.695 1.00 22.26 195 GLU E N 1
ATOM 10479 C CA . GLU E 1 197 ? 93.599 3.557 80.160 1.00 23.23 195 GLU E CA 1
ATOM 10480 C C . GLU E 1 197 ? 94.227 4.647 81.021 1.00 23.67 195 GLU E C 1
ATOM 10481 O O . GLU E 1 197 ? 94.852 4.357 82.051 1.00 23.93 195 GLU E O 1
ATOM 10487 N N . ARG E 1 198 ? 94.038 5.915 80.640 1.00 23.46 196 ARG E N 1
ATOM 10488 C CA . ARG E 1 198 ? 94.631 6.999 81.416 1.00 25.51 196 ARG E CA 1
ATOM 10489 C C . ARG E 1 198 ? 93.939 7.144 82.766 1.00 24.67 196 ARG E C 1
ATOM 10490 O O . ARG E 1 198 ? 94.604 7.320 83.796 1.00 24.53 196 ARG E O 1
ATOM 10498 N N . ARG E 1 199 ? 92.610 7.052 82.775 1.00 23.43 197 ARG E N 1
ATOM 10499 C CA . ARG E 1 199 ? 91.876 7.174 84.027 1.00 22.14 197 ARG E CA 1
ATOM 10500 C C . ARG E 1 199 ? 92.196 6.003 84.952 1.00 24.10 197 ARG E C 1
ATOM 10501 O O . ARG E 1 199 ? 92.329 6.189 86.169 1.00 24.15 197 ARG E O 1
ATOM 10509 N N . ALA E 1 200 ? 92.407 4.812 84.385 1.00 22.56 198 ALA E N 1
ATOM 10510 C CA . ALA E 1 200 ? 92.750 3.646 85.199 1.00 26.07 198 ALA E CA 1
ATOM 10511 C C . ALA E 1 200 ? 94.064 3.839 85.950 1.00 29.28 198 ALA E C 1
ATOM 10512 O O . ALA E 1 200 ? 94.234 3.309 87.054 1.00 27.39 198 ALA E O 1
ATOM 10514 N N . GLN E 1 201 ? 94.998 4.617 85.390 1.00 26.16 199 GLN E N 1
ATOM 10515 C CA . GLN E 1 201 ? 96.242 4.898 86.103 1.00 31.83 199 GLN E CA 1
ATOM 10516 C C . GLN E 1 201 ? 95.998 5.626 87.421 1.00 31.07 199 GLN E C 1
ATOM 10517 O O . GLN E 1 201 ? 96.747 5.435 88.386 1.00 33.12 199 GLN E O 1
ATOM 10523 N N . ASP E 1 202 ? 94.973 6.476 87.480 1.00 29.07 200 ASP E N 1
ATOM 10524 C CA . ASP E 1 202 ? 94.673 7.242 88.682 1.00 30.60 200 ASP E CA 1
ATOM 10525 C C . ASP E 1 202 ? 94.031 6.416 89.785 1.00 32.71 200 ASP E C 1
ATOM 10526 O O . ASP E 1 202 ? 94.038 6.844 90.946 1.00 34.08 200 ASP E O 1
ATOM 10531 N N . THR E 1 203 ? 93.458 5.260 89.457 1.00 27.04 201 THR E N 1
ATOM 10532 C CA . THR E 1 203 ? 92.699 4.494 90.430 1.00 24.30 201 THR E CA 1
ATOM 10533 C C . THR E 1 203 ? 93.285 3.123 90.712 1.00 25.96 201 THR E C 1
ATOM 10534 O O . THR E 1 203 ? 92.713 2.382 91.521 1.00 31.35 201 THR E O 1
ATOM 10538 N N . GLY E 1 204 ? 94.375 2.750 90.051 1.00 27.00 202 GLY E N 1
ATOM 10539 C CA . GLY E 1 204 ? 94.914 1.411 90.173 1.00 28.70 202 GLY E CA 1
ATOM 10540 C C . GLY E 1 204 ? 94.217 0.371 89.326 1.00 29.42 202 GLY E C 1
ATOM 10541 O O . GLY E 1 204 ? 94.557 -0.814 89.421 1.00 34.01 202 GLY E O 1
ATOM 10542 N N . ALA E 1 205 ? 93.278 0.780 88.481 1.00 24.02 203 ALA E N 1
ATOM 10543 C CA . ALA E 1 205 ? 92.498 -0.138 87.662 1.00 26.04 203 ALA E CA 1
ATOM 10544 C C . ALA E 1 205 ? 93.296 -0.542 86.423 1.00 24.39 203 ALA E C 1
ATOM 10545 O O . ALA E 1 205 ? 94.489 -0.253 86.299 1.00 26.67 203 ALA E O 1
ATOM 10547 N N . SER E 1 206 ? 92.633 -1.211 85.475 1.00 24.48 204 SER E N 1
ATOM 10548 C CA . SER E 1 206 ? 93.291 -1.585 84.227 1.00 23.80 204 SER E CA 1
ATOM 10549 C C . SER E 1 206 ? 92.234 -1.797 83.157 1.00 24.86 204 SER E C 1
ATOM 10550 O O . SER E 1 206 ? 91.048 -1.958 83.455 1.00 21.81 204 SER E O 1
ATOM 10553 N N . VAL E 1 207 ? 92.691 -1.780 81.902 1.00 24.97 205 VAL E N 1
ATOM 10554 C CA . VAL E 1 207 ? 91.856 -2.030 80.731 1.00 23.34 205 VAL E CA 1
ATOM 10555 C C . VAL E 1 207 ? 92.442 -3.222 79.989 1.00 21.16 205 VAL E C 1
ATOM 10556 O O . VAL E 1 207 ? 93.641 -3.238 79.687 1.00 23.56 205 VAL E O 1
ATOM 10560 N N . THR E 1 208 ? 91.598 -4.211 79.696 1.00 22.11 206 THR E N 1
ATOM 10561 C CA . THR E 1 208 ? 91.979 -5.366 78.888 1.00 22.20 206 THR E CA 1
ATOM 10562 C C . THR E 1 208 ? 90.956 -5.526 77.778 1.00 21.57 206 THR E C 1
ATOM 10563 O O . THR E 1 208 ? 89.749 -5.448 78.029 1.00 22.93 206 THR E O 1
ATOM 10567 N N . VAL E 1 209 ? 91.428 -5.748 76.554 1.00 21.92 207 VAL E N 1
ATOM 10568 C CA . VAL E 1 209 ? 90.539 -6.041 75.436 1.00 23.08 207 VAL E CA 1
ATOM 10569 C C . VAL E 1 209 ? 91.018 -7.340 74.806 1.00 22.85 207 VAL E C 1
ATOM 10570 O O . VAL E 1 209 ? 92.199 -7.467 74.469 1.00 25.55 207 VAL E O 1
ATOM 10574 N N . THR E 1 210 ? 90.109 -8.303 74.651 1.00 22.39 208 THR E N 1
ATOM 10575 C CA . THR E 1 210 ? 90.515 -9.621 74.185 1.00 24.74 208 THR E CA 1
ATOM 10576 C C . THR E 1 210 ? 89.398 -10.253 73.365 1.00 25.43 208 THR E C 1
ATOM 10577 O O . THR E 1 210 ? 88.223 -9.940 73.554 1.00 23.12 208 THR E O 1
ATOM 10581 N N . ALA E 1 211 ? 89.768 -11.168 72.464 1.00 24.82 209 ALA E N 1
ATOM 10582 C CA . ALA E 1 211 ? 88.783 -12.007 71.788 1.00 26.00 209 ALA E CA 1
ATOM 10583 C C . ALA E 1 211 ? 88.606 -13.357 72.470 1.00 25.84 209 ALA E C 1
ATOM 10584 O O . ALA E 1 211 ? 87.848 -14.200 71.973 1.00 29.55 209 ALA E O 1
ATOM 10586 N N . ASP E 1 212 ? 89.305 -13.589 73.578 1.00 25.58 210 ASP E N 1
ATOM 10587 C CA . ASP E 1 212 ? 89.286 -14.869 74.292 1.00 27.89 210 ASP E CA 1
ATOM 10588 C C . ASP E 1 212 ? 88.239 -14.784 75.390 1.00 29.80 210 ASP E C 1
ATOM 10589 O O . ASP E 1 212 ? 88.524 -14.350 76.506 1.00 28.63 210 ASP E O 1
ATOM 10594 N N . ALA E 1 213 ? 87.020 -15.224 75.077 1.00 26.90 211 ALA E N 1
ATOM 10595 C CA . ALA E 1 213 ? 85.928 -15.087 76.039 1.00 23.25 211 ALA E CA 1
ATOM 10596 C C . ALA E 1 213 ? 86.166 -15.946 77.276 1.00 25.16 211 ALA E C 1
ATOM 10597 O O . ALA E 1 213 ? 85.835 -15.535 78.390 1.00 23.65 211 ALA E O 1
ATOM 10599 N N . HIS E 1 214 ? 86.721 -17.146 77.097 1.00 26.47 212 HIS E N 1
ATOM 10600 C CA A HIS E 1 214 ? 87.017 -17.979 78.256 0.59 30.09 212 HIS E CA 1
ATOM 10601 C CA B HIS E 1 214 ? 87.085 -18.017 78.216 0.41 30.09 212 HIS E CA 1
ATOM 10602 C C . HIS E 1 214 ? 88.018 -17.308 79.190 1.00 29.32 212 HIS E C 1
ATOM 10603 O O . HIS E 1 214 ? 87.822 -17.329 80.414 1.00 29.90 212 HIS E O 1
ATOM 10616 N N . ALA E 1 215 ? 89.073 -16.694 78.649 1.00 28.42 213 ALA E N 1
ATOM 10617 C CA . ALA E 1 215 ? 90.036 -15.992 79.490 1.00 29.05 213 ALA E CA 1
ATOM 10618 C C . ALA E 1 215 ? 89.395 -14.792 80.167 1.00 26.80 213 ALA E C 1
ATOM 10619 O O . ALA E 1 215 ? 89.721 -14.477 81.315 1.00 30.03 213 ALA E O 1
ATOM 10621 N N . ALA E 1 216 ? 88.494 -14.104 79.466 1.00 26.47 214 ALA E N 1
ATOM 10622 C CA . ALA E 1 216 ? 87.803 -12.969 80.070 1.00 25.01 214 ALA E CA 1
ATOM 10623 C C . ALA E 1 216 ? 86.932 -13.401 81.245 1.00 24.62 214 ALA E C 1
ATOM 10624 O O . ALA E 1 216 ? 86.797 -12.659 82.222 1.00 25.34 214 ALA E O 1
ATOM 10626 N N . ALA E 1 217 ? 86.337 -14.592 81.171 1.00 23.48 215 ALA E N 1
ATOM 10627 C CA . ALA E 1 217 ? 85.438 -15.028 82.235 1.00 24.22 215 ALA E CA 1
ATOM 10628 C C . ALA E 1 217 ? 86.203 -15.509 83.457 1.00 29.50 215 ALA E C 1
ATOM 10629 O O . ALA E 1 217 ? 85.723 -15.359 84.590 1.00 26.19 215 ALA E O 1
ATOM 10631 N N . ALA E 1 218 ? 87.377 -16.104 83.245 1.00 28.21 216 ALA E N 1
ATOM 10632 C CA . ALA E 1 218 ? 88.105 -16.730 84.339 1.00 30.69 216 ALA E CA 1
ATOM 10633 C C . ALA E 1 218 ? 88.441 -15.713 85.419 1.00 30.34 216 ALA E C 1
ATOM 10634 O O . ALA E 1 218 ? 88.997 -14.648 85.137 1.00 33.59 216 ALA E O 1
ATOM 10636 N N . GLY E 1 219 ? 88.097 -16.051 86.657 1.00 33.13 217 GLY E N 1
ATOM 10637 C CA . GLY E 1 219 ? 88.406 -15.200 87.786 1.00 36.45 217 GLY E CA 1
ATOM 10638 C C . GLY E 1 219 ? 87.615 -13.912 87.864 1.00 35.35 217 GLY E C 1
ATOM 10639 O O . GLY E 1 219 ? 87.942 -13.052 88.688 1.00 35.85 217 GLY E O 1
ATOM 10640 N N . ALA E 1 220 ? 86.586 -13.742 87.041 1.00 28.30 218 ALA E N 1
ATOM 10641 C CA . ALA E 1 220 ? 85.831 -12.499 87.063 1.00 24.97 218 ALA E CA 1
ATOM 10642 C C . ALA E 1 220 ? 84.888 -12.449 88.257 1.00 26.47 218 ALA E C 1
ATOM 10643 O O . ALA E 1 220 ? 84.307 -13.463 88.653 1.00 26.20 218 ALA E O 1
ATOM 10645 N N . ASP E 1 221 ? 84.732 -11.249 88.826 1.00 22.98 219 ASP E N 1
ATOM 10646 C CA . ASP E 1 221 ? 83.747 -11.002 89.877 1.00 25.81 219 ASP E CA 1
ATOM 10647 C C . ASP E 1 221 ? 82.387 -10.632 89.314 1.00 23.66 219 ASP E C 1
ATOM 10648 O O . ASP E 1 221 ? 81.364 -10.857 89.968 1.00 22.80 219 ASP E O 1
ATOM 10653 N N . VAL E 1 222 ? 82.358 -10.028 88.132 1.00 22.51 220 VAL E N 1
ATOM 10654 C CA . VAL E 1 222 ? 81.135 -9.514 87.530 1.00 20.02 220 VAL E CA 1
ATOM 10655 C C . VAL E 1 222 ? 81.227 -9.829 86.049 1.00 20.64 220 VAL E C 1
ATOM 10656 O O . VAL E 1 222 ? 82.257 -9.551 85.427 1.00 20.89 220 VAL E O 1
ATOM 10660 N N . LEU E 1 223 ? 80.188 -10.447 85.495 1.00 21.45 221 LEU E N 1
ATOM 10661 C CA . LEU E 1 223 ? 80.067 -10.663 84.056 1.00 19.32 221 LEU E CA 1
ATOM 10662 C C . LEU E 1 223 ? 78.901 -9.842 83.541 1.00 21.90 221 LEU E C 1
ATOM 10663 O O . LEU E 1 223 ? 77.820 -9.858 84.139 1.00 20.65 221 LEU E O 1
ATOM 10668 N N . VAL E 1 224 ? 79.111 -9.150 82.424 1.00 18.80 222 VAL E N 1
ATOM 10669 C CA . VAL E 1 224 ? 78.124 -8.230 81.878 1.00 18.89 222 VAL E CA 1
ATOM 10670 C C . VAL E 1 224 ? 77.956 -8.526 80.400 1.00 19.95 222 VAL E C 1
ATOM 10671 O O . VAL E 1 224 ? 78.933 -8.827 79.708 1.00 20.33 222 VAL E O 1
ATOM 10675 N N . THR E 1 225 ? 76.729 -8.435 79.908 1.00 19.39 223 THR E N 1
ATOM 10676 C CA . THR E 1 225 ? 76.541 -8.428 78.464 1.00 18.68 223 THR E CA 1
ATOM 10677 C C . THR E 1 225 ? 75.385 -7.494 78.118 1.00 20.27 223 THR E C 1
ATOM 10678 O O . THR E 1 225 ? 74.819 -6.816 78.981 1.00 19.49 223 THR E O 1
ATOM 10682 N N . ASP E 1 226 ? 75.058 -7.437 76.830 1.00 19.84 224 ASP E N 1
ATOM 10683 C CA . ASP E 1 226 ? 74.140 -6.456 76.275 1.00 19.84 224 ASP E CA 1
ATOM 10684 C C . ASP E 1 226 ? 73.701 -7.007 74.927 1.00 20.97 224 ASP E C 1
ATOM 10685 O O . ASP E 1 226 ? 74.378 -7.866 74.356 1.00 21.17 224 ASP E O 1
ATOM 10690 N N . THR E 1 227 ? 72.580 -6.508 74.409 1.00 22.01 225 THR E N 1
ATOM 10691 C CA . THR E 1 227 ? 72.202 -6.941 73.070 1.00 18.85 225 THR E CA 1
ATOM 10692 C C . THR E 1 227 ? 73.309 -6.605 72.081 1.00 21.61 225 THR E C 1
ATOM 10693 O O . THR E 1 227 ? 74.054 -5.634 72.246 1.00 23.08 225 THR E O 1
ATOM 10697 N N . TRP E 1 228 ? 73.429 -7.451 71.071 1.00 20.67 226 TRP E N 1
ATOM 10698 C CA . TRP E 1 228 ? 74.542 -7.355 70.138 1.00 22.93 226 TRP E CA 1
ATOM 10699 C C . TRP E 1 228 ? 74.329 -6.268 69.101 1.00 27.41 226 TRP E C 1
ATOM 10700 O O . TRP E 1 228 ? 75.307 -5.797 68.505 1.00 27.13 226 TRP E O 1
ATOM 10711 N N . THR E 1 229 ? 73.079 -5.881 68.855 1.00 23.75 227 THR E N 1
ATOM 10712 C CA . THR E 1 229 ? 72.753 -5.044 67.711 1.00 23.75 227 THR E CA 1
ATOM 10713 C C . THR E 1 229 ? 71.754 -3.972 68.117 1.00 27.10 227 THR E C 1
ATOM 10714 O O . THR E 1 229 ? 70.687 -4.291 68.653 1.00 30.67 227 THR E O 1
ATOM 10718 N N . SER E 1 230 ? 72.097 -2.715 67.863 1.00 28.14 228 SER E N 1
ATOM 10719 C CA . SER E 1 230 ? 71.170 -1.615 68.075 1.00 32.39 228 SER E CA 1
ATOM 10720 C C . SER E 1 230 ? 70.270 -1.449 66.854 1.00 32.21 228 SER E C 1
ATOM 10721 O O . SER E 1 230 ? 70.501 -2.026 65.792 1.00 34.59 228 SER E O 1
ATOM 10724 N N . MET E 1 231 ? 69.217 -0.642 67.015 1.00 35.58 229 MET E N 1
ATOM 10725 C CA . MET E 1 231 ? 68.294 -0.410 65.908 1.00 37.44 229 MET E CA 1
ATOM 10726 C C . MET E 1 231 ? 69.025 0.127 64.684 1.00 37.13 229 MET E C 1
ATOM 10727 O O . MET E 1 231 ? 68.755 -0.285 63.549 1.00 38.65 229 MET E O 1
ATOM 10732 N N . GLY E 1 232 ? 69.983 1.028 64.905 1.00 33.51 230 GLY E N 1
ATOM 10733 C CA . GLY E 1 232 ? 70.728 1.641 63.822 1.00 39.57 230 GLY E CA 1
ATOM 10734 C C . GLY E 1 232 ? 71.723 0.726 63.150 1.00 40.19 230 GLY E C 1
ATOM 10735 O O . GLY E 1 232 ? 72.234 1.082 62.081 1.00 44.69 230 GLY E O 1
ATOM 10736 N N . GLN E 1 233 ? 72.005 -0.439 63.743 1.00 34.06 231 GLN E N 1
ATOM 10737 C CA . GLN E 1 233 ? 72.886 -1.425 63.122 1.00 29.35 231 GLN E CA 1
ATOM 10738 C C . GLN E 1 233 ? 72.147 -2.532 62.394 1.00 30.62 231 GLN E C 1
ATOM 10739 O O . GLN E 1 233 ? 72.792 -3.329 61.705 1.00 28.13 231 GLN E O 1
ATOM 10745 N N . GLU E 1 234 ? 70.823 -2.618 62.535 1.00 31.46 232 GLU E N 1
ATOM 10746 C CA . GLU E 1 234 ? 70.094 -3.731 61.943 1.00 30.90 232 GLU E CA 1
ATOM 10747 C C . GLU E 1 234 ? 70.219 -3.761 60.424 1.00 27.34 232 GLU E C 1
ATOM 10748 O O . GLU E 1 234 ? 70.052 -4.821 59.816 1.00 28.46 232 GLU E O 1
ATOM 10754 N N . ASN E 1 235 ? 70.544 -2.633 59.798 1.00 27.41 233 ASN E N 1
ATOM 10755 C CA . ASN E 1 235 ? 70.701 -2.573 58.353 1.00 28.02 233 ASN E CA 1
ATOM 10756 C C . ASN E 1 235 ? 72.147 -2.292 57.945 1.00 26.03 233 ASN E C 1
ATOM 10757 O O . ASN E 1 235 ? 72.398 -1.772 56.855 1.00 27.87 233 ASN E O 1
ATOM 10762 N N . ASP E 1 236 ? 73.110 -2.646 58.799 1.00 26.07 234 ASP E N 1
ATOM 10763 C CA . ASP E 1 236 ? 74.489 -2.294 58.474 1.00 26.89 234 ASP E CA 1
ATOM 10764 C C . ASP E 1 236 ? 75.167 -3.289 57.546 1.00 27.58 234 ASP E C 1
ATOM 10765 O O . ASP E 1 236 ? 76.304 -3.030 57.129 1.00 27.94 234 ASP E O 1
ATOM 10770 N N . GLY E 1 237 ? 74.489 -4.375 57.151 1.00 24.24 235 GLY E N 1
ATOM 10771 C CA . GLY E 1 237 ? 75.042 -5.305 56.194 1.00 27.18 235 GLY E CA 1
ATOM 10772 C C . GLY E 1 237 ? 75.762 -6.491 56.805 1.00 25.35 235 GLY E C 1
ATOM 10773 O O . GLY E 1 237 ? 76.047 -7.458 56.087 1.00 28.12 235 GLY E O 1
ATOM 10774 N N . LEU E 1 238 ? 76.058 -6.447 58.097 1.00 24.77 236 LEU E N 1
ATOM 10775 C CA . LEU E 1 238 ? 76.821 -7.490 58.766 1.00 23.25 236 LEU E CA 1
ATOM 10776 C C . LEU E 1 238 ? 75.927 -8.632 59.236 1.00 31.14 236 LEU E C 1
ATOM 10777 O O . LEU E 1 238 ? 74.781 -8.424 59.640 1.00 26.00 236 LEU E O 1
ATOM 10782 N N . ASP E 1 239 ? 76.480 -9.842 59.201 1.00 23.43 237 ASP E N 1
ATOM 10783 C CA . ASP E 1 239 ? 75.984 -10.927 60.051 1.00 22.94 237 ASP E CA 1
ATOM 10784 C C . ASP E 1 239 ? 76.375 -10.577 61.476 1.00 23.52 237 ASP E C 1
ATOM 10785 O O . ASP E 1 239 ? 77.559 -10.614 61.829 1.00 23.51 237 ASP E O 1
ATOM 10790 N N . ARG E 1 240 ? 75.390 -10.186 62.295 1.00 24.14 238 ARG E N 1
ATOM 10791 C CA . ARG E 1 240 ? 75.630 -9.792 63.678 1.00 22.80 238 ARG E CA 1
ATOM 10792 C C . ARG E 1 240 ? 75.199 -10.878 64.662 1.00 22.04 238 ARG E C 1
ATOM 10793 O O . ARG E 1 240 ? 74.788 -10.581 65.790 1.00 23.79 238 ARG E O 1
ATOM 10801 N N . VAL E 1 241 ? 75.296 -12.136 64.236 1.00 21.25 239 VAL E N 1
ATOM 10802 C CA . VAL E 1 241 ? 75.033 -13.286 65.091 1.00 23.50 239 VAL E CA 1
ATOM 10803 C C . VAL E 1 241 ? 76.304 -14.114 65.184 1.00 22.57 239 VAL E C 1
ATOM 10804 O O . VAL E 1 241 ? 76.854 -14.286 66.274 1.00 23.67 239 VAL E O 1
ATOM 10808 N N . LYS E 1 242 ? 76.803 -14.594 64.036 1.00 23.78 240 LYS E N 1
ATOM 10809 C CA . LYS E 1 242 ? 77.968 -15.483 64.026 1.00 24.77 240 LYS E CA 1
ATOM 10810 C C . LYS E 1 242 ? 79.172 -14.932 64.784 1.00 25.29 240 LYS E C 1
ATOM 10811 O O . LYS E 1 242 ? 79.769 -15.685 65.567 1.00 26.82 240 LYS E O 1
ATOM 10817 N N . PRO E 1 243 ? 79.586 -13.670 64.615 1.00 24.18 241 PRO E N 1
ATOM 10818 C CA . PRO E 1 243 ? 80.762 -13.193 65.366 1.00 23.99 241 PRO E CA 1
ATOM 10819 C C . PRO E 1 243 ? 80.609 -13.288 66.873 1.00 24.15 241 PRO E C 1
ATOM 10820 O O . PRO E 1 243 ? 81.614 -13.428 67.587 1.00 25.09 241 PRO E O 1
ATOM 10824 N N . PHE E 1 244 ? 79.384 -13.210 67.376 1.00 24.19 242 PHE E N 1
ATOM 10825 C CA . PHE E 1 244 ? 79.153 -13.019 68.799 1.00 21.86 242 PHE E CA 1
ATOM 10826 C C . PHE E 1 244 ? 78.803 -14.306 69.531 1.00 23.54 242 PHE E C 1
ATOM 10827 O O . PHE E 1 244 ? 78.821 -14.316 70.765 1.00 24.12 242 PHE E O 1
ATOM 10835 N N A ARG E 1 245 ? 78.488 -15.375 68.810 0.55 25.11 243 ARG E N 1
ATOM 10836 N N B ARG E 1 245 ? 78.469 -15.378 68.814 0.45 25.16 243 ARG E N 1
ATOM 10837 C CA A ARG E 1 245 ? 78.122 -16.629 69.463 0.55 26.27 243 ARG E CA 1
ATOM 10838 C CA B ARG E 1 245 ? 78.118 -16.626 69.491 0.45 26.29 243 ARG E CA 1
ATOM 10839 C C A ARG E 1 245 ? 79.153 -17.109 70.485 0.55 27.67 243 ARG E C 1
ATOM 10840 C C B ARG E 1 245 ? 79.157 -17.098 70.500 0.45 27.69 243 ARG E C 1
ATOM 10841 O O A ARG E 1 245 ? 78.738 -17.539 71.577 0.55 28.68 243 ARG E O 1
ATOM 10842 O O B ARG E 1 245 ? 78.753 -17.533 71.594 0.45 28.68 243 ARG E O 1
ATOM 10857 N N . PRO E 1 246 ? 80.468 -17.038 70.237 1.00 24.89 244 PRO E N 1
ATOM 10858 C CA . PRO E 1 246 ? 81.433 -17.446 71.275 1.00 29.09 244 PRO E CA 1
ATOM 10859 C C . PRO E 1 246 ? 81.399 -16.581 72.519 1.00 24.52 244 PRO E C 1
ATOM 10860 O O . PRO E 1 246 ? 81.988 -16.969 73.542 1.00 28.22 244 PRO E O 1
ATOM 10864 N N . PHE E 1 247 ? 80.739 -15.427 72.466 1.00 23.38 245 PHE E N 1
ATOM 10865 C CA . PHE E 1 247 ? 80.723 -14.496 73.579 1.00 23.58 245 PHE E CA 1
ATOM 10866 C C . PHE E 1 247 ? 79.419 -14.544 74.358 1.00 24.69 245 PHE E C 1
ATOM 10867 O O . PHE E 1 247 ? 79.224 -13.724 75.256 1.00 23.94 245 PHE E O 1
ATOM 10875 N N . GLN E 1 248 ? 78.539 -15.506 74.055 1.00 22.33 246 GLN E N 1
ATOM 10876 C CA . GLN E 1 248 ? 77.281 -15.622 74.779 1.00 24.89 246 GLN E CA 1
ATOM 10877 C C . GLN E 1 248 ? 77.538 -15.862 76.258 1.00 23.16 246 GLN E C 1
ATOM 10878 O O . GLN E 1 248 ? 78.372 -16.690 76.630 1.00 24.03 246 GLN E O 1
ATOM 10884 N N . LEU E 1 249 ? 76.798 -15.141 77.100 1.00 22.39 247 LEU E N 1
ATOM 10885 C CA . LEU E 1 249 ? 76.878 -15.320 78.548 1.00 23.30 247 LEU E CA 1
ATOM 10886 C C . LEU E 1 249 ? 75.929 -16.468 78.891 1.00 24.89 247 LEU E C 1
ATOM 10887 O O . LEU E 1 249 ? 74.726 -16.281 79.093 1.00 24.32 247 LEU E O 1
ATOM 10892 N N . ASN E 1 250 ? 76.472 -17.684 78.906 1.00 25.10 248 ASN E N 1
ATOM 10893 C CA . ASN E 1 250 ? 75.720 -18.897 79.225 1.00 27.14 248 ASN E CA 1
ATOM 10894 C C . ASN E 1 250 ? 76.309 -19.565 80.466 1.00 27.21 248 ASN E C 1
ATOM 10895 O O . ASN E 1 250 ? 77.254 -19.062 81.085 1.00 26.58 248 ASN E O 1
ATOM 10900 N N . SER E 1 251 ? 75.723 -20.706 80.839 1.00 27.78 249 SER E N 1
ATOM 10901 C CA . SER E 1 251 ? 76.113 -21.357 82.087 1.00 29.12 249 SER E CA 1
ATOM 10902 C C . SER E 1 251 ? 77.569 -21.799 82.057 1.00 28.87 249 SER E C 1
ATOM 10903 O O . SER E 1 251 ? 78.266 -21.723 83.078 1.00 27.21 249 SER E O 1
ATOM 10906 N N . ARG E 1 252 ? 78.044 -22.263 80.893 1.00 30.94 250 ARG E N 1
ATOM 10907 C CA . ARG E 1 252 ? 79.434 -22.687 80.758 1.00 30.05 250 ARG E CA 1
ATOM 10908 C C . ARG E 1 252 ? 80.381 -21.525 81.031 1.00 31.04 250 ARG E C 1
ATOM 10909 O O . ARG E 1 252 ? 81.356 -21.664 81.778 1.00 33.48 250 ARG E O 1
ATOM 10917 N N . LEU E 1 253 ? 80.089 -20.358 80.450 1.00 27.93 251 LEU E N 1
ATOM 10918 C CA . LEU E 1 253 ? 80.926 -19.181 80.667 1.00 27.90 251 LEU E CA 1
ATOM 10919 C C . LEU E 1 253 ? 80.883 -18.733 82.125 1.00 28.18 251 LEU E C 1
ATOM 10920 O O . LEU E 1 253 ? 81.922 -18.445 82.729 1.00 28.10 251 LEU E O 1
ATOM 10925 N N . LEU E 1 254 ? 79.683 -18.684 82.714 1.00 26.31 252 LEU E N 1
ATOM 10926 C CA . LEU E 1 254 ? 79.546 -18.246 84.102 1.00 27.23 252 LEU E CA 1
ATOM 10927 C C . LEU E 1 254 ? 80.309 -19.160 85.052 1.00 28.61 252 LEU E C 1
ATOM 10928 O O . LEU E 1 254 ? 80.901 -18.691 86.031 1.00 28.60 252 LEU E O 1
ATOM 10933 N N . ALA E 1 255 ? 80.331 -20.463 84.758 1.00 28.41 253 ALA E N 1
ATOM 10934 C CA . ALA E 1 255 ? 81.026 -21.416 85.617 1.00 29.22 253 ALA E CA 1
ATOM 10935 C C . ALA E 1 255 ? 82.536 -21.211 85.619 1.00 29.64 253 ALA E C 1
ATOM 10936 O O . ALA E 1 255 ? 83.212 -21.715 86.519 1.00 32.71 253 ALA E O 1
ATOM 10938 N N . LEU E 1 256 ? 83.080 -20.476 84.648 1.00 28.32 254 LEU E N 1
ATOM 10939 C CA . LEU E 1 256 ? 84.506 -20.172 84.665 1.00 29.98 254 LEU E CA 1
ATOM 10940 C C . LEU E 1 256 ? 84.859 -19.024 85.603 1.00 32.46 254 LEU E C 1
ATOM 10941 O O . LEU E 1 256 ? 86.029 -18.887 85.980 1.00 31.14 254 LEU E O 1
ATOM 10946 N N . ALA E 1 257 ? 83.889 -18.196 85.984 1.00 28.81 255 ALA E N 1
ATOM 10947 C CA . ALA E 1 257 ? 84.172 -17.038 86.816 1.00 28.95 255 ALA E CA 1
ATOM 10948 C C . ALA E 1 257 ? 84.269 -17.448 88.282 1.00 31.22 255 ALA E C 1
ATOM 10949 O O . ALA E 1 257 ? 84.166 -18.627 88.636 1.00 31.01 255 ALA E O 1
ATOM 10951 N N . ASP E 1 258 ? 84.471 -16.455 89.152 1.00 32.06 256 ASP E N 1
ATOM 10952 C CA . ASP E 1 258 ? 84.449 -16.717 90.585 1.00 30.86 256 ASP E CA 1
ATOM 10953 C C . ASP E 1 258 ? 83.135 -17.374 90.982 1.00 34.09 256 ASP E C 1
ATOM 10954 O O . ASP E 1 258 ? 82.074 -17.088 90.422 1.00 31.21 256 ASP E O 1
ATOM 10959 N N . SER E 1 259 ? 83.217 -18.239 91.996 1.00 34.06 257 SER E N 1
ATOM 10960 C CA . SER E 1 259 ? 82.036 -18.950 92.470 1.00 36.77 257 SER E CA 1
ATOM 10961 C C . SER E 1 259 ? 80.925 -18.005 92.925 1.00 36.52 257 SER E C 1
ATOM 10962 O O . SER E 1 259 ? 79.748 -18.375 92.876 1.00 39.65 257 SER E O 1
ATOM 10965 N N . ASP E 1 260 ? 81.259 -16.783 93.345 1.00 30.33 258 ASP E N 1
ATOM 10966 C CA . ASP E 1 260 ? 80.241 -15.812 93.740 1.00 29.43 258 ASP E CA 1
ATOM 10967 C C . ASP E 1 260 ? 80.108 -14.668 92.744 1.00 26.72 258 ASP E C 1
ATOM 10968 O O . ASP E 1 260 ? 79.684 -13.571 93.117 1.00 27.90 258 ASP E O 1
ATOM 10973 N N . ALA E 1 261 ? 80.485 -14.891 91.491 1.00 27.01 259 ALA E N 1
ATOM 10974 C CA . ALA E 1 261 ? 80.327 -13.848 90.486 1.00 25.96 259 ALA E CA 1
ATOM 10975 C C . ALA E 1 261 ? 78.853 -13.481 90.315 1.00 28.95 259 ALA E C 1
ATOM 10976 O O . ALA E 1 261 ? 77.957 -14.304 90.513 1.00 27.61 259 ALA E O 1
ATOM 10978 N N . ILE E 1 262 ? 78.603 -12.229 89.940 1.00 24.36 260 ILE E N 1
ATOM 10979 C CA . ILE E 1 262 ? 77.256 -11.793 89.605 1.00 22.43 260 ILE E CA 1
ATOM 10980 C C . ILE E 1 262 ? 77.205 -11.398 88.135 1.00 22.42 260 ILE E C 1
ATOM 10981 O O . ILE E 1 262 ? 78.229 -11.167 87.488 1.00 21.87 260 ILE E O 1
ATOM 10986 N N . VAL E 1 263 ? 75.986 -11.336 87.611 1.00 20.88 261 VAL E N 1
ATOM 10987 C CA . VAL E 1 263 ? 75.719 -11.080 86.200 1.00 18.74 261 VAL E CA 1
ATOM 10988 C C . VAL E 1 263 ? 74.864 -9.828 86.085 1.00 21.67 261 VAL E C 1
ATOM 10989 O O . VAL E 1 263 ? 73.852 -9.701 86.783 1.00 21.05 261 VAL E O 1
ATOM 10993 N N . LEU E 1 264 ? 75.250 -8.932 85.186 1.00 19.44 262 LEU E N 1
ATOM 10994 C CA . LEU E 1 264 ? 74.496 -7.730 84.863 1.00 19.30 262 LEU E CA 1
ATOM 10995 C C . LEU E 1 264 ? 74.155 -7.725 83.380 1.00 19.60 262 LEU E C 1
ATOM 10996 O O . LEU E 1 264 ? 74.858 -8.325 82.557 1.00 19.58 262 LEU E O 1
ATOM 11001 N N . HIS E 1 265 ? 73.099 -6.998 83.065 1.00 19.55 263 HIS E N 1
ATOM 11002 C CA . HIS E 1 265 ? 72.618 -6.883 81.677 1.00 17.93 263 HIS E CA 1
ATOM 11003 C C . HIS E 1 265 ? 71.727 -5.650 81.599 1.00 20.36 263 HIS E C 1
ATOM 11004 O O . HIS E 1 265 ? 70.719 -5.613 82.266 1.00 24.20 263 HIS E O 1
ATOM 11011 N N . CYS E 1 266 ? 72.166 -4.681 80.825 1.00 20.96 264 CYS E N 1
ATOM 11012 C CA . CYS E 1 266 ? 71.320 -3.515 80.595 1.00 26.05 264 CYS E CA 1
ATOM 11013 C C . CYS E 1 266 ? 70.200 -4.023 79.693 1.00 30.28 264 CYS E C 1
ATOM 11014 O O . CYS E 1 266 ? 70.444 -4.633 78.663 1.00 28.25 264 CYS E O 1
ATOM 11017 N N . LEU E 1 267 ? 69.002 -3.783 80.114 1.00 29.10 265 LEU E N 1
ATOM 11018 C CA . LEU E 1 267 ? 67.870 -4.354 79.374 1.00 24.11 265 LEU E CA 1
ATOM 11019 C C . LEU E 1 267 ? 67.586 -3.524 78.126 1.00 24.52 265 LEU E C 1
ATOM 11020 O O . LEU E 1 267 ? 68.094 -2.435 78.018 1.00 26.08 265 LEU E O 1
ATOM 11025 N N . PRO E 1 268 ? 66.856 -4.047 77.126 1.00 24.70 266 PRO E N 1
ATOM 11026 C CA . PRO E 1 268 ? 66.220 -5.360 77.196 1.00 23.12 266 PRO E CA 1
ATOM 11027 C C . PRO E 1 268 ? 67.144 -6.538 76.875 1.00 24.58 266 PRO E C 1
ATOM 11028 O O . PRO E 1 268 ? 68.138 -6.347 76.271 1.00 24.28 266 PRO E O 1
ATOM 11032 N N . ALA E 1 269 ? 66.785 -7.719 77.369 1.00 24.71 267 ALA E N 1
ATOM 11033 C CA . ALA E 1 269 ? 67.567 -8.899 77.031 1.00 22.76 267 ALA E CA 1
ATOM 11034 C C . ALA E 1 269 ? 66.865 -9.658 75.917 1.00 25.87 267 ALA E C 1
ATOM 11035 O O . ALA E 1 269 ? 65.633 -9.715 75.872 1.00 27.14 267 ALA E O 1
ATOM 11037 N N . HIS E 1 270 ? 67.653 -10.213 75.008 1.00 22.76 268 HIS E N 1
ATOM 11038 C CA . HIS E 1 270 ? 67.156 -11.153 74.005 1.00 25.68 268 HIS E CA 1
ATOM 11039 C C . HIS E 1 270 ? 67.645 -12.538 74.414 1.00 23.85 268 HIS E C 1
ATOM 11040 O O . HIS E 1 270 ? 68.718 -12.990 74.003 1.00 24.92 268 HIS E O 1
ATOM 11047 N N . ARG E 1 271 ? 66.850 -13.203 75.254 1.00 24.75 269 ARG E N 1
ATOM 11048 C CA . ARG E 1 271 ? 67.232 -14.515 75.762 1.00 24.89 269 ARG E CA 1
ATOM 11049 C C . ARG E 1 271 ? 67.450 -15.502 74.621 1.00 27.60 269 ARG E C 1
ATOM 11050 O O . ARG E 1 271 ? 66.659 -15.575 73.673 1.00 26.71 269 ARG E O 1
ATOM 11058 N N . GLY E 1 272 ? 68.535 -16.258 74.719 1.00 25.15 270 GLY E N 1
ATOM 11059 C CA . GLY E 1 272 ? 68.973 -17.142 73.672 1.00 25.31 270 GLY E CA 1
ATOM 11060 C C . GLY E 1 272 ? 70.031 -16.552 72.761 1.00 29.71 270 GLY E C 1
ATOM 11061 O O . GLY E 1 272 ? 70.696 -17.302 72.037 1.00 28.32 270 GLY E O 1
ATOM 11062 N N . ASP E 1 273 ? 70.199 -15.231 72.772 1.00 23.84 271 ASP E N 1
ATOM 11063 C CA . ASP E 1 273 ? 71.296 -14.617 72.025 1.00 25.43 271 ASP E CA 1
ATOM 11064 C C . ASP E 1 273 ? 72.459 -14.291 72.963 1.00 22.22 271 ASP E C 1
ATOM 11065 O O . ASP E 1 273 ? 73.279 -15.173 73.250 1.00 24.06 271 ASP E O 1
ATOM 11070 N N . GLU E 1 274 ? 72.545 -13.051 73.465 1.00 22.64 272 GLU E N 1
ATOM 11071 C CA . GLU E 1 274 ? 73.716 -12.674 74.263 1.00 20.43 272 GLU E CA 1
ATOM 11072 C C . GLU E 1 274 ? 73.717 -13.315 75.648 1.00 23.17 272 GLU E C 1
ATOM 11073 O O . GLU E 1 274 ? 74.762 -13.338 76.310 1.00 21.72 272 GLU E O 1
ATOM 11079 N N . ILE E 1 275 ? 72.571 -13.807 76.112 1.00 22.00 273 ILE E N 1
ATOM 11080 C CA . ILE E 1 275 ? 72.454 -14.380 77.451 1.00 22.57 273 ILE E CA 1
ATOM 11081 C C . ILE E 1 275 ? 71.429 -15.497 77.368 1.00 24.52 273 ILE E C 1
ATOM 11082 O O . ILE E 1 275 ? 70.544 -15.466 76.515 1.00 24.61 273 ILE E O 1
ATOM 11087 N N . THR E 1 276 ? 71.558 -16.498 78.241 1.00 24.77 274 THR E N 1
ATOM 11088 C CA . THR E 1 276 ? 70.606 -17.605 78.282 1.00 26.54 274 THR E CA 1
ATOM 11089 C C . THR E 1 276 ? 69.631 -17.437 79.444 1.00 28.68 274 THR E C 1
ATOM 11090 O O . THR E 1 276 ? 69.913 -16.744 80.423 1.00 25.62 274 THR E O 1
ATOM 11094 N N . ASP E 1 277 ? 68.475 -18.112 79.330 1.00 28.74 275 ASP E N 1
ATOM 11095 C CA . ASP E 1 277 ? 67.504 -18.099 80.423 1.00 27.44 275 ASP E CA 1
ATOM 11096 C C . ASP E 1 277 ? 68.135 -18.563 81.728 1.00 28.39 275 ASP E C 1
ATOM 11097 O O . ASP E 1 277 ? 67.901 -17.966 82.782 1.00 28.67 275 ASP E O 1
ATOM 11102 N N . ALA E 1 278 ? 68.940 -19.632 81.673 1.00 29.72 276 ALA E N 1
ATOM 11103 C CA . ALA E 1 278 ? 69.506 -20.198 82.895 1.00 31.25 276 ALA E CA 1
ATOM 11104 C C . ALA E 1 278 ? 70.331 -19.172 83.658 1.00 28.43 276 ALA E C 1
ATOM 11105 O O . ALA E 1 278 ? 70.256 -19.096 84.891 1.00 28.85 276 ALA E O 1
ATOM 11107 N N . VAL E 1 279 ? 71.114 -18.362 82.940 1.00 27.45 277 VAL E N 1
ATOM 11108 C CA . VAL E 1 279 ? 71.929 -17.338 83.586 1.00 24.45 277 VAL E CA 1
ATOM 11109 C C . VAL E 1 279 ? 71.066 -16.161 84.013 1.00 27.14 277 VAL E C 1
ATOM 11110 O O . VAL E 1 279 ? 71.177 -15.664 85.139 1.00 27.38 277 VAL E O 1
ATOM 11114 N N . MET E 1 280 ? 70.205 -15.686 83.124 1.00 30.36 278 MET E N 1
ATOM 11115 C CA . MET E 1 280 ? 69.396 -14.474 83.394 1.00 30.21 278 MET E CA 1
ATOM 11116 C C . MET E 1 280 ? 68.454 -14.675 84.577 1.00 33.56 278 MET E C 1
ATOM 11117 O O . MET E 1 280 ? 68.204 -13.728 85.309 1.00 30.72 278 MET E O 1
ATOM 11122 N N . ASP E 1 281 ? 67.953 -15.887 84.725 1.00 29.93 279 ASP E N 1
ATOM 11123 C CA . ASP E 1 281 ? 67.023 -16.185 85.807 1.00 32.96 279 ASP E CA 1
ATOM 11124 C C . ASP E 1 281 ? 67.666 -16.925 86.970 1.00 32.30 279 ASP E C 1
ATOM 11125 O O . ASP E 1 281 ? 66.967 -17.258 87.937 1.00 38.08 279 ASP E O 1
ATOM 11130 N N . GLY E 1 282 ? 68.968 -17.198 86.904 1.00 31.58 280 GLY E N 1
ATOM 11131 C CA . GLY E 1 282 ? 69.636 -17.944 87.938 1.00 30.81 280 GLY E CA 1
ATOM 11132 C C . GLY E 1 282 ? 70.097 -17.077 89.088 1.00 31.16 280 GLY E C 1
ATOM 11133 O O . GLY E 1 282 ? 69.908 -15.850 89.121 1.00 29.42 280 GLY E O 1
ATOM 11134 N N . PRO E 1 283 ? 70.741 -17.728 90.059 1.00 29.25 281 PRO E N 1
ATOM 11135 C CA . PRO E 1 283 ? 71.072 -17.051 91.319 1.00 28.10 281 PRO E CA 1
ATOM 11136 C C . PRO E 1 283 ? 72.177 -16.022 91.203 1.00 29.68 281 PRO E C 1
ATOM 11137 O O . PRO E 1 283 ? 72.332 -15.204 92.122 1.00 33.62 281 PRO E O 1
ATOM 11141 N N . ALA E 1 284 ? 72.960 -16.043 90.123 1.00 27.06 282 ALA E N 1
ATOM 11142 C CA . ALA E 1 284 ? 73.990 -15.033 89.934 1.00 27.28 282 ALA E CA 1
ATOM 11143 C C . ALA E 1 284 ? 73.440 -13.751 89.338 1.00 23.77 282 ALA E C 1
ATOM 11144 O O . ALA E 1 284 ? 74.113 -12.722 89.403 1.00 24.33 282 ALA E O 1
ATOM 11146 N N . SER E 1 285 ? 72.223 -13.785 88.803 1.00 24.06 283 SER E N 1
ATOM 11147 C CA . SER E 1 285 ? 71.694 -12.625 88.095 1.00 23.68 283 SER E CA 1
ATOM 11148 C C . SER E 1 285 ? 71.330 -11.509 89.065 1.00 27.76 283 SER E C 1
ATOM 11149 O O . SER E 1 285 ? 70.596 -11.719 90.036 1.00 25.64 283 SER E O 1
ATOM 11152 N N . ALA E 1 286 ? 71.855 -10.315 88.802 1.00 20.87 284 ALA E N 1
ATOM 11153 C CA . ALA E 1 286 ? 71.455 -9.124 89.542 1.00 21.56 284 ALA E CA 1
ATOM 11154 C C . ALA E 1 286 ? 70.713 -8.134 88.648 1.00 20.43 284 ALA E C 1
ATOM 11155 O O . ALA E 1 286 ? 70.631 -6.944 88.982 1.00 21.43 284 ALA E O 1
ATOM 11157 N N . VAL E 1 287 ? 70.143 -8.613 87.529 1.00 18.69 285 VAL E N 1
ATOM 11158 C CA . VAL E 1 287 ? 69.574 -7.719 86.517 1.00 18.69 285 VAL E CA 1
ATOM 11159 C C . VAL E 1 287 ? 68.376 -6.930 87.049 1.00 18.89 285 VAL E C 1
ATOM 11160 O O . VAL E 1 287 ? 68.123 -5.813 86.580 1.00 19.37 285 VAL E O 1
ATOM 11164 N N . TRP E 1 288 ? 67.602 -7.482 87.993 1.00 18.87 286 TRP E N 1
ATOM 11165 C CA . TRP E 1 288 ? 66.408 -6.738 88.393 1.00 21.26 286 TRP E CA 1
ATOM 11166 C C . TRP E 1 288 ? 66.750 -5.654 89.413 1.00 20.69 286 TRP E C 1
ATOM 11167 O O . TRP E 1 288 ? 66.201 -4.544 89.343 1.00 21.63 286 TRP E O 1
ATOM 11178 N N . ASP E 1 289 ? 67.664 -5.945 90.347 1.00 20.01 287 ASP E N 1
ATOM 11179 C CA . ASP E 1 289 ? 68.193 -4.899 91.220 1.00 20.01 287 ASP E CA 1
ATOM 11180 C C . ASP E 1 289 ? 68.863 -3.808 90.398 1.00 19.12 287 ASP E C 1
ATOM 11181 O O . ASP E 1 289 ? 68.740 -2.621 90.710 1.00 20.72 287 ASP E O 1
ATOM 11186 N N . GLU E 1 290 ? 69.607 -4.210 89.363 1.00 17.83 288 GLU E N 1
ATOM 11187 C CA . GLU E 1 290 ? 70.278 -3.269 88.470 1.00 19.55 288 GLU E CA 1
ATOM 11188 C C . GLU E 1 290 ? 69.273 -2.322 87.826 1.00 19.13 288 GLU E C 1
ATOM 11189 O O . GLU E 1 290 ? 69.477 -1.099 87.794 1.00 18.98 288 GLU E O 1
ATOM 11195 N N . ALA E 1 291 ? 68.167 -2.869 87.311 1.00 18.46 289 ALA E N 1
ATOM 11196 C CA . ALA E 1 291 ? 67.123 -2.016 86.742 1.00 19.49 289 ALA E CA 1
ATOM 11197 C C . ALA E 1 291 ? 66.538 -1.078 87.797 1.00 18.19 289 ALA E C 1
ATOM 11198 O O . ALA E 1 291 ? 66.334 0.116 87.531 1.00 18.43 289 ALA E O 1
ATOM 11200 N N . GLU E 1 292 ? 66.218 -1.605 88.984 1.00 18.63 290 GLU E N 1
ATOM 11201 C CA . GLU E 1 292 ? 65.742 -0.743 90.067 1.00 17.95 290 GLU E CA 1
ATOM 11202 C C . GLU E 1 292 ? 66.695 0.405 90.312 1.00 19.03 290 GLU E C 1
ATOM 11203 O O . GLU E 1 292 ? 66.269 1.551 90.537 1.00 18.61 290 GLU E O 1
ATOM 11209 N N . ASN E 1 293 ? 67.990 0.101 90.332 1.00 16.47 291 ASN E N 1
ATOM 11210 C CA . ASN E 1 293 ? 68.949 1.106 90.752 1.00 16.38 291 ASN E CA 1
ATOM 11211 C C . ASN E 1 293 ? 69.138 2.199 89.707 1.00 17.22 291 ASN E C 1
ATOM 11212 O O . ASN E 1 293 ? 69.771 3.207 90.033 1.00 17.59 291 ASN E O 1
ATOM 11217 N N . ARG E 1 294 ? 68.575 2.070 88.494 1.00 16.03 292 ARG E N 1
ATOM 11218 C CA . ARG E 1 294 ? 68.520 3.247 87.625 1.00 16.84 292 ARG E CA 1
ATOM 11219 C C . ARG E 1 294 ? 67.827 4.405 88.323 1.00 17.08 292 ARG E C 1
ATOM 11220 O O . ARG E 1 294 ? 68.274 5.558 88.227 1.00 17.86 292 ARG E O 1
ATOM 11228 N N . LEU E 1 295 ? 66.759 4.113 89.060 1.00 16.20 293 LEU E N 1
ATOM 11229 C CA . LEU E 1 295 ? 66.029 5.166 89.765 1.00 16.94 293 LEU E CA 1
ATOM 11230 C C . LEU E 1 295 ? 66.926 5.845 90.799 1.00 17.85 293 LEU E C 1
ATOM 11231 O O . LEU E 1 295 ? 67.062 7.082 90.823 1.00 18.18 293 LEU E O 1
ATOM 11236 N N . HIS E 1 296 ? 67.551 5.047 91.671 1.00 17.24 294 HIS E N 1
ATOM 11237 C CA . HIS E 1 296 ? 68.304 5.617 92.784 1.00 16.76 294 HIS E CA 1
ATOM 11238 C C . HIS E 1 296 ? 69.563 6.326 92.308 1.00 18.23 294 HIS E C 1
ATOM 11239 O O . HIS E 1 296 ? 69.869 7.430 92.782 1.00 18.27 294 HIS E O 1
ATOM 11246 N N . ALA E 1 297 ? 70.303 5.711 91.386 1.00 16.49 295 ALA E N 1
ATOM 11247 C CA . ALA E 1 297 ? 71.554 6.306 90.942 1.00 17.15 295 ALA E CA 1
ATOM 11248 C C . ALA E 1 297 ? 71.315 7.585 90.163 1.00 17.17 295 ALA E C 1
ATOM 11249 O O . ALA E 1 297 ? 72.076 8.545 90.313 1.00 17.42 295 ALA E O 1
ATOM 11251 N N . GLN E 1 298 ? 70.277 7.624 89.318 1.00 17.01 296 GLN E N 1
ATOM 11252 C CA . GLN E 1 298 ? 69.994 8.846 88.570 1.00 16.98 296 GLN E CA 1
ATOM 11253 C C . GLN E 1 298 ? 69.525 9.962 89.499 1.00 18.35 296 GLN E C 1
ATOM 11254 O O . GLN E 1 298 ? 69.837 11.134 89.263 1.00 17.41 296 GLN E O 1
ATOM 11260 N N . LYS E 1 299 ? 68.768 9.621 90.548 1.00 17.10 297 LYS E N 1
ATOM 11261 C CA . LYS E 1 299 ? 68.378 10.638 91.528 1.00 17.12 297 LYS E CA 1
ATOM 11262 C C . LYS E 1 299 ? 69.608 11.222 92.201 1.00 17.05 297 LYS E C 1
ATOM 11263 O O . LYS E 1 299 ? 69.715 12.444 92.382 1.00 18.40 297 LYS E O 1
ATOM 11269 N N . ALA E 1 300 ? 70.545 10.356 92.585 1.00 17.45 298 ALA E N 1
ATOM 11270 C CA . ALA E 1 300 ? 71.769 10.832 93.224 1.00 17.61 298 ALA E CA 1
ATOM 11271 C C . ALA E 1 300 ? 72.560 11.733 92.286 1.00 19.28 298 ALA E C 1
ATOM 11272 O O . ALA E 1 300 ? 73.043 12.801 92.692 1.00 17.22 298 ALA E O 1
ATOM 11274 N N . LEU E 1 301 ? 72.690 11.321 91.023 1.00 17.52 299 LEU E N 1
ATOM 11275 C CA . LEU E 1 301 ? 73.378 12.151 90.040 1.00 15.67 299 LEU E CA 1
ATOM 11276 C C . LEU E 1 301 ? 72.738 13.530 89.933 1.00 17.56 299 LEU E C 1
ATOM 11277 O O . LEU E 1 301 ? 73.439 14.548 89.927 1.00 18.38 299 LEU E O 1
ATOM 11282 N N . LEU E 1 302 ? 71.408 13.580 89.842 1.00 16.89 300 LEU E N 1
ATOM 11283 C CA . LEU E 1 302 ? 70.716 14.859 89.713 1.00 17.21 300 LEU E CA 1
ATOM 11284 C C . LEU E 1 302 ? 70.941 15.729 90.937 1.00 18.78 300 LEU E C 1
ATOM 11285 O O . LEU E 1 302 ? 71.238 16.921 90.816 1.00 19.35 300 LEU E O 1
ATOM 11290 N N . VAL E 1 303 ? 70.758 15.161 92.134 1.00 17.32 301 VAL E N 1
ATOM 11291 C CA . VAL E 1 303 ? 71.038 15.922 93.351 1.00 17.63 301 VAL E CA 1
ATOM 11292 C C . VAL E 1 303 ? 72.437 16.519 93.284 1.00 17.71 301 VAL E C 1
ATOM 11293 O O . VAL E 1 303 ? 72.647 17.705 93.561 1.00 19.90 301 VAL E O 1
ATOM 11297 N N . TRP E 1 304 ? 73.414 15.691 92.909 1.00 17.38 302 TRP E N 1
ATOM 11298 C CA . TRP E 1 304 ? 74.804 16.123 92.934 1.00 18.54 302 TRP E CA 1
ATOM 11299 C C . TRP E 1 304 ? 75.072 17.205 91.887 1.00 20.40 302 TRP E C 1
ATOM 11300 O O . TRP E 1 304 ? 75.732 18.207 92.177 1.00 19.67 302 TRP E O 1
ATOM 11311 N N . LEU E 1 305 ? 74.560 17.027 90.662 1.00 18.36 303 LEU E N 1
ATOM 11312 C CA . LEU E 1 305 ? 74.769 18.050 89.640 1.00 19.93 303 LEU E CA 1
ATOM 11313 C C . LEU E 1 305 ? 74.091 19.359 90.013 1.00 19.28 303 LEU E C 1
ATOM 11314 O O . LEU E 1 305 ? 74.637 20.445 89.760 1.00 21.75 303 LEU E O 1
ATOM 11319 N N . LEU E 1 306 ? 72.880 19.288 90.575 1.00 20.20 304 LEU E N 1
ATOM 11320 C CA . LEU E 1 306 ? 72.171 20.519 90.901 1.00 21.74 304 LEU E CA 1
ATOM 11321 C C . LEU E 1 306 ? 72.891 21.304 91.984 1.00 25.79 304 LEU E C 1
ATOM 11322 O O . LEU E 1 306 ? 72.926 22.540 91.940 1.00 28.17 304 LEU E O 1
ATOM 11327 N N . GLU E 1 307 ? 73.481 20.618 92.958 1.00 21.97 305 GLU E N 1
ATOM 11328 C CA . GLU E 1 307 ? 74.116 21.379 94.021 1.00 24.01 305 GLU E CA 1
ATOM 11329 C C . GLU E 1 307 ? 75.473 21.936 93.604 1.00 29.44 305 GLU E C 1
ATOM 11330 O O . GLU E 1 307 ? 75.947 22.882 94.237 1.00 31.17 305 GLU E O 1
ATOM 11336 N N . ARG E 1 308 ? 76.087 21.400 92.543 1.00 29.02 306 ARG E N 1
ATOM 11337 C CA . ARG E 1 308 ? 77.299 21.980 91.954 1.00 35.46 306 ARG E CA 1
ATOM 11338 C C . ARG E 1 308 ? 77.039 22.944 90.814 1.00 36.27 306 ARG E C 1
ATOM 11339 O O . ARG E 1 308 ? 78.004 23.421 90.206 1.00 47.96 306 ARG E O 1
ATOM 11347 N N . SER E 1 309 ? 75.793 23.244 90.492 1.00 36.97 307 SER E N 1
ATOM 11348 C CA . SER E 1 309 ? 75.543 24.086 89.334 1.00 36.87 307 SER E CA 1
ATOM 11349 C C . SER E 1 309 ? 74.703 25.308 89.700 1.00 46.91 307 SER E C 1
ATOM 11350 O O . SER E 1 309 ? 73.908 25.812 88.900 1.00 48.35 307 SER E O 1
ATOM 11354 N N . SER F 1 2 ? 48.867 -12.106 102.303 1.00 59.83 0 SER F N 1
ATOM 11355 C CA . SER F 1 2 ? 49.571 -11.118 101.497 1.00 56.93 0 SER F CA 1
ATOM 11356 C C . SER F 1 2 ? 49.826 -11.626 100.079 1.00 57.43 0 SER F C 1
ATOM 11357 O O . SER F 1 2 ? 50.950 -11.560 99.574 1.00 61.50 0 SER F O 1
ATOM 11359 N N . VAL F 1 3 ? 48.782 -12.159 99.441 1.00 55.99 1 VAL F N 1
ATOM 11360 C CA . VAL F 1 3 ? 48.838 -12.298 97.995 1.00 50.27 1 VAL F CA 1
ATOM 11361 C C . VAL F 1 3 ? 48.744 -10.915 97.368 1.00 46.75 1 VAL F C 1
ATOM 11362 O O . VAL F 1 3 ? 48.209 -9.964 97.956 1.00 50.06 1 VAL F O 1
ATOM 11366 N N . ILE F 1 4 ? 49.268 -10.796 96.158 1.00 42.11 2 ILE F N 1
ATOM 11367 C CA . ILE F 1 4 ? 49.000 -9.606 95.362 1.00 32.69 2 ILE F CA 1
ATOM 11368 C C . ILE F 1 4 ? 47.619 -9.740 94.741 1.00 30.33 2 ILE F C 1
ATOM 11369 O O . ILE F 1 4 ? 47.355 -10.680 93.985 1.00 35.36 2 ILE F O 1
ATOM 11374 N N . ARG F 1 5 ? 46.748 -8.776 95.016 1.00 28.07 3 ARG F N 1
ATOM 11375 C CA . ARG F 1 5 ? 45.423 -8.796 94.423 1.00 29.01 3 ARG F CA 1
ATOM 11376 C C . ARG F 1 5 ? 45.417 -8.026 93.110 1.00 28.33 3 ARG F C 1
ATOM 11377 O O . ARG F 1 5 ? 45.999 -6.943 93.009 1.00 28.78 3 ARG F O 1
ATOM 11385 N N . HIS F 1 6 ? 44.766 -8.603 92.104 1.00 26.03 4 HIS F N 1
ATOM 11386 C CA A HIS F 1 6 ? 44.589 -7.977 90.803 0.48 25.57 4 HIS F CA 1
ATOM 11387 C CA B HIS F 1 6 ? 44.596 -7.952 90.819 0.52 25.64 4 HIS F CA 1
ATOM 11388 C C . HIS F 1 6 ? 43.108 -7.741 90.542 1.00 23.03 4 HIS F C 1
ATOM 11389 O O . HIS F 1 6 ? 42.235 -8.318 91.200 1.00 26.60 4 HIS F O 1
ATOM 11402 N N . PHE F 1 7 ? 42.822 -6.872 89.581 1.00 22.04 5 PHE F N 1
ATOM 11403 C CA . PHE F 1 7 ? 41.450 -6.582 89.177 1.00 19.85 5 PHE F CA 1
ATOM 11404 C C . PHE F 1 7 ? 41.411 -6.587 87.655 1.00 22.14 5 PHE F C 1
ATOM 11405 O O . PHE F 1 7 ? 41.592 -5.543 87.018 1.00 21.46 5 PHE F O 1
ATOM 11413 N N . LEU F 1 8 ? 41.158 -7.768 87.081 1.00 21.53 6 LEU F N 1
ATOM 11414 C CA . LEU F 1 8 ? 41.215 -7.962 85.640 1.00 20.83 6 LEU F CA 1
ATOM 11415 C C . LEU F 1 8 ? 39.838 -8.152 85.038 1.00 24.11 6 LEU F C 1
ATOM 11416 O O . LEU F 1 8 ? 39.665 -7.955 83.833 1.00 24.21 6 LEU F O 1
ATOM 11421 N N . ARG F 1 9 ? 38.864 -8.531 85.862 1.00 24.28 7 ARG F N 1
ATOM 11422 C CA . ARG F 1 9 ? 37.480 -8.732 85.478 1.00 23.66 7 ARG F CA 1
ATOM 11423 C C . ARG F 1 9 ? 36.662 -8.595 86.753 1.00 26.25 7 ARG F C 1
ATOM 11424 O O . ARG F 1 9 ? 37.194 -8.710 87.860 1.00 24.24 7 ARG F O 1
ATOM 11432 N N . ASP F 1 10 ? 35.359 -8.364 86.583 1.00 24.06 8 ASP F N 1
ATOM 11433 C CA . ASP F 1 10 ? 34.548 -7.833 87.678 1.00 24.25 8 ASP F CA 1
ATOM 11434 C C . ASP F 1 10 ? 34.434 -8.806 88.841 1.00 27.21 8 ASP F C 1
ATOM 11435 O O . ASP F 1 10 ? 34.344 -8.374 90.000 1.00 26.53 8 ASP F O 1
ATOM 11440 N N . ASP F 1 11 ? 34.424 -10.107 88.561 1.00 26.30 9 ASP F N 1
ATOM 11441 C CA . ASP F 1 11 ? 34.258 -11.095 89.618 1.00 28.12 9 ASP F CA 1
ATOM 11442 C C . ASP F 1 11 ? 35.573 -11.429 90.321 1.00 25.26 9 ASP F C 1
ATOM 11443 O O . ASP F 1 11 ? 35.599 -12.327 91.168 1.00 29.13 9 ASP F O 1
ATOM 11448 N N . ASP F 1 12 ? 36.664 -10.724 90.003 1.00 24.72 10 ASP F N 1
ATOM 11449 C CA . ASP F 1 12 ? 37.856 -10.810 90.839 1.00 24.99 10 ASP F CA 1
ATOM 11450 C C . ASP F 1 12 ? 37.600 -10.282 92.247 1.00 28.25 10 ASP F C 1
ATOM 11451 O O . ASP F 1 12 ? 38.349 -10.620 93.170 1.00 29.46 10 ASP F O 1
ATOM 11456 N N . LEU F 1 13 ? 36.580 -9.450 92.431 1.00 25.14 11 LEU F N 1
ATOM 11457 C CA . LEU F 1 13 ? 36.084 -9.104 93.753 1.00 23.61 11 LEU F CA 1
ATOM 11458 C C . LEU F 1 13 ? 34.894 -9.980 94.096 1.00 24.83 11 LEU F C 1
ATOM 11459 O O . LEU F 1 13 ? 34.005 -10.177 93.268 1.00 28.14 11 LEU F O 1
ATOM 11464 N N . SER F 1 14 ? 34.877 -10.481 95.327 1.00 25.61 12 SER F N 1
ATOM 11465 C CA . SER F 1 14 ? 33.708 -11.125 95.886 1.00 26.89 12 SER F CA 1
ATOM 11466 C C . SER F 1 14 ? 32.611 -10.083 96.110 1.00 26.88 12 SER F C 1
ATOM 11467 O O . SER F 1 14 ? 32.869 -8.878 96.053 1.00 26.28 12 SER F O 1
ATOM 11470 N N . PRO F 1 15 ? 31.368 -10.516 96.337 1.00 28.62 13 PRO F N 1
ATOM 11471 C CA . PRO F 1 15 ? 30.317 -9.541 96.691 1.00 28.27 13 PRO F CA 1
ATOM 11472 C C . PRO F 1 15 ? 30.691 -8.647 97.866 1.00 32.28 13 PRO F C 1
ATOM 11473 O O . PRO F 1 15 ? 30.488 -7.426 97.800 1.00 30.06 13 PRO F O 1
ATOM 11477 N N . ALA F 1 16 ? 31.255 -9.217 98.935 1.00 28.59 14 ALA F N 1
ATOM 11478 C CA . ALA F 1 16 ? 31.618 -8.406 100.096 1.00 31.45 14 ALA F CA 1
ATOM 11479 C C . ALA F 1 16 ? 32.745 -7.433 99.765 1.00 27.02 14 ALA F C 1
ATOM 11480 O O . ALA F 1 16 ? 32.746 -6.286 100.233 1.00 27.67 14 ALA F O 1
ATOM 11482 N N . GLU F 1 17 ? 33.721 -7.876 98.972 1.00 26.25 15 GLU F N 1
ATOM 11483 C CA . GLU F 1 17 ? 34.824 -6.993 98.597 1.00 24.93 15 GLU F CA 1
ATOM 11484 C C . GLU F 1 17 ? 34.353 -5.891 97.669 1.00 24.10 15 GLU F C 1
ATOM 11485 O O . GLU F 1 17 ? 34.805 -4.742 97.773 1.00 25.60 15 GLU F O 1
ATOM 11491 N N . GLN F 1 18 ? 33.458 -6.217 96.739 1.00 24.88 16 GLN F N 1
ATOM 11492 C CA . GLN F 1 18 ? 32.936 -5.166 95.879 1.00 23.79 16 GLN F CA 1
ATOM 11493 C C . GLN F 1 18 ? 32.197 -4.117 96.697 1.00 25.45 16 GLN F C 1
ATOM 11494 O O . GLN F 1 18 ? 32.296 -2.917 96.419 1.00 25.51 16 GLN F O 1
ATOM 11500 N N . ALA F 1 19 ? 31.471 -4.550 97.729 1.00 25.24 17 ALA F N 1
ATOM 11501 C CA . ALA F 1 19 ? 30.773 -3.593 98.579 1.00 26.46 17 ALA F CA 1
ATOM 11502 C C . ALA F 1 19 ? 31.760 -2.692 99.314 1.00 27.48 17 ALA F C 1
ATOM 11503 O O . ALA F 1 19 ? 31.506 -1.493 99.481 1.00 27.29 17 ALA F O 1
ATOM 11505 N N . GLU F 1 20 ? 32.896 -3.244 99.750 1.00 25.58 18 GLU F N 1
ATOM 11506 C CA . GLU F 1 20 ? 33.923 -2.417 100.382 1.00 27.15 18 GLU F CA 1
ATOM 11507 C C . GLU F 1 20 ? 34.442 -1.353 99.423 1.00 24.42 18 GLU F C 1
ATOM 11508 O O . GLU F 1 20 ? 34.608 -0.185 99.801 1.00 26.47 18 GLU F O 1
ATOM 11514 N N . VAL F 1 21 ? 34.731 -1.747 98.181 1.00 22.77 19 VAL F N 1
ATOM 11515 C CA . VAL F 1 21 ? 35.281 -0.795 97.217 1.00 21.28 19 VAL F CA 1
ATOM 11516 C C . VAL F 1 21 ? 34.264 0.301 96.917 1.00 21.60 19 VAL F C 1
ATOM 11517 O O . VAL F 1 21 ? 34.609 1.490 96.859 1.00 23.49 19 VAL F O 1
ATOM 11521 N N . LEU F 1 22 ? 32.994 -0.074 96.751 1.00 22.75 20 LEU F N 1
ATOM 11522 C CA . LEU F 1 22 ? 31.966 0.917 96.439 1.00 24.06 20 LEU F CA 1
ATOM 11523 C C . LEU F 1 22 ? 31.736 1.867 97.607 1.00 25.60 20 LEU F C 1
ATOM 11524 O O . LEU F 1 22 ? 31.456 3.054 97.403 1.00 24.35 20 LEU F O 1
ATOM 11529 N N . GLU F 1 23 ? 31.817 1.355 98.837 1.00 24.22 21 GLU F N 1
ATOM 11530 C CA . GLU F 1 23 ? 31.731 2.220 100.010 1.00 27.43 21 GLU F CA 1
ATOM 11531 C C . GLU F 1 23 ? 32.878 3.217 100.026 1.00 27.12 21 GLU F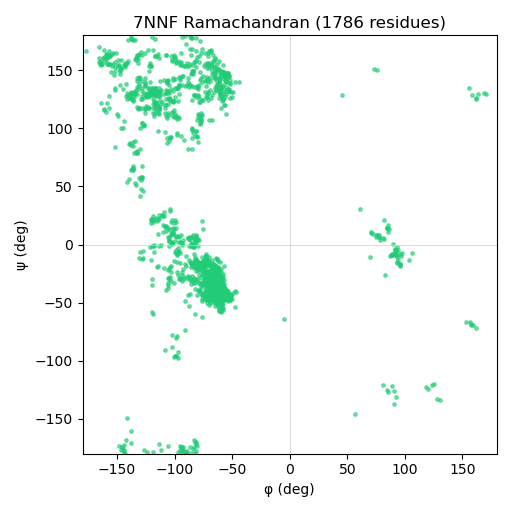 C 1
ATOM 11532 O O . GLU F 1 23 ? 32.678 4.412 100.295 1.00 27.25 21 GLU F O 1
ATOM 11538 N N . LEU F 1 24 ? 34.088 2.738 99.745 1.00 25.33 22 LEU F N 1
ATOM 11539 C CA . LEU F 1 24 ? 35.245 3.619 99.686 1.00 23.80 22 LEU F CA 1
ATOM 11540 C C . LEU F 1 24 ? 35.079 4.659 98.585 1.00 24.97 22 LEU F C 1
ATOM 11541 O O . LEU F 1 24 ? 35.462 5.822 98.763 1.00 23.84 22 LEU F O 1
ATOM 11546 N N . ALA F 1 25 ? 34.459 4.275 97.461 1.00 20.82 23 ALA F N 1
ATOM 11547 C CA . ALA F 1 25 ? 34.263 5.232 96.367 1.00 20.49 23 ALA F CA 1
ATOM 11548 C C . ALA F 1 25 ? 33.374 6.390 96.796 1.00 21.60 23 ALA F C 1
ATOM 11549 O O . ALA F 1 25 ? 33.648 7.546 96.449 1.00 22.52 23 ALA F O 1
ATOM 11551 N N . ALA F 1 26 ? 32.307 6.106 97.549 1.00 22.84 24 ALA F N 1
ATOM 11552 C CA . ALA F 1 26 ? 31.469 7.185 98.063 1.00 23.02 24 ALA F CA 1
ATOM 11553 C C . ALA F 1 26 ? 32.234 8.055 99.054 1.00 23.13 24 ALA F C 1
ATOM 11554 O O . ALA F 1 26 ? 32.086 9.287 99.061 1.00 23.90 24 ALA F O 1
ATOM 11556 N N . GLU F 1 27 ? 33.051 7.440 99.910 1.00 23.29 25 GLU F N 1
ATOM 11557 C CA . GLU F 1 27 ? 33.837 8.233 100.852 1.00 22.69 25 GLU F CA 1
ATOM 11558 C C . GLU F 1 27 ? 34.835 9.127 100.126 1.00 21.74 25 GLU F C 1
ATOM 11559 O O . GLU F 1 27 ? 35.027 10.294 100.505 1.00 23.53 25 GLU F O 1
ATOM 11565 N N . LEU F 1 28 ? 35.482 8.594 99.083 1.00 22.39 26 LEU F N 1
ATOM 11566 C CA . LEU F 1 28 ? 36.479 9.371 98.352 1.00 20.33 26 LEU F CA 1
ATOM 11567 C C . LEU F 1 28 ? 35.843 10.455 97.502 1.00 22.50 26 LEU F C 1
ATOM 11568 O O . LEU F 1 28 ? 36.442 11.519 97.316 1.00 22.67 26 LEU F O 1
ATOM 11573 N N . LYS F 1 29 ? 34.629 10.234 97.000 1.00 22.02 27 LYS F N 1
ATOM 11574 C CA . LYS F 1 29 ? 33.946 11.323 96.304 1.00 22.32 27 LYS F CA 1
ATOM 11575 C C . LYS F 1 29 ? 33.672 12.486 97.256 1.00 26.03 27 LYS F C 1
ATOM 11576 O O . LYS F 1 29 ? 33.811 13.658 96.880 1.00 26.96 27 LYS F O 1
ATOM 11582 N N . LYS F 1 30 ? 33.346 12.189 98.513 1.00 24.73 28 LYS F N 1
ATOM 11583 C CA . LYS F 1 30 ? 33.109 13.261 99.477 1.00 27.03 28 LYS F CA 1
ATOM 11584 C C . LYS F 1 30 ? 34.406 13.970 99.858 1.00 26.18 28 LYS F C 1
ATOM 11585 O O . LYS F 1 30 ? 34.428 15.200 100.011 1.00 28.19 28 LYS F O 1
ATOM 11591 N N . ASP F 1 31 ? 35.494 13.213 100.022 1.00 24.56 29 ASP F N 1
ATOM 11592 C CA . ASP F 1 31 ? 36.759 13.729 100.546 1.00 23.39 29 ASP F CA 1
ATOM 11593 C C . ASP F 1 31 ? 37.880 13.236 99.643 1.00 21.20 29 ASP F C 1
ATOM 11594 O O . ASP F 1 31 ? 38.601 12.278 99.972 1.00 20.75 29 ASP F O 1
ATOM 11599 N N . PRO F 1 32 ? 38.067 13.884 98.490 1.00 21.66 30 PRO F N 1
ATOM 11600 C CA . PRO F 1 32 ? 38.927 13.301 97.434 1.00 21.13 30 PRO F CA 1
ATOM 11601 C C . PRO F 1 32 ? 40.418 13.254 97.734 1.00 19.39 30 PRO F C 1
ATOM 11602 O O . PRO F 1 32 ? 41.130 12.519 97.031 1.00 20.89 30 PRO F O 1
ATOM 11606 N N . VAL F 1 33 ? 40.935 14.014 98.704 1.00 20.94 31 VAL F N 1
ATOM 11607 C CA . VAL F 1 33 ? 42.365 13.951 98.990 1.00 19.46 31 VAL F CA 1
ATOM 11608 C C . VAL F 1 33 ? 42.630 13.446 100.409 1.00 20.49 31 VAL F C 1
ATOM 11609 O O . VAL F 1 33 ? 43.708 13.648 100.957 1.00 22.79 31 VAL F O 1
ATOM 11613 N N . SER F 1 34 ? 41.652 12.757 101.001 1.00 20.20 32 SER F N 1
ATOM 11614 C CA . SER F 1 34 ? 41.770 12.267 102.372 1.00 21.88 32 SER F CA 1
ATOM 11615 C C . SER F 1 34 ? 42.557 10.968 102.479 1.00 21.16 32 SER F C 1
ATOM 11616 O O . SER F 1 34 ? 42.964 10.598 103.591 1.00 21.88 32 SER F O 1
ATOM 11619 N N . ARG F 1 35 ? 42.775 10.264 101.373 1.00 20.50 33 ARG F N 1
ATOM 11620 C CA . ARG F 1 35 ? 43.525 9.013 101.406 1.00 19.88 33 ARG F CA 1
ATOM 11621 C C . ARG F 1 35 ? 44.783 9.206 100.578 1.00 20.23 33 ARG F C 1
ATOM 11622 O O . ARG F 1 35 ? 44.703 9.524 99.385 1.00 20.41 33 ARG F O 1
ATOM 11630 N N . ARG F 1 36 ? 45.942 8.998 101.197 1.00 20.30 34 ARG F N 1
ATOM 11631 C CA . ARG F 1 36 ? 47.218 9.275 100.537 1.00 19.05 34 ARG F CA 1
ATOM 11632 C C . ARG F 1 36 ? 48.163 8.079 100.643 1.00 19.45 34 ARG F C 1
ATOM 11633 O O . ARG F 1 36 ? 49.293 8.202 101.120 1.00 21.43 34 ARG F O 1
ATOM 11641 N N . PRO F 1 37 ? 47.738 6.900 100.167 1.00 18.93 35 PRO F N 1
ATOM 11642 C CA . PRO F 1 37 ? 48.607 5.713 100.264 1.00 21.17 35 PRO F CA 1
ATOM 11643 C C . PRO F 1 37 ? 49.824 5.793 99.369 1.00 20.11 35 PRO F C 1
ATOM 11644 O O . PRO F 1 37 ? 50.778 5.022 99.563 1.00 22.15 35 PRO F O 1
ATOM 11648 N N . LEU F 1 38 ? 49.808 6.676 98.377 1.00 19.20 36 LEU F N 1
ATOM 11649 C CA . LEU F 1 38 ? 50.901 6.794 97.423 1.00 17.19 36 LEU F CA 1
ATOM 11650 C C . LEU F 1 38 ? 51.732 8.045 97.668 1.00 19.90 36 LEU F C 1
ATOM 11651 O O . LEU F 1 38 ? 52.519 8.431 96.796 1.00 19.40 36 LEU F O 1
ATOM 11656 N N . GLN F 1 39 ? 51.590 8.675 98.835 1.00 19.98 37 GLN F N 1
ATOM 11657 C CA . GLN F 1 39 ? 52.357 9.878 99.138 1.00 19.95 37 GLN F CA 1
ATOM 11658 C C . GLN F 1 39 ? 53.855 9.607 99.003 1.00 20.64 37 GLN F C 1
ATOM 11659 O O . GLN F 1 39 ? 54.345 8.520 99.328 1.00 22.80 37 GLN F O 1
ATOM 11665 N N . GLY F 1 40 ? 54.583 10.600 98.519 1.00 21.98 38 GLY F N 1
ATOM 11666 C CA . GLY F 1 40 ? 56.002 10.421 98.286 1.00 21.85 38 GLY F CA 1
ATOM 11667 C C . GLY F 1 40 ? 56.567 11.400 97.272 1.00 22.12 38 GLY F C 1
ATOM 11668 O O . GLY F 1 40 ? 57.314 12.318 97.623 1.00 22.19 38 GLY F O 1
ATOM 11669 N N . PRO F 1 41 ? 56.195 11.247 95.989 1.00 20.30 39 PRO F N 1
ATOM 11670 C CA . PRO F 1 41 ? 55.219 10.266 95.492 1.00 18.79 39 PRO F CA 1
ATOM 11671 C C . PRO F 1 41 ? 55.777 8.878 95.226 1.00 20.44 39 PRO F C 1
ATOM 11672 O O . PRO F 1 41 ? 56.938 8.726 94.864 1.00 22.18 39 PRO F O 1
ATOM 11676 N N . ARG F 1 42 ? 54.924 7.874 95.407 1.00 19.74 40 ARG F N 1
ATOM 11677 C CA . ARG F 1 42 ? 55.123 6.556 94.829 1.00 20.42 40 ARG F CA 1
ATOM 11678 C C . ARG F 1 42 ? 54.538 6.558 93.423 1.00 18.13 40 ARG F C 1
ATOM 11679 O O . ARG F 1 42 ? 53.632 7.333 93.121 1.00 20.40 40 ARG F O 1
ATOM 11687 N N . GLY F 1 43 ? 55.050 5.669 92.559 1.00 18.60 41 GLY F N 1
ATOM 11688 C CA . GLY F 1 43 ? 54.566 5.634 91.197 1.00 18.90 41 GLY F CA 1
ATOM 11689 C C . GLY F 1 43 ? 53.456 4.616 90.954 1.00 19.92 41 GLY F C 1
ATOM 11690 O O . GLY F 1 43 ? 53.295 3.647 91.683 1.00 19.79 41 GLY F O 1
ATOM 11691 N N . VAL F 1 44 ? 52.684 4.868 89.898 1.00 17.18 42 VAL F N 1
ATOM 11692 C CA . VAL F 1 44 ? 51.764 3.885 89.329 1.00 18.00 42 VAL F CA 1
ATOM 11693 C C . VAL F 1 44 ? 51.941 3.950 87.823 1.00 19.43 42 VAL F C 1
ATOM 11694 O O . VAL F 1 44 ? 51.964 5.047 87.259 1.00 19.76 42 VAL F O 1
ATOM 11698 N N . ALA F 1 45 ? 52.103 2.799 87.177 1.00 18.69 43 ALA F N 1
ATOM 11699 C CA . ALA F 1 45 ? 52.174 2.754 85.716 1.00 19.53 43 ALA F CA 1
ATOM 11700 C C . ALA F 1 45 ? 50.763 2.824 85.134 1.00 20.46 43 ALA F C 1
ATOM 11701 O O . ALA F 1 45 ? 49.847 2.156 85.624 1.00 19.62 43 ALA F O 1
ATOM 11703 N N . VAL F 1 46 ? 50.566 3.660 84.123 1.00 20.08 44 VAL F N 1
ATOM 11704 C CA . VAL F 1 46 ? 49.289 3.723 83.409 1.00 18.24 44 VAL F CA 1
ATOM 11705 C C . VAL F 1 46 ? 49.643 3.548 81.936 1.00 20.03 44 VAL F C 1
ATOM 11706 O O . VAL F 1 46 ? 50.146 4.481 81.302 1.00 22.02 44 VAL F O 1
ATOM 11710 N N . ILE F 1 47 ? 49.409 2.354 81.391 1.00 19.74 45 ILE F N 1
ATOM 11711 C CA . ILE F 1 47 ? 49.937 1.968 80.088 1.00 21.62 45 ILE F CA 1
ATOM 11712 C C . ILE F 1 47 ? 48.779 1.733 79.123 1.00 21.11 45 ILE F C 1
ATOM 11713 O O . ILE F 1 47 ? 47.850 0.973 79.426 1.00 22.93 45 ILE F O 1
ATOM 11718 N N . PHE F 1 48 ? 48.835 2.387 77.966 1.00 22.28 46 PHE F N 1
ATOM 11719 C CA . PHE F 1 48 ? 47.808 2.261 76.936 1.00 26.21 46 PHE F CA 1
ATOM 11720 C C . PHE F 1 48 ? 48.387 1.584 75.703 1.00 25.39 46 PHE F C 1
ATOM 11721 O O . PHE F 1 48 ? 49.289 2.129 75.058 1.00 28.42 46 PHE F O 1
ATOM 11729 N N . ASP F 1 49 ? 47.858 0.408 75.363 1.00 25.34 47 ASP F N 1
ATOM 11730 C CA . ASP F 1 49 ? 48.154 -0.148 74.047 1.00 26.64 47 ASP F CA 1
ATOM 11731 C C . ASP F 1 49 ? 47.330 0.538 72.966 1.00 32.26 47 ASP F C 1
ATOM 11732 O O . ASP F 1 49 ? 47.642 0.411 71.774 1.00 34.93 47 ASP F O 1
ATOM 11737 N N . LYS F 1 50 ? 46.281 1.245 73.377 1.00 29.45 48 LYS F N 1
ATOM 11738 C CA . LYS F 1 50 ? 45.433 2.053 72.516 1.00 32.64 48 LYS F CA 1
ATOM 11739 C C . LYS F 1 50 ? 44.900 3.165 73.406 1.00 33.38 48 LYS F C 1
ATOM 11740 O O . LYS F 1 50 ? 44.510 2.901 74.546 1.00 32.63 48 LYS F O 1
ATOM 11746 N N . ASN F 1 51 ? 44.925 4.399 72.916 1.00 37.77 49 ASN F N 1
ATOM 11747 C CA . ASN F 1 51 ? 44.566 5.530 73.765 1.00 41.36 49 ASN F CA 1
ATOM 11748 C C . ASN F 1 51 ? 43.090 5.521 74.145 1.00 39.32 49 ASN F C 1
ATOM 11749 O O . ASN F 1 51 ? 42.230 5.069 73.387 1.00 33.76 49 ASN F O 1
ATOM 11754 N N . SER F 1 52 ? 42.817 6.015 75.354 1.00 33.96 50 SER F N 1
ATOM 11755 C CA . SER F 1 52 ? 41.471 6.324 75.836 1.00 36.19 50 SER F CA 1
ATOM 11756 C C . SER F 1 52 ? 41.580 7.573 76.695 1.00 35.54 50 SER F C 1
ATOM 11757 O O . SER F 1 52 ? 42.084 7.509 77.822 1.00 31.86 50 SER F O 1
ATOM 11760 N N . THR F 1 53 ? 41.106 8.700 76.163 1.00 39.07 51 THR F N 1
ATOM 11761 C CA . THR F 1 53 ? 41.283 9.982 76.842 1.00 32.88 51 THR F CA 1
ATOM 11762 C C . THR F 1 53 ? 40.619 9.952 78.210 1.00 35.84 51 THR F C 1
ATOM 11763 O O . THR F 1 53 ? 41.200 10.363 79.222 1.00 32.49 51 THR F O 1
ATOM 11767 N N . ARG F 1 54 ? 39.397 9.431 78.256 1.00 28.55 52 ARG F N 1
ATOM 11768 C CA . ARG F 1 54 ? 38.609 9.429 79.479 1.00 27.68 52 ARG F CA 1
ATOM 11769 C C . ARG F 1 54 ? 39.213 8.479 80.515 1.00 30.69 52 ARG F C 1
ATOM 11770 O O . ARG F 1 54 ? 39.231 8.779 81.716 1.00 28.09 52 ARG F O 1
ATOM 11778 N N . THR F 1 55 ? 39.783 7.353 80.062 1.00 25.51 53 THR F N 1
ATOM 11779 C CA . THR F 1 55 ? 40.525 6.486 80.968 1.00 24.17 53 THR F CA 1
ATOM 11780 C C . THR F 1 55 ? 41.778 7.179 81.480 1.00 21.65 53 THR F C 1
ATOM 11781 O O . THR F 1 55 ? 42.125 7.059 82.663 1.00 23.21 53 THR F O 1
ATOM 11785 N N . ARG F 1 56 ? 42.457 7.930 80.609 1.00 21.63 54 ARG F N 1
ATOM 11786 C CA . ARG F 1 56 ? 43.657 8.638 81.041 1.00 20.49 54 ARG F CA 1
ATOM 11787 C C . ARG F 1 56 ? 43.330 9.681 82.100 1.00 22.69 54 ARG F C 1
ATOM 11788 O O . ARG F 1 56 ? 43.984 9.740 83.147 1.00 21.47 54 ARG F O 1
ATOM 11796 N N . PHE F 1 57 ? 42.321 10.518 81.852 1.00 21.86 55 PHE F N 1
ATOM 11797 C CA . PHE F 1 57 ? 42.015 11.568 82.823 1.00 21.22 55 PHE F CA 1
ATOM 11798 C C . PHE F 1 57 ? 41.661 10.979 84.174 1.00 21.94 55 PHE F C 1
ATOM 11799 O O . PHE F 1 57 ? 42.171 11.424 85.211 1.00 22.74 55 PHE F O 1
ATOM 11807 N N . SER F 1 58 ? 40.784 9.975 84.187 1.00 22.18 56 SER F N 1
ATOM 11808 C CA . SER F 1 58 ? 40.312 9.481 85.472 1.00 21.73 56 SER F CA 1
ATOM 11809 C C . SER F 1 58 ? 41.446 8.819 86.253 1.00 21.32 56 SER F C 1
ATOM 11810 O O . SER F 1 58 ? 41.625 9.097 87.442 1.00 21.66 56 SER F O 1
ATOM 11813 N N . PHE F 1 59 ? 42.263 7.982 85.603 1.00 19.25 57 PHE F N 1
ATOM 11814 C CA . PHE F 1 59 ? 43.320 7.314 86.361 1.00 19.04 57 PHE F CA 1
ATOM 11815 C C . PHE F 1 59 ? 44.430 8.287 86.729 1.00 19.05 57 PHE F C 1
ATOM 11816 O O . PHE F 1 59 ? 44.912 8.277 87.863 1.00 20.11 57 PHE F O 1
ATOM 11824 N N . GLU F 1 60 ? 44.864 9.127 85.781 1.00 18.94 58 GLU F N 1
ATOM 11825 C CA . GLU F 1 60 ? 46.007 9.996 86.059 1.00 19.45 58 GLU F CA 1
ATOM 11826 C C . GLU F 1 60 ? 45.704 10.948 87.215 1.00 21.25 58 GLU F C 1
ATOM 11827 O O . GLU F 1 60 ? 46.514 11.104 88.139 1.00 20.47 58 GLU F O 1
ATOM 11833 N N . LEU F 1 61 ? 44.528 11.585 87.190 1.00 19.74 59 LEU F N 1
ATOM 11834 C CA . LEU F 1 61 ? 44.180 12.503 88.268 1.00 19.45 59 LEU F CA 1
ATOM 11835 C C . LEU F 1 61 ? 43.897 11.751 89.554 1.00 22.63 59 LEU F C 1
ATOM 11836 O O . LEU F 1 61 ? 44.243 12.224 90.641 1.00 21.04 59 LEU F O 1
ATOM 11841 N N . GLY F 1 62 ? 43.273 10.574 89.458 1.00 19.65 60 GLY F N 1
ATOM 11842 C CA . GLY F 1 62 ? 42.994 9.824 90.672 1.00 20.10 60 GLY F CA 1
ATOM 11843 C C . GLY F 1 62 ? 44.254 9.414 91.404 1.00 18.93 60 GLY F C 1
ATOM 11844 O O . GLY F 1 62 ? 44.344 9.536 92.631 1.00 18.91 60 GLY F O 1
ATOM 11845 N N . ILE F 1 63 ? 45.249 8.942 90.655 1.00 16.75 61 ILE F N 1
ATOM 11846 C CA . ILE F 1 63 ? 46.528 8.581 91.254 1.00 16.55 61 ILE F CA 1
ATOM 11847 C C . ILE F 1 63 ? 47.172 9.797 91.912 1.00 17.43 61 ILE F C 1
ATOM 11848 O O . ILE F 1 63 ? 47.716 9.710 93.021 1.00 17.90 61 ILE F O 1
ATOM 11853 N N . ALA F 1 64 ? 47.126 10.948 91.237 1.00 17.36 62 ALA F N 1
ATOM 11854 C CA . ALA F 1 64 ? 47.709 12.156 91.808 1.00 17.62 62 ALA F CA 1
ATOM 11855 C C . ALA F 1 64 ? 47.022 12.538 93.115 1.00 18.43 62 ALA F C 1
ATOM 11856 O O . ALA F 1 64 ? 47.678 12.977 94.072 1.00 19.12 62 ALA F O 1
ATOM 11858 N N . GLN F 1 65 ? 45.699 12.357 93.180 1.00 18.20 63 GLN F N 1
ATOM 11859 C CA . GLN F 1 65 ? 44.949 12.719 94.379 1.00 18.52 63 GLN F CA 1
ATOM 11860 C C . GLN F 1 65 ? 45.151 11.723 95.519 1.00 17.84 63 GLN F C 1
ATOM 11861 O O . GLN F 1 65 ? 44.810 12.049 96.662 1.00 21.22 63 GLN F O 1
ATOM 11867 N N . LEU F 1 66 ? 45.702 10.539 95.233 1.00 18.17 64 LEU F N 1
ATOM 11868 C CA . LEU F 1 66 ? 46.178 9.627 96.264 1.00 18.72 64 LEU F CA 1
ATOM 11869 C C . LEU F 1 66 ? 47.605 9.949 96.682 1.00 18.80 64 LEU F C 1
ATOM 11870 O O . LEU F 1 66 ? 48.210 9.186 97.450 1.00 18.44 64 LEU F O 1
ATOM 11875 N N . GLY F 1 67 ? 48.172 11.052 96.176 1.00 19.84 65 GLY F N 1
ATOM 11876 C CA . GLY F 1 67 ? 49.519 11.431 96.522 1.00 18.82 65 GLY F CA 1
ATOM 11877 C C . GLY F 1 67 ? 50.591 10.888 95.593 1.00 19.27 65 GLY F C 1
ATOM 11878 O O . GLY F 1 67 ? 51.767 11.216 95.769 1.00 21.35 65 GLY F O 1
ATOM 11879 N N . GLY F 1 68 ? 50.216 10.043 94.640 1.00 19.17 66 GLY F N 1
ATOM 11880 C CA . GLY F 1 68 ? 51.182 9.373 93.800 1.00 18.65 66 GLY F CA 1
ATOM 11881 C C . GLY F 1 68 ? 51.445 10.122 92.514 1.00 19.77 66 GLY F C 1
ATOM 11882 O O . GLY F 1 68 ? 50.926 11.214 92.260 1.00 20.25 66 GLY F O 1
ATOM 11883 N N . HIS F 1 69 ? 52.283 9.502 91.685 1.00 20.49 67 HIS F N 1
ATOM 11884 C CA . HIS F 1 69 ? 52.619 10.040 90.375 1.00 19.30 67 HIS F CA 1
ATOM 11885 C C . HIS F 1 69 ? 52.396 8.970 89.320 1.00 20.05 67 HIS F C 1
ATOM 11886 O O . HIS F 1 69 ? 53.062 7.932 89.350 1.00 20.52 67 HIS F O 1
ATOM 11893 N N . ALA F 1 70 ? 51.475 9.231 88.392 1.00 18.30 68 ALA F N 1
ATOM 11894 C CA . ALA F 1 70 ? 51.217 8.306 87.297 1.00 17.85 68 ALA F CA 1
ATOM 11895 C C . ALA F 1 70 ? 52.254 8.500 86.204 1.00 19.37 68 ALA F C 1
ATOM 11896 O O . ALA F 1 70 ? 52.449 9.614 85.717 1.00 20.47 68 ALA F O 1
ATOM 11898 N N . VAL F 1 71 ? 52.904 7.413 85.807 1.00 18.25 69 VAL F N 1
ATOM 11899 C CA . VAL F 1 71 ? 53.741 7.425 84.619 1.00 17.93 69 VAL F CA 1
ATOM 11900 C C . VAL F 1 71 ? 52.865 6.868 83.511 1.00 18.78 69 VAL F C 1
ATOM 11901 O O . VAL F 1 71 ? 52.529 5.681 83.530 1.00 19.87 69 VAL F O 1
ATOM 11905 N N . VAL F 1 72 ? 52.466 7.734 82.585 1.00 20.06 70 VAL F N 1
ATOM 11906 C CA . VAL F 1 72 ? 51.490 7.413 81.547 1.00 20.75 70 VAL F CA 1
ATOM 11907 C C . VAL F 1 72 ? 52.247 7.129 80.261 1.00 23.11 70 VAL F C 1
ATOM 11908 O O . VAL F 1 72 ? 53.022 7.968 79.783 1.00 25.43 70 VAL F O 1
ATOM 11912 N N . VAL F 1 73 ? 52.032 5.945 79.700 1.00 22.65 71 VAL F N 1
ATOM 11913 C CA . VAL F 1 73 ? 52.680 5.513 78.469 1.00 23.26 71 VAL F CA 1
ATOM 11914 C C . VAL F 1 73 ? 51.561 5.324 77.455 1.00 25.04 71 VAL F C 1
ATOM 11915 O O . VAL F 1 73 ? 50.715 4.442 77.630 1.00 26.55 71 VAL F O 1
ATOM 11919 N N . ASP F 1 74 ? 51.556 6.179 76.437 1.00 28.20 72 ASP F N 1
ATOM 11920 C CA . ASP F 1 74 ? 50.465 6.202 75.426 1.00 38.98 72 ASP F CA 1
ATOM 11921 C C . ASP F 1 74 ? 50.799 5.366 74.198 1.00 49.52 72 ASP F C 1
ATOM 11922 O O . ASP F 1 74 ? 51.945 5.012 74.024 1.00 49.53 72 ASP F O 1
ATOM 11927 N N . SER F 1 75 ? 49.791 5.065 73.385 1.00 48.35 73 SER F N 1
ATOM 11928 C CA . SER F 1 75 ? 49.986 4.214 72.186 1.00 55.00 73 SER F CA 1
ATOM 11929 C C . SER F 1 75 ? 51.078 4.794 71.295 1.00 58.89 73 SER F C 1
ATOM 11930 O O . SER F 1 75 ? 51.134 6.024 71.111 1.00 58.91 73 SER F O 1
ATOM 11933 N N . GLY F 1 76 ? 51.899 3.911 70.763 1.00 61.21 74 GLY F N 1
ATOM 11934 C CA . GLY F 1 76 ? 53.007 4.376 69.925 1.00 63.84 74 GLY F CA 1
ATOM 11935 C C . GLY F 1 76 ? 54.194 4.797 70.753 1.00 67.20 74 GLY F C 1
ATOM 11936 O O . GLY F 1 76 ? 55.296 4.806 70.192 1.00 66.15 74 GLY F O 1
ATOM 11937 N N . SER F 1 77 ? 53.987 5.222 72.010 1.00 64.85 75 SER F N 1
ATOM 11938 C CA . SER F 1 77 ? 55.095 5.733 72.870 1.00 63.96 75 SER F CA 1
ATOM 11939 C C . SER F 1 77 ? 55.896 4.568 73.419 1.00 64.16 75 SER F C 1
ATOM 11940 O O . SER F 1 77 ? 56.950 4.809 74.021 1.00 71.46 75 SER F O 1
ATOM 11942 N N . THR F 1 78 ? 55.330 3.380 73.337 1.00 62.67 76 THR F N 1
ATOM 11943 C CA . THR F 1 78 ? 56.025 2.154 73.774 1.00 64.55 76 THR F CA 1
ATOM 11944 C C . THR F 1 78 ? 55.007 1.094 73.418 1.00 66.80 76 THR F C 1
ATOM 11945 O O . THR F 1 78 ? 53.851 1.470 73.135 1.00 68.48 76 THR F O 1
ATOM 11947 N N . GLN F 1 79 ? 55.418 -0.156 73.428 1.00 61.08 77 GLN F N 1
ATOM 11948 C CA . GLN F 1 79 ? 54.457 -1.181 72.963 1.00 58.91 77 GLN F CA 1
ATOM 11949 C C . GLN F 1 79 ? 54.908 -2.419 73.737 1.00 55.95 77 GLN F C 1
ATOM 11950 O O . GLN F 1 79 ? 55.723 -3.171 73.212 1.00 58.37 77 GLN F O 1
ATOM 11956 N N . LEU F 1 80 ? 54.449 -2.553 74.976 1.00 48.65 78 LEU F N 1
ATOM 11957 C CA . LEU F 1 80 ? 54.858 -3.664 75.871 1.00 44.57 78 LEU F CA 1
ATOM 11958 C C . LEU F 1 80 ? 54.871 -5.014 75.152 1.00 44.39 78 LEU F C 1
ATOM 11959 O O . LEU F 1 80 ? 53.925 -5.277 74.436 1.00 42.86 78 LEU F O 1
ATOM 11964 N N . GLY F 1 81 ? 55.877 -5.851 75.424 1.00 45.37 79 GLY F N 1
ATOM 11965 C CA . GLY F 1 81 ? 55.969 -7.171 74.820 1.00 40.68 79 GLY F CA 1
ATOM 11966 C C . GLY F 1 81 ? 56.755 -7.253 73.535 1.00 44.32 79 GLY F C 1
ATOM 11967 O O . GLY F 1 81 ? 57.094 -8.358 73.104 1.00 44.55 79 GLY F O 1
ATOM 11968 N N . ARG F 1 82 ? 57.164 -6.124 72.968 1.00 47.78 80 ARG F N 1
ATOM 11969 C CA . ARG F 1 82 ? 57.868 -6.167 71.653 1.00 44.93 80 ARG F CA 1
ATOM 11970 C C . ARG F 1 82 ? 59.386 -6.338 71.781 1.00 43.95 80 ARG F C 1
ATOM 11971 O O . ARG F 1 82 ? 59.914 -7.133 71.022 1.00 45.63 80 ARG F O 1
ATOM 11979 N N . ASP F 1 83 ? 60.062 -5.639 72.686 1.00 42.39 81 ASP F N 1
ATOM 11980 C CA . ASP F 1 83 ? 61.498 -5.621 72.850 1.00 47.15 81 ASP F CA 1
ATOM 11981 C C . ASP F 1 83 ? 61.942 -6.650 73.864 1.00 39.88 81 ASP F C 1
ATOM 11982 O O . ASP F 1 83 ? 63.107 -7.049 73.844 1.00 34.27 81 ASP F O 1
ATOM 11987 N N . GLU F 1 84 ? 61.045 -7.091 74.749 1.00 34.67 82 GLU F N 1
ATOM 11988 C CA . GLU F 1 84 ? 61.373 -8.064 75.781 1.00 37.35 82 GLU F CA 1
ATOM 11989 C C . GLU F 1 84 ? 60.065 -8.733 76.173 1.00 34.70 82 GLU F C 1
ATOM 11990 O O . GLU F 1 84 ? 58.978 -8.257 75.829 1.00 32.20 82 GLU F O 1
ATOM 11996 N N . THR F 1 85 ? 60.174 -9.846 76.890 1.00 29.36 83 THR F N 1
ATOM 11997 C CA . THR F 1 85 ? 58.965 -10.543 77.297 1.00 30.53 83 THR F CA 1
ATOM 11998 C C . THR F 1 85 ? 58.131 -9.660 78.212 1.00 31.07 83 THR F C 1
ATOM 11999 O O . THR F 1 85 ? 58.645 -8.807 78.949 1.00 28.41 83 THR F O 1
ATOM 12003 N N . LEU F 1 86 ? 56.822 -9.879 78.168 1.00 30.60 84 LEU F N 1
ATOM 12004 C CA . LEU F 1 86 ? 55.943 -9.236 79.129 1.00 26.72 84 LEU F CA 1
ATOM 12005 C C . LEU F 1 86 ? 56.356 -9.571 80.556 1.00 27.02 84 LEU F C 1
ATOM 12006 O O . LEU F 1 86 ? 56.186 -8.746 81.459 1.00 26.38 84 LEU F O 1
ATOM 12011 N N . GLN F 1 87 ? 56.933 -10.753 80.774 1.00 28.30 85 GLN F N 1
ATOM 12012 C CA . GLN F 1 87 ? 57.350 -11.101 82.128 1.00 29.59 85 GLN F CA 1
ATOM 12013 C C . GLN F 1 87 ? 58.533 -10.245 82.566 1.00 27.85 85 GLN F C 1
ATOM 12014 O O . GLN F 1 87 ? 58.571 -9.760 83.703 1.00 26.92 85 GLN F O 1
ATOM 12020 N N . ASP F 1 88 ? 59.506 -10.044 81.673 1.00 25.96 86 ASP F N 1
ATOM 12021 C CA . ASP F 1 88 ? 60.616 -9.152 81.994 1.00 25.02 86 ASP F CA 1
ATOM 12022 C C . ASP F 1 88 ? 60.122 -7.732 82.241 1.00 27.73 86 ASP F C 1
ATOM 12023 O O . ASP F 1 88 ? 60.585 -7.052 83.169 1.00 24.80 86 ASP F O 1
ATOM 12028 N N . THR F 1 89 ? 59.170 -7.268 81.423 1.00 25.72 87 THR F N 1
ATOM 12029 C CA . THR F 1 89 ? 58.584 -5.947 81.641 1.00 24.12 87 THR F CA 1
ATOM 12030 C C . THR F 1 89 ? 57.913 -5.860 83.002 1.00 25.21 87 THR F C 1
ATOM 12031 O O . THR F 1 89 ? 58.083 -4.868 83.717 1.00 23.06 87 THR F O 1
ATOM 12035 N N . ALA F 1 90 ? 57.171 -6.902 83.384 1.00 24.17 88 ALA F N 1
ATOM 12036 C CA . ALA F 1 90 ? 56.481 -6.887 84.668 1.00 22.31 88 ALA F CA 1
ATOM 12037 C C . ALA F 1 90 ? 57.471 -6.826 85.820 1.00 22.45 88 ALA F C 1
ATOM 12038 O O . ALA F 1 90 ? 57.246 -6.110 86.808 1.00 23.40 88 ALA F O 1
ATOM 12040 N N . LYS F 1 91 ? 58.581 -7.557 85.699 1.00 21.76 89 LYS F N 1
ATOM 12041 C CA . LYS F 1 91 ? 59.590 -7.554 86.751 1.00 22.86 89 LYS F CA 1
ATOM 12042 C C . LYS F 1 91 ? 60.232 -6.181 86.891 1.00 22.47 89 LYS F C 1
ATOM 12043 O O . LYS F 1 91 ? 60.481 -5.723 88.014 1.00 23.52 89 LYS F O 1
ATOM 12049 N N . VAL F 1 92 ? 60.481 -5.493 85.769 1.00 21.72 90 VAL F N 1
ATOM 12050 C CA . VAL F 1 92 ? 61.063 -4.151 85.852 1.00 21.10 90 VAL F CA 1
ATOM 12051 C C . VAL F 1 92 ? 60.048 -3.152 86.407 1.00 20.72 90 VAL F C 1
ATOM 12052 O O . VAL F 1 92 ? 60.364 -2.346 87.290 1.00 21.65 90 VAL F O 1
ATOM 12056 N N . LEU F 1 93 ? 58.809 -3.187 85.905 1.00 19.52 91 LEU F N 1
ATOM 12057 C CA . LEU F 1 93 ? 57.817 -2.234 86.396 1.00 20.63 91 LEU F CA 1
ATOM 12058 C C . LEU F 1 93 ? 57.609 -2.394 87.893 1.00 20.64 91 LEU F C 1
ATOM 12059 O O . LEU F 1 93 ? 57.450 -1.398 88.611 1.00 21.27 91 LEU F O 1
ATOM 12064 N N . SER F 1 94 ? 57.637 -3.639 88.385 1.00 20.64 92 SER F N 1
ATOM 12065 C CA . SER F 1 94 ? 57.436 -3.902 89.809 1.00 21.57 92 SER F CA 1
ATOM 12066 C C . SER F 1 94 ? 58.528 -3.267 90.674 1.00 23.63 92 SER F C 1
ATOM 12067 O O . SER F 1 94 ? 58.324 -3.096 91.884 1.00 26.68 92 SER F O 1
ATOM 12070 N N . ARG F 1 95 ? 59.677 -2.922 90.087 1.00 21.39 93 ARG F N 1
ATOM 12071 C CA . ARG F 1 95 ? 60.716 -2.211 90.819 1.00 22.43 93 ARG F CA 1
ATOM 12072 C C . ARG F 1 95 ? 60.512 -0.707 90.831 1.00 23.11 93 ARG F C 1
ATOM 12073 O O . ARG F 1 95 ? 61.123 -0.029 91.666 1.00 25.70 93 ARG F O 1
ATOM 12081 N N . TYR F 1 96 ? 59.702 -0.157 89.916 1.00 20.89 94 TYR F N 1
ATOM 12082 C CA . TYR F 1 96 ? 59.523 1.293 89.873 1.00 19.89 94 TYR F CA 1
ATOM 12083 C C . TYR F 1 96 ? 58.187 1.768 90.420 1.00 21.18 94 TYR F C 1
ATOM 12084 O O . TYR F 1 96 ? 58.102 2.914 90.891 1.00 21.58 94 TYR F O 1
ATOM 12093 N N . VAL F 1 97 ? 57.128 0.957 90.339 1.00 20.31 95 VAL F N 1
ATOM 12094 C CA . VAL F 1 97 ? 55.785 1.431 90.658 1.00 20.05 95 VAL F CA 1
ATOM 12095 C C . VAL F 1 97 ? 55.121 0.490 91.654 1.00 22.69 95 VAL F C 1
ATOM 12096 O O . VAL F 1 97 ? 55.545 -0.651 91.854 1.00 21.10 95 VAL F O 1
ATOM 12100 N N . ASP F 1 98 ? 54.054 0.994 92.285 1.00 19.64 96 ASP F N 1
ATOM 12101 C CA . ASP F 1 98 ? 53.316 0.236 93.283 1.00 20.17 96 ASP F CA 1
ATOM 12102 C C . ASP F 1 98 ? 52.073 -0.435 92.715 1.00 18.84 96 ASP F C 1
ATOM 12103 O O . ASP F 1 98 ? 51.427 -1.209 93.425 1.00 20.89 96 ASP F O 1
ATOM 12108 N N . ALA F 1 99 ? 51.710 -0.136 91.469 1.00 18.53 97 ALA F N 1
ATOM 12109 C CA . ALA F 1 99 ? 50.590 -0.787 90.801 1.00 17.99 97 ALA F CA 1
ATOM 12110 C C . ALA F 1 99 ? 50.733 -0.528 89.311 1.00 19.11 97 ALA F C 1
ATOM 12111 O O . ALA F 1 99 ? 51.419 0.408 88.899 1.00 18.13 97 ALA F O 1
ATOM 12113 N N . ILE F 1 100 ? 50.100 -1.387 88.515 1.00 19.15 98 ILE F N 1
ATOM 12114 C CA . ILE F 1 100 ? 50.164 -1.316 87.053 1.00 19.80 98 ILE F CA 1
ATOM 12115 C C . ILE F 1 100 ? 48.738 -1.265 86.522 1.00 20.45 98 ILE F C 1
ATOM 12116 O O . ILE F 1 100 ? 47.971 -2.214 86.703 1.00 21.84 98 ILE F O 1
ATOM 12121 N N . VAL F 1 101 ? 48.393 -0.170 85.869 1.00 19.10 99 VAL F N 1
ATOM 12122 C CA . VAL F 1 101 ? 47.102 0.001 85.215 1.00 19.32 99 VAL F CA 1
ATOM 12123 C C . VAL F 1 101 ? 47.341 -0.164 83.724 1.00 19.62 99 VAL F C 1
ATOM 12124 O O . VAL F 1 101 ? 48.195 0.521 83.154 1.00 20.80 99 VAL F O 1
ATOM 12128 N N . TRP F 1 102 ? 46.595 -1.056 83.077 1.00 19.64 100 TRP F N 1
ATOM 12129 C CA . TRP F 1 102 ? 46.924 -1.403 81.700 1.00 20.64 100 TRP F CA 1
ATOM 12130 C C . TRP F 1 102 ? 45.664 -1.509 80.860 1.00 21.72 100 TRP F C 1
ATOM 12131 O O . TRP F 1 102 ? 44.753 -2.267 81.205 1.00 24.03 100 TRP F O 1
ATOM 12142 N N . ARG F 1 103 ? 45.623 -0.769 79.749 1.00 21.68 101 ARG F N 1
ATOM 12143 C CA . ARG F 1 103 ? 44.581 -0.914 78.743 1.00 22.71 101 ARG F CA 1
ATOM 12144 C C . ARG F 1 103 ? 45.192 -1.720 77.605 1.00 23.73 101 ARG F C 1
ATOM 12145 O O . ARG F 1 103 ? 46.067 -1.226 76.888 1.00 25.42 101 ARG F O 1
ATOM 12153 N N . THR F 1 104 ? 44.735 -2.953 77.427 1.00 24.19 102 THR F N 1
ATOM 12154 C CA . THR F 1 104 ? 45.252 -3.792 76.349 1.00 25.26 102 THR F CA 1
ATOM 12155 C C . THR F 1 104 ? 44.067 -4.510 75.715 1.00 28.10 102 THR F C 1
ATOM 12156 O O . THR F 1 104 ? 42.905 -4.177 75.971 1.00 32.33 102 THR F O 1
ATOM 12160 N N . PHE F 1 105 ? 44.349 -5.462 74.830 1.00 27.28 103 PHE F N 1
ATOM 12161 C CA . PHE F 1 105 ? 43.271 -6.062 74.068 1.00 28.42 103 PHE F CA 1
ATOM 12162 C C . PHE F 1 105 ? 42.920 -7.426 74.643 1.00 34.27 103 PHE F C 1
ATOM 12163 O O . PHE F 1 105 ? 41.933 -7.554 75.377 1.00 29.22 103 PHE F O 1
ATOM 12171 N N . GLY F 1 106 ? 43.726 -8.441 74.340 1.00 37.63 104 GLY F N 1
ATOM 12172 C CA . GLY F 1 106 ? 43.385 -9.794 74.754 1.00 33.83 104 GLY F CA 1
ATOM 12173 C C . GLY F 1 106 ? 43.565 -9.986 76.251 1.00 35.43 104 GLY F C 1
ATOM 12174 O O . GLY F 1 106 ? 44.520 -9.494 76.855 1.00 33.31 104 GLY F O 1
ATOM 12175 N N . GLN F 1 107 ? 42.635 -10.738 76.852 1.00 32.43 105 GLN F N 1
ATOM 12176 C CA . GLN F 1 107 ? 42.720 -11.004 78.286 1.00 27.40 105 GLN F CA 1
ATOM 12177 C C . GLN F 1 107 ? 43.966 -11.804 78.648 1.00 30.74 105 GLN F C 1
ATOM 12178 O O . GLN F 1 107 ? 44.483 -11.671 79.762 1.00 30.37 105 GLN F O 1
ATOM 12184 N N . GLU F 1 108 ? 44.489 -12.608 77.721 1.00 29.82 106 GLU F N 1
ATOM 12185 C CA . GLU F 1 108 ? 45.652 -13.424 78.060 1.00 29.71 106 GLU F CA 1
ATOM 12186 C C . GLU F 1 108 ? 46.894 -12.572 78.309 1.00 31.99 106 GLU F C 1
ATOM 12187 O O . GLU F 1 108 ? 47.789 -13.004 79.044 1.00 30.07 106 GLU F O 1
ATOM 12193 N N . ARG F 1 109 ? 46.954 -11.364 77.741 1.00 27.17 107 ARG F N 1
ATOM 12194 C CA . ARG F 1 109 ? 48.054 -10.451 78.045 1.00 30.01 107 ARG F CA 1
ATOM 12195 C C . ARG F 1 109 ? 47.976 -9.945 79.483 1.00 26.17 107 ARG F C 1
ATOM 12196 O O . ARG F 1 109 ? 48.989 -9.894 80.191 1.00 27.00 107 ARG F O 1
ATOM 12204 N N . LEU F 1 110 ? 46.784 -9.530 79.923 1.00 24.45 108 LEU F N 1
ATOM 12205 C CA . LEU F 1 110 ? 46.595 -9.133 81.315 1.00 23.40 108 LEU F CA 1
ATOM 12206 C C . LEU F 1 110 ? 46.948 -10.267 82.259 1.00 28.07 108 LEU F C 1
ATOM 12207 O O . LEU F 1 110 ? 47.631 -10.061 83.266 1.00 29.80 108 LEU F O 1
ATOM 12212 N N . ASP F 1 111 ? 46.476 -11.480 81.949 1.00 28.67 109 ASP F N 1
ATOM 12213 C CA . ASP F 1 111 ? 46.771 -12.615 82.816 1.00 35.27 109 ASP F CA 1
ATOM 12214 C C . ASP F 1 111 ? 48.273 -12.848 82.895 1.00 32.89 109 ASP F C 1
ATOM 12215 O O . ASP F 1 111 ? 48.803 -13.137 83.973 1.00 36.85 109 ASP F O 1
ATOM 12220 N N . ALA F 1 112 ? 48.978 -12.698 81.765 1.00 34.01 110 ALA F N 1
ATOM 12221 C CA . ALA F 1 112 ? 50.424 -12.900 81.749 1.00 32.34 110 ALA F CA 1
ATOM 12222 C C . ALA F 1 112 ? 51.139 -11.879 82.631 1.00 35.00 110 ALA F C 1
ATOM 12223 O O . ALA F 1 112 ? 52.055 -12.231 83.384 1.00 36.19 110 ALA F O 1
ATOM 12225 N N . MET F 1 113 ? 50.746 -10.608 82.542 1.00 30.61 111 MET F N 1
ATOM 12226 C CA . MET F 1 113 ? 51.353 -9.586 83.389 1.00 31.42 111 MET F CA 1
ATOM 12227 C C . MET F 1 113 ? 51.102 -9.863 84.866 1.00 31.97 111 MET F C 1
ATOM 12228 O O . MET F 1 113 ? 52.023 -9.787 85.687 1.00 32.11 111 MET F O 1
ATOM 12233 N N . ALA F 1 114 ? 49.857 -10.176 85.220 1.00 29.41 112 ALA F N 1
ATOM 12234 C CA . ALA F 1 114 ? 49.507 -10.397 86.618 1.00 27.40 112 ALA F CA 1
ATOM 12235 C C . ALA F 1 114 ? 50.130 -11.667 87.175 1.00 35.03 112 ALA F C 1
ATOM 12236 O O . ALA F 1 114 ? 50.305 -11.773 88.395 1.00 34.48 112 ALA F O 1
ATOM 12238 N N . SER F 1 115 ? 50.464 -12.631 86.319 1.00 34.81 113 SER F N 1
ATOM 12239 C CA . SER F 1 115 ? 51.058 -13.859 86.833 1.00 37.12 113 SER F CA 1
ATOM 12240 C C . SER F 1 115 ? 52.429 -13.604 87.434 1.00 32.90 113 SER F C 1
ATOM 12241 O O . SER F 1 115 ? 52.862 -14.368 88.303 1.00 38.82 113 SER F O 1
ATOM 12244 N N . VAL F 1 116 ? 53.108 -12.536 87.021 1.00 28.76 114 VAL F N 1
ATOM 12245 C CA . VAL F 1 116 ? 54.500 -12.334 87.388 1.00 29.89 114 VAL F CA 1
ATOM 12246 C C . VAL F 1 116 ? 54.710 -11.043 88.172 1.00 27.18 114 VAL F C 1
ATOM 12247 O O . VAL F 1 116 ? 55.609 -10.968 89.018 1.00 28.65 114 VAL F O 1
ATOM 12251 N N . ALA F 1 117 ? 53.878 -10.024 87.929 1.00 25.59 115 ALA F N 1
ATOM 12252 C CA . ALA F 1 117 ? 54.042 -8.767 88.652 1.00 25.89 115 ALA F CA 1
ATOM 12253 C C . ALA F 1 117 ? 53.886 -8.973 90.151 1.00 26.80 115 ALA F C 1
ATOM 12254 O O . ALA F 1 117 ? 53.043 -9.753 90.602 1.00 30.07 115 ALA F O 1
ATOM 12256 N N . THR F 1 118 ? 54.689 -8.251 90.931 1.00 21.94 116 THR F N 1
ATOM 12257 C CA . THR F 1 118 ? 54.573 -8.294 92.384 1.00 23.54 116 THR F CA 1
ATOM 12258 C C . THR F 1 118 ? 53.865 -7.060 92.925 1.00 23.87 116 THR F C 1
ATOM 12259 O O . THR F 1 118 ? 54.002 -6.735 94.113 1.00 24.86 116 THR F O 1
ATOM 12263 N N . VAL F 1 119 ? 53.130 -6.370 92.059 1.00 22.68 117 VAL F N 1
ATOM 12264 C CA . VAL F 1 119 ? 52.250 -5.258 92.414 1.00 21.23 117 VAL F CA 1
ATOM 12265 C C . VAL F 1 119 ? 50.906 -5.504 91.737 1.00 19.84 117 VAL F C 1
ATOM 12266 O O . VAL F 1 119 ? 50.830 -6.220 90.720 1.00 22.66 117 VAL F O 1
ATOM 12270 N N . PRO F 1 120 ? 49.822 -4.928 92.273 1.00 20.85 118 PRO F N 1
ATOM 12271 C CA . PRO F 1 120 ? 48.501 -5.112 91.653 1.00 22.01 118 PRO F CA 1
ATOM 12272 C C . PRO F 1 120 ? 48.447 -4.642 90.203 1.00 22.23 118 PRO F C 1
ATOM 12273 O O . PRO F 1 120 ? 48.965 -3.581 89.846 1.00 22.81 118 PRO F O 1
ATOM 12277 N N . VAL F 1 121 ? 47.790 -5.449 89.370 1.00 21.49 119 VAL F N 1
ATOM 12278 C CA . VAL F 1 121 ? 47.525 -5.142 87.968 1.00 20.25 119 VAL F CA 1
ATOM 12279 C C . VAL F 1 121 ? 46.033 -4.869 87.810 1.00 20.14 119 VAL F C 1
ATOM 12280 O O . VAL F 1 121 ? 45.197 -5.661 88.263 1.00 22.94 119 VAL F O 1
ATOM 12284 N N . ILE F 1 122 ? 45.696 -3.753 87.168 1.00 20.87 120 ILE F N 1
ATOM 12285 C CA . ILE F 1 122 ? 44.310 -3.339 86.968 1.00 20.82 120 ILE F CA 1
ATOM 12286 C C . ILE F 1 122 ? 44.022 -3.265 85.477 1.00 20.28 120 ILE F C 1
ATOM 12287 O O . ILE F 1 122 ? 44.769 -2.632 84.728 1.00 20.57 120 ILE F O 1
ATOM 12292 N N . ASN F 1 123 ? 42.930 -3.902 85.052 1.00 20.15 121 ASN F N 1
ATOM 12293 C CA . ASN F 1 123 ? 42.429 -3.817 83.681 1.00 18.85 121 ASN F CA 1
ATOM 12294 C C . ASN F 1 123 ? 41.692 -2.491 83.516 1.00 19.36 121 ASN F C 1
ATOM 12295 O O . ASN F 1 123 ? 40.564 -2.330 83.993 1.00 22.32 121 ASN F O 1
ATOM 12300 N N . ALA F 1 124 ? 42.342 -1.534 82.844 1.00 21.84 122 ALA F N 1
ATOM 12301 C CA . ALA F 1 124 ? 41.742 -0.223 82.623 1.00 21.09 122 ALA F CA 1
ATOM 12302 C C . ALA F 1 124 ? 40.579 -0.269 81.642 1.00 24.28 122 ALA F C 1
ATOM 12303 O O . ALA F 1 124 ? 39.722 0.620 81.679 1.00 27.76 122 ALA F O 1
ATOM 12305 N N . LEU F 1 125 ? 40.538 -1.294 80.793 1.00 21.63 123 LEU F N 1
ATOM 12306 C CA . LEU F 1 125 ? 39.676 -1.443 79.619 1.00 28.77 123 LEU F CA 1
ATOM 12307 C C . LEU F 1 125 ? 40.316 -2.518 78.751 1.00 24.78 123 LEU F C 1
ATOM 12308 O O . LEU F 1 125 ? 41.501 -2.408 78.417 1.00 25.40 123 LEU F O 1
ATOM 12313 N N . SER F 1 126 ? 39.564 -3.554 78.379 1.00 24.12 124 SER F N 1
ATOM 12314 C CA . SER F 1 126 ? 40.084 -4.615 77.526 1.00 28.66 124 SER F CA 1
ATO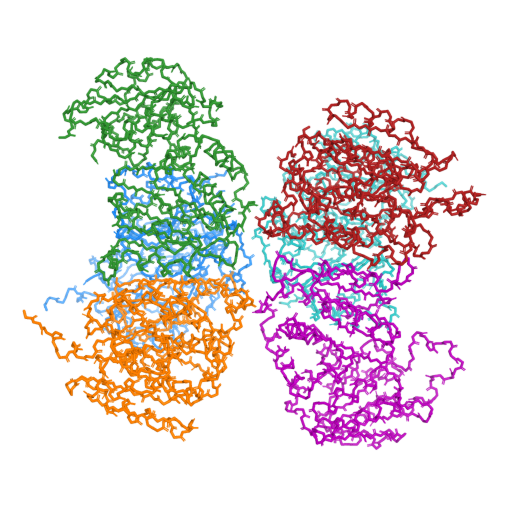M 12315 C C . SER F 1 126 ? 39.002 -5.037 76.531 1.00 28.78 124 SER F C 1
ATOM 12316 O O . SER F 1 126 ? 37.869 -4.548 76.568 1.00 26.24 124 SER F O 1
ATOM 12319 N N . ASP F 1 127 ? 39.368 -5.949 75.625 1.00 25.99 125 ASP F N 1
ATOM 12320 C CA . ASP F 1 127 ? 38.402 -6.472 74.659 1.00 27.96 125 ASP F CA 1
ATOM 12321 C C . ASP F 1 127 ? 37.239 -7.156 75.361 1.00 29.96 125 ASP F C 1
ATOM 12322 O O . ASP F 1 127 ? 36.080 -7.020 74.944 1.00 31.18 125 ASP F O 1
ATOM 12327 N N . GLU F 1 128 ? 37.537 -7.929 76.408 1.00 26.13 126 GLU F N 1
ATOM 12328 C CA . GLU F 1 128 ? 36.547 -8.794 77.039 1.00 27.16 126 GLU F CA 1
ATOM 12329 C C . GLU F 1 128 ? 35.802 -8.141 78.194 1.00 25.32 126 GLU F C 1
ATOM 12330 O O . GLU F 1 128 ? 34.638 -8.486 78.431 1.00 26.66 126 GLU F O 1
ATOM 12336 N N . PHE F 1 129 ? 36.420 -7.202 78.910 1.00 26.02 127 PHE F N 1
ATOM 12337 C CA . PHE F 1 129 ? 35.808 -6.660 80.119 1.00 24.91 127 PHE F CA 1
ATOM 12338 C C . PHE F 1 129 ? 36.112 -5.179 80.244 1.00 23.55 127 PHE F C 1
ATOM 12339 O O . PHE F 1 129 ? 37.101 -4.680 79.705 1.00 25.31 127 PHE F O 1
ATOM 12347 N N . HIS F 1 130 ? 35.260 -4.446 80.961 1.00 21.09 128 HIS F N 1
ATOM 12348 C CA . HIS F 1 130 ? 35.507 -3.018 81.308 1.00 22.74 128 HIS F CA 1
ATOM 12349 C C . HIS F 1 130 ? 35.117 -2.920 82.798 1.00 22.00 128 HIS F C 1
ATOM 12350 O O . HIS F 1 130 ? 34.177 -2.202 83.097 1.00 23.12 128 HIS F O 1
ATOM 12357 N N . PRO F 1 131 ? 35.809 -3.603 83.746 1.00 22.27 129 PRO F N 1
ATOM 12358 C CA . PRO F 1 131 ? 35.303 -3.682 85.123 1.00 21.50 129 PRO F CA 1
ATOM 12359 C C . PRO F 1 131 ? 35.387 -2.367 85.867 1.00 21.30 129 PRO F C 1
ATOM 12360 O O . PRO F 1 131 ? 34.620 -2.161 86.818 1.00 22.26 129 PRO F O 1
ATOM 12364 N N . CYS F 1 132 ? 36.324 -1.489 85.505 1.00 21.24 130 CYS F N 1
ATOM 12365 C CA . CYS F 1 132 ? 36.361 -0.199 86.180 1.00 21.05 130 CYS F CA 1
ATOM 12366 C C . CYS F 1 132 ? 35.184 0.665 85.787 1.00 20.89 130 CYS F C 1
ATOM 12367 O O . CYS F 1 132 ? 34.671 1.417 86.628 1.00 21.19 130 CYS F O 1
ATOM 12370 N N . GLN F 1 133 ? 34.729 0.577 84.533 1.00 21.88 131 GLN F N 1
ATOM 12371 C CA . GLN F 1 133 ? 33.527 1.319 84.164 1.00 21.92 131 GLN F CA 1
ATOM 12372 C C . GLN F 1 133 ? 32.321 0.818 84.953 1.00 21.41 131 GLN F C 1
ATOM 12373 O O . GLN F 1 133 ? 31.473 1.608 85.390 1.00 22.49 131 GLN F O 1
ATOM 12379 N N . VAL F 1 134 ? 32.239 -0.492 85.185 1.00 21.65 132 VAL F N 1
ATOM 12380 C CA . VAL F 1 134 ? 31.079 -0.997 85.900 1.00 20.90 132 VAL F CA 1
ATOM 12381 C C . VAL F 1 134 ? 31.134 -0.612 87.376 1.00 21.46 132 VAL F C 1
ATOM 12382 O O . VAL F 1 134 ? 30.086 -0.363 87.987 1.00 23.64 132 VAL F O 1
ATOM 12386 N N . LEU F 1 135 ? 32.331 -0.515 87.974 1.00 22.69 133 LEU F N 1
ATOM 12387 C CA . LEU F 1 135 ? 32.389 0.017 89.335 1.00 21.23 133 LEU F CA 1
ATOM 12388 C C . LEU F 1 135 ? 31.824 1.429 89.380 1.00 22.22 133 LEU F C 1
ATOM 12389 O O . LEU F 1 135 ? 31.043 1.763 90.276 1.00 23.09 133 LEU F O 1
ATOM 12394 N N . ALA F 1 136 ? 32.198 2.265 88.408 1.00 19.53 134 ALA F N 1
ATOM 12395 C CA . ALA F 1 136 ? 31.655 3.618 88.336 1.00 20.99 134 ALA F CA 1
ATOM 12396 C C . ALA F 1 136 ? 30.147 3.587 88.127 1.00 23.96 134 ALA F C 1
ATOM 12397 O O . ALA F 1 136 ? 29.413 4.383 88.724 1.00 23.30 134 ALA F O 1
ATOM 12399 N N . ASP F 1 137 ? 29.665 2.660 87.295 1.00 24.86 135 ASP F N 1
ATOM 12400 C CA . ASP F 1 137 ? 28.232 2.491 87.072 1.00 24.19 135 ASP F CA 1
ATOM 12401 C C . ASP F 1 137 ? 27.502 2.138 88.363 1.00 23.90 135 ASP F C 1
ATOM 12402 O O . ASP F 1 137 ? 26.454 2.712 88.677 1.00 25.45 135 ASP F O 1
ATOM 12407 N N . LEU F 1 138 ? 28.036 1.171 89.119 1.00 23.85 136 LEU F N 1
ATOM 12408 C CA . LEU F 1 138 ? 27.392 0.774 90.368 1.00 23.05 136 LEU F CA 1
ATOM 12409 C C . LEU F 1 138 ? 27.409 1.910 91.385 1.00 22.85 136 LEU F C 1
ATOM 12410 O O . LEU F 1 138 ? 26.452 2.080 92.145 1.00 24.95 136 LEU F O 1
ATOM 12415 N N . GLN F 1 139 ? 28.496 2.687 91.425 1.00 23.83 137 GLN F N 1
ATOM 12416 C CA . GLN F 1 139 ? 28.528 3.846 92.314 1.00 22.06 137 GLN F CA 1
ATOM 12417 C C . GLN F 1 139 ? 27.461 4.861 91.926 1.00 21.85 137 GLN F C 1
ATOM 12418 O O . GLN F 1 139 ? 26.786 5.427 92.793 1.00 24.11 137 GLN F O 1
ATOM 12424 N N . THR F 1 140 ? 27.252 5.047 90.621 1.00 23.65 138 THR F N 1
ATOM 12425 C CA . THR F 1 140 ? 26.233 5.979 90.144 1.00 22.50 138 THR F CA 1
ATOM 12426 C C . THR F 1 140 ? 24.833 5.493 90.503 1.00 23.78 138 THR F C 1
ATOM 12427 O O . THR F 1 140 ? 23.991 6.276 90.953 1.00 26.62 138 THR F O 1
ATOM 12431 N N . ILE F 1 141 ? 24.569 4.202 90.295 1.00 24.17 139 ILE F N 1
ATOM 12432 C CA . ILE F 1 141 ? 23.266 3.642 90.643 1.00 25.09 139 ILE F CA 1
ATOM 12433 C C . ILE F 1 141 ? 23.001 3.797 92.133 1.00 26.55 139 ILE F C 1
ATOM 12434 O O . ILE F 1 141 ? 21.903 4.176 92.549 1.00 28.97 139 ILE F O 1
ATOM 12439 N N . ALA F 1 142 ? 24.009 3.520 92.961 1.00 27.49 140 ALA F N 1
ATOM 12440 C CA . ALA F 1 142 ? 23.785 3.555 94.403 1.00 29.97 140 ALA F CA 1
ATOM 12441 C C . ALA F 1 142 ? 23.504 4.972 94.888 1.00 29.48 140 ALA F C 1
ATOM 12442 O O . ALA F 1 142 ? 22.658 5.185 95.768 1.00 32.99 140 ALA F O 1
ATOM 12444 N N . GLU F 1 143 ? 24.125 5.968 94.263 1.00 28.62 141 GLU F N 1
ATOM 12445 C CA . GLU F 1 143 ? 23.959 7.370 94.730 1.00 29.94 141 GLU F CA 1
ATOM 12446 C C . GLU F 1 143 ? 22.549 7.854 94.397 1.00 37.38 141 GLU F C 1
ATOM 12447 O O . GLU F 1 143 ? 22.050 8.719 95.090 1.00 38.28 141 GLU F O 1
ATOM 12453 N N . ARG F 1 144 ? 21.929 7.230 93.417 1.00 34.41 142 ARG F N 1
ATOM 12454 C CA . ARG F 1 144 ? 20.591 7.663 92.980 1.00 35.02 142 ARG F CA 1
ATOM 12455 C C . ARG F 1 144 ? 19.502 6.770 93.559 1.00 38.08 142 ARG F C 1
ATOM 12456 O O . ARG F 1 144 ? 18.438 7.306 93.850 1.00 40.46 142 ARG F O 1
ATOM 12464 N N . LYS F 1 145 ? 19.772 5.486 93.747 1.00 36.41 143 LYS F N 1
ATOM 12465 C CA . LYS F 1 145 ? 18.688 4.559 94.156 1.00 35.94 143 LYS F CA 1
ATOM 12466 C C . LYS F 1 145 ? 18.929 3.919 95.508 1.00 39.47 143 LYS F C 1
ATOM 12467 O O . LYS F 1 145 ? 18.024 3.256 95.998 1.00 43.18 143 LYS F O 1
ATOM 12473 N N . GLY F 1 146 ? 20.085 4.134 96.091 1.00 38.10 144 GLY F N 1
ATOM 12474 C CA . GLY F 1 146 ? 20.413 3.504 97.369 1.00 41.28 144 GLY F CA 1
ATOM 12475 C C . GLY F 1 146 ? 20.888 2.077 97.214 1.00 39.11 144 GLY F C 1
ATOM 12476 O O . GLY F 1 146 ? 21.870 1.858 96.523 1.00 40.00 144 GLY F O 1
ATOM 12477 N N . ALA F 1 147 ? 20.193 1.135 97.831 1.00 38.40 145 ALA F N 1
ATOM 12478 C CA . ALA F 1 147 ? 20.610 -0.278 97.813 1.00 37.69 145 ALA F CA 1
ATOM 12479 C C . ALA F 1 147 ? 20.607 -0.849 96.399 1.00 37.17 145 ALA F C 1
ATOM 12480 O O . ALA F 1 147 ? 19.672 -0.601 95.643 1.00 37.51 145 ALA F O 1
ATOM 12482 N N . LEU F 1 148 ? 21.661 -1.599 96.083 1.00 34.16 146 LEU F N 1
ATOM 12483 C CA . LEU F 1 148 ? 21.775 -2.204 94.763 1.00 36.72 146 LEU F CA 1
ATOM 12484 C C . LEU F 1 148 ? 21.043 -3.536 94.696 1.00 35.83 146 LEU F C 1
ATOM 12485 O O . LEU F 1 148 ? 20.500 -3.895 93.644 1.00 33.51 146 LEU F O 1
ATOM 12490 N N . ARG F 1 149 ? 21.031 -4.275 95.800 1.00 34.36 147 ARG F N 1
ATOM 12491 C CA . ARG F 1 149 ? 20.465 -5.616 95.822 1.00 39.41 147 ARG F CA 1
ATOM 12492 C C . ARG F 1 149 ? 18.996 -5.598 95.412 1.00 41.05 147 ARG F C 1
ATOM 12493 O O . ARG F 1 149 ? 18.179 -4.901 96.023 1.00 38.67 147 ARG F O 1
ATOM 12501 N N . GLY F 1 150 ? 18.664 -6.378 94.381 1.00 39.03 148 GLY F N 1
ATOM 12502 C CA . GLY F 1 150 ? 17.302 -6.567 93.944 1.00 35.79 148 GLY F CA 1
ATOM 12503 C C . GLY F 1 150 ? 16.907 -5.647 92.815 1.00 36.42 148 GLY F C 1
ATOM 12504 O O . GLY F 1 150 ? 15.810 -5.806 92.255 1.00 39.30 148 GLY F O 1
ATOM 12505 N N . LEU F 1 151 ? 17.756 -4.687 92.468 1.00 35.45 149 LEU F N 1
ATOM 12506 C CA . LEU F 1 151 ? 17.460 -3.882 91.304 1.00 34.72 149 LEU F CA 1
ATOM 12507 C C . LEU F 1 151 ? 17.464 -4.695 90.016 1.00 33.58 149 LEU F C 1
ATOM 12508 O O . LEU F 1 151 ? 18.064 -5.791 89.928 1.00 37.38 149 LEU F O 1
ATOM 12513 N N . ARG F 1 152 ? 16.812 -4.110 89.029 1.00 36.03 150 ARG F N 1
ATOM 12514 C CA . ARG F 1 152 ? 16.721 -4.720 87.697 1.00 40.39 150 ARG F CA 1
ATOM 12515 C C . ARG F 1 152 ? 17.453 -3.815 86.718 1.00 34.42 150 ARG F C 1
ATOM 12516 O O . ARG F 1 152 ? 17.089 -2.668 86.582 1.00 35.79 150 ARG F O 1
ATOM 12524 N N . LEU F 1 153 ? 18.477 -4.356 86.089 1.00 31.25 151 LEU F N 1
ATOM 12525 C CA . LEU F 1 153 ? 19.249 -3.630 85.109 1.00 31.92 151 LEU F CA 1
ATOM 12526 C C . LEU F 1 153 ? 19.160 -4.325 83.762 1.00 32.54 151 LEU F C 1
ATOM 12527 O O . LEU F 1 153 ? 19.374 -5.539 83.653 1.00 34.47 151 LEU F O 1
ATOM 12532 N N . SER F 1 154 ? 18.936 -3.536 82.719 1.00 33.38 152 SER F N 1
ATOM 12533 C CA . SER F 1 154 ? 18.952 -4.049 81.354 1.00 32.52 152 SER F CA 1
ATOM 12534 C C . SER F 1 154 ? 19.968 -3.289 80.520 1.00 32.05 152 SER F C 1
ATOM 12535 O O . SER F 1 154 ? 20.001 -2.051 80.536 1.00 30.74 152 SER F O 1
ATOM 12538 N N . TYR F 1 155 ? 20.814 -4.049 79.825 1.00 28.58 153 TYR F N 1
ATOM 12539 C CA . TYR F 1 155 ? 21.760 -3.533 78.851 1.00 30.36 153 TYR F CA 1
ATOM 12540 C C . TYR F 1 155 ? 21.254 -3.838 77.450 1.00 32.25 153 TYR F C 1
ATOM 12541 O O . TYR F 1 155 ? 20.781 -4.948 77.185 1.00 33.93 153 TYR F O 1
ATOM 12550 N N . PHE F 1 156 ? 21.361 -2.858 76.553 1.00 32.98 154 PHE F N 1
ATOM 12551 C CA . PHE F 1 156 ? 20.808 -2.972 75.207 1.00 33.26 154 PHE F CA 1
ATOM 12552 C C . PHE F 1 156 ? 21.900 -2.816 74.157 1.00 32.40 154 PHE F C 1
ATOM 12553 O O . PHE F 1 156 ? 22.777 -1.958 74.282 1.00 33.62 154 PHE F O 1
ATOM 12561 N N . GLY F 1 157 ? 21.831 -3.633 73.106 1.00 35.24 155 GLY F N 1
ATOM 12562 C CA . GLY F 1 157 ? 22.724 -3.434 71.983 1.00 35.20 155 GLY F CA 1
ATOM 12563 C C . GLY F 1 157 ? 23.621 -4.615 71.686 1.00 34.70 155 GLY F C 1
ATOM 12564 O O . GLY F 1 157 ? 23.136 -5.728 71.462 1.00 36.43 155 GLY F O 1
ATOM 12565 N N . ASP F 1 158 ? 24.932 -4.370 71.671 1.00 35.22 156 ASP F N 1
ATOM 12566 C CA . ASP F 1 158 ? 25.939 -5.402 71.413 1.00 36.25 156 ASP F CA 1
ATOM 12567 C C . ASP F 1 158 ? 26.181 -6.181 72.700 1.00 36.71 156 ASP F C 1
ATOM 12568 O O . ASP F 1 158 ? 26.949 -5.756 73.565 1.00 32.45 156 ASP F O 1
ATOM 12573 N N . GLY F 1 159 ? 25.534 -7.338 72.825 1.00 34.36 157 GLY F N 1
ATOM 12574 C CA . GLY F 1 159 ? 25.671 -8.146 74.019 1.00 35.10 157 GLY F CA 1
ATOM 12575 C C . GLY F 1 159 ? 26.928 -8.972 74.102 1.00 35.03 157 GLY F C 1
ATOM 12576 O O . GLY F 1 159 ? 27.093 -9.742 75.049 1.00 32.76 157 GLY F O 1
ATOM 12577 N N . ALA F 1 160 ? 27.828 -8.833 73.135 1.00 31.09 158 ALA F N 1
ATOM 12578 C CA . ALA F 1 160 ? 29.068 -9.594 73.110 1.00 30.87 158 ALA F CA 1
ATOM 12579 C C . ALA F 1 160 ? 30.281 -8.757 73.496 1.00 32.70 158 ALA F C 1
ATOM 12580 O O . ALA F 1 160 ? 31.397 -9.288 73.533 1.00 36.37 158 ALA F O 1
ATOM 12582 N N . ASN F 1 161 ? 30.099 -7.469 73.783 1.00 34.43 159 ASN F N 1
ATOM 12583 C CA . ASN F 1 161 ? 31.240 -6.599 74.008 1.00 30.07 159 ASN F CA 1
ATOM 12584 C C . ASN F 1 161 ? 31.622 -6.546 75.487 1.00 33.39 159 ASN F C 1
ATOM 12585 O O . ASN F 1 161 ? 31.024 -7.200 76.348 1.00 27.82 159 ASN F O 1
ATOM 12590 N N . ASN F 1 162 ? 32.638 -5.735 75.781 1.00 28.33 160 ASN F N 1
ATOM 12591 C CA . ASN F 1 162 ? 33.186 -5.692 77.130 1.00 26.39 160 ASN F CA 1
ATOM 12592 C C . ASN F 1 162 ? 32.187 -5.160 78.155 1.00 29.18 160 ASN F C 1
ATOM 12593 O O . ASN F 1 162 ? 32.185 -5.619 79.303 1.00 25.40 160 ASN F O 1
ATOM 12598 N N . MET F 1 163 ? 31.339 -4.193 77.778 1.00 25.72 161 MET F N 1
ATOM 12599 C CA . MET F 1 163 ? 30.350 -3.702 78.742 1.00 23.89 161 MET F CA 1
ATOM 12600 C C . MET F 1 163 ? 29.271 -4.724 79.052 1.00 26.19 161 MET F C 1
ATOM 12601 O O . MET F 1 163 ? 28.824 -4.809 80.202 1.00 27.71 161 MET F O 1
ATOM 12606 N N . ALA F 1 164 ? 28.824 -5.500 78.059 1.00 24.37 162 ALA F N 1
ATOM 12607 C CA . ALA F 1 164 ? 27.845 -6.533 78.362 1.00 26.33 162 ALA F CA 1
ATOM 12608 C C . ALA F 1 164 ? 28.413 -7.540 79.352 1.00 26.79 162 ALA F C 1
ATOM 12609 O O . ALA F 1 164 ? 27.742 -7.929 80.315 1.00 27.53 162 ALA F O 1
ATOM 12611 N N . HIS F 1 165 ? 29.659 -7.960 79.138 1.00 26.03 163 HIS F N 1
ATOM 12612 C CA . HIS F 1 165 ? 30.275 -8.955 80.010 1.00 27.20 163 HIS F CA 1
ATOM 12613 C C . HIS F 1 165 ? 30.438 -8.430 81.426 1.00 27.37 163 HIS F C 1
ATOM 12614 O O . HIS F 1 165 ? 30.160 -9.142 82.402 1.00 27.66 163 HIS F O 1
ATOM 12621 N N . SER F 1 166 ? 30.900 -7.189 81.558 1.00 26.06 164 SER F N 1
ATOM 12622 C CA . SER F 1 166 ? 31.165 -6.639 82.879 1.00 25.73 164 SER F CA 1
ATOM 12623 C C . SER F 1 166 ? 29.879 -6.260 83.600 1.00 23.60 164 SER F C 1
ATOM 12624 O O . SER F 1 166 ? 29.802 -6.383 84.826 1.00 25.75 164 SER F O 1
ATOM 12627 N N . LEU F 1 167 ? 28.862 -5.793 82.875 1.00 24.63 165 LEU F N 1
ATOM 12628 C CA . LEU F 1 167 ? 27.583 -5.546 83.529 1.00 23.54 165 LEU F CA 1
ATOM 12629 C C . LEU F 1 167 ? 26.980 -6.850 84.038 1.00 25.60 165 LEU F C 1
ATOM 12630 O O . LEU F 1 167 ? 26.360 -6.875 85.107 1.00 26.87 165 LEU F O 1
ATOM 12635 N N . LEU F 1 168 ? 27.163 -7.947 83.298 1.00 26.38 166 LEU F N 1
ATOM 12636 C CA . LEU F 1 168 ? 26.748 -9.256 83.802 1.00 29.09 166 LEU F CA 1
ATOM 12637 C C . LEU F 1 168 ? 27.500 -9.607 85.083 1.00 27.97 166 LEU F C 1
ATOM 12638 O O . LEU F 1 168 ? 26.890 -9.862 86.127 1.00 29.86 166 LEU F O 1
ATOM 12643 N N . LEU F 1 169 ? 28.835 -9.615 85.025 1.00 27.47 167 LEU F N 1
ATOM 12644 C CA . LEU F 1 169 ? 29.619 -10.077 86.169 1.00 27.38 167 LEU F CA 1
ATOM 12645 C C . LEU F 1 169 ? 29.540 -9.099 87.337 1.00 28.38 167 LEU F C 1
ATOM 12646 O O . LEU F 1 169 ? 29.240 -9.492 88.473 1.00 28.48 167 LEU F O 1
ATOM 12651 N N . GLY F 1 170 ? 29.819 -7.823 87.084 1.00 24.81 168 GLY F N 1
ATOM 12652 C CA . GLY F 1 170 ? 29.780 -6.856 88.164 1.00 25.43 168 GLY F CA 1
ATOM 12653 C C . GLY F 1 170 ? 28.375 -6.660 88.692 1.00 23.92 168 GLY F C 1
ATOM 12654 O O . GLY F 1 170 ? 28.176 -6.457 89.893 1.00 25.91 168 GLY F O 1
ATOM 12655 N N . GLY F 1 171 ? 27.383 -6.724 87.800 1.00 24.69 169 GLY F N 1
ATOM 12656 C CA . GLY F 1 171 ? 26.002 -6.536 88.221 1.00 26.26 169 GLY F CA 1
ATOM 12657 C C . GLY F 1 171 ? 25.510 -7.624 89.158 1.00 29.65 169 GLY F C 1
ATOM 12658 O O . GLY F 1 171 ? 24.926 -7.333 90.206 1.00 29.13 169 GLY F O 1
ATOM 12659 N N . VAL F 1 172 ? 25.734 -8.896 88.802 1.00 30.27 170 VAL F N 1
ATOM 12660 C CA . VAL F 1 172 ? 25.239 -9.952 89.685 1.00 30.46 170 VAL F CA 1
ATOM 12661 C C . VAL F 1 172 ? 26.059 -10.026 90.967 1.00 30.17 170 VAL F C 1
ATOM 12662 O O . VAL F 1 172 ? 25.543 -10.441 92.011 1.00 32.82 170 VAL F O 1
ATOM 12666 N N . THR F 1 173 ? 27.325 -9.605 90.927 1.00 29.53 171 THR F N 1
ATOM 12667 C CA . THR F 1 173 ? 28.108 -9.508 92.156 1.00 30.52 171 THR F CA 1
ATOM 12668 C C . THR F 1 173 ? 27.476 -8.540 93.148 1.00 31.77 171 THR F C 1
ATOM 12669 O O . THR F 1 173 ? 27.548 -8.760 94.364 1.00 30.94 171 THR F O 1
ATOM 12673 N N . ALA F 1 174 ? 26.815 -7.500 92.651 1.00 29.23 172 ALA F N 1
ATOM 12674 C CA . ALA F 1 174 ? 26.118 -6.532 93.487 1.00 29.70 172 ALA F CA 1
ATOM 12675 C C . ALA F 1 174 ? 24.696 -6.948 93.851 1.00 33.35 172 ALA F C 1
ATOM 12676 O O . ALA F 1 174 ? 24.007 -6.193 94.550 1.00 32.97 172 ALA F O 1
ATOM 12678 N N . GLY F 1 175 ? 24.233 -8.117 93.406 1.00 34.56 173 GLY F N 1
ATOM 12679 C CA . GLY F 1 175 ? 22.872 -8.537 93.673 1.00 34.27 173 GLY F CA 1
ATOM 12680 C C . GLY F 1 175 ? 21.837 -8.033 92.693 1.00 34.76 173 GLY F C 1
ATOM 12681 O O . GLY F 1 175 ? 20.633 -8.181 92.953 1.00 36.34 173 GLY F O 1
ATOM 12682 N N . ILE F 1 176 ? 22.263 -7.449 91.577 1.00 32.69 174 ILE F N 1
ATOM 12683 C CA . ILE F 1 176 ? 21.367 -6.892 90.569 1.00 33.42 174 ILE F CA 1
ATOM 12684 C C . ILE F 1 176 ? 20.932 -7.987 89.610 1.00 33.70 174 ILE F C 1
ATOM 12685 O O . ILE F 1 176 ? 21.745 -8.807 89.165 1.00 35.64 174 ILE F O 1
ATOM 12690 N N . HIS F 1 177 ? 19.643 -7.993 89.284 1.00 34.93 175 HIS F N 1
ATOM 12691 C CA . HIS F 1 177 ? 19.105 -8.845 88.227 1.00 35.40 175 HIS F CA 1
ATOM 12692 C C . HIS F 1 177 ? 19.455 -8.218 86.884 1.00 35.11 175 HIS F C 1
ATOM 12693 O O . HIS F 1 177 ? 18.933 -7.153 86.537 1.00 34.22 175 HIS F O 1
ATOM 12700 N N . VAL F 1 178 ? 20.344 -8.861 86.130 1.00 31.54 176 VAL F N 1
ATOM 12701 C CA . VAL F 1 178 ? 20.864 -8.293 84.894 1.00 29.74 176 VAL F CA 1
ATOM 12702 C C . VAL F 1 178 ? 20.201 -8.957 83.700 1.00 31.85 176 VAL F C 1
ATOM 12703 O O . VAL F 1 178 ? 20.071 -10.189 83.645 1.00 36.51 176 VAL F O 1
ATOM 12707 N N . THR F 1 179 ? 19.766 -8.137 82.751 1.00 34.65 177 THR F N 1
ATOM 12708 C CA . THR F 1 179 ? 19.246 -8.597 81.475 1.00 35.89 177 THR F CA 1
ATOM 12709 C C . THR F 1 179 ? 20.092 -7.982 80.374 1.00 34.60 177 THR F C 1
ATOM 12710 O O . THR F 1 179 ? 20.392 -6.784 80.414 1.00 31.81 177 THR F O 1
ATOM 12714 N N . VAL F 1 180 ? 20.500 -8.808 79.417 1.00 32.65 178 VAL F N 1
ATOM 12715 C CA . VAL F 1 180 ? 21.164 -8.353 78.203 1.00 30.67 178 VAL F CA 1
ATOM 12716 C C . VAL F 1 180 ? 20.170 -8.522 77.061 1.00 33.02 178 VAL F C 1
ATOM 12717 O O . VAL F 1 180 ? 19.703 -9.635 76.795 1.00 36.21 178 VAL F O 1
ATOM 12721 N N . ALA F 1 181 ? 19.833 -7.421 76.401 1.00 32.06 179 ALA F N 1
ATOM 12722 C CA . ALA F 1 181 ? 18.934 -7.423 75.250 1.00 32.26 179 ALA F CA 1
ATOM 12723 C C . ALA F 1 181 ? 19.785 -7.179 74.011 1.00 37.00 179 ALA F C 1
ATOM 12724 O O . ALA F 1 181 ? 20.296 -6.071 73.812 1.00 35.94 179 ALA F O 1
ATOM 12726 N N . ALA F 1 182 ? 19.954 -8.216 73.192 1.00 36.43 180 ALA F N 1
ATOM 12727 C CA . ALA F 1 182 ? 20.879 -8.166 72.070 1.00 36.11 180 ALA F CA 1
ATOM 12728 C C . ALA F 1 182 ? 20.367 -9.056 70.951 1.00 40.65 180 ALA F C 1
ATOM 12729 O O . ALA F 1 182 ? 19.629 -10.016 71.211 1.00 39.11 180 ALA F O 1
ATOM 12731 N N . PRO F 1 183 ? 20.733 -8.770 69.706 1.00 39.99 181 PRO F N 1
ATOM 12732 C CA . PRO F 1 183 ? 20.319 -9.632 68.595 1.00 44.19 181 PRO F CA 1
ATOM 12733 C C . PRO F 1 183 ? 21.200 -10.869 68.492 1.00 39.17 181 PRO F C 1
ATOM 12734 O O . PRO F 1 183 ? 22.300 -10.936 69.045 1.00 39.34 181 PRO F O 1
ATOM 12738 N N . GLU F 1 184 ? 20.677 -11.873 67.781 1.00 39.91 182 GLU F N 1
ATOM 12739 C CA . GLU F 1 184 ? 21.444 -13.091 67.553 1.00 43.64 182 GLU F CA 1
ATOM 12740 C C . GLU F 1 184 ? 22.767 -12.756 66.873 1.00 45.98 182 GLU F C 1
ATOM 12741 O O . GLU F 1 184 ? 22.842 -11.855 66.034 1.00 48.97 182 GLU F O 1
ATOM 12743 N N . GLY F 1 185 ? 23.824 -13.472 67.258 1.00 43.78 183 GLY F N 1
ATOM 12744 C CA . GLY F 1 185 ? 25.156 -13.207 66.755 1.00 43.17 183 GLY F CA 1
ATOM 12745 C C . GLY F 1 185 ? 25.947 -12.196 67.554 1.00 43.82 183 GLY F C 1
ATOM 12746 O O . GLY F 1 185 ? 27.151 -12.031 67.304 1.00 43.95 183 GLY F O 1
ATOM 12747 N N . PHE F 1 186 ? 25.319 -11.524 68.511 1.00 42.13 184 PHE F N 1
ATOM 12748 C CA . PHE F 1 186 ? 25.964 -10.521 69.350 1.00 39.54 184 PHE F CA 1
ATOM 12749 C C . PHE F 1 186 ? 25.588 -10.754 70.806 1.00 38.99 184 PHE F C 1
ATOM 12750 O O . PHE F 1 186 ? 25.143 -9.854 71.521 1.00 37.20 184 PHE F O 1
ATOM 12758 N N . LEU F 1 187 ? 25.759 -11.989 71.262 1.00 38.51 185 LEU F N 1
ATOM 12759 C CA . LEU F 1 187 ? 25.366 -12.397 72.598 1.00 39.22 185 LEU F CA 1
ATOM 12760 C C . LEU F 1 187 ? 26.587 -12.615 73.490 1.00 36.03 185 LEU F C 1
ATOM 12761 O O . LEU F 1 187 ? 27.717 -12.725 72.998 1.00 35.80 185 LEU F O 1
ATOM 12766 N N . PRO F 1 188 ? 26.401 -12.655 74.814 1.00 35.97 186 PRO F N 1
ATOM 12767 C CA . PRO F 1 188 ? 27.552 -12.796 75.716 1.00 32.36 186 PRO F CA 1
ATOM 12768 C C . PRO F 1 188 ? 28.337 -14.073 75.462 1.00 36.68 186 PRO F C 1
ATOM 12769 O O . PRO F 1 188 ? 27.780 -15.112 75.103 1.00 36.87 186 PRO F O 1
ATOM 12773 N N . ASP F 1 189 ? 29.651 -13.971 75.633 1.00 32.83 187 ASP F N 1
ATOM 12774 C CA . ASP F 1 189 ? 30.504 -15.150 75.613 1.00 37.33 187 ASP F CA 1
ATOM 12775 C C . ASP F 1 189 ? 29.972 -16.192 76.600 1.00 38.37 187 ASP F C 1
ATOM 12776 O O . ASP F 1 189 ? 29.631 -15.841 77.739 1.00 35.17 187 ASP F O 1
ATOM 12781 N N . PRO F 1 190 ? 29.842 -17.458 76.194 1.00 39.32 188 PRO F N 1
ATOM 12782 C CA . PRO F 1 190 ? 29.180 -18.442 77.073 1.00 40.30 188 PRO F CA 1
ATOM 12783 C C . PRO F 1 190 ? 29.909 -18.672 78.386 1.00 39.32 188 PRO F C 1
ATOM 12784 O O . PRO F 1 190 ? 29.257 -18.965 79.397 1.00 39.13 188 PRO F O 1
ATOM 12788 N N . SER F 1 191 ? 31.241 -18.549 78.408 1.00 38.02 189 SER F N 1
ATOM 12789 C CA . SER F 1 191 ? 31.969 -18.730 79.658 1.00 39.05 189 SER F CA 1
ATOM 12790 C C . SER F 1 191 ? 31.683 -17.590 80.626 1.00 36.71 189 SER F C 1
ATOM 12791 O O . SER F 1 191 ? 31.563 -17.811 81.838 1.00 35.73 189 SER F O 1
ATOM 12794 N N . VAL F 1 192 ? 31.601 -16.361 80.110 1.00 34.51 190 VAL F N 1
ATOM 12795 C CA . VAL F 1 192 ? 31.230 -15.222 80.946 1.00 33.15 190 VAL F CA 1
ATOM 12796 C C . VAL F 1 192 ? 29.818 -15.394 81.482 1.00 33.34 190 VAL F C 1
ATOM 12797 O O . VAL F 1 192 ? 29.557 -15.182 82.673 1.00 34.01 190 VAL F O 1
ATOM 12801 N N . ARG F 1 193 ? 28.880 -15.758 80.604 1.00 32.91 191 ARG F N 1
ATOM 12802 C CA . ARG F 1 193 ? 27.498 -15.909 81.038 1.00 34.38 191 ARG F CA 1
ATOM 12803 C C . ARG F 1 193 ? 27.388 -16.953 82.143 1.00 37.77 191 ARG F C 1
ATOM 12804 O O . ARG F 1 193 ? 26.668 -16.750 83.129 1.00 35.83 191 ARG F O 1
ATOM 12812 N N . ALA F 1 194 ? 28.120 -18.063 82.009 1.00 39.65 192 ALA F N 1
ATOM 12813 C CA . ALA F 1 194 ? 28.061 -19.116 83.018 1.00 38.20 192 ALA F CA 1
ATOM 12814 C C . ALA F 1 194 ? 28.670 -18.657 84.336 1.00 36.15 192 ALA F C 1
ATOM 12815 O O . ALA F 1 194 ? 28.165 -19.001 85.412 1.00 40.14 192 ALA F O 1
ATOM 12817 N N . ALA F 1 195 ? 29.760 -17.886 84.276 1.00 34.53 193 ALA F N 1
ATOM 12818 C CA . ALA F 1 195 ? 30.341 -17.357 85.502 1.00 36.44 193 ALA F CA 1
ATOM 12819 C C . ALA F 1 195 ? 29.382 -16.388 86.176 1.00 36.89 193 ALA F C 1
ATOM 12820 O O . ALA F 1 195 ? 29.265 -16.372 87.406 1.00 35.98 193 ALA F O 1
ATOM 12822 N N . ALA F 1 196 ? 28.683 -15.575 85.382 1.00 33.70 194 ALA F N 1
ATOM 12823 C CA . ALA F 1 196 ? 27.703 -14.658 85.954 1.00 32.83 194 ALA F CA 1
ATOM 12824 C C . ALA F 1 196 ? 26.533 -15.419 86.568 1.00 35.08 194 ALA F C 1
ATOM 12825 O O . ALA F 1 196 ? 26.042 -15.054 87.641 1.00 33.48 194 ALA F O 1
ATOM 12827 N N . GLU F 1 197 ? 26.070 -16.481 85.904 1.00 35.31 195 GLU F N 1
ATOM 12828 C CA . GLU F 1 197 ? 24.986 -17.275 86.472 1.00 35.25 195 GLU F CA 1
ATOM 12829 C C . GLU F 1 197 ? 25.404 -17.908 87.794 1.00 38.85 195 GLU F C 1
ATOM 12830 O O . GLU F 1 197 ? 24.606 -17.973 88.735 1.00 41.69 195 GLU F O 1
ATOM 12836 N N . ARG F 1 198 ? 26.667 -18.333 87.903 1.00 40.18 196 ARG F N 1
ATOM 12837 C CA . ARG F 1 198 ? 27.141 -18.962 89.134 1.00 36.36 196 ARG F CA 1
ATOM 12838 C C . ARG F 1 198 ? 27.263 -17.945 90.262 1.00 39.59 196 ARG F C 1
ATOM 12839 O O . ARG F 1 198 ? 26.841 -18.207 91.393 1.00 41.67 196 ARG F O 1
ATOM 12841 N N . ARG F 1 199 ? 27.863 -16.784 89.977 1.00 33.18 197 ARG F N 1
ATOM 12842 C CA . ARG F 1 199 ? 27.926 -15.708 90.967 1.00 38.41 197 ARG F CA 1
ATOM 12843 C C . ARG F 1 199 ? 26.534 -15.287 91.417 1.00 36.02 197 ARG F C 1
ATOM 12844 O O . ARG F 1 199 ? 26.317 -15.010 92.603 1.00 36.07 197 ARG F O 1
ATOM 12852 N N . ALA F 1 200 ? 25.574 -15.244 90.482 1.00 35.51 198 ALA F N 1
ATOM 12853 C CA . ALA F 1 200 ? 24.227 -14.783 90.810 1.00 36.92 198 ALA F CA 1
ATOM 12854 C C . ALA F 1 200 ? 23.557 -15.673 91.848 1.00 42.47 198 ALA F C 1
ATOM 12855 O O . ALA F 1 200 ? 22.702 -15.201 92.606 1.00 41.54 198 ALA F O 1
ATOM 12857 N N . GLN F 1 201 ? 23.909 -16.963 91.888 1.00 37.88 199 GLN F N 1
ATOM 12858 C CA . GLN F 1 201 ? 23.325 -17.847 92.893 1.00 40.32 199 GLN F CA 1
ATOM 12859 C C . GLN F 1 201 ? 23.742 -17.478 94.310 1.00 44.77 199 GLN F C 1
ATOM 12860 O O . GLN F 1 201 ? 23.003 -17.773 95.254 1.00 49.24 199 GLN F O 1
ATOM 12866 N N . ASP F 1 202 ? 24.898 -16.831 94.479 1.00 41.72 200 ASP F N 1
ATOM 12867 C CA . ASP F 1 202 ? 25.351 -16.428 95.805 1.00 49.03 200 ASP F CA 1
ATOM 12868 C C . ASP F 1 202 ? 24.712 -15.136 96.293 1.00 50.93 200 ASP F C 1
ATOM 12869 O O . ASP F 1 202 ? 24.677 -14.900 97.505 1.00 52.70 200 ASP F O 1
ATOM 12874 N N . THR F 1 203 ? 24.221 -14.290 95.391 1.00 41.25 201 THR F N 1
ATOM 12875 C CA . THR F 1 203 ? 23.773 -12.951 95.746 1.00 41.25 201 THR F CA 1
ATOM 12876 C C . THR F 1 203 ? 22.272 -12.748 95.621 1.00 42.88 201 THR F C 1
ATOM 12877 O O . THR F 1 203 ? 21.792 -11.641 95.889 1.00 44.87 201 THR F O 1
ATOM 12881 N N . GLY F 1 204 ? 21.522 -13.765 95.209 1.00 42.72 202 GLY F N 1
ATOM 12882 C CA . GLY F 1 204 ? 20.117 -13.579 94.922 1.00 44.63 202 GLY F CA 1
ATOM 12883 C C . GLY F 1 204 ? 19.818 -12.910 93.601 1.00 42.06 202 GLY F C 1
ATOM 12884 O O . GLY F 1 204 ? 18.651 -12.601 93.333 1.00 46.01 202 GLY F O 1
ATOM 12885 N N . ALA F 1 205 ? 20.830 -12.680 92.767 1.00 40.70 203 ALA F N 1
ATOM 12886 C CA . ALA F 1 205 ? 20.650 -12.025 91.477 1.00 38.37 203 ALA F CA 1
ATOM 12887 C C . ALA F 1 205 ? 20.190 -13.043 90.434 1.00 39.04 203 ALA F C 1
ATOM 12888 O O . ALA F 1 205 ? 19.839 -14.183 90.749 1.00 40.15 203 ALA F O 1
ATOM 12890 N N . SER F 1 206 ? 20.190 -12.631 89.167 1.00 38.78 204 SER F N 1
ATOM 12891 C CA . SER F 1 206 ? 19.796 -13.503 88.071 1.00 38.93 204 SER F CA 1
ATOM 12892 C C . SER F 1 206 ? 20.390 -12.966 86.777 1.00 38.86 204 SER F C 1
ATOM 12893 O O . SER F 1 206 ? 20.810 -11.806 86.700 1.00 36.08 204 SER F O 1
ATOM 12896 N N . VAL F 1 207 ? 20.417 -13.835 85.765 1.00 34.78 205 VAL F N 1
ATOM 12897 C CA . VAL F 1 207 ? 20.934 -13.528 84.435 1.00 37.33 205 VAL F CA 1
ATOM 12898 C C . VAL F 1 207 ? 19.853 -13.843 83.407 1.00 35.77 205 VAL F C 1
ATOM 12899 O O . VAL F 1 207 ? 19.288 -14.943 83.411 1.00 37.61 205 VAL F O 1
ATOM 12903 N N . THR F 1 208 ? 19.572 -12.883 82.526 1.00 38.12 206 THR F N 1
ATOM 12904 C CA . THR F 1 208 ? 18.622 -13.041 81.433 1.00 38.25 206 THR F CA 1
ATOM 12905 C C . THR F 1 208 ? 19.247 -12.521 80.148 1.00 36.87 206 THR F C 1
ATOM 12906 O O . THR F 1 208 ? 19.873 -11.456 80.146 1.00 35.31 206 THR F O 1
ATOM 12910 N N . VAL F 1 209 ? 19.087 -13.274 79.060 1.00 38.66 207 VAL F N 1
ATOM 12911 C CA . VAL F 1 209 ? 19.508 -12.834 77.734 1.00 35.33 207 VAL F CA 1
ATOM 12912 C C . VAL F 1 209 ? 18.322 -12.995 76.794 1.00 37.30 207 VAL F C 1
ATOM 12913 O O . VAL F 1 209 ? 17.755 -14.090 76.687 1.00 39.12 207 VAL F O 1
ATOM 12917 N N . THR F 1 210 ? 17.945 -11.908 76.121 1.00 37.32 208 THR F N 1
ATOM 12918 C CA . THR F 1 210 ? 16.747 -11.890 75.298 1.00 37.42 208 THR F CA 1
ATOM 12919 C C . THR F 1 210 ? 16.968 -11.021 74.068 1.00 39.24 208 THR F C 1
ATOM 12920 O O . THR F 1 210 ? 17.779 -10.091 74.078 1.00 39.35 208 THR F O 1
ATOM 12924 N N . ALA F 1 211 ? 16.223 -11.327 73.008 1.00 39.84 209 ALA F N 1
ATOM 12925 C CA . ALA F 1 211 ? 16.168 -10.464 71.838 1.00 43.52 209 ALA F CA 1
ATOM 12926 C C . ALA F 1 211 ? 15.000 -9.491 71.897 1.00 38.51 209 ALA F C 1
ATOM 12927 O O . ALA F 1 211 ? 14.811 -8.708 70.961 1.00 43.40 209 ALA F O 1
ATOM 12929 N N . ASP F 1 212 ? 14.228 -9.523 72.979 1.00 42.68 210 ASP F N 1
ATOM 12930 C CA . ASP F 1 212 ? 13.014 -8.724 73.134 1.00 42.21 210 ASP F CA 1
ATOM 12931 C C . ASP F 1 212 ? 13.327 -7.477 73.953 1.00 42.42 210 ASP F C 1
ATOM 12932 O O . ASP F 1 212 ? 13.306 -7.508 75.185 1.00 40.02 210 ASP F O 1
ATOM 12937 N N . ALA F 1 213 ? 13.593 -6.371 73.252 1.00 40.65 211 ALA F N 1
ATOM 12938 C CA . ALA F 1 213 ? 13.981 -5.135 73.925 1.00 37.65 211 ALA F CA 1
ATOM 12939 C C . ALA F 1 213 ? 12.832 -4.551 74.734 1.00 37.24 211 ALA F C 1
ATOM 12940 O O . ALA F 1 213 ? 13.061 -3.952 75.792 1.00 37.12 211 ALA F O 1
ATOM 12942 N N . HIS F 1 214 ? 11.596 -4.721 74.257 1.00 39.68 212 HIS F N 1
ATOM 12943 C CA . HIS F 1 214 ? 10.428 -4.267 75.008 1.00 39.78 212 HIS F CA 1
ATOM 12944 C C . HIS F 1 214 ? 10.354 -4.961 76.363 1.00 40.87 212 HIS F C 1
ATOM 12945 O O . HIS F 1 214 ? 10.209 -4.309 77.402 1.00 40.62 212 HIS F O 1
ATOM 12952 N N . ALA F 1 215 ? 10.466 -6.293 76.369 1.00 41.87 213 ALA F N 1
ATOM 12953 C CA . ALA F 1 215 ? 10.444 -7.034 77.627 1.00 42.76 213 ALA F CA 1
ATOM 12954 C C . ALA F 1 215 ? 11.618 -6.646 78.518 1.00 39.29 213 ALA F C 1
ATOM 12955 O O . ALA F 1 215 ? 11.481 -6.568 79.745 1.00 40.16 213 ALA F O 1
ATOM 12957 N N . ALA F 1 216 ? 12.781 -6.394 77.918 1.00 36.89 214 ALA F N 1
ATOM 12958 C CA . ALA F 1 216 ? 13.942 -6.012 78.712 1.00 36.60 214 ALA F CA 1
ATOM 12959 C C . ALA F 1 216 ? 13.742 -4.652 79.376 1.00 38.70 214 ALA F C 1
ATOM 12960 O O . ALA F 1 216 ? 14.188 -4.436 80.508 1.00 36.06 214 ALA F O 1
ATOM 12962 N N . ALA F 1 217 ? 13.075 -3.720 78.694 1.00 36.16 215 ALA F N 1
ATOM 12963 C CA . ALA F 1 217 ? 12.882 -2.403 79.291 1.00 35.25 215 ALA F CA 1
ATOM 12964 C C . ALA F 1 217 ? 11.746 -2.385 80.299 1.00 36.78 215 ALA F C 1
ATOM 12965 O O . ALA F 1 217 ? 11.778 -1.587 81.242 1.00 36.64 215 ALA F O 1
ATOM 12967 N N . ALA F 1 218 ? 10.740 -3.231 80.104 1.00 37.18 216 ALA F N 1
ATOM 12968 C CA . ALA F 1 218 ? 9.590 -3.263 80.997 1.00 38.67 216 ALA F CA 1
ATOM 12969 C C . ALA F 1 218 ? 10.041 -3.518 82.429 1.00 37.60 216 ALA F C 1
ATOM 12970 O O . ALA F 1 218 ? 10.665 -4.544 82.718 1.00 38.29 216 ALA F O 1
ATOM 12972 N N . GLY F 1 219 ? 9.736 -2.575 83.320 1.00 38.88 217 GLY F N 1
ATOM 12973 C CA . GLY F 1 219 ? 10.074 -2.738 84.719 1.00 42.23 217 GLY F CA 1
ATOM 12974 C C . GLY F 1 219 ? 11.532 -2.552 85.074 1.00 40.29 217 GLY F C 1
ATOM 12975 O O . GLY F 1 219 ? 11.908 -2.795 86.225 1.00 39.75 217 GLY F O 1
ATOM 12976 N N . ALA F 1 220 ? 12.371 -2.135 84.132 1.00 35.33 218 ALA F N 1
ATOM 12977 C CA . ALA F 1 220 ? 13.786 -1.968 84.434 1.00 36.05 218 ALA F CA 1
ATOM 12978 C C . ALA F 1 220 ? 14.007 -0.755 85.330 1.00 37.39 218 ALA F C 1
ATOM 12979 O O . ALA F 1 220 ? 13.347 0.275 85.183 1.00 37.90 218 ALA F O 1
ATOM 12981 N N . ASP F 1 221 ? 14.945 -0.887 86.265 1.00 34.32 219 ASP F N 1
ATOM 12982 C CA . ASP F 1 221 ? 15.352 0.221 87.115 1.00 33.41 219 ASP F CA 1
ATOM 12983 C C . ASP F 1 221 ? 16.548 0.964 86.550 1.00 32.98 219 ASP F C 1
ATOM 12984 O O . ASP F 1 221 ? 16.738 2.144 86.854 1.00 32.41 219 ASP F O 1
ATOM 12989 N N . VAL F 1 222 ? 17.371 0.285 85.755 1.00 31.05 220 VAL F N 1
ATOM 12990 C CA . VAL F 1 222 ? 18.577 0.855 85.163 1.00 30.11 220 VAL F CA 1
ATOM 12991 C C . VAL F 1 222 ? 18.619 0.387 83.720 1.00 30.93 220 VAL F C 1
ATOM 12992 O O . VAL F 1 222 ? 18.508 -0.814 83.457 1.00 33.40 220 VAL F O 1
ATOM 12996 N N . LEU F 1 223 ? 18.741 1.323 82.783 1.00 30.20 221 LEU F N 1
ATOM 12997 C CA . LEU F 1 223 ? 18.838 0.996 81.365 1.00 30.54 221 LEU F CA 1
ATOM 12998 C C . LEU F 1 223 ? 20.174 1.493 80.840 1.00 30.79 221 LEU F C 1
ATOM 12999 O O . LEU F 1 223 ? 20.505 2.672 80.995 1.00 30.25 221 LEU F O 1
ATOM 13004 N N . VAL F 1 224 ? 20.942 0.593 80.231 1.00 29.07 222 VAL F N 1
ATOM 13005 C CA . VAL F 1 224 ? 22.318 0.868 79.829 1.00 28.38 222 VAL F CA 1
ATOM 13006 C C . VAL F 1 224 ? 22.476 0.556 78.348 1.00 29.95 222 VAL F C 1
ATOM 13007 O O . VAL F 1 224 ? 21.885 -0.403 77.844 1.00 30.72 222 VAL F O 1
ATOM 13011 N N . THR F 1 225 ? 23.275 1.352 77.648 1.00 28.96 223 THR F N 1
ATOM 13012 C CA . THR F 1 225 ? 23.690 0.959 76.310 1.00 31.54 223 THR F CA 1
ATOM 13013 C C . THR F 1 225 ? 25.110 1.464 76.071 1.00 29.93 223 THR F C 1
ATOM 13014 O O . THR F 1 225 ? 25.759 2.014 76.967 1.00 29.52 223 THR F O 1
ATOM 13018 N N . ASP F 1 226 ? 25.586 1.279 74.845 1.00 29.36 224 ASP F N 1
ATOM 13019 C CA . ASP F 1 226 ? 26.986 1.453 74.491 1.00 30.94 224 ASP F CA 1
ATOM 13020 C C . ASP F 1 226 ? 27.018 1.495 72.971 1.00 36.51 224 ASP F C 1
ATOM 13021 O O . ASP F 1 226 ? 26.064 1.060 72.316 1.00 34.69 224 ASP F O 1
ATOM 13026 N N . THR F 1 227 ? 28.095 2.039 72.411 1.00 34.19 225 THR F N 1
ATOM 13027 C CA . THR F 1 227 ? 28.192 2.075 70.957 1.00 38.97 225 THR F CA 1
ATOM 13028 C C . THR F 1 227 ? 28.125 0.667 70.383 1.00 42.53 225 THR F C 1
ATOM 13029 O O . THR F 1 227 ? 28.541 -0.309 71.014 1.00 39.51 225 THR F O 1
ATOM 13033 N N . TRP F 1 228 ? 27.585 0.581 69.168 1.00 43.58 226 TRP F N 1
ATOM 13034 C CA . TRP F 1 228 ? 27.270 -0.701 68.557 1.00 47.52 226 TRP F CA 1
ATOM 13035 C C . TRP F 1 228 ? 28.484 -1.331 67.885 1.00 52.19 226 TRP F C 1
ATOM 13036 O O . TRP F 1 228 ? 28.565 -2.563 67.785 1.00 46.55 226 TRP F O 1
ATOM 13047 N N . THR F 1 229 ? 29.422 -0.513 67.417 1.00 51.61 227 THR F N 1
ATOM 13048 C CA . THR F 1 229 ? 30.586 -1.011 66.694 1.00 59.33 227 THR F CA 1
ATOM 13049 C C . THR F 1 229 ? 31.863 -0.770 67.489 1.00 61.55 227 THR F C 1
ATOM 13050 O O . THR F 1 229 ? 32.174 0.363 67.850 1.00 64.83 227 THR F O 1
ATOM 13052 N N . ASP F 1 239 ? 25.610 -4.345 56.899 1.00 82.07 237 ASP F N 1
ATOM 13053 C CA . ASP F 1 239 ? 25.072 -3.260 57.712 1.00 77.45 237 ASP F CA 1
ATOM 13054 C C . ASP F 1 239 ? 25.883 -3.061 58.985 1.00 80.08 237 ASP F C 1
ATOM 13055 O O . ASP F 1 239 ? 26.486 -2.003 59.183 1.00 82.33 237 ASP F O 1
ATOM 13057 N N . ARG F 1 240 ? 25.868 -4.084 59.846 1.00 82.12 238 ARG F N 1
ATOM 13058 C CA . ARG F 1 240 ? 26.546 -4.095 61.142 1.00 73.38 238 ARG F CA 1
ATOM 13059 C C . ARG F 1 240 ? 25.887 -3.143 62.137 1.00 72.11 238 ARG F C 1
ATOM 13060 O O . ARG F 1 240 ? 26.213 -3.167 63.328 1.00 72.81 238 ARG F O 1
ATOM 13062 N N . VAL F 1 241 ? 24.969 -2.302 61.668 1.00 70.34 239 VAL F N 1
ATOM 13063 C CA . VAL F 1 241 ? 24.112 -1.532 62.559 1.00 65.63 239 VAL F CA 1
ATOM 13064 C C . VAL F 1 241 ? 22.644 -1.917 62.441 1.00 60.37 239 VAL F C 1
ATOM 13065 O O . VAL F 1 241 ? 21.867 -1.613 63.361 1.00 59.88 239 VAL F O 1
ATOM 13069 N N . LYS F 1 242 ? 22.230 -2.574 61.356 1.00 63.21 240 LYS F N 1
ATOM 13070 C CA . LYS F 1 242 ? 20.833 -2.988 61.221 1.00 59.78 240 LYS F CA 1
ATOM 13071 C C . LYS F 1 242 ? 20.355 -3.892 62.352 1.00 56.37 240 LYS F C 1
ATOM 13072 O O . LYS F 1 242 ? 19.253 -3.648 62.874 1.00 57.28 240 LYS F O 1
ATOM 13074 N N . PRO F 1 243 ? 21.089 -4.928 62.781 1.00 56.84 241 PRO F N 1
ATOM 13075 C CA . PRO F 1 243 ? 20.541 -5.804 63.834 1.00 57.66 241 PRO F CA 1
ATOM 13076 C C . PRO F 1 243 ? 20.319 -5.100 65.161 1.00 51.90 241 PRO F C 1
ATOM 13077 O O . PRO F 1 243 ? 19.543 -5.602 65.984 1.00 47.98 241 PRO F O 1
ATOM 13081 N N . PHE F 1 244 ? 20.950 -3.943 65.383 1.00 54.40 242 PHE F N 1
ATOM 13082 C CA . PHE F 1 244 ? 20.889 -3.252 66.665 1.00 49.50 242 PHE F CA 1
ATOM 13083 C C . PHE F 1 244 ? 19.821 -2.170 66.725 1.00 51.41 242 PHE F C 1
ATOM 13084 O O . PHE F 1 244 ? 19.480 -1.725 67.827 1.00 46.98 242 PHE F O 1
ATOM 13092 N N . ARG F 1 245 ? 19.297 -1.737 65.581 1.00 55.58 243 ARG F N 1
ATOM 13093 C CA . ARG F 1 245 ? 18.304 -0.664 65.570 1.00 53.10 243 ARG F CA 1
ATOM 13094 C C . ARG F 1 245 ? 17.113 -0.914 66.492 1.00 50.50 243 ARG F C 1
ATOM 13095 O O . ARG F 1 245 ? 16.716 0.028 67.199 1.00 52.95 243 ARG F O 1
ATOM 13103 N N . PRO F 1 246 ? 16.516 -2.111 66.560 1.00 47.54 244 PRO F N 1
ATOM 13104 C CA . PRO F 1 246 ? 15.406 -2.321 67.50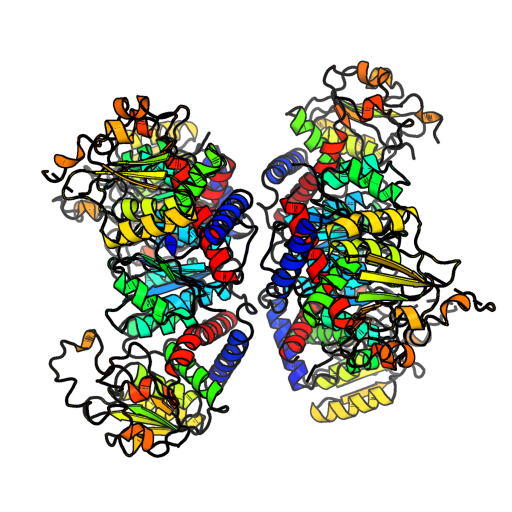7 1.00 47.97 244 PRO F CA 1
ATOM 13105 C C . PRO F 1 246 ? 15.807 -2.191 68.964 1.00 47.69 244 PRO F C 1
ATOM 13106 O O . PRO F 1 246 ? 14.919 -2.157 69.827 1.00 41.77 244 PRO F O 1
ATOM 13110 N N . PHE F 1 247 ? 17.105 -2.137 69.263 1.00 45.42 245 PHE F N 1
ATOM 13111 C CA . PHE F 1 247 ? 17.612 -2.020 70.620 1.00 40.56 245 PHE F CA 1
ATOM 13112 C C . PHE F 1 247 ? 18.051 -0.601 70.951 1.00 44.53 245 PHE F C 1
ATOM 13113 O O . PHE F 1 247 ? 18.669 -0.382 71.997 1.00 39.04 245 PHE F O 1
ATOM 13121 N N . GLN F 1 248 ? 17.752 0.364 70.083 1.00 41.60 246 GLN F N 1
ATOM 13122 C CA . GLN F 1 248 ? 18.059 1.754 70.394 1.00 45.28 246 GLN F CA 1
ATOM 13123 C C . GLN F 1 248 ? 17.364 2.170 71.683 1.00 40.18 246 GLN F C 1
ATOM 13124 O O . GLN F 1 248 ? 16.171 1.912 71.878 1.00 44.51 246 GLN F O 1
ATOM 13130 N N . LEU F 1 249 ? 18.121 2.805 72.569 1.00 41.66 247 LEU F N 1
ATOM 13131 C CA . LEU F 1 249 ? 17.572 3.380 73.791 1.00 39.16 247 LEU F CA 1
ATOM 13132 C C . LEU F 1 249 ? 16.922 4.710 73.430 1.00 44.64 247 LEU F C 1
ATOM 13133 O O . LEU F 1 249 ? 17.555 5.765 73.465 1.00 43.99 247 LEU F O 1
ATOM 13138 N N . ASN F 1 250 ? 15.646 4.663 73.056 1.00 45.59 248 ASN F N 1
ATOM 13139 C CA . ASN F 1 250 ? 14.891 5.861 72.717 1.00 46.71 248 ASN F CA 1
ATOM 13140 C C . ASN F 1 250 ? 13.815 6.099 73.767 1.00 43.28 248 ASN F C 1
ATOM 13141 O O . ASN F 1 250 ? 13.691 5.365 74.751 1.00 45.79 248 ASN F O 1
ATOM 13146 N N . SER F 1 251 ? 13.007 7.132 73.537 1.00 47.76 249 SER F N 1
ATOM 13147 C CA . SER F 1 251 ? 11.990 7.491 74.516 1.00 44.79 249 SER F CA 1
ATOM 13148 C C . SER F 1 251 ? 10.855 6.472 74.584 1.00 51.98 249 SER F C 1
ATOM 13149 O O . SER F 1 251 ? 10.237 6.339 75.647 1.00 45.25 249 SER F O 1
ATOM 13152 N N . ARG F 1 252 ? 10.623 5.696 73.538 1.00 51.87 250 ARG F N 1
ATOM 13153 C CA . ARG F 1 252 ? 9.482 4.755 73.622 1.00 56.77 250 ARG F CA 1
ATOM 13154 C C . ARG F 1 252 ? 9.861 3.655 74.597 1.00 46.06 250 ARG F C 1
ATOM 13155 O O . ARG F 1 252 ? 8.996 3.185 75.336 1.00 51.77 250 ARG F O 1
ATOM 13163 N N . LEU F 1 253 ? 11.139 3.334 74.651 1.00 46.96 251 LEU F N 1
ATOM 13164 C CA . LEU F 1 253 ? 11.581 2.203 75.445 1.00 47.36 251 LEU F CA 1
ATOM 13165 C C . LEU F 1 253 ? 11.661 2.599 76.912 1.00 45.61 251 LEU F C 1
ATOM 13166 O O . LEU F 1 253 ? 11.287 1.825 77.800 1.00 41.30 251 LEU F O 1
ATOM 13171 N N . LEU F 1 254 ? 12.133 3.822 77.175 1.00 45.44 252 LEU F N 1
ATOM 13172 C CA . LEU F 1 254 ? 12.257 4.322 78.539 1.00 39.10 252 LEU F CA 1
ATOM 13173 C C . LEU F 1 254 ? 10.902 4.456 79.225 1.00 44.28 252 LEU F C 1
ATOM 13174 O O . LEU F 1 254 ? 10.813 4.328 80.453 1.00 40.99 252 LEU F O 1
ATOM 13179 N N . ALA F 1 255 ? 9.836 4.704 78.456 1.00 41.73 253 ALA F N 1
ATOM 13180 C CA . ALA F 1 255 ? 8.504 4.823 79.040 1.00 45.39 253 ALA F CA 1
ATOM 13181 C C . ALA F 1 255 ? 8.022 3.515 79.653 1.00 44.54 253 ALA F C 1
ATOM 13182 O O . ALA F 1 255 ? 7.090 3.525 80.466 1.00 46.74 253 ALA F O 1
ATOM 13184 N N . LEU F 1 256 ? 8.635 2.391 79.281 1.00 42.40 254 LEU F N 1
ATOM 13185 C CA . LEU F 1 256 ? 8.287 1.091 79.838 1.00 43.26 254 LEU F CA 1
ATOM 13186 C C . LEU F 1 256 ? 8.963 0.809 81.172 1.00 39.84 254 LEU F C 1
ATOM 13187 O O . LEU F 1 256 ? 8.550 -0.122 81.871 1.00 39.96 254 LEU F O 1
ATOM 13192 N N . ALA F 1 257 ? 9.982 1.580 81.545 1.00 38.85 255 ALA F N 1
ATOM 13193 C CA . ALA F 1 257 ? 10.765 1.240 82.720 1.00 37.76 255 ALA F CA 1
ATOM 13194 C C . ALA F 1 257 ? 10.008 1.584 83.999 1.00 41.43 255 ALA F C 1
ATOM 13195 O O . ALA F 1 257 ? 8.979 2.263 83.983 1.00 40.16 255 ALA F O 1
ATOM 13197 N N . ASP F 1 258 ? 10.529 1.086 85.120 1.00 38.03 256 ASP F N 1
ATOM 13198 C CA . ASP F 1 258 ? 10.040 1.508 86.423 1.00 42.41 256 ASP F CA 1
ATOM 13199 C C . ASP F 1 258 ? 10.189 3.017 86.579 1.00 41.75 256 ASP F C 1
ATOM 13200 O O . ASP F 1 258 ? 11.045 3.647 85.951 1.00 41.64 256 ASP F O 1
ATOM 13205 N N . SER F 1 259 ? 9.339 3.595 87.428 1.00 42.93 257 SER F N 1
ATOM 13206 C CA . SER F 1 259 ? 9.469 5.004 87.766 1.00 41.19 257 SER F CA 1
ATOM 13207 C C . SER F 1 259 ? 10.873 5.303 88.271 1.00 43.67 257 SER F C 1
ATOM 13208 O O . SER F 1 259 ? 11.511 4.467 88.915 1.00 39.93 257 SER F O 1
ATOM 13211 N N . ASP F 1 260 ? 11.353 6.508 87.960 1.00 39.57 258 ASP F N 1
ATOM 13212 C CA . ASP F 1 260 ? 12.654 6.994 88.425 1.00 43.02 258 ASP F CA 1
ATOM 13213 C C . ASP F 1 260 ? 13.806 6.121 87.935 1.00 44.24 258 ASP F C 1
ATOM 13214 O O . ASP F 1 260 ? 14.831 5.990 88.610 1.00 37.19 258 ASP F O 1
ATOM 13219 N N . ALA F 1 261 ? 13.654 5.516 86.760 1.00 37.51 259 ALA F N 1
ATOM 13220 C CA . ALA F 1 261 ? 14.738 4.721 86.204 1.00 38.69 259 ALA F CA 1
ATOM 13221 C C . ALA F 1 261 ? 15.911 5.613 85.803 1.00 40.40 259 ALA F C 1
ATOM 13222 O O . ALA F 1 261 ? 15.759 6.809 85.538 1.00 39.58 259 ALA F O 1
ATOM 13224 N N . ILE F 1 262 ? 17.092 5.004 85.774 1.00 32.44 260 ILE F N 1
ATOM 13225 C CA . ILE F 1 262 ? 18.358 5.661 85.469 1.00 35.88 260 ILE F CA 1
ATOM 13226 C C . ILE F 1 262 ? 18.875 5.127 84.139 1.00 36.31 260 ILE F C 1
ATOM 13227 O O . ILE F 1 262 ? 18.745 3.934 83.847 1.00 34.20 260 ILE F O 1
ATOM 13232 N N . VAL F 1 263 ? 19.450 6.010 83.330 1.00 33.25 261 VAL F N 1
ATOM 13233 C CA . VAL F 1 263 ? 20.041 5.638 82.049 1.00 32.03 261 VAL F CA 1
ATOM 13234 C C . VAL F 1 263 ? 21.546 5.843 82.141 1.00 29.49 261 VAL F C 1
ATOM 13235 O O . VAL F 1 263 ? 22.010 6.910 82.566 1.00 30.08 261 VAL F O 1
ATOM 13239 N N . LEU F 1 264 ? 22.303 4.806 81.777 1.00 28.57 262 LEU F N 1
ATOM 13240 C CA . LEU F 1 264 ? 23.755 4.828 81.777 1.00 27.63 262 LEU F CA 1
ATOM 13241 C C . LEU F 1 264 ? 24.265 4.560 80.371 1.00 30.09 262 LEU F C 1
ATOM 13242 O O . LEU F 1 264 ? 23.603 3.893 79.564 1.00 28.23 262 LEU F O 1
ATOM 13247 N N . HIS F 1 265 ? 25.460 5.075 80.098 1.00 27.43 263 HIS F N 1
ATOM 13248 C CA . HIS F 1 265 ? 26.095 4.901 78.796 1.00 28.62 263 HIS F CA 1
ATOM 13249 C C . HIS F 1 265 ? 27.568 5.153 79.035 1.00 28.54 263 HIS F C 1
ATOM 13250 O O . HIS F 1 265 ? 27.946 6.270 79.393 1.00 29.87 263 HIS F O 1
ATOM 13257 N N . CYS F 1 266 ? 28.385 4.126 78.881 1.00 26.47 264 CYS F N 1
ATOM 13258 C CA . CYS F 1 266 ? 29.808 4.380 78.892 1.00 32.84 264 CYS F CA 1
ATOM 13259 C C . CYS F 1 266 ? 30.109 5.146 77.617 1.00 41.22 264 CYS F C 1
ATOM 13260 O O . CYS F 1 266 ? 29.607 4.815 76.537 1.00 44.25 264 CYS F O 1
ATOM 13263 N N . LEU F 1 267 ? 30.860 6.203 77.743 1.00 40.46 265 LEU F N 1
ATOM 13264 C CA . LEU F 1 267 ? 31.021 7.087 76.613 1.00 41.78 265 LEU F CA 1
ATOM 13265 C C . LEU F 1 267 ? 32.083 6.498 75.693 1.00 36.92 265 LEU F C 1
ATOM 13266 O O . LEU F 1 267 ? 32.779 5.550 76.063 1.00 36.96 265 LEU F O 1
ATOM 13271 N N . PRO F 1 268 ? 32.203 6.995 74.450 1.00 36.36 266 PRO F N 1
ATOM 13272 C CA . PRO F 1 268 ? 31.434 8.052 73.789 1.00 34.21 266 PRO F CA 1
ATOM 13273 C C . PRO F 1 268 ? 30.088 7.557 73.289 1.00 37.41 266 PRO F C 1
ATOM 13274 O O . PRO F 1 268 ? 29.910 6.361 73.069 1.00 35.45 266 PRO F O 1
ATOM 13278 N N . ALA F 1 269 ? 29.149 8.475 73.107 1.00 36.87 267 ALA F N 1
ATOM 13279 C CA . ALA F 1 269 ? 27.843 8.149 72.561 1.00 36.09 267 ALA F CA 1
ATOM 13280 C C . ALA F 1 269 ? 27.762 8.656 71.131 1.00 42.17 267 ALA F C 1
ATOM 13281 O O . ALA F 1 269 ? 28.273 9.737 70.816 1.00 37.52 267 ALA F O 1
ATOM 13283 N N . HIS F 1 270 ? 27.147 7.850 70.266 1.00 39.95 268 HIS F N 1
ATOM 13284 C CA . HIS F 1 270 ? 26.827 8.241 68.894 1.00 42.33 268 HIS F CA 1
ATOM 13285 C C . HIS F 1 270 ? 25.335 8.560 68.888 1.00 43.01 268 HIS F C 1
ATOM 13286 O O . HIS F 1 270 ? 24.493 7.682 68.703 1.00 39.97 268 HIS F O 1
ATOM 13293 N N . ARG F 1 271 ? 25.011 9.829 69.111 1.00 38.63 269 ARG F N 1
ATOM 13294 C CA . ARG F 1 271 ? 23.620 10.231 69.251 1.00 40.70 269 ARG F CA 1
ATOM 13295 C C . ARG F 1 271 ? 22.857 9.973 67.959 1.00 39.90 269 ARG F C 1
ATOM 13296 O O . ARG F 1 271 ? 23.359 10.215 66.858 1.00 44.66 269 ARG F O 1
ATOM 13304 N N . GLY F 1 272 ? 21.640 9.460 68.099 1.00 44.17 270 GLY F N 1
ATOM 13305 C CA . GLY F 1 272 ? 20.848 9.029 66.968 1.00 45.75 270 GLY F CA 1
ATOM 13306 C C . GLY F 1 272 ? 20.992 7.562 66.629 1.00 49.36 270 GLY F C 1
ATOM 13307 O O . GLY F 1 272 ? 20.158 7.023 65.892 1.00 45.85 270 GLY F O 1
ATOM 13308 N N . ASP F 1 273 ? 22.024 6.898 67.149 1.00 47.50 271 ASP F N 1
ATOM 13309 C CA . ASP F 1 273 ? 22.178 5.465 66.940 1.00 48.56 271 ASP F CA 1
ATOM 13310 C C . ASP F 1 273 ? 21.700 4.696 68.165 1.00 44.50 271 ASP F C 1
ATOM 13311 O O . ASP F 1 273 ? 20.497 4.461 68.321 1.00 42.36 271 ASP F O 1
ATOM 13316 N N . GLU F 1 274 ? 22.627 4.317 69.048 1.00 41.31 272 GLU F N 1
ATOM 13317 C CA . GLU F 1 274 ? 22.266 3.478 70.185 1.00 40.76 272 GLU F CA 1
ATOM 13318 C C . GLU F 1 274 ? 21.464 4.224 71.242 1.00 36.25 272 GLU F C 1
ATOM 13319 O O . GLU F 1 274 ? 20.851 3.580 72.100 1.00 37.51 272 GLU F O 1
ATOM 13325 N N . ILE F 1 275 ? 21.429 5.554 71.188 1.00 38.06 273 ILE F N 1
ATOM 13326 C CA . ILE F 1 275 ? 20.713 6.362 72.167 1.00 36.01 273 ILE F CA 1
ATOM 13327 C C . ILE F 1 275 ? 20.284 7.651 71.480 1.00 41.23 273 ILE F C 1
ATOM 13328 O O . ILE F 1 275 ? 20.952 8.134 70.561 1.00 41.74 273 ILE F O 1
ATOM 13333 N N . THR F 1 276 ? 19.153 8.203 71.917 1.00 43.70 274 THR F N 1
ATOM 13334 C CA . THR F 1 276 ? 18.628 9.437 71.351 1.00 45.65 274 THR F CA 1
ATOM 13335 C C . THR F 1 276 ? 18.999 10.631 72.220 1.00 45.27 274 THR F C 1
ATOM 13336 O O . THR F 1 276 ? 19.251 10.502 73.421 1.00 40.53 274 THR F O 1
ATOM 13340 N N . ASP F 1 277 ? 19.022 11.810 71.584 1.00 43.74 275 ASP F N 1
ATOM 13341 C CA . ASP F 1 277 ? 19.256 13.057 72.305 1.00 49.92 275 ASP F CA 1
ATOM 13342 C C . ASP F 1 277 ? 18.285 13.213 73.468 1.00 45.22 275 ASP F C 1
ATOM 13343 O O . ASP F 1 277 ? 18.679 13.607 74.573 1.00 46.30 275 ASP F O 1
ATOM 13348 N N . ALA F 1 278 ? 17.008 12.899 73.233 1.00 44.64 276 ALA F N 1
ATOM 13349 C CA . ALA F 1 278 ? 15.991 13.062 74.268 1.00 41.56 276 ALA F CA 1
ATOM 13350 C C . ALA F 1 278 ? 16.304 12.215 75.496 1.00 41.74 276 ALA F C 1
ATOM 13351 O O . ALA F 1 278 ? 16.156 12.677 76.633 1.00 43.90 276 ALA F O 1
ATOM 13353 N N . VAL F 1 279 ? 16.746 10.976 75.291 1.00 43.50 277 VAL F N 1
ATOM 13354 C CA . VAL F 1 279 ? 17.082 10.125 76.427 1.00 38.92 277 VAL F CA 1
ATOM 13355 C C . VAL F 1 279 ? 18.387 10.571 77.073 1.00 43.04 277 VAL F C 1
ATOM 13356 O O . VAL F 1 279 ? 18.483 10.670 78.302 1.00 38.84 277 VAL F O 1
ATOM 13360 N N . MET F 1 280 ? 19.411 10.850 76.265 1.00 41.26 278 MET F N 1
ATOM 13361 C CA . MET F 1 280 ? 20.715 11.143 76.846 1.00 40.29 278 MET F CA 1
ATOM 13362 C C . MET F 1 280 ? 20.733 12.467 77.592 1.00 42.64 278 MET F C 1
ATOM 13363 O O . MET F 1 280 ? 21.472 12.613 78.572 1.00 36.93 278 MET F O 1
ATOM 13368 N N . ASP F 1 281 ? 19.974 13.451 77.131 1.00 40.96 279 ASP F N 1
ATOM 13369 C CA . ASP F 1 281 ? 19.965 14.754 77.773 1.00 44.60 279 ASP F CA 1
ATOM 13370 C C . ASP F 1 281 ? 18.776 14.908 78.708 1.00 45.93 279 ASP F C 1
ATOM 13371 O O . ASP F 1 281 ? 18.555 15.998 79.244 1.00 51.21 279 ASP F O 1
ATOM 13376 N N . GLY F 1 282 ? 18.016 13.833 78.923 1.00 45.06 280 GLY F N 1
ATOM 13377 C CA . GLY F 1 282 ? 16.793 13.889 79.685 1.00 42.53 280 GLY F CA 1
ATOM 13378 C C . GLY F 1 282 ? 16.973 13.612 81.166 1.00 42.56 280 GLY F C 1
ATOM 13379 O O . GLY F 1 282 ? 18.080 13.348 81.651 1.00 39.75 280 GLY F O 1
ATOM 13380 N N . PRO F 1 283 ? 15.864 13.662 81.913 1.00 44.88 281 PRO F N 1
ATOM 13381 C CA . PRO F 1 283 ? 15.954 13.578 83.382 1.00 41.44 281 PRO F CA 1
ATOM 13382 C C . PRO F 1 283 ? 16.405 12.224 83.902 1.00 42.60 281 PRO F C 1
ATOM 13383 O O . PRO F 1 283 ? 16.877 12.152 85.044 1.00 46.26 281 PRO F O 1
ATOM 13387 N N . ALA F 1 284 ? 16.250 11.145 83.127 1.00 38.43 282 ALA F N 1
ATOM 13388 C CA . ALA F 1 284 ? 16.686 9.824 83.568 1.00 36.48 282 ALA F CA 1
ATOM 13389 C C . ALA F 1 284 ? 18.182 9.626 83.390 1.00 35.42 282 ALA F C 1
ATOM 13390 O O . ALA F 1 284 ? 18.762 8.729 84.014 1.00 32.47 282 ALA F O 1
ATOM 13392 N N . SER F 1 285 ? 18.813 10.453 82.565 1.00 35.22 283 SER F N 1
ATOM 13393 C CA . SER F 1 285 ? 20.209 10.246 82.213 1.00 35.09 283 SER F CA 1
ATOM 13394 C C . SER F 1 285 ? 21.119 10.556 83.389 1.00 33.58 283 SER F C 1
ATOM 13395 O O . SER F 1 285 ? 21.007 11.616 84.012 1.00 32.29 283 SER F O 1
ATOM 13398 N N . ALA F 1 286 ? 22.036 9.630 83.679 1.00 30.16 284 ALA F N 1
ATOM 13399 C CA . ALA F 1 286 ? 23.087 9.833 84.668 1.00 31.38 284 ALA F CA 1
ATOM 13400 C C . ALA F 1 286 ? 24.470 9.733 84.035 1.00 29.34 284 ALA F C 1
ATOM 13401 O O . ALA F 1 286 ? 25.453 9.435 84.724 1.00 28.57 284 ALA F O 1
ATOM 13403 N N . VAL F 1 287 ? 24.567 9.991 82.727 1.00 30.35 285 VAL F N 1
ATOM 13404 C CA . VAL F 1 287 ? 25.805 9.690 82.015 1.00 29.15 285 VAL F CA 1
ATOM 13405 C C . VAL F 1 287 ? 26.957 10.579 82.478 1.00 28.25 285 VAL F C 1
ATOM 13406 O O . VAL F 1 287 ? 28.104 10.130 82.496 1.00 27.65 285 VAL F O 1
ATOM 13410 N N . TRP F 1 288 ? 26.689 11.837 82.850 1.00 29.10 286 TRP F N 1
ATOM 13411 C CA . TRP F 1 288 ? 27.793 12.717 83.235 1.00 28.49 286 TRP F CA 1
ATOM 13412 C C . TRP F 1 288 ? 28.292 12.377 84.636 1.00 27.30 286 TRP F C 1
ATOM 13413 O O . TRP F 1 288 ? 29.502 12.352 84.876 1.00 28.30 286 TRP F O 1
ATOM 13424 N N . ASP F 1 289 ? 27.374 12.103 85.568 1.00 28.45 287 ASP F N 1
ATOM 13425 C CA . ASP F 1 289 ? 27.768 11.604 86.885 1.00 27.07 287 ASP F CA 1
ATOM 13426 C C . ASP F 1 289 ? 28.521 10.282 86.771 1.00 25.91 287 ASP F C 1
ATOM 13427 O O . ASP F 1 289 ? 29.514 10.049 87.475 1.00 24.74 287 ASP F O 1
ATOM 13432 N N . GLU F 1 290 ? 28.032 9.390 85.907 1.00 25.95 288 GLU F N 1
ATOM 13433 C CA . GLU F 1 290 ? 28.724 8.138 85.605 1.00 25.49 288 GLU F CA 1
ATOM 13434 C C . GLU F 1 290 ? 30.163 8.377 85.170 1.00 24.33 288 GLU F C 1
ATOM 13435 O O . GLU F 1 290 ? 31.090 7.710 85.653 1.00 24.92 288 GLU F O 1
ATOM 13441 N N . ALA F 1 291 ? 30.367 9.299 84.227 1.00 24.29 289 ALA F N 1
ATOM 13442 C CA . ALA F 1 291 ? 31.722 9.585 83.765 1.00 23.57 289 ALA F CA 1
ATOM 13443 C C . ALA F 1 291 ? 32.594 10.084 84.911 1.00 22.86 289 ALA F C 1
ATOM 13444 O O . ALA F 1 291 ? 33.740 9.636 85.087 1.00 22.94 289 ALA F O 1
ATOM 13446 N N . GLU F 1 292 ? 32.068 11.024 85.696 1.00 23.42 290 GLU F N 1
ATOM 13447 C CA . GLU F 1 292 ? 32.814 11.546 86.829 1.00 22.96 290 GLU F CA 1
ATOM 13448 C C . GLU F 1 292 ? 33.211 10.425 87.771 1.00 22.10 290 GLU F C 1
ATOM 13449 O O . GLU F 1 292 ? 34.335 10.408 88.296 1.00 21.78 290 GLU F O 1
ATOM 13455 N N . ASN F 1 293 ? 32.312 9.458 87.968 1.00 22.32 291 ASN F N 1
ATOM 13456 C CA . ASN F 1 293 ? 32.558 8.447 88.976 1.00 21.80 291 ASN F CA 1
ATOM 13457 C C . ASN F 1 293 ? 33.642 7.464 88.562 1.00 20.92 291 ASN F C 1
ATOM 13458 O O . ASN F 1 293 ? 34.100 6.704 89.418 1.00 22.14 291 ASN F O 1
ATOM 13463 N N . ARG F 1 294 ? 34.096 7.479 87.301 1.00 20.69 292 ARG F N 1
ATOM 13464 C CA . ARG F 1 294 ? 35.294 6.711 86.971 1.00 21.23 292 ARG F CA 1
ATOM 13465 C C . ARG F 1 294 ? 36.451 7.129 87.868 1.00 20.03 292 ARG F C 1
ATOM 13466 O O . ARG F 1 294 ? 37.203 6.287 88.372 1.00 22.71 292 ARG F O 1
ATOM 13474 N N . LEU F 1 295 ? 36.589 8.438 88.095 1.00 19.61 293 LEU F N 1
ATOM 13475 C CA . LEU F 1 295 ? 37.643 8.945 88.962 1.00 19.25 293 LEU F CA 1
ATOM 13476 C C . LEU F 1 295 ? 37.529 8.370 90.372 1.00 19.52 293 LEU F C 1
ATOM 13477 O O . LEU F 1 295 ? 38.490 7.796 90.902 1.00 21.08 293 LEU F O 1
ATOM 13482 N N . HIS F 1 296 ? 36.350 8.510 90.997 1.00 19.69 294 HIS F N 1
ATOM 13483 C CA . HIS F 1 296 ? 36.211 8.119 92.395 1.00 19.85 294 HIS F CA 1
ATOM 13484 C C . HIS F 1 296 ? 36.303 6.612 92.562 1.00 20.36 294 HIS F C 1
ATOM 13485 O O . HIS F 1 296 ? 36.967 6.133 93.486 1.00 20.37 294 HIS F O 1
ATOM 13492 N N . ALA F 1 297 ? 35.654 5.856 91.674 1.00 19.61 295 ALA F N 1
ATOM 13493 C CA . ALA F 1 297 ? 35.614 4.406 91.835 1.00 19.55 295 ALA F CA 1
ATOM 13494 C C . ALA F 1 297 ? 36.985 3.790 91.592 1.00 20.84 295 ALA F C 1
ATOM 13495 O O . ALA F 1 297 ? 37.375 2.847 92.294 1.00 20.52 295 ALA F O 1
ATOM 13497 N N . GLN F 1 298 ? 37.742 4.321 90.622 1.00 19.16 296 GLN F N 1
ATOM 13498 C CA . GLN F 1 298 ? 39.081 3.804 90.370 1.00 18.01 296 GLN F CA 1
ATOM 13499 C C . GLN F 1 298 ? 40.036 4.160 91.501 1.00 19.52 296 GLN F C 1
ATOM 13500 O O . GLN F 1 298 ? 40.932 3.365 91.827 1.00 19.50 296 GLN F O 1
ATOM 13506 N N . LYS F 1 299 ? 39.871 5.341 92.103 1.00 19.45 297 LYS F N 1
ATOM 13507 C CA . LYS F 1 299 ? 40.685 5.687 93.264 1.00 19.48 297 LYS F CA 1
ATOM 13508 C C . LYS F 1 299 ? 40.404 4.722 94.399 1.00 20.76 297 LYS F C 1
ATOM 13509 O O . LYS F 1 299 ? 41.329 4.231 95.056 1.00 20.41 297 LYS F O 1
ATOM 13515 N N . ALA F 1 300 ? 39.122 4.438 94.639 1.00 20.10 298 ALA F N 1
ATOM 13516 C CA . ALA F 1 300 ? 38.753 3.493 95.691 1.00 19.14 298 ALA F CA 1
ATOM 13517 C C . ALA F 1 300 ? 39.362 2.126 95.423 1.00 20.55 298 ALA F C 1
ATOM 13518 O O . ALA F 1 300 ? 39.903 1.483 96.333 1.00 20.16 298 ALA F O 1
ATOM 13520 N N . LEU F 1 301 ? 39.248 1.656 94.184 1.00 19.41 299 LEU F N 1
ATOM 13521 C CA . LEU F 1 301 ? 39.824 0.363 93.814 1.00 20.30 299 LEU F CA 1
ATOM 13522 C C . LEU F 1 301 ? 41.320 0.330 94.102 1.00 20.90 299 LEU F C 1
ATOM 13523 O O . LEU F 1 301 ? 41.835 -0.642 94.669 1.00 20.15 299 LEU F O 1
ATOM 13528 N N . LEU F 1 302 ? 42.042 1.395 93.715 1.00 19.33 300 LEU F N 1
ATOM 13529 C CA . LEU F 1 302 ? 43.483 1.443 93.964 1.00 19.33 300 LEU F CA 1
ATOM 13530 C C . LEU F 1 302 ? 43.795 1.424 95.455 1.00 19.25 300 LEU F C 1
ATOM 13531 O O . LEU F 1 302 ? 44.677 0.679 95.900 1.00 20.58 300 LEU F O 1
ATOM 13536 N N . VAL F 1 303 ? 43.093 2.245 96.246 1.00 18.35 301 VAL F N 1
ATOM 13537 C CA . VAL F 1 303 ? 43.331 2.239 97.687 1.00 19.11 301 VAL F CA 1
ATOM 13538 C C . VAL F 1 303 ? 43.142 0.830 98.230 1.00 21.04 301 VAL F C 1
ATOM 13539 O O . VAL F 1 303 ? 43.971 0.309 98.983 1.00 21.24 301 VAL F O 1
ATOM 13543 N N . TRP F 1 304 ? 42.058 0.180 97.814 1.00 20.21 302 TRP F N 1
ATOM 13544 C CA . TRP F 1 304 ? 41.713 -1.130 98.351 1.00 21.12 302 TRP F CA 1
ATOM 13545 C C . TRP F 1 304 ? 42.734 -2.188 97.948 1.00 21.35 302 TRP F C 1
ATOM 13546 O O . TRP F 1 304 ? 43.153 -3.000 98.785 1.00 22.23 302 TRP F O 1
ATOM 13557 N N . LEU F 1 305 ? 43.151 -2.195 96.677 1.00 19.71 303 LEU F N 1
ATOM 13558 C CA . LEU F 1 305 ? 44.150 -3.170 96.235 1.00 20.73 303 LEU F CA 1
ATOM 13559 C C . LEU F 1 305 ? 45.499 -2.935 96.905 1.00 21.89 303 LEU F C 1
ATOM 13560 O O . LEU F 1 305 ? 46.203 -3.897 97.257 1.00 22.67 303 LEU F O 1
ATOM 13565 N N . LEU F 1 306 ? 45.897 -1.671 97.060 1.00 20.62 304 LEU F N 1
ATOM 13566 C CA . LEU F 1 306 ? 47.198 -1.391 97.656 1.00 23.61 304 LEU F CA 1
ATOM 13567 C C . LEU F 1 306 ? 47.261 -1.873 99.095 1.00 24.21 304 LEU F C 1
ATOM 13568 O O . LEU F 1 306 ? 48.280 -2.424 99.525 1.00 27.42 304 LEU F O 1
ATOM 13573 N N . GLU F 1 307 ? 46.183 -1.696 99.856 1.00 22.64 305 GLU F N 1
ATOM 13574 C CA . GLU F 1 307 ? 46.271 -2.083 101.250 1.00 26.05 305 GLU F CA 1
ATOM 13575 C C . GLU F 1 307 ? 46.192 -3.594 101.446 1.00 28.03 305 GLU F C 1
ATOM 13576 O O . GLU F 1 307 ? 46.523 -4.076 102.533 1.00 31.12 305 GLU F O 1
ATOM 13582 N N . ARG F 1 308 ? 45.846 -4.352 100.406 1.00 29.78 306 ARG F N 1
ATOM 13583 C CA . ARG F 1 308 ? 45.791 -5.808 100.491 1.00 32.00 306 ARG F CA 1
ATOM 13584 C C . ARG F 1 308 ? 46.954 -6.473 99.776 1.00 36.72 306 ARG F C 1
ATOM 13585 O O . ARG F 1 308 ? 46.998 -7.707 99.693 1.00 45.38 306 ARG F O 1
ATOM 13593 N N . SER F 1 309 ? 47.913 -5.694 99.293 1.00 34.95 307 SER F N 1
ATOM 13594 C CA . SER F 1 309 ? 48.973 -6.227 98.456 1.00 41.09 307 SER F CA 1
ATOM 13595 C C . SER F 1 309 ? 50.343 -5.849 99.030 1.00 45.98 307 SER F C 1
ATOM 13596 O O . SER F 1 309 ? 51.383 -5.829 98.358 1.00 43.55 307 SER F O 1
#

Foldseek 3Di:
DDQQAALAQVSAFLVRLVQLLVQLVVCVVVVLPAQPCAVNFEEEAEECADDVLLCVQVQVLSVSSNYGYDYHYNVHPHQCPPDHLLVVLVVVLVRHQEYEYAEEDSVSQVVSCVRHPHYYYHCYYFAANQLLVSLVVSLCCVQPNQLAAAEEEEAAQCCGHHVLRCLQNSLSSNYAYEYAFPPVRHHDVVSNVNSQVSNVVRVYYYHYYNDLLVSLAAHQEYEYEDNDPDVDPVRVRRQVRAAEPVSNVRYDPQHAYEYQDDDDDPGNYHPCRCVDPRYPHVSSSVSSNSSVSSVNSSSSVVD/DQQAALAQPSAFLVRLVQLLVQLVVCVVVVLPAAPCAVNAEEEAEELADDPLLCVLVQVLSVSSNYGYDYHHNVDQCPPDHNLVVLVVVLVRHQEYEYAEEDSVSQVVSCVRHPHYYYHCYYFAANQLLVSLVVSLCCVLPNQLAAAEEEEAAQCQGHHNLRCLQNSLSSNYAYEYAFPPVRHHDVVSNVNSQVSNVVRVYHYHYYNDLLVSLAAHQEYEYEDNDCVVPRVRRQVRAAEPVSNVRYPPQHAYEYSDDDDDPGNYHPCRCVDPRYPHVSSSVSSNSSVSSVNSSSSVVD/DPQQAALAQVSAFLVRLVQLLVQLVVCVVVVLPAQPCAVNAEEEAEELADDVLLVVQVQVLSVSSRYHYDYHHHDDPRPCPPDHLCVVLCVVLVRHQEYEYAEEDSVSQVSSVVRHPHYYYHCHYFAANQLLVSLVVSLCCVVPNQLAAAEEEEAAQCDGHHVLRCLQNSLSSNYAYEYAYFPPRHHDVVSNVNSQVSNVVRVYHYHYHNDLLVSQAAHQEYEYEDCPPQVRRQVRAAEPVSNVNHPPQHAYEYADDDDDPGNYHPCNCVDPRYPHVSSSVSSNSSVSSVNSSSSVVD/DQQAALAQVSAFLVRLVQLLVQLVVCVVVVQPAQPCAVNFEEEAEECADDVLLVVQVQVLSVSSRYGYDYHHNVDDPPCPVDHLLVVLVVVLVRHQEYEYAEEDSVSQVSSVVRHPHYYYHCHYFQANQLLVSLVVSLCCVLPNQLAAAEEEEAAQCAGHHNLRCLQNSLSSNYAYEYAFFPPRHHDPVSNVNSQVSNVVRVYYYHYYNPLLVSLAAHQEYEYEDRADPVRPPVPDPSQVRRVVRAAEPVSNVRYDPSHAYEYADDDDDPGNYHPCRCPDPRYPHVSSSVSSNSSVSSVNVSSSVVD/DFQAALAQVSAFLVRLVQLLVQLVVCVVPVLPAAPCAVPFEEEAEEPADDPLLVVLVQVLSVSSNYGYDYHNACPPHHLLVVLVVVLVRHQEYEYAEEDSVSQVVSCVRHPHYYYHCHYFQANQLLVSLVVSLCCVQPNQLAPAEEEEAAQCAGHHNLRCLQNSLSSNYAYEYAFFPPRHHDVVSNVNSQVSNVVRVYHYHYYNPLLVSLAAHQEYEYEDRADPVCPPVPDPSQVRRVVRAAEPVSNVRYPPQHAYEYDDDDDDPGNYHPCRCVDPRYPHVSSSVSSNSSVSSVVSSSSVVD/DAQQAALAQVSDFLVRLVQLLVQLVVCVVPVLPAQPCAVNAEEEAEECADDPLLCVQVQVLSVSSNYHYDYQHHPSDHQCPPDHLLVVLVVVLVRHQEYEYAEEDSVSQVSSSVRHRHYYYHCHYFAANQLLVSLVVSLCCVQPNQLAPAEEEEAAQCDGHHNLRCLQNSLSSNYAYEYAYFPPRHHDVVSNVNSQVSNVVRVYHYHYYVDLLVSLAAHQEYEYEDRPVSQVRRQVRAAEPVSNVRYPPLHAYEYADDDDDPGNYHPCVCVHPRYPHVSSSNSSNSSVSSVNSSSSVVD

B-factor: mean 30.76, std 10.53, range [15.06, 82.33]

GO terms:
  GO:0004585 ornithine carbamoyltransferase activity (F, IDA)
  GO:0006526 L-arginine biosynthetic process (P, IMP)

Solvent-accessible surface area: 60034 Å² total; per-residue (Å²): 121,122,59,55,68,1,6,64,3,27,37,0,41,45,69,38,5,60,78,0,22,97,13,0,54,64,0,64,147,65,47,25,20,26,54,41,0,69,21,20,123,1,0,0,0,4,6,16,108,77,26,51,85,4,38,12,2,1,17,1,1,0,12,12,0,11,9,25,8,0,16,8,60,50,55,14,83,77,26,37,80,78,22,63,31,106,1,15,0,54,6,11,24,87,13,4,30,0,0,0,0,26,0,69,19,22,116,48,0,71,46,0,19,95,44,8,95,18,4,1,0,0,0,25,0,87,50,0,12,0,0,2,1,4,0,0,1,6,0,0,39,81,92,58,42,81,22,76,45,25,71,2,4,0,0,0,20,0,42,26,24,2,0,8,0,2,0,0,0,2,0,3,17,5,0,60,1,23,0,0,0,20,152,60,77,68,6,56,86,86,2,79,52,31,0,69,58,45,4,149,117,36,57,14,43,28,65,51,31,62,75,9,116,60,9,0,64,39,2,23,0,0,0,1,14,26,8,71,110,138,137,167,60,70,24,137,59,3,98,97,10,36,0,43,62,65,6,42,85,77,12,60,112,102,7,9,0,0,0,20,17,24,3,74,63,45,45,1,0,28,79,67,3,1,94,22,142,15,17,2,0,36,38,1,12,29,0,19,12,10,0,2,1,0,0,2,3,5,0,33,61,89,35,164,58,64,66,1,5,65,4,29,37,1,42,46,69,38,4,58,81,0,22,99,13,0,54,68,1,63,150,66,38,25,21,25,37,45,0,89,17,20,119,2,0,0,1,4,4,21,95,41,23,39,31,1,36,0,0,1,10,0,2,0,8,10,0,9,10,26,5,0,8,11,67,90,117,65,27,39,83,58,11,59,20,78,4,16,0,88,18,12,24,88,19,3,30,0,0,0,0,22,0,86,16,20,115,64,0,71,31,0,19,93,40,9,94,17,4,1,0,0,1,26,0,84,54,0,10,0,0,1,1,4,0,0,1,8,0,0,35,82,95,52,42,83,21,166,42,25,120,3,4,0,0,0,20,0,43,26,25,2,0,6,0,2,0,0,1,1,0,3,16,2,0,58,1,19,0,0,0,19,152,60,78,67,5,57,88,83,3,79,30,14,0,66,146,44,5,147,116,7,48,15,44,29,63,50,32,64,75,9,89,58,8,0,49,28,2,21,0,0,0,1,12,19,10,90,129,155,75,88,30,47,60,5,98,96,11,35,0,40,60,144,4,37,85,61,13,44,128,95,6,11,0,0,1,12,10,31,3,70,60,45,44,1,0,29,80,70,3,1,82,20,147,17,18,1,0,39,34,1,5,32,0,3,8,14,0,2,1,0,0,1,3,5,0,31,74,92,55,115,118,53,55,68,1,8,62,4,28,37,0,38,46,71,37,4,60,78,0,21,98,14,0,54,65,0,64,150,66,51,27,22,28,52,44,1,70,19,21,102,1,0,0,0,6,4,18,113,31,22,49,38,2,36,7,0,1,9,0,2,0,9,15,0,11,10,24,5,0,8,12,46,55,73,28,62,94,22,37,82,62,18,60,20,67,1,5,0,57,5,4,15,84,12,3,31,0,0,0,0,21,0,65,19,22,118,39,0,73,19,0,23,79,44,12,87,16,3,1,0,0,1,24,0,83,48,0,10,0,0,6,1,4,0,0,1,5,0,0,34,82,98,51,42,84,21,165,31,25,129,2,3,0,0,0,8,0,43,28,25,2,0,8,0,2,0,0,0,2,0,3,16,2,0,56,1,22,0,0,1,16,88,71,40,76,10,51,107,76,0,84,54,29,0,74,143,41,6,142,89,10,38,14,43,24,63,30,33,74,74,8,116,61,9,0,64,35,1,19,0,0,0,1,12,24,20,131,146,92,180,48,0,61,95,6,39,0,44,59,71,5,37,84,80,13,43,129,96,4,10,0,0,1,12,16,31,3,72,63,49,62,1,0,28,78,67,2,0,94,20,145,16,17,2,0,35,36,1,5,31,0,7,12,8,0,2,0,0,0,1,3,5,0,34,76,90,45,166,56,62,71,1,7,60,4,29,37,0,40,47,70,38,4,59,82,0,22,96,14,0,53,71,1,64,150,66,51,28,22,28,52,42,0,70,20,20,111,2,0,0,0,1,4,15,30,89,18,63,40,1,36,2,0,2,11,0,1,0,10,14,0,10,8,23,6,0,7,5,49,50,66,21,72,84,18,35,79,58,16,60,19,66,2,13,0,64,7,5,18,84,12,4,32,0,0,0,0,34,0,71,16,21,117,36,0,72,23,0,23,81,44,11,90,15,4,1,0,0,1,28,0,84,46,0,7,0,0,6,1,4,0,0,1,6,0,0,39,79,93,51,39,87,21,78,44,24,125,2,4,0,0,0,4,0,44,24,23,0,0,6,0,2,0,0,0,2,0,4,17,5,0,61,1,24,0,0,1,15,139,66,23,59,11,52,106,78,0,83,56,29,0,71,58,43,5,154,115,34,60,14,42,22,64,29,36,67,76,6,113,56,8,0,46,33,1,27,0,0,0,1,8,32,16,40,60,88,75,52,138,147,66,80,102,88,21,71,148,39,0,148,87,5,39,0,19,59,178,5,39,86,77,11,63,114,103,7,9,0,0,1,12,21,24,4,73,61,48,65,1,0,29,81,67,2,1,83,20,141,17,18,2,0,37,37,2,6,32,0,10,12,10,0,1,1,0,0,2,3,4,0,33,66,105,56,168,68,57,69,1,6,63,4,27,36,0,41,44,70,37,4,60,81,0,22,97,13,0,55,62,0,64,148,70,41,41,19,26,53,43,0,69,19,20,123,2,0,0,1,8,8,44,25,64,21,25,19,1,32,2,0,2,11,0,2,0,9,13,0,10,9,22,5,0,8,29,80,75,40,101,78,15,57,24,69,1,19,0,71,5,9,20,84,13,4,31,0,0,0,0,36,0,78,15,22,116,68,0,74,28,0,21,93,42,7,91,18,4,1,0,0,1,31,0,86,47,0,6,0,0,6,1,3,0,0,1,5,0,0,38,80,100,52,42,83,22,169,40,25,122,1,4,0,0,0,3,0,44,24,23,1,0,6,0,2,0,0,1,1,0,3,17,3,0,62,1,22,0,0,0,15,140,68,22,57,9,48,108,74,0,77,56,30,0,72,140,41,3,141,91,8,46,14,44,23,62,29,33,68,74,8,87,59,7,0,46,25,2,21,0,0,1,0,9,24,12,36,64,138,69,51,132,147,65,79,104,83,23,74,159,39,0,111,88,7,27,0,41,62,180,4,37,84,74,12,46,131,93,6,11,0,0,1,11,17,29,4,76,63,40,50,1,0,30,82,68,2,1,82,19,144,18,20,1,0,37,34,2,3,33,0,5,11,10,0,2,1,0,0,2,3,4,0,33,69,96,65,138,105,60,50,69,1,6,65,4,28,37,1,41,47,68,36,4,60,77,0,21,97,13,0,55,60,0,62,145,65,42,24,22,26,52,42,0,78,21,21,108,2,0,0,1,4,4,14,104,29,18,37,36,1,42,0,0,1,10,0,1,0,9,12,0,12,9,22,4,0,7,9,36,38,74,9,28,61,13,32,193,65,11,61,21,69,2,4,0,70,0,0,19,83,11,3,33,0,0,0,0,19,0,82,28,26,143,63,0,72,26,0,20,87,43,9,92,17,4,1,0,0,0,24,1,84,50,0,11,0,0,5,1,4,0,0,1,7,0,0,36,81,109,58,42,80,22,169,37,25,119,0,4,0,0,0,21,0,42,27,26,1,0,7,0,1,0,0,0,1,0,3,18,2,0,59,0,23,0,0,0,13,87,71,68,78,10,55,106,87,2,84,56,30,0,66,56,43,5,150,116,11,47,14,45,24,60,32,33,74,72,12,115,56,8,0,52,21,1,15,0,0,0,0,11,22,13,122,113,68,54,56,49,2,108,95,7,30,0,16,60,187,16,40,87,58,18,50,98,126,12,3,0,0,1,10,16,30,4,73,60,44,46,0,0,27,80,69,3,1,84,19,145,19,18,1,1,40,34,1,7,31,0,4,11,9,0,1,0,0,0,2,3,4,0,31,71,88,51

Secondary structure (DSSP, 8-state):
-PPP-BSSGGGS-HHHHHHHHHHHHHHHHSTTSB-TTTTTPEEEEEESS--HHHHHHHHHHHHHTT-EEEEE-TTS--TTSSS-HHHHHHHHHHH-S-EEEE-S-HHHHHHHHHH-SS-EEEEE-SS--HHHHHHHHHHHHHHHS--TT-EEEEES-TTSHHHHHHHHHHHHTT-EEEEE--TTSPPPHHHHHHHHHHHHHHT-EEEEES-HHHHHTT-SEEEE--S------TTGGGGGG-B-HHHHHHS-TT-EEEE-S---BTTTB-HHHHTSTTB-HHHHHHHHHHHHHHHHHHHHHH-/----BSSGGGS-HHHHHHHHHHHHHHHHSTTSB-TTTTTPEEEEEESS--HHHHHHHHHHHHHTT-EEEEE----TTSSS-HHHHHHHHHHH-S-EEEE-S-HHHHHHHHHH-SS-EEEEE-SS--HHHHHHHHHHHHHHHS--TT-EEEEES-TTSHHHHHHHHHHHHTT-EEEEE--TTSPPPHHHHHHHHHHHHHHT-EEEEES-HHHHHTT-SEEEE--S----TTGGGGGG-B-HHHHHHS-TT-EEEE-S---BTTTB-HHHHTSTTB-HHHHHHHHHHHHHHHHHHHHHT-/-PPP-BSSGGGS-HHHHHHHHHHHHHHHHSTTSB-TTTTTPEEEEEESS--HHHHHHHHHHHHHTT-EEEEE-BTB--TTSSS-HHHHHHHHHHH-S-EEEE-S-HHHHHHHHHH-SS-EEEEE-SS--HHHHHHHHHHHHHHHS--TT-EEEEES-TTSHHHHHHHHHHHHTT-EEEEE--TTS---HHHHHHHHHHHHHHT-EEEEES-HHHHHTT-SEEEE------GGGGGG-B-HHHHHTS-TT-EEEEPSPP-BTTTB-HHHHTSTTB-HHHHHHHHHHHHHHHHHHHHHH-/----BSSGGGS-HHHHHHHHHHHHHHHHSTTSB-TTTTTPEEEEEESS--HHHHHHHHHHHHHTT-EEEEE-TTSPPTTSSS-HHHHHHHHHHH-S-EEEE-S-HHHHHHHHHH-SS-EEEEE-SS--HHHHHHHHHHHHHHHS--TT-EEEEES-TTSHHHHHHHHHHHHTT-EEEEE--TTSPPPHHHHHHHHHHHHHHT-EEEEES-HHHHHTT-SEEEE--S--GGGTTSSS--SGGGGGG-B-HHHHHHS-TT-EEEEPSPP-BTTTB-HHHHTSTTB-HHHHHHHHHHHHHHHHHHHHHT-/----BSSGGGS-HHHHHHHHHHHHHHHHSTTSB-TTTTTPEEEEEESS--HHHHHHHHHHHHHTT-EEEEE---SSS-HHHHHHHHHHH-S-EEEE-S-HHHHHHHHHH-SS-EEEEE-SS--HHHHHHHHHHHHHHHS--TT-EEEEES-TTSHHHHHHHHHHHHTT-EEEEE--TTSPPPHHHHHHHHHHHHHHT-EEEEES-HHHHHTT-SEEEE--S--GGGTTSSS--SGGGGGG-B-HHHHHHS-TT-EEEEPSPP-BTTTB-HHHHTSTTB-HHHHHHHHHHHHHHHHHHHHHT-/-PPP-BSSGGGS-HHHHHHHHHHHHHHHHSTTSB-TTTTTPEEEEEESS--HHHHHHHHHHHHHTT-EEEEE-TTS--TTSSS-HHHHHHHHHHH-S-EEEE-S-HHHHHHHHHH-SS-EEEEE-SS--HHHHHHHHHHHHHHHS--TT-EEEEES-TTSHHHHHHHHHHHHTT-EEEEE--TTS---HHHHHHHHHHHHHHT-EEEEES-HHHHHTT-SEEEE------SGGGGGG-B-HHHHTTSPTT-EEEEPSP--BTTTB-HHHHTSTTB-HHHHHHHHHHHHHHHHHHHHHT-

Sequence (1807 aa):
SVIRHFLRDDDLSPAEQAEVLELAAELKKDPVSRRPLQGPRGVAVIFDKNSTRTRFSFELGIAQLGGHAVVVDSGSTQLGRDETLQDTAKVLSRYVDAIVWRTFGQERLDAMASVATVPVINALSDEFHPCQVLADLQTIAERKGALRGLRLSYFGDGANNMAHSLLLGGVTAGIHVTVAAPEGFLPDPSVRAAAERRAQDTGASVTVTADAHAAAAGADVLVTDTWTSMGLDRVKPFRPFQLNSRLLALADDSDAIVLHCLPAHRGDEITDAVMDGPASAVWDEAENRLHAQKALLVWLLERSVIRHFLRDDDLSPAEQAEVLELAAELKKDPVSRRPLQGPRGVAVIFDKNSTRTRFSFELGIAQLGGHAVVVDSTQLGRDETLQDTAKVLSRYVDAIVWRTFGQERLDAMASVATVPVINALSDEFHPCQVLADLQTIAERKGALRGLRLSYFGDGANNMAHSLLLGGVTAGIHVTVAAPEGFLPDPSVRAAAERRAQDTGASVTVTADAHAAAAGADVLVTDTWTSLDRVKPFRPFQLNSRLLALADSDAIVLHCLPAHRGDEITDAVMDGPASAVWDEAENRLHAQKALLVWLLERSSVIRHFLRDDDLSPAEQAEVLELAAELKKDPVSRRPLQGPRGVAVIFDKNSTRTRFSFELGIAQLGGHAVVVDSGSTQLGRDETLQDTAKVLSRYVDAIVWRTFGQERLDAMASVATVPVINALSDEFHPCQVLADLQTIAERKGALRGLRLSYFGDGANNMAHSLLLGGVTAGIHVTVAAPEGFLPDPSVRAAAERRAQDTGASVTVTADAHAAAAGADVLVTDTWTRVKPFRPFQLNSRLLALADSDAIVLHCLPAHRGDEITDAVMDGPASAVWDEAENRLHAQKALLVWLLERSVIRHHFLRDDDLSPAEQAEVLELAAELKKDPVSRRPLQGPRGVAVIFDKNSTRTRFSFELGIAQLGGHAVVVDSGSTQLGRDETLQDTAKVLSRYVDAIVWRTFGQERLDAMASVATVPVINALSDEFHPCQVLADLQTIAERKGALRGLRLSYFGDGANNMAHSLLLGGVTAGIHVTVAAPEGFLPDPSVRAAAERRAQDTGASVTVTADAHHAAAAGADVLVTDTWTSMGQENDGLDRVKPFRPFQLNSRLLALADSDAIVLHCLPAHRGDEITDAVMDGPASAVWDEAENRLHAQKALLVWLLERSVIRHHFLRDDDLSPAEQAEVLELAAELKKDPVSRRPLQGPRGVAVIFDKNSTRTRFSFELGIAQLGGHAVVVDLGRDETLQDTAKVLSRYVDAIVWRTFGQERLDAMASVATVPVINALSDEFHPCQVLADLQTIAERKGALRGLRLSYFGDGANNMAHSLLLGGVTAGIHVTVAAPEGFLPDPSVRAAAERRAQDTGASVTVTADAHHAAAAGADVLVTDTWTSMGQENDGLDRVKPFRRPFQLNSRLLALADSDAIVLHCLPAHRGDEITDAVMDGPASAVWDEAENRLHAQKALLVWLLERSSVIRHHFLRDDDLSPAEQAEVLELAAELKKDPVSRRPLQGPRGVAVIFDKNSTRTRFSFELGIAQLGGHAVVVDSGSTQLGRDETLQDTAKVLSRYVDAIVWRTFGQERLDAMASVATVPVINALSDEFHPCQVLADLQTIAERKGALRGLRLSYFGDGANNMAHSLLLGGVTAGIHVTVAAPEGFLPDPSVRAAAERRAQDTGASVTVTADAHAAAAGADVLVTDTWTDRVKPFRPFQLNSRLLALADSDAIVLHCLPAHRGDEITDAVMDGPASAVWDEAENRLHAQKALLVWLLERS

Radius of gyration: 37.59 Å; Cα contacts (8 Å, |Δi|>4): 4287; chains: 6; bounding box: 89×87×111 Å

Nearest PDB structures (foldseek):
  7nnf-assembly1_B  TM=1.003E+00  e=4.112E-60  Mycobacterium tuberculosis H37Rv
  7nos-assembly2_E  TM=9.965E-01  e=3.633E-58  Mycobacterium tuberculosis H37Rv
  7nnw-assembly2_E  TM=9.964E-01  e=9.417E-58  Mycobacterium tuberculosis H37Rv
  7nnz-assembly2_E  TM=9.966E-01  e=1.114E-57  Mycobacterium tuberculosis H37Rv
  2w37-assembly1_A  TM=9.529E-01  e=4.348E-31  Lentilactobacillus hilgardii

Organism: Mycobacterium tuberculosis (strain ATCC 25618 / H37Rv) (NCBI:txid83332)

InterPro domains:
  IPR002292 Ornithine/putrescine carbamoyltransferase [PR00102] (44-58)
  IPR002292 Ornithine/putrescine carbamoyltransferase [PR00102] (77-90)
  IPR002292 Ornithine/putrescine carbamoyltransferase [PR00102] (117-131)
  IPR002292 Ornithine/putrescine carbamoyltransferase [PR00102] (221-231)
  IPR002292 Ornithine/putrescine carbamoyltransferase [PR00102] (283-294)
  IPR002292 Ornithine/putrescine carbamoyltransferase [TIGR00658] (3-304)
  IPR006130 Aspartate/ornithine carbamoyltransferase [PR00100] (46-65)
  IPR006130 Aspartate/ornithine carbamoyltransferase [PR00100] (128-139)
  IPR006130 Aspartate/ornithine carbamoyltransferase [PR00100] (257-266)
  IPR006130 Aspartate/ornithine carbamoyltransferase [PR00100] (269-292)
  IPR006130 Aspartate/ornithine carbamoyltransferase [PS00097] (46-53)
  IPR006131 Aspartate/ornithine carbamoyltransferase, Asp/Orn-binding domain [PF00185] (148-303)
  IPR006132 Aspartate/ornithine carbamoyltransferase, carbamoyl-P binding [PF02729] (3-141)
  IPR024904 Ornithine carbamoyltransferase [MF_01109] (2-305)
  IPR036901 Aspartate/ornithine carbamoyltransferase superfamily [G3DSA:3.40.50.1370] (5-300)
  IPR036901 Aspartate/ornithine carbamoyltransferase superfamily [G3DSA:3.40.50.1370] (131-291)
  IPR036901 Aspartate/ornithine carbamoyltransferase superfamily [SSF53671] (2-305)